Protein 7WBT (pdb70)

Radius of gyration: 41.97 Å; Cα contacts (8 Å, |Δi|>4): 3303; chains: 2; bounding box: 108×128×95 Å

InterPro domains:
  IPR001611 Leucine-rich repeat [PF13516] (802-825)
  IPR001611 Leucine-rich repeat [PF13516] (859-882)
  IPR004020 DAPIN domain [PF02758] (10-85)
  IPR004020 DAPIN domain [PS50824] (1-94)
  IPR004020 DAPIN domain [SM01289] (7-90)
  IPR007111 NACHT nucleoside triphosphatase [PF05729] (151-317)
  IPR007111 NACHT nucleoside triphosphatase [PS50837] (150-348)
  IPR011029 Death-like domain superfamily [G3DSA:1.10.533.10] (1-87)
  IPR011029 Death-like domain superfamily [SSF47986] (4-94)
  IPR027417 P-loop containing nucleoside triphosphate hydrolase [G3DSA:3.40.50.300] (88-294)
  IPR027417 P-loop containing nucleoside triphosphate hydrolase [SSF52540] (149-331)
  IPR032675 Leucine-rich repeat domain superfamily [G3DSA:3.80.10.10] (577-981)
  IPR041075 NOD1/2, winged helix domain [PF17779] (396-444)
  IPR041267 NACHT, LRR and PYD domains-containing protein, helical domain HD2 [PF17776] (449-564)
  IPR050637 NLRP family, innate immunity and inflammation regulators [PTHR45690] (2-981)

B-factor: mean 116.14, std 38.88, range [43.71, 283.41]

Structure (mmCIF, N/CA/C/O backbone):
data_7WBT
#
_entry.id   7WBT
#
_cell.length_a   102.260
_cell.length_b   169.120
_cell.length_c   177.840
_cell.angle_alpha   90.000
_cell.angle_beta   90.000
_cell.angle_gamma   90.000
#
_symmetry.space_group_name_H-M   'P 21 21 21'
#
loop_
_entity.id
_entity.type
_entity.pdbx_description
1 polymer 'NACHT, LRR and PYD domains-containing protein 9'
2 non-polymer "ADENOSINE-5'-DIPHOSPHATE"
#
loop_
_atom_site.group_PDB
_atom_site.id
_atom_site.type_symbol
_atom_site.label_atom_id
_atom_site.label_alt_id
_atom_site.label_comp_id
_atom_site.label_asym_id
_atom_site.label_entity_id
_atom_site.label_seq_id
_atom_site.pdbx_PDB_ins_code
_atom_site.Cartn_x
_atom_site.Cartn_y
_atom_site.Cartn_z
_atom_site.occupancy
_atom_site.B_iso_or_equiv
_atom_site.auth_seq_id
_atom_site.auth_comp_id
_atom_site.auth_asym_id
_atom_site.auth_atom_id
_atom_site.pdbx_PDB_model_num
ATOM 1 N N . GLN A 1 10 ? -40.631 -30.399 -18.174 1.00 141.17 94 GLN A N 1
ATOM 2 C CA . GLN A 1 10 ? -40.200 -29.006 -18.238 1.00 154.67 94 GLN A CA 1
ATOM 3 C C . GLN A 1 10 ? -41.132 -28.081 -17.441 1.00 165.64 94 GLN A C 1
ATOM 4 O O . GLN A 1 10 ? -42.358 -28.181 -17.530 1.00 163.13 94 GLN A O 1
ATOM 10 N N . LYS A 1 11 ? -40.523 -27.196 -16.649 1.00 193.48 95 LYS A N 1
ATOM 11 C CA . LYS A 1 11 ? -41.268 -26.279 -15.792 1.00 179.00 95 LYS A CA 1
ATOM 12 C C . LYS A 1 11 ? -42.199 -25.388 -16.607 1.00 179.14 95 LYS A C 1
ATOM 13 O O . LYS A 1 11 ? -41.841 -24.904 -17.685 1.00 189.39 95 LYS A O 1
ATOM 19 N N . ILE A 1 12 ? -43.407 -25.174 -16.083 1.00 137.51 96 ILE A N 1
ATOM 20 C CA . ILE A 1 12 ? -44.394 -24.362 -16.784 1.00 142.97 96 ILE A CA 1
ATOM 21 C C . ILE A 1 12 ? -43.948 -22.907 -16.784 1.00 145.64 96 ILE A C 1
ATOM 22 O O . ILE A 1 12 ? -43.650 -22.330 -15.729 1.00 143.74 96 ILE A O 1
ATOM 27 N N . ASN A 1 13 ? -43.916 -22.299 -17.973 1.00 130.27 97 ASN A N 1
ATOM 28 C CA . ASN A 1 13 ? -43.459 -20.925 -18.129 1.00 128.80 97 ASN A CA 1
ATOM 29 C C . ASN A 1 13 ? -44.166 -20.290 -19.324 1.00 130.34 97 ASN A C 1
ATOM 30 O O . ASN A 1 13 ? -43.967 -20.720 -20.468 1.00 131.53 97 ASN A O 1
ATOM 35 N N . PRO A 1 14 ? -44.982 -19.261 -19.109 1.00 127.09 98 PRO A N 1
ATOM 36 C CA . PRO A 1 14 ? -45.656 -18.611 -20.242 1.00 124.62 98 PRO A CA 1
ATOM 37 C C . PRO A 1 14 ? -44.746 -17.669 -21.015 1.00 125.52 98 PRO A C 1
ATOM 38 O O . PRO A 1 14 ? -44.846 -17.569 -22.244 1.00 126.93 98 PRO A O 1
ATOM 42 N N . TYR A 1 15 ? -43.865 -16.959 -20.308 1.00 118.24 99 TYR A N 1
ATOM 43 C CA . TYR A 1 15 ? -42.897 -16.105 -20.988 1.00 105.56 99 TYR A CA 1
ATOM 44 C C . TYR A 1 15 ? -41.975 -16.924 -21.880 1.00 115.54 99 TYR A C 1
ATOM 45 O O . TYR A 1 15 ? -41.642 -16.507 -22.997 1.00 113.81 99 TYR A O 1
ATOM 54 N N . ARG A 1 16 ? -41.540 -18.091 -21.394 1.00 117.84 100 ARG A N 1
ATOM 55 C CA . ARG A 1 16 ? -40.669 -18.946 -22.194 1.00 117.67 100 ARG A CA 1
ATOM 56 C C . ARG A 1 16 ? -41.353 -19.373 -23.486 1.00 115.03 100 ARG A C 1
ATOM 57 O O . ARG A 1 16 ? -40.743 -19.331 -24.559 1.00 112.05 100 ARG A O 1
ATOM 65 N N . SER A 1 17 ? -42.629 -19.765 -23.411 1.00 120.31 101 SER A N 1
ATOM 66 C CA . SER A 1 17 ? -43.345 -20.171 -24.618 1.00 120.03 101 SER A CA 1
ATOM 67 C C . SER A 1 17 ? -43.576 -18.991 -25.560 1.00 118.41 101 SER A C 1
ATOM 68 O O . SER A 1 17 ? -43.483 -19.144 -26.788 1.00 121.82 101 SER A O 1
ATOM 71 N N . HIS A 1 18 ? -43.888 -17.810 -25.012 1.00 113.27 102 HIS A N 1
ATOM 72 C CA . HIS A 1 18 ? -44.075 -16.642 -25.870 1.00 117.65 102 HIS A CA 1
ATOM 73 C C . HIS A 1 18 ? -42.791 -16.305 -26.619 1.00 116.03 102 HIS A C 1
ATOM 74 O O . HIS A 1 18 ? -42.821 -16.004 -27.822 1.00 114.62 102 HIS A O 1
ATOM 81 N N . MET A 1 19 ? -41.650 -16.349 -25.926 1.00 113.62 103 MET A N 1
ATOM 82 C CA . MET A 1 19 ? -40.378 -16.123 -26.604 1.00 105.94 103 MET A CA 1
ATOM 83 C C . MET A 1 19 ? -40.057 -17.238 -27.591 1.00 106.23 103 MET A C 1
ATOM 84 O O . MET A 1 19 ? -39.462 -16.972 -28.641 1.00 102.66 103 MET A O 1
ATOM 89 N N . LYS A 1 20 ? -40.457 -18.478 -27.287 1.00 104.41 104 LYS A N 1
ATOM 90 C CA . LYS A 1 20 ? -40.282 -19.568 -28.243 1.00 103.43 104 LYS A CA 1
ATOM 91 C C . LYS A 1 20 ? -40.995 -19.260 -29.550 1.00 106.17 104 LYS A C 1
ATOM 92 O O . LYS A 1 20 ? -40.401 -19.351 -30.628 1.00 110.53 104 LYS A O 1
ATOM 98 N N . GLN A 1 21 ? -42.267 -18.868 -29.471 1.00 113.54 105 GLN A N 1
ATOM 99 C CA . GLN A 1 21 ? -43.011 -18.547 -30.687 1.00 112.46 105 GLN A CA 1
ATOM 100 C C . GLN A 1 21 ? -42.405 -17.342 -31.403 1.00 110.35 105 GLN A C 1
ATOM 101 O O . GLN A 1 21 ? -42.226 -17.355 -32.631 1.00 112.49 105 GLN A O 1
ATOM 107 N N . LYS A 1 22 ? -42.064 -16.294 -30.645 1.00 107.93 106 LYS A N 1
ATOM 108 C CA . LYS A 1 22 ? -41.572 -15.066 -31.262 1.00 98.15 106 LYS A CA 1
ATOM 109 C C . LYS A 1 22 ? -40.261 -15.303 -32.003 1.00 100.29 106 LYS A C 1
ATOM 110 O O . LYS A 1 22 ? -40.118 -14.929 -33.175 1.00 112.88 106 LYS A O 1
ATOM 116 N N . PHE A 1 23 ? -39.298 -15.961 -31.357 1.00 96.02 107 PHE A N 1
ATOM 117 C CA . PHE A 1 23 ? -38.015 -16.179 -32.009 1.00 95.38 107 PHE A CA 1
ATOM 118 C C . PHE A 1 23 ? -38.041 -17.336 -33.002 1.00 100.98 107 PHE A C 1
ATOM 119 O O . PHE A 1 23 ? -37.225 -17.339 -33.928 1.00 104.10 107 PHE A O 1
ATOM 127 N N . GLN A 1 24 ? -38.990 -18.276 -32.888 1.00 92.84 108 GLN A N 1
ATOM 128 C CA . GLN A 1 24 ? -39.182 -19.235 -33.968 1.00 101.93 108 GLN A CA 1
ATOM 129 C C . GLN A 1 24 ? -39.632 -18.528 -35.238 1.00 109.61 108 GLN A C 1
ATOM 130 O O . GLN A 1 24 ? -39.134 -18.824 -36.332 1.00 101.22 108 GLN A O 1
ATOM 136 N N . VAL A 1 25 ? -40.560 -17.573 -35.112 1.00 112.08 109 VAL A N 1
ATOM 137 C CA . VAL A 1 25 ? -40.970 -16.787 -36.275 1.00 104.36 109 VAL A CA 1
ATOM 138 C C . VAL A 1 25 ? -39.812 -15.930 -36.786 1.00 102.81 109 VAL A C 1
ATOM 139 O O . VAL A 1 25 ? -39.609 -15.800 -38.000 1.00 106.53 109 VAL A O 1
ATOM 143 N N . LEU A 1 26 ? -39.029 -15.342 -35.874 1.00 104.63 110 LEU A N 1
ATOM 144 C CA . LEU A 1 26 ? -37.907 -14.500 -36.292 1.00 100.40 110 LEU A CA 1
ATOM 145 C C . LEU A 1 26 ? -36.845 -15.305 -37.035 1.00 92.64 110 LEU A C 1
ATOM 146 O O . LEU A 1 26 ? -36.197 -14.794 -37.954 1.00 94.92 110 LEU A O 1
ATOM 151 N N . TRP A 1 27 ? -36.641 -16.562 -36.637 1.00 101.37 111 TRP A N 1
ATOM 152 C CA . TRP A 1 27 ? -35.571 -17.388 -37.187 1.00 98.42 111 TRP A CA 1
ATOM 153 C C . TRP A 1 27 ? -35.807 -17.779 -38.645 1.00 101.87 111 TRP A C 1
ATOM 154 O O . TRP A 1 27 ? -34.846 -18.125 -39.343 1.00 95.61 111 TRP A O 1
ATOM 165 N N . GLU A 1 28 ? -37.053 -17.721 -39.127 1.00 101.44 112 GLU A N 1
ATOM 166 C CA . GLU A 1 28 ? -37.404 -18.273 -40.429 1.00 97.72 112 GLU A CA 1
ATOM 167 C C . GLU A 1 28 ? -37.561 -17.229 -41.530 1.00 104.71 112 GLU A C 1
ATOM 168 O O . GLU A 1 28 ? -37.586 -17.605 -42.707 1.00 109.09 112 GLU A O 1
ATOM 174 N N . LYS A 1 29 ? -37.671 -15.942 -41.198 1.00 99.36 113 LYS A N 1
ATOM 175 C CA . LYS A 1 29 ? -37.904 -14.928 -42.221 1.00 108.20 113 LYS A CA 1
ATOM 176 C C . LYS A 1 29 ? -36.928 -13.763 -42.194 1.00 111.55 113 LYS A C 1
ATOM 177 O O . LYS A 1 29 ? -36.791 -13.084 -43.219 1.00 126.44 113 LYS A O 1
ATOM 183 N N . GLU A 1 30 ? -36.256 -13.502 -41.070 1.00 126.54 114 GLU A N 1
ATOM 184 C CA . GLU A 1 30 ? -35.308 -12.388 -41.015 1.00 124.33 114 GLU A CA 1
ATOM 185 C C . GLU A 1 30 ? -34.073 -12.598 -41.893 1.00 129.45 114 GLU A C 1
ATOM 186 O O . GLU A 1 30 ? -33.679 -11.649 -42.594 1.00 130.88 114 GLU A O 1
ATOM 192 N N . PRO A 1 31 ? -33.400 -13.755 -41.892 1.00 101.65 115 PRO A N 1
ATOM 193 C CA . PRO A 1 31 ? -32.066 -13.831 -42.514 1.00 105.90 115 PRO A CA 1
ATOM 194 C C . PRO A 1 31 ? -32.114 -13.688 -44.031 1.00 102.08 115 PRO A C 1
ATOM 195 O O . PRO A 1 31 ? -33.165 -13.765 -44.672 1.00 101.78 115 PRO A O 1
ATOM 199 N N . CYS A 1 32 ? -30.925 -13.457 -44.599 1.00 80.70 116 CYS A N 1
ATOM 200 C CA . CYS A 1 32 ? -30.794 -13.345 -46.049 1.00 97.73 116 CYS A CA 1
ATOM 201 C C . CYS A 1 32 ? -31.189 -14.638 -46.750 1.00 107.23 116 CYS A C 1
ATOM 202 O O . CYS A 1 32 ? -31.883 -14.612 -47.774 1.00 110.53 116 CYS A O 1
ATOM 205 N N . LEU A 1 33 ? -30.738 -15.776 -46.227 1.00 99.71 117 LEU A N 1
ATOM 206 C CA . LEU A 1 33 ? -31.082 -17.073 -46.791 1.00 102.83 117 LEU A CA 1
ATOM 207 C C . LEU A 1 33 ? -31.137 -18.100 -45.675 1.00 95.53 117 LEU A C 1
ATOM 208 O O . LEU A 1 33 ? -30.170 -18.245 -44.921 1.00 92.49 117 LEU A O 1
ATOM 213 N N . LEU A 1 34 ? -32.259 -18.809 -45.582 1.00 95.83 118 LEU A N 1
ATOM 214 C CA . LEU A 1 34 ? -32.419 -19.863 -44.589 1.00 105.09 118 LEU A CA 1
ATOM 215 C C . LEU A 1 34 ? -31.714 -21.120 -45.085 1.00 106.66 118 LEU A C 1
ATOM 216 O O . LEU A 1 34 ? -32.051 -21.648 -46.151 1.00 108.25 118 LEU A O 1
ATOM 221 N N . VAL A 1 35 ? -30.726 -21.585 -44.327 1.00 103.23 119 VAL A N 1
ATOM 222 C CA . VAL A 1 35 ? -30.001 -22.816 -44.642 1.00 102.61 119 VAL A CA 1
ATOM 223 C C . VAL A 1 35 ? -30.572 -23.935 -43.780 1.00 105.34 119 VAL A C 1
ATOM 224 O O . VAL A 1 35 ? -31.266 -23.653 -42.796 1.00 115.54 119 VAL A O 1
ATOM 228 N N . PRO A 1 36 ? -30.365 -25.203 -44.131 1.00 102.75 120 PRO A N 1
ATOM 229 C CA . PRO A 1 36 ? -30.806 -26.289 -43.246 1.00 115.93 120 PRO A CA 1
ATOM 230 C C . PRO A 1 36 ? -30.156 -26.178 -41.874 1.00 112.62 120 PRO A C 1
ATOM 231 O O . PRO A 1 36 ? -28.984 -25.818 -41.749 1.00 109.91 120 PRO A O 1
ATOM 235 N N . GLU A 1 37 ? -30.935 -26.487 -40.837 1.00 103.64 121 GLU A N 1
ATOM 236 C CA . GLU A 1 37 ? -30.451 -26.283 -39.474 1.00 107.43 121 GLU A CA 1
ATOM 237 C C . GLU A 1 37 ? -29.222 -27.135 -39.172 1.00 107.40 121 GLU A C 1
ATOM 238 O O . GLU A 1 37 ? -28.369 -26.733 -38.374 1.00 106.49 121 GLU A O 1
ATOM 244 N N . ASP A 1 38 ? -29.144 -28.340 -39.748 1.00 113.50 122 ASP A N 1
ATOM 245 C CA . ASP A 1 38 ? -27.962 -29.167 -39.535 1.00 111.02 122 ASP A CA 1
ATOM 246 C C . ASP A 1 38 ? -26.703 -28.452 -40.014 1.00 106.70 122 ASP A C 1
ATOM 247 O O . ASP A 1 38 ? -25.656 -28.514 -39.355 1.00 101.23 122 ASP A O 1
ATOM 252 N N . PHE A 1 39 ? -26.782 -27.768 -41.156 1.00 105.32 123 PHE A N 1
ATOM 253 C CA . PHE A 1 39 ? -25.638 -26.998 -41.632 1.00 100.08 123 PHE A CA 1
ATOM 254 C C . PHE A 1 39 ? -25.264 -25.893 -40.649 1.00 100.47 123 PHE A C 1
ATOM 255 O O . PHE A 1 39 ? -24.085 -25.720 -40.311 1.00 97.30 123 PHE A O 1
ATOM 263 N N . TYR A 1 40 ? -26.258 -25.144 -40.163 1.00 96.52 124 TYR A N 1
ATOM 264 C CA . TYR A 1 40 ? -25.964 -24.066 -39.225 1.00 90.00 124 TYR A CA 1
ATOM 265 C C . TYR A 1 40 ? -25.320 -24.608 -37.958 1.00 93.06 124 TYR A C 1
ATOM 266 O O . TYR A 1 40 ? -24.318 -24.068 -37.475 1.00 86.86 124 TYR A O 1
ATOM 275 N N . GLU A 1 41 ? -25.863 -25.702 -37.427 1.00 95.79 125 GLU A N 1
ATOM 276 C CA . GLU A 1 41 ? -25.311 -26.297 -36.220 1.00 90.15 125 GLU A CA 1
ATOM 277 C C . GLU A 1 41 ? -23.892 -26.802 -36.451 1.00 95.73 125 GLU A C 1
ATOM 278 O O . GLU A 1 41 ? -23.053 -26.734 -35.546 1.00 98.05 125 GLU A O 1
ATOM 284 N N . GLU A 1 42 ? -23.595 -27.285 -37.663 1.00 109.75 126 GLU A N 1
ATOM 285 C CA . GLU A 1 42 ? -22.217 -27.634 -38.005 1.00 102.69 126 GLU A CA 1
ATOM 286 C C . GLU A 1 42 ? -21.319 -26.400 -37.991 1.00 96.36 126 GLU A C 1
ATOM 287 O O . GLU A 1 42 ? -20.198 -26.443 -37.469 1.00 84.73 126 GLU A O 1
ATOM 293 N N . THR A 1 43 ? -21.812 -25.282 -38.535 1.00 95.94 127 THR A N 1
ATOM 294 C CA . THR A 1 43 ? -20.977 -24.098 -38.726 1.00 90.06 127 THR A CA 1
ATOM 295 C C . THR A 1 43 ? -20.667 -23.357 -37.433 1.00 91.69 127 THR A C 1
ATOM 296 O O . THR A 1 43 ? -19.720 -22.562 -37.413 1.00 87.01 127 THR A O 1
ATOM 300 N N . THR A 1 44 ? -21.457 -23.561 -36.369 1.00 91.70 128 THR A N 1
ATOM 301 C CA . THR A 1 44 ? -21.263 -22.842 -35.112 1.00 85.76 128 THR A CA 1
ATOM 302 C C . THR A 1 44 ? -21.257 -23.798 -33.924 1.00 90.68 128 THR A C 1
ATOM 303 O O . THR A 1 44 ? -21.633 -23.418 -32.811 1.00 88.57 128 THR A O 1
ATOM 307 N N . LYS A 1 45 ? -20.819 -25.038 -34.142 1.00 96.12 129 LYS A N 1
ATOM 308 C CA . LYS A 1 45 ? -20.853 -26.040 -33.079 1.00 100.57 129 LYS A CA 1
ATOM 309 C C . LYS A 1 45 ? -19.940 -25.647 -31.921 1.00 93.96 129 LYS A C 1
ATOM 310 O O . LYS A 1 45 ? -20.336 -25.713 -30.745 1.00 99.81 129 LYS A O 1
ATOM 316 N N . ILE A 1 46 ? -18.719 -25.212 -32.241 1.00 78.77 130 ILE A N 1
ATOM 317 C CA . ILE A 1 46 ? -17.733 -24.912 -31.205 1.00 89.43 130 ILE A CA 1
ATOM 318 C C . ILE A 1 46 ? -18.230 -23.782 -30.306 1.00 91.76 130 ILE A C 1
ATOM 319 O O . ILE A 1 46 ? -18.165 -23.871 -29.073 1.00 93.65 130 ILE A O 1
ATOM 324 N N . GLU A 1 47 ? -18.736 -22.703 -30.910 1.00 84.72 131 GLU A N 1
ATOM 325 C CA . GLU A 1 47 ? -19.190 -21.556 -30.123 1.00 84.10 131 GLU A CA 1
ATOM 326 C C . GLU A 1 47 ? -20.386 -21.916 -29.246 1.00 86.35 131 GLU A C 1
ATOM 327 O O . GLU A 1 47 ? -20.455 -21.508 -28.078 1.00 86.27 131 GLU A O 1
ATOM 333 N N . TYR A 1 48 ? -21.342 -22.671 -29.792 1.00 86.40 132 TYR A N 1
ATOM 334 C CA . TYR A 1 48 ? -22.508 -23.072 -29.012 1.00 83.03 132 TYR A CA 1
ATOM 335 C C . TYR A 1 48 ? -22.093 -23.895 -27.796 1.00 87.21 132 TYR A C 1
ATOM 336 O O . TYR A 1 48 ? -22.562 -23.654 -26.672 1.00 89.18 132 TYR A O 1
ATOM 345 N N . GLU A 1 49 ? -21.199 -24.867 -27.998 1.00 87.02 133 GLU A N 1
ATOM 346 C CA . GLU A 1 49 ? -20.736 -25.663 -26.865 1.00 88.84 133 GLU A CA 1
ATOM 347 C C . GLU A 1 49 ? -20.002 -24.795 -25.848 1.00 85.12 133 GLU A C 1
ATOM 348 O O . GLU A 1 49 ? -20.201 -24.942 -24.632 1.00 97.24 133 GLU A O 1
ATOM 354 N N . LEU A 1 50 ? -19.165 -23.873 -26.330 1.00 87.78 134 LEU A N 1
ATOM 355 C CA . LEU A 1 50 ? -18.421 -22.998 -25.434 1.00 82.22 134 LEU A CA 1
ATOM 356 C C . LEU A 1 50 ? -19.363 -22.180 -24.562 1.00 83.56 134 LEU A C 1
ATOM 357 O O . LEU A 1 50 ? -19.154 -22.056 -23.353 1.00 97.41 134 LEU A O 1
ATOM 362 N N . LEU A 1 51 ? -20.406 -21.608 -25.164 1.00 86.92 135 LEU A N 1
ATOM 363 C CA . LEU A 1 51 ? -21.362 -20.810 -24.400 1.00 82.80 135 LEU A CA 1
ATOM 364 C C . LEU A 1 51 ? -22.092 -21.662 -23.370 1.00 90.59 135 LEU A C 1
ATOM 365 O O . LEU A 1 51 ? -22.192 -21.291 -22.186 1.00 99.37 135 LEU A O 1
ATOM 370 N N . SER A 1 52 ? -22.605 -22.818 -23.806 1.00 90.05 136 SER A N 1
ATOM 371 C CA . SER A 1 52 ? -23.409 -23.645 -22.913 1.00 89.85 136 SER A CA 1
ATOM 372 C C . SER A 1 52 ? -22.608 -24.076 -21.690 1.00 98.97 136 SER A C 1
ATOM 373 O O . SER A 1 52 ? -23.124 -24.058 -20.564 1.00 98.41 136 SER A O 1
ATOM 376 N N . THR A 1 53 ? -21.338 -24.452 -21.881 1.00 97.27 137 THR A N 1
ATOM 377 C CA . THR A 1 53 ? -20.549 -24.854 -20.719 1.00 96.62 137 THR A CA 1
ATOM 378 C C . THR A 1 53 ? -19.993 -23.659 -19.943 1.00 105.70 137 THR A C 1
ATOM 379 O O . THR A 1 53 ? -19.762 -23.780 -18.735 1.00 118.20 137 THR A O 1
ATOM 383 N N . VAL A 1 54 ? -19.760 -22.508 -20.591 1.00 100.38 138 VAL A N 1
ATOM 384 C CA . VAL A 1 54 ? -19.180 -21.375 -19.868 1.00 108.15 138 VAL A CA 1
ATOM 385 C C . VAL A 1 54 ? -20.193 -20.757 -18.927 1.00 104.10 138 VAL A C 1
ATOM 386 O O . VAL A 1 54 ? -19.813 -20.087 -17.957 1.00 98.46 138 VAL A O 1
ATOM 390 N N . TYR A 1 55 ? -21.488 -20.890 -19.221 1.00 104.98 139 TYR A N 1
ATOM 391 C CA . TYR A 1 55 ? -22.459 -20.304 -18.303 1.00 106.13 139 TYR A CA 1
ATOM 392 C C . TYR A 1 55 ? -22.890 -21.231 -17.171 1.00 129.58 139 TYR A C 1
ATOM 393 O O . TYR A 1 55 ? -23.422 -20.744 -16.165 1.00 122.13 139 TYR A O 1
ATOM 402 N N . LEU A 1 56 ? -22.637 -22.535 -17.272 1.00 135.40 140 LEU A N 1
ATOM 403 C CA . LEU A 1 56 ? -23.007 -23.429 -16.181 1.00 127.25 140 LEU A CA 1
ATOM 404 C C . LEU A 1 56 ? -22.058 -23.217 -15.009 1.00 142.94 140 LEU A C 1
ATOM 405 O O . LEU A 1 56 ? -21.019 -23.877 -14.904 1.00 153.51 140 LEU A O 1
ATOM 410 N N . ASP A 1 57 ? -22.423 -22.281 -14.125 1.00 151.12 141 ASP A N 1
ATOM 411 C CA . ASP A 1 57 ? -21.602 -21.904 -12.983 1.00 150.01 141 ASP A CA 1
ATOM 412 C C . ASP A 1 57 ? -22.350 -21.837 -11.654 1.00 121.72 141 ASP A C 1
ATOM 413 O O . ASP A 1 57 ? -21.693 -21.714 -10.615 1.00 131.32 141 ASP A O 1
ATOM 418 N N . ALA A 1 58 ? -23.683 -21.872 -11.646 1.00 108.93 142 ALA A N 1
ATOM 419 C CA . ALA A 1 58 ? -24.447 -21.748 -10.400 1.00 103.65 142 ALA A CA 1
ATOM 420 C C . ALA A 1 58 ? -24.119 -22.886 -9.424 1.00 113.60 142 ALA A C 1
ATOM 421 O O . ALA A 1 58 ? -24.817 -23.096 -8.427 1.00 103.38 142 ALA A O 1
ATOM 423 N N . GLU A 1 63 ? -16.244 -17.484 -8.537 1.00 156.93 147 GLU A N 1
ATOM 424 C CA . GLU A 1 63 ? -17.423 -17.289 -7.698 1.00 167.94 147 GLU A CA 1
ATOM 425 C C . GLU A 1 63 ? -18.558 -16.556 -8.410 1.00 164.61 147 GLU A C 1
ATOM 426 O O . GLU A 1 63 ? -19.721 -16.933 -8.275 1.00 171.34 147 GLU A O 1
ATOM 432 N N . SER A 1 64 ? -18.226 -15.515 -9.167 1.00 149.28 148 SER A N 1
ATOM 433 C CA . SER A 1 64 ? -19.228 -14.707 -9.844 1.00 158.41 148 SER A CA 1
ATOM 434 C C . SER A 1 64 ? -19.415 -15.148 -11.294 1.00 151.52 148 SER A C 1
ATOM 435 O O . SER A 1 64 ? -18.670 -15.972 -11.832 1.00 147.49 148 SER A O 1
ATOM 438 N N . SER A 1 65 ? -20.442 -14.570 -11.934 1.00 136.13 149 SER A N 1
ATOM 439 C CA . SER A 1 65 ? -20.757 -14.880 -13.321 1.00 131.01 149 SER A CA 1
ATOM 440 C C . SER A 1 65 ? -20.254 -13.763 -14.217 1.00 123.51 149 SER A C 1
ATOM 441 O O . SER A 1 65 ? -20.540 -12.587 -13.949 1.00 112.29 149 SER A O 1
ATOM 444 N N . PRO A 1 66 ? -19.541 -14.086 -15.290 1.00 117.36 150 PRO A N 1
ATOM 445 C CA . PRO A 1 66 ? -18.912 -13.057 -16.114 1.00 113.64 150 PRO A CA 1
ATOM 446 C C . PRO A 1 66 ? -19.816 -12.614 -17.256 1.00 104.12 150 PRO A C 1
ATOM 447 O O . PRO A 1 66 ? -20.822 -13.252 -17.578 1.00 96.02 150 PRO A O 1
ATOM 451 N N . THR A 1 67 ? -19.436 -11.493 -17.859 1.00 98.57 151 THR A N 1
ATOM 452 C CA . THR A 1 67 ? -20.105 -10.998 -19.050 1.00 91.70 151 THR A CA 1
ATOM 453 C C . THR A 1 67 ? -19.310 -11.508 -20.247 1.00 88.47 151 THR A C 1
ATOM 454 O O . THR A 1 67 ? -18.116 -11.213 -20.384 1.00 87.92 151 THR A O 1
ATOM 458 N N . VAL A 1 68 ? -19.955 -12.325 -21.071 1.00 80.75 152 VAL A N 1
ATOM 459 C CA . VAL A 1 68 ? -19.324 -12.945 -22.226 1.00 79.61 152 VAL A CA 1
ATOM 460 C C . VAL A 1 68 ? -19.659 -12.117 -23.456 1.00 73.88 152 VAL A C 1
ATOM 461 O O . VAL A 1 68 ? -20.825 -11.770 -23.686 1.00 71.48 152 VAL A O 1
ATOM 465 N N . VAL A 1 69 ? -18.630 -11.774 -24.227 1.00 80.29 153 VAL A N 1
ATOM 466 C CA . VAL A 1 69 ? -18.764 -10.969 -25.433 1.00 76.22 153 VAL A CA 1
ATOM 467 C C . VAL A 1 69 ? -18.603 -11.890 -26.627 1.00 77.92 153 VAL A C 1
ATOM 468 O O . VAL A 1 69 ? -17.615 -12.629 -26.724 1.00 78.29 153 VAL A O 1
ATOM 472 N N . LEU A 1 70 ? -19.577 -11.843 -27.529 1.00 76.16 154 LEU A N 1
ATOM 473 C CA . LEU A 1 70 ? -19.509 -12.535 -28.808 1.00 67.10 154 LEU A CA 1
ATOM 474 C C . LEU A 1 70 ? -18.775 -11.619 -29.778 1.00 65.10 154 LEU A C 1
ATOM 475 O O . LEU A 1 70 ? -19.328 -10.608 -30.224 1.00 75.35 154 LEU A O 1
ATOM 480 N N . HIS A 1 71 ? -17.541 -11.977 -30.117 1.00 64.32 155 HIS A N 1
ATOM 481 C CA . HIS A 1 71 ? -16.627 -11.105 -30.844 1.00 78.27 155 HIS A CA 1
ATOM 482 C C . HIS A 1 71 ? -16.495 -11.563 -32.293 1.00 79.30 155 HIS A C 1
ATOM 483 O O . HIS A 1 71 ? -16.314 -12.758 -32.556 1.00 77.21 155 HIS A O 1
ATOM 490 N N . GLY A 1 72 ? -16.584 -10.617 -33.230 1.00 77.43 156 GLY A N 1
ATOM 491 C CA . GLY A 1 72 ? -16.391 -10.916 -34.632 1.00 71.74 156 GLY A CA 1
ATOM 492 C C . GLY A 1 72 ? -16.636 -9.734 -35.551 1.00 73.46 156 GLY A C 1
ATOM 493 O O . GLY A 1 72 ? -17.252 -8.733 -35.170 1.00 74.20 156 GLY A O 1
ATOM 494 N N . PRO A 1 73 ? -16.173 -9.843 -36.796 1.00 81.40 157 PRO A N 1
ATOM 495 C CA . PRO A 1 73 ? -16.383 -8.763 -37.769 1.00 69.79 157 PRO A CA 1
ATOM 496 C C . PRO A 1 73 ? -17.833 -8.675 -38.215 1.00 65.86 157 PRO A C 1
ATOM 497 O O . PRO A 1 73 ? -18.619 -9.611 -38.064 1.00 71.17 157 PRO A O 1
ATOM 501 N N . GLU A 1 74 ? -18.174 -7.523 -38.791 1.00 72.62 158 GLU A N 1
ATOM 502 C CA . GLU A 1 74 ? -19.526 -7.313 -39.298 1.00 74.56 158 GLU A CA 1
ATOM 503 C C . GLU A 1 74 ? -19.857 -8.336 -40.376 1.00 65.94 158 GLU A C 1
ATOM 504 O O . GLU A 1 74 ? -19.041 -8.633 -41.252 1.00 80.30 158 GLU A O 1
ATOM 510 N N . GLY A 1 75 ? -21.068 -8.875 -40.310 1.00 61.50 159 GLY A N 1
ATOM 511 C CA . GLY A 1 75 ? -21.499 -9.884 -41.248 1.00 66.17 159 GLY A CA 1
ATOM 512 C C . GLY A 1 75 ? -21.058 -11.293 -40.922 1.00 67.34 159 GLY A C 1
ATOM 513 O O . GLY A 1 75 ? -21.326 -12.204 -41.716 1.00 69.82 159 GLY A O 1
ATOM 514 N N . ILE A 1 76 ? -20.394 -11.511 -39.786 1.00 71.68 160 ILE A N 1
ATOM 515 C CA . ILE A 1 76 ? -19.946 -12.859 -39.450 1.00 61.23 160 ILE A CA 1
ATOM 516 C C . ILE A 1 76 ? -21.080 -13.725 -38.925 1.00 62.59 160 ILE A C 1
ATOM 517 O O . ILE A 1 76 ? -20.978 -14.955 -38.973 1.00 61.55 160 ILE A O 1
ATOM 522 N N . GLY A 1 77 ? -22.161 -13.123 -38.429 1.00 71.41 161 GLY A N 1
ATOM 523 C CA . GLY A 1 77 ? -23.316 -13.884 -37.987 1.00 72.71 161 GLY A CA 1
ATOM 524 C C . GLY A 1 77 ? -23.603 -13.807 -36.501 1.00 70.08 161 GLY A C 1
ATOM 525 O O . GLY A 1 77 ? -24.205 -14.729 -35.939 1.00 70.51 161 GLY A O 1
ATOM 526 N N . LYS A 1 78 ? -23.194 -12.708 -35.858 1.00 77.03 162 LYS A N 1
ATOM 527 C CA . LYS A 1 78 ? -23.407 -12.550 -34.420 1.00 59.57 162 LYS A CA 1
ATOM 528 C C . LYS A 1 78 ? -24.893 -12.530 -34.080 1.00 60.98 162 LYS A C 1
ATOM 529 O O . LYS A 1 78 ? -25.347 -13.263 -33.191 1.00 65.07 162 LYS A O 1
ATOM 535 N N . THR A 1 79 ? -25.671 -11.701 -34.783 1.00 59.53 163 THR A N 1
ATOM 536 C CA . THR A 1 79 ? -27.093 -11.599 -34.472 1.00 65.97 163 THR A CA 1
ATOM 537 C C . THR A 1 79 ? -27.796 -12.934 -34.698 1.00 71.57 163 THR A C 1
ATOM 538 O O . THR A 1 79 ? -28.650 -13.345 -33.893 1.00 77.09 163 THR A O 1
ATOM 542 N N . THR A 1 80 ? -27.439 -13.632 -35.782 1.00 61.71 164 THR A N 1
ATOM 543 C CA . THR A 1 80 ? -27.998 -14.956 -36.035 1.00 67.07 164 THR A CA 1
ATOM 544 C C . THR A 1 80 ? -27.695 -15.908 -34.886 1.00 72.23 164 THR A C 1
ATOM 545 O O . THR A 1 80 ? -28.570 -16.670 -34.449 1.00 75.53 164 THR A O 1
ATOM 549 N N . PHE A 1 81 ? -26.461 -15.873 -34.376 1.00 72.35 165 PHE A N 1
ATOM 550 C CA . PHE A 1 81 ? -26.084 -16.761 -33.281 1.00 68.07 165 PHE A CA 1
ATOM 551 C C . PHE A 1 81 ? -26.875 -16.443 -32.016 1.00 74.61 165 PHE A C 1
ATOM 552 O O . PHE A 1 81 ? -27.346 -17.357 -31.329 1.00 77.73 165 PHE A O 1
ATOM 560 N N . LEU A 1 82 ? -27.045 -15.153 -31.703 1.00 67.21 166 LEU A N 1
ATOM 561 C CA . LEU A 1 82 ? -27.812 -14.779 -30.519 1.00 58.75 166 LEU A CA 1
ATOM 562 C C . LEU A 1 82 ? -29.261 -15.236 -30.633 1.00 69.21 166 LEU A C 1
ATOM 563 O O . LEU A 1 82 ? -29.850 -15.723 -29.659 1.00 77.87 166 LEU A O 1
ATOM 568 N N . ARG A 1 83 ? -29.857 -15.088 -31.816 1.00 67.89 167 ARG A N 1
ATOM 569 C CA . ARG A 1 83 ? -31.234 -15.541 -32.003 1.00 67.51 167 ARG A CA 1
ATOM 570 C C . ARG A 1 83 ? -31.356 -17.054 -31.884 1.00 71.51 167 ARG A C 1
ATOM 571 O O . ARG A 1 83 ? -32.312 -17.558 -31.285 1.00 78.11 167 ARG A O 1
ATOM 579 N N . LYS A 1 84 ? -30.417 -17.798 -32.462 1.00 72.23 168 LYS A N 1
ATOM 580 C CA . LYS A 1 84 ? -30.448 -19.246 -32.287 1.00 70.08 168 LYS A CA 1
ATOM 581 C C . LYS A 1 84 ? -30.314 -19.627 -30.821 1.00 79.35 168 LYS A C 1
ATOM 582 O O . LYS A 1 84 ? -31.006 -20.535 -30.345 1.00 85.50 168 LYS A O 1
ATOM 588 N N . VAL A 1 85 ? -29.419 -18.954 -30.092 1.00 81.38 169 VAL A N 1
ATOM 589 C CA . VAL A 1 85 ? -29.222 -19.248 -28.672 1.00 72.51 169 VAL A CA 1
ATOM 590 C C . VAL A 1 85 ? -30.510 -19.009 -27.889 1.00 76.16 169 VAL A C 1
ATOM 591 O O . VAL A 1 85 ? -30.938 -19.847 -27.081 1.00 82.12 169 VAL A O 1
ATOM 595 N N . MET A 1 86 ? -31.160 -17.872 -28.130 1.00 67.88 170 MET A N 1
ATOM 596 C CA . MET A 1 86 ? -32.401 -17.595 -27.418 1.00 68.73 170 MET A CA 1
ATOM 597 C C . MET A 1 86 ? -33.499 -18.578 -27.805 1.00 81.75 170 MET A C 1
ATOM 598 O O . MET A 1 86 ? -34.283 -19.004 -26.950 1.00 94.10 170 MET A O 1
ATOM 603 N N . LEU A 1 87 ? -33.568 -18.958 -29.083 1.00 82.15 171 LEU A N 1
ATOM 604 C CA . LEU A 1 87 ? -34.577 -19.918 -29.523 1.00 81.82 171 LEU A CA 1
ATOM 605 C C . LEU A 1 87 ? -34.366 -21.280 -28.864 1.00 90.06 171 LEU A C 1
ATOM 606 O O . LEU A 1 87 ? -35.329 -21.933 -28.435 1.00 94.61 171 LEU A O 1
ATOM 611 N N . GLU A 1 88 ? -33.109 -21.716 -28.760 1.00 86.30 172 GLU A N 1
ATOM 612 C CA . GLU A 1 88 ? -32.815 -22.988 -28.107 1.00 83.50 172 GLU A CA 1
ATOM 613 C C . GLU A 1 88 ? -33.105 -22.927 -26.612 1.00 96.01 172 GLU A C 1
ATOM 614 O O . GLU A 1 88 ? -33.558 -23.918 -26.023 1.00 102.38 172 GLU A O 1
ATOM 620 N N . TRP A 1 89 ? -32.834 -21.786 -25.968 1.00 98.47 173 TRP A N 1
ATOM 621 C CA . TRP A 1 89 ? -33.225 -21.649 -24.568 1.00 80.24 173 TRP A CA 1
ATOM 622 C C . TRP A 1 89 ? -34.739 -21.733 -24.417 1.00 79.49 173 TRP A C 1
ATOM 623 O O . TRP A 1 89 ? -35.249 -22.485 -23.580 1.00 99.07 173 TRP A O 1
ATOM 634 N N . ALA A 1 90 ? -35.479 -21.006 -25.262 1.00 87.60 174 ALA A N 1
ATOM 635 C CA . ALA A 1 90 ? -36.931 -20.945 -25.110 1.00 95.51 174 ALA A CA 1
ATOM 636 C C . ALA A 1 90 ? -37.592 -22.283 -25.412 1.00 99.93 174 ALA A C 1
ATOM 637 O O . ALA A 1 90 ? -38.643 -22.595 -24.841 1.00 101.88 174 ALA A O 1
ATOM 639 N N . LYS A 1 91 ? -36.985 -23.097 -26.274 1.00 101.10 175 LYS A N 1
ATOM 640 C CA . LYS A 1 91 ? -37.509 -24.437 -26.495 1.00 104.41 175 LYS A CA 1
ATOM 641 C C . LYS A 1 91 ? -37.152 -25.398 -25.368 1.00 96.88 175 LYS A C 1
ATOM 642 O O . LYS A 1 91 ? -37.617 -26.544 -25.382 1.00 99.65 175 LYS A O 1
ATOM 648 N N . GLY A 1 92 ? -36.345 -24.959 -24.401 1.00 103.46 176 GLY A N 1
ATOM 649 C CA . GLY A 1 92 ? -35.903 -25.798 -23.304 1.00 96.90 176 GLY A CA 1
ATOM 650 C C . GLY A 1 92 ? -34.639 -26.582 -23.568 1.00 100.63 176 GLY A C 1
ATOM 651 O O . GLY A 1 92 ? -34.259 -27.410 -22.731 1.00 95.52 176 GLY A O 1
ATOM 652 N N . ASN A 1 93 ? -33.965 -26.332 -24.691 1.00 94.74 177 ASN A N 1
ATOM 653 C CA . ASN A 1 93 ? -32.782 -27.080 -25.096 1.00 92.27 177 ASN A CA 1
ATOM 654 C C . ASN A 1 93 ? -31.475 -26.452 -24.628 1.00 89.84 177 ASN A C 1
ATOM 655 O O . ASN A 1 93 ? -30.404 -26.964 -24.972 1.00 95.55 177 ASN A O 1
ATOM 660 N N . LEU A 1 94 ? -31.526 -25.379 -23.841 1.00 96.44 178 LEU A N 1
ATOM 661 C CA . LEU A 1 94 ? -30.309 -24.681 -23.448 1.00 90.77 178 LEU A CA 1
ATOM 662 C C . LEU A 1 94 ? -30.528 -23.983 -22.111 1.00 96.91 178 LEU A C 1
ATOM 663 O O . LEU A 1 94 ? -31.576 -23.368 -21.887 1.00 99.97 178 LEU A O 1
ATOM 668 N N . TRP A 1 95 ? -29.543 -24.109 -21.216 1.00 85.40 179 TRP A N 1
ATOM 669 C CA . TRP A 1 95 ? -29.584 -23.455 -19.908 1.00 92.07 179 TRP A CA 1
ATOM 670 C C . TRP A 1 95 ? -30.848 -23.823 -19.142 1.00 103.27 179 TRP A C 1
ATOM 671 O O . TRP A 1 95 ? -31.423 -22.998 -18.427 1.00 102.49 179 TRP A O 1
ATOM 682 N N . ARG A 1 96 ? -31.269 -25.082 -19.266 1.00 110.54 180 ARG A N 1
ATOM 683 C CA . ARG A 1 96 ? -32.532 -25.485 -18.661 1.00 110.75 180 ARG A CA 1
ATOM 684 C C . ARG A 1 96 ? -32.498 -25.340 -17.150 1.00 106.71 180 ARG A C 1
ATOM 685 O O . ARG A 1 96 ? -33.522 -25.025 -16.535 1.00 120.21 180 ARG A O 1
ATOM 693 N N . ASP A 1 97 ? -31.331 -25.533 -16.537 1.00 113.00 181 ASP A N 1
ATOM 694 C CA . ASP A 1 97 ? -31.186 -25.445 -15.089 1.00 94.82 181 ASP A CA 1
ATOM 695 C C . ASP A 1 97 ? -30.182 -24.367 -14.692 1.00 100.77 181 ASP A C 1
ATOM 696 O O . ASP A 1 97 ? -29.519 -24.479 -13.660 1.00 104.75 181 ASP A O 1
ATOM 701 N N . ARG A 1 98 ? -30.032 -23.336 -15.521 1.00 109.55 182 ARG A N 1
ATOM 702 C CA . ARG A 1 98 ? -29.159 -22.209 -15.208 1.00 94.29 182 ARG A CA 1
ATOM 703 C C . ARG A 1 98 ? -29.882 -20.876 -15.255 1.00 91.76 182 ARG A C 1
ATOM 704 O O . ARG A 1 98 ? -29.645 -20.021 -14.394 1.00 88.62 182 ARG A O 1
ATOM 712 N N . PHE A 1 99 ? -30.776 -20.681 -16.221 1.00 86.29 183 PHE A N 1
ATOM 713 C CA . PHE A 1 99 ? -31.517 -19.438 -16.351 1.00 85.86 183 PHE A CA 1
ATOM 714 C C . PHE A 1 99 ? -32.997 -19.760 -16.462 1.00 87.65 183 PHE A C 1
ATOM 715 O O . PHE A 1 99 ? -33.395 -20.593 -17.281 1.00 90.37 183 PHE A O 1
ATOM 723 N N . SER A 1 100 ? -33.801 -19.112 -15.627 1.00 94.79 184 SER A N 1
ATOM 724 C CA . SER A 1 100 ? -35.249 -19.246 -15.681 1.00 96.90 184 SER A CA 1
ATOM 725 C C . SER A 1 100 ? -35.882 -18.259 -16.650 1.00 101.52 184 SER A C 1
ATOM 726 O O . SER A 1 100 ? -36.929 -18.561 -17.236 1.00 112.06 184 SER A O 1
ATOM 729 N N . PHE A 1 101 ? -35.305 -17.064 -16.782 1.00 91.11 185 PHE A N 1
ATOM 730 C CA . PHE A 1 101 ? -35.791 -16.042 -17.698 1.00 87.13 185 PHE A CA 1
ATOM 731 C C . PHE A 1 101 ? -34.603 -15.427 -18.417 1.00 93.72 185 PHE A C 1
ATOM 732 O O . PHE A 1 101 ? -33.602 -15.086 -17.779 1.00 91.99 185 PHE A O 1
ATOM 740 N N . VAL A 1 102 ? -34.705 -15.315 -19.744 1.00 86.86 186 VAL A N 1
ATOM 741 C CA . VAL A 1 102 ? -33.709 -14.649 -20.577 1.00 84.42 186 VAL A CA 1
ATOM 742 C C . VAL A 1 102 ? -34.406 -13.543 -21.361 1.00 84.23 186 VAL A C 1
ATOM 743 O O . VAL A 1 102 ? -35.466 -13.770 -21.955 1.00 81.73 186 VAL A O 1
ATOM 747 N N . PHE A 1 103 ? -33.834 -12.342 -21.329 1.00 76.35 187 PHE A N 1
ATOM 748 C CA . PHE A 1 103 ? -34.389 -11.182 -22.011 1.00 75.42 187 PHE A CA 1
ATOM 749 C C . PHE A 1 103 ? -33.467 -10.794 -23.158 1.00 81.40 187 PHE A C 1
ATOM 750 O O . PHE A 1 103 ? -32.246 -10.706 -22.976 1.00 76.21 187 PHE A O 1
ATOM 758 N N . PHE A 1 104 ? -34.051 -10.574 -24.336 1.00 76.71 188 PHE A N 1
ATOM 759 C CA . PHE A 1 104 ? -33.318 -10.237 -25.548 1.00 68.15 188 PHE A CA 1
ATOM 760 C C . PHE A 1 104 ? -33.556 -8.765 -25.860 1.00 72.08 188 PHE A C 1
ATOM 761 O O . PHE A 1 104 ? -34.640 -8.392 -26.321 1.00 75.88 188 PHE A O 1
ATOM 769 N N . LEU A 1 105 ? -32.541 -7.938 -25.636 1.00 74.13 189 LEU A N 1
ATOM 770 C CA . LEU A 1 105 ? -32.615 -6.502 -25.883 1.00 84.48 189 LEU A CA 1
ATOM 771 C C . LEU A 1 105 ? -31.814 -6.156 -27.134 1.00 84.01 189 LEU A C 1
ATOM 772 O O . LEU A 1 105 ? -30.664 -6.590 -27.278 1.00 78.56 189 LEU A O 1
ATOM 777 N N . THR A 1 106 ? -32.424 -5.393 -28.045 1.00 92.14 190 THR A N 1
ATOM 778 C CA . THR A 1 106 ? -31.775 -4.954 -29.279 1.00 86.54 190 THR A CA 1
ATOM 779 C C . THR A 1 106 ? -31.692 -3.432 -29.306 1.00 85.20 190 THR A C 1
ATOM 780 O O . THR A 1 106 ? -32.631 -2.740 -28.895 1.00 88.69 190 THR A O 1
ATOM 784 N N . GLY A 1 107 ? -30.562 -2.916 -29.799 1.00 82.32 191 GLY A N 1
ATOM 785 C CA . GLY A 1 107 ? -30.299 -1.486 -29.703 1.00 81.39 191 GLY A CA 1
ATOM 786 C C . GLY A 1 107 ? -31.284 -0.624 -30.476 1.00 92.50 191 GLY A C 1
ATOM 787 O O . GLY A 1 107 ? -31.736 0.411 -29.978 1.00 99.87 191 GLY A O 1
ATOM 788 N N . ARG A 1 108 ? -31.625 -1.027 -31.704 1.00 88.94 192 ARG A N 1
ATOM 789 C CA . ARG A 1 108 ? -32.509 -0.200 -32.522 1.00 76.45 192 ARG A CA 1
ATOM 790 C C . ARG A 1 108 ? -33.912 -0.125 -31.932 1.00 88.25 192 ARG A C 1
ATOM 791 O O . ARG A 1 108 ? -34.539 0.940 -31.949 1.00 97.07 192 ARG A O 1
ATOM 799 N N . GLU A 1 109 ? -34.428 -1.241 -31.414 1.00 97.14 193 GLU A N 1
ATOM 800 C CA . GLU A 1 109 ? -35.728 -1.206 -30.752 1.00 87.25 193 GLU A CA 1
ATOM 801 C C . GLU A 1 109 ? -35.680 -0.360 -29.486 1.00 93.66 193 GLU A C 1
ATOM 802 O O . GLU A 1 109 ? -36.667 0.300 -29.145 1.00 110.18 193 GLU A O 1
ATOM 808 N N . MET A 1 110 ? -34.549 -0.374 -28.776 1.00 93.50 194 MET A N 1
ATOM 809 C CA . MET A 1 110 ? -34.412 0.431 -27.564 1.00 105.91 194 MET A CA 1
ATOM 810 C C . MET A 1 110 ? -34.312 1.921 -27.867 1.00 109.80 194 MET A C 1
ATOM 811 O O . MET A 1 110 ? -34.726 2.742 -27.040 1.00 119.52 194 MET A O 1
ATOM 816 N N . ASN A 1 111 ? -33.736 2.295 -29.014 1.00 115.08 195 ASN A N 1
ATOM 817 C CA . ASN A 1 111 ? -33.567 3.714 -29.322 1.00 116.60 195 ASN A CA 1
ATOM 818 C C . ASN A 1 111 ? -34.900 4.454 -29.348 1.00 124.85 195 ASN A C 1
ATOM 819 O O . ASN A 1 111 ? -34.952 5.649 -29.031 1.00 122.09 195 ASN A O 1
ATOM 824 N N . GLY A 1 112 ? -35.986 3.759 -29.698 1.00 135.91 196 GLY A N 1
ATOM 825 C CA . GLY A 1 112 ? -37.300 4.377 -29.660 1.00 140.39 196 GLY A CA 1
ATOM 826 C C . GLY A 1 112 ? -37.718 4.790 -28.264 1.00 152.31 196 GLY A C 1
ATOM 827 O O . GLY A 1 112 ? -38.417 5.793 -28.092 1.00 159.64 196 GLY A O 1
ATOM 828 N N . VAL A 1 113 ? -37.290 4.033 -27.253 1.00 155.02 197 VAL A N 1
ATOM 829 C CA . VAL A 1 113 ? -37.598 4.366 -25.868 1.00 159.75 197 VAL A CA 1
ATOM 830 C C . VAL A 1 113 ? -36.873 5.649 -25.485 1.00 172.71 197 VAL A C 1
ATOM 831 O O . VAL A 1 113 ? -35.656 5.777 -25.670 1.00 162.55 197 VAL A O 1
ATOM 835 N N . THR A 1 114 ? -37.622 6.609 -24.943 1.00 206.92 198 THR A N 1
ATOM 836 C CA . THR A 1 114 ? -37.060 7.878 -24.496 1.00 204.22 198 THR A CA 1
ATOM 837 C C . THR A 1 114 ? -36.735 7.851 -23.006 1.00 196.75 198 THR A C 1
ATOM 838 O O . THR A 1 114 ? -35.581 8.047 -22.613 1.00 197.43 198 THR A O 1
ATOM 842 N N . ASP A 1 115 ? -37.739 7.603 -22.167 1.00 173.65 199 ASP A N 1
ATOM 843 C CA . ASP A 1 115 ? -37.552 7.601 -20.717 1.00 169.63 199 ASP A CA 1
ATOM 844 C C . ASP A 1 115 ? -38.342 6.434 -20.128 1.00 166.66 199 ASP A C 1
ATOM 845 O O . ASP A 1 115 ? -39.565 6.522 -19.980 1.00 165.69 199 ASP A O 1
ATOM 850 N N . MET A 1 116 ? -37.642 5.356 -19.772 1.00 158.72 200 MET A N 1
ATOM 851 C CA . MET A 1 116 ? -38.280 4.169 -19.215 1.00 146.51 200 MET A CA 1
ATOM 852 C C . MET A 1 116 ? -37.333 3.456 -18.265 1.00 147.81 200 MET A C 1
ATOM 853 O O . MET A 1 116 ? -36.110 3.548 -18.394 1.00 145.33 200 MET A O 1
ATOM 858 N N . SER A 1 117 ? -37.918 2.724 -17.323 1.00 146.59 201 SER A N 1
ATOM 859 C CA . SER A 1 117 ? -37.171 1.895 -16.393 1.00 140.19 201 SER A CA 1
ATOM 860 C C . SER A 1 117 ? -36.950 0.509 -16.989 1.00 131.66 201 SER A C 1
ATOM 861 O O . SER A 1 117 ? -37.591 0.112 -17.966 1.00 128.16 201 SER A O 1
ATOM 864 N N . LEU A 1 118 ? -36.032 -0.242 -16.376 1.00 129.44 202 LEU A N 1
ATOM 865 C CA . LEU A 1 118 ? -35.774 -1.600 -16.842 1.00 115.86 202 LEU A CA 1
ATOM 866 C C . LEU A 1 118 ? -37.039 -2.440 -16.770 1.00 110.36 202 LEU A C 1
ATOM 867 O O . LEU A 1 118 ? -37.301 -3.271 -17.651 1.00 112.28 202 LEU A O 1
ATOM 872 N N . VAL A 1 119 ? -37.848 -2.212 -15.735 1.00 109.18 203 VAL A N 1
ATOM 873 C CA . VAL A 1 119 ? -39.071 -2.983 -15.554 1.00 119.86 203 VAL A CA 1
ATOM 874 C C . VAL A 1 119 ? -40.041 -2.732 -16.701 1.00 121.13 203 VAL A C 1
ATOM 875 O O . VAL A 1 119 ? -40.642 -3.668 -17.232 1.00 124.48 203 VAL A O 1
ATOM 879 N N . GLU A 1 120 ? -40.208 -1.472 -17.105 1.00 113.99 204 GLU A N 1
ATOM 880 C CA . GLU A 1 120 ? -41.146 -1.171 -18.183 1.00 115.63 204 GLU A CA 1
ATOM 881 C C . GLU A 1 120 ? -40.667 -1.734 -19.521 1.00 113.54 204 GLU A C 1
ATOM 882 O O . GLU A 1 120 ? -41.461 -2.298 -20.293 1.00 121.12 204 GLU A O 1
ATOM 888 N N . LEU A 1 121 ? -39.366 -1.618 -19.801 1.00 109.31 205 LEU A N 1
ATOM 889 C CA . LEU A 1 121 ? -38.836 -2.161 -21.047 1.00 102.03 205 LEU A CA 1
ATOM 890 C C . LEU A 1 121 ? -39.004 -3.670 -21.101 1.00 110.14 205 LEU A C 1
ATOM 891 O O . LEU A 1 121 ? -39.356 -4.225 -22.147 1.00 117.38 205 LEU A O 1
ATOM 896 N N . LEU A 1 122 ? -38.768 -4.353 -19.980 1.00 107.36 206 LEU A N 1
ATOM 897 C CA . LEU A 1 122 ? -39.008 -5.790 -19.953 1.00 98.39 206 LEU A CA 1
ATOM 898 C C . LEU A 1 122 ? -40.498 -6.102 -20.060 1.00 107.39 206 LEU A C 1
ATOM 899 O O . LEU A 1 122 ? -40.887 -7.085 -20.700 1.00 113.00 206 LEU A O 1
ATOM 904 N N . SER A 1 123 ? -41.347 -5.267 -19.450 1.00 110.88 207 SER A N 1
ATOM 905 C CA . SER A 1 123 ? -42.788 -5.496 -19.478 1.00 112.20 207 SER A CA 1
ATOM 906 C C . SER A 1 123 ? -43.336 -5.427 -20.890 1.00 117.52 207 SER A C 1
ATOM 907 O O . SER A 1 123 ? -44.375 -6.032 -21.181 1.00 121.56 207 SER A O 1
ATOM 910 N N . ARG A 1 124 ? -42.680 -4.650 -21.756 1.00 123.59 208 ARG A N 1
ATOM 911 C CA . ARG A 1 124 ? -43.071 -4.566 -23.165 1.00 130.61 208 ARG A CA 1
ATOM 912 C C . ARG A 1 124 ? -43.389 -5.936 -23.773 1.00 130.68 208 ARG A C 1
ATOM 913 O O . ARG A 1 124 ? -44.463 -6.136 -24.352 1.00 139.14 208 ARG A O 1
ATOM 921 N N . ASP A 1 125 ? -42.477 -6.902 -23.632 1.00 133.06 209 ASP A N 1
ATOM 922 C CA . ASP A 1 125 ? -42.670 -8.252 -24.152 1.00 130.29 209 ASP A CA 1
ATOM 923 C C . ASP A 1 125 ? -43.033 -9.252 -23.053 1.00 126.40 209 ASP A C 1
ATOM 924 O O . ASP A 1 125 ? -42.672 -10.430 -23.144 1.00 126.59 209 ASP A O 1
ATOM 929 N N . TRP A 1 126 ? -43.754 -8.815 -22.027 1.00 122.04 210 TRP A N 1
ATOM 930 C CA . TRP A 1 126 ? -44.081 -9.670 -20.884 1.00 118.71 210 TRP A CA 1
ATOM 931 C C . TRP A 1 126 ? -45.586 -9.858 -20.791 1.00 115.32 210 TRP A C 1
ATOM 932 O O . TRP A 1 126 ? -46.309 -8.884 -20.508 1.00 117.39 210 TRP A O 1
ATOM 943 N N . PRO A 1 127 ? -46.106 -11.069 -21.000 1.00 112.87 211 PRO A N 1
ATOM 944 C CA . PRO A 1 127 ? -47.557 -11.273 -20.900 1.00 127.87 211 PRO A CA 1
ATOM 945 C C . PRO A 1 127 ? -48.049 -11.073 -19.473 1.00 146.68 211 PRO A C 1
ATOM 946 O O . PRO A 1 127 ? -47.439 -11.550 -18.512 1.00 147.74 211 PRO A O 1
ATOM 950 N N . GLU A 1 128 ? -49.173 -10.362 -19.343 1.00 159.38 212 GLU A N 1
ATOM 951 C CA . GLU A 1 128 ? -49.735 -10.119 -18.019 1.00 166.31 212 GLU A CA 1
ATOM 952 C C . GLU A 1 128 ? -50.149 -11.425 -17.356 1.00 167.46 212 GLU A C 1
ATOM 953 O O . GLU A 1 128 ? -50.066 -11.564 -16.131 1.00 166.94 212 GLU A O 1
ATOM 959 N N . SER A 1 129 ? -50.613 -12.389 -18.152 1.00 156.36 213 SER A N 1
ATOM 960 C CA . SER A 1 129 ? -51.123 -13.660 -17.638 1.00 160.48 213 SER A CA 1
ATOM 961 C C . SER A 1 129 ? -49.960 -14.568 -17.234 1.00 152.13 213 SER A C 1
ATOM 962 O O . SER A 1 129 ? -49.733 -15.648 -17.789 1.00 150.84 213 SER A O 1
ATOM 965 N N . SER A 1 130 ? -49.252 -14.136 -16.200 1.00 148.08 214 SER A N 1
ATOM 966 C CA . SER A 1 130 ? -48.049 -14.825 -15.745 1.00 136.40 214 SER A CA 1
ATOM 967 C C . SER A 1 130 ? -47.636 -14.245 -14.393 1.00 142.47 214 SER A C 1
ATOM 968 O O . SER A 1 130 ? -48.379 -13.478 -13.766 1.00 142.17 214 SER A O 1
ATOM 971 N N . GLU A 1 131 ? -46.442 -14.633 -13.944 1.00 147.02 215 GLU A N 1
ATOM 972 C CA . GLU A 1 131 ? -45.862 -14.115 -12.714 1.00 144.66 215 GLU A CA 1
ATOM 973 C C . GLU A 1 131 ? -45.558 -12.625 -12.872 1.00 138.61 215 GLU A C 1
ATOM 974 O O . GLU A 1 131 ? -45.474 -12.114 -13.992 1.00 144.71 215 GLU A O 1
ATOM 980 N N . PRO A 1 132 ? -45.421 -11.896 -11.768 1.00 135.72 216 PRO A N 1
ATOM 981 C CA . PRO A 1 132 ? -44.979 -10.502 -11.855 1.00 133.13 216 PRO A CA 1
ATOM 982 C C . PRO A 1 132 ? -43.460 -10.353 -11.918 1.00 135.09 216 PRO A C 1
ATOM 983 O O . PRO A 1 132 ? -42.683 -11.205 -11.463 1.00 140.70 216 PRO A O 1
ATOM 987 N N . ILE A 1 133 ? -43.048 -9.216 -12.487 1.00 127.19 217 ILE A N 1
ATOM 988 C CA . ILE A 1 133 ? -41.637 -8.997 -12.793 1.00 131.44 217 ILE A CA 1
ATOM 989 C C . ILE A 1 133 ? -40.820 -8.843 -11.516 1.00 138.52 217 ILE A C 1
ATOM 990 O O . ILE A 1 133 ? -39.665 -9.278 -11.445 1.00 154.56 217 ILE A O 1
ATOM 995 N N . GLU A 1 134 ? -41.389 -8.211 -10.492 1.00 127.17 218 GLU A N 1
ATOM 996 C CA . GLU A 1 134 ? -40.675 -8.109 -9.225 1.00 127.27 218 GLU A CA 1
ATOM 997 C C . GLU A 1 134 ? -40.456 -9.493 -8.616 1.00 128.54 218 GLU A C 1
ATOM 998 O O . GLU A 1 134 ? -39.388 -9.780 -8.049 1.00 131.15 218 GLU A O 1
ATOM 1004 N N . ASP A 1 135 ? -41.444 -10.381 -8.766 1.00 127.31 219 ASP A N 1
ATOM 1005 C CA . ASP A 1 135 ? -41.293 -11.752 -8.289 1.00 136.22 219 ASP A CA 1
ATOM 1006 C C . ASP A 1 135 ? -40.186 -12.483 -9.040 1.00 133.67 219 ASP A C 1
ATOM 1007 O O . ASP A 1 135 ? -39.457 -13.287 -8.447 1.00 134.19 219 ASP A O 1
ATOM 1012 N N . ILE A 1 136 ? -40.050 -12.238 -10.349 1.00 136.11 220 ILE A N 1
ATOM 1013 C CA . ILE A 1 136 ? -38.947 -12.903 -11.049 1.00 128.96 220 ILE A CA 1
ATOM 1014 C C . ILE A 1 136 ? -37.608 -12.250 -10.704 1.00 119.39 220 ILE A C 1
ATOM 1015 O O . ILE A 1 136 ? -36.563 -12.908 -10.786 1.00 104.22 220 ILE A O 1
ATOM 1020 N N . PHE A 1 137 ? -37.619 -10.977 -10.289 1.00 125.18 221 PHE A N 1
ATOM 1021 C CA . PHE A 1 137 ? -36.423 -10.285 -9.815 1.00 117.40 221 PHE A CA 1
ATOM 1022 C C . PHE A 1 137 ? -36.027 -10.675 -8.394 1.00 120.99 221 PHE A C 1
ATOM 1023 O O . PHE A 1 137 ? -34.961 -10.256 -7.929 1.00 110.58 221 PHE A O 1
ATOM 1031 N N . SER A 1 138 ? -36.879 -11.423 -7.685 1.00 119.72 222 SER A N 1
ATOM 1032 C CA . SER A 1 138 ? -36.518 -11.914 -6.354 1.00 117.62 222 SER A CA 1
ATOM 1033 C C . SER A 1 138 ? -35.218 -12.722 -6.376 1.00 118.61 222 SER A C 1
ATOM 1034 O O . SER A 1 138 ? -34.426 -12.659 -5.427 1.00 117.25 222 SER A O 1
ATOM 1037 N N . GLN A 1 139 ? -35.007 -13.525 -7.425 1.00 118.75 223 GLN A N 1
ATOM 1038 C CA . GLN A 1 139 ? -33.786 -14.306 -7.636 1.00 109.12 223 GLN A CA 1
ATOM 1039 C C . GLN A 1 139 ? -33.045 -13.800 -8.872 1.00 126.65 223 GLN A C 1
ATOM 1040 O O . GLN A 1 139 ? -33.268 -14.289 -9.994 1.00 101.47 223 GLN A O 1
ATOM 1046 N N . PRO A 1 140 ? -32.153 -12.821 -8.723 1.00 121.00 224 PRO A N 1
ATOM 1047 C CA . PRO A 1 140 ? -31.510 -12.231 -9.908 1.00 99.63 224 PRO A CA 1
ATOM 1048 C C . PRO A 1 140 ? -30.543 -13.144 -10.644 1.00 96.46 224 PRO A C 1
ATOM 1049 O O . PRO A 1 140 ? -30.334 -12.927 -11.846 1.00 129.24 224 PRO A O 1
ATOM 1053 N N . GLU A 1 141 ? -29.933 -14.151 -10.018 1.00 123.37 225 GLU A N 1
ATOM 1054 C CA . GLU A 1 141 ? -29.011 -14.970 -10.818 1.00 120.45 225 GLU A CA 1
ATOM 1055 C C . GLU A 1 141 ? -29.721 -15.809 -11.869 1.00 122.27 225 GLU A C 1
ATOM 1056 O O . GLU A 1 141 ? -29.069 -16.318 -12.784 1.00 115.66 225 GLU A O 1
ATOM 1062 N N . ARG A 1 142 ? -31.040 -15.951 -11.782 1.00 105.14 226 ARG A N 1
ATOM 1063 C CA . ARG A 1 142 ? -31.730 -16.802 -12.733 1.00 107.17 226 ARG A CA 1
ATOM 1064 C C . ARG A 1 142 ? -32.108 -16.040 -13.997 1.00 105.32 226 ARG A C 1
ATOM 1065 O O . ARG A 1 142 ? -32.932 -16.524 -14.780 1.00 109.10 226 ARG A O 1
ATOM 1073 N N . ILE A 1 143 ? -31.476 -14.890 -14.235 1.00 93.14 227 ILE A N 1
ATOM 1074 C CA . ILE A 1 143 ? -31.812 -14.000 -15.338 1.00 92.55 227 ILE A CA 1
ATOM 1075 C C . ILE A 1 143 ? -30.585 -13.811 -16.216 1.00 82.47 227 ILE A C 1
ATOM 1076 O O . ILE A 1 143 ? -29.500 -13.489 -15.719 1.00 82.49 227 ILE A O 1
ATOM 1081 N N . LEU A 1 144 ? -30.762 -13.979 -17.521 1.00 83.76 228 LEU A N 1
ATOM 1082 C CA . LEU A 1 144 ? -29.732 -13.653 -18.496 1.00 76.72 228 LEU A CA 1
ATOM 1083 C C . LEU A 1 144 ? -30.234 -12.519 -19.373 1.00 75.55 228 LEU A C 1
ATOM 1084 O O . LEU A 1 144 ? -31.400 -12.508 -19.782 1.00 84.34 228 LEU A O 1
ATOM 1089 N N . PHE A 1 145 ? -29.362 -11.555 -19.638 1.00 77.59 229 PHE A N 1
ATOM 1090 C CA . PHE A 1 145 ? -29.655 -10.459 -20.551 1.00 74.52 229 PHE A CA 1
ATOM 1091 C C . PHE A 1 145 ? -28.789 -10.650 -21.790 1.00 79.57 229 PHE A C 1
ATOM 1092 O O . PHE A 1 145 ? -27.567 -10.802 -21.675 1.00 71.77 229 PHE A O 1
ATOM 1100 N N . ILE A 1 146 ? -29.425 -10.694 -22.961 1.00 80.75 230 ILE A N 1
ATOM 1101 C CA . ILE A 1 146 ? -28.735 -10.714 -24.249 1.00 75.79 230 ILE A CA 1
ATOM 1102 C C . ILE A 1 146 ? -28.879 -9.331 -24.871 1.00 70.37 230 ILE A C 1
ATOM 1103 O O . ILE A 1 146 ? -29.999 -8.843 -25.068 1.00 64.42 230 ILE A O 1
ATOM 1108 N N . LEU A 1 147 ? -27.748 -8.697 -25.168 1.00 71.99 231 LEU A N 1
ATOM 1109 C CA . LEU A 1 147 ? -27.709 -7.348 -25.727 1.00 73.02 231 LEU A CA 1
ATOM 1110 C C . LEU A 1 147 ? -27.139 -7.446 -27.139 1.00 76.88 231 LEU A C 1
ATOM 1111 O O . LEU A 1 147 ? -25.939 -7.684 -27.319 1.00 81.80 231 LEU A O 1
ATOM 1116 N N . ASP A 1 148 ? -27.999 -7.268 -28.135 1.00 81.24 232 ASP A N 1
ATOM 1117 C CA . ASP A 1 148 ? -27.624 -7.392 -29.536 1.00 79.86 232 ASP A CA 1
ATOM 1118 C C . ASP A 1 148 ? -27.676 -6.026 -30.202 1.00 75.51 232 ASP A C 1
ATOM 1119 O O . ASP A 1 148 ? -28.557 -5.213 -29.904 1.00 77.66 232 ASP A O 1
ATOM 1124 N N . GLY A 1 149 ? -26.736 -5.778 -31.104 1.00 80.63 233 GLY A N 1
ATOM 1125 C CA . GLY A 1 149 ? -26.715 -4.512 -31.814 1.00 87.43 233 GLY A CA 1
ATOM 1126 C C . GLY A 1 149 ? -26.442 -3.324 -30.920 1.00 83.31 233 GLY A C 1
ATOM 1127 O O . GLY A 1 149 ? -27.121 -2.296 -31.032 1.00 83.17 233 GLY A O 1
ATOM 1128 N N . MET A 1 150 ? -25.466 -3.444 -30.022 1.00 94.13 234 MET A N 1
ATOM 1129 C CA . MET A 1 150 ? -25.116 -2.322 -29.160 1.00 94.98 234 MET A CA 1
ATOM 1130 C C . MET A 1 150 ? -24.512 -1.179 -29.965 1.00 93.18 234 MET A C 1
ATOM 1131 O O . MET A 1 150 ? -24.700 -0.011 -29.611 1.00 97.23 234 MET A O 1
ATOM 1136 N N . GLU A 1 151 ? -23.817 -1.492 -31.065 1.00 102.84 235 GLU A N 1
ATOM 1137 C CA . GLU A 1 151 ? -23.184 -0.468 -31.890 1.00 95.02 235 GLU A CA 1
ATOM 1138 C C . GLU A 1 151 ? -24.194 0.411 -32.612 1.00 92.79 235 GLU A C 1
ATOM 1139 O O . GLU A 1 151 ? -23.804 1.452 -33.149 1.00 109.82 235 GLU A O 1
ATOM 1145 N N . GLU A 1 152 ? -25.469 0.026 -32.638 1.00 89.03 236 GLU A N 1
ATOM 1146 C CA . GLU A 1 152 ? -26.514 0.799 -33.295 1.00 83.50 236 GLU A CA 1
ATOM 1147 C C . GLU A 1 152 ? -27.316 1.652 -32.313 1.00 90.12 236 GLU A C 1
ATOM 1148 O O . GLU A 1 152 ? -28.515 1.873 -32.519 1.00 84.93 236 GLU A O 1
ATOM 1154 N N . LEU A 1 153 ? -26.679 2.125 -31.240 1.00 88.38 237 LEU A N 1
ATOM 1155 C CA . LEU A 1 153 ? -27.332 2.973 -30.252 1.00 89.63 237 LEU A CA 1
ATOM 1156 C C . LEU A 1 153 ? -27.082 4.446 -30.555 1.00 97.54 237 LEU A C 1
ATOM 1157 O O . LEU A 1 153 ? -26.022 4.824 -31.061 1.00 101.69 237 LEU A O 1
ATOM 1162 N N . LYS A 1 154 ? -28.061 5.285 -30.201 1.00 97.42 238 LYS A N 1
ATOM 1163 C CA . LYS A 1 154 ? -27.957 6.719 -30.455 1.00 97.25 238 LYS A CA 1
ATOM 1164 C C . LYS A 1 154 ? -27.039 7.434 -29.473 1.00 109.55 238 LYS A C 1
ATOM 1165 O O . LYS A 1 154 ? -26.696 8.598 -29.711 1.00 106.08 238 LYS A O 1
ATOM 1171 N N . PHE A 1 155 ? -26.651 6.778 -28.380 1.00 114.99 239 PHE A N 1
ATOM 1172 C CA . PHE A 1 155 ? -25.764 7.345 -27.375 1.00 116.54 239 PHE A CA 1
ATOM 1173 C C . PHE A 1 155 ? -24.585 6.411 -27.138 1.00 120.04 239 PHE A C 1
ATOM 1174 O O . PHE A 1 155 ? -24.629 5.223 -27.467 1.00 120.64 239 PHE A O 1
ATOM 1182 N N . ASP A 1 156 ? -23.517 6.973 -26.582 1.00 131.55 240 ASP A N 1
ATOM 1183 C CA . ASP A 1 156 ? -22.343 6.208 -26.190 1.00 138.68 240 ASP A CA 1
ATOM 1184 C C . ASP A 1 156 ? -22.513 5.674 -24.771 1.00 149.59 240 ASP A C 1
ATOM 1185 O O . ASP A 1 156 ? -23.379 6.119 -24.014 1.00 150.97 240 ASP A O 1
ATOM 1190 N N . LEU A 1 157 ? -21.672 4.704 -24.414 1.00 148.93 241 LEU A N 1
ATOM 1191 C CA . LEU A 1 157 ? -21.685 4.100 -23.086 1.00 140.67 241 LEU A CA 1
ATOM 1192 C C . LEU A 1 157 ? -20.376 4.437 -22.381 1.00 147.09 241 LEU A C 1
ATOM 1193 O O . LEU A 1 157 ? -19.295 4.108 -22.880 1.00 152.13 241 LEU A O 1
ATOM 1198 N N . ASP A 1 158 ? -20.481 5.075 -21.219 1.00 169.31 242 ASP A N 1
ATOM 1199 C CA . ASP A 1 158 ? -19.324 5.526 -20.458 1.00 190.00 242 ASP A CA 1
ATOM 1200 C C . ASP A 1 158 ? -19.648 5.433 -18.973 1.00 202.82 242 ASP A C 1
ATOM 1201 O O . ASP A 1 158 ? -20.750 5.045 -18.577 1.00 201.18 242 ASP A O 1
ATOM 1206 N N . CYS A 1 159 ? -18.667 5.789 -18.148 1.00 210.80 243 CYS A N 1
ATOM 1207 C CA . CYS A 1 159 ? -18.878 5.963 -16.720 1.00 216.59 243 CYS A CA 1
ATOM 1208 C C . CYS A 1 159 ? -19.089 7.427 -16.358 1.00 232.64 243 CYS A C 1
ATOM 1209 O O . CYS A 1 159 ? -19.127 7.764 -15.170 1.00 236.61 243 CYS A O 1
ATOM 1212 N N . ASN A 1 160 ? -19.218 8.303 -17.362 1.00 242.54 244 ASN A N 1
ATOM 1213 C CA . ASN A 1 160 ? -19.403 9.728 -17.104 1.00 248.32 244 ASN A CA 1
ATOM 1214 C C . ASN A 1 160 ? -20.701 9.981 -16.344 1.00 248.60 244 ASN A C 1
ATOM 1215 O O . ASN A 1 160 ? -20.709 10.659 -15.310 1.00 250.47 244 ASN A O 1
ATOM 1220 N N . ALA A 1 161 ? -21.812 9.447 -16.848 1.00 236.72 245 ALA A N 1
ATOM 1221 C CA . ALA A 1 161 ? -23.095 9.604 -16.178 1.00 233.84 245 ALA A CA 1
ATOM 1222 C C . ALA A 1 161 ? -23.167 8.705 -14.948 1.00 237.73 245 ALA A C 1
ATOM 1223 O O . ALA A 1 161 ? -22.704 7.561 -14.971 1.00 225.25 245 ALA A O 1
ATOM 1225 N N . ASP A 1 162 ? -23.752 9.226 -13.869 1.00 265.31 246 ASP A N 1
ATOM 1226 C CA . ASP A 1 162 ? -23.897 8.437 -12.654 1.00 257.10 246 ASP A CA 1
ATOM 1227 C C . ASP A 1 162 ? -24.867 7.278 -12.883 1.00 249.99 246 ASP A C 1
ATOM 1228 O O . ASP A 1 162 ? -25.698 7.295 -13.796 1.00 255.64 246 ASP A O 1
ATOM 1233 N N . LEU A 1 163 ? -24.747 6.256 -12.037 1.00 208.90 247 LEU A N 1
ATOM 1234 C CA . LEU A 1 163 ? -25.409 4.972 -12.256 1.00 189.17 247 LEU A CA 1
ATOM 1235 C C . LEU A 1 163 ? -26.229 4.601 -11.028 1.00 184.24 247 LEU A C 1
ATOM 1236 O O . LEU A 1 163 ? -25.666 4.272 -9.979 1.00 189.24 247 LEU A O 1
ATOM 1241 N N . CYS A 1 164 ? -27.552 4.663 -11.152 1.00 195.08 248 CYS A N 1
ATOM 1242 C CA . CYS A 1 164 ? -28.427 4.262 -10.063 1.00 199.11 248 CYS A CA 1
ATOM 1243 C C . CYS A 1 164 ? -28.586 2.742 -10.040 1.00 203.70 248 CYS A C 1
ATOM 1244 O O . CYS A 1 164 ? -28.309 2.046 -11.022 1.00 193.34 248 CYS A O 1
ATOM 1247 N N . GLU A 1 165 ? -29.042 2.229 -8.894 1.00 180.54 249 GLU A N 1
ATOM 1248 C CA . GLU A 1 165 ? -29.134 0.792 -8.660 1.00 165.50 249 GLU A CA 1
ATOM 1249 C C . GLU A 1 165 ? -30.567 0.293 -8.499 1.00 167.70 249 GLU A C 1
ATOM 1250 O O . GLU A 1 165 ? -30.765 -0.863 -8.109 1.00 169.84 249 GLU A O 1
ATOM 1256 N N . ASP A 1 166 ? -31.568 1.115 -8.806 1.00 167.41 250 ASP A N 1
ATOM 1257 C CA . ASP A 1 166 ? -32.969 0.762 -8.597 1.00 172.56 250 ASP A CA 1
ATOM 1258 C C . ASP A 1 166 ? -33.634 0.549 -9.950 1.00 173.79 250 ASP A C 1
ATOM 1259 O O . ASP A 1 166 ? -33.711 1.480 -10.759 1.00 178.42 250 ASP A O 1
ATOM 1264 N N . TRP A 1 167 ? -34.131 -0.671 -10.183 1.00 184.91 251 TRP A N 1
ATOM 1265 C CA . TRP A 1 167 ? -34.771 -0.979 -11.459 1.00 183.69 251 TRP A CA 1
ATOM 1266 C C . TRP A 1 167 ? -36.153 -0.347 -11.577 1.00 188.83 251 TRP A C 1
ATOM 1267 O O . TRP A 1 167 ? -36.576 0.002 -12.686 1.00 174.46 251 TRP A O 1
ATOM 1278 N N . GLU A 1 168 ? -36.870 -0.198 -10.460 1.00 189.59 252 GLU A N 1
ATOM 1279 C CA . GLU A 1 168 ? -38.213 0.372 -10.511 1.00 188.53 252 GLU A CA 1
ATOM 1280 C C . GLU A 1 168 ? -38.182 1.837 -10.932 1.00 186.59 252 GLU A C 1
ATOM 1281 O O . GLU A 1 168 ? -39.045 2.289 -11.693 1.00 179.45 252 GLU A O 1
ATOM 1287 N N . GLN A 1 169 ? -37.199 2.585 -10.450 1.00 192.57 253 GLN A N 1
ATOM 1288 C CA . GLN A 1 169 ? -37.162 4.028 -10.656 1.00 191.16 253 GLN A CA 1
ATOM 1289 C C . GLN A 1 169 ? -36.903 4.349 -12.123 1.00 183.71 253 GLN A C 1
ATOM 1290 O O . GLN A 1 169 ? -35.926 3.853 -12.697 1.00 179.07 253 GLN A O 1
ATOM 1296 N N . PRO A 1 170 ? -37.749 5.160 -12.761 1.00 186.56 254 PRO A N 1
ATOM 1297 C CA . PRO A 1 170 ? -37.535 5.493 -14.179 1.00 174.19 254 PRO A CA 1
ATOM 1298 C C . PRO A 1 170 ? -36.260 6.304 -14.365 1.00 172.36 254 PRO A C 1
ATOM 1299 O O . PRO A 1 170 ? -35.992 7.247 -13.617 1.00 189.19 254 PRO A O 1
ATOM 1303 N N . GLN A 1 171 ? -35.474 5.924 -15.371 1.00 167.99 255 GLN A N 1
ATOM 1304 C CA . GLN A 1 171 ? -34.238 6.609 -15.727 1.00 167.89 255 GLN A CA 1
ATOM 1305 C C . GLN A 1 171 ? -34.101 6.595 -17.244 1.00 164.53 255 GLN A C 1
ATOM 1306 O O . GLN A 1 171 ? -34.813 5.869 -17.942 1.00 166.31 255 GLN A O 1
ATOM 1312 N N . SER A 1 172 ? -33.191 7.418 -17.766 1.00 154.72 256 SER A N 1
ATOM 1313 C CA . SER A 1 172 ? -32.918 7.372 -19.196 1.00 146.21 256 SER A CA 1
ATOM 1314 C C . SER A 1 172 ? -32.262 6.042 -19.553 1.00 136.81 256 SER A C 1
ATOM 1315 O O . SER A 1 172 ? -31.566 5.424 -18.740 1.00 126.53 256 SER A O 1
ATOM 1318 N N . MET A 1 173 ? -32.519 5.588 -20.781 1.00 130.46 257 MET A N 1
ATOM 1319 C CA . MET A 1 173 ? -32.097 4.251 -21.183 1.00 120.96 257 MET A CA 1
ATOM 1320 C C . MET A 1 173 ? -30.577 4.109 -21.154 1.00 112.22 257 MET A C 1
ATOM 1321 O O . MET A 1 173 ? -30.057 3.012 -20.901 1.00 115.92 257 MET A O 1
ATOM 1326 N N . GLN A 1 174 ? -29.854 5.200 -21.426 1.00 111.15 258 GLN A N 1
ATOM 1327 C CA . GLN A 1 174 ? -28.396 5.185 -21.335 1.00 115.16 258 GLN A CA 1
ATOM 1328 C C . GLN A 1 174 ? -27.932 4.813 -19.929 1.00 120.45 258 GLN A C 1
ATOM 1329 O O . GLN A 1 174 ? -27.023 3.990 -19.758 1.00 114.01 258 GLN A O 1
ATOM 1335 N N . VAL A 1 175 ? -28.535 5.427 -18.906 1.00 119.03 259 VAL A N 1
ATOM 1336 C CA . VAL A 1 175 ? -28.149 5.128 -17.529 1.00 125.89 259 VAL A CA 1
ATOM 1337 C C . VAL A 1 175 ? -28.456 3.674 -17.193 1.00 112.80 259 VAL A C 1
ATOM 1338 O O . VAL A 1 175 ? -27.667 2.998 -16.519 1.00 117.28 259 VAL A O 1
ATOM 1342 N N . VAL A 1 176 ? -29.610 3.173 -17.646 1.00 103.12 260 VAL A N 1
ATOM 1343 C CA . VAL A 1 176 ? -29.971 1.779 -17.390 1.00 107.91 260 VAL A CA 1
ATOM 1344 C C . VAL A 1 176 ? -28.925 0.842 -17.984 1.00 104.56 260 VAL A C 1
ATOM 1345 O O . VAL A 1 176 ? -28.452 -0.095 -17.326 1.00 97.80 260 VAL A O 1
ATOM 1349 N N . LEU A 1 177 ? -28.540 1.091 -19.237 1.00 107.42 261 LEU A N 1
ATOM 1350 C CA . LEU A 1 177 ? -27.569 0.220 -19.891 1.00 100.15 261 LEU A CA 1
ATOM 1351 C C . LEU A 1 177 ? -26.196 0.307 -19.229 1.00 98.36 261 LEU A C 1
ATOM 1352 O O . LEU A 1 177 ? -25.528 -0.716 -19.045 1.00 98.90 261 LEU A O 1
ATOM 1357 N N . GLN A 1 178 ? -25.749 1.515 -18.873 1.00 99.49 262 GLN A N 1
ATOM 1358 C CA . GLN A 1 178 ? -24.424 1.648 -18.274 1.00 99.96 262 GLN A CA 1
ATOM 1359 C C . GLN A 1 178 ? -24.378 1.016 -16.888 1.00 108.27 262 GLN A C 1
ATOM 1360 O O . GLN A 1 178 ? -23.371 0.401 -16.513 1.00 104.55 262 GLN A O 1
ATOM 1366 N N . SER A 1 179 ? -25.463 1.145 -16.118 1.00 109.13 263 SER A N 1
ATOM 1367 C CA . SER A 1 179 ? -25.540 0.475 -14.825 1.00 107.03 263 SER A CA 1
ATOM 1368 C C . SER A 1 179 ? -25.512 -1.037 -14.994 1.00 103.28 263 SER A C 1
ATOM 1369 O O . SER A 1 179 ? -24.757 -1.739 -14.308 1.00 98.53 263 SER A O 1
ATOM 1372 N N . LEU A 1 180 ? -26.298 -1.552 -15.943 1.00 105.15 264 LEU A N 1
ATOM 1373 C CA . LEU A 1 180 ? -26.304 -2.988 -16.187 1.00 81.69 264 LEU A CA 1
ATOM 1374 C C . LEU A 1 180 ? -24.915 -3.483 -16.567 1.00 87.37 264 LEU A C 1
ATOM 1375 O O . LEU A 1 180 ? -24.451 -4.508 -16.054 1.00 88.87 264 LEU A O 1
ATOM 1380 N N . LEU A 1 181 ? -24.212 -2.729 -17.415 1.00 93.32 265 LEU A N 1
ATOM 1381 C CA . LEU A 1 181 ? -22.916 -3.176 -17.915 1.00 87.51 265 LEU A CA 1
ATOM 1382 C C . LEU A 1 181 ? -21.839 -3.110 -16.837 1.00 99.23 265 LEU A C 1
ATOM 1383 O O . LEU A 1 181 ? -21.017 -4.028 -16.719 1.00 90.50 265 LEU A O 1
ATOM 1388 N N . GLN A 1 182 ? -21.817 -2.039 -16.043 1.00 103.23 266 GLN A N 1
ATOM 1389 C CA . GLN A 1 182 ? -20.836 -1.944 -14.969 1.00 102.17 266 GLN A CA 1
ATOM 1390 C C . GLN A 1 182 ? -21.236 -2.741 -13.737 1.00 111.23 266 GLN A C 1
ATOM 1391 O O . GLN A 1 182 ? -20.494 -2.726 -12.746 1.00 116.53 266 GLN A O 1
ATOM 1397 N N . LYS A 1 183 ? -22.388 -3.419 -13.771 1.00 111.56 267 LYS A N 1
ATOM 1398 C CA . LYS A 1 183 ? -22.829 -4.322 -12.702 1.00 106.17 267 LYS A CA 1
ATOM 1399 C C . LYS A 1 183 ? -23.167 -3.570 -11.418 1.00 111.66 267 LYS A C 1
ATOM 1400 O O . LYS A 1 183 ? -22.971 -4.079 -10.310 1.00 109.28 267 LYS A O 1
ATOM 1406 N N . GLN A 1 184 ? -23.688 -2.355 -11.570 1.00 115.95 268 GLN A N 1
ATOM 1407 C CA . GLN A 1 184 ? -24.286 -1.602 -10.481 1.00 118.49 268 GLN A CA 1
ATOM 1408 C C . GLN A 1 184 ? -25.810 -1.679 -10.524 1.00 116.12 268 GLN A C 1
ATOM 1409 O O . GLN A 1 184 ? -26.491 -0.862 -9.894 1.00 120.79 268 GLN A O 1
ATOM 1415 N N . MET A 1 185 ? -26.347 -2.660 -11.250 1.00 112.87 269 MET A N 1
ATOM 1416 C CA . MET A 1 185 ? -27.784 -2.906 -11.346 1.00 109.42 269 MET A CA 1
ATOM 1417 C C . MET A 1 185 ? -27.976 -4.387 -11.630 1.00 97.18 269 MET A C 1
ATOM 1418 O O . MET A 1 185 ? -27.498 -4.878 -12.655 1.00 110.67 269 MET A O 1
ATOM 1423 N N . LEU A 1 186 ? -28.654 -5.095 -10.726 1.00 102.68 270 LEU A N 1
ATOM 1424 C CA . LEU A 1 186 ? -28.776 -6.549 -10.773 1.00 96.19 270 LEU A CA 1
ATOM 1425 C C . LEU A 1 186 ? -27.395 -7.173 -10.943 1.00 98.40 270 LEU A C 1
ATOM 1426 O O . LEU A 1 186 ? -27.125 -7.806 -11.970 1.00 98.34 270 LEU A O 1
ATOM 1431 N N . PRO A 1 187 ? -26.503 -7.039 -9.957 1.00 109.17 271 PRO A N 1
ATOM 1432 C CA . PRO A 1 187 ? -25.134 -7.556 -10.137 1.00 104.49 271 PRO A CA 1
ATOM 1433 C C . PRO A 1 187 ? -25.067 -9.062 -10.291 1.00 103.95 271 PRO A C 1
ATOM 1434 O O . PRO A 1 187 ? -24.049 -9.576 -10.767 1.00 106.74 271 PRO A O 1
ATOM 1438 N N . GLU A 1 188 ? -26.107 -9.788 -9.887 1.00 110.53 272 GLU A N 1
ATOM 1439 C CA . GLU A 1 188 ? -26.101 -11.239 -10.005 1.00 112.01 272 GLU A CA 1
ATOM 1440 C C . GLU A 1 188 ? -26.408 -11.725 -11.421 1.00 101.01 272 GLU A C 1
ATOM 1441 O O . GLU A 1 188 ? -26.060 -12.862 -11.762 1.00 105.58 272 GLU A O 1
ATOM 1447 N N . CYS A 1 189 ? -27.018 -10.890 -12.257 1.00 89.30 273 CYS A N 1
ATOM 1448 C CA . CYS A 1 189 ? -27.422 -11.334 -13.583 1.00 98.24 273 CYS A CA 1
ATOM 1449 C C . CYS A 1 189 ? -26.206 -11.542 -14.486 1.00 82.94 273 CYS A C 1
ATOM 1450 O O . CYS A 1 189 ? -25.108 -11.048 -14.221 1.00 83.14 273 CYS A O 1
ATOM 1453 N N . SER A 1 190 ? -26.413 -12.293 -15.564 1.00 80.45 274 SER A N 1
ATOM 1454 C CA . SER A 1 190 ? -25.372 -12.511 -16.558 1.00 88.67 274 SER A CA 1
ATOM 1455 C C . SER A 1 190 ? -25.644 -11.686 -17.811 1.00 77.66 274 SER A C 1
ATOM 1456 O O . SER A 1 190 ? -26.794 -11.404 -18.160 1.00 82.76 274 SER A O 1
ATOM 1459 N N . LEU A 1 191 ? -24.571 -11.313 -18.499 1.00 81.26 275 LEU A N 1
ATOM 1460 C CA . LEU A 1 191 ? -24.668 -10.468 -19.682 1.00 70.35 275 LEU A CA 1
ATOM 1461 C C . LEU A 1 191 ? -24.047 -11.185 -20.868 1.00 70.55 275 LEU A C 1
ATOM 1462 O O . LEU A 1 191 ? -22.984 -11.804 -20.754 1.00 68.04 275 LEU A O 1
ATOM 1467 N N . LEU A 1 192 ? -24.722 -11.102 -22.005 1.00 82.39 276 LEU A N 1
ATOM 1468 C CA . LEU A 1 192 ? -24.235 -11.650 -23.265 1.00 72.30 276 LEU A CA 1
ATOM 1469 C C . LEU A 1 192 ? -24.213 -10.513 -24.275 1.00 74.31 276 LEU A C 1
ATOM 1470 O O . LEU A 1 192 ? -25.271 -10.015 -24.676 1.00 75.94 276 LEU A O 1
ATOM 1475 N N . LEU A 1 193 ? -23.014 -10.075 -24.645 1.00 81.86 277 LEU A N 1
ATOM 1476 C CA . LEU A 1 193 ? -22.823 -8.966 -25.566 1.00 74.28 277 LEU A CA 1
ATOM 1477 C C . LEU A 1 193 ? -22.364 -9.482 -26.916 1.00 69.64 277 LEU A C 1
ATOM 1478 O O . LEU A 1 193 ? -21.651 -10.487 -27.005 1.00 75.86 277 LEU A O 1
ATOM 1483 N N . ALA A 1 194 ? -22.778 -8.778 -27.965 1.00 87.63 278 ALA A N 1
ATOM 1484 C CA . ALA A 1 194 ? -22.259 -8.974 -29.311 1.00 65.18 278 ALA A CA 1
ATOM 1485 C C . ALA A 1 194 ? -21.552 -7.693 -29.722 1.00 64.28 278 ALA A C 1
ATOM 1486 O O . ALA A 1 194 ? -22.173 -6.621 -29.757 1.00 62.82 278 ALA A O 1
ATOM 1488 N N . LEU A 1 195 ? -20.255 -7.801 -30.007 1.00 71.27 279 LEU A N 1
ATOM 1489 C CA . LEU A 1 195 ? -19.421 -6.655 -30.338 1.00 85.32 279 LEU A CA 1
ATOM 1490 C C . LEU A 1 195 ? -18.496 -6.989 -31.502 1.00 81.93 279 LEU A C 1
ATOM 1491 O O . LEU A 1 195 ? -18.037 -8.126 -31.646 1.00 81.56 279 LEU A O 1
ATOM 1496 N N . SER A 1 196 ? -18.203 -5.978 -32.317 1.00 84.12 280 SER A N 1
ATOM 1497 C CA . SER A 1 196 ? -17.194 -6.111 -33.356 1.00 93.24 280 SER A CA 1
ATOM 1498 C C . SER A 1 196 ? -15.835 -5.694 -32.800 1.00 95.95 280 SER A C 1
ATOM 1499 O O . SER A 1 196 ? -15.709 -5.310 -31.636 1.00 104.71 280 SER A O 1
ATOM 1502 N N . LYS A 1 197 ? -14.797 -5.776 -33.638 1.00 99.75 281 LYS A N 1
ATOM 1503 C CA . LYS A 1 197 ? -13.477 -5.315 -33.217 1.00 98.75 281 LYS A CA 1
ATOM 1504 C C . LYS A 1 197 ? -13.506 -3.829 -32.889 1.00 108.43 281 LYS A C 1
ATOM 1505 O O . LYS A 1 197 ? -12.900 -3.390 -31.903 1.00 109.30 281 LYS A O 1
ATOM 1511 N N . MET A 1 198 ? -14.191 -3.037 -33.719 1.00 107.16 282 MET A N 1
ATOM 1512 C CA . MET A 1 198 ? -14.304 -1.607 -33.457 1.00 112.48 282 MET A CA 1
ATOM 1513 C C . MET A 1 198 ? -15.052 -1.351 -32.152 1.00 102.90 282 MET A C 1
ATOM 1514 O O . MET A 1 198 ? -14.615 -0.550 -31.316 1.00 112.12 282 MET A O 1
ATOM 1519 N N . GLY A 1 199 ? -16.174 -2.047 -31.947 1.00 100.99 283 GLY A N 1
ATOM 1520 C CA . GLY A 1 199 ? -16.910 -1.905 -30.699 1.00 105.11 283 GLY A CA 1
ATOM 1521 C C . GLY A 1 199 ? -16.136 -2.422 -29.498 1.00 103.20 283 GLY A C 1
ATOM 1522 O O . GLY A 1 199 ? -16.225 -1.861 -28.402 1.00 110.13 283 GLY A O 1
ATOM 1523 N N . MET A 1 200 ? -15.381 -3.507 -29.687 1.00 105.29 284 MET A N 1
ATOM 1524 C CA . MET A 1 200 ? -14.525 -4.028 -28.627 1.00 103.20 284 MET A CA 1
ATOM 1525 C C . MET A 1 200 ? -13.511 -2.979 -28.189 1.00 113.98 284 MET A C 1
ATOM 1526 O O . MET A 1 200 ? -13.350 -2.715 -26.991 1.00 120.66 284 MET A O 1
ATOM 1531 N N . ARG A 1 201 ? -12.825 -2.356 -29.154 1.00 120.87 285 ARG A N 1
ATOM 1532 C CA . ARG A 1 201 ? -11.860 -1.313 -28.813 1.00 120.55 285 ARG A CA 1
ATOM 1533 C C . ARG A 1 201 ? -12.551 -0.127 -28.151 1.00 116.88 285 ARG A C 1
ATOM 1534 O O . ARG A 1 201 ? -12.008 0.481 -27.219 1.00 112.11 285 ARG A O 1
ATOM 1542 N N . LYS A 1 202 ? -13.763 0.197 -28.609 1.00 118.27 286 LYS A N 1
ATOM 1543 C CA . LYS A 1 202 ? -14.493 1.333 -28.056 1.00 116.40 286 LYS A CA 1
ATOM 1544 C C . LYS A 1 202 ? -14.870 1.113 -26.594 1.00 118.05 286 LYS A C 1
ATOM 1545 O O . LYS A 1 202 ? -14.698 2.014 -25.766 1.00 122.70 286 LYS A O 1
ATOM 1551 N N . ASN A 1 203 ? -15.360 -0.078 -26.251 1.00 120.35 287 ASN A N 1
ATOM 1552 C CA . ASN A 1 203 ? -15.947 -0.322 -24.936 1.00 129.31 287 ASN A CA 1
ATOM 1553 C C . ASN A 1 203 ? -15.100 -1.228 -24.047 1.00 138.82 287 ASN A C 1
ATOM 1554 O O . ASN A 1 203 ? -15.610 -1.732 -23.040 1.00 130.27 287 ASN A O 1
ATOM 1559 N N . TYR A 1 204 ? -13.830 -1.466 -24.397 1.00 159.15 288 TYR A N 1
ATOM 1560 C CA . TYR A 1 204 ? -12.968 -2.275 -23.536 1.00 164.06 288 TYR A CA 1
ATOM 1561 C C . TYR A 1 204 ? -12.855 -1.686 -22.135 1.00 161.89 288 TYR A C 1
ATOM 1562 O O . TYR A 1 204 ? -12.818 -2.427 -21.146 1.00 156.59 288 TYR A O 1
ATOM 1571 N N . SER A 1 205 ? -12.787 -0.356 -22.029 1.00 169.75 289 SER A N 1
ATOM 1572 C CA . SER A 1 205 ? -12.678 0.279 -20.719 1.00 169.54 289 SER A CA 1
ATOM 1573 C C . SER A 1 205 ? -13.897 -0.021 -19.854 1.00 159.68 289 SER A C 1
ATOM 1574 O O . SER A 1 205 ? -13.766 -0.287 -18.653 1.00 166.03 289 SER A O 1
ATOM 1577 N N . LEU A 1 206 ? -15.092 0.022 -20.447 1.00 145.04 290 LEU A N 1
ATOM 1578 C CA . LEU A 1 206 ? -16.322 -0.152 -19.678 1.00 132.61 290 LEU A CA 1
ATOM 1579 C C . LEU A 1 206 ? -16.448 -1.567 -19.122 1.00 124.93 290 LEU A C 1
ATOM 1580 O O . LEU A 1 206 ? -16.963 -1.756 -18.014 1.00 132.18 290 LEU A O 1
ATOM 1585 N N . LEU A 1 207 ? -16.005 -2.572 -19.872 1.00 121.41 291 LEU A N 1
ATOM 1586 C CA . LEU A 1 207 ? -16.264 -3.962 -19.517 1.00 110.67 291 LEU A CA 1
ATOM 1587 C C . LEU A 1 207 ? -15.204 -4.488 -18.555 1.00 125.94 291 LEU A C 1
ATOM 1588 O O . LEU A 1 207 ? -14.013 -4.193 -18.698 1.00 135.48 291 LEU A O 1
ATOM 1593 N N . LYS A 1 208 ? -15.649 -5.287 -17.585 1.00 119.65 292 LYS A N 1
ATOM 1594 C CA . LYS A 1 208 ? -14.778 -5.917 -16.602 1.00 135.94 292 LYS A CA 1
ATOM 1595 C C . LYS A 1 208 ? -15.176 -7.380 -16.445 1.00 153.91 292 LYS A C 1
ATOM 1596 O O . LYS A 1 208 ? -16.333 -7.750 -16.667 1.00 139.11 292 LYS A O 1
ATOM 1602 N N . HIS A 1 209 ? -14.203 -8.210 -16.053 1.00 199.91 293 HIS A N 1
ATOM 1603 C CA . HIS A 1 209 ? -14.384 -9.662 -15.958 1.00 195.95 293 HIS A CA 1
ATOM 1604 C C . HIS A 1 209 ? -14.831 -10.231 -17.299 1.00 190.69 293 HIS A C 1
ATOM 1605 O O . HIS A 1 209 ? -15.743 -11.055 -17.377 1.00 187.46 293 HIS A O 1
ATOM 1612 N N . MET A 1 210 ? -14.188 -9.767 -18.364 1.00 139.77 294 MET A N 1
ATOM 1613 C CA . MET A 1 210 ? -14.610 -10.116 -19.711 1.00 114.55 294 MET A CA 1
ATOM 1614 C C . MET A 1 210 ? -14.243 -11.554 -20.061 1.00 113.05 294 MET A C 1
ATOM 1615 O O . MET A 1 210 ? -13.194 -12.069 -19.663 1.00 117.86 294 MET A O 1
ATOM 1620 N N . LYS A 1 211 ? -15.124 -12.193 -20.825 1.00 104.75 295 LYS A N 1
ATOM 1621 C CA . LYS A 1 211 ? -14.920 -13.514 -21.399 1.00 94.70 295 LYS A CA 1
ATOM 1622 C C . LYS A 1 211 ? -15.299 -13.418 -22.865 1.00 85.91 295 LYS A C 1
ATOM 1623 O O . LYS A 1 211 ? -16.301 -12.783 -23.202 1.00 89.64 295 LYS A O 1
ATOM 1629 N N . CYS A 1 212 ? -14.501 -14.018 -23.743 1.00 103.96 296 CYS A N 1
ATOM 1630 C CA . CYS A 1 212 ? -14.666 -13.803 -25.175 1.00 88.58 296 CYS A CA 1
ATOM 1631 C C . CYS A 1 212 ? -14.912 -15.116 -25.892 1.00 75.81 296 CYS A C 1
ATOM 1632 O O . CYS A 1 212 ? -14.283 -16.135 -25.583 1.00 74.40 296 CYS A O 1
ATOM 1635 N N . ILE A 1 213 ? -15.856 -15.077 -26.829 1.00 74.55 297 ILE A N 1
ATOM 1636 C CA . ILE A 1 213 ? -16.117 -16.168 -27.755 1.00 80.36 297 ILE A CA 1
ATOM 1637 C C . ILE A 1 213 ? -16.068 -15.589 -29.158 1.00 80.58 297 ILE A C 1
ATOM 1638 O O . ILE A 1 213 ? -16.900 -14.742 -29.511 1.00 80.12 297 ILE A O 1
ATOM 1643 N N . PHE A 1 214 ? -15.119 -16.053 -29.961 1.00 82.33 298 PHE A N 1
ATOM 1644 C CA . PHE A 1 214 ? -14.975 -15.563 -31.322 1.00 64.68 298 PHE A CA 1
ATOM 1645 C C . PHE A 1 214 ? -15.833 -16.418 -32.241 1.00 62.74 298 PHE A C 1
ATOM 1646 O O . PHE A 1 214 ? -15.835 -17.648 -32.128 1.00 72.77 298 PHE A O 1
ATOM 1654 N N . LEU A 1 215 ? -16.584 -15.769 -33.121 1.00 69.10 299 LEU A N 1
ATOM 1655 C CA . LEU A 1 215 ? -17.199 -16.471 -34.235 1.00 70.96 299 LEU A CA 1
ATOM 1656 C C . LEU A 1 215 ? -16.168 -16.655 -35.339 1.00 76.52 299 LEU A C 1
ATOM 1657 O O . LEU A 1 215 ? -15.381 -15.747 -35.632 1.00 71.40 299 LEU A O 1
ATOM 1662 N N . LEU A 1 216 ? -16.169 -17.837 -35.953 1.00 73.88 300 LEU A N 1
ATOM 1663 C CA . LEU A 1 216 ? -15.163 -18.167 -36.951 1.00 80.67 300 LEU A CA 1
ATOM 1664 C C . LEU A 1 216 ? -15.691 -18.195 -38.377 1.00 79.86 300 LEU A C 1
ATOM 1665 O O . LEU A 1 216 ? -14.886 -18.193 -39.313 1.00 78.28 300 LEU A O 1
ATOM 1670 N N . GLY A 1 217 ? -17.000 -18.228 -38.571 1.00 83.62 301 GLY A N 1
ATOM 1671 C CA . GLY A 1 217 ? -17.507 -18.301 -39.921 1.00 80.36 301 GLY A CA 1
ATOM 1672 C C . GLY A 1 217 ? -17.270 -19.668 -40.546 1.00 78.01 301 GLY A C 1
ATOM 1673 O O . GLY A 1 217 ? -17.097 -20.683 -39.867 1.00 88.51 301 GLY A O 1
ATOM 1674 N N . PHE A 1 218 ? -17.247 -19.672 -41.877 1.00 98.37 302 PHE A N 1
ATOM 1675 C CA . PHE A 1 218 ? -17.164 -20.909 -42.640 1.00 95.70 302 PHE A CA 1
ATOM 1676 C C . PHE A 1 218 ? -15.722 -21.383 -42.784 1.00 96.42 302 PHE A C 1
ATOM 1677 O O . PHE A 1 218 ? -14.783 -20.585 -42.857 1.00 95.45 302 PHE A O 1
ATOM 1685 N N . SER A 1 219 ? -15.559 -22.698 -42.863 1.00 97.30 303 SER A N 1
ATOM 1686 C CA . SER A 1 219 ? -14.327 -23.287 -43.351 1.00 101.30 303 SER A CA 1
ATOM 1687 C C . SER A 1 219 ? -14.489 -23.573 -44.840 1.00 106.46 303 SER A C 1
ATOM 1688 O O . SER A 1 219 ? -15.555 -23.371 -45.424 1.00 104.62 303 SER A O 1
ATOM 1691 N N . GLU A 1 220 ? -13.416 -24.058 -45.463 1.00 101.54 304 GLU A N 1
ATOM 1692 C CA . GLU A 1 220 ? -13.438 -24.254 -46.907 1.00 99.70 304 GLU A CA 1
ATOM 1693 C C . GLU A 1 220 ? -14.536 -25.235 -47.307 1.00 101.13 304 GLU A C 1
ATOM 1694 O O . GLU A 1 220 ? -15.319 -24.972 -48.232 1.00 114.69 304 GLU A O 1
ATOM 1700 N N . HIS A 1 221 ? -14.630 -26.361 -46.595 1.00 90.95 305 HIS A N 1
ATOM 1701 C CA . HIS A 1 221 ? -15.699 -27.313 -46.871 1.00 105.28 305 HIS A CA 1
ATOM 1702 C C . HIS A 1 221 ? -17.063 -26.680 -46.618 1.00 108.34 305 HIS A C 1
ATOM 1703 O O . HIS A 1 221 ? -18.025 -26.928 -47.359 1.00 109.10 305 HIS A O 1
ATOM 1710 N N . GLN A 1 222 ? -17.158 -25.838 -45.585 1.00 104.58 306 GLN A N 1
ATOM 1711 C CA . GLN A 1 222 ? -18.413 -25.148 -45.314 1.00 101.69 306 GLN A CA 1
ATOM 1712 C C . GLN A 1 222 ? -18.745 -24.136 -46.405 1.00 97.31 306 GLN A C 1
ATOM 1713 O O . GLN A 1 222 ? -19.923 -23.920 -46.702 1.00 97.01 306 GLN A O 1
ATOM 1719 N N . ARG A 1 223 ? -17.732 -23.516 -47.022 1.00 99.65 307 ARG A N 1
ATOM 1720 C CA . ARG A 1 223 ? -17.983 -22.650 -48.175 1.00 96.86 307 ARG A CA 1
ATOM 1721 C C . ARG A 1 223 ? -18.520 -23.441 -49.365 1.00 104.17 307 ARG A C 1
ATOM 1722 O O . ARG A 1 223 ? -19.471 -23.004 -50.030 1.00 107.79 307 ARG A O 1
ATOM 1730 N N . LYS A 1 224 ? -17.926 -24.608 -49.649 1.00 106.27 308 LYS A N 1
ATOM 1731 C CA . LYS A 1 224 ? -18.474 -25.481 -50.688 1.00 100.86 308 LYS A CA 1
ATOM 1732 C C . LYS A 1 224 ? -19.936 -25.804 -50.411 1.00 112.33 308 LYS A C 1
ATOM 1733 O O . LYS A 1 224 ? -20.787 -25.735 -51.309 1.00 115.44 308 LYS A O 1
ATOM 1739 N N . LEU A 1 225 ? -20.239 -26.187 -49.167 1.00 111.38 309 LEU A N 1
ATOM 1740 C CA . LEU A 1 225 ? -21.606 -26.562 -48.825 1.00 106.62 309 LEU A CA 1
ATOM 1741 C C . LEU A 1 225 ? -22.552 -25.368 -48.920 1.00 109.76 309 LEU A C 1
ATOM 1742 O O . LEU A 1 225 ? -23.707 -25.520 -49.333 1.00 113.55 309 LEU A O 1
ATOM 1747 N N . TYR A 1 226 ? -22.089 -24.170 -48.547 1.00 105.09 310 TYR A N 1
ATOM 1748 C CA . TYR A 1 226 ? -22.948 -22.998 -48.678 1.00 107.98 310 TYR A CA 1
ATOM 1749 C C . TYR A 1 226 ? -23.268 -22.723 -50.137 1.00 113.56 310 TYR A C 1
ATOM 1750 O O . TYR A 1 226 ? -24.411 -22.387 -50.478 1.00 118.34 310 TYR A O 1
ATOM 1759 N N . PHE A 1 227 ? -22.269 -22.852 -51.015 1.00 118.13 311 PHE A N 1
ATOM 1760 C CA . PHE A 1 227 ? -22.532 -22.687 -52.442 1.00 102.42 311 PHE A CA 1
ATOM 1761 C C . PHE A 1 227 ? -23.530 -23.728 -52.938 1.00 114.48 311 PHE A C 1
ATOM 1762 O O . PHE A 1 227 ? -24.465 -23.402 -53.682 1.00 117.76 311 PHE A O 1
ATOM 1770 N N . SER A 1 228 ? -23.353 -24.988 -52.527 1.00 115.71 312 SER A N 1
ATOM 1771 C CA . SER A 1 228 ? -24.278 -26.040 -52.938 1.00 116.83 312 SER A CA 1
ATOM 1772 C C . SER A 1 228 ? -25.692 -25.771 -52.435 1.00 118.26 312 SER A C 1
ATOM 1773 O O . SER A 1 228 ? -26.667 -26.123 -53.108 1.00 121.67 312 SER A O 1
ATOM 1776 N N . HIS A 1 229 ? -25.826 -25.136 -51.270 1.00 122.53 313 HIS A N 1
ATOM 1777 C CA . HIS A 1 229 ? -27.151 -24.848 -50.728 1.00 119.77 313 HIS A CA 1
ATOM 1778 C C . HIS A 1 229 ? -27.814 -23.665 -51.429 1.00 122.12 313 HIS A C 1
ATOM 1779 O O . HIS A 1 229 ? -29.031 -23.679 -51.650 1.00 120.67 313 HIS A O 1
ATOM 1786 N N . TYR A 1 230 ? -27.039 -22.627 -51.762 1.00 119.01 314 TYR A N 1
ATOM 1787 C CA . TYR A 1 230 ? -27.600 -21.481 -52.479 1.00 110.69 314 TYR A CA 1
ATOM 1788 C C . TYR A 1 230 ? -28.001 -21.862 -53.898 1.00 119.77 314 TYR A C 1
ATOM 1789 O O . TYR A 1 230 ? -29.117 -21.562 -54.340 1.00 128.43 314 TYR A O 1
ATOM 1798 N N . PHE A 1 231 ? -27.106 -22.522 -54.632 1.00 128.03 315 PHE A N 1
ATOM 1799 C CA . PHE A 1 231 ? -27.401 -22.982 -55.991 1.00 126.14 315 PHE A CA 1
ATOM 1800 C C . PHE A 1 231 ? -28.090 -24.338 -55.883 1.00 139.85 315 PHE A C 1
ATOM 1801 O O . PHE A 1 231 ? -27.446 -25.351 -55.596 1.00 141.92 315 PHE A O 1
ATOM 1809 N N . GLN A 1 232 ? -29.407 -24.366 -56.106 1.00 138.36 316 GLN A N 1
ATOM 1810 C CA . GLN A 1 232 ? -30.141 -25.617 -55.942 1.00 148.47 316 GLN A CA 1
ATOM 1811 C C . GLN A 1 232 ? -29.805 -26.646 -57.015 1.00 155.41 316 GLN A C 1
ATOM 1812 O O . GLN A 1 232 ? -30.190 -27.811 -56.871 1.00 169.83 316 GLN A O 1
ATOM 1818 N N . GLU A 1 233 ? -29.106 -26.246 -58.071 1.00 149.69 317 GLU A N 1
ATOM 1819 C CA . GLU A 1 233 ? -28.544 -27.153 -59.058 1.00 158.51 317 GLU A CA 1
ATOM 1820 C C . GLU A 1 233 ? -27.128 -27.552 -58.632 1.00 163.20 317 GLU A C 1
ATOM 1821 O O . GLU A 1 233 ? -26.690 -27.239 -57.524 1.00 160.63 317 GLU A O 1
ATOM 1827 N N . LYS A 1 234 ? -26.394 -28.251 -59.499 1.00 160.68 318 LYS A N 1
ATOM 1828 C CA . LYS A 1 234 ? -25.052 -28.710 -59.149 1.00 154.57 318 LYS A CA 1
ATOM 1829 C C . LYS A 1 234 ? -23.943 -28.171 -60.045 1.00 159.40 318 LYS A C 1
ATOM 1830 O O . LYS A 1 234 ? -22.897 -27.757 -59.532 1.00 157.35 318 LYS A O 1
ATOM 1836 N N . ASP A 1 235 ? -24.134 -28.162 -61.370 1.00 156.28 319 ASP A N 1
ATOM 1837 C CA . ASP A 1 235 ? -23.027 -27.828 -62.267 1.00 151.93 319 ASP A CA 1
ATOM 1838 C C . ASP A 1 235 ? -22.663 -26.347 -62.207 1.00 154.64 319 ASP A C 1
ATOM 1839 O O . ASP A 1 235 ? -21.476 -25.997 -62.171 1.00 157.43 319 ASP A O 1
ATOM 1844 N N . ALA A 1 236 ? -23.657 -25.456 -62.194 1.00 171.73 320 ALA A N 1
ATOM 1845 C CA . ALA A 1 236 ? -23.340 -24.037 -62.056 1.00 162.24 320 ALA A CA 1
ATOM 1846 C C . ALA A 1 236 ? -22.792 -23.727 -60.668 1.00 157.19 320 ALA A C 1
ATOM 1847 O O . ALA A 1 236 ? -21.973 -22.814 -60.516 1.00 143.54 320 ALA A O 1
ATOM 1849 N N . SER A 1 237 ? -23.216 -24.484 -59.653 1.00 150.55 321 SER A N 1
ATOM 1850 C CA . SER A 1 237 ? -22.606 -24.372 -58.332 1.00 134.45 321 SER A CA 1
ATOM 1851 C C . SER A 1 237 ? -21.122 -24.717 -58.384 1.00 133.73 321 SER A C 1
ATOM 1852 O O . SER A 1 237 ? -20.288 -24.009 -57.802 1.00 126.49 321 SER A O 1
ATOM 1855 N N . SER A 1 238 ? -20.776 -25.805 -59.082 1.00 138.23 322 SER A N 1
ATOM 1856 C CA . SER A 1 238 ? -19.373 -26.180 -59.239 1.00 128.22 322 SER A CA 1
ATOM 1857 C C . SER A 1 238 ? -18.599 -25.105 -59.991 1.00 125.33 322 SER A C 1
ATOM 1858 O O . SER A 1 238 ? -17.468 -24.771 -59.620 1.00 125.90 322 SER A O 1
ATOM 1861 N N . ARG A 1 239 ? -19.200 -24.549 -61.047 1.00 129.44 323 ARG A N 1
ATOM 1862 C CA . ARG A 1 239 ? -18.560 -23.469 -61.795 1.00 123.84 323 ARG A CA 1
ATOM 1863 C C . ARG A 1 239 ? -18.282 -22.266 -60.903 1.00 126.45 323 ARG A C 1
ATOM 1864 O O . ARG A 1 239 ? -17.176 -21.706 -60.911 1.00 132.30 323 ARG A O 1
ATOM 1872 N N . ALA A 1 240 ? -19.283 -21.853 -60.124 1.00 134.47 324 ALA A N 1
ATOM 1873 C CA . ALA A 1 240 ? -19.119 -20.690 -59.261 1.00 120.83 324 ALA A CA 1
ATOM 1874 C C . ALA A 1 240 ? -18.046 -20.934 -58.209 1.00 114.47 324 ALA A C 1
ATOM 1875 O O . ALA A 1 240 ? -17.201 -20.061 -57.959 1.00 110.86 324 ALA A O 1
ATOM 1877 N N . PHE A 1 241 ? -18.053 -22.120 -57.588 1.00 111.70 325 PHE A N 1
ATOM 1878 C CA . PHE A 1 241 ? -17.037 -22.402 -56.580 1.00 112.15 325 PHE A CA 1
ATOM 1879 C C . PHE A 1 241 ? -15.643 -22.460 -57.191 1.00 118.47 325 PHE A C 1
ATOM 1880 O O . PHE A 1 241 ? -14.680 -21.995 -56.575 1.00 107.84 325 PHE A O 1
ATOM 1888 N N . SER A 1 242 ? -15.508 -23.029 -58.394 1.00 123.45 326 SER A N 1
ATOM 1889 C CA . SER A 1 242 ? -14.203 -23.043 -59.050 1.00 109.10 326 SER A CA 1
ATOM 1890 C C . SER A 1 242 ? -13.716 -21.628 -59.325 1.00 114.03 326 SER A C 1
ATOM 1891 O O . SER A 1 242 ? -12.544 -21.308 -59.080 1.00 114.36 326 SER A O 1
ATOM 1894 N N . PHE A 1 243 ? -14.606 -20.765 -59.831 1.00 117.86 327 PHE A N 1
ATOM 1895 C CA . PHE A 1 243 ? -14.221 -19.386 -60.122 1.00 119.51 327 PHE A CA 1
ATOM 1896 C C . PHE A 1 243 ? -13.773 -18.661 -58.859 1.00 119.89 327 PHE A C 1
ATOM 1897 O O . PHE A 1 243 ? -12.762 -17.947 -58.870 1.00 114.58 327 PHE A O 1
ATOM 1905 N N . VAL A 1 244 ? -14.518 -18.825 -57.760 1.00 115.04 328 VAL A N 1
ATOM 1906 C CA . VAL A 1 244 ? -14.147 -18.136 -56.526 1.00 105.13 328 VAL A CA 1
ATOM 1907 C C . VAL A 1 244 ? -12.881 -18.741 -55.918 1.00 112.46 328 VAL A C 1
ATOM 1908 O O . VAL A 1 244 ? -12.099 -18.035 -55.268 1.00 115.28 328 VAL A O 1
ATOM 1912 N N . ARG A 1 245 ? -12.644 -20.042 -56.124 1.00 101.85 329 ARG A N 1
ATOM 1913 C CA . ARG A 1 245 ? -11.457 -20.687 -55.571 1.00 100.80 329 ARG A CA 1
ATOM 1914 C C . ARG A 1 245 ? -10.193 -20.274 -56.315 1.00 133.22 329 ARG A C 1
ATOM 1915 O O . ARG A 1 245 ? -9.132 -20.119 -55.698 1.00 139.51 329 ARG A O 1
ATOM 1923 N N . GLU A 1 246 ? -10.281 -20.080 -57.636 1.00 132.95 330 GLU A N 1
ATOM 1924 C CA . GLU A 1 246 ? -9.097 -19.685 -58.394 1.00 131.81 330 GLU A CA 1
ATOM 1925 C C . GLU A 1 246 ? -8.550 -18.326 -57.970 1.00 133.16 330 GLU A C 1
ATOM 1926 O O . GLU A 1 246 ? -7.378 -18.039 -58.237 1.00 150.52 330 GLU A O 1
ATOM 1932 N N . LYS A 1 247 ? -9.356 -17.488 -57.319 1.00 127.03 331 LYS A N 1
ATOM 1933 C CA . LYS A 1 247 ? -8.902 -16.195 -56.821 1.00 132.09 331 LYS A CA 1
ATOM 1934 C C . LYS A 1 247 ? -8.726 -16.263 -55.310 1.00 129.60 331 LYS A C 1
ATOM 1935 O O . LYS A 1 247 ? -9.651 -16.650 -54.589 1.00 127.54 331 LYS A O 1
ATOM 1941 N N . SER A 1 248 ? -7.537 -15.877 -54.840 1.00 142.83 332 SER A N 1
ATOM 1942 C CA . SER A 1 248 ? -7.209 -16.007 -53.423 1.00 130.64 332 SER A CA 1
ATOM 1943 C C . SER A 1 248 ? -8.033 -15.053 -52.564 1.00 115.48 332 SER A C 1
ATOM 1944 O O . SER A 1 248 ? -8.617 -15.461 -51.550 1.00 125.80 332 SER A O 1
ATOM 1947 N N . SER A 1 249 ? -8.087 -13.776 -52.947 1.00 103.96 333 SER A N 1
ATOM 1948 C CA . SER A 1 249 ? -8.755 -12.784 -52.110 1.00 103.52 333 SER A CA 1
ATOM 1949 C C . SER A 1 249 ? -10.244 -13.077 -51.983 1.00 105.00 333 SER A C 1
ATOM 1950 O O . SER A 1 249 ? -10.832 -12.892 -50.910 1.00 106.48 333 SER A O 1
ATOM 1953 N N . LEU A 1 250 ? -10.873 -13.530 -53.069 1.00 105.10 334 LEU A N 1
ATOM 1954 C CA . LEU A 1 250 ? -12.291 -13.868 -53.006 1.00 106.57 334 LEU A CA 1
ATOM 1955 C C . LEU A 1 250 ? -12.549 -15.028 -52.048 1.00 98.44 334 LEU A C 1
ATOM 1956 O O . LEU A 1 250 ? -13.497 -14.986 -51.255 1.00 101.78 334 LEU A O 1
ATOM 1961 N N . PHE A 1 251 ? -11.719 -16.075 -52.106 1.00 99.84 335 PHE A N 1
ATOM 1962 C CA . PHE A 1 251 ? -11.879 -17.195 -51.180 1.00 101.51 335 PHE A CA 1
ATOM 1963 C C . PHE A 1 251 ? -11.687 -16.746 -49.737 1.00 96.75 335 PHE A C 1
ATOM 1964 O O . PHE A 1 251 ? -12.457 -17.138 -48.851 1.00 86.63 335 PHE A O 1
ATOM 1972 N N . VAL A 1 252 ? -10.685 -15.898 -49.490 1.00 92.77 336 VAL A N 1
ATOM 1973 C CA . VAL A 1 252 ? -10.454 -15.393 -48.137 1.00 92.35 336 VAL A CA 1
ATOM 1974 C C . VAL A 1 252 ? -11.674 -14.626 -47.640 1.00 88.97 336 VAL A C 1
ATOM 1975 O O . VAL A 1 252 ? -12.129 -14.817 -46.505 1.00 104.66 336 VAL A O 1
ATOM 1979 N N . LEU A 1 253 ? -12.234 -13.756 -48.483 1.00 91.53 337 LEU A N 1
ATOM 1980 C CA . LEU A 1 253 ? -13.415 -13.008 -48.067 1.00 83.66 337 LEU A CA 1
ATOM 1981 C C . LEU A 1 253 ? -14.629 -13.916 -47.894 1.00 82.24 337 LEU A C 1
ATOM 1982 O O . LEU A 1 253 ? -15.535 -13.592 -47.120 1.00 79.36 337 LEU A O 1
ATOM 1987 N N . CYS A 1 254 ? -14.662 -15.059 -48.581 1.00 80.83 338 CYS A N 1
ATOM 1988 C CA . CYS A 1 254 ? -15.824 -15.937 -48.463 1.00 85.53 338 CYS A CA 1
ATOM 1989 C C . CYS A 1 254 ? -15.924 -16.636 -47.113 1.00 92.31 338 CYS A C 1
ATOM 1990 O O . CYS A 1 254 ? -16.903 -17.362 -46.897 1.00 89.90 338 CYS A O 1
ATOM 1993 N N . GLN A 1 255 ? -14.938 -16.464 -46.224 1.00 91.56 339 GLN A N 1
ATOM 1994 C CA . GLN A 1 255 ? -15.044 -16.998 -44.869 1.00 81.82 339 GLN A CA 1
ATOM 1995 C C . GLN A 1 255 ? -16.231 -16.399 -44.122 1.00 84.10 339 GLN A C 1
ATOM 1996 O O . GLN A 1 255 ? -16.861 -17.082 -43.305 1.00 82.91 339 GLN A O 1
ATOM 2002 N N . SER A 1 256 ? -16.544 -15.134 -44.386 1.00 80.87 340 SER A N 1
ATOM 2003 C CA . SER A 1 256 ? -17.681 -14.477 -43.754 1.00 65.70 340 SER A CA 1
ATOM 2004 C C . SER A 1 256 ? -18.970 -14.864 -44.466 1.00 64.83 340 SER A C 1
ATOM 2005 O O . SER A 1 256 ? -19.093 -14.627 -45.670 1.00 80.32 340 SER A O 1
ATOM 2008 N N . PRO A 1 257 ? -19.956 -15.423 -43.766 1.00 80.13 341 PRO A N 1
ATOM 2009 C CA . PRO A 1 257 ? -21.181 -15.860 -44.456 1.00 76.79 341 PRO A CA 1
ATOM 2010 C C . PRO A 1 257 ? -21.874 -14.763 -45.238 1.00 66.65 341 PRO A C 1
ATOM 2011 O O . PRO A 1 257 ? -22.419 -15.032 -46.313 1.00 72.60 341 PRO A O 1
ATOM 2015 N N . PHE A 1 258 ? -21.887 -13.534 -44.730 1.00 77.82 342 PHE A N 1
ATOM 2016 C CA . PHE A 1 258 ? -22.566 -12.470 -45.460 1.00 64.78 342 PHE A CA 1
ATOM 2017 C C . PHE A 1 258 ? -21.832 -12.130 -46.743 1.00 71.75 342 PHE A C 1
ATOM 2018 O O . PHE A 1 258 ? -22.459 -11.980 -47.796 1.00 80.81 342 PHE A O 1
ATOM 2026 N N . LEU A 1 259 ? -20.505 -11.998 -46.676 1.00 70.96 343 LEU A N 1
ATOM 2027 C CA . LEU A 1 259 ? -19.729 -11.779 -47.895 1.00 68.84 343 LEU A CA 1
ATOM 2028 C C . LEU A 1 259 ? -19.901 -12.944 -48.862 1.00 69.54 343 LEU A C 1
ATOM 2029 O O . LEU A 1 259 ? -19.957 -12.755 -50.085 1.00 88.17 343 LEU A O 1
ATOM 2034 N N . CYS A 1 260 ? -20.017 -14.154 -48.328 1.00 69.83 344 CYS A N 1
ATOM 2035 C CA . CYS A 1 260 ? -20.285 -15.315 -49.164 1.00 67.18 344 CYS A CA 1
ATOM 2036 C C . CYS A 1 260 ? -21.618 -15.167 -49.881 1.00 70.44 344 CYS A C 1
ATOM 2037 O O . CYS A 1 260 ? -21.730 -15.496 -51.064 1.00 94.03 344 CYS A O 1
ATOM 2040 N N . TRP A 1 261 ? -22.643 -14.680 -49.178 1.00 74.67 345 TRP A N 1
ATOM 2041 C CA . TRP A 1 261 ? -23.952 -14.491 -49.801 1.00 76.67 345 TRP A CA 1
ATOM 2042 C C . TRP A 1 261 ? -23.907 -13.381 -50.838 1.00 81.41 345 TRP A C 1
ATOM 2043 O O . TRP A 1 261 ? -24.580 -13.456 -51.872 1.00 83.76 345 TRP A O 1
ATOM 2054 N N . LEU A 1 262 ? -23.133 -12.334 -50.563 1.00 80.36 346 LEU A N 1
ATOM 2055 C CA . LEU A 1 262 ? -22.930 -11.272 -51.543 1.00 80.58 346 LEU A CA 1
ATOM 2056 C C . LEU A 1 262 ? -22.352 -11.850 -52.829 1.00 83.14 346 LEU A C 1
ATOM 2057 O O . LEU A 1 262 ? -22.864 -11.603 -53.930 1.00 88.32 346 LEU A O 1
ATOM 2062 N N . VAL A 1 263 ? -21.294 -12.653 -52.695 1.00 78.50 347 VAL A N 1
ATOM 2063 C CA . VAL A 1 263 ? -20.656 -13.269 -53.855 1.00 85.14 347 VAL A CA 1
ATOM 2064 C C . VAL A 1 263 ? -21.622 -14.211 -54.563 1.00 85.43 347 VAL A C 1
ATOM 2065 O O . VAL A 1 263 ? -21.690 -14.239 -55.797 1.00 87.57 347 VAL A O 1
ATOM 2069 N N . CYS A 1 264 ? -22.383 -14.994 -53.798 1.00 84.61 348 CYS A N 1
ATOM 2070 C CA . CYS A 1 264 ? -23.374 -15.879 -54.398 1.00 86.20 348 CYS A CA 1
ATOM 2071 C C . CYS A 1 264 ? -24.375 -15.104 -55.240 1.00 93.04 348 CYS A C 1
ATOM 2072 O O . CYS A 1 264 ? -24.654 -15.478 -56.380 1.00 100.99 348 CYS A O 1
ATOM 2075 N N . THR A 1 265 ? -24.938 -14.028 -54.694 1.00 91.37 349 THR A N 1
ATOM 2076 C CA . THR A 1 265 ? -25.949 -13.291 -55.443 1.00 91.11 349 THR A CA 1
ATOM 2077 C C . THR A 1 265 ? -25.344 -12.632 -56.678 1.00 88.82 349 THR A C 1
ATOM 2078 O O . THR A 1 265 ? -25.968 -12.614 -57.746 1.00 94.08 349 THR A O 1
ATOM 2082 N N . SER A 1 266 ? -24.123 -12.108 -56.561 1.00 87.65 350 SER A N 1
ATOM 2083 C CA . SER A 1 266 ? -23.469 -11.505 -57.718 1.00 83.77 350 SER A CA 1
ATOM 2084 C C . SER A 1 266 ? -23.247 -12.536 -58.822 1.00 100.90 350 SER A C 1
ATOM 2085 O O . SER A 1 266 ? -23.585 -12.304 -59.993 1.00 103.70 350 SER A O 1
ATOM 2088 N N . LEU A 1 267 ? -22.709 -13.701 -58.459 1.00 104.25 351 LEU A N 1
ATOM 2089 C CA . LEU A 1 267 ? -22.461 -14.740 -59.452 1.00 99.00 351 LEU A CA 1
ATOM 2090 C C . LEU A 1 267 ? -23.766 -15.295 -60.011 1.00 100.88 351 LEU A C 1
ATOM 2091 O O . LEU A 1 267 ? -23.850 -15.618 -61.199 1.00 107.67 351 LEU A O 1
ATOM 2096 N N . LYS A 1 268 ? -24.796 -15.411 -59.172 1.00 101.59 352 LYS A N 1
ATOM 2097 C CA . LYS A 1 268 ? -26.088 -15.908 -59.628 1.00 104.37 352 LYS A CA 1
ATOM 2098 C C . LYS A 1 268 ? -26.706 -14.965 -60.647 1.00 109.88 352 LYS A C 1
ATOM 2099 O O . LYS A 1 268 ? -27.280 -15.414 -61.646 1.00 118.91 352 LYS A O 1
ATOM 2105 N N . CYS A 1 269 ? -26.611 -13.653 -60.407 1.00 108.46 353 CYS A N 1
ATOM 2106 C CA . CYS A 1 269 ? -27.062 -12.694 -61.411 1.00 116.84 353 CYS A CA 1
ATOM 2107 C C . CYS A 1 269 ? -26.252 -12.816 -62.693 1.00 118.58 353 CYS A C 1
ATOM 2108 O O . CYS A 1 269 ? -26.819 -12.814 -63.794 1.00 115.92 353 CYS A O 1
ATOM 2111 N N . GLN A 1 270 ? -24.925 -12.939 -62.571 1.00 118.49 354 GLN A N 1
ATOM 2112 C CA . GLN A 1 270 ? -24.085 -13.066 -63.760 1.00 116.04 354 GLN A CA 1
ATOM 2113 C C . GLN A 1 270 ? -24.431 -14.313 -64.565 1.00 127.84 354 GLN A C 1
ATOM 2114 O O . GLN A 1 270 ? -24.325 -14.307 -65.797 1.00 128.19 354 GLN A O 1
ATOM 2120 N N . LEU A 1 271 ? -24.841 -15.386 -63.887 1.00 136.21 355 LEU A N 1
ATOM 2121 C CA . LEU A 1 271 ? -25.126 -16.650 -64.558 1.00 134.21 355 LEU A CA 1
ATOM 2122 C C . LEU A 1 271 ? -26.513 -16.649 -65.193 1.00 139.14 355 LEU A C 1
ATOM 2123 O O . LEU A 1 271 ? -26.676 -17.074 -66.343 1.00 154.34 355 LEU A O 1
ATOM 2128 N N . GLU A 1 272 ? -27.527 -16.179 -64.459 1.00 133.66 356 GLU A N 1
ATOM 2129 C CA . GLU A 1 272 ? -28.869 -16.099 -65.027 1.00 134.18 356 GLU A CA 1
ATOM 2130 C C . GLU A 1 272 ? -28.933 -15.081 -66.161 1.00 136.54 356 GLU A C 1
ATOM 2131 O O . GLU A 1 272 ? -29.746 -15.228 -67.081 1.00 134.12 356 GLU A O 1
ATOM 2137 N N . LYS A 1 273 ? -28.083 -14.049 -66.120 1.00 140.62 357 LYS A N 1
ATOM 2138 C CA . LYS A 1 273 ? -27.968 -13.136 -67.252 1.00 140.03 357 LYS A CA 1
ATOM 2139 C C . LYS A 1 273 ? -27.308 -13.815 -68.448 1.00 144.81 357 LYS A C 1
ATOM 2140 O O . LYS A 1 273 ? -27.648 -13.511 -69.597 1.00 143.93 357 LYS A O 1
ATOM 2146 N N . GLY A 1 274 ? -26.375 -14.738 -68.199 1.00 142.79 358 GLY A N 1
ATOM 2147 C CA . GLY A 1 274 ? -25.651 -15.425 -69.248 1.00 142.55 358 GLY A CA 1
ATOM 2148 C C . GLY A 1 274 ? -24.236 -14.930 -69.475 1.00 140.20 358 GLY A C 1
ATOM 2149 O O . GLY A 1 274 ? -23.496 -15.554 -70.246 1.00 135.55 358 GLY A O 1
ATOM 2150 N N . GLU A 1 275 ? -23.837 -13.840 -68.822 1.00 139.95 359 GLU A N 1
ATOM 2151 C CA . GLU A 1 275 ? -22.504 -13.284 -68.993 1.00 142.69 359 GLU A CA 1
ATOM 2152 C C . GLU A 1 275 ? -21.442 -14.228 -68.432 1.00 146.22 359 GLU A C 1
ATOM 2153 O O . GLU A 1 275 ? -21.733 -15.199 -67.727 1.00 144.56 359 GLU A O 1
ATOM 2159 N N . ASP A 1 276 ? -20.191 -13.949 -68.789 1.00 164.95 360 ASP A N 1
ATOM 2160 C CA . ASP A 1 276 ? -19.063 -14.660 -68.209 1.00 172.57 360 ASP A CA 1
ATOM 2161 C C . ASP A 1 276 ? -18.873 -14.248 -66.748 1.00 170.88 360 ASP A C 1
ATOM 2162 O O . ASP A 1 276 ? -19.352 -13.200 -66.304 1.00 176.31 360 ASP A O 1
ATOM 2167 N N . LEU A 1 277 ? -18.150 -15.082 -65.998 1.00 142.94 361 LEU A N 1
ATOM 2168 C CA . LEU A 1 277 ? -17.986 -14.885 -64.554 1.00 139.74 361 LEU A CA 1
ATOM 2169 C C . LEU A 1 277 ? -16.841 -13.912 -64.286 1.00 137.27 361 LEU A C 1
ATOM 2170 O O . LEU A 1 277 ? -15.664 -14.273 -64.366 1.00 141.70 361 LEU A O 1
ATOM 2175 N N . GLU A 1 278 ? -17.193 -12.667 -63.973 1.00 125.28 362 GLU A N 1
ATOM 2176 C CA . GLU A 1 278 ? -16.246 -11.625 -63.606 1.00 121.74 362 GLU A CA 1
ATOM 2177 C C . GLU A 1 278 ? -16.578 -11.147 -62.202 1.00 121.58 362 GLU A C 1
ATOM 2178 O O . GLU A 1 278 ? -17.751 -11.098 -61.820 1.00 121.23 362 GLU A O 1
ATOM 2184 N N . LEU A 1 279 ? -15.554 -10.811 -61.424 1.00 120.36 363 LEU A N 1
ATOM 2185 C CA . LEU A 1 279 ? -15.819 -10.308 -60.084 1.00 118.29 363 LEU A CA 1
ATOM 2186 C C . LEU A 1 279 ? -14.609 -9.519 -59.603 1.00 131.70 363 LEU A C 1
ATOM 2187 O O . LEU A 1 279 ? -13.467 -9.876 -59.904 1.00 131.94 363 LEU A O 1
ATOM 2192 N N . ASP A 1 280 ? -14.875 -8.452 -58.853 1.00 152.70 364 ASP A N 1
ATOM 2193 C CA . ASP A 1 280 ? -13.843 -7.576 -58.315 1.00 149.35 364 ASP A CA 1
ATOM 2194 C C . ASP A 1 280 ? -13.668 -7.876 -56.834 1.00 144.75 364 ASP A C 1
ATOM 2195 O O . ASP A 1 280 ? -14.629 -7.790 -56.062 1.00 143.69 364 ASP A O 1
ATOM 2200 N N . SER A 1 281 ? -12.440 -8.220 -56.440 1.00 152.15 365 SER A N 1
ATOM 2201 C CA . SER A 1 281 ? -12.130 -8.508 -55.044 1.00 153.29 365 SER A CA 1
ATOM 2202 C C . SER A 1 281 ? -10.876 -7.774 -54.585 1.00 154.05 365 SER A C 1
ATOM 2203 O O . SER A 1 281 ? -10.223 -8.210 -53.629 1.00 137.03 365 SER A O 1
ATOM 2206 N N . GLU A 1 282 ? -10.524 -6.670 -55.248 1.00 159.62 366 GLU A N 1
ATOM 2207 C CA . GLU A 1 282 ? -9.373 -5.884 -54.816 1.00 166.31 366 GLU A CA 1
ATOM 2208 C C . GLU A 1 282 ? -9.569 -5.387 -53.388 1.00 146.32 366 GLU A C 1
ATOM 2209 O O . GLU A 1 282 ? -8.645 -5.434 -52.566 1.00 139.91 366 GLU A O 1
ATOM 2215 N N . THR A 1 283 ? -10.779 -4.927 -53.075 1.00 111.35 367 THR A N 1
ATOM 2216 C CA . THR A 1 283 ? -11.155 -4.449 -51.758 1.00 92.17 367 THR A CA 1
ATOM 2217 C C . THR A 1 283 ? -12.522 -5.024 -51.413 1.00 84.35 367 THR A C 1
ATOM 2218 O O . THR A 1 283 ? -13.215 -5.583 -52.267 1.00 87.41 367 THR A O 1
ATOM 2222 N N . ILE A 1 284 ? -12.913 -4.881 -50.145 1.00 72.14 368 ILE A N 1
ATOM 2223 C CA . ILE A 1 284 ? -14.283 -5.211 -49.759 1.00 64.94 368 ILE A CA 1
ATOM 2224 C C . ILE A 1 284 ? -15.268 -4.321 -50.511 1.00 69.14 368 ILE A C 1
ATOM 2225 O O . ILE A 1 284 ? -16.331 -4.777 -50.963 1.00 68.61 368 ILE A O 1
ATOM 2230 N N . THR A 1 285 ? -14.922 -3.039 -50.672 1.00 68.24 369 THR A N 1
ATOM 2231 C CA . THR A 1 285 ? -15.780 -2.127 -51.415 1.00 56.98 369 THR A CA 1
ATOM 2232 C C . THR A 1 285 ? -15.993 -2.599 -52.845 1.00 69.07 369 THR A C 1
ATOM 2233 O O . THR A 1 285 ? -17.076 -2.401 -53.405 1.00 63.40 369 THR A O 1
ATOM 2237 N N . GLY A 1 286 ? -14.984 -3.236 -53.448 1.00 68.87 370 GLY A N 1
ATOM 2238 C CA . GLY A 1 286 ? -15.175 -3.810 -54.771 1.00 70.63 370 GLY A CA 1
ATOM 2239 C C . GLY A 1 286 ? -16.244 -4.887 -54.793 1.00 73.76 370 GLY A C 1
ATOM 2240 O O . GLY A 1 286 ? -17.085 -4.919 -55.694 1.00 82.55 370 GLY A O 1
ATOM 2241 N N . LEU A 1 287 ? -16.237 -5.777 -53.795 1.00 72.18 371 LEU A N 1
ATOM 2242 C CA . LEU A 1 287 ? -17.274 -6.803 -53.729 1.00 73.51 371 LEU A CA 1
ATOM 2243 C C . LEU A 1 287 ? -18.650 -6.183 -53.519 1.00 75.66 371 LEU A C 1
ATOM 2244 O O . LEU A 1 287 ? -19.634 -6.606 -54.144 1.00 68.98 371 LEU A O 1
ATOM 2249 N N . TYR A 1 288 ? -18.742 -5.179 -52.638 1.00 67.17 372 TYR A N 1
ATOM 2250 C CA . TYR A 1 288 ? -20.027 -4.513 -52.444 1.00 62.96 372 TYR A CA 1
ATOM 2251 C C . TYR A 1 288 ? -20.512 -3.875 -53.741 1.00 76.46 372 TYR A C 1
ATOM 2252 O O . TYR A 1 288 ? -21.692 -3.993 -54.099 1.00 73.99 372 TYR A O 1
ATOM 2261 N N . VAL A 1 289 ? -19.606 -3.219 -54.472 1.00 77.11 373 VAL A N 1
ATOM 2262 C CA . VAL A 1 289 ? -19.978 -2.574 -55.726 1.00 73.52 373 VAL A CA 1
ATOM 2263 C C . VAL A 1 289 ? -20.444 -3.608 -56.745 1.00 74.11 373 VAL A C 1
ATOM 2264 O O . VAL A 1 289 ? -21.461 -3.416 -57.417 1.00 73.80 373 VAL A O 1
ATOM 2268 N N . SER A 1 290 ? -19.717 -4.722 -56.871 1.00 70.84 374 SER A N 1
ATOM 2269 C CA . SER A 1 290 ? -20.123 -5.760 -57.819 1.00 71.39 374 SER A CA 1
ATOM 2270 C C . SER A 1 290 ? -21.500 -6.313 -57.476 1.00 73.74 374 SER A C 1
ATOM 2271 O O . SER A 1 290 ? -22.365 -6.435 -58.349 1.00 85.31 374 SER A O 1
ATOM 2274 N N . PHE A 1 291 ? -21.729 -6.639 -56.204 1.00 71.32 375 PHE A N 1
ATOM 2275 C CA . PHE A 1 291 ? -23.039 -7.137 -55.793 1.00 70.59 375 PHE A CA 1
ATOM 2276 C C . PHE A 1 291 ? -24.140 -6.135 -56.120 1.00 68.15 375 PHE A C 1
ATOM 2277 O O . PHE A 1 291 ? -25.139 -6.483 -56.761 1.00 72.51 375 PHE A O 1
ATOM 2285 N N . PHE A 1 292 ? -23.965 -4.878 -55.698 1.00 69.11 376 PHE A N 1
ATOM 2286 C CA . PHE A 1 292 ? -25.030 -3.895 -55.861 1.00 67.93 376 PHE A CA 1
ATOM 2287 C C . PHE A 1 292 ? -25.286 -3.624 -57.332 1.00 81.16 376 PHE A C 1
ATOM 2288 O O . PHE A 1 292 ? -26.441 -3.590 -57.778 1.00 78.09 376 PHE A O 1
ATOM 2296 N N . THR A 1 293 ? -24.206 -3.474 -58.098 1.00 86.44 377 THR A N 1
ATOM 2297 C CA . THR A 1 293 ? -24.279 -3.248 -59.532 1.00 62.79 377 THR A CA 1
ATOM 2298 C C . THR A 1 293 ? -25.046 -4.358 -60.230 1.00 81.22 377 THR A C 1
ATOM 2299 O O . THR A 1 293 ? -25.995 -4.096 -60.979 1.00 91.86 377 THR A O 1
ATOM 2303 N N . LYS A 1 294 ? -24.669 -5.613 -59.977 1.00 85.07 378 LYS A N 1
ATOM 2304 C CA . LYS A 1 294 ? -25.266 -6.694 -60.746 1.00 80.71 378 LYS A CA 1
ATOM 2305 C C . LYS A 1 294 ? -26.687 -6.979 -60.299 1.00 84.03 378 LYS A C 1
ATOM 2306 O O . LYS A 1 294 ? -27.526 -7.320 -61.136 1.00 99.44 378 LYS A O 1
ATOM 2312 N N . VAL A 1 295 ? -26.992 -6.804 -59.009 1.00 86.28 379 VAL A N 1
ATOM 2313 C CA . VAL A 1 295 ? -28.377 -6.931 -58.564 1.00 83.30 379 VAL A CA 1
ATOM 2314 C C . VAL A 1 295 ? -29.239 -5.840 -59.190 1.00 96.11 379 VAL A C 1
ATOM 2315 O O . VAL A 1 295 ? -30.379 -6.089 -59.603 1.00 105.21 379 VAL A O 1
ATOM 2319 N N . PHE A 1 296 ? -28.709 -4.616 -59.283 1.00 97.82 380 PHE A N 1
ATOM 2320 C CA . PHE A 1 296 ? -29.465 -3.529 -59.897 1.00 93.81 380 PHE A CA 1
ATOM 2321 C C . PHE A 1 296 ? -29.714 -3.790 -61.379 1.00 103.43 380 PHE A C 1
ATOM 2322 O O . PHE A 1 296 ? -30.823 -3.561 -61.878 1.00 111.81 380 PHE A O 1
ATOM 2330 N N . ARG A 1 297 ? -28.693 -4.267 -62.099 1.00 107.81 381 ARG A N 1
ATOM 2331 C CA . ARG A 1 297 ? -28.854 -4.558 -63.524 1.00 99.81 381 ARG A CA 1
ATOM 2332 C C . ARG A 1 297 ? -29.820 -5.717 -63.754 1.00 103.38 381 ARG A C 1
ATOM 2333 O O . ARG A 1 297 ? -30.699 -5.633 -64.618 1.00 123.69 381 ARG A O 1
ATOM 2341 N N . SER A 1 298 ? -29.704 -6.788 -62.966 1.00 111.22 382 SER A N 1
ATOM 2342 C CA . SER A 1 298 ? -30.542 -7.969 -63.138 1.00 119.40 382 SER A CA 1
ATOM 2343 C C . SER A 1 298 ? -31.929 -7.810 -62.526 1.00 127.93 382 SER A C 1
ATOM 2344 O O . SER A 1 298 ? -32.786 -8.675 -62.741 1.00 147.75 382 SER A O 1
ATOM 2347 N N . GLY A 1 299 ? -32.179 -6.722 -61.804 1.00 123.41 383 GLY A N 1
ATOM 2348 C CA . GLY A 1 299 ? -33.458 -6.523 -61.153 1.00 130.49 383 GLY A CA 1
ATOM 2349 C C . GLY A 1 299 ? -34.250 -5.344 -61.681 1.00 137.39 383 GLY A C 1
ATOM 2350 O O . GLY A 1 299 ? -35.388 -5.122 -61.258 1.00 144.92 383 GLY A O 1
ATOM 2351 N N . SER A 1 300 ? -33.664 -4.582 -62.609 1.00 136.52 384 SER A N 1
ATOM 2352 C CA . SER A 1 300 ? -34.323 -3.410 -63.194 1.00 148.27 384 SER A CA 1
ATOM 2353 C C . SER A 1 300 ? -33.959 -3.371 -64.676 1.00 158.82 384 SER A C 1
ATOM 2354 O O . SER A 1 300 ? -32.933 -2.803 -65.063 1.00 157.07 384 SER A O 1
ATOM 2357 N N . GLU A 1 301 ? -34.816 -3.963 -65.504 1.00 166.83 385 GLU A N 1
ATOM 2358 C CA . GLU A 1 301 ? -34.558 -4.005 -66.936 1.00 181.52 385 GLU A CA 1
ATOM 2359 C C . GLU A 1 301 ? -35.746 -3.485 -67.737 1.00 191.61 385 GLU A C 1
ATOM 2360 O O . GLU A 1 301 ? -35.569 -2.951 -68.837 1.00 185.61 385 GLU A O 1
ATOM 2366 N N . THR A 1 302 ? -36.958 -3.635 -67.201 1.00 205.60 386 THR A N 1
ATOM 2367 C CA . THR A 1 302 ? -38.144 -3.075 -67.833 1.00 210.70 386 THR A CA 1
ATOM 2368 C C . THR A 1 302 ? -38.364 -1.605 -67.480 1.00 209.55 386 THR A C 1
ATOM 2369 O O . THR A 1 302 ? -39.462 -1.083 -67.712 1.00 209.66 386 THR A O 1
ATOM 2373 N N . CYS A 1 303 ? -37.348 -0.926 -66.939 1.00 180.19 387 CYS A N 1
ATOM 2374 C CA . CYS A 1 303 ? -37.470 0.440 -66.457 1.00 162.33 387 CYS A CA 1
ATOM 2375 C C . CYS A 1 303 ? -36.569 1.385 -67.248 1.00 150.65 387 CYS A C 1
ATOM 2376 O O . CYS A 1 303 ? -35.438 1.018 -67.586 1.00 145.72 387 CYS A O 1
ATOM 2379 N N . PRO A 1 304 ? -37.029 2.601 -67.547 1.00 147.35 388 PRO A N 1
ATOM 2380 C CA . PRO A 1 304 ? -36.173 3.578 -68.231 1.00 130.83 388 PRO A CA 1
ATOM 2381 C C . PRO A 1 304 ? -35.159 4.213 -67.285 1.00 128.00 388 PRO A C 1
ATOM 2382 O O . PRO A 1 304 ? -35.335 4.245 -66.066 1.00 123.49 388 PRO A O 1
ATOM 2386 N N . LEU A 1 305 ? -34.098 4.764 -67.889 1.00 126.00 389 LEU A N 1
ATOM 2387 C CA . LEU A 1 305 ? -32.946 5.237 -67.121 1.00 115.97 389 LEU A CA 1
ATOM 2388 C C . LEU A 1 305 ? -33.316 6.353 -66.152 1.00 112.09 389 LEU A C 1
ATOM 2389 O O . LEU A 1 305 ? -32.820 6.386 -65.019 1.00 117.36 389 LEU A O 1
ATOM 2394 N N . LYS A 1 306 ? -34.145 7.301 -66.587 1.00 109.58 390 LYS A N 1
ATOM 2395 C CA . LYS A 1 306 ? -34.479 8.433 -65.728 1.00 111.30 390 LYS A CA 1
ATOM 2396 C C . LYS A 1 306 ? -35.112 7.962 -64.428 1.00 114.96 390 LYS A C 1
ATOM 2397 O O . LYS A 1 306 ? -34.724 8.398 -63.335 1.00 116.33 390 LYS A O 1
ATOM 2403 N N . GLN A 1 307 ? -36.074 7.047 -64.524 1.00 109.73 391 GLN A N 1
ATOM 2404 C CA . GLN A 1 307 ? -36.742 6.616 -63.311 1.00 112.48 391 GLN A CA 1
ATOM 2405 C C . GLN A 1 307 ? -35.863 5.676 -62.504 1.00 115.17 391 GLN A C 1
ATOM 2406 O O . GLN A 1 307 ? -35.964 5.650 -61.278 1.00 122.63 391 GLN A O 1
ATOM 2412 N N . ARG A 1 308 ? -34.972 4.939 -63.172 1.00 113.88 392 ARG A N 1
ATOM 2413 C CA . ARG A 1 308 ? -33.983 4.126 -62.468 1.00 109.89 392 ARG A CA 1
ATOM 2414 C C . ARG A 1 308 ? -33.126 5.008 -61.568 1.00 107.06 392 ARG A C 1
ATOM 2415 O O . ARG A 1 308 ? -32.971 4.740 -60.363 1.00 100.65 392 ARG A O 1
ATOM 2423 N N . ARG A 1 309 ? -32.604 6.101 -62.131 1.00 98.38 393 ARG A N 1
ATOM 2424 C CA . ARG A 1 309 ? -31.784 7.017 -61.345 1.00 91.09 393 ARG A CA 1
ATOM 2425 C C . ARG A 1 309 ? -32.591 7.645 -60.220 1.00 92.56 393 ARG A C 1
ATOM 2426 O O . ARG A 1 309 ? -32.123 7.706 -59.079 1.00 89.84 393 ARG A O 1
ATOM 2434 N N . ALA A 1 310 ? -33.827 8.070 -60.506 1.00 97.56 394 ALA A N 1
ATOM 2435 C CA . ALA A 1 310 ? -34.629 8.688 -59.453 1.00 90.30 394 ALA A CA 1
ATOM 2436 C C . ALA A 1 310 ? -34.885 7.711 -58.308 1.00 92.21 394 ALA A C 1
ATOM 2437 O O . ALA A 1 310 ? -34.798 8.085 -57.130 1.00 96.64 394 ALA A O 1
ATOM 2439 N N . ARG A 1 311 ? -35.185 6.450 -58.630 1.00 91.05 395 ARG A N 1
ATOM 2440 C CA . ARG A 1 311 ? -35.450 5.465 -57.587 1.00 87.76 395 ARG A CA 1
ATOM 2441 C C . ARG A 1 311 ? -34.207 5.197 -56.747 1.00 85.12 395 ARG A C 1
ATOM 2442 O O . ARG A 1 311 ? -34.270 5.190 -55.507 1.00 83.30 395 ARG A O 1
ATOM 2450 N N . LEU A 1 312 ? -33.062 4.979 -57.401 1.00 80.38 396 LEU A N 1
ATOM 2451 C CA . LEU A 1 312 ? -31.845 4.734 -56.636 1.00 72.84 396 LEU A CA 1
ATOM 2452 C C . LEU A 1 312 ? -31.516 5.921 -55.739 1.00 79.11 396 LEU A C 1
ATOM 2453 O O . LEU A 1 312 ? -31.109 5.738 -54.584 1.00 82.61 396 LEU A O 1
ATOM 2458 N N . LYS A 1 313 ? -31.701 7.146 -56.245 1.00 75.95 397 LYS A N 1
ATOM 2459 C CA . LYS A 1 313 ? -31.405 8.335 -55.447 1.00 79.97 397 LYS A CA 1
ATOM 2460 C C . LYS A 1 313 ? -32.340 8.445 -54.247 1.00 79.71 397 LYS A C 1
ATOM 2461 O O . LYS A 1 313 ? -31.906 8.825 -53.152 1.00 83.48 397 LYS A O 1
ATOM 2467 N N . SER A 1 314 ? -33.625 8.123 -54.425 1.00 73.14 398 SER A N 1
ATOM 2468 C CA . SER A 1 314 ? -34.541 8.169 -53.287 1.00 84.32 398 SER A CA 1
ATOM 2469 C C . SER A 1 314 ? -34.158 7.147 -52.223 1.00 84.93 398 SER A C 1
ATOM 2470 O O . SER A 1 314 ? -34.162 7.454 -51.022 1.00 88.78 398 SER A O 1
ATOM 2473 N N . LEU A 1 315 ? -33.810 5.928 -52.641 1.00 79.20 399 LEU A N 1
ATOM 2474 C CA . LEU A 1 315 ? -33.366 4.937 -51.664 1.00 75.46 399 LEU A CA 1
ATOM 2475 C C . LEU A 1 315 ? -32.117 5.405 -50.934 1.00 76.18 399 LEU A C 1
ATOM 2476 O O . LEU A 1 315 ? -32.002 5.247 -49.710 1.00 84.40 399 LEU A O 1
ATOM 2481 N N . CYS A 1 316 ? -31.162 5.972 -51.668 1.00 71.03 400 CYS A N 1
ATOM 2482 C CA . CYS A 1 316 ? -29.934 6.430 -51.028 1.00 76.59 400 CYS A CA 1
ATOM 2483 C C . CYS A 1 316 ? -30.213 7.564 -50.046 1.00 78.87 400 CYS A C 1
ATOM 2484 O O . CYS A 1 316 ? -29.590 7.637 -48.980 1.00 76.53 400 CYS A O 1
ATOM 2487 N N . THR A 1 317 ? -31.156 8.449 -50.377 1.00 80.81 401 THR A N 1
ATOM 2488 C CA . THR A 1 317 ? -31.545 9.486 -49.425 1.00 84.14 401 THR A CA 1
ATOM 2489 C C . THR A 1 317 ? -32.170 8.874 -48.178 1.00 85.02 401 THR A C 1
ATOM 2490 O O . THR A 1 317 ? -31.937 9.344 -47.057 1.00 85.66 401 THR A O 1
ATOM 2494 N N . LEU A 1 318 ? -32.983 7.832 -48.358 1.00 80.01 402 LEU A N 1
ATOM 2495 C CA . LEU A 1 318 ? -33.543 7.118 -47.214 1.00 83.83 402 LEU A CA 1
ATOM 2496 C C . LEU A 1 318 ? -32.440 6.608 -46.290 1.00 80.24 402 LEU A C 1
ATOM 2497 O O . LEU A 1 318 ? -32.478 6.820 -45.070 1.00 78.20 402 LEU A O 1
ATOM 2502 N N . ALA A 1 319 ? -31.436 5.945 -46.865 1.00 78.51 403 ALA A N 1
ATOM 2503 C CA . ALA A 1 319 ? -30.340 5.419 -46.055 1.00 65.21 403 ALA A CA 1
ATOM 2504 C C . ALA A 1 319 ? -29.564 6.535 -45.369 1.00 71.73 403 ALA A C 1
ATOM 2505 O O . ALA A 1 319 ? -29.166 6.400 -44.208 1.00 82.07 403 ALA A O 1
ATOM 2507 N N . ALA A 1 320 ? -29.311 7.634 -46.077 1.00 79.37 404 ALA A N 1
ATOM 2508 C CA . ALA A 1 320 ? -28.519 8.710 -45.492 1.00 70.16 404 ALA A CA 1
ATOM 2509 C C . ALA A 1 320 ? -29.259 9.370 -44.336 1.00 71.33 404 ALA A C 1
ATOM 2510 O O . ALA A 1 320 ? -28.655 9.685 -43.302 1.00 74.80 404 ALA A O 1
ATOM 2512 N N . GLU A 1 321 ? -30.566 9.586 -44.493 1.00 68.21 405 GLU A N 1
ATOM 2513 C CA . GLU A 1 321 ? -31.354 10.136 -43.397 1.00 74.16 405 GLU A CA 1
ATOM 2514 C C . GLU A 1 321 ? -31.356 9.186 -42.210 1.00 78.50 405 GLU A C 1
ATOM 2515 O O . GLU A 1 321 ? -31.185 9.614 -41.059 1.00 80.89 405 GLU A O 1
ATOM 2521 N N . GLY A 1 322 ? -31.509 7.884 -42.471 1.00 81.30 406 GLY A N 1
ATOM 2522 C CA . GLY A 1 322 ? -31.462 6.925 -41.382 1.00 70.22 406 GLY A CA 1
ATOM 2523 C C . GLY A 1 322 ? -30.143 6.967 -40.637 1.00 72.80 406 GLY A C 1
ATOM 2524 O O . GLY A 1 322 ? -30.116 7.017 -39.406 1.00 87.07 406 GLY A O 1
ATOM 2525 N N . MET A 1 323 ? -29.033 7.012 -41.373 1.00 71.96 407 MET A N 1
ATOM 2526 C CA . MET A 1 323 ? -27.725 7.013 -40.730 1.00 72.39 407 MET A CA 1
ATOM 2527 C C . MET A 1 323 ? -27.473 8.304 -39.965 1.00 74.66 407 MET A C 1
ATOM 2528 O O . MET A 1 323 ? -26.824 8.280 -38.915 1.00 83.73 407 MET A O 1
ATOM 2533 N N . TRP A 1 324 ? -27.964 9.435 -40.459 1.00 73.17 408 TRP A N 1
ATOM 2534 C CA . TRP A 1 324 ? -27.745 10.675 -39.728 1.00 67.68 408 TRP A CA 1
ATOM 2535 C C . TRP A 1 324 ? -28.697 10.839 -38.556 1.00 75.74 408 TRP A C 1
ATOM 2536 O O . TRP A 1 324 ? -28.464 11.709 -37.709 1.00 77.55 408 TRP A O 1
ATOM 2547 N N . THR A 1 325 ? -29.759 10.037 -38.485 1.00 79.23 409 THR A N 1
ATOM 2548 C CA . THR A 1 325 ? -30.655 10.043 -37.335 1.00 73.34 409 THR A CA 1
ATOM 2549 C C . THR A 1 325 ? -30.571 8.751 -36.529 1.00 81.38 409 THR A C 1
ATOM 2550 O O . THR A 1 325 ? -31.440 8.504 -35.688 1.00 89.49 409 THR A O 1
ATOM 2554 N N . CYS A 1 326 ? -29.553 7.921 -36.779 1.00 79.54 410 CYS A N 1
ATOM 2555 C CA . CYS A 1 326 ? -29.374 6.636 -36.099 1.00 77.59 410 CYS A CA 1
ATOM 2556 C C . CYS A 1 326 ? -30.673 5.834 -36.098 1.00 83.50 410 CYS A C 1
ATOM 2557 O O . CYS A 1 326 ? -31.116 5.307 -35.074 1.00 96.36 410 CYS A O 1
ATOM 2560 N N . THR A 1 327 ? -31.283 5.749 -37.276 1.00 78.67 411 THR A N 1
ATOM 2561 C CA . THR A 1 327 ? -32.512 5.006 -37.505 1.00 73.43 411 THR A CA 1
ATOM 2562 C C . THR A 1 327 ? -32.272 3.937 -38.557 1.00 76.84 411 THR A C 1
ATOM 2563 O O . THR A 1 327 ? -31.597 4.177 -39.561 1.00 88.71 411 THR A O 1
ATOM 2567 N N . PHE A 1 328 ? -32.807 2.744 -38.307 1.00 80.90 412 PHE A N 1
ATOM 2568 C CA . PHE A 1 328 ? -32.621 1.616 -39.201 1.00 70.72 412 PHE A CA 1
ATOM 2569 C C . PHE A 1 328 ? -33.917 0.881 -39.491 1.00 80.78 412 PHE A C 1
ATOM 2570 O O . PHE A 1 328 ? -33.887 -0.143 -40.183 1.00 84.40 412 PHE A O 1
ATOM 2578 N N . LEU A 1 329 ? -35.040 1.352 -38.955 1.00 96.32 413 LEU A N 1
ATOM 2579 C CA . LEU A 1 329 ? -36.369 0.856 -39.281 1.00 97.53 413 LEU A CA 1
ATOM 2580 C C . LEU A 1 329 ? -37.142 1.964 -39.981 1.00 102.48 413 LEU A C 1
ATOM 2581 O O . LEU A 1 329 ? -37.137 3.112 -39.523 1.00 101.42 413 LEU A O 1
ATOM 2586 N N . PHE A 1 330 ? -37.797 1.627 -41.088 1.00 100.48 414 PHE A N 1
ATOM 2587 C CA . PHE A 1 330 ? -38.422 2.621 -41.957 1.00 102.72 414 PHE A CA 1
ATOM 2588 C C . PHE A 1 330 ? -39.906 2.307 -42.116 1.00 121.25 414 PHE A C 1
ATOM 2589 O O . PHE A 1 330 ? -40.285 1.388 -42.851 1.00 119.38 414 PHE A O 1
ATOM 2597 N N . CYS A 1 331 ? -40.736 3.085 -41.423 1.00 141.63 415 CYS A N 1
ATOM 2598 C CA . CYS A 1 331 ? -42.175 2.990 -41.564 1.00 142.11 415 CYS A CA 1
ATOM 2599 C C . CYS A 1 331 ? -42.582 3.495 -42.947 1.00 146.88 415 CYS A C 1
ATOM 2600 O O . CYS A 1 331 ? -41.833 4.238 -43.587 1.00 145.19 415 CYS A O 1
ATOM 2603 N N . PRO A 1 332 ? -43.756 3.083 -43.443 1.00 156.07 416 PRO A N 1
ATOM 2604 C CA . PRO A 1 332 ? -44.176 3.524 -44.788 1.00 148.48 416 PRO A CA 1
ATOM 2605 C C . PRO A 1 332 ? -44.163 5.032 -44.946 1.00 144.85 416 PRO A C 1
ATOM 2606 O O . PRO A 1 332 ? -43.846 5.549 -46.030 1.00 148.05 416 PRO A O 1
ATOM 2610 N N . GLU A 1 333 ? -44.521 5.751 -43.880 1.00 141.17 417 GLU A N 1
ATOM 2611 C CA . GLU A 1 333 ? -44.480 7.209 -43.901 1.00 137.10 417 GLU A CA 1
ATOM 2612 C C . GLU A 1 333 ? -43.076 7.721 -44.208 1.00 132.32 417 GLU A C 1
ATOM 2613 O O . GLU A 1 333 ? -42.917 8.727 -44.912 1.00 128.92 417 GLU A O 1
ATOM 2619 N N . ASP A 1 334 ? -42.044 7.034 -43.703 1.00 131.97 418 ASP A N 1
ATOM 2620 C CA . ASP A 1 334 ? -40.668 7.438 -43.989 1.00 123.58 418 ASP A CA 1
ATOM 2621 C C . ASP A 1 334 ? -40.325 7.253 -45.464 1.00 116.48 418 ASP A C 1
ATOM 2622 O O . ASP A 1 334 ? -39.706 8.133 -46.080 1.00 117.67 418 ASP A O 1
ATOM 2627 N N . LEU A 1 335 ? -40.701 6.108 -46.042 1.00 121.56 419 LEU A N 1
ATOM 2628 C CA . LEU A 1 335 ? -40.456 5.887 -47.465 1.00 115.65 419 LEU A CA 1
ATOM 2629 C C . LEU A 1 335 ? -41.172 6.931 -48.312 1.00 115.49 419 LEU A C 1
ATOM 2630 O O . LEU A 1 335 ? -40.617 7.432 -49.299 1.00 112.11 419 LEU A O 1
ATOM 2635 N N . ARG A 1 336 ? -42.406 7.276 -47.937 1.00 123.70 420 ARG A N 1
ATOM 2636 C CA . ARG A 1 336 ? -43.135 8.303 -48.672 1.00 125.64 420 ARG A CA 1
ATOM 2637 C C . ARG A 1 336 ? -42.437 9.653 -48.560 1.00 116.13 420 ARG A C 1
ATOM 2638 O O . ARG A 1 336 ? -42.365 10.404 -49.541 1.00 118.96 420 ARG A O 1
ATOM 2646 N N . ARG A 1 337 ? -41.918 9.982 -47.371 1.00 114.33 421 ARG A N 1
ATOM 2647 C CA . ARG A 1 337 ? -41.209 11.248 -47.205 1.00 108.15 421 ARG A CA 1
ATOM 2648 C C . ARG A 1 337 ? -39.962 11.305 -48.079 1.00 108.61 421 ARG A C 1
ATOM 2649 O O . ARG A 1 337 ? -39.674 12.335 -48.701 1.00 113.06 421 ARG A O 1
ATOM 2657 N N . ASN A 1 338 ? -39.219 10.205 -48.153 1.00 109.19 422 ASN A N 1
ATOM 2658 C CA . ASN A 1 338 ? -38.014 10.173 -48.976 1.00 101.85 422 ASN A CA 1
ATOM 2659 C C . ASN A 1 338 ? -38.290 9.858 -50.446 1.00 98.02 422 ASN A C 1
ATOM 2660 O O . ASN A 1 338 ? -37.342 9.760 -51.232 1.00 95.07 422 ASN A O 1
ATOM 2665 N N . GLY A 1 339 ? -39.549 9.680 -50.838 1.00 98.96 423 GLY A N 1
ATOM 2666 C CA . GLY A 1 339 ? -39.871 9.481 -52.236 1.00 100.43 423 GLY A CA 1
ATOM 2667 C C . GLY A 1 339 ? -39.801 8.049 -52.710 1.00 109.76 423 GLY A C 1
ATOM 2668 O O . GLY A 1 339 ? -39.473 7.808 -53.879 1.00 107.81 423 GLY A O 1
ATOM 2669 N N . VAL A 1 340 ? -40.108 7.090 -51.841 1.00 113.87 424 VAL A N 1
ATOM 2670 C CA . VAL A 1 340 ? -40.097 5.670 -52.167 1.00 104.39 424 VAL A CA 1
ATOM 2671 C C . VAL A 1 340 ? -41.544 5.203 -52.222 1.00 114.39 424 VAL A C 1
ATOM 2672 O O . VAL A 1 340 ? -42.254 5.231 -51.209 1.00 116.17 424 VAL A O 1
ATOM 2676 N N . SER A 1 341 ? -41.982 4.770 -53.399 1.00 126.95 425 SER A N 1
ATOM 2677 C CA . SER A 1 341 ? -43.368 4.397 -53.618 1.00 133.05 425 SER A CA 1
ATOM 2678 C C . SER A 1 341 ? -43.548 2.890 -53.441 1.00 137.54 425 SER A C 1
ATOM 2679 O O . SER A 1 341 ? -42.602 2.145 -53.172 1.00 134.15 425 SER A O 1
ATOM 2682 N N . GLU A 1 342 ? -44.800 2.447 -53.577 1.00 140.39 426 GLU A N 1
ATOM 2683 C CA . GLU A 1 342 ? -45.114 1.030 -53.429 1.00 137.62 426 GLU A CA 1
ATOM 2684 C C . GLU A 1 342 ? -44.402 0.194 -54.486 1.00 132.74 426 GLU A C 1
ATOM 2685 O O . GLU A 1 342 ? -43.868 -0.881 -54.183 1.00 128.06 426 GLU A O 1
ATOM 2691 N N . SER A 1 343 ? -44.377 0.677 -55.732 1.00 140.43 427 SER A N 1
ATOM 2692 C CA . SER A 1 343 ? -43.659 -0.028 -56.790 1.00 139.93 427 SER A CA 1
ATOM 2693 C C . SER A 1 343 ? -42.174 -0.139 -56.468 1.00 135.58 427 SER A C 1
ATOM 2694 O O . SER A 1 343 ? -41.572 -1.210 -56.633 1.00 133.42 427 SER A O 1
ATOM 2697 N N . ASP A 1 344 ? -41.570 0.955 -55.995 1.00 137.56 428 ASP A N 1
ATOM 2698 C CA . ASP A 1 344 ? -40.163 0.919 -55.612 1.00 124.19 428 ASP A CA 1
ATOM 2699 C C . ASP A 1 344 ? -39.938 -0.064 -54.472 1.00 116.22 428 ASP A C 1
ATOM 2700 O O . ASP A 1 344 ? -38.958 -0.822 -54.474 1.00 122.51 428 ASP 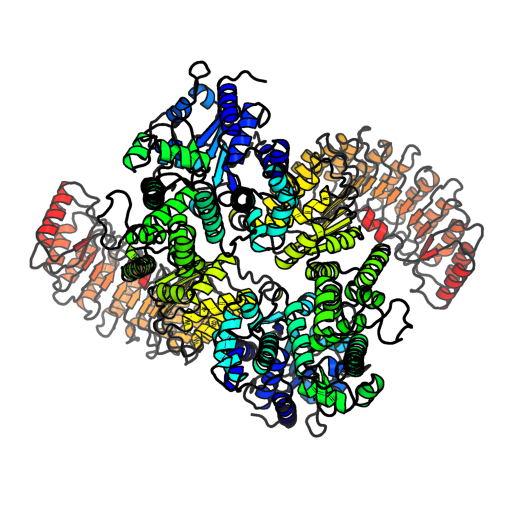A O 1
ATOM 2705 N N . THR A 1 345 ? -40.830 -0.050 -53.479 1.00 116.87 429 THR A N 1
ATOM 2706 C CA . THR A 1 345 ? -40.698 -0.953 -52.343 1.00 117.66 429 THR A CA 1
ATOM 2707 C C . THR A 1 345 ? -40.739 -2.405 -52.797 1.00 113.83 429 THR A C 1
ATOM 2708 O O . THR A 1 345 ? -39.926 -3.229 -52.361 1.00 112.97 429 THR A O 1
ATOM 2712 N N . SER A 1 346 ? -41.681 -2.732 -53.682 1.00 115.60 430 SER A N 1
ATOM 2713 C CA . SER A 1 346 ? -41.763 -4.091 -54.203 1.00 122.29 430 SER A CA 1
ATOM 2714 C C . SER A 1 346 ? -40.502 -4.460 -54.972 1.00 114.96 430 SER A C 1
ATOM 2715 O O . SER A 1 346 ? -39.987 -5.578 -54.836 1.00 110.31 430 SER A O 1
ATOM 2718 N N . MET A 1 347 ? -39.986 -3.531 -55.784 1.00 118.97 431 MET A N 1
ATOM 2719 C CA . MET A 1 347 ? -38.794 -3.837 -56.567 1.00 117.98 431 MET A CA 1
ATOM 2720 C C . MET A 1 347 ? -37.604 -4.134 -55.664 1.00 112.15 431 MET A C 1
ATOM 2721 O O . MET A 1 347 ? -36.884 -5.117 -55.875 1.00 111.40 431 MET A O 1
ATOM 2726 N N . TRP A 1 348 ? -37.396 -3.310 -54.635 1.00 105.03 432 TRP A N 1
ATOM 2727 C CA . TRP A 1 348 ? -36.232 -3.512 -53.778 1.00 101.20 432 TRP A CA 1
ATOM 2728 C C . TRP A 1 348 ? -36.397 -4.749 -52.904 1.00 104.88 432 TRP A C 1
ATOM 2729 O O . TRP A 1 348 ? -35.422 -5.470 -52.650 1.00 105.13 432 TRP A O 1
ATOM 2740 N N . LEU A 1 349 ? -37.624 -5.036 -52.462 1.00 110.63 433 LEU A N 1
ATOM 2741 C CA . LEU A 1 349 ? -37.858 -6.269 -51.721 1.00 97.00 433 LEU A CA 1
ATOM 2742 C C . LEU A 1 349 ? -37.561 -7.491 -52.579 1.00 104.54 433 LEU A C 1
ATOM 2743 O O . LEU A 1 349 ? -36.943 -8.453 -52.109 1.00 110.44 433 LEU A O 1
ATOM 2748 N N . ASP A 1 350 ? -37.982 -7.468 -53.847 1.00 111.64 434 ASP A N 1
ATOM 2749 C CA . ASP A 1 350 ? -37.716 -8.602 -54.727 1.00 118.35 434 ASP A CA 1
ATOM 2750 C C . ASP A 1 350 ? -36.225 -8.755 -55.018 1.00 117.39 434 ASP A C 1
ATOM 2751 O O . ASP A 1 350 ? -35.694 -9.870 -54.973 1.00 129.32 434 ASP A O 1
ATOM 2756 N N . MET A 1 351 ? -35.526 -7.655 -55.307 1.00 112.46 435 MET A N 1
ATOM 2757 C CA . MET A 1 351 ? -34.089 -7.763 -55.543 1.00 107.00 435 MET A CA 1
ATOM 2758 C C . MET A 1 351 ? -33.287 -7.900 -54.253 1.00 103.44 435 MET A C 1
ATOM 2759 O O . MET A 1 351 ? -32.054 -7.939 -54.312 1.00 102.63 435 MET A O 1
ATOM 2764 N N . LYS A 1 352 ? -33.959 -7.973 -53.102 1.00 106.55 436 LYS A N 1
ATOM 2765 C CA . LYS A 1 352 ? -33.345 -8.358 -51.825 1.00 95.04 436 LYS A CA 1
ATOM 2766 C C . LYS A 1 352 ? -32.277 -7.369 -51.357 1.00 90.29 436 LYS A C 1
ATOM 2767 O O . LYS A 1 352 ? -31.206 -7.763 -50.891 1.00 91.73 436 LYS A O 1
ATOM 2773 N N . LEU A 1 353 ? -32.567 -6.073 -51.479 1.00 89.81 437 LEU A N 1
ATOM 2774 C CA . LEU A 1 353 ? -31.862 -5.055 -50.709 1.00 84.75 437 LEU A CA 1
ATOM 2775 C C . LEU A 1 353 ? -32.656 -4.589 -49.498 1.00 85.96 437 LEU A C 1
ATOM 2776 O O . LEU A 1 353 ? -32.097 -3.887 -48.648 1.00 86.82 437 LEU A O 1
ATOM 2781 N N . LEU A 1 354 ? -33.940 -4.930 -49.412 1.00 82.76 438 LEU A N 1
ATOM 2782 C CA . LEU A 1 354 ? -34.750 -4.617 -48.246 1.00 86.21 438 LEU A CA 1
ATOM 2783 C C . LEU A 1 354 ? -35.499 -5.867 -47.797 1.00 97.12 438 LEU A C 1
ATOM 2784 O O . LEU A 1 354 ? -35.758 -6.776 -48.592 1.00 100.69 438 LEU A O 1
ATOM 2789 N N . HIS A 1 355 ? -35.853 -5.904 -46.509 1.00 93.14 439 HIS A N 1
ATOM 2790 C CA . HIS A 1 355 ? -36.715 -6.956 -45.982 1.00 91.49 439 HIS A CA 1
ATOM 2791 C C . HIS A 1 355 ? -37.527 -6.388 -44.827 1.00 100.18 439 HIS A C 1
ATOM 2792 O O . HIS A 1 355 ? -37.180 -5.353 -44.253 1.00 102.10 439 HIS A O 1
ATOM 2799 N N . ARG A 1 356 ? -38.634 -7.059 -44.512 1.00 106.75 440 ARG A N 1
ATOM 2800 C CA . ARG A 1 356 ? -39.512 -6.606 -43.440 1.00 112.81 440 ARG A CA 1
ATOM 2801 C C . ARG A 1 356 ? -38.936 -6.983 -42.078 1.00 110.43 440 ARG A C 1
ATOM 2802 O O . ARG A 1 356 ? -38.300 -8.031 -41.926 1.00 106.09 440 ARG A O 1
ATOM 2810 N N . SER A 1 357 ? -39.135 -6.105 -41.095 1.00 113.80 441 SER A N 1
ATOM 2811 C CA . SER A 1 357 ? -38.754 -6.343 -39.703 1.00 116.04 441 SER A CA 1
ATOM 2812 C C . SER A 1 357 ? -39.929 -6.024 -38.789 1.00 122.94 441 SER A C 1
ATOM 2813 O O . SER A 1 357 ? -39.812 -5.312 -37.788 1.00 129.91 441 SER A O 1
ATOM 2816 N N . GLY A 1 358 ? -41.095 -6.567 -39.145 1.00 117.46 442 GLY A N 1
ATOM 2817 C CA . GLY A 1 358 ? -42.344 -6.249 -38.486 1.00 114.38 442 GLY A CA 1
ATOM 2818 C C . GLY A 1 358 ? -43.300 -5.570 -39.452 1.00 129.63 442 GLY A C 1
ATOM 2819 O O . GLY A 1 358 ? -43.414 -5.969 -40.616 1.00 135.74 442 GLY A O 1
ATOM 2820 N N . ASP A 1 359 ? -43.984 -4.542 -38.959 1.00 145.42 443 ASP A N 1
ATOM 2821 C CA . ASP A 1 359 ? -44.805 -3.702 -39.818 1.00 162.99 443 ASP A CA 1
ATOM 2822 C C . ASP A 1 359 ? -43.970 -2.727 -40.639 1.00 164.19 443 ASP A C 1
ATOM 2823 O O . ASP A 1 359 ? -44.517 -2.044 -41.514 1.00 162.65 443 ASP A O 1
ATOM 2828 N N . CYS A 1 360 ? -42.669 -2.656 -40.381 1.00 147.10 444 CYS A N 1
ATOM 2829 C CA . CYS A 1 360 ? -41.764 -1.722 -41.029 1.00 133.00 444 CYS A CA 1
ATOM 2830 C C . CYS A 1 360 ? -40.744 -2.475 -41.871 1.00 134.10 444 CYS A C 1
ATOM 2831 O O . CYS A 1 360 ? -40.619 -3.703 -41.802 1.00 128.43 444 CYS A O 1
ATOM 2834 N N . LEU A 1 361 ? -39.998 -1.706 -42.660 1.00 120.54 445 LEU A N 1
ATOM 2835 C CA . LEU A 1 361 ? -38.958 -2.220 -43.534 1.00 102.23 445 LEU A CA 1
ATOM 2836 C C . LEU A 1 361 ? -37.583 -1.858 -42.988 1.00 98.96 445 LEU A C 1
ATOM 2837 O O . LEU A 1 361 ? -37.413 -0.848 -42.299 1.00 99.38 445 LEU A O 1
ATOM 2842 N N . ALA A 1 362 ? -36.597 -2.689 -43.317 1.00 90.01 446 ALA A N 1
ATOM 2843 C CA . ALA A 1 362 ? -35.217 -2.437 -42.945 1.00 86.74 446 ALA A CA 1
ATOM 2844 C C . ALA A 1 362 ? -34.312 -2.880 -44.081 1.00 88.68 446 ALA A C 1
ATOM 2845 O O . ALA A 1 362 ? -34.677 -3.733 -44.900 1.00 88.02 446 ALA A O 1
ATOM 2847 N N . PHE A 1 363 ? -33.130 -2.276 -44.136 1.00 81.46 447 PHE A N 1
ATOM 2848 C CA . PHE A 1 363 ? -32.140 -2.706 -45.106 1.00 69.30 447 PHE A CA 1
ATOM 2849 C C . PHE A 1 363 ? -31.676 -4.109 -44.752 1.00 77.45 447 PHE A C 1
ATOM 2850 O O . PHE A 1 363 ? -31.666 -4.507 -43.583 1.00 89.13 447 PHE A O 1
ATOM 2858 N N . ILE A 1 364 ? -31.310 -4.871 -45.782 1.00 78.11 448 ILE A N 1
ATOM 2859 C CA . ILE A 1 364 ? -30.971 -6.276 -45.579 1.00 79.22 448 ILE A CA 1
ATOM 2860 C C . ILE A 1 364 ? -29.804 -6.418 -44.610 1.00 77.71 448 ILE A C 1
ATOM 2861 O O . ILE A 1 364 ? -29.686 -7.429 -43.908 1.00 86.89 448 ILE A O 1
ATOM 2866 N N . HIS A 1 365 ? -28.928 -5.421 -44.552 1.00 73.24 449 HIS A N 1
ATOM 2867 C CA . HIS A 1 365 ? -27.876 -5.401 -43.553 1.00 64.60 449 HIS A CA 1
ATOM 2868 C C . HIS A 1 365 ? -27.413 -3.963 -43.366 1.00 73.33 449 HIS A C 1
ATOM 2869 O O . HIS A 1 365 ? -27.451 -3.153 -44.303 1.00 78.57 449 HIS A O 1
ATOM 2876 N N . THR A 1 366 ? -26.972 -3.659 -42.142 1.00 73.11 450 THR A N 1
ATOM 2877 C CA . THR A 1 366 ? -26.520 -2.308 -41.834 1.00 67.88 450 THR A CA 1
ATOM 2878 C C . THR A 1 366 ? -25.394 -1.876 -42.764 1.00 73.12 450 THR A C 1
ATOM 2879 O O . THR A 1 366 ? -25.284 -0.690 -43.094 1.00 76.41 450 THR A O 1
ATOM 2883 N N . CYS A 1 367 ? -24.565 -2.818 -43.219 1.00 72.84 451 CYS A N 1
ATOM 2884 C CA . CYS A 1 367 ? -23.497 -2.460 -44.147 1.00 69.58 451 CYS A CA 1
ATOM 2885 C C . CYS A 1 367 ? -24.049 -2.016 -45.500 1.00 75.80 451 CYS A C 1
ATOM 2886 O O . CYS A 1 367 ? -23.518 -1.080 -46.111 1.00 74.39 451 CYS A O 1
ATOM 2889 N N . ILE A 1 368 ? -25.107 -2.669 -45.990 1.00 79.40 452 ILE A N 1
ATOM 2890 C CA . ILE A 1 368 ? -25.743 -2.217 -47.229 1.00 65.93 452 ILE A CA 1
ATOM 2891 C C . ILE A 1 368 ? -26.372 -0.844 -47.032 1.00 63.99 452 ILE A C 1
ATOM 2892 O O . ILE A 1 368 ? -26.320 0.016 -47.926 1.00 75.59 452 ILE A O 1
ATOM 2897 N N . GLN A 1 369 ? -26.964 -0.606 -45.858 1.00 70.08 453 GLN A N 1
ATOM 2898 C CA . GLN A 1 369 ? -27.497 0.728 -45.583 1.00 66.88 453 GLN A CA 1
ATOM 2899 C C . GLN A 1 369 ? -26.391 1.777 -45.619 1.00 64.01 453 GLN A C 1
ATOM 2900 O O . GLN A 1 369 ? -26.564 2.853 -46.206 1.00 65.50 453 GLN A O 1
ATOM 2906 N N . GLU A 1 370 ? -25.234 1.468 -45.031 1.00 65.30 454 GLU A N 1
ATOM 2907 C CA . GLU A 1 370 ? -24.114 2.406 -45.074 1.00 66.75 454 GLU A CA 1
ATOM 2908 C C . GLU A 1 370 ? -23.612 2.605 -46.503 1.00 68.58 454 GLU A C 1
ATOM 2909 O O . GLU A 1 370 ? -23.210 3.716 -46.875 1.00 70.95 454 GLU A O 1
ATOM 2915 N N . PHE A 1 371 ? -23.621 1.536 -47.310 1.00 75.88 455 PHE A N 1
ATOM 2916 C CA . PHE A 1 371 ? -23.270 1.637 -48.727 1.00 60.14 455 PHE A CA 1
ATOM 2917 C C . PHE A 1 371 ? -24.151 2.653 -49.445 1.00 62.87 455 PHE A C 1
ATOM 2918 O O . PHE A 1 371 ? -23.655 3.594 -50.079 1.00 59.04 455 PHE A O 1
ATOM 2926 N N . CYS A 1 372 ? -25.468 2.495 -49.332 1.00 59.16 456 CYS A N 1
ATOM 2927 C CA . CYS A 1 372 ? -26.366 3.439 -49.987 1.00 62.72 456 CYS A CA 1
ATOM 2928 C C . CYS A 1 372 ? -26.206 4.847 -49.419 1.00 64.91 456 CYS A C 1
ATOM 2929 O O . CYS A 1 372 ? -26.337 5.835 -50.150 1.00 71.12 456 CYS A O 1
ATOM 2932 N N . ALA A 1 373 ? -25.942 4.965 -48.116 1.00 74.16 457 ALA A N 1
ATOM 2933 C CA . ALA A 1 373 ? -25.777 6.288 -47.522 1.00 68.29 457 ALA A CA 1
ATOM 2934 C C . ALA A 1 373 ? -24.569 7.002 -48.106 1.00 60.59 457 ALA A C 1
ATOM 2935 O O . ALA A 1 373 ? -24.606 8.218 -48.322 1.00 74.46 457 ALA A O 1
ATOM 2937 N N . ALA A 1 374 ? -23.474 6.273 -48.331 1.00 58.54 458 ALA A N 1
ATOM 2938 C CA . ALA A 1 374 ? -22.332 6.879 -49.013 1.00 58.62 458 ALA A CA 1
ATOM 2939 C C . ALA A 1 374 ? -22.680 7.195 -50.458 1.00 69.33 458 ALA A C 1
ATOM 2940 O O . ALA A 1 374 ? -22.339 8.269 -50.969 1.00 70.11 458 ALA A O 1
ATOM 2942 N N . MET A 1 375 ? -23.392 6.277 -51.113 1.00 70.82 459 MET A N 1
ATOM 2943 C CA . MET A 1 375 ? -23.835 6.479 -52.487 1.00 63.01 459 MET A CA 1
ATOM 2944 C C . MET A 1 375 ? -24.637 7.766 -52.634 1.00 68.17 459 MET A C 1
ATOM 2945 O O . MET A 1 375 ? -24.624 8.382 -53.708 1.00 74.38 459 MET A O 1
ATOM 2950 N N . PHE A 1 376 ? -25.356 8.172 -51.581 1.00 68.53 460 PHE A N 1
ATOM 2951 C CA . PHE A 1 376 ? -26.205 9.361 -51.669 1.00 67.25 460 PHE A CA 1
ATOM 2952 C C . PHE A 1 376 ? -25.401 10.587 -52.071 1.00 67.57 460 PHE A C 1
ATOM 2953 O O . PHE A 1 376 ? -25.885 11.435 -52.831 1.00 68.95 460 PHE A O 1
ATOM 2961 N N . TYR A 1 377 ? -24.179 10.714 -51.553 1.00 62.09 461 TYR A N 1
ATOM 2962 C CA . TYR A 1 377 ? -23.382 11.891 -51.866 1.00 67.56 461 TYR A CA 1
ATOM 2963 C C . TYR A 1 377 ? -22.962 11.934 -53.329 1.00 68.64 461 TYR A C 1
ATOM 2964 O O . TYR A 1 377 ? -22.660 13.016 -53.841 1.00 62.01 461 TYR A O 1
ATOM 2973 N N . MET A 1 378 ? -22.971 10.790 -54.013 1.00 74.81 462 MET A N 1
ATOM 2974 C CA . MET A 1 378 ? -22.648 10.709 -55.431 1.00 64.48 462 MET A CA 1
ATOM 2975 C C . MET A 1 378 ? -23.688 11.356 -56.333 1.00 61.59 462 MET A C 1
ATOM 2976 O O . MET A 1 378 ? -23.412 11.533 -57.521 1.00 72.04 462 MET A O 1
ATOM 2981 N N . PHE A 1 379 ? -24.867 11.693 -55.818 1.00 66.12 463 PHE A N 1
ATOM 2982 C CA . PHE A 1 379 ? -25.895 12.395 -56.575 1.00 62.09 463 PHE A CA 1
ATOM 2983 C C . PHE A 1 379 ? -25.888 13.892 -56.314 1.00 70.33 463 PHE A C 1
ATOM 2984 O O . PHE A 1 379 ? -26.745 14.608 -56.843 1.00 74.85 463 PHE A O 1
ATOM 2992 N N . THR A 1 380 ? -24.945 14.380 -55.520 1.00 81.60 464 THR A N 1
ATOM 2993 C CA . THR A 1 380 ? -24.984 15.742 -55.016 1.00 83.11 464 THR A CA 1
ATOM 2994 C C . THR A 1 380 ? -24.050 16.646 -55.808 1.00 81.06 464 THR A C 1
ATOM 2995 O O . THR A 1 380 ? -23.106 16.193 -56.463 1.00 71.63 464 THR A O 1
ATOM 2999 N N . ARG A 1 381 ? -24.305 17.945 -55.688 1.00 83.87 465 ARG A N 1
ATOM 3000 C CA . ARG A 1 381 ? -23.538 19.031 -56.254 1.00 90.47 465 ARG A CA 1
ATOM 3001 C C . ARG A 1 381 ? -22.917 19.835 -55.123 1.00 97.09 465 ARG A C 1
ATOM 3002 O O . ARG A 1 381 ? -23.483 19.893 -54.025 1.00 103.95 465 ARG A O 1
ATOM 3010 N N . PRO A 1 382 ? -21.742 20.440 -55.343 1.00 109.06 466 PRO A N 1
ATOM 3011 C CA . PRO A 1 382 ? -21.167 21.306 -54.296 1.00 115.62 466 PRO A CA 1
ATOM 3012 C C . PRO A 1 382 ? -22.092 22.445 -53.870 1.00 109.45 466 PRO A C 1
ATOM 3013 O O . PRO A 1 382 ? -22.186 22.728 -52.667 1.00 111.04 466 PRO A O 1
ATOM 3017 N N . LYS A 1 383 ? -22.776 23.107 -54.801 1.00 110.51 467 LYS A N 1
ATOM 3018 C CA . LYS A 1 383 ? -23.706 24.182 -54.445 1.00 112.04 467 LYS A CA 1
ATOM 3019 C C . LYS A 1 383 ? -25.138 23.650 -54.338 1.00 116.96 467 LYS A C 1
ATOM 3020 O O . LYS A 1 383 ? -26.055 24.085 -55.032 1.00 107.52 467 LYS A O 1
ATOM 3026 N N . ASP A 1 384 ? -25.314 22.697 -53.428 1.00 118.88 468 ASP A N 1
ATOM 3027 C CA . ASP A 1 384 ? -26.623 22.121 -53.172 1.00 117.01 468 ASP A CA 1
ATOM 3028 C C . ASP A 1 384 ? -27.184 22.678 -51.870 1.00 114.57 468 ASP A C 1
ATOM 3029 O O . ASP A 1 384 ? -26.431 22.894 -50.912 1.00 113.34 468 ASP A O 1
ATOM 3034 N N . PRO A 1 385 ? -28.496 22.916 -51.799 1.00 112.60 469 PRO A N 1
ATOM 3035 C CA . PRO A 1 385 ? -29.072 23.426 -50.557 1.00 110.62 469 PRO A CA 1
ATOM 3036 C C . PRO A 1 385 ? -28.945 22.398 -49.453 1.00 115.89 469 PRO A C 1
ATOM 3037 O O . PRO A 1 385 ? -28.991 21.179 -49.707 1.00 112.04 469 PRO A O 1
ATOM 3041 N N . PRO A 1 386 ? -28.753 22.834 -48.209 1.00 113.94 470 PRO A N 1
ATOM 3042 C CA . PRO A 1 386 ? -28.633 21.883 -47.099 1.00 108.24 470 PRO A CA 1
ATOM 3043 C C . PRO A 1 386 ? -29.916 21.087 -46.913 1.00 114.24 470 PRO A C 1
ATOM 3044 O O . PRO A 1 386 ? -31.024 21.613 -47.047 1.00 106.39 470 PRO A O 1
ATOM 3048 N N . HIS A 1 387 ? -29.753 19.794 -46.621 1.00 113.68 471 HIS A N 1
ATOM 3049 C CA . HIS A 1 387 ? -30.896 18.911 -46.431 1.00 113.31 471 HIS A CA 1
ATOM 3050 C C . HIS A 1 387 ? -31.568 19.090 -45.076 1.00 113.41 471 HIS A C 1
ATOM 3051 O O . HIS A 1 387 ? -32.686 18.593 -44.893 1.00 122.18 471 HIS A O 1
ATOM 3058 N N . SER A 1 388 ? -30.906 19.759 -44.128 1.00 105.57 472 SER A N 1
ATOM 3059 C CA . SER A 1 388 ? -31.442 20.070 -42.802 1.00 119.62 472 SER A CA 1
ATOM 3060 C C . SER A 1 388 ? -31.563 18.837 -41.912 1.00 108.72 472 SER A C 1
ATOM 3061 O O . SER A 1 388 ? -31.887 18.954 -40.727 1.00 115.70 472 SER A O 1
ATOM 3064 N N . VAL A 1 389 ? -31.304 17.655 -42.466 1.00 109.28 473 VAL A N 1
ATOM 3065 C CA . VAL A 1 389 ? -31.193 16.436 -41.674 1.00 94.07 473 VAL A CA 1
ATOM 3066 C C . VAL A 1 389 ? -29.866 15.777 -42.014 1.00 86.55 473 VAL A C 1
ATOM 3067 O O . VAL A 1 389 ? -29.040 15.522 -41.130 1.00 76.75 473 VAL A O 1
ATOM 3071 N N . ILE A 1 390 ? -29.655 15.519 -43.304 1.00 89.49 474 ILE A N 1
ATOM 3072 C CA . ILE A 1 390 ? -28.434 14.883 -43.793 1.00 81.19 474 ILE A CA 1
ATOM 3073 C C . ILE A 1 390 ? -27.340 15.933 -43.925 1.00 74.52 474 ILE A C 1
ATOM 3074 O O . ILE A 1 390 ? -27.480 16.899 -44.681 1.00 94.61 474 ILE A O 1
ATOM 3079 N N . GLY A 1 391 ? -26.252 15.752 -43.187 1.00 73.86 475 GLY A N 1
ATOM 3080 C CA . GLY A 1 391 ? -25.140 16.670 -43.294 1.00 77.21 475 GLY A CA 1
ATOM 3081 C C . GLY A 1 391 ? -24.390 16.506 -44.599 1.00 76.46 475 GLY A C 1
ATOM 3082 O O . GLY A 1 391 ? -24.398 15.445 -45.229 1.00 74.84 475 GLY A O 1
ATOM 3083 N N . ASN A 1 392 ? -23.717 17.577 -45.005 1.00 77.88 476 ASN A N 1
ATOM 3084 C CA . ASN A 1 392 ? -23.003 17.579 -46.274 1.00 82.63 476 ASN A CA 1
ATOM 3085 C C . ASN A 1 392 ? -21.691 16.812 -46.123 1.00 75.78 476 ASN A C 1
ATOM 3086 O O . ASN A 1 392 ? -21.399 16.226 -45.078 1.00 78.40 476 ASN A O 1
ATOM 3091 N N . VAL A 1 393 ? -20.879 16.820 -47.181 1.00 81.62 477 VAL A N 1
ATOM 3092 C CA . VAL A 1 393 ? -19.644 16.040 -47.192 1.00 77.12 477 VAL A CA 1
ATOM 3093 C C . VAL A 1 393 ? -18.713 16.489 -46.070 1.00 78.84 477 VAL A C 1
ATOM 3094 O O . VAL A 1 393 ? -18.100 15.658 -45.383 1.00 77.33 477 VAL A O 1
ATOM 3098 N N . THR A 1 394 ? -18.597 17.805 -45.859 1.00 82.86 478 THR A N 1
ATOM 3099 C CA . THR A 1 394 ? -17.713 18.313 -44.813 1.00 79.08 478 THR A CA 1
ATOM 3100 C C . THR A 1 394 ? -18.146 17.812 -43.441 1.00 82.54 478 THR A C 1
ATOM 3101 O O . THR A 1 394 ? -17.310 17.383 -42.632 1.00 72.71 478 THR A O 1
ATOM 3105 N N . GLN A 1 395 ? -19.454 17.841 -43.170 1.00 78.70 479 GLN A N 1
ATOM 3106 C CA . GLN A 1 395 ? -19.959 17.368 -41.887 1.00 79.03 479 GLN A CA 1
ATOM 3107 C C . GLN A 1 395 ? -19.704 15.874 -41.702 1.00 77.44 479 GLN A C 1
ATOM 3108 O O . GLN A 1 395 ? -19.327 15.432 -40.610 1.00 79.91 479 GLN A O 1
ATOM 3114 N N . LEU A 1 396 ? -19.904 15.080 -42.757 1.00 73.42 480 LEU A N 1
ATOM 3115 C CA . LEU A 1 396 ? -19.680 13.641 -42.650 1.00 70.64 480 LEU A CA 1
ATOM 3116 C C . LEU A 1 396 ? -18.215 13.332 -42.370 1.00 72.66 480 LEU A C 1
ATOM 3117 O O . LEU A 1 396 ? -17.892 12.557 -41.459 1.00 74.82 480 LEU A O 1
ATOM 3122 N N . ILE A 1 397 ? -17.312 13.944 -43.140 1.00 69.29 481 ILE A N 1
ATOM 3123 C CA . ILE A 1 397 ? -15.885 13.720 -42.926 1.00 67.26 481 ILE A CA 1
ATOM 3124 C C . ILE A 1 397 ? -15.498 14.133 -41.512 1.00 76.47 481 ILE A C 1
ATOM 3125 O O . ILE A 1 397 ? -14.797 13.394 -40.800 1.00 71.22 481 ILE A O 1
ATOM 3130 N N . THR A 1 398 ? -15.981 15.303 -41.070 1.00 78.72 482 THR A N 1
ATOM 3131 C CA . THR A 1 398 ? -15.653 15.801 -39.739 1.00 72.48 482 THR A CA 1
ATOM 3132 C C . THR A 1 398 ? -16.123 14.840 -38.651 1.00 75.36 482 THR A C 1
ATOM 3133 O O . THR A 1 398 ? -15.340 14.453 -37.775 1.00 79.68 482 THR A O 1
ATOM 3137 N N . ARG A 1 399 ? -17.391 14.413 -38.704 1.00 72.88 483 ARG A N 1
ATOM 3138 C CA . ARG A 1 399 ? -17.878 13.474 -37.696 1.00 72.37 483 ARG A CA 1
ATOM 3139 C C . ARG A 1 399 ? -17.172 12.127 -37.767 1.00 75.56 483 ARG A C 1
ATOM 3140 O O . ARG A 1 399 ? -17.142 11.407 -36.764 1.00 87.61 483 ARG A O 1
ATOM 3148 N N . ALA A 1 400 ? -16.599 11.766 -38.916 1.00 77.09 484 ALA A N 1
ATOM 3149 C CA . ALA A 1 400 ? -15.992 10.445 -39.027 1.00 71.52 484 ALA A CA 1
ATOM 3150 C C . ALA A 1 400 ? -14.539 10.403 -38.577 1.00 74.99 484 ALA A C 1
ATOM 3151 O O . ALA A 1 400 ? -14.082 9.362 -38.093 1.00 76.85 484 ALA A O 1
ATOM 3153 N N . VAL A 1 401 ? -13.789 11.496 -38.735 1.00 77.97 485 VAL A N 1
ATOM 3154 C CA . VAL A 1 401 ? -12.385 11.490 -38.335 1.00 73.82 485 VAL A CA 1
ATOM 3155 C C . VAL A 1 401 ? -12.132 12.242 -37.033 1.00 77.50 485 VAL A C 1
ATOM 3156 O O . VAL A 1 401 ? -10.970 12.390 -36.635 1.00 76.35 485 VAL A O 1
ATOM 3160 N N . SER A 1 402 ? -13.175 12.724 -36.361 1.00 85.07 486 SER A N 1
ATOM 3161 C CA . SER A 1 402 ? -13.048 13.281 -35.019 1.00 96.39 486 SER A CA 1
ATOM 3162 C C . SER A 1 402 ? -13.494 12.226 -34.014 1.00 127.01 486 SER A C 1
ATOM 3163 O O . SER A 1 402 ? -14.596 11.677 -34.128 1.00 129.62 486 SER A O 1
ATOM 3166 N N . GLY A 1 403 ? -12.641 11.967 -33.020 1.00 172.59 487 GLY A N 1
ATOM 3167 C CA . GLY A 1 403 ? -12.768 10.786 -32.182 1.00 173.48 487 GLY A CA 1
ATOM 3168 C C . GLY A 1 403 ? -14.021 10.722 -31.332 1.00 186.12 487 GLY A C 1
ATOM 3169 O O . GLY A 1 403 ? -14.431 9.622 -30.945 1.00 190.60 487 GLY A O 1
ATOM 3170 N N . HIS A 1 404 ? -14.637 11.868 -31.024 1.00 170.76 488 HIS A N 1
ATOM 3171 C CA . HIS A 1 404 ? -15.732 11.877 -30.057 1.00 175.28 488 HIS A CA 1
ATOM 3172 C C . HIS A 1 404 ? -16.905 11.010 -30.506 1.00 187.58 488 HIS A C 1
ATOM 3173 O O . HIS A 1 404 ? -17.465 10.258 -29.701 1.00 188.13 488 HIS A O 1
ATOM 3180 N N . TYR A 1 405 ? -17.294 11.090 -31.780 1.00 205.49 489 TYR A N 1
ATOM 3181 C CA . TYR A 1 405 ? -18.444 10.329 -32.264 1.00 200.93 489 TYR A CA 1
ATOM 3182 C C . TYR A 1 405 ? -18.043 9.008 -32.917 1.00 187.32 489 TYR A C 1
ATOM 3183 O O . TYR A 1 405 ? -18.399 7.939 -32.411 1.00 183.51 489 TYR A O 1
ATOM 3192 N N . SER A 1 406 ? -17.275 9.065 -34.011 1.00 163.21 490 SER A N 1
ATOM 3193 C CA . SER A 1 406 ? -16.849 7.872 -34.752 1.00 147.73 490 SER A CA 1
ATOM 3194 C C . SER A 1 406 ? -18.015 6.916 -35.018 1.00 139.42 490 SER A C 1
ATOM 3195 O O . SER A 1 406 ? -17.902 5.698 -34.854 1.00 143.42 490 SER A O 1
ATOM 3198 N N . ARG A 1 407 ? -19.151 7.476 -35.437 1.00 129.25 491 ARG A N 1
ATOM 3199 C CA . ARG A 1 407 ? -20.378 6.721 -35.684 1.00 121.90 491 ARG A CA 1
ATOM 3200 C C . ARG A 1 407 ? -20.590 6.396 -37.155 1.00 117.45 491 ARG A C 1
ATOM 3201 O O . ARG A 1 407 ? -21.069 5.304 -37.483 1.00 118.15 491 ARG A O 1
ATOM 3209 N N . LEU A 1 408 ? -20.254 7.332 -38.042 1.00 112.99 492 LEU A N 1
ATOM 3210 C CA . LEU A 1 408 ? -20.447 7.210 -39.488 1.00 91.82 492 LEU A CA 1
ATOM 3211 C C . LEU A 1 408 ? -19.174 6.736 -40.177 1.00 86.82 492 LEU A C 1
ATOM 3212 O O . LEU A 1 408 ? -18.835 7.194 -41.274 1.00 81.45 492 LEU A O 1
ATOM 3217 N N . SER A 1 409 ? -18.428 5.843 -39.523 1.00 93.42 493 SER A N 1
ATOM 3218 C CA . SER A 1 409 ? -17.109 5.465 -40.017 1.00 91.08 493 SER A CA 1
ATOM 3219 C C . SER A 1 409 ? -17.198 4.740 -41.355 1.00 71.12 493 SER A C 1
ATOM 3220 O O . SER A 1 409 ? -16.627 5.189 -42.357 1.00 64.43 493 SER A O 1
ATOM 3223 N N . TRP A 1 410 ? -17.925 3.618 -41.393 1.00 70.00 494 TRP A N 1
ATOM 3224 C CA . TRP A 1 410 ? -17.925 2.800 -42.601 1.00 74.06 494 TRP A CA 1
ATOM 3225 C C . TRP A 1 410 ? -18.455 3.583 -43.795 1.00 66.92 494 TRP A C 1
ATOM 3226 O O . TRP A 1 410 ? -17.844 3.569 -44.874 1.00 70.16 494 TRP A O 1
ATOM 3237 N N . THR A 1 411 ? -19.553 4.319 -43.604 1.00 56.17 495 THR A N 1
ATOM 3238 C CA . THR A 1 411 ? -20.026 5.237 -44.633 1.00 62.85 495 THR A CA 1
ATOM 3239 C C . THR A 1 411 ? -18.879 6.066 -45.209 1.00 63.95 495 THR A C 1
ATOM 3240 O O . THR A 1 411 ? -18.597 6.007 -46.412 1.00 67.46 495 THR A O 1
ATOM 3244 N N . ALA A 1 412 ? -18.163 6.795 -44.349 1.00 56.45 496 ALA A N 1
ATOM 3245 C CA . ALA A 1 412 ? -17.063 7.622 -44.834 1.00 55.67 496 ALA A CA 1
ATOM 3246 C C . ALA A 1 412 ? -16.057 6.795 -45.630 1.00 56.73 496 ALA A C 1
ATOM 3247 O O . ALA A 1 412 ? -15.634 7.201 -46.721 1.00 62.69 496 ALA A O 1
ATOM 3249 N N . VAL A 1 413 ? -15.724 5.598 -45.137 1.00 59.02 497 VAL A N 1
ATOM 3250 C CA . VAL A 1 413 ? -14.781 4.738 -45.850 1.00 63.04 497 VAL A CA 1
ATOM 3251 C C . VAL A 1 413 ? -15.273 4.491 -47.269 1.00 62.77 497 VAL A C 1
ATOM 3252 O O . VAL A 1 413 ? -14.550 4.733 -48.247 1.00 59.03 497 VAL A O 1
ATOM 3256 N N . PHE A 1 414 ? -16.536 4.069 -47.401 1.00 52.28 498 PHE A N 1
ATOM 3257 C CA . PHE A 1 414 ? -17.103 3.856 -48.728 1.00 60.31 498 PHE A CA 1
ATOM 3258 C C . PHE A 1 414 ? -16.939 5.107 -49.592 1.00 61.81 498 PHE A C 1
ATOM 3259 O O . PHE A 1 414 ? -16.421 5.046 -50.717 1.00 60.61 498 PHE A O 1
ATOM 3267 N N . LEU A 1 415 ? -17.308 6.266 -49.039 1.00 67.59 499 LEU A N 1
ATOM 3268 C CA . LEU A 1 415 ? -17.231 7.491 -49.813 1.00 46.69 499 LEU A CA 1
ATOM 3269 C C . LEU A 1 415 ? -15.800 7.745 -50.256 1.00 47.34 499 LEU A C 1
ATOM 3270 O O . LEU A 1 415 ? -15.560 8.070 -51.423 1.00 68.56 499 LEU A O 1
ATOM 3275 N N . PHE A 1 416 ? -14.827 7.525 -49.365 1.00 54.82 500 PHE A N 1
ATOM 3276 C CA . PHE A 1 416 ? -13.437 7.713 -49.768 1.00 56.66 500 PHE A CA 1
ATOM 3277 C C . PHE A 1 416 ? -13.132 6.851 -50.983 1.00 57.36 500 PHE A C 1
ATOM 3278 O O . PHE A 1 416 ? -12.660 7.347 -52.012 1.00 65.75 500 PHE A O 1
ATOM 3286 N N . VAL A 1 417 ? -13.477 5.563 -50.908 1.00 53.93 501 VAL A N 1
ATOM 3287 C CA . VAL A 1 417 ? -13.185 4.670 -52.021 1.00 59.32 501 VAL A CA 1
ATOM 3288 C C . VAL A 1 417 ? -13.944 5.113 -53.264 1.00 60.67 501 VAL A C 1
ATOM 3289 O O . VAL A 1 417 ? -13.400 5.101 -54.375 1.00 57.66 501 VAL A O 1
ATOM 3293 N N . PHE A 1 418 ? -15.188 5.575 -53.090 1.00 61.36 502 PHE A N 1
ATOM 3294 C CA . PHE A 1 418 ? -15.961 6.030 -54.239 1.00 54.57 502 PHE A CA 1
ATOM 3295 C C . PHE A 1 418 ? -15.307 7.235 -54.905 1.00 61.78 502 PHE A C 1
ATOM 3296 O O . PHE A 1 418 ? -15.427 7.412 -56.122 1.00 67.10 502 PHE A O 1
ATOM 3304 N N . SER A 1 419 ? -14.590 8.057 -54.136 1.00 50.87 503 SER A N 1
ATOM 3305 C CA . SER A 1 419 ? -14.070 9.293 -54.703 1.00 51.97 503 SER A CA 1
ATOM 3306 C C . SER A 1 419 ? -12.911 9.066 -55.667 1.00 62.45 503 SER A C 1
ATOM 3307 O O . SER A 1 419 ? -12.487 10.027 -56.317 1.00 69.32 503 SER A O 1
ATOM 3310 N N . THR A 1 420 ? -12.358 7.856 -55.746 1.00 55.04 504 THR A N 1
ATOM 3311 C CA . THR A 1 420 ? -11.264 7.619 -56.677 1.00 54.67 504 THR A CA 1
ATOM 3312 C C . THR A 1 420 ? -11.780 7.616 -58.112 1.00 74.49 504 THR A C 1
ATOM 3313 O O . THR A 1 420 ? -12.941 7.282 -58.376 1.00 77.11 504 THR A O 1
ATOM 3317 N N . GLU A 1 421 ? -10.896 7.973 -59.053 1.00 68.08 505 GLU A N 1
ATOM 3318 C CA . GLU A 1 421 ? -11.299 8.003 -60.458 1.00 68.66 505 GLU A CA 1
ATOM 3319 C C . GLU A 1 421 ? -11.687 6.618 -60.951 1.00 74.09 505 GLU A C 1
ATOM 3320 O O . GLU A 1 421 ? -12.665 6.470 -61.695 1.00 65.88 505 GLU A O 1
ATOM 3326 N N . ARG A 1 422 ? -10.924 5.592 -60.556 1.00 83.13 506 ARG A N 1
ATOM 3327 C CA . ARG A 1 422 ? -11.226 4.234 -61.000 1.00 72.97 506 ARG A CA 1
ATOM 3328 C C . ARG A 1 422 ? -12.614 3.806 -60.537 1.00 72.38 506 ARG A C 1
ATOM 3329 O O . ARG A 1 422 ? -13.414 3.293 -61.329 1.00 82.80 506 ARG A O 1
ATOM 3337 N N . MET A 1 423 ? -12.935 4.036 -59.260 1.00 69.16 507 MET A N 1
ATOM 3338 C CA . MET A 1 423 ? -14.220 3.558 -58.759 1.00 81.57 507 MET A CA 1
ATOM 3339 C C . MET A 1 423 ? -15.384 4.451 -59.183 1.00 73.48 507 MET A C 1
ATOM 3340 O O . MET A 1 423 ? -16.491 3.946 -59.392 1.00 70.93 507 MET A O 1
ATOM 3345 N N . THR A 1 424 ? -15.176 5.764 -59.312 1.00 69.11 508 THR A N 1
ATOM 3346 C CA . THR A 1 424 ? -16.222 6.595 -59.906 1.00 63.48 508 THR A CA 1
ATOM 3347 C C . THR A 1 424 ? -16.511 6.154 -61.336 1.00 74.82 508 THR A C 1
ATOM 3348 O O . THR A 1 424 ? -17.675 6.067 -61.747 1.00 72.19 508 THR A O 1
ATOM 3352 N N . HIS A 1 425 ? -15.457 5.846 -62.102 1.00 74.92 509 HIS A N 1
ATOM 3353 C CA . HIS A 1 425 ? -15.635 5.317 -63.449 1.00 61.56 509 HIS A CA 1
ATOM 3354 C C . HIS A 1 425 ? -16.401 4.000 -63.422 1.00 74.94 509 HIS A C 1
ATOM 3355 O O . HIS A 1 425 ? -17.310 3.782 -64.234 1.00 79.96 509 HIS A O 1
ATOM 3362 N N . ARG A 1 426 ? -16.040 3.107 -62.495 1.00 74.94 510 ARG A N 1
ATOM 3363 C CA . ARG A 1 426 ? -16.710 1.813 -62.402 1.00 73.83 510 ARG A CA 1
ATOM 3364 C C . ARG A 1 426 ? -18.188 1.994 -62.096 1.00 77.68 510 ARG A C 1
ATOM 3365 O O . ARG A 1 426 ? -19.055 1.383 -62.739 1.00 74.44 510 ARG A O 1
ATOM 3373 N N . LEU A 1 427 ? -18.486 2.871 -61.136 1.00 74.88 511 LEU A N 1
ATOM 3374 C CA . LEU A 1 427 ? -19.861 3.120 -60.730 1.00 72.84 511 LEU A CA 1
ATOM 3375 C C . LEU A 1 427 ? -20.674 3.706 -61.874 1.00 79.34 511 LEU A C 1
ATOM 3376 O O . LEU A 1 427 ? -21.785 3.243 -62.164 1.00 80.23 511 LEU A O 1
ATOM 3381 N N . GLU A 1 428 ? -20.125 4.716 -62.555 1.00 80.53 512 GLU A N 1
ATOM 3382 C CA . GLU A 1 428 ? -20.846 5.339 -63.660 1.00 73.64 512 GLU A CA 1
ATOM 3383 C C . GLU A 1 428 ? -21.102 4.343 -64.782 1.00 68.75 512 GLU A C 1
ATOM 3384 O O . GLU A 1 428 ? -22.237 4.202 -65.255 1.00 68.24 512 GLU A O 1
ATOM 3390 N N . THR A 1 429 ? -20.069 3.596 -65.182 1.00 66.45 513 THR A N 1
ATOM 3391 C CA . THR A 1 429 ? -20.239 2.628 -66.261 1.00 65.72 513 THR A CA 1
ATOM 3392 C C . THR A 1 429 ? -21.282 1.578 -65.902 1.00 73.24 513 THR A C 1
ATOM 3393 O O . THR A 1 429 ? -22.136 1.238 -66.728 1.00 84.63 513 THR A O 1
ATOM 3397 N N . SER A 1 430 ? -21.247 1.073 -64.665 1.00 79.46 514 SER A N 1
ATOM 3398 C CA . SER A 1 430 ? -22.140 -0.017 -64.285 1.00 76.43 514 SER A CA 1
ATOM 3399 C C . SER A 1 430 ? -23.577 0.464 -64.124 1.00 80.21 514 SER A C 1
ATOM 3400 O O . SER A 1 430 ? -24.516 -0.235 -64.520 1.00 89.94 514 SER A O 1
ATOM 3403 N N . PHE A 1 431 ? -23.772 1.646 -63.531 1.00 84.46 515 PHE A N 1
ATOM 3404 C CA . PHE A 1 431 ? -25.125 2.173 -63.354 1.00 83.78 515 PHE A CA 1
ATOM 3405 C C . PHE A 1 431 ? -25.714 2.663 -64.673 1.00 82.98 515 PHE A C 1
ATOM 3406 O O . PHE A 1 431 ? -26.885 2.401 -64.968 1.00 89.63 515 PHE A O 1
ATOM 3414 N N . GLY A 1 432 ? -24.924 3.378 -65.479 1.00 79.87 516 GLY A N 1
ATOM 3415 C CA . GLY A 1 432 ? -25.394 3.902 -66.744 1.00 72.83 516 GLY A CA 1
ATOM 3416 C C . GLY A 1 432 ? -25.710 5.387 -66.764 1.00 79.51 516 GLY A C 1
ATOM 3417 O O . GLY A 1 432 ? -25.927 5.934 -67.852 1.00 88.33 516 GLY A O 1
ATOM 3418 N N . PHE A 1 433 ? -25.804 6.038 -65.605 1.00 81.70 517 PHE A N 1
ATOM 3419 C CA . PHE A 1 433 ? -26.019 7.475 -65.492 1.00 65.22 517 PHE A CA 1
ATOM 3420 C C . PHE A 1 433 ? -24.813 8.142 -64.842 1.00 70.92 517 PHE A C 1
ATOM 3421 O O . PHE A 1 433 ? -24.021 7.478 -64.167 1.00 71.60 517 PHE A O 1
ATOM 3429 N N . PRO A 1 434 ? -24.610 9.444 -65.065 1.00 81.87 518 PRO A N 1
ATOM 3430 C CA . PRO A 1 434 ? -23.444 10.124 -64.478 1.00 73.02 518 PRO A CA 1
ATOM 3431 C C . PRO A 1 434 ? -23.569 10.322 -62.970 1.00 74.79 518 PRO A C 1
ATOM 3432 O O . PRO A 1 434 ? -24.665 10.378 -62.403 1.00 69.26 518 PRO A O 1
ATOM 3436 N N . LEU A 1 435 ? -22.406 10.435 -62.321 1.00 72.50 519 LEU A N 1
ATOM 3437 C CA . LEU A 1 435 ? -22.303 10.645 -60.881 1.00 66.09 519 LEU A CA 1
ATOM 3438 C C . LEU A 1 435 ? -21.271 11.729 -60.607 1.00 70.25 519 LEU A C 1
ATOM 3439 O O . LEU A 1 435 ? -20.426 12.033 -61.451 1.00 84.32 519 LEU A O 1
ATOM 3444 N N . SER A 1 436 ? -21.342 12.314 -59.415 1.00 67.29 520 SER A N 1
ATOM 3445 C CA . SER A 1 436 ? -20.521 13.482 -59.129 1.00 67.47 520 SER A CA 1
ATOM 3446 C C . SER A 1 436 ? -19.043 13.127 -59.087 1.00 62.36 520 SER A C 1
ATOM 3447 O O . SER A 1 436 ? -18.652 12.076 -58.577 1.00 74.07 520 SER A O 1
ATOM 3450 N N . LYS A 1 437 ? -18.219 14.013 -59.651 1.00 62.35 521 LYS A N 1
ATOM 3451 C CA . LYS A 1 437 ? -16.770 13.876 -59.595 1.00 65.73 521 LYS A CA 1
ATOM 3452 C C . LYS A 1 437 ? -16.128 15.027 -58.832 1.00 67.79 521 LYS A C 1
ATOM 3453 O O . LYS A 1 437 ? -14.913 15.230 -58.925 1.00 64.29 521 LYS A O 1
ATOM 3459 N N . GLU A 1 438 ? -16.913 15.771 -58.055 1.00 66.50 522 GLU A N 1
ATOM 3460 C CA . GLU A 1 438 ? -16.383 16.830 -57.210 1.00 76.93 522 GLU A CA 1
ATOM 3461 C C . GLU A 1 438 ? -16.098 16.331 -55.799 1.00 74.27 522 GLU A C 1
ATOM 3462 O O . GLU A 1 438 ? -15.710 17.124 -54.934 1.00 78.86 522 GLU A O 1
ATOM 3468 N N . ILE A 1 439 ? -16.260 15.030 -55.556 1.00 68.22 523 ILE A N 1
ATOM 3469 C CA . ILE A 1 439 ? -16.292 14.513 -54.194 1.00 61.52 523 ILE A CA 1
ATOM 3470 C C . ILE A 1 439 ? -14.894 14.319 -53.617 1.00 65.19 523 ILE A C 1
ATOM 3471 O O . ILE A 1 439 ? -14.668 14.575 -52.429 1.00 71.09 523 ILE A O 1
ATOM 3476 N N . LYS A 1 440 ? -13.928 13.893 -54.432 1.00 65.79 524 LYS A N 1
ATOM 3477 C CA . LYS A 1 440 ? -12.540 13.891 -53.972 1.00 58.81 524 LYS A CA 1
ATOM 3478 C C . LYS A 1 440 ? -12.096 15.290 -53.563 1.00 61.85 524 LYS A C 1
ATOM 3479 O O . LYS A 1 440 ? -11.416 15.461 -52.546 1.00 71.69 524 LYS A O 1
ATOM 3485 N N . GLN A 1 441 ? -12.444 16.301 -54.359 1.00 74.03 525 GLN A N 1
ATOM 3486 C CA . GLN A 1 441 ? -12.085 17.670 -54.002 1.00 73.09 525 GLN A CA 1
ATOM 3487 C C . GLN A 1 441 ? -12.794 18.105 -52.727 1.00 66.79 525 GLN A C 1
ATOM 3488 O O . GLN A 1 441 ? -12.198 18.788 -51.886 1.00 78.11 525 GLN A O 1
ATOM 3494 N N . GLU A 1 442 ? -14.071 17.735 -52.575 1.00 61.56 526 GLU A N 1
ATOM 3495 C CA . GLU A 1 442 ? -14.781 18.048 -51.339 1.00 69.59 526 GLU A CA 1
ATOM 3496 C C . GLU A 1 442 ? -14.060 17.458 -50.135 1.00 75.77 526 GLU A C 1
ATOM 3497 O O . GLU A 1 442 ? -13.810 18.151 -49.142 1.00 78.64 526 GLU A O 1
ATOM 3503 N N . ILE A 1 443 ? -13.696 16.181 -50.219 1.00 65.74 527 ILE A N 1
ATOM 3504 C CA . ILE A 1 443 ? -13.029 15.526 -49.102 1.00 58.08 527 ILE A CA 1
ATOM 3505 C C . ILE A 1 443 ? -11.686 16.186 -48.824 1.00 68.84 527 ILE A C 1
ATOM 3506 O O . ILE A 1 443 ? -11.328 16.435 -47.665 1.00 76.38 527 ILE A O 1
ATOM 3511 N N . THR A 1 444 ? -10.929 16.499 -49.879 1.00 68.48 528 THR A N 1
ATOM 3512 C CA . THR A 1 444 ? -9.608 17.091 -49.698 1.00 67.88 528 THR A CA 1
ATOM 3513 C C . THR A 1 444 ? -9.705 18.444 -49.007 1.00 71.74 528 THR A C 1
ATOM 3514 O O . THR A 1 444 ? -8.974 18.720 -48.044 1.00 77.46 528 THR A O 1
ATOM 3518 N N . GLN A 1 445 ? -10.621 19.296 -49.469 1.00 71.17 529 GLN A N 1
ATOM 3519 C CA . GLN A 1 445 ? -10.763 20.609 -48.851 1.00 82.44 529 GLN A CA 1
ATOM 3520 C C . GLN A 1 445 ? -11.282 20.493 -47.424 1.00 84.19 529 GLN A C 1
ATOM 3521 O O . GLN A 1 445 ? -10.880 21.270 -46.548 1.00 90.18 529 GLN A O 1
ATOM 3527 N N . SER A 1 446 ? -12.172 19.529 -47.168 1.00 73.37 530 SER A N 1
ATOM 3528 C CA . SER A 1 446 ? -12.687 19.358 -45.815 1.00 73.55 530 SER A CA 1
ATOM 3529 C C . SER A 1 446 ? -11.571 18.965 -44.857 1.00 78.33 530 SER A C 1
ATOM 3530 O O . SER A 1 446 ? -11.472 19.499 -43.740 1.00 78.00 530 SER A O 1
ATOM 3533 N N . LEU A 1 447 ? -10.697 18.055 -45.293 1.00 81.35 531 LEU A N 1
ATOM 3534 C CA . LEU A 1 447 ? -9.592 17.640 -44.437 1.00 72.17 531 LEU A CA 1
ATOM 3535 C C . LEU A 1 447 ? -8.605 18.783 -44.237 1.00 79.26 531 LEU A C 1
ATOM 3536 O O . LEU A 1 447 ? -8.069 18.958 -43.137 1.00 81.26 531 LEU A O 1
ATOM 3541 N N . ASP A 1 448 ? -8.371 19.591 -45.276 1.00 79.22 532 ASP A N 1
ATOM 3542 C CA . ASP A 1 448 ? -7.514 20.761 -45.102 1.00 74.68 532 ASP A CA 1
ATOM 3543 C C . ASP A 1 448 ? -8.096 21.710 -44.060 1.00 86.68 532 ASP A C 1
ATOM 3544 O O . ASP A 1 448 ? -7.375 22.188 -43.169 1.00 83.44 532 ASP A O 1
ATOM 3549 N N . THR A 1 449 ? -9.409 21.967 -44.138 1.00 81.94 533 THR A N 1
ATOM 3550 C CA . THR A 1 449 ? -10.060 22.847 -43.169 1.00 68.30 533 THR A CA 1
ATOM 3551 C C . THR A 1 449 ? -9.899 22.316 -41.753 1.00 78.80 533 THR A C 1
ATOM 3552 O O . THR A 1 449 ? -9.585 23.075 -40.830 1.00 95.18 533 THR A O 1
ATOM 3556 N N . LEU A 1 450 ? -10.077 21.008 -41.563 1.00 83.63 534 LEU A N 1
ATOM 3557 C CA . LEU A 1 450 ? -9.821 20.441 -40.241 1.00 78.60 534 LEU A CA 1
ATOM 3558 C C . LEU A 1 450 ? -8.372 20.645 -39.826 1.00 79.53 534 LEU A C 1
ATOM 3559 O O . LEU A 1 450 ? -8.091 20.956 -38.665 1.00 89.10 534 LEU A O 1
ATOM 3564 N N . SER A 1 451 ? -7.436 20.464 -40.759 1.00 79.28 535 SER A N 1
ATOM 3565 C CA . SER A 1 451 ? -6.022 20.569 -40.413 1.00 81.71 535 SER A CA 1
ATOM 3566 C C . SER A 1 451 ? -5.666 21.973 -39.953 1.00 90.27 535 SER A C 1
ATOM 3567 O O . SER A 1 451 ? -4.863 22.146 -39.029 1.00 84.14 535 SER A O 1
ATOM 3570 N N . GLN A 1 452 ? -6.240 22.989 -40.595 1.00 90.87 536 GLN A N 1
ATOM 3571 C CA . GLN A 1 452 ? -5.943 24.366 -40.222 1.00 84.73 536 GLN A CA 1
ATOM 3572 C C . GLN A 1 452 ? -6.603 24.783 -38.916 1.00 96.16 536 GLN A C 1
ATOM 3573 O O . GLN A 1 452 ? -6.262 25.844 -38.383 1.00 107.66 536 GLN A O 1
ATOM 3579 N N . CYS A 1 453 ? -7.537 23.992 -38.396 1.00 101.67 537 CYS A N 1
ATOM 3580 C CA . CYS A 1 453 ? -8.129 24.287 -37.100 1.00 105.26 537 CYS A CA 1
ATOM 3581 C C . CYS A 1 453 ? -7.122 24.025 -35.984 1.00 117.60 537 CYS A C 1
ATOM 3582 O O . CYS A 1 453 ? -6.108 23.346 -36.168 1.00 119.51 537 CYS A O 1
ATOM 3585 N N . ASP A 1 454 ? -7.414 24.577 -34.813 1.00 146.81 538 ASP A N 1
ATOM 3586 C CA . ASP A 1 454 ? -6.552 24.399 -33.652 1.00 141.25 538 ASP A CA 1
ATOM 3587 C C . ASP A 1 454 ? -6.541 22.929 -33.249 1.00 140.44 538 ASP A C 1
ATOM 3588 O O . ASP A 1 454 ? -7.613 22.359 -32.998 1.00 146.56 538 ASP A O 1
ATOM 3593 N N . PRO A 1 455 ? -5.372 22.287 -33.161 1.00 141.57 539 PRO A N 1
ATOM 3594 C CA . PRO A 1 455 ? -5.347 20.843 -32.866 1.00 137.74 539 PRO A CA 1
ATOM 3595 C C . PRO A 1 455 ? -5.926 20.478 -31.508 1.00 136.64 539 PRO A C 1
ATOM 3596 O O . PRO A 1 455 ? -6.353 19.331 -31.326 1.00 139.54 539 PRO A O 1
ATOM 3600 N N . ASN A 1 456 ? -5.948 21.402 -30.548 1.00 135.77 540 ASN A N 1
ATOM 3601 C CA . ASN A 1 456 ? -6.493 21.081 -29.232 1.00 146.05 540 ASN A CA 1
ATOM 3602 C C . ASN A 1 456 ? -8.019 21.059 -29.235 1.00 147.24 540 ASN A C 1
ATOM 3603 O O . ASN A 1 456 ? -8.630 20.252 -28.524 1.00 151.09 540 ASN A O 1
ATOM 3608 N N . ASN A 1 457 ? -8.652 21.935 -30.020 1.00 144.83 541 ASN A N 1
ATOM 3609 C CA . ASN A 1 457 ? -10.108 22.033 -30.052 1.00 141.79 541 ASN A CA 1
ATOM 3610 C C . ASN A 1 457 ? -10.782 20.984 -30.934 1.00 144.07 541 ASN A C 1
ATOM 3611 O O . ASN A 1 457 ? -12.004 20.829 -30.848 1.00 143.55 541 ASN A O 1
ATOM 3616 N N . VAL A 1 458 ? -10.036 20.279 -31.776 1.00 133.52 542 VAL A N 1
ATOM 3617 C CA . VAL A 1 458 ? -10.608 19.347 -32.745 1.00 120.40 542 VAL A CA 1
ATOM 3618 C C . VAL A 1 458 ? -10.569 17.910 -32.242 1.00 120.45 542 VAL A C 1
ATOM 3619 O O . VAL A 1 458 ? -11.567 17.192 -32.322 1.00 118.67 542 VAL A O 1
ATOM 3623 N N . MET A 1 459 ? -9.422 17.481 -31.712 1.00 117.45 543 MET A N 1
ATOM 3624 C CA . MET A 1 459 ? -9.189 16.092 -31.319 1.00 112.06 543 MET A CA 1
ATOM 3625 C C . MET A 1 459 ? -9.420 15.148 -32.502 1.00 106.00 543 MET A C 1
ATOM 3626 O O . MET A 1 459 ? -10.421 14.432 -32.594 1.00 100.19 543 MET A O 1
ATOM 3631 N N . MET A 1 460 ? -8.471 15.202 -33.428 1.00 96.50 544 MET A N 1
ATOM 3632 C CA . MET A 1 460 ? -8.483 14.296 -34.565 1.00 78.31 544 MET A CA 1
ATOM 3633 C C . MET A 1 460 ? -8.271 12.869 -34.090 1.00 79.82 544 MET A C 1
ATOM 3634 O O . MET A 1 460 ? -7.616 12.622 -33.077 1.00 94.23 544 MET A O 1
ATOM 3639 N N . SER A 1 461 ? -8.846 11.929 -34.829 1.00 79.15 545 SER A N 1
ATOM 3640 C CA . SER A 1 461 ? -8.637 10.505 -34.608 1.00 69.05 545 SER A CA 1
ATOM 3641 C C . SER A 1 461 ? -7.827 9.988 -35.792 1.00 66.06 545 SER A C 1
ATOM 3642 O O . SER A 1 461 ? -8.379 9.558 -36.802 1.00 71.28 545 SER A O 1
ATOM 3645 N N . PHE A 1 462 ? -6.504 10.030 -35.660 1.00 67.99 546 PHE A N 1
ATOM 3646 C CA . PHE A 1 462 ? -5.646 9.702 -36.789 1.00 55.64 546 PHE A CA 1
ATOM 3647 C C . PHE A 1 462 ? -5.729 8.230 -37.174 1.00 64.72 546 PHE A C 1
ATOM 3648 O O . PHE A 1 462 ? -5.373 7.881 -38.302 1.00 66.81 546 PHE A O 1
ATOM 3656 N N . GLN A 1 463 ? -6.190 7.358 -36.276 1.00 68.99 547 GLN A N 1
ATOM 3657 C CA . GLN A 1 463 ? -6.454 5.979 -36.673 1.00 62.12 547 GLN A CA 1
ATOM 3658 C C . GLN A 1 463 ? -7.581 5.919 -37.697 1.00 64.16 547 GLN A C 1
ATOM 3659 O O . GLN A 1 463 ? -7.468 5.236 -38.724 1.00 69.58 547 GLN A O 1
ATOM 3665 N N . ALA A 1 464 ? -8.667 6.659 -37.450 1.00 61.67 548 ALA A N 1
ATOM 3666 C CA . ALA A 1 464 ? -9.777 6.692 -38.400 1.00 66.00 548 ALA A CA 1
ATOM 3667 C C . ALA A 1 464 ? -9.352 7.303 -39.734 1.00 68.61 548 ALA A C 1
ATOM 3668 O O . ALA A 1 464 ? -9.669 6.768 -40.810 1.00 72.90 548 ALA A O 1
ATOM 3670 N N . LEU A 1 465 ? -8.653 8.443 -39.690 1.00 61.37 549 LEU A N 1
ATOM 3671 C CA . LEU A 1 465 ? -8.220 9.070 -40.936 1.00 64.60 549 LEU A CA 1
ATOM 3672 C C . LEU A 1 465 ? -7.286 8.155 -41.710 1.00 61.99 549 LEU A C 1
ATOM 3673 O O . LEU A 1 465 ? -7.414 8.017 -42.931 1.00 68.08 549 LEU A O 1
ATOM 3678 N N . PHE A 1 466 ? -6.351 7.506 -41.017 1.00 60.63 550 PHE A N 1
ATOM 3679 C CA . PHE A 1 466 ? -5.420 6.615 -41.698 1.00 58.59 550 PHE A CA 1
ATOM 3680 C C . PHE A 1 466 ? -6.143 5.430 -42.327 1.00 57.27 550 PHE A C 1
ATOM 3681 O O . PHE A 1 466 ? -5.798 5.011 -43.432 1.00 68.82 550 PHE A O 1
ATOM 3689 N N . ASN A 1 467 ? -7.139 4.867 -41.643 1.00 57.38 551 ASN A N 1
ATOM 3690 C CA . ASN A 1 467 ? -7.902 3.773 -42.242 1.00 60.18 551 ASN A CA 1
ATOM 3691 C C . ASN A 1 467 ? -8.606 4.235 -43.519 1.00 69.97 551 ASN A C 1
ATOM 3692 O O . ASN A 1 467 ? -8.549 3.563 -44.567 1.00 66.54 551 ASN A O 1
ATOM 3697 N N . CYS A 1 468 ? -9.259 5.400 -43.454 1.00 67.24 552 CYS A N 1
ATOM 3698 C CA . CYS A 1 468 ? -9.952 5.907 -44.634 1.00 59.16 552 CYS A CA 1
ATOM 3699 C C . CYS A 1 468 ? -8.983 6.115 -45.787 1.00 61.14 552 CYS A C 1
ATOM 3700 O O . CYS A 1 468 ? -9.237 5.675 -46.914 1.00 65.73 552 CYS A O 1
ATOM 3703 N N . LEU A 1 469 ? -7.851 6.770 -45.520 1.00 59.76 553 LEU A N 1
ATOM 3704 C CA . LEU A 1 469 ? -6.887 7.019 -46.587 1.00 52.59 553 LEU A CA 1
ATOM 3705 C C . LEU A 1 469 ? -6.355 5.709 -47.149 1.00 57.25 553 LEU A C 1
ATOM 3706 O O . LEU A 1 469 ? -6.267 5.538 -48.369 1.00 65.53 553 LEU A O 1
ATOM 3711 N N . PHE A 1 470 ? -6.062 4.749 -46.272 1.00 59.82 554 PHE A N 1
ATOM 3712 C CA . PHE A 1 470 ? -5.500 3.474 -46.696 1.00 60.28 554 PHE A CA 1
ATOM 3713 C C . PHE A 1 470 ? -6.415 2.769 -47.681 1.00 61.88 554 PHE A C 1
ATOM 3714 O O . PHE A 1 470 ? -5.942 2.159 -48.646 1.00 59.45 554 PHE A O 1
ATOM 3722 N N . GLU A 1 471 ? -7.729 2.819 -47.446 1.00 68.95 555 GLU A N 1
ATOM 3723 C CA . GLU A 1 471 ? -8.635 2.097 -48.342 1.00 60.92 555 GLU A CA 1
ATOM 3724 C C . GLU A 1 471 ? -8.678 2.664 -49.763 1.00 63.93 555 GLU A C 1
ATOM 3725 O O . GLU A 1 471 ? -9.119 1.958 -50.673 1.00 84.49 555 GLU A O 1
ATOM 3731 N N . THR A 1 472 ? -8.253 3.909 -49.989 1.00 60.87 556 THR A N 1
ATOM 3732 C CA . THR A 1 472 ? -8.317 4.446 -51.348 1.00 59.62 556 THR A CA 1
ATOM 3733 C C . THR A 1 472 ? -7.241 3.885 -52.269 1.00 68.36 556 THR A C 1
ATOM 3734 O O . THR A 1 472 ? -7.405 3.952 -53.491 1.00 87.34 556 THR A O 1
ATOM 3738 N N . GLN A 1 473 ? -6.159 3.337 -51.719 1.00 64.61 557 GLN A N 1
ATOM 3739 C CA . GLN A 1 473 ? -5.033 2.840 -52.512 1.00 69.14 557 GLN A CA 1
ATOM 3740 C C . GLN A 1 473 ? -4.494 3.903 -53.468 1.00 75.35 557 GLN A C 1
ATOM 3741 O O . GLN A 1 473 ? -4.048 3.596 -54.573 1.00 94.48 557 GLN A O 1
ATOM 3747 N N . ASP A 1 474 ? -4.507 5.164 -53.036 1.00 65.08 558 ASP A N 1
ATOM 3748 C CA . ASP A 1 474 ? -4.080 6.284 -53.874 1.00 60.21 558 ASP A CA 1
ATOM 3749 C C . ASP A 1 474 ? -2.906 6.967 -53.186 1.00 72.40 558 ASP A C 1
ATOM 3750 O O . ASP A 1 474 ? -3.093 7.938 -52.435 1.00 75.57 558 ASP A O 1
ATOM 3755 N N . PRO A 1 475 ? -1.676 6.519 -53.447 1.00 69.07 559 PRO A N 1
ATOM 3756 C CA . PRO A 1 475 ? -0.524 7.082 -52.724 1.00 65.36 559 PRO A CA 1
ATOM 3757 C C . PRO A 1 475 ? -0.416 8.593 -52.824 1.00 69.68 559 PRO A C 1
ATOM 3758 O O . PRO A 1 475 ? -0.075 9.240 -51.825 1.00 86.53 559 PRO A O 1
ATOM 3762 N N . GLU A 1 476 ? -0.718 9.182 -53.983 1.00 73.52 560 GLU A N 1
ATOM 3763 C CA . GLU A 1 476 ? -0.625 10.634 -54.094 1.00 73.60 560 GLU A CA 1
ATOM 3764 C C . GLU A 1 476 ? -1.665 11.312 -53.219 1.00 71.64 560 GLU A C 1
ATOM 3765 O O . GLU A 1 476 ? -1.361 12.291 -52.527 1.00 76.86 560 GLU A O 1
ATOM 3771 N N . PHE A 1 477 ? -2.895 10.796 -53.232 1.00 71.05 561 PHE A N 1
ATOM 3772 C CA . PHE A 1 477 ? -3.946 11.344 -52.379 1.00 69.61 561 PHE A CA 1
ATOM 3773 C C . PHE A 1 477 ? -3.585 11.206 -50.906 1.00 74.02 561 PHE A C 1
ATOM 3774 O O . PHE A 1 477 ? -3.765 12.146 -50.121 1.00 75.24 561 PHE A O 1
ATOM 3782 N N . VAL A 1 478 ? -3.053 10.042 -50.523 1.00 73.11 562 VAL A N 1
ATOM 3783 C CA . VAL A 1 478 ? -2.626 9.816 -49.148 1.00 62.22 562 VAL A CA 1
ATOM 3784 C C . VAL A 1 478 ? -1.574 10.839 -48.741 1.00 68.65 562 VAL A C 1
ATOM 3785 O O . VAL A 1 478 ? -1.677 11.469 -47.682 1.00 71.68 562 VAL A O 1
ATOM 3789 N N . ALA A 1 479 ? -0.558 11.038 -49.587 1.00 62.59 563 ALA A N 1
ATOM 3790 C CA . ALA A 1 479 ? 0.499 11.998 -49.273 1.00 69.62 563 ALA A CA 1
ATOM 3791 C C . ALA A 1 479 ? -0.053 13.414 -49.146 1.00 69.00 563 ALA A C 1
ATOM 3792 O O . ALA A 1 479 ? 0.287 14.150 -48.208 1.00 80.05 563 ALA A O 1
ATOM 3794 N N . GLN A 1 480 ? -0.920 13.807 -50.078 1.00 65.47 564 GLN A N 1
ATOM 3795 C CA . GLN A 1 480 ? -1.479 15.153 -50.043 1.00 70.55 564 GLN A CA 1
ATOM 3796 C C . GLN A 1 480 ? -2.248 15.389 -48.750 1.00 74.35 564 GLN A C 1
ATOM 3797 O O . GLN A 1 480 ? -2.068 16.419 -48.086 1.00 72.18 564 GLN A O 1
ATOM 3803 N N . VAL A 1 481 ? -3.091 14.428 -48.360 1.00 68.90 565 VAL A N 1
ATOM 3804 C CA . VAL A 1 481 ? -3.926 14.620 -47.177 1.00 62.86 565 VAL A CA 1
ATOM 3805 C C . VAL A 1 481 ? -3.077 14.602 -45.914 1.00 70.63 565 VAL A C 1
ATOM 3806 O O . VAL A 1 481 ? -3.222 15.465 -45.038 1.00 78.74 565 VAL A O 1
ATOM 3810 N N . VAL A 1 482 ? -2.161 13.639 -45.805 1.00 65.80 566 VAL A N 1
ATOM 3811 C CA . VAL A 1 482 ? -1.398 13.527 -44.568 1.00 64.46 566 VAL A CA 1
ATOM 3812 C C . VAL A 1 482 ? -0.487 14.734 -44.377 1.00 66.84 566 VAL A C 1
ATOM 3813 O O . VAL A 1 482 ? -0.234 15.144 -43.238 1.00 81.68 566 VAL A O 1
ATOM 3817 N N . ASN A 1 483 ? 0.027 15.325 -45.463 1.00 69.16 567 ASN A N 1
ATOM 3818 C CA . ASN A 1 483 ? 0.886 16.499 -45.323 1.00 65.85 567 ASN A CA 1
ATOM 3819 C C . ASN A 1 483 ? 0.130 17.755 -44.901 1.00 71.64 567 ASN A C 1
ATOM 3820 O O . ASN A 1 483 ? 0.766 18.782 -44.636 1.00 59.64 567 ASN A O 1
ATOM 3825 N N . PHE A 1 484 ? -1.203 17.716 -44.861 1.00 77.92 568 PHE A N 1
ATOM 3826 C CA . PHE A 1 484 ? -1.942 18.861 -44.343 1.00 70.37 568 PHE A CA 1
ATOM 3827 C C . PHE A 1 484 ? -1.788 19.013 -42.840 1.00 67.67 568 PHE A C 1
ATOM 3828 O O . PHE A 1 484 ? -2.008 20.112 -42.322 1.00 75.55 568 PHE A O 1
ATOM 3836 N N . PHE A 1 485 ? -1.430 17.940 -42.135 1.00 77.70 569 PHE A N 1
ATOM 3837 C CA . PHE A 1 485 ? -1.432 17.895 -40.680 1.00 71.04 569 PHE A CA 1
ATOM 3838 C C . PHE A 1 485 ? -0.010 17.993 -40.141 1.00 82.61 569 PHE A C 1
ATOM 3839 O O . PHE A 1 485 ? 0.916 17.386 -40.690 1.00 81.49 569 PHE A O 1
ATOM 3847 N N . LYS A 1 486 ? 0.155 18.750 -39.054 1.00 80.87 570 LYS A N 1
ATOM 3848 C CA . LYS A 1 486 ? 1.465 18.975 -38.457 1.00 82.72 570 LYS A CA 1
ATOM 3849 C C . LYS A 1 486 ? 1.642 18.335 -37.090 1.00 82.37 570 LYS A C 1
ATOM 3850 O O . LYS A 1 486 ? 2.777 18.043 -36.703 1.00 74.84 570 LYS A O 1
ATOM 3856 N N . ASP A 1 487 ? 0.557 18.118 -36.349 1.00 76.31 571 ASP A N 1
ATOM 3857 C CA . ASP A 1 487 ? 0.609 17.537 -35.011 1.00 77.05 571 ASP A CA 1
ATOM 3858 C C . ASP A 1 487 ? -0.158 16.217 -35.051 1.00 82.28 571 ASP A C 1
ATOM 3859 O O . ASP A 1 487 ? -1.385 16.213 -35.200 1.00 85.59 571 ASP A O 1
ATOM 3864 N N . ILE A 1 488 ? 0.561 15.098 -34.920 1.00 74.68 572 ILE A N 1
ATOM 3865 C CA . ILE A 1 488 ? -0.007 13.768 -35.124 1.00 71.38 572 ILE A CA 1
ATOM 3866 C C . ILE A 1 488 ? 0.275 12.899 -33.904 1.00 74.78 572 ILE A C 1
ATOM 3867 O O . ILE A 1 488 ? 1.381 12.922 -33.354 1.00 74.83 572 ILE A O 1
ATOM 3872 N N . ASP A 1 489 ? -0.742 12.157 -33.461 1.00 68.68 573 ASP A N 1
ATOM 3873 C CA . ASP A 1 489 ? -0.609 11.184 -32.384 1.00 70.25 573 ASP A CA 1
ATOM 3874 C C . ASP A 1 489 ? -1.203 9.853 -32.823 1.00 68.38 573 ASP A C 1
ATOM 3875 O O . ASP A 1 489 ? -2.278 9.816 -33.433 1.00 68.14 573 ASP A O 1
ATOM 3880 N N . ILE A 1 490 ? -0.518 8.759 -32.493 1.00 57.33 574 ILE A N 1
ATOM 3881 C CA . ILE A 1 490 ? -0.901 7.462 -33.036 1.00 57.88 574 ILE A CA 1
ATOM 3882 C C . ILE A 1 490 ? -0.513 6.347 -32.061 1.00 59.27 574 ILE A C 1
ATOM 3883 O O . ILE A 1 490 ? 0.521 6.405 -31.375 1.00 64.01 574 ILE A O 1
ATOM 3888 N N . TYR A 1 491 ? -1.366 5.325 -32.013 1.00 62.48 575 TYR A N 1
ATOM 3889 C CA . TYR A 1 491 ? -1.127 4.111 -31.245 1.00 64.21 575 TYR A CA 1
ATOM 3890 C C . TYR A 1 491 ? -0.943 2.947 -32.207 1.00 64.47 575 TYR A C 1
ATOM 3891 O O . TYR A 1 491 ? -1.739 2.768 -33.136 1.00 66.80 575 TYR A O 1
ATOM 3900 N N . ILE A 1 492 ? 0.109 2.168 -31.985 1.00 63.50 576 ILE A N 1
ATOM 3901 C CA . ILE A 1 492 ? 0.429 0.999 -32.791 1.00 67.19 576 ILE A CA 1
ATOM 3902 C C . ILE A 1 492 ? 0.560 -0.183 -31.836 1.00 81.26 576 ILE A C 1
ATOM 3903 O O . ILE A 1 492 ? 1.474 -0.215 -31.000 1.00 79.87 576 ILE A O 1
ATOM 3908 N N . GLY A 1 493 ? -0.347 -1.150 -31.955 1.00 78.66 577 GLY A N 1
ATOM 3909 C CA . GLY A 1 493 ? -0.322 -2.320 -31.098 1.00 81.97 577 GLY A CA 1
ATOM 3910 C C . GLY A 1 493 ? -0.522 -3.628 -31.838 1.00 85.95 577 GLY A C 1
ATOM 3911 O O . GLY A 1 493 ? -0.555 -4.694 -31.218 1.00 98.73 577 GLY A O 1
ATOM 3912 N N . THR A 1 494 ? -0.684 -3.554 -33.161 1.00 80.40 578 THR A N 1
ATOM 3913 C CA . THR A 1 494 ? -0.825 -4.720 -34.025 1.00 68.78 578 THR A CA 1
ATOM 3914 C C . THR A 1 494 ? -0.006 -4.502 -35.288 1.00 74.85 578 THR A C 1
ATOM 3915 O O . THR A 1 494 ? 0.458 -3.395 -35.571 1.00 79.48 578 THR A O 1
ATOM 3919 N N . LYS A 1 495 ? 0.163 -5.577 -36.061 1.00 77.27 579 LYS A N 1
ATOM 3920 C CA . LYS A 1 495 ? 0.809 -5.435 -37.361 1.00 69.73 579 LYS A CA 1
ATOM 3921 C C . LYS A 1 495 ? -0.080 -4.706 -38.355 1.00 72.30 579 LYS A C 1
ATOM 3922 O O . LYS A 1 495 ? 0.425 -3.983 -39.218 1.00 74.11 579 LYS A O 1
ATOM 3928 N N . GLU A 1 496 ? -1.397 -4.867 -38.238 1.00 69.98 580 GLU A N 1
ATOM 3929 C CA . GLU A 1 496 ? -2.316 -4.165 -39.127 1.00 67.76 580 GLU A CA 1
ATOM 3930 C C . GLU A 1 496 ? -2.129 -2.653 -39.006 1.00 78.55 580 GLU A C 1
ATOM 3931 O O . GLU A 1 496 ? -1.951 -1.942 -40.015 1.00 72.41 580 GLU A O 1
ATOM 3937 N N . GLU A 1 497 ? -2.062 -2.156 -37.767 1.00 82.28 581 GLU A N 1
ATOM 3938 C CA . GLU A 1 497 ? -1.895 -0.723 -37.559 1.00 64.52 581 GLU A CA 1
ATOM 3939 C C . GLU A 1 497 ? -0.507 -0.254 -37.977 1.00 62.26 581 GLU A C 1
ATOM 3940 O O . GLU A 1 497 ? -0.363 0.863 -38.486 1.00 61.99 581 GLU A O 1
ATOM 3946 N N . LEU A 1 498 ? 0.515 -1.110 -37.828 1.00 60.36 582 LEU A N 1
ATOM 3947 C CA . LEU A 1 498 ? 1.843 -0.742 -38.318 1.00 58.88 582 LEU A CA 1
ATOM 3948 C C . LEU A 1 498 ? 1.841 -0.578 -39.830 1.00 65.25 582 LEU A C 1
ATOM 3949 O O . LEU A 1 498 ? 2.422 0.380 -40.355 1.00 68.53 582 LEU A O 1
ATOM 3954 N N . ILE A 1 499 ? 1.185 -1.499 -40.547 1.00 61.43 583 ILE A N 1
ATOM 3955 C CA . ILE A 1 499 ? 1.129 -1.393 -42.005 1.00 63.99 583 ILE A CA 1
ATOM 3956 C C . ILE A 1 499 ? 0.423 -0.107 -42.412 1.00 60.78 583 ILE A C 1
ATOM 3957 O O . ILE A 1 499 ? 0.881 0.626 -43.303 1.00 60.35 583 ILE A O 1
ATOM 3962 N N . ILE A 1 500 ? -0.706 0.183 -41.764 1.00 60.51 584 ILE A N 1
ATOM 3963 C CA . ILE A 1 500 ? -1.464 1.377 -42.130 1.00 57.83 584 ILE A CA 1
ATOM 3964 C C . ILE A 1 500 ? -0.657 2.645 -41.860 1.00 59.24 584 ILE A C 1
ATOM 3965 O O . ILE A 1 500 ? -0.636 3.575 -42.681 1.00 58.59 584 ILE A O 1
ATOM 3970 N N . CYS A 1 501 ? 0.016 2.709 -40.705 1.00 63.76 585 CYS A N 1
ATOM 3971 C CA . CYS A 1 501 ? 0.782 3.908 -40.368 1.00 63.05 585 CYS A CA 1
ATOM 3972 C C . CYS A 1 501 ? 1.974 4.092 -41.291 1.00 56.73 585 CYS A C 1
ATOM 3973 O O . CYS A 1 501 ? 2.304 5.225 -41.666 1.00 57.58 585 CYS A O 1
ATOM 3976 N N . ALA A 1 502 ? 2.654 3.002 -41.647 1.00 56.63 586 ALA A N 1
ATOM 3977 C CA . ALA A 1 502 ? 3.717 3.127 -42.632 1.00 56.81 586 ALA A CA 1
ATOM 3978 C C . ALA A 1 502 ? 3.166 3.653 -43.957 1.00 66.54 586 ALA A C 1
ATOM 3979 O O . ALA A 1 502 ? 3.749 4.562 -44.562 1.00 60.56 586 ALA A O 1
ATOM 3981 N N . ALA A 1 503 ? 2.020 3.127 -44.410 1.00 59.42 587 ALA A N 1
ATOM 3982 C CA . ALA A 1 503 ? 1.469 3.605 -45.679 1.00 56.43 587 ALA A CA 1
ATOM 3983 C C . ALA A 1 503 ? 1.143 5.094 -45.620 1.00 61.40 587 ALA A C 1
ATOM 3984 O O . ALA A 1 503 ? 1.434 5.838 -46.562 1.00 74.43 587 ALA A O 1
ATOM 3986 N N . CYS A 1 504 ? 0.554 5.554 -44.518 1.00 68.47 588 CYS A N 1
ATOM 3987 C CA . CYS A 1 504 ? 0.145 6.953 -44.455 1.00 54.30 588 CYS A CA 1
ATOM 3988 C C . CYS A 1 504 ? 1.299 7.911 -44.195 1.00 61.27 588 CYS A C 1
ATOM 3989 O O . CYS A 1 504 ? 1.205 9.083 -44.575 1.00 66.79 588 CYS A O 1
ATOM 3992 N N . LEU A 1 505 ? 2.357 7.479 -43.509 1.00 58.45 589 LEU A N 1
ATOM 3993 C CA . LEU A 1 505 ? 3.464 8.377 -43.202 1.00 59.48 589 LEU A CA 1
ATOM 3994 C C . LEU A 1 505 ? 4.676 8.188 -44.114 1.00 67.88 589 LEU A C 1
ATOM 3995 O O . LEU A 1 505 ? 5.674 8.895 -43.934 1.00 65.38 589 LEU A O 1
ATOM 4000 N N . ARG A 1 506 ? 4.618 7.270 -45.089 1.00 72.57 590 ARG A N 1
ATOM 4001 C CA . ARG A 1 506 ? 5.776 7.025 -45.948 1.00 69.07 590 ARG A CA 1
ATOM 4002 C C . ARG A 1 506 ? 6.253 8.304 -46.626 1.00 75.92 590 ARG A C 1
ATOM 4003 O O . ARG A 1 506 ? 7.458 8.585 -46.664 1.00 75.62 590 ARG A O 1
ATOM 4011 N N . HIS A 1 507 ? 5.322 9.091 -47.171 1.00 76.57 591 HIS A N 1
ATOM 4012 C CA . HIS A 1 507 ? 5.643 10.305 -47.916 1.00 75.70 591 HIS A CA 1
ATOM 4013 C C . HIS A 1 507 ? 5.198 11.562 -47.166 1.00 78.27 591 HIS A C 1
ATOM 4014 O O . HIS A 1 507 ? 4.775 12.555 -47.764 1.00 81.01 591 HIS A O 1
ATOM 4021 N N . CYS A 1 508 ? 5.295 11.532 -45.839 1.00 80.79 592 CYS A N 1
ATOM 4022 C CA . CYS A 1 508 ? 4.938 12.672 -45.004 1.00 73.56 592 CYS A CA 1
ATOM 4023 C C . CYS A 1 508 ? 6.176 13.508 -44.730 1.00 73.30 592 CYS A C 1
ATOM 4024 O O . CYS A 1 508 ? 7.202 12.972 -44.304 1.00 81.99 592 CYS A O 1
ATOM 4027 N N . HIS A 1 509 ? 6.085 14.819 -44.987 1.00 74.69 593 HIS A N 1
ATOM 4028 C CA . HIS A 1 509 ? 7.207 15.720 -44.728 1.00 80.53 593 HIS A CA 1
ATOM 4029 C C . HIS A 1 509 ? 6.751 16.999 -44.029 1.00 79.41 593 HIS A C 1
ATOM 4030 O O . HIS A 1 509 ? 7.393 18.046 -44.162 1.00 82.09 593 HIS A O 1
ATOM 4037 N N . SER A 1 510 ? 5.685 16.917 -43.232 1.00 78.19 594 SER A N 1
ATOM 4038 C CA . SER A 1 510 ? 5.063 18.090 -42.628 1.00 79.35 594 SER A CA 1
ATOM 4039 C C . SER A 1 510 ? 4.964 18.000 -41.108 1.00 82.50 594 SER A C 1
ATOM 4040 O O . SER A 1 510 ? 4.170 18.731 -40.502 1.00 74.99 594 SER A O 1
ATOM 4043 N N . LEU A 1 511 ? 5.739 17.118 -40.482 1.00 82.39 595 LEU A N 1
ATOM 4044 C CA . LEU A 1 511 ? 5.586 16.872 -39.055 1.00 77.72 595 LEU A CA 1
ATOM 4045 C C . LEU A 1 511 ? 6.143 18.021 -38.224 1.00 82.92 595 LEU A C 1
ATOM 4046 O O . LEU A 1 511 ? 7.228 18.545 -38.497 1.00 87.73 595 LEU A O 1
ATOM 4051 N N . GLN A 1 512 ? 5.399 18.398 -37.187 1.00 77.69 596 GLN A N 1
ATOM 4052 C CA . GLN A 1 512 ? 5.895 19.298 -36.156 1.00 91.10 596 GLN A CA 1
ATOM 4053 C C . GLN A 1 512 ? 5.988 18.588 -34.811 1.00 95.55 596 GLN A C 1
ATOM 4054 O O . GLN A 1 512 ? 7.059 18.545 -34.200 1.00 92.40 596 GLN A O 1
ATOM 4060 N N . LYS A 1 513 ? 4.879 18.017 -34.341 1.00 101.28 597 LYS A N 1
ATOM 4061 C CA . LYS A 1 513 ? 4.816 17.272 -33.092 1.00 88.27 597 LYS A CA 1
ATOM 4062 C C . LYS A 1 513 ? 4.312 15.867 -33.390 1.00 87.13 597 LYS A C 1
ATOM 4063 O O . LYS A 1 513 ? 3.302 15.700 -34.086 1.00 91.00 597 LYS A O 1
ATOM 4069 N N . PHE A 1 514 ? 5.012 14.858 -32.875 1.00 86.50 598 PHE A N 1
ATOM 4070 C CA . PHE A 1 514 ? 4.609 13.467 -33.061 1.00 75.56 598 PHE A CA 1
ATOM 4071 C C . PHE A 1 514 ? 4.530 12.772 -31.707 1.00 77.87 598 PHE A C 1
ATOM 4072 O O . PHE A 1 514 ? 5.524 12.714 -30.973 1.00 71.67 598 PHE A O 1
ATOM 4080 N N . HIS A 1 515 ? 3.354 12.229 -31.393 1.00 70.29 599 HIS A N 1
ATOM 4081 C CA . HIS A 1 515 ? 3.117 11.471 -30.170 1.00 73.24 599 HIS A CA 1
ATOM 4082 C C . HIS A 1 515 ? 2.876 10.013 -30.546 1.00 72.51 599 HIS A C 1
ATOM 4083 O O . HIS A 1 515 ? 1.957 9.714 -31.315 1.00 71.83 599 HIS A O 1
ATOM 4090 N N . LEU A 1 516 ? 3.687 9.108 -30.004 1.00 70.32 600 LEU A N 1
ATOM 4091 C CA . LEU A 1 516 ? 3.632 7.705 -30.397 1.00 66.66 600 LEU A CA 1
ATOM 4092 C C . LEU A 1 516 ? 3.527 6.816 -29.168 1.00 74.78 600 LEU A C 1
ATOM 4093 O O . LEU A 1 516 ? 4.304 6.980 -28.215 1.00 78.09 600 LEU A O 1
ATOM 4098 N N . CYS A 1 517 ? 2.595 5.857 -29.203 1.00 67.87 601 CYS A N 1
ATOM 4099 C CA . CYS A 1 517 ? 2.586 4.757 -28.235 1.00 71.82 601 CYS A CA 1
ATOM 4100 C C . CYS A 1 517 ? 2.571 3.428 -28.975 1.00 69.76 601 CYS A C 1
ATOM 4101 O O . CYS A 1 517 ? 1.603 3.123 -29.678 1.00 80.07 601 CYS A O 1
ATOM 4104 N N . MET A 1 518 ? 3.612 2.620 -28.782 1.00 74.29 602 MET A N 1
ATOM 4105 C CA . MET A 1 518 ? 3.754 1.358 -29.501 1.00 77.28 602 MET A CA 1
ATOM 4106 C C . MET A 1 518 ? 3.941 0.203 -28.527 1.00 85.81 602 MET A C 1
ATOM 4107 O O . MET A 1 518 ? 4.803 0.261 -27.644 1.00 87.42 602 MET A O 1
ATOM 4112 N N . GLU A 1 519 ? 3.149 -0.853 -28.715 1.00 85.37 603 GLU A N 1
ATOM 4113 C CA . GLU A 1 519 ? 3.195 -2.056 -27.890 1.00 82.75 603 GLU A CA 1
ATOM 4114 C C . GLU A 1 519 ? 2.997 -3.276 -28.774 1.00 89.90 603 GLU A C 1
ATOM 4115 O O . GLU A 1 519 ? 2.544 -3.176 -29.918 1.00 91.47 603 GLU A O 1
ATOM 4121 N N . HIS A 1 520 ? 3.324 -4.442 -28.224 1.00 89.13 604 HIS A N 1
ATOM 4122 C CA . HIS A 1 520 ? 2.913 -5.736 -28.765 1.00 87.49 604 HIS A CA 1
ATOM 4123 C C . HIS A 1 520 ? 3.500 -6.039 -30.138 1.00 92.73 604 HIS A C 1
ATOM 4124 O O . HIS A 1 520 ? 3.058 -6.993 -30.791 1.00 112.93 604 HIS A O 1
ATOM 4131 N N . VAL A 1 521 ? 4.481 -5.268 -30.607 1.00 97.18 605 VAL A N 1
ATOM 4132 C CA . VAL A 1 521 ? 5.047 -5.459 -31.934 1.00 91.11 605 VAL A CA 1
ATOM 4133 C C . VAL A 1 521 ? 6.511 -5.871 -31.874 1.00 89.33 605 VAL A C 1
ATOM 4134 O O . VAL A 1 521 ? 6.931 -6.785 -32.592 1.00 99.24 605 VAL A O 1
ATOM 4138 N N . PHE A 1 522 ? 7.303 -5.237 -31.012 1.00 90.81 606 PHE A N 1
ATOM 4139 C CA . PHE A 1 522 ? 8.717 -5.574 -30.858 1.00 99.98 606 PHE A CA 1
ATOM 4140 C C . PHE A 1 522 ? 8.929 -6.063 -29.432 1.00 104.61 606 PHE A C 1
ATOM 4141 O O . PHE A 1 522 ? 9.163 -5.260 -28.515 1.00 113.23 606 PHE A O 1
ATOM 4149 N N . PRO A 1 523 ? 8.869 -7.372 -29.200 1.00 111.34 607 PRO A N 1
ATOM 4150 C CA . PRO A 1 523 ? 8.882 -7.882 -27.822 1.00 121.47 607 PRO A CA 1
ATOM 4151 C C . PRO A 1 523 ? 10.269 -7.906 -27.198 1.00 134.82 607 PRO A C 1
ATOM 4152 O O . PRO A 1 523 ? 10.406 -7.816 -25.973 1.00 149.49 607 PRO A O 1
ATOM 4156 N N . ASP A 1 524 ? 11.299 -8.026 -28.039 1.00 139.76 608 ASP A N 1
ATOM 4157 C CA . ASP A 1 524 ? 12.682 -8.222 -27.594 1.00 151.21 608 ASP A CA 1
ATOM 4158 C C . ASP A 1 524 ? 12.806 -9.448 -26.696 1.00 179.03 608 ASP A C 1
ATOM 4159 O O . ASP A 1 524 ? 13.597 -9.472 -25.751 1.00 183.36 608 ASP A O 1
ATOM 4164 N N . GLU A 1 525 ? 12.021 -10.482 -26.997 1.00 205.15 609 GLU A N 1
ATOM 4165 C CA . GLU A 1 525 ? 12.229 -11.798 -26.399 1.00 222.30 609 GLU A CA 1
ATOM 4166 C C . GLU A 1 525 ? 13.200 -12.528 -27.317 1.00 231.34 609 GLU A C 1
ATOM 4167 O O . GLU A 1 525 ? 12.829 -13.372 -28.136 1.00 226.50 609 GLU A O 1
ATOM 4173 N N . SER A 1 526 ? 14.478 -12.168 -27.167 1.00 245.85 610 SER A N 1
ATOM 4174 C CA . SER A 1 526 ? 15.536 -12.524 -28.109 1.00 242.24 610 SER A CA 1
ATOM 4175 C C . SER A 1 526 ? 15.182 -12.014 -29.510 1.00 241.15 610 SER A C 1
ATOM 4176 O O . SER A 1 526 ? 14.956 -12.775 -30.452 1.00 241.00 610 SER A O 1
ATOM 4179 N N . GLY A 1 527 ? 15.137 -10.681 -29.610 1.00 191.02 611 GLY A N 1
ATOM 4180 C CA . GLY A 1 527 ? 14.682 -9.968 -30.795 1.00 153.92 611 GLY A CA 1
ATOM 4181 C C . GLY A 1 527 ? 15.223 -10.464 -32.121 1.00 145.03 611 GLY A C 1
ATOM 4182 O O . GLY A 1 527 ? 14.643 -10.192 -33.176 1.00 132.80 611 GLY A O 1
ATOM 4183 N N . CYS A 1 528 ? 16.346 -11.182 -32.079 1.00 159.10 612 CYS A N 1
ATOM 4184 C CA . CYS A 1 528 ? 16.908 -11.780 -33.286 1.00 143.27 612 CYS A CA 1
ATOM 4185 C C . CYS A 1 528 ? 15.944 -12.776 -33.924 1.00 144.79 612 CYS A C 1
ATOM 4186 O O . CYS A 1 528 ? 15.745 -12.770 -35.144 1.00 146.87 612 CYS A O 1
ATOM 4189 N N . ILE A 1 529 ? 15.351 -13.658 -33.119 1.00 146.73 613 ILE A N 1
ATOM 4190 C CA . ILE A 1 529 ? 14.473 -14.674 -33.692 1.00 147.82 613 ILE A CA 1
ATOM 4191 C C . ILE A 1 529 ? 13.096 -14.099 -34.020 1.00 137.40 613 ILE A C 1
ATOM 4192 O O . ILE A 1 529 ? 12.440 -14.554 -34.964 1.00 132.38 613 ILE A O 1
ATOM 4197 N N . SER A 1 530 ? 12.638 -13.097 -33.269 1.00 134.18 614 SER A N 1
ATOM 4198 C CA . SER A 1 530 ? 11.263 -12.622 -33.374 1.00 129.37 614 SER A CA 1
ATOM 4199 C C . SER A 1 530 ? 11.078 -11.572 -34.469 1.00 133.43 614 SER A C 1
ATOM 4200 O O . SER A 1 530 ? 10.192 -11.711 -35.319 1.00 131.87 614 SER A O 1
ATOM 4203 N N . ASN A 1 531 ? 11.889 -10.517 -34.455 1.00 127.81 615 ASN A N 1
ATOM 4204 C CA . ASN A 1 531 ? 11.710 -9.411 -35.388 1.00 107.77 615 ASN A CA 1
ATOM 4205 C C . ASN A 1 531 ? 11.995 -9.857 -36.823 1.00 109.10 615 ASN A C 1
ATOM 4206 O O . ASN A 1 531 ? 12.867 -10.693 -37.078 1.00 110.43 615 ASN A O 1
ATOM 4211 N N . THR A 1 532 ? 11.242 -9.290 -37.765 1.00 104.39 616 THR A N 1
ATOM 4212 C CA . THR A 1 532 ? 11.359 -9.611 -39.181 1.00 87.50 616 THR A CA 1
ATOM 4213 C C . THR A 1 532 ? 11.730 -8.383 -40.009 1.00 90.02 616 THR A C 1
ATOM 4214 O O . THR A 1 532 ? 11.558 -7.228 -39.588 1.00 99.40 616 THR A O 1
ATOM 4218 N N . ILE A 1 533 ? 12.248 -8.660 -41.210 1.00 88.07 617 ILE A N 1
ATOM 4219 C CA . ILE A 1 533 ? 12.645 -7.595 -42.125 1.00 88.68 617 ILE A CA 1
ATOM 4220 C C . ILE A 1 533 ? 11.441 -6.766 -42.553 1.00 83.98 617 ILE A C 1
ATOM 4221 O O . ILE A 1 533 ? 11.557 -5.549 -42.753 1.00 78.40 617 ILE A O 1
ATOM 4226 N N . GLU A 1 534 ? 10.269 -7.388 -42.686 1.00 82.28 618 GLU A N 1
ATOM 4227 C CA . GLU A 1 534 ? 9.079 -6.614 -43.031 1.00 87.43 618 GLU A CA 1
ATOM 4228 C C . GLU A 1 534 ? 8.748 -5.606 -41.934 1.00 86.17 618 GLU A C 1
ATOM 4229 O O . GLU A 1 534 ? 8.476 -4.430 -42.215 1.00 86.67 618 GLU A O 1
ATOM 4235 N N . LYS A 1 535 ? 8.752 -6.057 -40.673 1.00 81.11 619 LYS A N 1
ATOM 4236 C CA . LYS A 1 535 ? 8.444 -5.153 -39.567 1.00 78.20 619 LYS A CA 1
ATOM 4237 C C . LYS A 1 535 ? 9.460 -4.019 -39.471 1.00 72.61 619 LYS A C 1
ATOM 4238 O O . LYS A 1 535 ? 9.078 -2.852 -39.310 1.00 72.49 619 LYS A O 1
ATOM 4244 N N . LEU A 1 536 ? 10.756 -4.331 -39.584 1.00 73.55 620 LEU A N 1
ATOM 4245 C CA . LEU A 1 536 ? 11.746 -3.257 -39.563 1.00 58.62 620 LEU A CA 1
ATOM 4246 C C . LEU A 1 536 ? 11.555 -2.286 -40.727 1.00 71.90 620 LEU A C 1
ATOM 4247 O O . LEU A 1 536 ? 11.719 -1.077 -40.556 1.00 68.15 620 LEU A O 1
ATOM 4252 N N . THR A 1 537 ? 11.226 -2.787 -41.921 1.00 82.72 621 THR A N 1
ATOM 4253 C CA . THR A 1 537 ? 11.044 -1.886 -43.056 1.00 77.18 621 THR A CA 1
ATOM 4254 C C . THR A 1 537 ? 9.866 -0.950 -42.835 1.00 69.84 621 THR A C 1
ATOM 4255 O O . THR A 1 537 ? 9.952 0.251 -43.131 1.00 73.84 621 THR A O 1
ATOM 4259 N N . LEU A 1 538 ? 8.758 -1.479 -42.309 1.00 69.87 622 LEU A N 1
ATOM 4260 C CA . LEU A 1 538 ? 7.616 -0.626 -41.993 1.00 70.78 622 LEU A CA 1
ATOM 4261 C C . LEU A 1 538 ? 7.979 0.412 -40.940 1.00 72.41 622 LEU A C 1
ATOM 4262 O O . LEU A 1 538 ? 7.620 1.593 -41.060 1.00 70.69 622 LEU A O 1
ATOM 4267 N N . TRP A 1 539 ? 8.693 -0.008 -39.897 1.00 74.86 623 TRP A N 1
ATOM 4268 C CA . TRP A 1 539 ? 9.088 0.940 -38.864 1.00 63.03 623 TRP A CA 1
ATOM 4269 C C . TRP A 1 539 ? 10.014 2.010 -39.428 1.00 64.76 623 TRP A C 1
ATOM 4270 O O . TRP A 1 539 ? 9.861 3.195 -39.116 1.00 68.47 623 TRP A O 1
ATOM 4281 N N . ARG A 1 540 ? 10.954 1.619 -40.292 1.00 65.30 624 ARG A N 1
ATOM 4282 C CA . ARG A 1 540 ? 11.860 2.591 -40.899 1.00 69.34 624 ARG A CA 1
ATOM 4283 C C . ARG A 1 540 ? 11.084 3.583 -41.752 1.00 73.81 624 ARG A C 1
ATOM 4284 O O . ARG A 1 540 ? 11.396 4.781 -41.774 1.00 76.43 624 ARG A O 1
ATOM 4292 N N . ASP A 1 541 ? 10.060 3.105 -42.455 1.00 71.28 625 ASP A N 1
ATOM 4293 C CA . ASP A 1 541 ? 9.223 4.018 -43.222 1.00 73.83 625 ASP A CA 1
ATOM 4294 C C . ASP A 1 541 ? 8.506 5.006 -42.307 1.00 66.29 625 ASP A C 1
ATOM 4295 O O . ASP A 1 541 ? 8.370 6.187 -42.649 1.00 67.53 625 ASP A O 1
ATOM 4300 N N . VAL A 1 542 ? 8.013 4.541 -41.152 1.00 67.89 626 VAL A N 1
ATOM 4301 C CA . VAL A 1 542 ? 7.377 5.470 -40.211 1.00 65.23 626 VAL A CA 1
ATOM 4302 C C . VAL A 1 542 ? 8.388 6.495 -39.715 1.00 69.61 626 VAL A C 1
ATOM 4303 O O . VAL A 1 542 ? 8.084 7.687 -39.589 1.00 66.06 626 VAL A O 1
ATOM 4307 N N . CYS A 1 543 ? 9.598 6.042 -39.402 1.00 64.99 627 CYS A N 1
ATOM 4308 C CA . CYS A 1 543 ? 10.624 6.947 -38.905 1.00 70.19 627 CYS A CA 1
ATOM 4309 C C . CYS A 1 543 ? 11.070 7.943 -39.963 1.00 74.54 627 CYS A C 1
ATOM 4310 O O . CYS A 1 543 ? 11.556 9.024 -39.614 1.00 83.57 627 CYS A O 1
ATOM 4313 N N . SER A 1 544 ? 10.922 7.598 -41.242 1.00 74.81 628 SER A N 1
ATOM 4314 C CA . SER A 1 544 ? 11.382 8.489 -42.301 1.00 79.86 628 SER A CA 1
ATOM 4315 C C . SER A 1 544 ? 10.723 9.862 -42.213 1.00 83.96 628 SER A C 1
ATOM 4316 O O . SER A 1 544 ? 11.310 10.859 -42.652 1.00 86.11 628 SER A O 1
ATOM 4319 N N . ALA A 1 545 ? 9.508 9.935 -41.658 1.00 74.56 629 ALA A N 1
ATOM 4320 C CA . ALA A 1 545 ? 8.858 11.229 -41.481 1.00 74.27 629 ALA A CA 1
ATOM 4321 C C . ALA A 1 545 ? 9.618 12.103 -40.498 1.00 79.16 629 ALA A C 1
ATOM 4322 O O . ALA A 1 545 ? 9.599 13.331 -40.620 1.00 86.33 629 ALA A O 1
ATOM 4324 N N . PHE A 1 546 ? 10.267 11.491 -39.507 1.00 81.33 630 PHE A N 1
ATOM 4325 C CA . PHE A 1 546 ? 11.008 12.271 -38.525 1.00 70.68 630 PHE A CA 1
ATOM 4326 C C . PHE A 1 546 ? 12.168 13.013 -39.179 1.00 82.72 630 PHE A C 1
ATOM 4327 O O . PHE A 1 546 ? 12.415 14.188 -38.877 1.00 93.19 630 PHE A O 1
ATOM 4335 N N . ALA A 1 547 ? 12.889 12.347 -40.081 1.00 79.49 631 ALA A N 1
ATOM 4336 C CA . ALA A 1 547 ? 14.078 12.928 -40.690 1.00 82.63 631 ALA A CA 1
ATOM 4337 C C . ALA A 1 547 ? 13.801 13.618 -42.017 1.00 94.01 631 ALA A C 1
ATOM 4338 O O . ALA A 1 547 ? 14.682 14.317 -42.529 1.00 100.74 631 ALA A O 1
ATOM 4340 N N . ALA A 1 548 ? 12.612 13.440 -42.587 1.00 93.28 632 ALA A N 1
ATOM 4341 C CA . ALA A 1 548 ? 12.261 14.075 -43.846 1.00 82.02 632 ALA A CA 1
ATOM 4342 C C . ALA A 1 548 ? 11.440 15.343 -43.669 1.00 89.25 632 ALA A C 1
ATOM 4343 O O . ALA A 1 548 ? 11.189 16.042 -44.655 1.00 98.33 632 ALA A O 1
ATOM 4345 N N . SER A 1 549 ? 11.016 15.656 -42.450 1.00 93.55 633 SER A N 1
ATOM 4346 C CA . SER A 1 549 ? 10.175 16.815 -42.177 1.00 95.63 633 SER A CA 1
ATOM 4347 C C . SER A 1 549 ? 11.029 17.872 -41.483 1.00 99.93 633 SER A C 1
ATOM 4348 O O . SER A 1 549 ? 11.245 17.810 -40.268 1.00 109.58 633 SER A O 1
ATOM 4351 N N . GLU A 1 550 ? 11.484 18.865 -42.245 1.00 106.64 634 GLU A N 1
ATOM 4352 C CA . GLU A 1 550 ? 12.362 19.879 -41.672 1.00 105.34 634 GLU A CA 1
ATOM 4353 C C . GLU A 1 550 ? 11.563 20.965 -40.962 1.00 107.32 634 GLU A C 1
ATOM 4354 O O . GLU A 1 550 ? 11.831 22.158 -41.130 1.00 111.31 634 GLU A O 1
ATOM 4360 N N . ASP A 1 551 ? 10.613 20.542 -40.124 1.00 104.73 635 ASP A N 1
ATOM 4361 C CA . ASP A 1 551 ? 9.882 21.421 -39.219 1.00 107.69 635 ASP A CA 1
ATOM 4362 C C . ASP A 1 551 ? 9.668 20.736 -37.875 1.00 107.05 635 ASP A C 1
ATOM 4363 O O . ASP A 1 551 ? 8.841 21.197 -37.076 1.00 109.92 635 ASP A O 1
ATOM 4368 N N . PHE A 1 552 ? 10.406 19.657 -37.615 1.00 104.93 636 PHE A N 1
ATOM 4369 C CA . PHE A 1 552 ? 10.102 18.702 -36.555 1.00 95.96 636 PHE A CA 1
ATOM 4370 C C . PHE A 1 552 ? 10.586 19.240 -35.210 1.00 98.58 636 PHE A C 1
ATOM 4371 O O . PHE A 1 552 ? 11.793 19.299 -34.955 1.00 92.11 636 PHE A O 1
ATOM 4379 N N . GLU A 1 553 ? 9.648 19.609 -34.337 1.00 102.02 637 GLU A N 1
ATOM 4380 C CA . GLU A 1 553 ? 10.001 20.156 -33.029 1.00 103.16 637 GLU A CA 1
ATOM 4381 C C . GLU A 1 553 ? 10.017 19.080 -31.944 1.00 92.88 637 GLU A C 1
ATOM 4382 O O . GLU A 1 553 ? 11.049 18.855 -31.305 1.00 93.36 637 GLU A O 1
ATOM 4388 N N . ILE A 1 554 ? 8.884 18.409 -31.727 1.00 91.10 638 ILE A N 1
ATOM 4389 C CA . ILE A 1 554 ? 8.669 17.573 -30.551 1.00 90.85 638 ILE A CA 1
ATOM 4390 C C . ILE A 1 554 ? 8.436 16.126 -30.967 1.00 80.71 638 ILE A C 1
ATOM 4391 O O . ILE A 1 554 ? 7.565 15.842 -31.800 1.00 86.89 638 ILE A O 1
ATOM 4396 N N . LEU A 1 555 ? 9.175 15.211 -30.339 1.00 75.52 639 LEU A N 1
ATOM 4397 C CA . LEU A 1 555 ? 8.945 13.772 -30.442 1.00 71.21 639 LEU A CA 1
ATOM 4398 C C . LEU A 1 555 ? 8.652 13.249 -29.040 1.00 76.07 639 LEU A C 1
ATOM 4399 O O . LEU A 1 555 ? 9.538 13.263 -28.178 1.00 75.88 639 LEU A O 1
ATOM 4404 N N . ASN A 1 556 ? 7.416 12.792 -28.806 1.00 71.22 640 ASN A N 1
ATOM 4405 C CA . ASN A 1 556 ? 6.984 12.274 -27.508 1.00 66.03 640 ASN A CA 1
ATOM 4406 C C . ASN A 1 556 ? 6.698 10.780 -27.656 1.00 74.33 640 ASN A C 1
ATOM 4407 O O . ASN A 1 556 ? 5.710 10.391 -28.294 1.00 74.15 640 ASN A O 1
ATOM 4412 N N . LEU A 1 557 ? 7.555 9.950 -27.046 1.00 70.57 641 LEU A N 1
ATOM 4413 C CA . LEU A 1 557 ? 7.386 8.498 -26.993 1.00 67.97 641 LEU A CA 1
ATOM 4414 C C . LEU A 1 557 ? 6.812 8.126 -25.628 1.00 81.54 641 LEU A C 1
ATOM 4415 O O . LEU A 1 557 ? 7.519 8.177 -24.607 1.00 95.79 641 LEU A O 1
ATOM 4420 N N . ASP A 1 558 ? 5.522 7.774 -25.610 1.00 85.37 642 ASP A N 1
ATOM 4421 C CA . ASP A 1 558 ? 4.787 7.508 -24.374 1.00 85.98 642 ASP A CA 1
ATOM 4422 C C . ASP A 1 558 ? 4.691 6.001 -24.151 1.00 87.96 642 ASP A C 1
ATOM 4423 O O . ASP A 1 558 ? 3.882 5.320 -24.785 1.00 88.69 642 ASP A O 1
ATOM 4428 N N . ASN A 1 559 ? 5.508 5.487 -23.231 1.00 95.09 643 ASN A N 1
ATOM 4429 C CA . ASN A 1 559 ? 5.447 4.085 -22.815 1.00 90.59 643 ASN A CA 1
ATOM 4430 C C . ASN A 1 559 ? 5.609 3.145 -24.007 1.00 95.22 643 ASN A C 1
ATOM 4431 O O . ASN A 1 559 ? 4.870 2.171 -24.165 1.00 94.63 643 ASN A O 1
ATOM 4436 N N . CYS A 1 560 ? 6.582 3.449 -24.859 1.00 95.50 644 CYS A N 1
ATOM 4437 C CA . CYS A 1 560 ? 6.848 2.608 -26.014 1.00 86.03 644 CYS A CA 1
ATOM 4438 C C . CYS A 1 560 ? 7.732 1.429 -25.637 1.00 95.53 644 CYS A C 1
ATOM 4439 O O . CYS A 1 560 ? 8.539 1.501 -24.703 1.00 102.38 644 CYS A O 1
ATOM 4442 N N . ARG A 1 561 ? 7.567 0.332 -26.378 1.00 90.02 645 ARG A N 1
ATOM 4443 C CA . ARG A 1 561 ? 8.299 -0.913 -26.151 1.00 101.21 645 ARG A CA 1
ATOM 4444 C C . ARG A 1 561 ? 9.049 -1.291 -27.420 1.00 86.11 645 ARG A C 1
ATOM 4445 O O . ARG A 1 561 ? 8.432 -1.636 -28.432 1.00 89.19 645 ARG A O 1
ATOM 4453 N N . PHE A 1 562 ? 10.372 -1.229 -27.358 1.00 85.85 646 PHE A N 1
ATOM 4454 C CA . PHE A 1 562 ? 11.247 -1.490 -28.485 1.00 88.90 646 PHE A CA 1
ATOM 4455 C C . PHE A 1 562 ? 12.047 -2.763 -28.241 1.00 104.42 646 PHE A C 1
ATOM 4456 O O . PHE A 1 562 ? 12.041 -3.335 -27.147 1.00 111.70 646 PHE A O 1
ATOM 4464 N N . ASP A 1 563 ? 12.765 -3.182 -29.278 1.00 100.21 647 ASP A N 1
ATOM 4465 C CA . ASP A 1 563 ? 13.904 -4.085 -29.164 1.00 95.95 647 ASP A CA 1
ATOM 4466 C C . ASP A 1 563 ? 15.130 -3.353 -29.688 1.00 91.39 647 ASP A C 1
ATOM 4467 O O . ASP A 1 563 ? 15.040 -2.206 -30.134 1.00 97.70 647 ASP A O 1
ATOM 4472 N N . GLU A 1 564 ? 16.283 -4.015 -29.646 1.00 94.13 648 GLU A N 1
ATOM 4473 C CA . GLU A 1 564 ? 17.499 -3.350 -30.112 1.00 101.81 648 GLU A CA 1
ATOM 4474 C C . GLU A 1 564 ? 17.410 -2.893 -31.567 1.00 98.86 648 GLU A C 1
ATOM 4475 O O . GLU A 1 564 ? 17.756 -1.732 -31.840 1.00 87.72 648 GLU A O 1
ATOM 4481 N N . PRO A 1 565 ? 16.979 -3.715 -32.536 1.00 99.41 649 PRO A N 1
ATOM 4482 C CA . PRO A 1 565 ? 16.988 -3.230 -33.930 1.00 90.88 649 PRO A CA 1
ATOM 4483 C C . PRO A 1 565 ? 16.004 -2.097 -34.204 1.00 88.57 649 PRO A C 1
ATOM 4484 O O . PRO A 1 565 ? 16.363 -1.133 -34.892 1.00 81.43 649 PRO A O 1
ATOM 4488 N N . SER A 1 566 ? 14.774 -2.169 -33.687 1.00 85.08 650 SER A N 1
ATOM 4489 C CA . SER A 1 566 ? 13.812 -1.098 -33.948 1.00 83.13 650 SER A CA 1
ATOM 4490 C C . SER A 1 566 ? 14.263 0.205 -33.303 1.00 84.47 650 SER A C 1
ATOM 4491 O O . SER A 1 566 ? 14.226 1.275 -33.929 1.00 83.31 650 SER A O 1
ATOM 4494 N N . LEU A 1 567 ? 14.700 0.125 -32.048 1.00 92.22 651 LEU A N 1
ATOM 4495 C CA . LEU A 1 567 ? 15.230 1.296 -31.366 1.00 84.42 651 LEU A CA 1
ATOM 4496 C C . LEU A 1 567 ? 16.448 1.856 -32.091 1.00 87.21 651 LEU A C 1
ATOM 4497 O O . LEU A 1 567 ? 16.596 3.077 -32.214 1.00 88.93 651 LEU A O 1
ATOM 4502 N N . ALA A 1 568 ? 17.340 0.980 -32.564 1.00 79.32 652 ALA A N 1
ATOM 4503 C CA . ALA A 1 568 ? 18.518 1.437 -33.293 1.00 76.11 652 ALA A CA 1
ATOM 4504 C C . ALA A 1 568 ? 18.124 2.144 -34.582 1.00 91.32 652 ALA A C 1
ATOM 4505 O O . ALA A 1 568 ? 18.740 3.144 -34.961 1.00 94.30 652 ALA A O 1
ATOM 4507 N N . VAL A 1 569 ? 17.108 1.628 -35.278 1.00 83.49 653 VAL A N 1
ATOM 4508 C CA . VAL A 1 569 ? 16.605 2.300 -36.475 1.00 82.62 653 VAL A CA 1
ATOM 4509 C C . VAL A 1 569 ? 16.110 3.702 -36.132 1.00 83.43 653 VAL A C 1
ATOM 4510 O O . VAL A 1 569 ? 16.447 4.684 -36.809 1.00 85.87 653 VAL A O 1
ATOM 4514 N N . LEU A 1 570 ? 15.313 3.819 -35.061 1.00 88.61 654 LEU A N 1
ATOM 4515 C CA . LEU A 1 570 ? 14.800 5.130 -34.656 1.00 81.73 654 LEU A CA 1
ATOM 4516 C C . LEU A 1 570 ? 15.935 6.080 -34.283 1.00 76.94 654 LEU A C 1
ATOM 4517 O O . LEU A 1 570 ? 15.932 7.258 -34.670 1.00 74.09 654 LEU A O 1
ATOM 4522 N N . CYS A 1 571 ? 16.917 5.584 -33.534 1.00 70.03 655 CYS A N 1
ATOM 4523 C CA . CYS A 1 571 ? 18.007 6.441 -33.086 1.00 81.34 655 CYS A CA 1
ATOM 4524 C C . CYS A 1 571 ? 18.891 6.875 -34.245 1.00 88.41 655 CYS A C 1
ATOM 4525 O O . CYS A 1 571 ? 19.321 8.032 -34.298 1.00 90.50 655 CYS A O 1
ATOM 4528 N N . ARG A 1 572 ? 19.170 5.975 -35.189 1.00 90.49 656 ARG A N 1
ATOM 4529 C CA . ARG A 1 572 ? 19.960 6.371 -36.347 1.00 86.08 656 ARG A CA 1
ATOM 4530 C C . ARG A 1 572 ? 19.197 7.334 -37.236 1.00 89.97 656 ARG A C 1
ATOM 4531 O O . ARG A 1 572 ? 19.805 8.219 -37.845 1.00 102.58 656 ARG A O 1
ATOM 4539 N N . THR A 1 573 ? 17.873 7.195 -37.314 1.00 83.58 657 THR A N 1
ATOM 4540 C CA . THR A 1 573 ? 17.087 8.191 -38.032 1.00 85.75 657 THR A CA 1
ATOM 4541 C C . THR A 1 573 ? 17.228 9.556 -37.377 1.00 88.24 657 THR A C 1
ATOM 4542 O O . THR A 1 573 ? 17.465 10.562 -38.054 1.00 92.88 657 THR A O 1
ATOM 4546 N N . LEU A 1 574 ? 17.098 9.607 -36.048 1.00 93.48 658 LEU A N 1
ATOM 4547 C CA . LEU A 1 574 ? 17.184 10.888 -35.354 1.00 88.23 658 LEU A CA 1
ATOM 4548 C C . LEU A 1 574 ? 18.606 11.437 -35.316 1.00 96.57 658 LEU A C 1
ATOM 4549 O O . LEU A 1 574 ? 18.790 12.636 -35.085 1.00 102.95 658 LEU A O 1
ATOM 4554 N N . SER A 1 575 ? 19.611 10.594 -35.549 1.00 100.95 659 SER A N 1
ATOM 4555 C CA . SER A 1 575 ? 21.002 11.031 -35.538 1.00 107.29 659 SER A CA 1
ATOM 4556 C C . SER A 1 575 ? 21.406 11.789 -36.796 1.00 117.32 659 SER A C 1
ATOM 4557 O O . SER A 1 575 ? 22.384 12.542 -36.757 1.00 135.26 659 SER A O 1
ATOM 4560 N N . GLN A 1 576 ? 20.690 11.600 -37.899 1.00 121.52 660 GLN A N 1
ATOM 4561 C CA . GLN A 1 576 ? 21.113 12.171 -39.170 1.00 127.43 660 GLN A CA 1
ATOM 4562 C C . GLN A 1 576 ? 21.155 13.694 -39.074 1.00 126.94 660 GLN A C 1
ATOM 4563 O O . GLN A 1 576 ? 20.262 14.304 -38.474 1.00 126.63 660 GLN A O 1
ATOM 4569 N N . PRO A 1 577 ? 22.175 14.336 -39.647 1.00 126.77 661 PRO A N 1
ATOM 4570 C CA . PRO A 1 577 ? 22.267 15.803 -39.552 1.00 128.14 661 PRO A CA 1
ATOM 4571 C C . PRO A 1 577 ? 21.094 16.532 -40.181 1.00 119.31 661 PRO A C 1
ATOM 4572 O O . PRO A 1 577 ? 20.809 17.670 -39.786 1.00 125.35 661 PRO A O 1
ATOM 4576 N N . VAL A 1 578 ? 20.403 15.917 -41.143 1.00 112.92 662 VAL A N 1
ATOM 4577 C CA . VAL A 1 578 ? 19.227 16.545 -41.733 1.00 119.57 662 VAL A CA 1
ATOM 4578 C C . VAL A 1 578 ? 18.080 16.652 -40.732 1.00 114.71 662 VAL A C 1
ATOM 4579 O O . VAL A 1 578 ? 17.185 17.488 -40.908 1.00 113.55 662 VAL A O 1
ATOM 4583 N N . CYS A 1 579 ? 18.081 15.829 -39.685 1.00 112.00 663 CYS A N 1
ATOM 4584 C CA . CYS A 1 579 ? 17.004 15.864 -38.702 1.00 107.90 663 CYS A CA 1
ATOM 4585 C C . CYS A 1 579 ? 17.077 17.129 -37.853 1.00 109.83 663 CYS A C 1
ATOM 4586 O O . CYS A 1 579 ? 18.153 17.543 -37.411 1.00 108.14 663 CYS A O 1
ATOM 4589 N N . LYS A 1 580 ? 15.912 17.735 -37.615 1.00 104.81 664 LYS A N 1
ATOM 4590 C CA . LYS A 1 580 ? 15.811 19.013 -36.923 1.00 103.52 664 LYS A CA 1
ATOM 4591 C C . LYS A 1 580 ? 15.085 18.897 -35.582 1.00 103.89 664 LYS A C 1
ATOM 4592 O O . LYS A 1 580 ? 14.443 19.853 -35.144 1.00 106.42 664 LYS A O 1
ATOM 4598 N N . LEU A 1 581 ? 15.162 17.737 -34.928 1.00 106.09 665 LEU A N 1
ATOM 4599 C CA . LEU A 1 581 ? 14.449 17.534 -33.672 1.00 92.32 665 LEU A CA 1
ATOM 4600 C C . LEU A 1 581 ? 14.935 18.510 -32.612 1.00 91.58 665 LEU A C 1
ATOM 4601 O O . LEU A 1 581 ? 16.132 18.781 -32.498 1.00 104.57 665 LEU A O 1
ATOM 4606 N N . ARG A 1 582 ? 13.997 19.046 -31.837 1.00 95.34 666 ARG A N 1
ATOM 4607 C CA . ARG A 1 582 ? 14.322 19.991 -30.771 1.00 101.90 666 ARG A CA 1
ATOM 4608 C C . ARG A 1 582 ? 13.935 19.515 -29.382 1.00 86.29 666 ARG A C 1
ATOM 4609 O O . ARG A 1 582 ? 14.670 19.759 -28.430 1.00 88.31 666 ARG A O 1
ATOM 4617 N N . LYS A 1 583 ? 12.794 18.852 -29.239 1.00 84.11 667 LYS A N 1
ATOM 4618 C CA . LYS A 1 583 ? 12.325 18.344 -27.959 1.00 83.23 667 LYS A CA 1
ATOM 4619 C C . LYS A 1 583 ? 12.181 16.830 -28.048 1.00 86.58 667 LYS A C 1
ATOM 4620 O O . LYS A 1 583 ? 11.485 16.319 -28.936 1.00 87.13 667 LYS A O 1
ATOM 4626 N N . PHE A 1 584 ? 12.818 16.113 -27.119 1.00 88.45 668 PHE A N 1
ATOM 4627 C CA . PHE A 1 584 ? 12.705 14.654 -27.040 1.00 71.76 668 PHE A CA 1
ATOM 4628 C C . PHE A 1 584 ? 12.122 14.288 -25.684 1.00 72.69 668 PHE A C 1
ATOM 4629 O O . PHE A 1 584 ? 12.772 14.475 -24.655 1.00 82.26 668 PHE A O 1
ATOM 4637 N N . VAL A 1 585 ? 10.918 13.733 -25.683 1.00 70.36 669 VAL A N 1
ATOM 4638 C CA . VAL A 1 585 ? 10.181 13.423 -24.461 1.00 77.05 669 VAL A CA 1
ATOM 4639 C C . VAL A 1 585 ? 9.986 11.914 -24.435 1.00 81.62 669 VAL A C 1
ATOM 4640 O O . VAL A 1 585 ? 9.056 11.387 -25.056 1.00 89.20 669 VAL A O 1
ATOM 4644 N N . CYS A 1 586 ? 10.852 11.216 -23.715 1.00 84.56 670 CYS A N 1
ATOM 4645 C CA . CYS A 1 586 ? 10.829 9.752 -23.649 1.00 86.04 670 CYS A CA 1
ATOM 4646 C C . CYS A 1 586 ? 10.345 9.302 -22.266 1.00 95.82 670 CYS A C 1
ATOM 4647 O O . CYS A 1 586 ? 11.142 9.172 -21.334 1.00 86.72 670 CYS A O 1
ATOM 4650 N N . ASN A 1 587 ? 9.038 9.041 -22.137 1.00 116.55 671 ASN A N 1
ATOM 4651 C CA . ASN A 1 587 ? 8.452 8.700 -20.841 1.00 110.64 671 ASN A CA 1
ATOM 4652 C C . ASN A 1 587 ? 8.576 7.207 -20.556 1.00 98.93 671 ASN A C 1
ATOM 4653 O O . ASN A 1 587 ? 8.043 6.381 -21.310 1.00 127.23 671 ASN A O 1
ATOM 4658 N N . PHE A 1 588 ? 9.267 6.864 -19.461 1.00 111.69 672 PHE A N 1
ATOM 4659 C CA . PHE A 1 588 ? 9.340 5.481 -18.955 1.00 142.04 672 PHE A CA 1
ATOM 4660 C C . PHE A 1 588 ? 10.044 4.537 -19.955 1.00 145.71 672 PHE A C 1
ATOM 4661 O O . PHE A 1 588 ? 9.474 3.550 -20.431 1.00 152.73 672 PHE A O 1
ATOM 4669 N N . ALA A 1 589 ? 11.308 4.858 -20.274 1.00 122.25 673 ALA A N 1
ATOM 4670 C CA . ALA A 1 589 ? 12.120 3.969 -21.115 1.00 126.30 673 ALA A CA 1
ATOM 4671 C C . ALA A 1 589 ? 13.608 4.194 -20.848 1.00 135.08 673 ALA A C 1
ATOM 4672 O O . ALA A 1 589 ? 14.130 5.276 -21.138 1.00 105.75 673 ALA A O 1
ATOM 4674 N N . SER A 1 590 ? 14.274 3.187 -20.266 1.00 165.71 674 SER A N 1
ATOM 4675 C CA . SER A 1 590 ? 15.727 3.208 -20.069 1.00 171.73 674 SER A CA 1
ATOM 4676 C C . SER A 1 590 ? 16.238 1.827 -19.691 1.00 188.64 674 SER A C 1
ATOM 4677 O O . SER A 1 590 ? 15.856 1.297 -18.650 1.00 175.30 674 SER A O 1
ATOM 4680 N N . ASN A 1 591 ? 17.118 1.263 -20.508 1.00 244.72 675 ASN A N 1
ATOM 4681 C CA . ASN A 1 591 ? 17.848 0.021 -20.210 1.00 251.28 675 ASN A CA 1
ATOM 4682 C C . ASN A 1 591 ? 19.294 0.246 -20.660 1.00 249.44 675 ASN A C 1
ATOM 4683 O O . ASN A 1 591 ? 19.712 1.384 -20.872 1.00 250.18 675 ASN A O 1
ATOM 4688 N N . LEU A 1 592 ? 20.070 -0.836 -20.847 1.00 210.93 676 LEU A N 1
ATOM 4689 C CA . LEU A 1 592 ? 21.469 -0.698 -21.295 1.00 201.84 676 LEU A CA 1
ATOM 4690 C C . LEU A 1 592 ? 21.597 -0.340 -22.781 1.00 191.74 676 LEU A C 1
ATOM 4691 O O . LEU A 1 592 ? 22.268 0.644 -23.140 1.00 185.97 676 LEU A O 1
ATOM 4696 N N . ALA A 1 593 ? 20.954 -1.112 -23.663 1.00 192.28 677 ALA A N 1
ATOM 4697 C CA . ALA A 1 593 ? 21.002 -0.772 -25.084 1.00 182.67 677 ALA A CA 1
ATOM 4698 C C . ALA A 1 593 ? 20.220 0.495 -25.393 1.00 172.72 677 ALA A C 1
ATOM 4699 O O . ALA A 1 593 ? 20.614 1.258 -26.273 1.00 165.55 677 ALA A O 1
ATOM 4701 N N . ASN A 1 594 ? 19.103 0.711 -24.700 1.00 179.20 678 ASN A N 1
ATOM 4702 C CA . ASN A 1 594 ? 18.402 1.992 -24.742 1.00 177.28 678 ASN A CA 1
ATOM 4703 C C . ASN A 1 594 ? 19.354 3.128 -24.380 1.00 168.65 678 ASN A C 1
ATOM 4704 O O . ASN A 1 594 ? 19.402 4.170 -25.056 1.00 170.52 678 ASN A O 1
ATOM 4709 N N . SER A 1 595 ? 20.190 2.910 -23.367 1.00 168.07 679 SER A N 1
ATOM 4710 C CA . SER A 1 595 ? 21.154 3.942 -23.020 1.00 164.33 679 SER A CA 1
ATOM 4711 C C . SER A 1 595 ? 22.071 4.201 -24.193 1.00 154.49 679 SER A C 1
ATOM 4712 O O . SER A 1 595 ? 22.185 5.338 -24.650 1.00 146.58 679 SER A O 1
ATOM 4715 N N . LEU A 1 596 ? 22.664 3.136 -24.742 1.00 159.00 680 LEU A N 1
ATOM 4716 C CA . LEU A 1 596 ? 23.620 3.292 -25.836 1.00 153.32 680 LEU A CA 1
ATOM 4717 C C . LEU A 1 596 ? 23.005 4.047 -27.013 1.00 158.55 680 LEU A C 1
ATOM 4718 O O . LEU A 1 596 ? 23.573 5.035 -27.511 1.00 170.37 680 LEU A O 1
ATOM 4723 N N . GLU A 1 597 ? 21.825 3.613 -27.455 1.00 148.26 681 GLU A N 1
ATOM 4724 C CA . GLU A 1 597 ? 21.227 4.194 -28.654 1.00 137.67 681 GLU A CA 1
ATOM 4725 C C . GLU A 1 597 ? 20.760 5.634 -28.413 1.00 141.16 681 GLU A C 1
ATOM 4726 O O . GLU A 1 597 ? 21.007 6.527 -29.241 1.00 134.22 681 GLU A O 1
ATOM 4732 N N . LEU A 1 598 ? 20.089 5.895 -27.283 1.00 139.68 682 LEU A N 1
ATOM 4733 C CA . LEU A 1 598 ? 19.700 7.269 -26.988 1.00 130.26 682 LEU A CA 1
ATOM 4734 C C . LEU A 1 598 ? 20.915 8.177 -26.852 1.00 133.96 682 LEU A C 1
ATOM 4735 O O . LEU A 1 598 ? 20.829 9.375 -27.150 1.00 136.02 682 LEU A O 1
ATOM 4740 N N . PHE A 1 599 ? 22.065 7.635 -26.448 1.00 131.30 683 PHE A N 1
ATOM 4741 C CA . PHE A 1 599 ? 23.249 8.485 -26.384 1.00 131.69 683 PHE A CA 1
ATOM 4742 C C . PHE A 1 599 ? 23.787 8.785 -27.771 1.00 121.44 683 PHE A C 1
ATOM 4743 O O . PHE A 1 599 ? 24.320 9.875 -28.006 1.00 122.59 683 PHE A O 1
ATOM 4751 N N . LYS A 1 600 ? 23.631 7.851 -28.709 1.00 129.08 684 LYS A N 1
ATOM 4752 C CA . LYS A 1 600 ? 23.899 8.201 -30.103 1.00 133.07 684 LYS A CA 1
ATOM 4753 C C . LYS A 1 600 ? 23.003 9.356 -30.551 1.00 134.38 684 LYS A C 1
ATOM 4754 O O . LYS A 1 600 ? 23.459 10.284 -31.238 1.00 139.12 684 LYS A O 1
ATOM 4760 N N . VAL A 1 601 ? 21.725 9.316 -30.156 1.00 128.04 685 VAL A N 1
ATOM 4761 C CA . VAL A 1 601 ? 20.797 10.406 -30.480 1.00 108.84 685 VAL A CA 1
ATOM 4762 C C . VAL A 1 601 ? 21.304 11.735 -29.925 1.00 129.69 685 VAL A C 1
ATOM 4763 O O . VAL A 1 601 ? 21.370 12.744 -30.638 1.00 126.98 685 VAL A O 1
ATOM 4767 N N . ILE A 1 602 ? 21.654 11.753 -28.636 1.00 136.75 686 ILE A N 1
ATOM 4768 C CA . ILE A 1 602 ? 22.065 12.997 -27.982 1.00 129.01 686 ILE A CA 1
ATOM 4769 C C . ILE A 1 602 ? 23.334 13.542 -28.623 1.00 136.27 686 ILE A C 1
ATOM 4770 O O . ILE A 1 602 ? 23.446 14.741 -28.903 1.00 133.49 686 ILE A O 1
ATOM 4775 N N . LEU A 1 603 ? 24.315 12.666 -28.853 1.00 159.01 687 LEU A N 1
ATOM 4776 C CA . LEU A 1 603 ? 25.596 13.102 -29.397 1.00 164.20 687 LEU A CA 1
ATOM 4777 C C . LEU A 1 603 ? 25.444 13.654 -30.808 1.00 167.49 687 LEU A C 1
ATOM 4778 O O . LEU A 1 603 ? 25.937 14.745 -31.116 1.00 169.08 687 LEU A O 1
ATOM 4783 N N . HIS A 1 604 ? 24.751 12.921 -31.682 1.00 226.34 688 HIS A N 1
ATOM 4784 C CA . HIS A 1 604 ? 24.860 13.230 -33.103 1.00 227.19 688 HIS A CA 1
ATOM 4785 C C . HIS A 1 604 ? 24.187 14.550 -33.467 1.00 225.88 688 HIS A C 1
ATOM 4786 O O . HIS A 1 604 ? 24.613 15.211 -34.421 1.00 227.02 688 HIS A O 1
ATOM 4793 N N . ASN A 1 605 ? 23.160 14.964 -32.723 1.00 164.91 689 ASN A N 1
ATOM 4794 C CA . ASN A 1 605 ? 22.297 16.038 -33.193 1.00 144.22 689 ASN A CA 1
ATOM 4795 C C . ASN A 1 605 ? 22.604 17.347 -32.486 1.00 133.12 689 ASN A C 1
ATOM 4796 O O . ASN A 1 605 ? 22.339 17.465 -31.281 1.00 136.04 689 ASN A O 1
ATOM 4801 N N . PRO A 1 606 ? 23.125 18.361 -33.183 1.00 132.05 690 PRO A N 1
ATOM 4802 C CA . PRO A 1 606 ? 23.271 19.683 -32.556 1.00 127.51 690 PRO A CA 1
ATOM 4803 C C . PRO A 1 606 ? 21.973 20.463 -32.471 1.00 111.76 690 PRO A C 1
ATOM 4804 O O . PRO A 1 606 ? 21.913 21.448 -31.723 1.00 119.93 690 PRO A O 1
ATOM 4808 N N . HIS A 1 607 ? 20.944 20.073 -33.224 1.00 108.23 691 HIS A N 1
ATOM 4809 C CA . HIS A 1 607 ? 19.659 20.757 -33.169 1.00 107.52 691 HIS A CA 1
ATOM 4810 C C . HIS A 1 607 ? 18.846 20.395 -31.934 1.00 96.03 691 HIS A C 1
ATOM 4811 O O . HIS A 1 607 ? 17.917 21.132 -31.589 1.00 93.83 691 HIS A O 1
ATOM 4818 N N . LEU A 1 608 ? 19.162 19.283 -31.275 1.00 95.07 692 LEU A N 1
ATOM 4819 C CA . LEU A 1 608 ? 18.383 18.813 -30.136 1.00 93.13 692 LEU A CA 1
ATOM 4820 C C . LEU A 1 608 ? 18.777 19.605 -28.900 1.00 98.44 692 LEU A C 1
ATOM 4821 O O . LEU A 1 608 ? 19.960 19.658 -28.547 1.00 101.08 692 LEU A O 1
ATOM 4826 N N . LYS A 1 609 ? 17.794 20.215 -28.237 1.00 97.92 693 LYS A N 1
ATOM 4827 C CA . LYS A 1 609 ? 18.069 21.135 -27.136 1.00 99.31 693 LYS A CA 1
ATOM 4828 C C . LYS A 1 609 ? 17.265 20.874 -25.866 1.00 90.95 693 LYS A C 1
ATOM 4829 O O . LYS A 1 609 ? 17.674 21.352 -24.800 1.00 96.47 693 LYS A O 1
ATOM 4835 N N . HIS A 1 610 ? 16.151 20.148 -25.929 1.00 82.87 694 HIS A N 1
ATOM 4836 C CA . HIS A 1 610 ? 15.326 19.865 -24.761 1.00 83.35 694 HIS A CA 1
ATOM 4837 C C . HIS A 1 610 ? 15.158 18.362 -24.627 1.00 89.99 694 HIS A C 1
ATOM 4838 O O . HIS A 1 610 ? 14.802 17.682 -25.599 1.00 91.21 694 HIS A O 1
ATOM 4845 N N . LEU A 1 611 ? 15.385 17.852 -23.420 1.00 84.29 695 LEU A N 1
ATOM 4846 C CA . LEU A 1 611 ? 15.377 16.415 -23.184 1.00 83.97 695 LEU A CA 1
ATOM 4847 C C . LEU A 1 611 ? 14.611 16.133 -21.904 1.00 84.75 695 LEU A C 1
ATOM 4848 O O . LEU A 1 611 ? 15.010 16.597 -20.831 1.00 100.79 695 LEU A O 1
ATOM 4853 N N . ASN A 1 612 ? 13.524 15.372 -22.004 1.00 83.70 696 ASN A N 1
ATOM 4854 C CA . ASN A 1 612 ? 12.673 15.088 -20.855 1.00 84.39 696 ASN A CA 1
ATOM 4855 C C . ASN A 1 612 ? 12.524 13.579 -20.706 1.00 84.13 696 ASN A C 1
ATOM 4856 O O . ASN A 1 612 ? 11.852 12.929 -21.516 1.00 93.37 696 ASN A O 1
ATOM 4861 N N . PHE A 1 613 ? 13.072 13.039 -19.620 1.00 85.77 697 PHE A N 1
ATOM 4862 C CA . PHE A 1 613 ? 13.027 11.611 -19.337 1.00 89.03 697 PHE A CA 1
ATOM 4863 C C . PHE A 1 613 ? 12.072 11.311 -18.194 1.00 86.47 697 PHE A C 1
ATOM 4864 O O . PHE A 1 613 ? 12.240 10.313 -17.485 1.00 87.33 697 PHE A O 1
ATOM 4872 N N . TYR A 1 614 ? 11.051 12.154 -18.017 1.00 87.80 698 TYR A N 1
ATOM 4873 C CA . TYR A 1 614 ? 10.182 12.010 -16.852 1.00 87.14 698 TYR A CA 1
ATOM 4874 C C . TYR A 1 614 ? 9.587 10.613 -16.748 1.00 90.95 698 TYR A C 1
ATOM 4875 O O . TYR A 1 614 ? 8.985 10.103 -17.700 1.00 105.13 698 TYR A O 1
ATOM 4884 N N . GLY A 1 615 ? 9.784 10.008 -15.581 1.00 96.67 699 GLY A N 1
ATOM 4885 C CA . GLY A 1 615 ? 9.209 8.751 -15.197 1.00 103.41 699 GLY A CA 1
ATOM 4886 C C . GLY A 1 615 ? 10.102 7.535 -15.339 1.00 100.06 699 GLY A C 1
ATOM 4887 O O . GLY A 1 615 ? 10.013 6.616 -14.486 1.00 120.41 699 GLY A O 1
ATOM 4888 N N . SER A 1 616 ? 11.087 7.586 -16.237 1.00 90.85 700 SER A N 1
ATOM 4889 C CA . SER A 1 616 ? 11.911 6.424 -16.568 1.00 93.05 700 SER A CA 1
ATOM 4890 C C . SER A 1 616 ? 12.855 6.154 -15.406 1.00 108.84 700 SER A C 1
ATOM 4891 O O . SER A 1 616 ? 13.755 6.952 -15.104 1.00 119.08 700 SER A O 1
ATOM 4894 N N . SER A 1 617 ? 12.593 5.053 -14.725 1.00 106.41 701 SER A N 1
ATOM 4895 C CA . SER A 1 617 ? 13.321 4.670 -13.536 1.00 112.29 701 SER A CA 1
ATOM 4896 C C . SER A 1 617 ? 14.742 4.338 -13.935 1.00 103.47 701 SER A C 1
ATOM 4897 O O . SER A 1 617 ? 14.975 3.393 -14.694 1.00 105.18 701 SER A O 1
ATOM 4900 N N . LEU A 1 618 ? 15.677 5.156 -13.476 1.00 108.54 702 LEU A N 1
ATOM 4901 C CA . LEU A 1 618 ? 17.090 4.978 -13.749 1.00 117.33 702 LEU A CA 1
ATOM 4902 C C . LEU A 1 618 ? 17.790 4.299 -12.575 1.00 125.99 702 LEU A C 1
ATOM 4903 O O . LEU A 1 618 ? 17.290 4.264 -11.444 1.00 119.42 702 LEU A O 1
ATOM 4908 N N . SER A 1 619 ? 18.988 3.801 -12.851 1.00 124.32 703 SER A N 1
ATOM 4909 C CA . SER A 1 619 ? 19.855 3.215 -11.842 1.00 117.64 703 SER A CA 1
ATOM 4910 C C . SER A 1 619 ? 21.139 4.031 -11.762 1.00 126.63 703 SER A C 1
ATOM 4911 O O . SER A 1 619 ? 21.348 4.973 -12.530 1.00 134.90 703 SER A O 1
ATOM 4914 N N . HIS A 1 620 ? 22.000 3.655 -10.815 1.00 122.19 704 HIS A N 1
ATOM 4915 C CA . HIS A 1 620 ? 23.270 4.351 -10.637 1.00 117.68 704 HIS A CA 1
ATOM 4916 C C . HIS A 1 620 ? 24.094 4.324 -11.916 1.00 132.09 704 HIS A C 1
ATOM 4917 O O . HIS A 1 620 ? 24.592 5.363 -12.370 1.00 134.01 704 HIS A O 1
ATOM 4924 N N . MET A 1 621 ? 24.261 3.138 -12.507 1.00 137.78 705 MET A N 1
ATOM 4925 C CA . MET A 1 621 ? 25.025 3.044 -13.744 1.00 146.83 705 MET A CA 1
ATOM 4926 C C . MET A 1 621 ? 24.315 3.742 -14.900 1.00 138.42 705 MET A C 1
ATOM 4927 O O . MET A 1 621 ? 24.978 4.326 -15.767 1.00 133.37 705 MET A O 1
ATOM 4932 N N . ASP A 1 622 ? 22.979 3.693 -14.933 1.00 130.27 706 ASP A N 1
ATOM 4933 C CA . ASP A 1 622 ? 22.237 4.373 -15.992 1.00 131.78 706 ASP A CA 1
ATOM 4934 C C . ASP A 1 622 ? 22.458 5.879 -15.944 1.00 128.22 706 ASP A C 1
ATOM 4935 O O . ASP A 1 622 ? 22.702 6.514 -16.978 1.00 120.75 706 ASP A O 1
ATOM 4940 N N . ALA A 1 623 ? 22.383 6.466 -14.747 1.00 125.10 707 ALA A N 1
ATOM 4941 C CA . ALA A 1 623 ? 22.648 7.894 -14.604 1.00 118.58 707 ALA A CA 1
ATOM 4942 C C . ALA A 1 623 ? 24.103 8.215 -14.917 1.00 128.09 707 ALA A C 1
ATOM 4943 O O . ALA A 1 623 ? 24.403 9.267 -15.499 1.00 122.09 707 ALA A O 1
ATOM 4945 N N . ARG A 1 624 ? 25.020 7.320 -14.539 1.00 137.59 708 ARG A N 1
ATOM 4946 C CA . ARG A 1 624 ? 26.429 7.509 -14.873 1.00 139.73 708 ARG A CA 1
ATOM 4947 C C . ARG A 1 624 ? 26.618 7.604 -16.384 1.00 131.23 708 ARG A C 1
ATOM 4948 O O . ARG A 1 624 ? 27.253 8.540 -16.889 1.00 133.96 708 ARG A O 1
ATOM 4956 N N . GLN A 1 625 ? 26.033 6.658 -17.123 1.00 133.59 709 GLN A N 1
ATOM 4957 C CA . GLN A 1 625 ? 26.156 6.650 -18.579 1.00 141.56 709 GLN A CA 1
ATOM 4958 C C . GLN A 1 625 ? 25.472 7.862 -19.205 1.00 132.90 709 GLN A C 1
ATOM 4959 O O . GLN A 1 625 ? 25.991 8.448 -20.166 1.00 129.86 709 GLN A O 1
ATOM 4965 N N . LEU A 1 626 ? 24.308 8.253 -18.677 1.00 130.75 710 LEU A N 1
ATOM 4966 C CA . LEU A 1 626 ? 23.623 9.440 -19.185 1.00 122.55 710 LEU A CA 1
ATOM 4967 C C . LEU A 1 626 ? 24.494 10.682 -19.044 1.00 124.94 710 LEU A C 1
ATOM 4968 O O . LEU A 1 626 ? 24.651 11.458 -19.995 1.00 119.52 710 LEU A O 1
ATOM 4973 N N . CYS A 1 627 ? 25.059 10.893 -17.855 1.00 125.09 711 CYS A N 1
ATOM 4974 C CA . CYS A 1 627 ? 25.901 12.064 -17.643 1.00 120.45 711 CYS A CA 1
ATOM 4975 C C . CYS A 1 627 ? 27.151 12.013 -18.515 1.00 131.84 711 CYS A C 1
ATOM 4976 O O . CYS A 1 627 ? 27.613 13.051 -19.012 1.00 132.02 711 CYS A O 1
ATOM 4979 N N . GLU A 1 628 ? 27.714 10.817 -18.715 1.00 139.02 712 GLU A N 1
ATOM 4980 C CA . GLU A 1 628 ? 28.885 10.704 -19.579 1.00 137.35 712 GLU A CA 1
ATOM 4981 C C . GLU A 1 628 ? 28.544 11.083 -21.012 1.00 135.64 712 GLU A C 1
ATOM 4982 O O . GLU A 1 628 ? 29.345 11.726 -21.700 1.00 143.32 712 GLU A O 1
ATOM 4988 N N . ALA A 1 629 ? 27.356 10.696 -21.480 1.00 139.06 713 ALA A N 1
ATOM 4989 C CA . ALA A 1 629 ? 26.929 11.109 -22.814 1.00 134.43 713 ALA A CA 1
ATOM 4990 C C . ALA A 1 629 ? 26.698 12.614 -22.880 1.00 130.54 713 ALA A C 1
ATOM 4991 O O . ALA A 1 629 ? 27.021 13.254 -23.888 1.00 133.81 713 ALA A O 1
ATOM 4993 N N . LEU A 1 630 ? 26.133 13.195 -21.818 1.00 128.45 714 LEU A N 1
ATOM 4994 C CA . LEU A 1 630 ? 25.880 14.633 -21.809 1.00 127.87 714 LEU A CA 1
ATOM 4995 C C . LEU A 1 630 ? 27.172 15.443 -21.790 1.00 138.37 714 LEU A C 1
ATOM 4996 O O . LEU A 1 630 ? 27.203 16.564 -22.315 1.00 139.92 714 LEU A O 1
ATOM 5001 N N . LYS A 1 631 ? 28.247 14.896 -21.212 1.00 139.64 715 LYS A N 1
ATOM 5002 C CA . LYS A 1 631 ? 29.506 15.633 -21.133 1.00 138.47 715 LYS A CA 1
ATOM 5003 C C . LYS A 1 631 ? 30.206 15.773 -22.484 1.00 147.72 715 LYS A C 1
ATOM 5004 O O . LYS A 1 631 ? 31.178 16.529 -22.579 1.00 151.39 715 LYS A O 1
ATOM 5010 N N . HIS A 1 632 ? 29.748 15.066 -23.515 1.00 159.59 716 HIS A N 1
ATOM 5011 C CA . HIS A 1 632 ? 30.315 15.211 -24.851 1.00 167.64 716 HIS A CA 1
ATOM 5012 C C . HIS A 1 632 ? 30.098 16.639 -25.355 1.00 179.14 716 HIS A C 1
ATOM 5013 O O . HIS A 1 632 ? 29.040 17.229 -25.107 1.00 183.80 716 HIS A O 1
ATOM 5020 N N . PRO A 1 633 ? 31.076 17.233 -26.046 1.00 172.58 717 PRO A N 1
ATOM 5021 C CA . PRO A 1 633 ? 30.941 18.633 -26.477 1.00 171.99 717 PRO A CA 1
ATOM 5022 C C . PRO A 1 633 ? 30.086 18.843 -27.720 1.00 166.65 717 PRO A C 1
ATOM 5023 O O . PRO A 1 633 ? 29.892 19.996 -28.123 1.00 161.82 717 PRO A O 1
ATOM 5027 N N . MET A 1 634 ? 29.575 17.784 -28.345 1.00 157.63 718 MET A N 1
ATOM 5028 C CA . MET A 1 634 ? 28.594 17.941 -29.413 1.00 154.13 718 MET A CA 1
ATOM 5029 C C . MET A 1 634 ? 27.177 18.119 -28.884 1.00 146.44 718 MET A C 1
ATOM 5030 O O . MET A 1 634 ? 26.239 18.212 -29.685 1.00 148.48 718 MET A O 1
ATOM 5035 N N . CYS A 1 635 ? 27.001 18.182 -27.571 1.00 137.76 719 CYS A N 1
ATOM 5036 C CA . CYS A 1 635 ? 25.684 18.167 -26.952 1.00 131.95 719 CYS A CA 1
ATOM 5037 C C . CYS A 1 635 ? 25.248 19.599 -26.667 1.00 132.53 719 CYS A C 1
ATOM 5038 O O . CYS A 1 635 ? 25.906 20.315 -25.905 1.00 137.66 719 CYS A O 1
ATOM 5041 N N . ASN A 1 636 ? 24.139 20.012 -27.279 1.00 126.90 720 ASN A N 1
ATOM 5042 C CA . ASN A 1 636 ? 23.624 21.364 -27.134 1.00 115.52 720 ASN A CA 1
ATOM 5043 C C . ASN A 1 636 ? 22.408 21.426 -26.219 1.00 113.67 720 ASN A C 1
ATOM 5044 O O . ASN A 1 636 ? 21.618 22.371 -26.326 1.00 118.40 720 ASN A O 1
ATOM 5049 N N . ILE A 1 637 ? 22.231 20.434 -25.340 1.00 107.98 721 ILE A N 1
ATOM 5050 C CA . ILE A 1 637 ? 21.037 20.390 -24.497 1.00 106.60 721 ILE A CA 1
ATOM 5051 C C . ILE A 1 637 ? 20.977 21.652 -23.652 1.00 97.16 721 ILE A C 1
ATOM 5052 O O . ILE A 1 637 ? 21.917 21.968 -22.916 1.00 106.08 721 ILE A O 1
ATOM 5057 N N . GLU A 1 638 ? 19.870 22.388 -23.765 1.00 97.41 722 GLU A N 1
ATOM 5058 C CA . GLU A 1 638 ? 19.641 23.562 -22.940 1.00 92.42 722 GLU A CA 1
ATOM 5059 C C . GLU A 1 638 ? 18.618 23.336 -21.837 1.00 98.06 722 GLU A C 1
ATOM 5060 O O . GLU A 1 638 ? 18.584 24.119 -20.885 1.00 114.16 722 GLU A O 1
ATOM 5066 N N . GLU A 1 639 ? 17.814 22.278 -21.916 1.00 93.79 723 GLU A N 1
ATOM 5067 C CA . GLU A 1 639 ? 16.819 21.984 -20.893 1.00 89.46 723 GLU A CA 1
ATOM 5068 C C . GLU A 1 639 ? 16.833 20.488 -20.626 1.00 96.86 723 GLU A C 1
ATOM 5069 O O . GLU A 1 639 ? 16.761 19.689 -21.568 1.00 103.00 723 GLU A O 1
ATOM 5075 N N . LEU A 1 640 ? 16.936 20.113 -19.350 1.00 90.59 724 LEU A N 1
ATOM 5076 C CA . LEU A 1 640 ? 17.079 18.715 -18.952 1.00 90.69 724 LEU A CA 1
ATOM 5077 C C . LEU A 1 640 ? 16.106 18.431 -17.817 1.00 91.23 724 LEU A C 1
ATOM 5078 O O . LEU A 1 640 ? 16.284 18.932 -16.700 1.00 96.51 724 LEU A O 1
ATOM 5083 N N . MET A 1 641 ? 15.101 17.604 -18.087 1.00 89.95 725 MET A N 1
ATOM 5084 C CA . MET A 1 641 ? 14.073 17.264 -17.112 1.00 90.35 725 MET A CA 1
ATOM 5085 C C . MET A 1 641 ? 14.233 15.795 -16.756 1.00 90.50 725 MET A C 1
ATOM 5086 O O . MET A 1 641 ? 14.118 14.930 -17.634 1.00 91.47 725 MET A O 1
ATOM 5091 N N . LEU A 1 642 ? 14.489 15.508 -15.479 1.00 92.21 726 LEU A N 1
ATOM 5092 C CA . LEU A 1 642 ? 14.686 14.144 -15.009 1.00 92.64 726 LEU A CA 1
ATOM 5093 C C . LEU A 1 642 ? 13.768 13.847 -13.839 1.00 93.51 726 LEU A C 1
ATOM 5094 O O . LEU A 1 642 ? 14.138 13.142 -12.899 1.00 94.87 726 LEU A O 1
ATOM 5099 N N . GLY A 1 643 ? 12.536 14.339 -13.906 1.00 92.76 727 GLY A N 1
ATOM 5100 C CA . GLY A 1 643 ? 11.613 14.171 -12.799 1.00 93.68 727 GLY A CA 1
ATOM 5101 C C . GLY A 1 643 ? 11.153 12.733 -12.646 1.00 93.35 727 GLY A C 1
ATOM 5102 O O . GLY A 1 643 ? 10.910 12.028 -13.626 1.00 97.75 727 GLY A O 1
ATOM 5103 N N . LYS A 1 644 ? 11.018 12.305 -11.387 1.00 95.79 728 LYS A N 1
ATOM 5104 C CA . LYS A 1 644 ? 10.537 10.963 -11.053 1.00 94.96 728 LYS A CA 1
ATOM 5105 C C . LYS A 1 644 ? 11.357 9.888 -11.762 1.00 94.30 728 LYS A C 1
ATOM 5106 O O . LYS A 1 644 ? 10.826 8.907 -12.293 1.00 97.96 728 LYS A O 1
ATOM 5112 N N . CYS A 1 645 ? 12.677 10.067 -11.753 1.00 98.85 729 CYS A N 1
ATOM 5113 C CA . CYS A 1 645 ? 13.609 9.117 -12.346 1.00 101.15 729 CYS A CA 1
ATOM 5114 C C . CYS A 1 645 ? 14.285 8.223 -11.314 1.00 110.95 729 CYS A C 1
ATOM 5115 O O . CYS A 1 645 ? 15.237 7.518 -11.662 1.00 116.21 729 CYS A O 1
ATOM 5118 N N . ASP A 1 646 ? 13.828 8.245 -10.057 1.00 113.98 730 ASP A N 1
ATOM 5119 C CA . ASP A 1 646 ? 14.445 7.463 -8.984 1.00 106.90 730 ASP A CA 1
ATOM 5120 C C . ASP A 1 646 ? 15.918 7.829 -8.821 1.00 113.40 730 ASP A C 1
ATOM 5121 O O . ASP A 1 646 ? 16.767 6.975 -8.550 1.00 129.33 730 ASP A O 1
ATOM 5126 N N . ILE A 1 647 ? 16.215 9.110 -8.988 1.00 105.70 731 ILE A N 1
ATOM 5127 C CA . ILE A 1 647 ? 17.569 9.615 -8.814 1.00 113.67 731 ILE A CA 1
ATOM 5128 C C . ILE A 1 647 ? 17.807 9.819 -7.328 1.00 124.16 731 ILE A C 1
ATOM 5129 O O . ILE A 1 647 ? 16.893 10.180 -6.577 1.00 126.10 731 ILE A O 1
ATOM 5134 N N . THR A 1 648 ? 19.029 9.532 -6.893 1.00 129.78 732 THR A N 1
ATOM 5135 C CA . THR A 1 648 ? 19.410 9.629 -5.492 1.00 124.73 732 THR A CA 1
ATOM 5136 C C . THR A 1 648 ? 20.733 10.360 -5.341 1.00 133.88 732 THR A C 1
ATOM 5137 O O . THR A 1 648 ? 21.254 10.907 -6.317 1.00 131.79 732 THR A O 1
ATOM 5141 N N . GLY A 1 649 ? 21.282 10.370 -4.124 1.00 139.33 733 GLY A N 1
ATOM 5142 C CA . GLY A 1 649 ? 22.454 11.183 -3.857 1.00 136.31 733 GLY A CA 1
ATOM 5143 C C . GLY A 1 649 ? 23.670 10.746 -4.643 1.00 139.79 733 GLY A C 1
ATOM 5144 O O . GLY A 1 649 ? 24.407 11.582 -5.168 1.00 141.02 733 GLY A O 1
ATOM 5145 N N . GLU A 1 650 ? 23.886 9.434 -4.753 1.00 141.83 734 GLU A N 1
ATOM 5146 C CA . GLU A 1 650 ? 25.091 8.959 -5.423 1.00 148.66 734 GLU A CA 1
ATOM 5147 C C . GLU A 1 650 ? 25.111 9.401 -6.883 1.00 146.49 734 GLU A C 1
ATOM 5148 O O . GLU A 1 650 ? 26.116 9.951 -7.359 1.00 152.79 734 GLU A O 1
ATOM 5154 N N . ALA A 1 651 ? 23.971 9.303 -7.568 1.00 140.25 735 ALA A N 1
ATOM 5155 C CA . ALA A 1 651 ? 23.919 9.756 -8.955 1.00 130.96 735 ALA A CA 1
ATOM 5156 C C . ALA A 1 651 ? 24.192 11.254 -9.073 1.00 133.13 735 ALA A C 1
ATOM 5157 O O . ALA A 1 651 ? 24.709 11.710 -10.100 1.00 126.19 735 ALA A O 1
ATOM 5159 N N . CYS A 1 652 ? 23.899 12.026 -8.015 1.00 131.48 736 CYS A N 1
ATOM 5160 C CA . CYS A 1 652 ? 24.212 13.455 -8.038 1.00 129.93 736 CYS A CA 1
ATOM 5161 C C . CYS A 1 652 ? 25.688 13.702 -8.312 1.00 126.52 736 CYS A C 1
ATOM 5162 O O . CYS A 1 652 ? 26.032 14.655 -9.022 1.00 122.82 736 CYS A O 1
ATOM 5165 N N . GLU A 1 653 ? 26.564 12.830 -7.799 1.00 142.58 737 GLU A N 1
ATOM 5166 C CA . GLU A 1 653 ? 27.994 12.967 -8.058 1.00 143.19 737 GLU A CA 1
ATOM 5167 C C . GLU A 1 653 ? 28.273 13.120 -9.549 1.00 138.10 737 GLU A C 1
ATOM 5168 O O . GLU A 1 653 ? 29.093 13.952 -9.955 1.00 141.37 737 GLU A O 1
ATOM 5174 N N . ASP A 1 654 ? 27.574 12.350 -10.384 1.00 134.15 738 ASP A N 1
ATOM 5175 C CA . ASP A 1 654 ? 27.760 12.479 -11.824 1.00 123.98 738 ASP A CA 1
ATOM 5176 C C . ASP A 1 654 ? 27.066 13.715 -12.394 1.00 129.38 738 ASP A C 1
ATOM 5177 O O . ASP A 1 654 ? 27.636 14.406 -13.249 1.00 132.26 738 ASP A O 1
ATOM 5182 N N . ILE A 1 655 ? 25.848 14.022 -11.929 1.00 122.92 739 ILE A N 1
ATOM 5183 C CA . ILE A 1 655 ? 25.108 15.158 -12.483 1.00 117.86 739 ILE A CA 1
ATOM 5184 C C . ILE A 1 655 ? 25.893 16.450 -12.296 1.00 124.08 739 ILE A C 1
ATOM 5185 O O . ILE A 1 655 ? 25.995 17.275 -13.216 1.00 109.96 739 ILE A O 1
ATOM 5190 N N . ALA A 1 656 ? 26.478 16.630 -11.107 1.00 131.18 740 ALA A N 1
ATOM 5191 C CA . ALA A 1 656 ? 27.331 17.782 -10.840 1.00 121.56 740 ALA A CA 1
ATOM 5192 C C . ALA A 1 656 ? 28.404 17.941 -11.912 1.00 129.37 740 ALA A C 1
ATOM 5193 O O . ALA A 1 656 ? 28.648 19.056 -12.393 1.00 128.53 740 ALA A O 1
ATOM 5195 N N . SER A 1 657 ? 29.028 16.829 -12.325 1.00 129.80 741 SER A N 1
ATOM 5196 C CA . SER A 1 657 ? 30.057 16.894 -13.362 1.00 130.38 741 SER A CA 1
ATOM 5197 C C . SER A 1 657 ? 29.538 17.595 -14.605 1.00 140.46 741 SER A C 1
ATOM 5198 O O . SER A 1 657 ? 30.209 18.475 -15.158 1.00 150.03 741 SER A O 1
ATOM 5201 N N . VAL A 1 658 ? 28.322 17.245 -15.032 1.00 136.61 742 VAL A N 1
ATOM 5202 C CA . VAL A 1 658 ? 27.747 17.857 -16.225 1.00 134.64 742 VAL A CA 1
ATOM 5203 C C . VAL A 1 658 ? 27.662 19.367 -16.057 1.00 134.75 742 VAL A C 1
ATOM 5204 O O . VAL A 1 658 ? 28.020 20.128 -16.966 1.00 135.56 742 VAL A O 1
ATOM 5208 N N . LEU A 1 659 ? 27.228 19.824 -14.875 1.00 123.95 743 LEU A N 1
ATOM 5209 C CA . LEU A 1 659 ? 27.091 21.259 -14.649 1.00 128.37 743 LEU A CA 1
ATOM 5210 C C . LEU A 1 659 ? 28.412 21.982 -14.874 1.00 140.14 743 LEU A C 1
ATOM 5211 O O . LEU A 1 659 ? 28.421 23.149 -15.283 1.00 142.35 743 LEU A O 1
ATOM 5216 N N . VAL A 1 660 ? 29.533 21.297 -14.638 1.00 137.06 744 VAL A N 1
ATOM 5217 C CA . VAL A 1 660 ? 30.835 21.924 -14.829 1.00 139.56 744 VAL A CA 1
ATOM 5218 C C . VAL A 1 660 ? 31.146 22.097 -16.312 1.00 145.48 744 VAL A C 1
ATOM 5219 O O . VAL A 1 660 ? 31.691 23.127 -16.726 1.00 150.94 744 VAL A O 1
ATOM 5223 N N . HIS A 1 661 ? 30.797 21.109 -17.139 1.00 153.19 745 HIS A N 1
ATOM 5224 C CA . HIS A 1 661 ? 31.326 21.092 -18.500 1.00 152.06 745 HIS A CA 1
ATOM 5225 C C . HIS A 1 661 ? 30.463 21.849 -19.507 1.00 164.35 745 HIS A C 1
ATOM 5226 O O . HIS A 1 661 ? 30.968 22.702 -20.243 1.00 174.46 745 HIS A O 1
ATOM 5233 N N . ASN A 1 662 ? 29.171 21.544 -19.566 1.00 154.80 746 ASN A N 1
ATOM 5234 C CA . ASN A 1 662 ? 28.312 22.051 -20.633 1.00 132.12 746 ASN A CA 1
ATOM 5235 C C . ASN A 1 662 ? 27.854 23.456 -20.274 1.00 137.52 746 ASN A C 1
ATOM 5236 O O . ASN A 1 662 ? 26.893 23.638 -19.523 1.00 142.31 746 ASN A O 1
ATOM 5241 N N . LYS A 1 663 ? 28.533 24.462 -20.828 1.00 131.79 747 LYS A N 1
ATOM 5242 C CA . LYS A 1 663 ? 28.144 25.844 -20.581 1.00 133.61 747 LYS A CA 1
ATOM 5243 C C . LYS A 1 663 ? 26.878 26.232 -21.332 1.00 126.22 747 LYS A C 1
ATOM 5244 O O . LYS A 1 663 ? 26.362 27.335 -21.112 1.00 116.04 747 LYS A O 1
ATOM 5250 N N . LYS A 1 664 ? 26.375 25.359 -22.209 1.00 125.02 748 LYS A N 1
ATOM 5251 C CA . LYS A 1 664 ? 25.145 25.633 -22.941 1.00 114.32 748 LYS A CA 1
ATOM 5252 C C . LYS A 1 664 ? 23.894 25.271 -22.150 1.00 113.10 748 LYS A C 1
ATOM 5253 O O . LYS A 1 664 ? 22.826 25.825 -22.430 1.00 117.15 748 LYS A O 1
ATOM 5259 N N . LEU A 1 665 ? 23.998 24.357 -21.186 1.00 103.97 749 LEU A N 1
ATOM 5260 C CA . LEU A 1 665 ? 22.847 23.972 -20.379 1.00 103.26 749 LEU A CA 1
ATOM 5261 C C . LEU A 1 665 ? 22.450 25.112 -19.448 1.00 107.73 749 LEU A C 1
ATOM 5262 O O . LEU A 1 665 ? 23.306 25.716 -18.798 1.00 116.79 749 LEU A O 1
ATOM 5267 N N . ASN A 1 666 ? 21.151 25.424 -19.390 1.00 108.02 750 ASN A N 1
ATOM 5268 C CA . ASN A 1 666 ? 20.703 26.450 -18.457 1.00 109.34 750 ASN A CA 1
ATOM 5269 C C . ASN A 1 666 ? 19.410 26.142 -17.706 1.00 114.20 750 ASN A C 1
ATOM 5270 O O . ASN A 1 666 ? 18.997 26.970 -16.889 1.00 121.78 750 ASN A O 1
ATOM 5275 N N . LEU A 1 667 ? 18.770 24.991 -17.916 1.00 106.26 751 LEU A N 1
ATOM 5276 C CA . LEU A 1 667 ? 17.588 24.643 -17.129 1.00 103.66 751 LEU A CA 1
ATOM 5277 C C . LEU A 1 667 ? 17.655 23.178 -16.732 1.00 97.72 751 LEU A C 1
ATOM 5278 O O . LEU A 1 667 ? 17.775 22.305 -17.598 1.00 102.37 751 LEU A O 1
ATOM 5283 N N . LEU A 1 668 ? 17.581 22.913 -15.425 1.00 107.74 752 LEU A N 1
ATOM 5284 C CA . LEU A 1 668 ? 17.640 21.555 -14.893 1.00 98.33 752 LEU A CA 1
ATOM 5285 C C . LEU A 1 668 ? 16.506 21.321 -13.901 1.00 97.47 752 LEU A C 1
ATOM 5286 O O . LEU A 1 668 ? 16.362 22.069 -12.922 1.00 98.97 752 LEU A O 1
ATOM 5291 N N . SER A 1 669 ? 15.734 20.259 -14.128 1.00 96.24 753 SER A N 1
ATOM 5292 C CA . SER A 1 669 ? 14.657 19.870 -13.224 1.00 96.58 753 SER A CA 1
ATOM 5293 C C . SER A 1 669 ? 14.912 18.467 -12.701 1.00 96.97 753 SER A C 1
ATOM 5294 O O . SER A 1 669 ? 15.053 17.529 -13.487 1.00 96.37 753 SER A O 1
ATOM 5297 N N . LEU A 1 670 ? 14.969 18.322 -11.379 1.00 98.75 754 LEU A N 1
ATOM 5298 C CA . LEU A 1 670 ? 15.127 17.023 -10.738 1.00 102.05 754 LEU A CA 1
ATOM 5299 C C . LEU A 1 670 ? 14.003 16.766 -9.743 1.00 99.98 754 LEU A C 1
ATOM 5300 O O . LEU A 1 670 ? 14.208 16.140 -8.705 1.00 101.43 754 LEU A O 1
ATOM 5305 N N . CYS A 1 671 ? 12.793 17.217 -10.071 1.00 98.93 755 CYS A N 1
ATOM 5306 C CA . CYS A 1 671 ? 11.665 17.065 -9.165 1.00 99.56 755 CYS A CA 1
ATOM 5307 C C . CYS A 1 671 ? 11.368 15.591 -8.930 1.00 100.93 755 CYS A C 1
ATOM 5308 O O . CYS A 1 671 ? 11.829 14.714 -9.662 1.00 117.55 755 CYS A O 1
ATOM 5311 N N . GLU A 1 672 ? 10.602 15.321 -7.873 1.00 100.44 756 GLU A N 1
ATOM 5312 C CA . GLU A 1 672 ? 10.102 13.978 -7.578 1.00 100.33 756 GLU A CA 1
ATOM 5313 C C . GLU A 1 672 ? 11.229 12.954 -7.436 1.00 100.90 756 GLU A C 1
ATOM 5314 O O . GLU A 1 672 ? 11.030 11.765 -7.681 1.00 100.24 756 GLU A O 1
ATOM 5320 N N . ASN A 1 673 ? 12.421 13.400 -7.068 1.00 102.18 757 ASN A N 1
ATOM 5321 C CA . ASN A 1 673 ? 13.538 12.525 -6.742 1.00 113.20 757 ASN A CA 1
ATOM 5322 C C . ASN A 1 673 ? 13.799 12.563 -5.231 1.00 120.33 757 ASN A C 1
ATOM 5323 O O . ASN A 1 673 ? 13.047 13.176 -4.463 1.00 117.56 757 ASN A O 1
ATOM 5328 N N . ALA A 1 674 ? 14.880 11.898 -4.795 1.00 118.66 758 ALA A N 1
ATOM 5329 C CA . ALA A 1 674 ? 15.246 11.820 -3.377 1.00 109.28 758 ALA A CA 1
ATOM 5330 C C . ALA A 1 674 ? 16.727 12.173 -3.250 1.00 125.49 758 ALA A C 1
ATOM 5331 O O . ALA A 1 674 ? 17.584 11.292 -3.184 1.00 117.26 758 ALA A O 1
ATOM 5333 N N . LEU A 1 675 ? 17.026 13.477 -3.281 1.00 122.82 759 LEU A N 1
ATOM 5334 C CA . LEU A 1 675 ? 18.403 13.951 -3.159 1.00 135.64 759 LEU A CA 1
ATOM 5335 C C . LEU A 1 675 ? 18.903 13.877 -1.713 1.00 147.48 759 LEU A C 1
ATOM 5336 O O . LEU A 1 675 ? 20.078 13.575 -1.479 1.00 150.51 759 LEU A O 1
ATOM 5341 N N . LYS A 1 676 ? 18.042 14.189 -0.740 1.00 138.18 760 LYS A N 1
ATOM 5342 C CA . LYS A 1 676 ? 18.275 13.893 0.677 1.00 160.83 760 LYS A CA 1
ATOM 5343 C C . LYS A 1 676 ? 19.492 14.636 1.247 1.00 176.55 760 LYS A C 1
ATOM 5344 O O . LYS A 1 676 ? 20.199 14.122 2.125 1.00 180.40 760 LYS A O 1
ATOM 5350 N N . ASP A 1 677 ? 19.718 15.855 0.754 1.00 155.72 761 ASP A N 1
ATOM 5351 C CA . ASP A 1 677 ? 20.663 16.865 1.242 1.00 155.48 761 ASP A CA 1
ATOM 5352 C C . ASP A 1 677 ? 22.136 16.591 0.937 1.00 143.25 761 ASP A C 1
ATOM 5353 O O . ASP A 1 677 ? 22.923 17.543 0.832 1.00 141.14 761 ASP A O 1
ATOM 5358 N N . ASP A 1 678 ? 22.514 15.347 0.658 1.00 146.70 762 ASP A N 1
ATOM 5359 C CA . ASP A 1 678 ? 23.903 15.121 0.267 1.00 140.23 762 ASP A CA 1
ATOM 5360 C C . ASP A 1 678 ? 24.066 15.311 -1.233 1.00 142.87 762 ASP A C 1
ATOM 5361 O O . ASP A 1 678 ? 25.068 15.875 -1.698 1.00 139.11 762 ASP A O 1
ATOM 5366 N N . GLY A 1 679 ? 23.071 14.874 -1.998 1.00 130.49 763 GLY A N 1
ATOM 5367 C CA . GLY A 1 679 ? 23.034 15.242 -3.392 1.00 121.61 763 GLY A CA 1
ATOM 5368 C C . GLY A 1 679 ? 22.946 16.742 -3.575 1.00 120.06 763 GLY A C 1
ATOM 5369 O O . GLY A 1 679 ? 23.636 17.312 -4.422 1.00 138.45 763 GLY A O 1
ATOM 5370 N N . VAL A 1 680 ? 22.104 17.405 -2.779 1.00 116.28 764 VAL A N 1
ATOM 5371 C CA . VAL A 1 680 ? 22.023 18.859 -2.873 1.00 118.49 764 VAL A CA 1
ATOM 5372 C C . VAL A 1 680 ? 23.364 19.482 -2.515 1.00 126.08 764 VAL A C 1
ATOM 5373 O O . VAL A 1 680 ? 23.770 20.486 -3.109 1.00 126.14 764 VAL A O 1
ATOM 5377 N N . LEU A 1 681 ? 24.085 18.889 -1.555 1.00 125.70 765 LEU A N 1
ATOM 5378 C CA . LEU A 1 681 ? 25.429 19.368 -1.233 1.00 125.58 765 LEU A CA 1
ATOM 5379 C C . LEU A 1 681 ? 26.363 19.283 -2.442 1.00 125.48 765 LEU A C 1
ATOM 5380 O O . LEU A 1 681 ? 27.062 20.251 -2.770 1.00 130.09 765 LEU A O 1
ATOM 5385 N N . VAL A 1 682 ? 26.391 18.128 -3.117 1.00 128.81 766 VAL A N 1
ATOM 5386 C CA . VAL A 1 682 ? 27.271 17.964 -4.282 1.00 122.90 766 VAL A CA 1
ATOM 5387 C C . VAL A 1 682 ? 26.876 18.925 -5.401 1.00 117.04 766 VAL A C 1
ATOM 5388 O O . VAL A 1 682 ? 27.735 19.499 -6.091 1.00 117.07 766 VAL A O 1
ATOM 5392 N N . LEU A 1 683 ? 25.570 19.094 -5.619 1.00 120.40 767 LEU A N 1
ATOM 5393 C CA . LEU A 1 683 ? 25.102 20.001 -6.663 1.00 115.85 767 LEU A CA 1
ATOM 5394 C C . LEU A 1 683 ? 25.455 21.449 -6.343 1.00 115.15 767 LEU A C 1
ATOM 5395 O O . LEU A 1 683 ? 25.806 22.217 -7.243 1.00 114.73 767 LEU A O 1
ATOM 5400 N N . CYS A 1 684 ? 25.360 21.846 -5.074 1.00 117.05 768 CYS A N 1
ATOM 5401 C CA . CYS A 1 684 ? 25.792 23.185 -4.701 1.00 118.53 768 CYS A CA 1
ATOM 5402 C C . CYS A 1 684 ? 27.298 23.343 -4.858 1.00 119.79 768 CYS A C 1
ATOM 5403 O O . CYS A 1 684 ? 27.772 24.440 -5.170 1.00 120.26 768 CYS A O 1
ATOM 5406 N N . GLU A 1 685 ? 28.062 22.271 -4.638 1.00 120.44 769 GLU A N 1
ATOM 5407 C CA . GLU A 1 685 ? 29.499 22.334 -4.897 1.00 121.55 769 GLU A CA 1
ATOM 5408 C C . GLU A 1 685 ? 29.783 22.570 -6.377 1.00 119.82 769 GLU A C 1
ATOM 5409 O O . GLU A 1 685 ? 30.714 23.305 -6.729 1.00 120.60 769 GLU A O 1
ATOM 5415 N N . ALA A 1 686 ? 28.999 21.945 -7.259 1.00 121.65 770 ALA A N 1
ATOM 5416 C CA . ALA A 1 686 ? 29.160 22.198 -8.695 1.00 128.24 770 ALA A CA 1
ATOM 5417 C C . ALA A 1 686 ? 28.693 23.602 -9.076 1.00 115.69 770 ALA A C 1
ATOM 5418 O O . ALA A 1 686 ? 29.293 24.254 -9.939 1.00 115.10 770 ALA A O 1
ATOM 5420 N N . LEU A 1 687 ? 27.616 24.074 -8.449 1.00 116.57 771 LEU A N 1
ATOM 5421 C CA . LEU A 1 687 ? 27.035 25.365 -8.795 1.00 114.84 771 LEU A CA 1
ATOM 5422 C C . LEU A 1 687 ? 27.883 26.532 -8.297 1.00 136.59 771 LEU A C 1
ATOM 5423 O O . LEU A 1 687 ? 27.953 27.564 -8.971 1.00 138.51 771 LEU A O 1
ATOM 5428 N N . LYS A 1 688 ? 28.544 26.386 -7.137 1.00 133.24 772 LYS A N 1
ATOM 5429 C CA . LYS A 1 688 ? 29.292 27.497 -6.551 1.00 121.27 772 LYS A CA 1
ATOM 5430 C C . LYS A 1 688 ? 30.330 28.055 -7.518 1.00 122.17 772 LYS A C 1
ATOM 5431 O O . LYS A 1 688 ? 30.543 29.272 -7.571 1.00 127.05 772 LYS A O 1
ATOM 5437 N N . ASN A 1 689 ? 30.969 27.188 -8.299 1.00 128.79 773 ASN A N 1
ATOM 5438 C CA . ASN A 1 689 ? 31.988 27.612 -9.254 1.00 141.88 773 ASN A CA 1
ATOM 5439 C C . ASN A 1 689 ? 31.400 28.651 -10.205 1.00 160.61 773 ASN A C 1
ATOM 5440 O O . ASN A 1 689 ? 30.407 28.355 -10.891 1.00 154.09 773 ASN A O 1
ATOM 5445 N N . PRO A 1 690 ? 31.982 29.863 -10.303 1.00 175.74 774 PRO A N 1
ATOM 5446 C CA . PRO A 1 690 ? 31.406 30.878 -11.199 1.00 175.54 774 PRO A CA 1
ATOM 5447 C C . PRO A 1 690 ? 31.759 30.630 -12.655 1.00 179.49 774 PRO A C 1
ATOM 5448 O O . PRO A 1 690 ? 32.111 31.551 -13.400 1.00 183.91 774 PRO A O 1
ATOM 5452 N N . ASP A 1 691 ? 31.658 29.366 -13.056 1.00 189.18 775 ASP A N 1
ATOM 5453 C CA . ASP A 1 691 ? 31.680 28.932 -14.443 1.00 196.20 775 ASP A CA 1
ATOM 5454 C C . ASP A 1 691 ? 30.399 28.228 -14.846 1.00 189.87 775 ASP A C 1
ATOM 5455 O O . ASP A 1 691 ? 30.012 28.297 -16.015 1.00 189.84 775 ASP A O 1
ATOM 5460 N N . CYS A 1 692 ? 29.750 27.539 -13.912 1.00 161.94 776 CYS A N 1
ATOM 5461 C CA . CYS A 1 692 ? 28.461 26.920 -14.171 1.00 152.32 776 CYS A CA 1
ATOM 5462 C C . CYS A 1 692 ? 27.467 27.973 -14.635 1.00 154.45 776 CYS A C 1
ATOM 5463 O O . CYS A 1 692 ? 27.171 28.924 -13.902 1.00 150.75 776 CYS A O 1
ATOM 5466 N N . ALA A 1 693 ? 26.959 27.801 -15.855 1.00 139.82 777 ALA A N 1
ATOM 5467 C CA . ALA A 1 693 ? 26.077 28.769 -16.490 1.00 124.80 777 ALA A CA 1
ATOM 5468 C C . ALA A 1 693 ? 24.599 28.454 -16.292 1.00 119.98 777 ALA A C 1
ATOM 5469 O O . ALA A 1 693 ? 23.758 29.052 -16.972 1.00 124.73 777 ALA A O 1
ATOM 5471 N N . LEU A 1 694 ? 24.264 27.533 -15.387 1.00 108.88 778 LEU A N 1
ATOM 5472 C CA . LEU A 1 694 ? 22.872 27.145 -15.187 1.00 117.31 778 LEU A CA 1
ATOM 5473 C C . LEU A 1 694 ? 22.027 28.347 -14.775 1.00 104.00 778 LEU A C 1
ATOM 5474 O O . LEU A 1 694 ? 22.451 29.164 -13.958 1.00 109.45 778 LEU A O 1
ATOM 5479 N N . GLU A 1 695 ? 20.845 28.478 -15.385 1.00 111.92 779 GLU A N 1
ATOM 5480 C CA . GLU A 1 695 ? 19.966 29.621 -15.172 1.00 102.59 779 GLU A CA 1
ATOM 5481 C C . GLU A 1 695 ? 18.678 29.284 -14.430 1.00 108.75 779 GLU A C 1
ATOM 5482 O O . GLU A 1 695 ? 17.996 30.206 -13.969 1.00 115.30 779 GLU A O 1
ATOM 5488 N N . ALA A 1 696 ? 18.310 28.007 -14.317 1.00 104.15 780 ALA A N 1
ATOM 5489 C CA . ALA A 1 696 ? 17.042 27.638 -13.699 1.00 103.86 780 ALA A CA 1
ATOM 5490 C C . ALA A 1 696 ? 17.158 26.264 -13.055 1.00 114.50 780 ALA A C 1
ATOM 5491 O O . ALA A 1 696 ? 17.637 25.320 -13.695 1.00 120.43 780 ALA A O 1
ATOM 5493 N N . LEU A 1 697 ? 16.711 26.150 -11.800 1.00 112.78 781 LEU A N 1
ATOM 5494 C CA . LEU A 1 697 ? 16.820 24.902 -11.056 1.00 103.09 781 LEU A CA 1
ATOM 5495 C C . LEU A 1 697 ? 15.501 24.579 -10.371 1.00 103.02 781 LEU A C 1
ATOM 5496 O O . LEU A 1 697 ? 14.939 25.419 -9.654 1.00 104.11 781 LEU A O 1
ATOM 5501 N N . LEU A 1 698 ? 15.016 23.359 -10.580 1.00 101.85 782 LEU A N 1
ATOM 5502 C CA . LEU A 1 698 ? 13.767 22.906 -9.976 1.00 101.74 782 LEU A CA 1
ATOM 5503 C C . LEU A 1 698 ? 14.048 21.667 -9.139 1.00 102.57 782 LEU A C 1
ATOM 5504 O O . LEU A 1 698 ? 14.228 20.575 -9.689 1.00 105.92 782 LEU A O 1
ATOM 5509 N N . LEU A 1 699 ? 14.051 21.821 -7.814 1.00 108.80 783 LEU A N 1
ATOM 5510 C CA . LEU A 1 699 ? 14.233 20.712 -6.884 1.00 105.60 783 LEU A CA 1
ATOM 5511 C C . LEU A 1 699 ? 12.966 20.471 -6.071 1.00 106.02 783 LEU A C 1
ATOM 5512 O O . LEU A 1 699 ? 13.028 20.204 -4.874 1.00 107.79 783 LEU A O 1
ATOM 5517 N N . SER A 1 700 ? 11.804 20.561 -6.705 1.00 104.48 784 SER A N 1
ATOM 5518 C CA . SER A 1 700 ? 10.557 20.377 -5.978 1.00 104.91 784 SER A CA 1
ATOM 5519 C C . SER A 1 700 ? 10.391 18.928 -5.539 1.00 110.06 784 SER A C 1
ATOM 5520 O O . SER A 1 700 ? 10.660 17.998 -6.301 1.00 103.62 784 SER A O 1
ATOM 5523 N N . HIS A 1 701 ? 9.957 18.742 -4.290 1.00 110.07 785 HIS A N 1
ATOM 5524 C CA . HIS A 1 701 ? 9.668 17.417 -3.741 1.00 106.98 785 HIS A CA 1
ATOM 5525 C C . HIS A 1 701 ? 10.886 16.494 -3.823 1.00 107.14 785 HIS A C 1
ATOM 5526 O O . HIS A 1 701 ? 10.806 15.359 -4.290 1.00 106.05 785 HIS A O 1
ATOM 5533 N N . CYS A 1 702 ? 12.030 16.998 -3.359 1.00 110.88 786 CYS A N 1
ATOM 5534 C CA . CYS A 1 702 ? 13.282 16.246 -3.359 1.00 121.18 786 CYS A CA 1
ATOM 5535 C C . CYS A 1 702 ? 13.694 15.757 -1.968 1.00 120.62 786 CYS A C 1
ATOM 5536 O O . CYS A 1 702 ? 14.843 15.338 -1.789 1.00 114.97 786 CYS A O 1
ATOM 5539 N N . CYS A 1 703 ? 12.801 15.832 -0.976 1.00 115.51 787 CYS A N 1
ATOM 5540 C CA . CYS A 1 703 ? 13.002 15.199 0.336 1.00 146.56 787 CYS A CA 1
ATOM 5541 C C . CYS A 1 703 ? 14.279 15.685 1.026 1.00 141.91 787 CYS A C 1
ATOM 5542 O O . CYS A 1 703 ? 15.069 14.897 1.554 1.00 138.59 787 CYS A O 1
ATOM 5545 N N . PHE A 1 704 ? 14.470 17.000 1.041 1.00 117.11 788 PHE A N 1
ATOM 5546 C CA . PHE A 1 704 ? 15.590 17.601 1.742 1.00 119.11 788 PHE A CA 1
ATOM 5547 C C . PHE A 1 704 ? 15.067 18.743 2.598 1.00 122.28 788 PHE A C 1
ATOM 5548 O O . PHE A 1 704 ? 13.895 19.120 2.513 1.00 119.98 788 PHE A O 1
ATOM 5556 N N . SER A 1 705 ? 15.956 19.288 3.439 1.00 132.48 789 SER A N 1
ATOM 5557 C CA . SER A 1 705 ? 15.562 20.151 4.550 1.00 124.81 789 SER A CA 1
ATOM 5558 C C . SER A 1 705 ? 16.427 21.401 4.667 1.00 125.99 789 SER A C 1
ATOM 5559 O O . SER A 1 705 ? 17.176 21.742 3.746 1.00 124.95 789 SER A O 1
ATOM 5562 N N . SER A 1 706 ? 16.319 22.092 5.805 1.00 145.16 790 SER A N 1
ATOM 5563 C CA . SER A 1 706 ? 17.023 23.356 6.007 1.00 138.05 790 SER A CA 1
ATOM 5564 C C . SER A 1 706 ? 18.537 23.211 5.923 1.00 130.25 790 SER A C 1
ATOM 5565 O O . SER A 1 706 ? 19.227 24.195 5.628 1.00 130.61 790 SER A O 1
ATOM 5568 N N . ALA A 1 707 ? 19.066 22.010 6.173 1.00 130.53 791 ALA A N 1
ATOM 5569 C CA . ALA A 1 707 ? 20.510 21.808 6.114 1.00 133.62 791 ALA A CA 1
ATOM 5570 C C . ALA A 1 707 ? 21.068 22.186 4.751 1.00 131.45 791 ALA A C 1
ATOM 5571 O O . ALA A 1 707 ? 22.158 22.764 4.655 1.00 130.34 791 ALA A O 1
ATOM 5573 N N . ALA A 1 708 ? 20.318 21.899 3.685 1.00 126.97 792 ALA A N 1
ATOM 5574 C CA . ALA A 1 708 ? 20.766 22.260 2.347 1.00 125.16 792 ALA A CA 1
ATOM 5575 C C . ALA A 1 708 ? 20.631 23.755 2.088 1.00 125.26 792 ALA A C 1
ATOM 5576 O O . ALA A 1 708 ? 21.415 24.322 1.318 1.00 124.80 792 ALA A O 1
ATOM 5578 N N . CYS A 1 709 ? 19.660 24.412 2.724 1.00 127.09 793 CYS A N 1
ATOM 5579 C CA . CYS A 1 709 ? 19.466 25.839 2.500 1.00 126.14 793 CYS A CA 1
ATOM 5580 C C . CYS A 1 709 ? 20.701 26.649 2.864 1.00 131.34 793 CYS A C 1
ATOM 5581 O O . CYS A 1 709 ? 20.863 27.768 2.367 1.00 142.45 793 CYS A O 1
ATOM 5584 N N . ASP A 1 710 ? 21.555 26.125 3.743 1.00 131.04 794 ASP A N 1
ATOM 5585 C CA . ASP A 1 710 ? 22.865 26.726 3.962 1.00 131.52 794 ASP A CA 1
ATOM 5586 C C . ASP A 1 710 ? 23.664 26.760 2.663 1.00 134.05 794 ASP A C 1
ATOM 5587 O O . ASP A 1 710 ? 24.023 27.834 2.161 1.00 140.16 794 ASP A O 1
ATOM 5592 N N . HIS A 1 711 ? 23.912 25.580 2.082 1.00 135.19 795 HIS A N 1
ATOM 5593 C CA . HIS A 1 711 ? 24.728 25.486 0.873 1.00 130.58 795 HIS A CA 1
ATOM 5594 C C . HIS A 1 711 ? 24.090 26.223 -0.297 1.00 138.38 795 HIS A C 1
ATOM 5595 O O . HIS A 1 711 ? 24.779 26.933 -1.041 1.00 141.32 795 HIS A O 1
ATOM 5602 N N . LEU A 1 712 ? 22.774 26.062 -0.481 1.00 141.22 796 LEU A N 1
ATOM 5603 C CA . LEU A 1 712 ? 22.075 26.816 -1.519 1.00 126.26 796 LEU A CA 1
ATOM 5604 C C . LEU A 1 712 ? 22.304 28.314 -1.349 1.00 127.07 796 LEU A C 1
ATOM 5605 O O . LEU A 1 712 ? 22.435 29.045 -2.336 1.00 130.47 796 LEU A O 1
ATOM 5610 N N . SER A 1 713 ? 22.387 28.788 -0.103 1.00 125.54 797 SER A N 1
ATOM 5611 C CA . SER A 1 713 ? 22.673 30.200 0.124 1.00 131.53 797 SER A CA 1
ATOM 5612 C C . SER A 1 713 ? 24.016 30.587 -0.487 1.00 133.43 797 SER A C 1
ATOM 5613 O O . SER A 1 713 ? 24.131 31.617 -1.165 1.00 126.96 797 SER A O 1
ATOM 5616 N N . GLN A 1 714 ? 25.045 29.760 -0.269 1.00 137.04 798 GLN A N 1
ATOM 5617 C CA . GLN A 1 714 ? 26.343 30.023 -0.884 1.00 141.29 798 GLN A CA 1
ATOM 5618 C C . GLN A 1 714 ? 26.264 29.982 -2.404 1.00 139.06 798 GLN A C 1
ATOM 5619 O O . GLN A 1 714 ? 27.092 30.601 -3.082 1.00 144.41 798 GLN A O 1
ATOM 5625 N N . VAL A 1 715 ? 25.290 29.254 -2.955 1.00 142.18 799 VAL A N 1
ATOM 5626 C CA . VAL A 1 715 ? 25.049 29.300 -4.395 1.00 140.55 799 VAL A CA 1
ATOM 5627 C C . VAL A 1 715 ? 24.570 30.690 -4.800 1.00 132.58 799 VAL A C 1
ATOM 5628 O O . VAL A 1 715 ? 25.095 31.299 -5.742 1.00 130.59 799 VAL A O 1
ATOM 5632 N N . LEU A 1 716 ? 23.600 31.234 -4.053 1.00 135.55 800 LEU A N 1
ATOM 5633 C CA . LEU A 1 716 ? 22.953 32.478 -4.459 1.00 131.50 800 LEU A CA 1
ATOM 5634 C C . LEU A 1 716 ? 23.935 33.640 -4.493 1.00 133.67 800 LEU A C 1
ATOM 5635 O O . LEU A 1 716 ? 23.751 34.586 -5.268 1.00 149.65 800 LEU A O 1
ATOM 5640 N N . LEU A 1 717 ? 24.981 33.586 -3.670 1.00 129.52 801 LEU A N 1
ATOM 5641 C CA . LEU A 1 717 ? 25.995 34.633 -3.672 1.00 135.68 801 LEU A CA 1
ATOM 5642 C C . LEU A 1 717 ? 26.970 34.501 -4.835 1.00 136.89 801 LEU A C 1
ATOM 5643 O O . LEU A 1 717 ? 27.474 35.518 -5.325 1.00 148.49 801 LEU A O 1
ATOM 5648 N N . TYR A 1 718 ? 27.267 33.278 -5.283 1.00 128.69 802 TYR A N 1
ATOM 5649 C CA . TYR A 1 718 ? 28.387 33.067 -6.194 1.00 142.48 802 TYR A CA 1
ATOM 5650 C C . TYR A 1 718 ? 27.978 32.804 -7.640 1.00 153.81 802 TYR A C 1
ATOM 5651 O O . TYR A 1 718 ? 28.842 32.856 -8.523 1.00 151.34 802 TYR A O 1
ATOM 5660 N N . ASN A 1 719 ? 26.707 32.515 -7.910 1.00 151.27 803 ASN A N 1
ATOM 5661 C CA . ASN A 1 719 ? 26.230 32.314 -9.272 1.00 139.15 803 ASN A CA 1
ATOM 5662 C C . ASN A 1 719 ? 25.652 33.617 -9.798 1.00 133.53 803 ASN A C 1
ATOM 5663 O O . ASN A 1 719 ? 24.650 34.115 -9.274 1.00 127.46 803 ASN A O 1
ATOM 5668 N N . ARG A 1 720 ? 26.282 34.160 -10.835 1.00 141.92 804 ARG A N 1
ATOM 5669 C CA . ARG A 1 720 ? 25.761 35.319 -11.540 1.00 144.35 804 ARG A CA 1
ATOM 5670 C C . ARG A 1 720 ? 24.874 34.924 -12.713 1.00 127.69 804 ARG A C 1
ATOM 5671 O O . ARG A 1 720 ? 24.463 35.792 -13.488 1.00 144.58 804 ARG A O 1
ATOM 5679 N N . SER A 1 721 ? 24.575 33.634 -12.863 1.00 119.02 805 SER A N 1
ATOM 5680 C CA . SER A 1 721 ? 23.699 33.160 -13.924 1.00 120.22 805 SER A CA 1
ATOM 5681 C C . SER A 1 721 ? 22.367 32.623 -13.424 1.00 118.05 805 SER A C 1
ATOM 5682 O O . SER A 1 721 ? 21.386 32.668 -14.168 1.00 123.89 805 SER A O 1
ATOM 5685 N N . LEU A 1 722 ? 22.300 32.143 -12.184 1.00 109.92 806 LEU A N 1
ATOM 5686 C CA . LEU A 1 722 ? 21.101 31.480 -11.686 1.00 109.16 806 LEU A CA 1
ATOM 5687 C C . LEU A 1 722 ? 20.002 32.503 -11.431 1.00 109.36 806 LEU A C 1
ATOM 5688 O O . LEU A 1 722 ? 20.185 33.430 -10.637 1.00 115.66 806 LEU A O 1
ATOM 5693 N N . THR A 1 723 ? 18.848 32.323 -12.086 1.00 107.52 807 THR A N 1
ATOM 5694 C CA . THR A 1 723 ? 17.752 33.283 -11.999 1.00 107.55 807 THR A CA 1
ATOM 5695 C C . THR A 1 723 ? 16.411 32.701 -11.554 1.00 109.84 807 THR A C 1
ATOM 5696 O O . THR A 1 723 ? 15.497 33.482 -11.265 1.00 107.26 807 THR A O 1
ATOM 5700 N N . PHE A 1 724 ? 16.270 31.378 -11.452 1.00 111.53 808 PHE A N 1
ATOM 5701 C CA . PHE A 1 724 ? 15.000 30.738 -11.114 1.00 109.69 808 PHE A CA 1
ATOM 5702 C C . PHE A 1 724 ? 15.231 29.598 -10.131 1.00 119.19 808 PHE A C 1
ATOM 5703 O O . PHE A 1 724 ? 16.032 28.697 -10.409 1.00 126.05 808 PHE A O 1
ATOM 5711 N N . LEU A 1 725 ? 14.520 29.621 -8.996 1.00 107.22 809 LEU A N 1
ATOM 5712 C CA . LEU A 1 725 ? 14.640 28.553 -8.012 1.00 108.05 809 LEU A CA 1
ATOM 5713 C C . LEU A 1 725 ? 13.271 28.029 -7.584 1.00 107.61 809 LEU A C 1
ATOM 5714 O O . LEU A 1 725 ? 12.405 28.800 -7.143 1.00 108.30 809 LEU A O 1
ATOM 5719 N N . ASP A 1 726 ? 13.092 26.713 -7.686 1.00 106.61 810 ASP A N 1
ATOM 5720 C CA . ASP A 1 726 ? 11.882 26.044 -7.211 1.00 113.46 810 ASP A CA 1
ATOM 5721 C C . ASP A 1 726 ? 12.269 25.082 -6.086 1.00 119.12 810 ASP A C 1
ATOM 5722 O O . ASP A 1 726 ? 12.957 24.085 -6.336 1.00 115.18 810 ASP A O 1
ATOM 5727 N N . LEU A 1 727 ? 11.827 25.360 -4.848 1.00 120.15 811 LEU A N 1
ATOM 5728 C CA . LEU A 1 727 ? 12.106 24.477 -3.716 1.00 115.01 811 LEU A CA 1
ATOM 5729 C C . LEU A 1 727 ? 10.818 24.001 -3.052 1.00 111.24 811 LEU A C 1
ATOM 5730 O O . LEU A 1 727 ? 10.823 23.621 -1.883 1.00 112.95 811 LEU A O 1
ATOM 5735 N N . GLY A 1 728 ? 9.716 23.979 -3.799 1.00 109.56 812 GLY A N 1
ATOM 5736 C CA . GLY A 1 728 ? 8.435 23.666 -3.206 1.00 109.86 812 GLY A CA 1
ATOM 5737 C C . GLY A 1 728 ? 8.358 22.237 -2.709 1.00 116.08 812 GLY A C 1
ATOM 5738 O O . GLY A 1 728 ? 9.074 21.340 -3.162 1.00 119.39 812 GLY A O 1
ATOM 5739 N N . SER A 1 729 ? 7.459 22.033 -1.749 1.00 119.53 813 SER A N 1
ATOM 5740 C CA . SER A 1 729 ? 7.228 20.721 -1.148 1.00 111.50 813 SER A CA 1
ATOM 5741 C C . SER A 1 729 ? 8.493 20.195 -0.465 1.00 112.88 813 SER A C 1
ATOM 5742 O O . SER A 1 729 ? 8.908 19.051 -0.656 1.00 112.61 813 SER A O 1
ATOM 5745 N N . ASN A 1 730 ? 9.109 21.051 0.347 1.00 120.18 814 ASN A N 1
ATOM 5746 C CA . ASN A 1 730 ? 10.254 20.666 1.162 1.00 129.38 814 ASN A CA 1
ATOM 5747 C C . ASN A 1 730 ? 10.114 21.277 2.551 1.00 130.11 814 ASN A C 1
ATOM 5748 O O . ASN A 1 730 ? 9.649 22.409 2.707 1.00 135.99 814 ASN A O 1
ATOM 5753 N N . VAL A 1 731 ? 10.570 20.534 3.557 1.00 135.16 815 VAL A N 1
ATOM 5754 C CA . VAL A 1 731 ? 10.460 20.927 4.966 1.00 133.88 815 VAL A CA 1
ATOM 5755 C C . VAL A 1 731 ? 11.583 21.918 5.267 1.00 138.18 815 VAL A C 1
ATOM 5756 O O . VAL A 1 731 ? 12.727 21.522 5.504 1.00 139.11 815 VAL A O 1
ATOM 5760 N N . LEU A 1 732 ? 11.266 23.219 5.230 1.00 131.66 816 LEU A N 1
ATOM 5761 C CA . LEU A 1 732 ? 12.255 24.258 5.499 1.00 129.05 816 LEU A CA 1
ATOM 5762 C C . LEU A 1 732 ? 12.153 24.867 6.901 1.00 141.03 816 LEU A C 1
ATOM 5763 O O . LEU A 1 732 ? 13.160 25.368 7.412 1.00 145.26 816 LEU A O 1
ATOM 5768 N N . LYS A 1 733 ? 10.959 24.890 7.507 1.00 132.62 817 LYS A N 1
ATOM 5769 C CA . LYS A 1 733 ? 10.760 25.189 8.938 1.00 164.34 817 LYS A CA 1
ATOM 5770 C C . LYS A 1 733 ? 11.284 26.565 9.380 1.00 174.96 817 LYS A C 1
ATOM 5771 O O . LYS A 1 733 ? 11.584 26.766 10.562 1.00 160.16 817 LYS A O 1
ATOM 5777 N N . ASP A 1 734 ? 11.345 27.523 8.454 1.00 158.94 818 ASP A N 1
ATOM 5778 C CA . ASP A 1 734 ? 11.749 28.918 8.662 1.00 151.37 818 ASP A CA 1
ATOM 5779 C C . ASP A 1 734 ? 13.252 29.140 8.837 1.00 135.96 818 ASP A C 1
ATOM 5780 O O . ASP A 1 734 ? 13.738 30.235 8.531 1.00 136.29 818 ASP A O 1
ATOM 5785 N N . GLU A 1 735 ? 14.025 28.125 9.233 1.00 136.43 819 GLU A N 1
ATOM 5786 C CA . GLU A 1 735 ? 15.467 28.355 9.314 1.00 137.89 819 GLU A CA 1
ATOM 5787 C C . GLU A 1 735 ? 16.075 28.406 7.926 1.00 135.15 819 GLU A C 1
ATOM 5788 O O . GLU A 1 735 ? 16.932 29.250 7.647 1.00 135.60 819 GLU A O 1
ATOM 5794 N N . GLY A 1 736 ? 15.656 27.492 7.050 1.00 132.79 820 GLY A N 1
ATOM 5795 C CA . GLY A 1 736 ? 16.145 27.516 5.683 1.00 140.35 820 GLY A CA 1
ATOM 5796 C C . GLY A 1 736 ? 15.727 28.774 4.952 1.00 130.26 820 GLY A C 1
ATOM 5797 O O . GLY A 1 736 ? 16.534 29.404 4.260 1.00 129.38 820 GLY A O 1
ATOM 5798 N N . VAL A 1 737 ? 14.465 29.175 5.122 1.00 132.28 821 VAL A N 1
ATOM 5799 C CA . VAL A 1 737 ? 13.990 30.382 4.467 1.00 129.07 821 VAL A CA 1
ATOM 5800 C C . VAL A 1 737 ? 14.730 31.590 4.997 1.00 131.18 821 VAL A C 1
ATOM 5801 O O . VAL A 1 737 ? 15.064 32.489 4.226 1.00 130.60 821 VAL A O 1
ATOM 5805 N N . THR A 1 738 ? 15.051 31.609 6.302 1.00 133.70 822 THR A N 1
ATOM 5806 C CA . THR A 1 738 ? 15.794 32.733 6.871 1.00 135.89 822 THR A CA 1
ATOM 5807 C C . THR A 1 738 ? 17.240 32.767 6.381 1.00 135.78 822 THR A C 1
ATOM 5808 O O . THR A 1 738 ? 17.772 33.845 6.088 1.00 136.33 822 THR A O 1
ATOM 5812 N N . THR A 1 739 ? 17.890 31.604 6.270 1.00 135.15 823 THR A N 1
ATOM 5813 C CA . THR A 1 739 ? 19.245 31.571 5.721 1.00 134.96 823 THR A CA 1
ATOM 5814 C C . THR A 1 739 ? 19.254 32.076 4.287 1.00 143.64 823 THR A C 1
ATOM 5815 O O . THR A 1 739 ? 20.085 32.917 3.908 1.00 157.16 823 THR A O 1
ATOM 5819 N N . LEU A 1 740 ? 18.307 31.588 3.479 1.00 130.47 824 LEU A N 1
ATOM 5820 C CA . LEU A 1 740 ? 18.217 32.040 2.098 1.00 128.36 824 LEU A CA 1
ATOM 5821 C C . LEU A 1 740 ? 17.913 33.534 2.024 1.00 129.11 824 LEU A C 1
ATOM 5822 O O . LEU A 1 740 ? 18.519 34.251 1.227 1.00 128.66 824 LEU A O 1
ATOM 5827 N N . CYS A 1 741 ? 17.005 34.026 2.867 1.00 130.38 825 CYS A N 1
ATOM 5828 C CA . CYS A 1 741 ? 16.667 35.442 2.847 1.00 131.25 825 CYS A CA 1
ATOM 5829 C C . CYS A 1 741 ? 17.870 36.295 3.221 1.00 137.20 825 CYS A C 1
ATOM 5830 O O . CYS A 1 741 ? 18.077 37.373 2.654 1.00 141.99 825 CYS A O 1
ATOM 5833 N N . GLU A 1 742 ? 18.674 35.829 4.179 1.00 149.88 826 GLU A N 1
ATOM 5834 C CA . GLU A 1 742 ? 19.918 36.525 4.489 1.00 153.21 826 GLU A CA 1
ATOM 5835 C C . GLU A 1 742 ? 20.832 36.569 3.272 1.00 138.73 826 GLU A C 1
ATOM 5836 O O . GLU A 1 742 ? 21.481 37.588 3.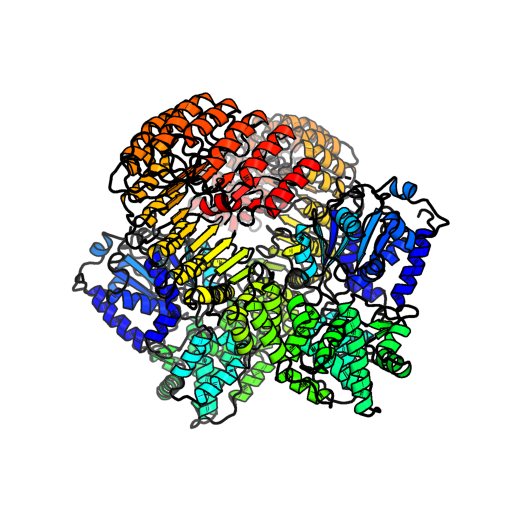010 1.00 146.81 826 GLU A O 1
ATOM 5842 N N . SER A 1 743 ? 20.905 35.470 2.523 1.00 133.31 827 SER A N 1
ATOM 5843 C CA . SER A 1 743 ? 21.739 35.471 1.324 1.00 131.89 827 SER A CA 1
ATOM 5844 C C . SER A 1 743 ? 21.192 36.427 0.260 1.00 150.85 827 SER A C 1
ATOM 5845 O O . SER A 1 743 ? 21.964 37.081 -0.454 1.00 149.90 827 SER A O 1
ATOM 5848 N N . LEU A 1 744 ? 19.864 36.496 0.119 1.00 152.50 828 LEU A N 1
ATOM 5849 C CA . LEU A 1 744 ? 19.197 37.276 -0.923 1.00 127.95 828 LEU A CA 1
ATOM 5850 C C . LEU A 1 744 ? 19.004 38.744 -0.558 1.00 132.51 828 LEU A C 1
ATOM 5851 O O . LEU A 1 744 ? 18.563 39.517 -1.412 1.00 138.93 828 LEU A O 1
ATOM 5856 N N . LYS A 1 745 ? 19.281 39.134 0.692 1.00 143.31 829 LYS A N 1
ATOM 5857 C CA . LYS A 1 745 ? 19.211 40.545 1.075 1.00 134.08 829 LYS A CA 1
ATOM 5858 C C . LYS A 1 745 ? 20.073 41.410 0.168 1.00 135.86 829 LYS A C 1
ATOM 5859 O O . LYS A 1 745 ? 19.730 42.564 -0.113 1.00 134.79 829 LYS A O 1
ATOM 5865 N N . HIS A 1 746 ? 21.221 40.889 -0.252 1.00 136.15 830 HIS A N 1
ATOM 5866 C CA . HIS A 1 746 ? 22.199 41.683 -0.985 1.00 140.38 830 HIS A CA 1
ATOM 5867 C C . HIS A 1 746 ? 21.752 41.859 -2.432 1.00 142.47 830 HIS A C 1
ATOM 5868 O O . HIS A 1 746 ? 21.529 40.860 -3.124 1.00 140.75 830 HIS A O 1
ATOM 5875 N N . PRO A 1 747 ? 21.616 43.093 -2.928 1.00 138.35 831 PRO A N 1
ATOM 5876 C CA . PRO A 1 747 ? 21.111 43.287 -4.299 1.00 137.39 831 PRO A CA 1
ATOM 5877 C C . PRO A 1 747 ? 21.969 42.646 -5.382 1.00 140.83 831 PRO A C 1
ATOM 5878 O O . PRO A 1 747 ? 21.492 42.515 -6.519 1.00 139.89 831 PRO A O 1
ATOM 5882 N N . SER A 1 748 ? 23.199 42.229 -5.071 1.00 134.87 832 SER A N 1
ATOM 5883 C CA . SER A 1 748 ? 24.059 41.623 -6.083 1.00 141.43 832 SER A CA 1
ATOM 5884 C C . SER A 1 748 ? 23.563 40.247 -6.531 1.00 152.21 832 SER A C 1
ATOM 5885 O O . SER A 1 748 ? 23.959 39.778 -7.606 1.00 135.20 832 SER A O 1
ATOM 5888 N N . CYS A 1 749 ? 22.710 39.593 -5.741 1.00 158.76 833 CYS A N 1
ATOM 5889 C CA . CYS A 1 749 ? 22.144 38.309 -6.139 1.00 156.24 833 CYS A CA 1
ATOM 5890 C C . CYS A 1 749 ? 21.204 38.489 -7.330 1.00 126.74 833 CYS A C 1
ATOM 5891 O O . CYS A 1 749 ? 20.445 39.458 -7.405 1.00 132.52 833 CYS A O 1
ATOM 5894 N N . ASN A 1 750 ? 21.250 37.542 -8.263 1.00 132.67 834 ASN A N 1
ATOM 5895 C CA . ASN A 1 750 ? 20.495 37.650 -9.504 1.00 134.16 834 ASN A CA 1
ATOM 5896 C C . ASN A 1 750 ? 19.203 36.837 -9.514 1.00 115.44 834 ASN A C 1
ATOM 5897 O O . ASN A 1 750 ? 18.603 36.676 -10.580 1.00 127.57 834 ASN A O 1
ATOM 5902 N N . LEU A 1 751 ? 18.758 36.321 -8.372 1.00 132.90 835 LEU A N 1
ATOM 5903 C CA . LEU A 1 751 ? 17.540 35.518 -8.360 1.00 125.22 835 LEU A CA 1
ATOM 5904 C C . LEU A 1 751 ? 16.326 36.384 -8.678 1.00 121.67 835 LEU A C 1
ATOM 5905 O O . LEU A 1 751 ? 16.108 37.426 -8.050 1.00 125.32 835 LEU A O 1
ATOM 5910 N N . GLN A 1 752 ? 15.547 35.953 -9.673 1.00 123.85 836 GLN A N 1
ATOM 5911 C CA . GLN A 1 752 ? 14.343 36.640 -10.122 1.00 112.21 836 GLN A CA 1
ATOM 5912 C C . GLN A 1 752 ? 13.048 35.982 -9.652 1.00 114.01 836 GLN A C 1
ATOM 5913 O O . GLN A 1 752 ? 12.082 36.689 -9.341 1.00 110.68 836 GLN A O 1
ATOM 5919 N N . GLU A 1 753 ? 13.009 34.648 -9.567 1.00 109.15 837 GLU A N 1
ATOM 5920 C CA . GLU A 1 753 ? 11.781 33.907 -9.296 1.00 108.36 837 GLU A CA 1
ATOM 5921 C C . GLU A 1 753 ? 12.016 32.886 -8.196 1.00 113.68 837 GLU A C 1
ATOM 5922 O O . GLU A 1 753 ? 12.983 32.112 -8.258 1.00 115.60 837 GLU A O 1
ATOM 5928 N N . LEU A 1 754 ? 11.110 32.857 -7.212 1.00 110.34 838 LEU A N 1
ATOM 5929 C CA . LEU A 1 754 ? 11.245 31.952 -6.079 1.00 111.46 838 LEU A CA 1
ATOM 5930 C C . LEU A 1 754 ? 9.925 31.248 -5.784 1.00 110.86 838 LEU A C 1
ATOM 5931 O O . LEU A 1 754 ? 8.871 31.892 -5.649 1.00 111.12 838 LEU A O 1
ATOM 5936 N N . TRP A 1 755 ? 9.987 29.922 -5.692 1.00 110.13 839 TRP A N 1
ATOM 5937 C CA . TRP A 1 755 ? 8.820 29.110 -5.367 1.00 111.26 839 TRP A CA 1
ATOM 5938 C C . TRP A 1 755 ? 9.079 28.373 -4.058 1.00 118.15 839 TRP A C 1
ATOM 5939 O O . TRP A 1 755 ? 9.886 27.435 -4.026 1.00 120.88 839 TRP A O 1
ATOM 5950 N N . LEU A 1 756 ? 8.402 28.792 -2.977 1.00 122.15 840 LEU A N 1
ATOM 5951 C CA . LEU A 1 756 ? 8.458 28.110 -1.684 1.00 127.24 840 LEU A CA 1
ATOM 5952 C C . LEU A 1 756 ? 7.066 27.686 -1.223 1.00 116.27 840 LEU A C 1
ATOM 5953 O O . LEU A 1 756 ? 6.706 27.860 -0.057 1.00 117.83 840 LEU A O 1
ATOM 5958 N N . MET A 1 757 ? 6.260 27.130 -2.121 1.00 112.81 841 MET A N 1
ATOM 5959 C CA . MET A 1 757 ? 4.926 26.714 -1.724 1.00 112.88 841 MET A CA 1
ATOM 5960 C C . MET A 1 757 ? 4.979 25.371 -1.012 1.00 113.33 841 MET A C 1
ATOM 5961 O O . MET A 1 757 ? 5.854 24.540 -1.273 1.00 125.46 841 MET A O 1
ATOM 5966 N N . ASN A 1 758 ? 4.028 25.166 -0.103 1.00 114.56 842 ASN A N 1
ATOM 5967 C CA . ASN A 1 758 ? 3.901 23.900 0.612 1.00 123.28 842 ASN A CA 1
ATOM 5968 C C . ASN A 1 758 ? 5.228 23.493 1.259 1.00 119.13 842 ASN A C 1
ATOM 5969 O O . ASN A 1 758 ? 5.648 22.338 1.191 1.00 126.76 842 ASN A O 1
ATOM 5974 N N . CYS A 1 759 ? 5.906 24.462 1.878 1.00 118.06 843 CYS A N 1
ATOM 5975 C CA . CYS A 1 759 ? 7.217 24.244 2.482 1.00 124.59 843 CYS A CA 1
ATOM 5976 C C . CYS A 1 759 ? 7.175 24.185 4.004 1.00 128.83 843 CYS A C 1
ATOM 5977 O O . CYS A 1 759 ? 8.234 24.225 4.644 1.00 123.55 843 CYS A O 1
ATOM 5980 N N . TYR A 1 760 ? 5.981 24.114 4.593 1.00 122.78 844 TYR A N 1
ATOM 5981 C CA . TYR A 1 760 ? 5.789 23.833 6.013 1.00 125.55 844 TYR A CA 1
ATOM 5982 C C . TYR A 1 760 ? 6.383 24.909 6.927 1.00 139.54 844 TYR A C 1
ATOM 5983 O O . TYR A 1 760 ? 6.718 24.630 8.088 1.00 131.08 844 TYR A O 1
ATOM 5992 N N . PHE A 1 761 ? 6.523 26.136 6.431 1.00 127.40 845 PHE A N 1
ATOM 5993 C CA . PHE A 1 761 ? 6.893 27.274 7.255 1.00 129.70 845 PHE A CA 1
ATOM 5994 C C . PHE A 1 761 ? 5.630 28.063 7.598 1.00 130.55 845 PHE A C 1
ATOM 5995 O O . PHE A 1 761 ? 4.515 27.708 7.206 1.00 129.38 845 PHE A O 1
ATOM 6003 N N . THR A 1 762 ? 5.814 29.134 8.361 1.00 132.73 846 THR A N 1
ATOM 6004 C CA . THR A 1 762 ? 4.708 29.859 8.973 1.00 134.20 846 THR A CA 1
ATOM 6005 C C . THR A 1 762 ? 5.101 31.329 9.076 1.00 145.29 846 THR A C 1
ATOM 6006 O O . THR A 1 762 ? 6.044 31.782 8.420 1.00 147.49 846 THR A O 1
ATOM 6010 N N . SER A 1 763 ? 4.382 32.074 9.915 1.00 158.87 847 SER A N 1
ATOM 6011 C CA . SER A 1 763 ? 4.549 33.519 9.987 1.00 159.22 847 SER A CA 1
ATOM 6012 C C . SER A 1 763 ? 5.935 33.942 10.459 1.00 164.33 847 SER A C 1
ATOM 6013 O O . SER A 1 763 ? 6.372 35.052 10.133 1.00 177.28 847 SER A O 1
ATOM 6016 N N . VAL A 1 764 ? 6.642 33.083 11.196 1.00 154.53 848 VAL A N 1
ATOM 6017 C CA . VAL A 1 764 ? 7.862 33.514 11.877 1.00 152.50 848 VAL A CA 1
ATOM 6018 C C . VAL A 1 764 ? 8.908 34.008 10.881 1.00 146.40 848 VAL A C 1
ATOM 6019 O O . VAL A 1 764 ? 9.528 35.058 11.088 1.00 148.08 848 VAL A O 1
ATOM 6023 N N . CYS A 1 765 ? 9.116 33.280 9.782 1.00 151.40 849 CYS A N 1
ATOM 6024 C CA . CYS A 1 765 ? 10.121 33.724 8.819 1.00 159.18 849 CYS A CA 1
ATOM 6025 C C . CYS A 1 765 ? 9.636 34.862 7.923 1.00 159.87 849 CYS A C 1
ATOM 6026 O O . CYS A 1 765 ? 10.456 35.452 7.207 1.00 138.25 849 CYS A O 1
ATOM 6029 N N . CYS A 1 766 ? 8.347 35.215 7.972 1.00 162.10 850 CYS A N 1
ATOM 6030 C CA . CYS A 1 766 ? 7.831 36.252 7.084 1.00 136.06 850 CYS A CA 1
ATOM 6031 C C . CYS A 1 766 ? 8.521 37.590 7.282 1.00 137.75 850 CYS A C 1
ATOM 6032 O O . CYS A 1 766 ? 8.512 38.413 6.362 1.00 155.41 850 CYS A O 1
ATOM 6035 N N . VAL A 1 767 ? 9.112 37.834 8.454 1.00 156.41 851 VAL A N 1
ATOM 6036 C CA . VAL A 1 767 ? 9.877 39.065 8.660 1.00 152.28 851 VAL A CA 1
ATOM 6037 C C . VAL A 1 767 ? 11.096 39.091 7.742 1.00 145.28 851 VAL A C 1
ATOM 6038 O O . VAL A 1 767 ? 11.371 40.095 7.074 1.00 140.48 851 VAL A O 1
ATOM 6042 N N . ASP A 1 768 ? 11.826 37.968 7.674 1.00 151.30 852 ASP A N 1
ATOM 6043 C CA . ASP A 1 768 ? 13.036 37.905 6.860 1.00 153.29 852 ASP A CA 1
ATOM 6044 C C . A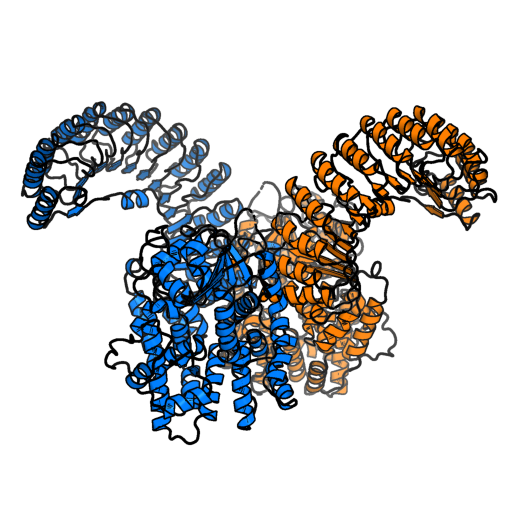SP A 1 768 ? 12.713 38.069 5.379 1.00 160.81 852 ASP A C 1
ATOM 6045 O O . ASP A 1 768 ? 13.406 38.803 4.661 1.00 164.56 852 ASP A O 1
ATOM 6050 N N . ILE A 1 769 ? 11.655 37.404 4.909 1.00 151.24 853 ILE A N 1
ATOM 6051 C CA . ILE A 1 769 ? 11.165 37.635 3.553 1.00 136.40 853 ILE A CA 1
ATOM 6052 C C . ILE A 1 769 ? 10.864 39.112 3.353 1.00 133.98 853 ILE A C 1
ATOM 6053 O O . ILE A 1 769 ? 11.274 39.718 2.355 1.00 131.62 853 ILE A O 1
ATOM 6058 N N . ALA A 1 770 ? 10.178 39.722 4.329 1.00 141.09 854 ALA A N 1
ATOM 6059 C CA . ALA A 1 770 ? 9.844 41.137 4.226 1.00 135.79 854 ALA A CA 1
ATOM 6060 C C . ALA A 1 770 ? 11.098 41.992 4.149 1.00 136.89 854 ALA A C 1
ATOM 6061 O O . ALA A 1 770 ? 11.057 43.099 3.608 1.00 137.03 854 ALA A O 1
ATOM 6063 N N . THR A 1 771 ? 12.221 41.497 4.673 1.00 137.74 855 THR A N 1
ATOM 6064 C CA . THR A 1 771 ? 13.465 42.248 4.551 1.00 145.93 855 THR A CA 1
ATOM 6065 C C . THR A 1 771 ? 13.945 42.246 3.106 1.00 136.40 855 THR A C 1
ATOM 6066 O O . THR A 1 771 ? 14.302 43.297 2.560 1.00 136.67 855 THR A O 1
ATOM 6070 N N . VAL A 1 772 ? 13.917 41.076 2.457 1.00 140.13 856 VAL A N 1
ATOM 6071 C CA . VAL A 1 772 ? 14.410 40.977 1.084 1.00 148.18 856 VAL A CA 1
ATOM 6072 C C . VAL A 1 772 ? 13.540 41.818 0.156 1.00 133.31 856 VAL A C 1
ATOM 6073 O O . VAL A 1 772 ? 14.044 42.525 -0.727 1.00 130.24 856 VAL A O 1
ATOM 6077 N N . LEU A 1 773 ? 12.223 41.792 0.383 1.00 130.58 857 LEU A N 1
ATOM 6078 C CA . LEU A 1 773 ? 11.299 42.614 -0.388 1.00 133.09 857 LEU A CA 1
ATOM 6079 C C . LEU A 1 773 ? 11.671 44.091 -0.333 1.00 148.96 8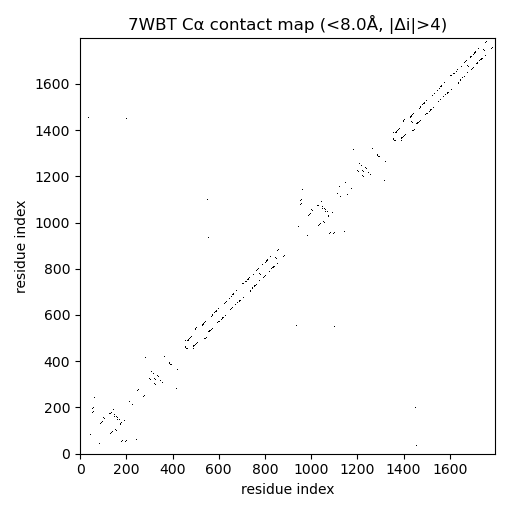57 LEU A C 1
ATOM 6080 O O . LEU A 1 773 ? 11.396 44.832 -1.283 1.00 159.71 857 LEU A O 1
ATOM 6085 N N . ILE A 1 774 ? 12.303 44.535 0.754 1.00 157.22 858 ILE A N 1
ATOM 6086 C CA . ILE A 1 774 ? 12.708 45.932 0.868 1.00 150.68 858 ILE A CA 1
ATOM 6087 C C . ILE A 1 774 ? 14.092 46.177 0.265 1.00 153.33 858 ILE A C 1
ATOM 6088 O O . ILE A 1 774 ? 14.389 47.295 -0.172 1.00 151.37 858 ILE A O 1
ATOM 6093 N N . HIS A 1 775 ? 14.948 45.153 0.225 1.00 154.69 859 HIS A N 1
ATOM 6094 C CA . HIS A 1 775 ? 16.324 45.322 -0.222 1.00 141.31 859 HIS A CA 1
ATOM 6095 C C . HIS A 1 775 ? 16.579 44.788 -1.622 1.00 132.35 859 HIS A C 1
ATOM 6096 O O . HIS A 1 775 ? 17.560 45.196 -2.250 1.00 141.13 859 HIS A O 1
ATOM 6103 N N . SER A 1 776 ? 15.755 43.865 -2.108 1.00 130.18 860 SER A N 1
ATOM 6104 C CA . SER A 1 776 ? 15.960 43.314 -3.442 1.00 142.09 860 SER A CA 1
ATOM 6105 C C . SER A 1 776 ? 15.393 44.236 -4.514 1.00 126.60 860 SER A C 1
ATOM 6106 O O . SER A 1 776 ? 14.282 44.762 -4.390 1.00 126.80 860 SER A O 1
ATOM 6109 N N . GLU A 1 777 ? 16.170 44.420 -5.576 1.00 137.61 861 GLU A N 1
ATOM 6110 C CA . GLU A 1 777 ? 15.727 45.111 -6.777 1.00 141.20 861 GLU A CA 1
ATOM 6111 C C . GLU A 1 777 ? 15.511 44.140 -7.929 1.00 132.63 861 GLU A C 1
ATOM 6112 O O . GLU A 1 777 ? 15.270 44.572 -9.058 1.00 144.38 861 GLU A O 1
ATOM 6118 N N . LYS A 1 778 ? 15.591 42.832 -7.664 1.00 137.59 862 LYS A N 1
ATOM 6119 C CA . LYS A 1 778 ? 15.581 41.824 -8.713 1.00 131.96 862 LYS A CA 1
ATOM 6120 C C . LYS A 1 778 ? 14.577 40.693 -8.520 1.00 123.31 862 LYS A C 1
ATOM 6121 O O . LYS A 1 778 ? 14.369 39.922 -9.466 1.00 131.57 862 LYS A O 1
ATOM 6127 N N . LEU A 1 779 ? 13.957 40.555 -7.352 1.00 117.94 863 LEU A N 1
ATOM 6128 C CA . LEU A 1 779 ? 13.014 39.466 -7.107 1.00 116.83 863 LEU A CA 1
ATOM 6129 C C . LEU A 1 779 ? 11.615 39.921 -7.513 1.00 126.88 863 LEU A C 1
ATOM 6130 O O . LEU A 1 779 ? 11.031 40.799 -6.867 1.00 117.57 863 LEU A O 1
ATOM 6135 N N . LYS A 1 780 ? 11.070 39.296 -8.565 1.00 124.71 864 LYS A N 1
ATOM 6136 C CA . LYS A 1 780 ? 9.821 39.718 -9.189 1.00 115.34 864 LYS A CA 1
ATOM 6137 C C . LYS A 1 780 ? 8.635 38.791 -8.949 1.00 111.68 864 LYS A C 1
ATOM 6138 O O . LYS A 1 780 ? 7.495 39.254 -9.004 1.00 111.65 864 LYS A O 1
ATOM 6144 N N . THR A 1 781 ? 8.855 37.501 -8.700 1.00 110.97 865 THR A N 1
ATOM 6145 C CA . THR A 1 781 ? 7.758 36.557 -8.513 1.00 110.05 865 THR A CA 1
ATOM 6146 C C . THR A 1 781 ? 8.016 35.701 -7.283 1.00 111.27 865 THR A C 1
ATOM 6147 O O . THR A 1 781 ? 9.086 35.086 -7.157 1.00 111.33 865 THR A O 1
ATOM 6151 N N . LEU A 1 782 ? 7.031 35.665 -6.382 1.00 112.30 866 LEU A N 1
ATOM 6152 C CA . LEU A 1 782 ? 7.110 34.880 -5.156 1.00 113.60 866 LEU A CA 1
ATOM 6153 C C . LEU A 1 782 ? 5.844 34.056 -4.997 1.00 112.84 866 LEU A C 1
ATOM 6154 O O . LEU A 1 782 ? 4.737 34.610 -4.958 1.00 113.08 866 LEU A O 1
ATOM 6159 N N . LYS A 1 783 ? 6.004 32.737 -4.905 1.00 113.53 867 LYS A N 1
ATOM 6160 C CA . LYS A 1 783 ? 4.876 31.855 -4.606 1.00 111.54 867 LYS A CA 1
ATOM 6161 C C . LYS A 1 783 ? 5.066 31.268 -3.214 1.00 124.21 867 LYS A C 1
ATOM 6162 O O . LYS A 1 783 ? 5.914 30.387 -3.022 1.00 124.82 867 LYS A O 1
ATOM 6168 N N . LEU A 1 784 ? 4.292 31.770 -2.239 1.00 130.53 868 LEU A N 1
ATOM 6169 C CA . LEU A 1 784 ? 4.317 31.266 -0.870 1.00 128.25 868 LEU A CA 1
ATOM 6170 C C . LEU A 1 784 ? 3.029 30.530 -0.503 1.00 119.86 868 LEU A C 1
ATOM 6171 O O . LEU A 1 784 ? 2.713 30.396 0.682 1.00 123.82 868 LEU A O 1
ATOM 6176 N N . GLY A 1 785 ? 2.299 30.021 -1.491 1.00 114.89 869 GLY A N 1
ATOM 6177 C CA . GLY A 1 785 ? 0.995 29.441 -1.250 1.00 114.75 869 GLY A CA 1
ATOM 6178 C C . GLY A 1 785 ? 1.051 28.106 -0.529 1.00 127.03 869 GLY A C 1
ATOM 6179 O O . GLY A 1 785 ? 2.105 27.496 -0.341 1.00 134.67 869 GLY A O 1
ATOM 6180 N N . ASN A 1 786 ? -0.138 27.653 -0.113 1.00 127.99 870 ASN A N 1
ATOM 6181 C CA . ASN A 1 786 ? -0.314 26.399 0.629 1.00 132.44 870 ASN A CA 1
ATOM 6182 C C . ASN A 1 786 ? 0.506 26.385 1.921 1.00 136.89 870 ASN A C 1
ATOM 6183 O O . ASN A 1 786 ? 1.040 25.351 2.328 1.00 134.00 870 ASN A O 1
ATOM 6188 N N . ASN A 1 787 ? 0.601 27.540 2.581 1.00 135.45 871 ASN A N 1
ATOM 6189 C CA . ASN A 1 787 ? 1.246 27.639 3.884 1.00 138.34 871 ASN A CA 1
ATOM 6190 C C . ASN A 1 787 ? 0.348 28.405 4.847 1.00 141.66 871 ASN A C 1
ATOM 6191 O O . ASN A 1 787 ? -0.287 29.398 4.473 1.00 147.18 871 ASN A O 1
ATOM 6196 N N . LYS A 1 788 ? 0.340 27.960 6.103 1.00 148.29 872 LYS A N 1
ATOM 6197 C CA . LYS A 1 788 ? -0.542 28.485 7.147 1.00 139.32 872 LYS A CA 1
ATOM 6198 C C . LYS A 1 788 ? 0.054 29.786 7.692 1.00 143.57 872 LYS A C 1
ATOM 6199 O O . LYS A 1 788 ? 0.716 29.829 8.733 1.00 134.93 872 LYS A O 1
ATOM 6205 N N . ILE A 1 789 ? -0.161 30.866 6.929 1.00 138.01 873 ILE A N 1
ATOM 6206 C CA . ILE A 1 789 ? 0.254 32.210 7.333 1.00 132.32 873 ILE A CA 1
ATOM 6207 C C . ILE A 1 789 ? -0.712 32.888 8.302 1.00 134.73 873 ILE A C 1
ATOM 6208 O O . ILE A 1 789 ? -0.353 33.922 8.879 1.00 137.86 873 ILE A O 1
ATOM 6213 N N . TYR A 1 790 ? -1.934 32.368 8.439 1.00 135.18 874 TYR A N 1
ATOM 6214 C CA . TYR A 1 790 ? -2.945 32.794 9.424 1.00 137.01 874 TYR A CA 1
ATOM 6215 C C . TYR A 1 790 ? -2.977 34.302 9.689 1.00 159.40 874 TYR A C 1
ATOM 6216 O O . TYR A 1 790 ? -2.974 34.753 10.839 1.00 171.94 874 TYR A O 1
ATOM 6225 N N . ASP A 1 791 ? -2.980 35.087 8.611 1.00 137.28 875 ASP A N 1
ATOM 6226 C CA . ASP A 1 791 ? -3.173 36.540 8.649 1.00 146.38 875 ASP A CA 1
ATOM 6227 C C . ASP A 1 791 ? -2.023 37.335 9.266 1.00 140.47 875 ASP A C 1
ATOM 6228 O O . ASP A 1 791 ? -1.840 38.505 8.920 1.00 148.96 875 ASP A O 1
ATOM 6233 N N . ALA A 1 792 ? -1.182 36.712 10.093 1.00 141.50 876 ALA A N 1
ATOM 6234 C CA . ALA A 1 792 ? -0.014 37.423 10.610 1.00 143.12 876 ALA A CA 1
ATOM 6235 C C . ALA A 1 792 ? 1.026 37.618 9.515 1.00 149.15 876 ALA A C 1
ATOM 6236 O O . ALA A 1 792 ? 1.527 38.734 9.301 1.00 154.79 876 ALA A O 1
ATOM 6238 N N . GLY A 1 793 ? 1.354 36.534 8.802 1.00 143.45 877 GLY A N 1
ATOM 6239 C CA . GLY A 1 793 ? 2.248 36.648 7.666 1.00 136.67 877 GLY A CA 1
ATOM 6240 C C . GLY A 1 793 ? 1.666 37.526 6.578 1.00 146.98 877 GLY A C 1
ATOM 6241 O O . GLY A 1 793 ? 2.380 38.308 5.950 1.00 145.57 877 GLY A O 1
ATOM 6242 N N . ALA A 1 794 ? 0.355 37.415 6.348 1.00 151.99 878 ALA A N 1
ATOM 6243 C CA . ALA A 1 794 ? -0.286 38.263 5.351 1.00 133.66 878 ALA A CA 1
ATOM 6244 C C . ALA A 1 794 ? -0.142 39.734 5.709 1.00 135.73 878 ALA A C 1
ATOM 6245 O O . ALA A 1 794 ? 0.189 40.555 4.845 1.00 134.91 878 ALA A O 1
ATOM 6247 N N . LYS A 1 795 ? -0.357 40.083 6.985 1.00 143.17 879 LYS A N 1
ATOM 6248 C CA . LYS A 1 795 ? -0.241 41.479 7.401 1.00 143.70 879 LYS A CA 1
ATOM 6249 C C . LYS A 1 795 ? 1.192 41.987 7.265 1.00 146.06 879 LYS A C 1
ATOM 6250 O O . LYS A 1 795 ? 1.420 43.106 6.777 1.00 156.54 879 LYS A O 1
ATOM 6256 N N . GLN A 1 796 ? 2.176 41.173 7.666 1.00 148.41 880 GLN A N 1
ATOM 6257 C CA . GLN A 1 796 ? 3.564 41.614 7.543 1.00 147.73 880 GLN A CA 1
ATOM 6258 C C . GLN A 1 796 ? 3.986 41.753 6.082 1.00 157.32 880 GLN A C 1
ATOM 6259 O O . GLN A 1 796 ? 4.661 42.725 5.712 1.00 164.93 880 GLN A O 1
ATOM 6265 N N . LEU A 1 797 ? 3.606 40.796 5.234 1.00 141.75 881 LEU A N 1
ATOM 6266 C CA . LEU A 1 797 ? 3.965 40.884 3.824 1.00 153.52 881 LEU A CA 1
ATOM 6267 C C . LEU A 1 797 ? 3.285 42.071 3.142 1.00 142.71 881 LEU A C 1
ATOM 6268 O O . LEU A 1 797 ? 3.907 42.752 2.322 1.00 135.95 881 LEU A O 1
ATOM 6273 N N . CYS A 1 798 ? 2.019 42.344 3.467 1.00 134.24 882 CYS A N 1
ATOM 6274 C CA . CYS A 1 798 ? 1.351 43.493 2.867 1.00 134.33 882 CYS A CA 1
ATOM 6275 C C . CYS A 1 798 ? 2.017 44.800 3.291 1.00 151.89 882 CYS A C 1
ATOM 6276 O O . CYS A 1 798 ? 2.192 45.716 2.471 1.00 156.71 882 CYS A O 1
ATOM 6279 N N . LYS A 1 799 ? 2.402 44.912 4.569 1.00 157.61 883 LYS A N 1
ATOM 6280 C CA . LYS A 1 799 ? 3.132 46.104 4.995 1.00 154.48 883 LYS A CA 1
ATOM 6281 C C . LYS A 1 799 ? 4.473 46.225 4.273 1.00 147.76 883 LYS A C 1
ATOM 6282 O O . LYS A 1 799 ? 4.910 47.334 3.944 1.00 146.67 883 LYS A O 1
ATOM 6288 N N . ALA A 1 800 ? 5.139 45.095 4.016 1.00 141.23 884 ALA A N 1
ATOM 6289 C CA . ALA A 1 800 ? 6.380 45.127 3.244 1.00 137.33 884 ALA A CA 1
ATOM 6290 C C . ALA A 1 800 ? 6.137 45.619 1.820 1.00 155.77 884 ALA A C 1
ATOM 6291 O O . ALA A 1 800 ? 6.939 46.385 1.272 1.00 162.85 884 ALA A O 1
ATOM 6293 N N . LEU A 1 801 ? 5.054 45.150 1.191 1.00 161.38 885 LEU A N 1
ATOM 6294 C CA . LEU A 1 801 ? 4.733 45.557 -0.175 1.00 131.54 885 LEU A CA 1
ATOM 6295 C C . LEU A 1 801 ? 4.364 47.031 -0.252 1.00 140.11 885 LEU A C 1
ATOM 6296 O O . LEU A 1 801 ? 4.518 47.649 -1.312 1.00 137.01 885 LEU A O 1
ATOM 6301 N N . LYS A 1 802 ? 3.846 47.596 0.846 1.00 161.14 886 LYS A N 1
ATOM 6302 C CA . LYS A 1 802 ? 3.530 49.025 0.902 1.00 138.36 886 LYS A CA 1
ATOM 6303 C C . LYS A 1 802 ? 4.770 49.917 0.899 1.00 138.53 886 LYS A C 1
ATOM 6304 O O . LYS A 1 802 ? 4.631 51.137 0.760 1.00 139.80 886 LYS A O 1
ATOM 6310 N N . HIS A 1 803 ? 5.960 49.348 1.054 1.00 138.28 887 HIS A N 1
ATOM 6311 C CA . HIS A 1 803 ? 7.186 50.133 1.039 1.00 139.44 887 HIS A CA 1
ATOM 6312 C C . HIS A 1 803 ? 7.441 50.678 -0.363 1.00 140.84 887 HIS A C 1
ATOM 6313 O O . HIS A 1 803 ? 7.208 49.975 -1.353 1.00 158.11 887 HIS A O 1
ATOM 6320 N N . PRO A 1 804 ? 7.915 51.923 -0.493 1.00 148.72 888 PRO A N 1
ATOM 6321 C CA . PRO A 1 804 ? 8.121 52.472 -1.843 1.00 147.06 888 PRO A CA 1
ATOM 6322 C C . PRO A 1 804 ? 9.460 52.079 -2.456 1.00 142.62 888 PRO A C 1
ATOM 6323 O O . PRO A 1 804 ? 10.110 52.895 -3.120 1.00 149.64 888 PRO A O 1
ATOM 6327 N N . LYS A 1 805 ? 9.868 50.823 -2.261 1.00 135.44 889 LYS A N 1
ATOM 6328 C CA . LYS A 1 805 ? 11.041 50.266 -2.921 1.00 134.06 889 LYS A CA 1
ATOM 6329 C C . LYS A 1 805 ? 10.845 48.809 -3.315 1.00 131.61 889 LYS A C 1
ATOM 6330 O O . LYS A 1 805 ? 11.786 48.200 -3.837 1.00 130.41 889 LYS A O 1
ATOM 6336 N N . CYS A 1 806 ? 9.663 48.237 -3.084 1.00 130.91 890 CYS A N 1
ATOM 6337 C CA . CYS A 1 806 ? 9.407 46.819 -3.326 1.00 142.44 890 CYS A CA 1
ATOM 6338 C C . CYS A 1 806 ? 8.961 46.623 -4.773 1.00 141.73 890 CYS A C 1
ATOM 6339 O O . CYS A 1 806 ? 7.831 46.967 -5.139 1.00 125.64 890 CYS A O 1
ATOM 6342 N N . LYS A 1 807 ? 9.848 46.078 -5.595 1.00 142.03 891 LYS A N 1
ATOM 6343 C CA . LYS A 1 807 ? 9.556 45.834 -7.005 1.00 140.51 891 LYS A CA 1
ATOM 6344 C C . LYS A 1 807 ? 9.095 44.393 -7.233 1.00 128.38 891 LYS A C 1
ATOM 6345 O O . LYS A 1 807 ? 9.664 43.663 -8.040 1.00 130.14 891 LYS A O 1
ATOM 6351 N N . LEU A 1 808 ? 8.025 43.992 -6.542 1.00 127.12 892 LEU A N 1
ATOM 6352 C CA . LEU A 1 808 ? 7.463 42.650 -6.682 1.00 125.14 892 LEU A CA 1
ATOM 6353 C C . LEU A 1 808 ? 6.266 42.703 -7.623 1.00 128.61 892 LEU A C 1
ATOM 6354 O O . LEU A 1 808 ? 5.397 43.572 -7.473 1.00 124.63 892 LEU A O 1
ATOM 6359 N N . GLU A 1 809 ? 6.216 41.760 -8.577 1.00 116.60 893 GLU A N 1
ATOM 6360 C CA . GLU A 1 809 ? 5.227 41.764 -9.652 1.00 112.51 893 GLU A CA 1
ATOM 6361 C C . GLU A 1 809 ? 4.165 40.674 -9.556 1.00 114.24 893 GLU A C 1
ATOM 6362 O O . GLU A 1 809 ? 3.035 40.906 -9.992 1.00 110.69 893 GLU A O 1
ATOM 6368 N N . ASN A 1 810 ? 4.490 39.491 -9.025 1.00 111.04 894 ASN A N 1
ATOM 6369 C CA . ASN A 1 810 ? 3.535 38.390 -8.929 1.00 109.96 894 ASN A CA 1
ATOM 6370 C C . ASN A 1 810 ? 3.630 37.752 -7.555 1.00 111.48 894 ASN A C 1
ATOM 6371 O O . ASN A 1 810 ? 4.726 37.371 -7.120 1.00 112.03 894 ASN A O 1
ATOM 6376 N N . LEU A 1 811 ? 2.485 37.621 -6.880 1.00 114.47 895 LEU A N 1
ATOM 6377 C CA . LEU A 1 811 ? 2.455 37.069 -5.531 1.00 113.84 895 LEU A CA 1
ATOM 6378 C C . LEU A 1 811 ? 1.385 35.987 -5.416 1.00 112.94 895 LEU A C 1
ATOM 6379 O O . LEU A 1 811 ? 0.240 36.179 -5.852 1.00 112.30 895 LEU A O 1
ATOM 6384 N N . GLY A 1 812 ? 1.776 34.834 -4.875 1.00 112.88 896 GLY A N 1
ATOM 6385 C CA . GLY A 1 812 ? 0.809 33.785 -4.595 1.00 112.37 896 GLY A CA 1
ATOM 6386 C C . GLY A 1 812 ? 0.640 33.422 -3.129 1.00 121.18 896 GLY A C 1
ATOM 6387 O O . GLY A 1 812 ? 1.549 32.818 -2.543 1.00 119.29 896 GLY A O 1
ATOM 6388 N N . LEU A 1 813 ? -0.503 33.787 -2.524 1.00 129.76 897 LEU A N 1
ATOM 6389 C CA . LEU A 1 813 ? -0.897 33.378 -1.174 1.00 125.02 897 LEU A CA 1
ATOM 6390 C C . LEU A 1 813 ? -2.144 32.502 -1.213 1.00 116.90 897 LEU A C 1
ATOM 6391 O O . LEU A 1 813 ? -3.046 32.645 -0.384 1.00 118.48 897 LEU A O 1
ATOM 6396 N N . GLU A 1 814 ? -2.246 31.637 -2.215 1.00 114.51 898 GLU A N 1
ATOM 6397 C CA . GLU A 1 814 ? -3.454 30.845 -2.383 1.00 123.50 898 GLU A CA 1
ATOM 6398 C C . GLU A 1 814 ? -3.512 29.729 -1.343 1.00 122.52 898 GLU A C 1
ATOM 6399 O O . GLU A 1 814 ? -2.488 29.142 -0.976 1.00 124.68 898 GLU A O 1
ATOM 6405 N N . ALA A 1 815 ? -4.724 29.450 -0.859 1.00 115.36 899 ALA A N 1
ATOM 6406 C CA . ALA A 1 815 ? -4.972 28.398 0.124 1.00 116.40 899 ALA A CA 1
ATOM 6407 C C . ALA A 1 815 ? -4.026 28.535 1.318 1.00 139.01 899 ALA A C 1
ATOM 6408 O O . ALA A 1 815 ? -3.207 27.663 1.605 1.00 147.39 899 ALA A O 1
ATOM 6410 N N . CYS A 1 816 ? -4.136 29.677 2.002 1.00 127.82 900 CYS A N 1
ATOM 6411 C CA . CYS A 1 816 ? -3.249 30.024 3.108 1.00 133.11 900 CYS A CA 1
ATOM 6412 C C . CYS A 1 816 ? -3.995 30.217 4.424 1.00 142.47 900 CYS A C 1
ATOM 6413 O O . CYS A 1 816 ? -3.506 30.937 5.304 1.00 141.57 900 CYS A O 1
ATOM 6416 N N . GLU A 1 817 ? -5.163 29.589 4.577 1.00 133.91 901 GLU A N 1
ATOM 6417 C CA . GLU A 1 817 ? -6.013 29.766 5.757 1.00 134.79 901 GLU A CA 1
ATOM 6418 C C . GLU A 1 817 ? -6.312 31.250 5.993 1.00 143.67 901 GLU A C 1
ATOM 6419 O O . GLU A 1 817 ? -6.131 31.785 7.091 1.00 162.27 901 GLU A O 1
ATOM 6425 N N . LEU A 1 818 ? -6.767 31.921 4.937 1.00 130.68 902 LEU A N 1
ATOM 6426 C CA . LEU A 1 818 ? -7.099 33.335 5.001 1.00 129.41 902 LEU A CA 1
ATOM 6427 C C . LEU A 1 818 ? -8.559 33.524 5.386 1.00 136.02 902 LEU A C 1
ATOM 6428 O O . LEU A 1 818 ? -9.426 32.718 5.038 1.00 131.05 902 LEU A O 1
ATOM 6433 N N . SER A 1 819 ? -8.825 34.629 6.070 1.00 138.17 903 SER A N 1
ATOM 6434 C CA . SER A 1 819 ? -10.109 34.930 6.685 1.00 134.81 903 SER A CA 1
ATOM 6435 C C . SER A 1 819 ? -10.574 36.308 6.252 1.00 144.76 903 SER A C 1
ATOM 6436 O O . SER A 1 819 ? -9.815 37.071 5.646 1.00 134.62 903 SER A O 1
ATOM 6439 N N . PRO A 1 820 ? -11.843 36.648 6.509 1.00 147.23 904 PRO A N 1
ATOM 6440 C CA . PRO A 1 820 ? -12.323 38.001 6.181 1.00 137.43 904 PRO A CA 1
ATOM 6441 C C . PRO A 1 820 ? -11.602 39.124 6.917 1.00 139.72 904 PRO A C 1
ATOM 6442 O O . PRO A 1 820 ? -11.861 40.293 6.607 1.00 145.31 904 PRO A O 1
ATOM 6446 N N . ALA A 1 821 ? -10.740 38.826 7.891 1.00 141.05 905 ALA A N 1
ATOM 6447 C CA . ALA A 1 821 ? -9.998 39.887 8.564 1.00 143.21 905 ALA A CA 1
ATOM 6448 C C . ALA A 1 821 ? -8.842 40.412 7.719 1.00 141.68 905 ALA A C 1
ATOM 6449 O O . ALA A 1 821 ? -8.454 41.578 7.865 1.00 143.07 905 ALA A O 1
ATOM 6451 N N . SER A 1 822 ? -8.290 39.580 6.831 1.00 138.92 906 SER A N 1
ATOM 6452 C CA . SER A 1 822 ? -7.191 40.007 5.963 1.00 155.95 906 SER A CA 1
ATOM 6453 C C . SER A 1 822 ? -7.652 40.929 4.836 1.00 140.73 906 SER A C 1
ATOM 6454 O O . SER A 1 822 ? -6.840 41.714 4.324 1.00 135.91 906 SER A O 1
ATOM 6457 N N . CYS A 1 823 ? -8.930 40.849 4.450 1.00 135.78 907 CYS A N 1
ATOM 6458 C CA . CYS A 1 823 ? -9.462 41.587 3.312 1.00 134.54 907 CYS A CA 1
ATOM 6459 C C . CYS A 1 823 ? -9.002 43.036 3.302 1.00 135.96 907 CYS A C 1
ATOM 6460 O O . CYS A 1 823 ? -8.298 43.466 2.382 1.00 160.94 907 CYS A O 1
ATOM 6463 N N . GLU A 1 824 ? -9.340 43.786 4.352 1.00 139.73 908 GLU A N 1
ATOM 6464 C CA . GLU A 1 824 ? -8.961 45.194 4.410 1.00 155.05 908 GLU A CA 1
ATOM 6465 C C . GLU A 1 824 ? -7.466 45.367 4.175 1.00 152.67 908 GLU A C 1
ATOM 6466 O O . GLU A 1 824 ? -7.047 46.145 3.309 1.00 155.19 908 GLU A O 1
ATOM 6472 N N . ASP A 1 825 ? -6.644 44.608 4.904 1.00 161.04 909 ASP A N 1
ATOM 6473 C CA . ASP A 1 825 ? -5.201 44.754 4.753 1.00 162.39 909 ASP A CA 1
ATOM 6474 C C . ASP A 1 825 ? -4.722 44.286 3.387 1.00 166.44 909 ASP A C 1
ATOM 6475 O O . ASP A 1 825 ? -3.741 44.824 2.862 1.00 184.07 909 ASP A O 1
ATOM 6480 N N . LEU A 1 826 ? -5.387 43.288 2.797 1.00 153.89 910 LEU A N 1
ATOM 6481 C CA . LEU A 1 826 ? -5.111 42.965 1.398 1.00 140.49 910 LEU A CA 1
ATOM 6482 C C . LEU A 1 826 ? -5.581 44.097 0.490 1.00 137.61 910 LEU A C 1
ATOM 6483 O O . LEU A 1 826 ? -4.861 44.505 -0.432 1.00 129.88 910 LEU A O 1
ATOM 6488 N N . ALA A 1 827 ? -6.777 44.635 0.766 1.00 146.06 911 ALA A N 1
ATOM 6489 C CA . ALA A 1 827 ? -7.355 45.683 -0.069 1.00 132.34 911 ALA A CA 1
ATOM 6490 C C . ALA A 1 827 ? -6.461 46.912 -0.119 1.00 133.51 911 ALA A C 1
ATOM 6491 O O . ALA A 1 827 ? -6.477 47.655 -1.107 1.00 144.72 911 ALA A O 1
ATOM 6493 N N . SER A 1 828 ? -5.693 47.154 0.939 1.00 135.55 912 SER A N 1
ATOM 6494 C CA . SER A 1 828 ? -4.790 48.293 0.970 1.00 136.83 912 SER A CA 1
ATOM 6495 C C . SER A 1 828 ? -3.464 48.021 0.264 1.00 135.05 912 SER A C 1
ATOM 6496 O O . SER A 1 828 ? -2.794 48.975 -0.141 1.00 135.43 912 SER A O 1
ATOM 6499 N N . ALA A 1 829 ? -3.053 46.755 0.132 1.00 133.25 913 ALA A N 1
ATOM 6500 C CA . ALA A 1 829 ? -1.841 46.456 -0.632 1.00 133.48 913 ALA A CA 1
ATOM 6501 C C . ALA A 1 829 ? -2.089 46.565 -2.136 1.00 143.42 913 ALA A C 1
ATOM 6502 O O . ALA A 1 829 ? -1.282 47.153 -2.872 1.00 128.43 913 ALA A O 1
ATOM 6504 N N . LEU A 1 830 ? -3.216 46.020 -2.602 1.00 130.09 914 LEU A N 1
ATOM 6505 C CA . LEU A 1 830 ? -3.560 46.074 -4.015 1.00 125.38 914 LEU A CA 1
ATOM 6506 C C . LEU A 1 830 ? -3.618 47.505 -4.531 1.00 135.23 914 LEU A C 1
ATOM 6507 O O . LEU A 1 830 ? -3.325 47.757 -5.708 1.00 135.98 914 LEU A O 1
ATOM 6512 N N . THR A 1 831 ? -4.014 48.449 -3.684 1.00 129.36 915 THR A N 1
ATOM 6513 C CA . THR A 1 831 ? -4.116 49.833 -4.114 1.00 130.69 915 THR A CA 1
ATOM 6514 C C . THR A 1 831 ? -2.846 50.637 -3.861 1.00 131.17 915 THR A C 1
ATOM 6515 O O . THR A 1 831 ? -2.823 51.829 -4.179 1.00 132.20 915 THR A O 1
ATOM 6519 N N . THR A 1 832 ? -1.780 50.027 -3.342 1.00 131.19 916 THR A N 1
ATOM 6520 C CA . THR A 1 832 ? -0.566 50.802 -3.092 1.00 132.55 916 THR A CA 1
ATOM 6521 C C . THR A 1 832 ? 0.655 50.271 -3.824 1.00 130.67 916 THR A C 1
ATOM 6522 O O . THR A 1 832 ? 1.502 51.062 -4.246 1.00 131.02 916 THR A O 1
ATOM 6526 N N . CYS A 1 833 ? 0.783 48.958 -3.976 1.00 128.79 917 CYS A N 1
ATOM 6527 C CA . CYS A 1 833 ? 1.924 48.382 -4.683 1.00 127.00 917 CYS A CA 1
ATOM 6528 C C . CYS A 1 833 ? 1.674 48.525 -6.185 1.00 126.47 917 CYS A C 1
ATOM 6529 O O . CYS A 1 833 ? 0.901 47.771 -6.781 1.00 122.85 917 CYS A O 1
ATOM 6532 N N . LYS A 1 834 ? 2.321 49.520 -6.799 1.00 126.88 918 LYS A N 1
ATOM 6533 C CA . LYS A 1 834 ? 2.075 49.839 -8.200 1.00 123.28 918 LYS A CA 1
ATOM 6534 C C . LYS A 1 834 ? 2.602 48.778 -9.157 1.00 123.78 918 LYS A C 1
ATOM 6535 O O . LYS A 1 834 ? 2.100 48.679 -10.282 1.00 118.72 918 LYS A O 1
ATOM 6541 N N . SER A 1 835 ? 3.597 47.992 -8.749 1.00 123.48 919 SER A N 1
ATOM 6542 C CA . SER A 1 835 ? 4.173 46.966 -9.609 1.00 117.99 919 SER A CA 1
ATOM 6543 C C . SER A 1 835 ? 3.505 45.601 -9.450 1.00 119.32 919 SER A C 1
ATOM 6544 O O . SER A 1 835 ? 3.914 44.646 -10.122 1.00 114.57 919 SER A O 1
ATOM 6547 N N . LEU A 1 836 ? 2.523 45.467 -8.559 1.00 117.59 920 LEU A N 1
ATOM 6548 C CA . LEU A 1 836 ? 1.913 44.170 -8.274 1.00 122.66 920 LEU A CA 1
ATOM 6549 C C . LEU A 1 836 ? 0.745 43.946 -9.234 1.00 119.07 920 LEU A C 1
ATOM 6550 O O . LEU A 1 836 ? -0.332 44.521 -9.047 1.00 124.79 920 LEU A O 1
ATOM 6555 N N . THR A 1 837 ? 0.941 43.077 -10.235 1.00 112.28 921 THR A N 1
ATOM 6556 C CA . THR A 1 837 ? -0.058 42.859 -11.279 1.00 114.77 921 THR A CA 1
ATOM 6557 C C . THR A 1 837 ? -0.774 41.515 -11.189 1.00 113.70 921 THR A C 1
ATOM 6558 O O . THR A 1 837 ? -1.754 41.310 -11.915 1.00 107.78 921 THR A O 1
ATOM 6562 N N . CYS A 1 838 ? -0.315 40.589 -10.351 1.00 109.43 922 CYS A N 1
ATOM 6563 C CA . CYS A 1 838 ? -0.993 39.305 -10.214 1.00 108.33 922 CYS A CA 1
ATOM 6564 C C . CYS A 1 838 ? -0.965 38.835 -8.769 1.00 118.69 922 CYS A C 1
ATOM 6565 O O . CYS A 1 838 ? 0.098 38.818 -8.131 1.00 111.11 922 CYS A O 1
ATOM 6568 N N . VAL A 1 839 ? -2.135 38.427 -8.272 1.00 127.02 923 VAL A N 1
ATOM 6569 C CA . VAL A 1 839 ? -2.280 37.968 -6.893 1.00 112.15 923 VAL A CA 1
ATOM 6570 C C . VAL A 1 839 ? -3.176 36.737 -6.876 1.00 111.06 923 VAL A C 1
ATOM 6571 O O . VAL A 1 839 ? -4.314 36.780 -7.358 1.00 110.37 923 VAL A O 1
ATOM 6575 N N . ASN A 1 840 ? -2.679 35.647 -6.303 1.00 111.00 924 ASN A N 1
ATOM 6576 C CA . ASN A 1 840 ? -3.454 34.414 -6.186 1.00 110.15 924 ASN A CA 1
ATOM 6577 C C . ASN A 1 840 ? -3.930 34.272 -4.742 1.00 121.44 924 ASN A C 1
ATOM 6578 O O . ASN A 1 840 ? -3.109 34.080 -3.838 1.00 113.72 924 ASN A O 1
ATOM 6583 N N . LEU A 1 841 ? -5.259 34.357 -4.523 1.00 119.41 925 LEU A N 1
ATOM 6584 C CA . LEU A 1 841 ? -5.881 34.277 -3.203 1.00 122.34 925 LEU A CA 1
ATOM 6585 C C . LEU A 1 841 ? -6.965 33.199 -3.148 1.00 124.13 925 LEU A C 1
ATOM 6586 O O . LEU A 1 841 ? -7.959 33.352 -2.432 1.00 134.18 925 LEU A O 1
ATOM 6591 N N . GLU A 1 842 ? -6.795 32.110 -3.892 1.00 115.69 926 GLU A N 1
ATOM 6592 C CA . GLU A 1 842 ? -7.826 31.082 -3.957 1.00 122.97 926 GLU A CA 1
ATOM 6593 C C . GLU A 1 842 ? -8.045 30.439 -2.592 1.00 120.00 926 GLU A C 1
ATOM 6594 O O . GLU A 1 842 ? -7.139 30.380 -1.757 1.00 129.78 926 GLU A O 1
ATOM 6600 N N . TRP A 1 843 ? -9.283 29.984 -2.363 1.00 115.30 927 TRP A N 1
ATOM 6601 C CA . TRP A 1 843 ? -9.743 29.274 -1.163 1.00 130.04 927 TRP A CA 1
ATOM 6602 C C . TRP A 1 843 ? -9.921 30.176 0.057 1.00 125.13 927 TRP A C 1
ATOM 6603 O O . TRP A 1 843 ? -10.158 29.668 1.156 1.00 120.07 927 TRP A O 1
ATOM 6614 N N . ILE A 1 844 ? -9.835 31.500 -0.105 1.00 134.02 928 ILE A N 1
ATOM 6615 C CA . ILE A 1 844 ? -10.128 32.401 1.002 1.00 131.96 928 ILE A CA 1
ATOM 6616 C C . ILE A 1 844 ? -11.611 32.322 1.348 1.00 139.34 928 ILE A C 1
ATOM 6617 O O . ILE A 1 844 ? -12.473 32.223 0.462 1.00 130.36 928 ILE A O 1
ATOM 6622 N N . THR A 1 845 ? -11.919 32.372 2.646 1.00 147.87 929 THR A N 1
ATOM 6623 C CA . THR A 1 845 ? -13.299 32.360 3.121 1.00 138.34 929 THR A CA 1
ATOM 6624 C C . THR A 1 845 ? -13.777 33.795 3.284 1.00 137.74 929 THR A C 1
ATOM 6625 O O . THR A 1 845 ? -13.108 34.605 3.934 1.00 139.72 929 THR A O 1
ATOM 6629 N N . LEU A 1 846 ? -14.945 34.100 2.720 1.00 135.40 930 LEU A N 1
ATOM 6630 C CA . LEU A 1 846 ? -15.418 35.473 2.628 1.00 142.92 930 LEU A CA 1
ATOM 6631 C C . LEU A 1 846 ? -16.820 35.609 3.204 1.00 144.72 930 LEU A C 1
ATOM 6632 O O . LEU A 1 846 ? -17.630 34.678 3.150 1.00 139.90 930 LEU A O 1
ATOM 6637 N N . ASP A 1 847 ? -17.092 36.788 3.757 1.00 167.84 931 ASP A N 1
ATOM 6638 C CA . ASP A 1 847 ? -18.427 37.245 4.124 1.00 162.26 931 ASP A CA 1
ATOM 6639 C C . ASP A 1 847 ? -18.687 38.564 3.394 1.00 151.44 931 ASP A C 1
ATOM 6640 O O . ASP A 1 847 ? -17.890 38.998 2.561 1.00 162.20 931 ASP A O 1
ATOM 6645 N N . TYR A 1 848 ? -19.817 39.199 3.706 1.00 148.86 932 TYR A N 1
ATOM 6646 C CA . TYR A 1 848 ? -20.175 40.450 3.042 1.00 137.78 932 TYR A CA 1
ATOM 6647 C C . TYR A 1 848 ? -19.212 41.576 3.414 1.00 140.61 932 TYR A C 1
ATOM 6648 O O . TYR A 1 848 ? -18.758 42.332 2.545 1.00 151.96 932 TYR A O 1
ATOM 6657 N N . ASP A 1 849 ? -18.879 41.701 4.700 1.00 173.17 933 ASP A N 1
ATOM 6658 C CA . ASP A 1 849 ? -18.112 42.852 5.164 1.00 172.18 933 ASP A CA 1
ATOM 6659 C C . ASP A 1 849 ? -16.677 42.858 4.653 1.00 160.18 933 ASP A C 1
ATOM 6660 O O . ASP A 1 849 ? -16.026 43.907 4.704 1.00 170.05 933 ASP A O 1
ATOM 6665 N N . GLY A 1 850 ? -16.177 41.736 4.143 1.00 149.85 934 GLY A N 1
ATOM 6666 C CA . GLY A 1 850 ? -14.836 41.689 3.594 1.00 154.38 934 GLY A CA 1
ATOM 6667 C C . GLY A 1 850 ? -14.826 41.640 2.080 1.00 159.96 934 GLY A C 1
ATOM 6668 O O . GLY A 1 850 ? -13.940 42.213 1.434 1.00 158.06 934 GLY A O 1
ATOM 6669 N N . ALA A 1 851 ? -15.816 40.949 1.505 1.00 155.08 935 ALA A N 1
ATOM 6670 C CA . ALA A 1 851 ? -15.974 40.944 0.054 1.00 130.33 935 ALA A CA 1
ATOM 6671 C C . ALA A 1 851 ? -16.264 42.343 -0.475 1.00 139.81 935 ALA A C 1
ATOM 6672 O O . ALA A 1 851 ? -15.778 42.716 -1.549 1.00 151.84 935 ALA A O 1
ATOM 6674 N N . ALA A 1 852 ? -17.043 43.140 0.264 1.00 146.65 936 ALA A N 1
ATOM 6675 C CA . ALA A 1 852 ? -17.309 44.506 -0.176 1.00 134.57 936 ALA A CA 1
ATOM 6676 C C . ALA A 1 852 ? -16.027 45.333 -0.220 1.00 134.80 936 ALA A C 1
ATOM 6677 O O . ALA A 1 852 ? -15.779 46.061 -1.188 1.00 139.12 936 ALA A O 1
ATOM 6679 N N . VAL A 1 853 ? -15.197 45.236 0.822 1.00 136.21 937 VAL A N 1
ATOM 6680 C CA . VAL A 1 853 ? -13.949 45.997 0.849 1.00 138.23 937 VAL A CA 1
ATOM 6681 C C . VAL A 1 853 ? -13.018 45.534 -0.261 1.00 133.61 937 VAL A C 1
ATOM 6682 O O . VAL A 1 853 ? -12.371 46.350 -0.936 1.00 150.53 937 VAL A O 1
ATOM 6686 N N . LEU A 1 854 ? -12.927 44.217 -0.466 1.00 140.32 938 LEU A N 1
ATOM 6687 C CA . LEU A 1 854 ? -12.059 43.693 -1.518 1.00 148.24 938 LEU A CA 1
ATOM 6688 C C . LEU A 1 854 ? -12.520 44.158 -2.898 1.00 127.12 938 LEU A C 1
ATOM 6689 O O . LEU A 1 854 ? -11.698 44.575 -3.717 1.00 125.89 938 LEU A O 1
ATOM 6694 N N . CYS A 1 855 ? -13.834 44.138 -3.153 1.00 127.16 939 CYS A N 1
ATOM 6695 C CA . CYS A 1 855 ? -14.358 44.594 -4.438 1.00 125.67 939 CYS A CA 1
ATOM 6696 C C . CYS A 1 855 ? -14.127 46.089 -4.632 1.00 131.74 939 CYS A C 1
ATOM 6697 O O . CYS A 1 855 ? -13.827 46.544 -5.748 1.00 127.66 939 CYS A O 1
ATOM 6700 N N . GLU A 1 856 ? -14.280 46.874 -3.561 1.00 145.79 940 GLU A N 1
ATOM 6701 C CA . GLU A 1 856 ? -13.950 48.293 -3.639 1.00 139.12 940 GLU A CA 1
ATOM 6702 C C . GLU A 1 856 ? -12.490 48.493 -4.025 1.00 130.66 940 GLU A C 1
ATOM 6703 O O . GLU A 1 856 ? -12.164 49.402 -4.795 1.00 148.84 940 GLU A O 1
ATOM 6709 N N . ALA A 1 857 ? -11.595 47.648 -3.505 1.00 129.89 941 ALA A N 1
ATOM 6710 C CA . ALA A 1 857 ? -10.200 47.712 -3.939 1.00 128.77 941 ALA A CA 1
ATOM 6711 C C . ALA A 1 857 ? -10.068 47.354 -5.417 1.00 145.86 941 ALA A C 1
ATOM 6712 O O . ALA A 1 857 ? -9.361 48.033 -6.174 1.00 138.76 941 ALA A O 1
ATOM 6714 N N . LEU A 1 858 ? -10.750 46.287 -5.841 1.00 144.81 942 LEU A N 1
ATOM 6715 C CA . LEU A 1 858 ? -10.563 45.742 -7.182 1.00 121.61 942 LEU A CA 1
ATOM 6716 C C . LEU A 1 858 ? -11.038 46.706 -8.261 1.00 132.65 942 LEU A C 1
ATOM 6717 O O . LEU A 1 858 ? -10.510 46.689 -9.377 1.00 137.54 942 LEU A O 1
ATOM 6722 N N . VAL A 1 859 ? -12.031 47.540 -7.960 1.00 131.00 943 VAL A N 1
ATOM 6723 C CA . VAL A 1 859 ? -12.605 48.406 -8.987 1.00 122.09 943 VAL A CA 1
ATOM 6724 C C . VAL A 1 859 ? -11.924 49.778 -8.975 1.00 123.63 943 VAL A C 1
ATOM 6725 O O . VAL A 1 859 ? -12.420 50.741 -9.570 1.00 124.13 943 VAL A O 1
ATOM 6729 N N . SER A 1 860 ? -10.753 49.878 -8.352 1.00 124.39 944 SER A N 1
ATOM 6730 C CA . SER A 1 860 ? -10.113 51.178 -8.186 1.00 127.03 944 SER A CA 1
ATOM 6731 C C . SER A 1 860 ? -8.999 51.402 -9.204 1.00 124.56 944 SER A C 1
ATOM 6732 O O . SER A 1 860 ? -8.312 50.467 -9.615 1.00 141.44 944 SER A O 1
ATOM 6735 N N . LEU A 1 861 ? -8.805 52.673 -9.578 1.00 125.65 945 LEU A N 1
ATOM 6736 C CA . LEU A 1 861 ? -7.744 53.036 -10.518 1.00 124.46 945 LEU A CA 1
ATOM 6737 C C . LEU A 1 861 ? -6.360 52.779 -9.934 1.00 124.74 945 LEU A C 1
ATOM 6738 O O . LEU A 1 861 ? -5.427 52.427 -10.666 1.00 148.96 945 LEU A O 1
ATOM 6743 N N . GLU A 1 862 ? -6.194 52.988 -8.628 1.00 127.54 946 GLU A N 1
ATOM 6744 C CA . GLU A 1 862 ? -4.915 52.711 -7.983 1.00 128.92 946 GLU A CA 1
ATOM 6745 C C . GLU A 1 862 ? -4.569 51.226 -8.031 1.00 125.37 946 GLU A C 1
ATOM 6746 O O . GLU A 1 862 ? -3.389 50.860 -7.960 1.00 124.89 946 GLU A O 1
ATOM 6752 N N . CYS A 1 863 ? -5.576 50.358 -8.112 1.00 124.24 947 CYS A N 1
ATOM 6753 C CA . CYS A 1 863 ? -5.340 48.922 -8.230 1.00 126.65 947 CYS A CA 1
ATOM 6754 C C . CYS A 1 863 ? -4.788 48.613 -9.619 1.00 127.16 947 CYS A C 1
ATOM 6755 O O . CYS A 1 863 ? -5.484 48.784 -10.624 1.00 149.29 947 CYS A O 1
ATOM 6758 N N . SER A 1 864 ? -3.533 48.174 -9.686 1.00 118.85 948 SER A N 1
ATOM 6759 C CA . SER A 1 864 ? -2.887 47.859 -10.952 1.00 116.53 948 SER A CA 1
ATOM 6760 C C . SER A 1 864 ? -2.840 46.358 -11.217 1.00 114.34 948 SER A C 1
ATOM 6761 O O . SER A 1 864 ? -1.888 45.859 -11.826 1.00 112.86 948 SER A O 1
ATOM 6764 N N . LEU A 1 865 ? -3.862 45.631 -10.783 1.00 122.56 949 LEU A N 1
ATOM 6765 C CA . LEU A 1 865 ? -3.870 44.176 -10.847 1.00 112.44 949 LEU A CA 1
ATOM 6766 C C . LEU A 1 865 ? -4.480 43.724 -12.160 1.00 110.02 949 LEU A C 1
ATOM 6767 O O . LEU A 1 865 ? -5.540 44.215 -12.560 1.00 120.97 949 LEU A O 1
ATOM 6772 N N . GLN A 1 866 ? -3.829 42.763 -12.807 1.00 120.35 950 GLN A N 1
ATOM 6773 C CA . GLN A 1 866 ? -4.323 42.208 -14.056 1.00 105.64 950 GLN A CA 1
ATOM 6774 C C . GLN A 1 866 ? -4.990 40.856 -13.866 1.00 104.53 950 GLN A C 1
ATOM 6775 O O . GLN A 1 866 ? -5.966 40.552 -14.557 1.00 103.30 950 GLN A O 1
ATOM 6781 N N . LEU A 1 867 ? -4.506 40.066 -12.907 1.00 109.01 951 LEU A N 1
ATOM 6782 C CA . LEU A 1 867 ? -4.932 38.687 -12.708 1.00 104.04 951 LEU A CA 1
ATOM 6783 C C . LEU A 1 867 ? -5.194 38.452 -11.227 1.00 112.42 951 LEU A C 1
ATOM 6784 O O . LEU A 1 867 ? -4.286 38.621 -10.395 1.00 118.70 951 LEU A O 1
ATOM 6789 N N . LEU A 1 868 ? -6.430 38.063 -10.900 1.00 111.84 952 LEU A N 1
ATOM 6790 C CA . LEU A 1 868 ? -6.811 37.709 -9.540 1.00 109.23 952 LEU A CA 1
ATOM 6791 C C . LEU A 1 868 ? -7.252 36.257 -9.511 1.00 112.78 952 LEU A C 1
ATOM 6792 O O . LEU A 1 868 ? -8.154 35.858 -10.262 1.00 105.40 952 LEU A O 1
ATOM 6797 N N . GLY A 1 869 ? -6.621 35.482 -8.636 1.00 116.47 953 GLY A N 1
ATOM 6798 C CA . GLY A 1 869 ? -6.977 34.093 -8.449 1.00 118.50 953 GLY A CA 1
ATOM 6799 C C . GLY A 1 869 ? -7.972 33.918 -7.325 1.00 114.50 953 GLY A C 1
ATOM 6800 O O . GLY A 1 869 ? -7.624 34.095 -6.157 1.00 112.64 953 GLY A O 1
ATOM 6801 N N . LEU A 1 870 ? -9.203 33.564 -7.686 1.00 107.65 954 LEU A N 1
ATOM 6802 C CA . LEU A 1 870 ? -10.325 33.409 -6.770 1.00 109.25 954 LEU A CA 1
ATOM 6803 C C . LEU A 1 870 ? -11.323 32.468 -7.427 1.00 107.69 954 LEU A C 1
ATOM 6804 O O . LEU A 1 870 ? -11.473 32.474 -8.651 1.00 116.85 954 LEU A O 1
ATOM 6809 N N . ASN A 1 871 ? -12.013 31.671 -6.613 1.00 114.96 955 ASN A N 1
ATOM 6810 C CA . ASN A 1 871 ? -12.995 30.704 -7.110 1.00 108.14 955 ASN A CA 1
ATOM 6811 C C . ASN A 1 871 ? -14.384 31.313 -6.938 1.00 120.62 955 ASN A C 1
ATOM 6812 O O . ASN A 1 871 ? -14.995 31.205 -5.872 1.00 122.25 955 ASN A O 1
ATOM 6817 N N . LYS A 1 872 ? -14.889 31.938 -8.007 1.00 125.09 956 LYS A N 1
ATOM 6818 C CA . LYS A 1 872 ? -16.167 32.645 -7.932 1.00 123.64 956 LYS A CA 1
ATOM 6819 C C . LYS A 1 872 ? -17.327 31.692 -7.663 1.00 120.07 956 LYS A C 1
ATOM 6820 O O . LYS A 1 872 ? -18.238 32.017 -6.893 1.00 133.44 956 LYS A O 1
ATOM 6826 N N . SER A 1 873 ? -17.308 30.512 -8.283 1.00 124.45 957 SER A N 1
ATOM 6827 C CA . SER A 1 873 ? -18.455 29.613 -8.203 1.00 130.77 957 SER A CA 1
ATOM 6828 C C . SER A 1 873 ? -18.715 29.133 -6.779 1.00 128.63 957 SER A C 1
ATOM 6829 O O . SER A 1 873 ? -19.858 28.813 -6.435 1.00 126.44 957 SER A O 1
ATOM 6832 N N . SER A 1 874 ? -17.681 29.062 -5.946 1.00 122.59 958 SER A N 1
ATOM 6833 C CA . SER A 1 874 ? -17.808 28.497 -4.602 1.00 111.68 958 SER A CA 1
ATOM 6834 C C . SER A 1 874 ? -18.155 29.559 -3.555 1.00 132.69 958 SER A C 1
ATOM 6835 O O . SER A 1 874 ? -17.482 29.694 -2.531 1.00 127.71 958 SER A O 1
ATOM 6838 N N . TYR A 1 875 ? -19.223 30.318 -3.803 1.00 137.02 959 TYR A N 1
ATOM 6839 C CA . TYR A 1 875 ? -19.712 31.318 -2.859 1.00 123.50 959 TYR A CA 1
ATOM 6840 C C . TYR A 1 875 ? -21.219 31.470 -3.032 1.00 130.69 959 TYR A C 1
ATOM 6841 O O . TYR A 1 875 ? -21.814 30.940 -3.974 1.00 128.83 959 TYR A O 1
ATOM 6850 N N . ASP A 1 876 ? -21.833 32.205 -2.104 1.00 121.22 960 ASP A N 1
ATOM 6851 C CA . ASP A 1 876 ? -23.272 32.421 -2.138 1.00 122.26 960 ASP A CA 1
ATOM 6852 C C . ASP A 1 876 ? -23.642 33.378 -3.273 1.00 128.29 960 ASP A C 1
ATOM 6853 O O . ASP A 1 876 ? -22.783 33.944 -3.955 1.00 140.34 960 ASP A O 1
ATOM 6858 N N . GLU A 1 877 ? -24.951 33.552 -3.474 1.00 133.49 961 GLU A N 1
ATOM 6859 C CA . GLU A 1 877 ? -25.433 34.319 -4.621 1.00 129.52 961 GLU A CA 1
ATOM 6860 C C . GLU A 1 877 ? -25.039 35.786 -4.523 1.00 136.96 961 GLU A C 1
ATOM 6861 O O . GLU A 1 877 ? -24.726 36.419 -5.537 1.00 153.54 961 GLU A O 1
ATOM 6867 N N . GLU A 1 878 ? -25.069 36.345 -3.315 1.00 124.96 962 GLU A N 1
ATOM 6868 C CA . GLU A 1 878 ? -24.778 37.761 -3.136 1.00 126.48 962 GLU A CA 1
ATOM 6869 C C . GLU A 1 878 ? -23.346 38.089 -3.536 1.00 135.81 962 GLU A C 1
ATOM 6870 O O . GLU A 1 878 ? -23.091 39.051 -4.277 1.00 142.08 962 GLU A O 1
ATOM 6876 N N . ILE A 1 879 ? -22.396 37.282 -3.063 1.00 132.66 963 ILE A N 1
ATOM 6877 C CA . ILE A 1 879 ? -20.997 37.503 -3.410 1.00 141.88 963 ILE A CA 1
ATOM 6878 C C . ILE A 1 879 ? -20.740 37.194 -4.884 1.00 136.98 963 ILE A C 1
ATOM 6879 O O . ILE A 1 879 ? -19.916 37.860 -5.525 1.00 136.73 963 ILE A O 1
ATOM 6884 N N . LYS A 1 880 ? -21.432 36.197 -5.450 1.00 151.96 964 LYS A N 1
ATOM 6885 C CA . LYS A 1 880 ? -21.345 35.959 -6.890 1.00 133.89 964 LYS A CA 1
ATOM 6886 C C . LYS A 1 880 ? -21.773 37.195 -7.667 1.00 139.13 964 LYS A C 1
ATOM 6887 O O . LYS A 1 880 ? -21.126 37.586 -8.648 1.00 146.70 964 LYS A O 1
ATOM 6893 N N . MET A 1 881 ? -22.883 37.811 -7.253 1.00 130.49 965 MET A N 1
ATOM 6894 C CA . MET A 1 881 ? -23.362 39.012 -7.924 1.00 130.98 965 MET A CA 1
ATOM 6895 C C . MET A 1 881 ? -22.358 40.148 -7.780 1.00 129.78 965 MET A C 1
ATOM 6896 O O . MET A 1 881 ? -22.120 40.905 -8.731 1.00 132.98 965 MET A O 1
ATOM 6901 N N . MET A 1 882 ? -21.740 40.264 -6.601 1.00 130.65 966 MET A N 1
ATOM 6902 C CA . MET A 1 882 ? -20.733 41.301 -6.389 1.00 135.64 966 MET A CA 1
ATOM 6903 C C . MET A 1 882 ? -19.524 41.101 -7.298 1.00 139.55 966 MET A C 1
ATOM 6904 O O . MET A 1 882 ? -19.024 42.058 -7.905 1.00 141.95 966 MET A O 1
ATOM 6909 N N . LEU A 1 883 ? -19.052 39.862 -7.422 1.00 128.07 967 LEU A N 1
ATOM 6910 C CA . LEU A 1 883 ? -17.899 39.606 -8.276 1.00 125.93 967 LEU A CA 1
ATOM 6911 C C . LEU A 1 883 ? -18.241 39.796 -9.751 1.00 127.45 967 LEU A C 1
ATOM 6912 O O . LEU A 1 883 ? -17.398 40.263 -10.526 1.00 126.14 967 LEU A O 1
ATOM 6917 N N . THR A 1 884 ? -19.470 39.458 -10.154 1.00 128.29 968 THR A N 1
ATOM 6918 C CA . THR A 1 884 ? -19.913 39.743 -11.517 1.00 123.56 968 THR A CA 1
ATOM 6919 C C . THR A 1 884 ? -19.939 41.246 -11.785 1.00 133.94 968 THR A C 1
ATOM 6920 O O . THR A 1 884 ? -19.535 41.705 -12.864 1.00 143.21 968 THR A O 1
ATOM 6924 N N . GLN A 1 885 ? -20.421 42.029 -10.816 1.00 129.21 969 GLN A N 1
ATOM 6925 C CA . GLN A 1 885 ? -20.372 43.481 -10.955 1.00 126.14 969 GLN A CA 1
ATOM 6926 C C . GLN A 1 885 ? -18.934 43.981 -11.055 1.00 124.74 969 GLN A C 1
ATOM 6927 O O . GLN A 1 885 ? -18.649 44.913 -11.815 1.00 132.71 969 GLN A O 1
ATOM 6933 N N . VAL A 1 886 ? -18.015 43.378 -10.294 1.00 126.14 970 VAL A N 1
ATOM 6934 C CA . VAL A 1 886 ? -16.600 43.730 -10.422 1.00 119.28 970 VAL A CA 1
ATOM 6935 C C . VAL A 1 886 ? -16.113 43.468 -11.840 1.00 128.75 970 VAL A C 1
ATOM 6936 O O . VAL A 1 886 ? -15.422 44.298 -12.446 1.00 128.97 970 VAL A O 1
ATOM 6940 N N . GLU A 1 887 ? -16.466 42.306 -12.392 1.00 137.98 971 GLU A N 1
ATOM 6941 C CA . GLU A 1 887 ? -16.054 41.983 -13.757 1.00 125.72 971 GLU A CA 1
ATOM 6942 C C . GLU A 1 887 ? -16.608 42.991 -14.759 1.00 128.07 971 GLU A C 1
ATOM 6943 O O . GLU A 1 887 ? -15.940 43.323 -15.746 1.00 140.20 971 GLU A O 1
ATOM 6949 N N . GLU A 1 888 ? -17.831 43.472 -14.536 1.00 128.60 972 GLU A N 1
ATOM 6950 C CA . GLU A 1 888 ? -18.411 44.459 -15.443 1.00 125.18 972 GLU A CA 1
ATOM 6951 C C . GLU A 1 888 ? -17.944 45.890 -15.180 1.00 123.13 972 GLU A C 1
ATOM 6952 O O . GLU A 1 888 ? -18.246 46.771 -15.992 1.00 121.56 972 GLU A O 1
ATOM 6958 N N . MET A 1 889 ? -17.253 46.163 -14.067 1.00 123.05 973 MET A N 1
ATOM 6959 C CA . MET A 1 889 ? -16.760 47.512 -13.805 1.00 115.16 973 MET A CA 1
ATOM 6960 C C . MET A 1 889 ? -15.253 47.689 -13.974 1.00 114.50 973 MET A C 1
ATOM 6961 O O . MET A 1 889 ? -14.796 48.834 -14.042 1.00 115.67 973 MET A O 1
ATOM 6966 N N . ASN A 1 890 ? -14.468 46.612 -14.049 1.00 118.88 974 ASN A N 1
ATOM 6967 C CA . ASN A 1 890 ? -13.029 46.704 -14.307 1.00 111.98 974 ASN A CA 1
ATOM 6968 C C . ASN A 1 890 ? -12.710 45.859 -15.528 1.00 119.64 974 ASN A C 1
ATOM 6969 O O . ASN A 1 890 ? -12.439 44.653 -15.402 1.00 114.58 974 ASN A O 1
ATOM 6974 N N . PRO A 1 891 ? -12.717 46.450 -16.729 1.00 125.78 975 PRO A N 1
ATOM 6975 C CA . PRO A 1 891 ? -12.532 45.658 -17.951 1.00 105.40 975 PRO A CA 1
ATOM 6976 C C . PRO A 1 891 ? -11.112 45.162 -18.178 1.00 104.14 975 PRO A C 1
ATOM 6977 O O . PRO A 1 891 ? -10.877 44.464 -19.170 1.00 130.39 975 PRO A O 1
ATOM 6981 N N . ASN A 1 892 ? -10.168 45.440 -17.288 1.00 105.47 976 ASN A N 1
ATOM 6982 C CA . ASN A 1 892 ? -8.799 44.982 -17.460 1.00 104.44 976 ASN A CA 1
ATOM 6983 C C . ASN A 1 892 ? -8.462 43.785 -16.597 1.00 104.20 976 ASN A C 1
ATOM 6984 O O . ASN A 1 892 ? -7.391 43.198 -16.778 1.00 103.15 976 ASN A O 1
ATOM 6989 N N . LEU A 1 893 ? -9.338 43.421 -15.669 1.00 105.24 977 LEU A N 1
ATOM 6990 C CA . LEU A 1 893 ? -9.054 42.408 -14.665 1.00 105.50 977 LEU A CA 1
ATOM 6991 C C . LEU A 1 893 ? -9.753 41.102 -15.013 1.00 103.74 977 LEU A C 1
ATOM 6992 O O . LEU A 1 893 ? -10.931 41.100 -15.388 1.00 103.46 977 LEU A O 1
ATOM 6997 N N . ILE A 1 894 ? -9.016 40.000 -14.905 1.00 104.33 978 ILE A N 1
ATOM 6998 C CA . ILE A 1 894 ? -9.562 38.656 -15.025 1.00 101.20 978 ILE A CA 1
ATOM 6999 C C . ILE A 1 894 ? -9.555 38.025 -13.639 1.00 102.59 978 ILE A C 1
ATOM 7000 O O . ILE A 1 894 ? -8.512 38.003 -12.969 1.00 105.14 978 ILE A O 1
ATOM 7005 N N . ILE A 1 895 ? -10.712 37.525 -13.208 1.00 102.98 979 ILE A N 1
ATOM 7006 C CA . ILE A 1 895 ? -10.830 36.756 -11.972 1.00 115.00 979 ILE A CA 1
ATOM 7007 C C . ILE A 1 895 ? -11.048 35.296 -12.351 1.00 113.28 979 ILE A C 1
ATOM 7008 O O . ILE A 1 895 ? -12.013 34.961 -13.050 1.00 106.57 979 ILE A O 1
ATOM 7013 N N . SER A 1 896 ? -10.164 34.425 -11.876 1.00 126.98 980 SER A N 1
ATOM 7014 C CA . SER A 1 896 ? -10.238 33.027 -12.272 1.00 116.40 980 SER A CA 1
ATOM 7015 C C . SER A 1 896 ? -9.535 32.176 -11.226 1.00 121.43 980 SER A C 1
ATOM 7016 O O . SER A 1 896 ? -8.789 32.687 -10.391 1.00 135.90 980 SER A O 1
ATOM 7019 N N . HIS A 1 897 ? -9.824 30.880 -11.246 1.00 109.23 981 HIS A N 1
ATOM 7020 C CA . HIS A 1 897 ? -9.177 29.934 -10.346 1.00 131.98 981 HIS A CA 1
ATOM 7021 C C . HIS A 1 897 ? -8.317 28.960 -11.142 1.00 127.45 981 HIS A C 1
ATOM 7022 O O . HIS A 1 897 ? -8.350 28.929 -12.374 1.00 112.04 981 HIS A O 1
ATOM 7029 N N . HIS A 1 898 ? -7.554 28.145 -10.412 1.00 130.59 982 HIS A N 1
ATOM 7030 C CA . HIS A 1 898 ? -6.568 27.241 -11.004 1.00 113.07 982 HIS A CA 1
ATOM 7031 C C . HIS A 1 898 ? -5.586 28.017 -11.878 1.00 96.58 982 HIS A C 1
ATOM 7032 O O . HIS A 1 898 ? -5.309 27.655 -13.020 1.00 126.21 982 HIS A O 1
ATOM 7039 N N . LEU A 1 899 ? -5.062 29.108 -11.317 1.00 108.49 983 LEU A N 1
ATOM 7040 C CA . LEU A 1 899 ? -4.276 30.058 -12.098 1.00 114.04 983 LEU A CA 1
ATOM 7041 C C . LEU A 1 899 ? -3.008 29.422 -12.649 1.00 106.54 983 LEU A C 1
ATOM 7042 O O . LEU A 1 899 ? -2.714 29.535 -13.844 1.00 108.56 983 LEU A O 1
ATOM 7047 N N . TRP A 1 900 ? -2.234 28.764 -11.787 1.00 97.27 984 TRP A N 1
ATOM 7048 C CA . TRP A 1 900 ? -0.871 28.376 -12.117 1.00 96.65 984 TRP A CA 1
ATOM 7049 C C . TRP A 1 900 ? -0.644 26.869 -12.113 1.00 105.41 984 TRP A C 1
ATOM 7050 O O . TRP A 1 900 ? 0.512 26.439 -12.213 1.00 116.98 984 TRP A O 1
ATOM 7061 N N . THR A 1 901 ? -1.695 26.053 -11.975 1.00 109.10 985 THR A N 1
ATOM 7062 C CA . THR A 1 901 ? -1.488 24.612 -11.816 1.00 109.84 985 THR A CA 1
ATOM 7063 C C . THR A 1 901 ? -0.822 24.014 -13.049 1.00 108.79 985 THR A C 1
ATOM 7064 O O . THR A 1 901 ? 0.224 23.354 -12.956 1.00 106.71 985 THR A O 1
ATOM 7068 N N . ASP A 1 902 ? -1.398 24.269 -14.222 1.00 114.88 986 ASP A N 1
ATOM 7069 C CA . ASP A 1 902 ? -0.857 23.692 -15.443 1.00 90.00 986 ASP A CA 1
ATOM 7070 C C . ASP A 1 902 ? 0.512 24.272 -15.771 1.00 93.95 986 ASP A C 1
ATOM 7071 O O . ASP A 1 902 ? 1.406 23.538 -16.205 1.00 95.85 986 ASP A O 1
ATOM 7076 N N . ASP A 1 903 ? 0.702 25.581 -15.558 1.00 97.78 987 ASP A N 1
ATOM 7077 C CA . ASP A 1 903 ? 2.009 26.183 -15.817 1.00 92.04 987 ASP A CA 1
ATOM 7078 C C . ASP A 1 903 ? 3.081 25.567 -14.924 1.00 97.56 987 ASP A C 1
ATOM 7079 O O . ASP A 1 903 ? 4.195 25.275 -15.380 1.00 91.26 987 ASP A O 1
ATOM 7084 N N . GLU A 1 904 ? 2.759 25.363 -13.646 1.00 106.10 988 GLU A N 1
ATOM 7085 C CA . GLU A 1 904 ? 3.691 24.722 -12.723 1.00 100.30 988 GLU A CA 1
ATOM 7086 C C . GLU A 1 904 ? 4.025 23.304 -13.183 1.00 99.44 988 GLU A C 1
ATOM 7087 O O . GLU A 1 904 ? 5.196 22.896 -13.195 1.00 96.08 988 GLU A O 1
ATOM 7093 N N . GLY A 1 905 ? 3.009 22.540 -13.584 1.00 91.96 989 GLY A N 1
ATOM 7094 C CA . GLY A 1 905 ? 3.279 21.197 -14.069 1.00 103.88 989 GLY A CA 1
ATOM 7095 C C . GLY A 1 905 ? 4.185 21.194 -15.288 1.00 98.67 989 GLY A C 1
ATOM 7096 O O . GLY A 1 905 ? 5.151 20.429 -15.361 1.00 89.25 989 GLY A O 1
ATOM 7097 N N . ARG A 1 906 ? 3.890 22.058 -16.261 1.00 88.70 990 ARG A N 1
ATOM 7098 C CA . ARG A 1 906 ? 4.689 22.099 -17.480 1.00 87.76 990 ARG A CA 1
ATOM 7099 C C . ARG A 1 906 ? 6.127 22.520 -17.198 1.00 88.13 990 ARG A C 1
ATOM 7100 O O . ARG A 1 906 ? 7.073 21.929 -17.731 1.00 96.98 990 ARG A O 1
ATOM 7108 N N . ARG A 1 907 ? 6.322 23.554 -16.379 1.00 89.76 991 ARG A N 1
ATOM 7109 C CA . ARG A 1 907 ? 7.693 24.003 -16.152 1.00 90.84 991 ARG A CA 1
ATOM 7110 C C . ARG A 1 907 ? 8.484 23.002 -15.330 1.00 91.76 991 ARG A C 1
ATOM 7111 O O . ARG A 1 907 ? 9.699 22.876 -15.517 1.00 92.02 991 ARG A O 1
ATOM 7119 N N . ARG A 1 908 ? 7.829 22.297 -14.409 1.00 92.37 992 ARG A N 1
ATOM 7120 C CA . ARG A 1 908 ? 8.515 21.229 -13.695 1.00 94.90 992 ARG A CA 1
ATOM 7121 C C . ARG A 1 908 ? 8.766 19.997 -14.559 1.00 104.88 992 ARG A C 1
ATOM 7122 O O . ARG A 1 908 ? 9.552 19.133 -14.153 1.00 97.29 992 ARG A O 1
ATOM 7130 N N . GLY A 1 909 ? 8.126 19.886 -15.722 1.00 91.42 993 GLY A N 1
ATOM 7131 C CA . GLY A 1 909 ? 8.273 18.693 -16.531 1.00 88.31 993 GLY A CA 1
ATOM 7132 C C . GLY A 1 909 ? 7.394 17.537 -16.112 1.00 97.59 993 GLY A C 1
ATOM 7133 O O . GLY A 1 909 ? 7.633 16.405 -16.542 1.00 102.75 993 GLY A O 1
ATOM 7134 N N . ILE A 1 910 ? 6.363 17.791 -15.306 1.00 102.08 994 ILE A N 1
ATOM 7135 C CA . ILE A 1 910 ? 5.570 16.711 -14.728 1.00 98.34 994 ILE A CA 1
ATOM 7136 C C . ILE A 1 910 ? 4.540 16.199 -15.723 1.00 99.85 994 ILE A C 1
ATOM 7137 O O . ILE A 1 910 ? 4.405 14.987 -15.923 1.00 129.84 994 ILE A O 1
ATOM 7142 N N . LEU A 1 911 ? 3.780 17.102 -16.344 1.00 110.43 995 LEU A N 1
ATOM 7143 C CA . LEU A 1 911 ? 2.728 16.684 -17.266 1.00 130.63 995 LEU A CA 1
ATOM 7144 C C . LEU A 1 911 ? 3.296 15.827 -18.390 1.00 142.17 995 LEU A C 1
ATOM 7145 O O . LEU A 1 911 ? 3.035 14.619 -18.455 1.00 126.59 995 LEU A O 1
ATOM 7150 N N . VAL A 1 912 ? 4.123 16.436 -19.239 1.00 151.09 996 VAL A N 1
ATOM 7151 C CA . VAL A 1 912 ? 4.712 15.743 -20.379 1.00 157.17 996 VAL A CA 1
ATOM 7152 C C . VAL A 1 912 ? 6.034 15.102 -19.964 1.00 127.33 996 VAL A C 1
ATOM 7153 O O . VAL A 1 912 ? 6.046 14.064 -19.296 1.00 105.05 996 VAL A O 1
ATOM 7157 N N . GLN B 1 10 ? 47.404 6.209 -38.272 1.00 232.80 94 GLN B N 1
ATOM 7158 C CA . GLN B 1 10 ? 47.137 4.775 -38.281 1.00 231.77 94 GLN B CA 1
ATOM 7159 C C . GLN B 1 10 ? 48.437 3.966 -38.283 1.00 239.38 94 GLN B C 1
ATOM 7160 O O . GLN B 1 10 ? 49.370 4.266 -39.030 1.00 240.69 94 GLN B O 1
ATOM 7166 N N . LYS B 1 11 ? 48.496 2.961 -37.410 1.00 244.99 95 LYS B N 1
ATOM 7167 C CA . LYS B 1 11 ? 49.685 2.128 -37.285 1.00 242.82 95 LYS B CA 1
ATOM 7168 C C . LYS B 1 11 ? 49.984 1.400 -38.594 1.00 244.02 95 LYS B C 1
ATOM 7169 O O . LYS B 1 11 ? 49.078 0.925 -39.284 1.00 241.72 95 LYS B O 1
ATOM 7175 N N . ILE B 1 12 ? 51.274 1.318 -38.928 1.00 246.39 96 ILE B N 1
ATOM 7176 C CA . ILE B 1 12 ? 51.715 0.701 -40.176 1.00 243.86 96 ILE B CA 1
ATOM 7177 C C . ILE B 1 12 ? 51.448 -0.799 -40.135 1.00 242.11 96 ILE B C 1
ATOM 7178 O O . ILE B 1 12 ? 51.758 -1.475 -39.145 1.00 239.40 96 ILE B O 1
ATOM 7183 N N . ASN B 1 13 ? 50.848 -1.327 -41.209 1.00 243.62 97 ASN B N 1
ATOM 7184 C CA . ASN B 1 13 ? 50.486 -2.740 -41.266 1.00 240.91 97 ASN B CA 1
ATOM 7185 C C . ASN B 1 13 ? 50.534 -3.278 -42.694 1.00 234.59 97 ASN B C 1
ATOM 7186 O O . ASN B 1 13 ? 49.814 -2.782 -43.571 1.00 236.48 97 ASN B O 1
ATOM 7191 N N . PRO B 1 14 ? 51.372 -4.288 -42.971 1.00 220.17 98 PRO B N 1
ATOM 7192 C CA . PRO B 1 14 ? 51.407 -4.875 -44.320 1.00 214.70 98 PRO B CA 1
ATOM 7193 C C . PRO B 1 14 ? 50.222 -5.796 -44.581 1.00 218.63 98 PRO B C 1
ATOM 7194 O O . PRO B 1 14 ? 49.720 -5.868 -45.709 1.00 215.69 98 PRO B O 1
ATOM 7198 N N . TYR B 1 15 ? 49.778 -6.515 -43.546 1.00 226.31 99 TYR B N 1
ATOM 7199 C CA . TYR B 1 15 ? 48.584 -7.350 -43.671 1.00 226.19 99 TYR B CA 1
ATOM 7200 C C . TYR B 1 15 ? 47.364 -6.512 -44.033 1.00 229.07 99 TYR B C 1
ATOM 7201 O O . TYR B 1 15 ? 46.518 -6.942 -44.830 1.00 218.13 99 TYR B O 1
ATOM 7210 N N . ARG B 1 16 ? 47.249 -5.318 -43.445 1.00 267.81 100 ARG B N 1
ATOM 7211 C CA . ARG B 1 16 ? 46.136 -4.434 -43.771 1.00 266.57 100 ARG B CA 1
ATOM 7212 C C . ARG B 1 16 ? 46.150 -4.056 -45.248 1.00 265.17 100 ARG B C 1
ATOM 7213 O O . ARG B 1 16 ? 45.104 -4.058 -45.903 1.00 264.02 100 ARG B O 1
ATOM 7221 N N . SER B 1 17 ? 47.326 -3.727 -45.792 1.00 225.98 101 SER B N 1
ATOM 7222 C CA . SER B 1 17 ? 47.411 -3.371 -47.207 1.00 203.47 101 SER B CA 1
ATOM 7223 C C . SER B 1 17 ? 47.129 -4.574 -48.104 1.00 192.52 101 SER B C 1
ATOM 7224 O O . SER B 1 17 ? 46.516 -4.428 -49.170 1.00 181.45 101 SER B O 1
ATOM 7227 N N . HIS B 1 18 ? 47.587 -5.765 -47.706 1.00 198.10 102 HIS B N 1
ATOM 7228 C CA . HIS B 1 18 ? 47.292 -6.966 -48.488 1.00 196.40 102 HIS B CA 1
ATOM 7229 C C . HIS B 1 18 ? 45.789 -7.225 -48.547 1.00 193.98 102 HIS B C 1
ATOM 7230 O O . HIS B 1 18 ? 45.237 -7.516 -49.618 1.00 188.41 102 HIS B O 1
ATOM 7237 N N . MET B 1 19 ? 45.107 -7.102 -47.402 1.00 194.46 103 MET B N 1
ATOM 7238 C CA . MET B 1 19 ? 43.655 -7.259 -47.390 1.00 181.73 103 MET B CA 1
ATOM 7239 C C . MET B 1 19 ? 42.962 -6.139 -48.162 1.00 175.52 103 MET B C 1
ATOM 7240 O O . MET B 1 19 ? 41.935 -6.377 -48.813 1.00 171.16 103 MET B O 1
ATOM 7245 N N . LYS B 1 20 ? 43.515 -4.925 -48.124 1.00 176.46 104 LYS B N 1
ATOM 7246 C CA . LYS B 1 20 ? 42.982 -3.829 -48.928 1.00 169.33 104 LYS B CA 1
ATOM 7247 C C . LYS B 1 20 ? 43.010 -4.176 -50.408 1.00 165.30 104 LYS B C 1
ATOM 7248 O O . LYS B 1 20 ? 42.003 -4.030 -51.105 1.00 162.94 104 LYS B O 1
ATOM 7254 N N . GLN B 1 21 ? 44.158 -4.650 -50.902 1.00 166.51 105 GLN B N 1
ATOM 7255 C CA . GLN B 1 21 ? 44.263 -5.002 -52.316 1.00 164.04 105 GLN B CA 1
ATOM 7256 C C . GLN B 1 21 ? 43.323 -6.149 -52.663 1.00 159.25 105 GLN B C 1
ATOM 7257 O O . GLN B 1 21 ? 42.600 -6.094 -53.668 1.00 157.84 105 GLN B O 1
ATOM 7263 N N . LYS B 1 22 ? 43.283 -7.171 -51.802 1.00 160.33 106 LYS B N 1
ATOM 7264 C CA . LYS B 1 22 ? 42.462 -8.355 -52.044 1.00 158.29 106 LYS B CA 1
ATOM 7265 C C . LYS B 1 22 ? 40.988 -7.990 -52.166 1.00 161.86 106 LYS B C 1
ATOM 7266 O O . LYS B 1 22 ? 40.324 -8.317 -53.161 1.00 159.27 106 LYS B O 1
ATOM 7272 N N . PHE B 1 23 ? 40.467 -7.256 -51.190 1.00 166.06 107 PHE B N 1
ATOM 7273 C CA . PHE B 1 23 ? 39.046 -6.955 -51.219 1.00 157.82 107 PHE B CA 1
ATOM 7274 C C . PHE B 1 23 ? 38.711 -5.811 -52.166 1.00 158.71 107 PHE B C 1
ATOM 7275 O O . PHE B 1 23 ? 37.583 -5.756 -52.666 1.00 156.92 107 PHE B O 1
ATOM 7283 N N . GLN B 1 24 ? 39.674 -4.940 -52.497 1.00 177.71 108 GLN B N 1
ATOM 7284 C CA . GLN B 1 24 ? 39.447 -3.970 -53.566 1.00 181.19 108 GLN B CA 1
ATOM 7285 C C . GLN B 1 24 ? 39.271 -4.673 -54.904 1.00 170.78 108 GLN B C 1
ATOM 7286 O O . GLN B 1 24 ? 38.394 -4.306 -55.694 1.00 168.98 108 GLN B O 1
ATOM 7292 N N . VAL B 1 25 ? 40.100 -5.686 -55.181 1.00 163.52 109 VAL B N 1
ATOM 7293 C CA . VAL B 1 25 ? 39.914 -6.457 -56.407 1.00 156.66 109 VAL B CA 1
ATOM 7294 C C . VAL B 1 25 ? 38.587 -7.202 -56.362 1.00 154.80 109 VAL B C 1
ATOM 7295 O O . VAL B 1 25 ? 37.874 -7.289 -57.370 1.00 161.70 109 VAL B O 1
ATOM 7299 N N . LEU B 1 26 ? 38.223 -7.737 -55.191 1.00 152.98 110 LEU B N 1
ATOM 7300 C CA . LEU B 1 26 ? 36.966 -8.476 -55.085 1.00 143.39 110 LEU B CA 1
ATOM 7301 C C . LEU B 1 26 ? 35.752 -7.581 -55.329 1.00 144.86 110 LEU B C 1
ATOM 7302 O O . LEU B 1 26 ? 34.760 -8.025 -55.919 1.00 146.43 110 LEU B O 1
ATOM 7307 N N . TRP B 1 27 ? 35.814 -6.320 -54.890 1.00 149.61 111 TRP B N 1
ATOM 7308 C CA . TRP B 1 27 ? 34.647 -5.439 -54.911 1.00 143.97 111 TRP B CA 1
ATOM 7309 C C . TRP B 1 27 ? 34.209 -5.012 -56.311 1.00 147.73 111 TRP B C 1
ATOM 7310 O O . TRP B 1 27 ? 33.055 -4.599 -56.480 1.00 151.46 111 TRP B O 1
ATOM 7321 N N . GLU B 1 28 ? 35.077 -5.101 -57.317 1.00 150.92 112 GLU B N 1
ATOM 7322 C CA . GLU B 1 28 ? 34.801 -4.475 -58.605 1.00 154.22 112 GLU B CA 1
ATOM 7323 C C . GLU B 1 28 ? 34.302 -5.440 -59.674 1.00 155.12 112 GLU B C 1
ATOM 7324 O O . GLU B 1 28 ? 33.825 -4.982 -60.718 1.00 161.02 112 GLU B O 1
ATOM 7330 N N . LYS B 1 29 ? 34.387 -6.749 -59.451 1.00 152.33 113 LYS B N 1
ATOM 7331 C CA . LYS B 1 29 ? 34.025 -7.722 -60.475 1.00 156.81 113 LYS B CA 1
ATOM 7332 C C . LYS B 1 29 ? 32.997 -8.755 -60.033 1.00 156.58 113 LYS B C 1
ATOM 7333 O O . LYS B 1 29 ? 32.378 -9.383 -60.902 1.00 156.18 113 LYS B O 1
ATOM 7339 N N . GLU B 1 30 ? 32.804 -8.971 -58.726 1.00 162.21 114 GLU B N 1
ATOM 7340 C CA . GLU B 1 30 ? 31.832 -9.968 -58.275 1.00 154.54 114 GLU B CA 1
ATOM 7341 C C . GLU B 1 30 ? 30.377 -9.617 -58.583 1.00 147.89 114 GLU B C 1
ATOM 7342 O O . GLU B 1 30 ? 29.658 -10.489 -59.104 1.00 148.46 114 GLU B O 1
ATOM 7348 N N . PRO B 1 31 ? 29.872 -8.414 -58.298 1.00 135.58 115 PRO B N 1
ATOM 7349 C CA . PRO B 1 31 ? 28.414 -8.222 -58.302 1.00 134.63 115 PRO B CA 1
ATOM 7350 C C . PRO B 1 31 ? 27.800 -8.312 -59.694 1.00 131.59 115 PRO B C 1
ATOM 7351 O O . PRO B 1 31 ? 28.479 -8.235 -60.719 1.00 129.74 115 PRO B O 1
ATOM 7355 N N . CYS B 1 32 ? 26.472 -8.494 -59.702 1.00 136.49 116 CYS B N 1
ATOM 7356 C CA . CYS B 1 32 ? 25.719 -8.554 -60.953 1.00 129.87 116 CYS B CA 1
ATOM 7357 C C . CYS B 1 32 ? 25.817 -7.243 -61.717 1.00 139.82 116 CYS B C 1
ATOM 7358 O O . CYS B 1 32 ? 25.947 -7.237 -62.948 1.00 142.86 116 CYS B O 1
ATOM 7361 N N . LEU B 1 33 ? 25.722 -6.123 -61.005 1.00 139.76 117 LEU B N 1
ATOM 7362 C CA . LEU B 1 33 ? 25.858 -4.803 -61.603 1.00 142.60 117 LEU B CA 1
ATOM 7363 C C . LEU B 1 33 ? 26.516 -3.893 -60.581 1.00 142.02 117 LEU B C 1
ATOM 7364 O O . LEU B 1 33 ? 26.028 -3.765 -59.454 1.00 141.16 117 LEU B O 1
ATOM 7369 N N . LEU B 1 34 ? 27.611 -3.257 -60.981 1.00 143.68 118 LEU B N 1
ATOM 7370 C CA . LEU B 1 34 ? 28.297 -2.320 -60.106 1.00 138.07 118 LEU B CA 1
ATOM 7371 C C . LEU B 1 34 ? 27.533 -1.004 -60.112 1.00 142.25 118 LEU B C 1
ATOM 7372 O O . LEU B 1 34 ? 27.350 -0.388 -61.168 1.00 148.53 118 LEU B O 1
ATOM 7377 N N . VAL B 1 35 ? 27.062 -0.594 -58.942 1.00 139.32 119 VAL B N 1
ATOM 7378 C CA . VAL B 1 35 ? 26.345 0.667 -58.793 1.00 131.69 119 VAL B CA 1
ATOM 7379 C C . VAL B 1 35 ? 27.309 1.714 -58.246 1.00 131.34 119 VAL B C 1
ATOM 7380 O O . VAL B 1 35 ? 28.365 1.354 -57.705 1.00 134.14 119 VAL B O 1
ATOM 7384 N N . PRO B 1 36 ? 27.017 3.006 -58.400 1.00 129.94 120 PRO B N 1
ATOM 7385 C CA . PRO B 1 36 ? 27.880 4.033 -57.804 1.00 132.78 120 PRO B CA 1
ATOM 7386 C C . PRO B 1 36 ? 27.995 3.862 -56.296 1.00 136.95 120 PRO B C 1
ATOM 7387 O O . PRO B 1 36 ? 27.029 3.507 -55.619 1.00 131.37 120 PRO B O 1
ATOM 7391 N N . GLU B 1 37 ? 29.199 4.127 -55.776 1.00 148.83 121 GLU B N 1
ATOM 7392 C CA . GLU B 1 37 ? 29.482 3.863 -54.368 1.00 144.99 121 GLU B CA 1
ATOM 7393 C C . GLU B 1 37 ? 28.603 4.705 -53.449 1.00 141.41 121 GLU B C 1
ATOM 7394 O O . GLU B 1 37 ? 28.216 4.252 -52.363 1.00 140.18 121 GLU B O 1
ATOM 7400 N N . ASP B 1 38 ? 28.311 5.949 -53.841 1.00 142.78 122 ASP B N 1
ATOM 7401 C CA . ASP B 1 38 ? 27.410 6.772 -53.037 1.00 151.18 122 ASP B CA 1
ATOM 7402 C C . ASP B 1 38 ? 26.035 6.119 -52.911 1.00 137.18 122 ASP B C 1
ATOM 7403 O O . ASP B 1 38 ? 25.429 6.130 -51.832 1.00 132.74 122 ASP B O 1
ATOM 7408 N N . PHE B 1 39 ? 25.537 5.529 -54.001 1.00 134.02 123 PHE B N 1
ATOM 7409 C CA . PHE B 1 39 ? 24.258 4.825 -53.949 1.00 125.87 123 PHE B CA 1
ATOM 7410 C C . PHE B 1 39 ? 24.311 3.656 -52.970 1.00 119.04 123 PHE B C 1
ATOM 7411 O O . PHE B 1 39 ? 23.391 3.460 -52.164 1.00 112.20 123 PHE B O 1
ATOM 7419 N N . TYR B 1 40 ? 25.385 2.863 -53.030 1.00 118.18 124 TYR B N 1
ATOM 7420 C CA . TYR B 1 40 ? 25.506 1.730 -52.119 1.00 114.87 124 TYR B CA 1
ATOM 7421 C C . TYR B 1 40 ? 25.545 2.187 -50.668 1.00 115.86 124 TYR B C 1
ATOM 7422 O O . TYR B 1 40 ? 24.878 1.599 -49.808 1.00 107.85 124 TYR B O 1
ATOM 7431 N N . GLU B 1 41 ? 26.325 3.232 -50.372 1.00 123.63 125 GLU B N 1
ATOM 7432 C CA . GLU B 1 41 ? 26.374 3.730 -49.002 1.00 114.38 125 GLU B CA 1
ATOM 7433 C C . GLU B 1 41 ? 25.022 4.275 -48.563 1.00 109.16 125 GLU B C 1
ATOM 7434 O O . GLU B 1 41 ? 24.653 4.144 -47.390 1.00 113.17 125 GLU B O 1
ATOM 7440 N N . GLU B 1 42 ? 24.258 4.859 -49.491 1.00 109.79 126 GLU B N 1
ATOM 7441 C CA . GLU B 1 42 ? 22.901 5.291 -49.166 1.00 113.91 126 GLU B CA 1
ATOM 7442 C C . GLU B 1 42 ? 22.028 4.104 -48.785 1.00 109.65 126 GLU B C 1
ATOM 7443 O O . GLU B 1 42 ? 21.242 4.179 -47.832 1.00 102.98 126 GLU B O 1
ATOM 7449 N N . THR B 1 43 ? 22.164 2.995 -49.515 1.00 115.83 127 THR B N 1
ATOM 7450 C CA . THR B 1 43 ? 21.288 1.846 -49.313 1.00 103.44 127 THR B CA 1
ATOM 7451 C C . THR B 1 43 ? 21.590 1.086 -48.026 1.00 100.46 127 THR B C 1
ATOM 7452 O O . THR B 1 43 ? 20.736 0.321 -47.564 1.00 101.63 127 THR B O 1
ATOM 7456 N N . THR B 1 44 ? 22.781 1.261 -47.445 1.00 101.65 128 THR B N 1
ATOM 7457 C CA . THR B 1 44 ? 23.177 0.517 -46.253 1.00 110.22 128 THR B CA 1
ATOM 7458 C C . THR B 1 44 ? 23.748 1.433 -45.170 1.00 107.15 128 THR B C 1
ATOM 7459 O O . THR B 1 44 ? 24.588 1.011 -44.369 1.00 103.67 128 THR B O 1
ATOM 7463 N N . LYS B 1 45 ? 23.281 2.682 -45.118 1.00 112.02 129 LYS B N 1
ATOM 7464 C CA . LYS B 1 45 ? 23.811 3.651 -44.160 1.00 114.40 129 LYS B CA 1
ATOM 7465 C C . LYS B 1 45 ? 23.546 3.224 -42.719 1.00 116.97 129 LYS B C 1
ATOM 7466 O O . LYS B 1 45 ? 24.453 3.242 -41.873 1.00 119.32 129 LYS B O 1
ATOM 7472 N N . ILE B 1 46 ? 22.305 2.829 -42.426 1.00 111.94 130 ILE B N 1
ATOM 7473 C CA . ILE B 1 46 ? 21.917 2.517 -41.052 1.00 103.56 130 ILE B CA 1
ATOM 7474 C C . ILE B 1 46 ? 22.720 1.336 -40.522 1.00 108.21 130 ILE B C 1
ATOM 7475 O O . ILE B 1 46 ? 23.239 1.370 -39.401 1.00 118.48 130 ILE B O 1
ATOM 7480 N N . GLU B 1 47 ? 22.828 0.271 -41.318 1.00 109.68 131 GLU B N 1
ATOM 7481 C CA . GLU B 1 47 ? 23.537 -0.923 -40.866 1.00 108.51 131 GLU B CA 1
ATOM 7482 C C . GLU B 1 47 ? 25.018 -0.640 -40.639 1.00 114.94 131 GLU B C 1
ATOM 7483 O O . GLU B 1 47 ? 25.602 -1.096 -39.647 1.00 107.88 131 GLU B O 1
ATOM 7489 N N . TYR B 1 48 ? 25.644 0.095 -41.564 1.00 120.40 132 TYR B N 1
ATOM 7490 C CA . TYR B 1 48 ? 27.061 0.422 -41.436 1.00 121.56 132 TYR B CA 1
ATOM 7491 C C . TYR B 1 48 ? 27.316 1.242 -40.178 1.00 127.46 132 TYR B C 1
ATOM 7492 O O . TYR B 1 48 ? 28.242 0.951 -39.406 1.00 129.83 132 TYR B O 1
ATOM 7501 N N . GLU B 1 49 ? 26.492 2.271 -39.948 1.00 141.65 133 GLU B N 1
ATOM 7502 C CA . GLU B 1 49 ? 26.654 3.080 -38.745 1.00 140.57 133 GLU B CA 1
ATOM 7503 C C . GLU B 1 49 ? 26.430 2.247 -37.489 1.00 141.01 133 GLU B C 1
ATOM 7504 O O . GLU B 1 49 ? 27.164 2.390 -36.501 1.00 144.43 133 GLU B O 1
ATOM 7510 N N . LEU B 1 50 ? 25.417 1.373 -37.509 1.00 128.94 134 LEU B N 1
ATOM 7511 C CA . LEU B 1 50 ? 25.119 0.535 -36.354 1.00 116.59 134 LEU B CA 1
ATOM 7512 C C . LEU B 1 50 ? 26.300 -0.364 -36.008 1.00 122.09 134 LEU B C 1
ATOM 7513 O O . LEU B 1 50 ? 26.675 -0.482 -34.839 1.00 136.19 134 LEU B O 1
ATOM 7518 N N . LEU B 1 51 ? 26.904 -1.003 -37.014 1.00 120.00 135 LEU B N 1
ATOM 7519 C CA . LEU B 1 51 ? 28.078 -1.840 -36.762 1.00 117.23 135 LEU B CA 1
ATOM 7520 C C . LEU B 1 51 ? 29.242 -1.021 -36.223 1.00 132.82 135 LEU B C 1
ATOM 7521 O O . LEU B 1 51 ? 29.865 -1.384 -35.209 1.00 137.69 135 LEU B O 1
ATOM 7526 N N . SER B 1 52 ? 29.544 0.097 -36.891 1.00 138.96 136 SER B N 1
ATOM 7527 C CA . SER B 1 52 ? 30.707 0.891 -36.520 1.00 138.41 136 SER B CA 1
ATOM 7528 C C . SER B 1 52 ? 30.596 1.390 -35.089 1.00 146.17 136 SER B C 1
ATOM 7529 O O . SER B 1 52 ? 31.575 1.357 -34.336 1.00 153.03 136 SER B O 1
ATOM 7532 N N . THR B 1 53 ? 29.409 1.847 -34.688 1.00 181.11 137 THR B N 1
ATOM 7533 C CA . THR B 1 53 ? 29.258 2.353 -33.330 1.00 182.97 137 THR B CA 1
ATOM 7534 C C . THR B 1 53 ? 29.076 1.238 -32.303 1.00 181.76 137 THR B C 1
ATOM 7535 O O . THR B 1 53 ? 29.470 1.413 -31.145 1.00 193.55 137 THR B O 1
ATOM 7539 N N . VAL B 1 54 ? 28.496 0.094 -32.686 1.00 156.81 138 VAL B N 1
ATOM 7540 C CA . VAL B 1 54 ? 28.286 -0.970 -31.709 1.00 156.23 138 VAL B CA 1
ATOM 7541 C C . VAL B 1 54 ? 29.597 -1.656 -31.356 1.00 157.86 138 VAL B C 1
ATOM 7542 O O . VAL B 1 54 ? 29.739 -2.193 -30.250 1.00 154.00 138 VAL B O 1
ATOM 7546 N N . TYR B 1 55 ? 30.575 -1.665 -32.269 1.00 158.27 139 TYR B N 1
ATOM 7547 C CA . TYR B 1 55 ? 31.825 -2.332 -31.924 1.00 156.65 139 TYR B CA 1
ATOM 7548 C C . TYR B 1 55 ? 32.816 -1.434 -31.190 1.00 169.83 139 TYR B C 1
ATOM 7549 O O . TYR B 1 55 ? 33.718 -1.955 -30.524 1.00 167.38 139 TYR B O 1
ATOM 7558 N N . LEU B 1 56 ? 32.661 -0.113 -31.261 1.00 173.37 140 LEU B N 1
ATOM 7559 C CA . LEU B 1 56 ? 33.531 0.801 -30.518 1.00 165.90 140 LEU B CA 1
ATOM 7560 C C . LEU B 1 56 ? 33.101 0.800 -29.053 1.00 171.13 140 LEU B C 1
ATOM 7561 O O . LEU B 1 56 ? 32.311 1.638 -28.614 1.00 169.98 140 LEU B O 1
ATOM 7566 N N . ASP B 1 57 ? 33.638 -0.150 -28.279 1.00 179.72 141 ASP B N 1
ATOM 7567 C CA . ASP B 1 57 ? 33.295 -0.279 -26.865 1.00 181.27 141 ASP B CA 1
ATOM 7568 C C . ASP B 1 57 ? 34.491 -0.474 -25.937 1.00 176.34 141 ASP B C 1
ATOM 7569 O O . ASP B 1 57 ? 34.322 -0.340 -24.718 1.00 164.09 141 ASP B O 1
ATOM 7574 N N . ALA B 1 58 ? 35.676 -0.785 -26.459 1.00 165.79 142 ALA B N 1
ATOM 7575 C CA . ALA B 1 58 ? 36.850 -1.054 -25.631 1.00 153.76 142 ALA B CA 1
ATOM 7576 C C . ALA B 1 58 ? 37.238 0.149 -24.776 1.00 151.07 142 ALA B C 1
ATOM 7577 O O . ALA B 1 58 ? 37.994 0.018 -23.811 1.00 149.78 142 ALA B O 1
ATOM 7579 N N . GLU B 1 63 ? 34.314 -6.574 -18.936 1.00 182.05 147 GLU B N 1
ATOM 7580 C CA . GLU B 1 63 ? 33.326 -6.646 -20.008 1.00 197.55 147 GLU B CA 1
ATOM 7581 C C . GLU B 1 63 ? 33.627 -7.806 -20.952 1.00 205.65 147 GLU B C 1
ATOM 7582 O O . GLU B 1 63 ? 34.791 -8.116 -21.209 1.00 210.52 147 GLU B O 1
ATOM 7588 N N . SER B 1 64 ? 32.579 -8.457 -21.448 1.00 207.34 148 SER B N 1
ATOM 7589 C CA . SER B 1 64 ? 32.713 -9.567 -22.381 1.00 201.71 148 SER B CA 1
ATOM 7590 C C . SER B 1 64 ? 32.515 -9.073 -23.812 1.00 203.65 148 SER B C 1
ATOM 7591 O O . SER B 1 64 ? 32.108 -7.935 -24.055 1.00 218.68 148 SER B O 1
ATOM 7594 N N . SER B 1 65 ? 32.808 -9.959 -24.777 1.00 187.12 149 SER B N 1
ATOM 7595 C CA . SER B 1 65 ? 32.666 -9.578 -26.179 1.00 176.75 149 SER B CA 1
ATOM 7596 C C . SER B 1 65 ?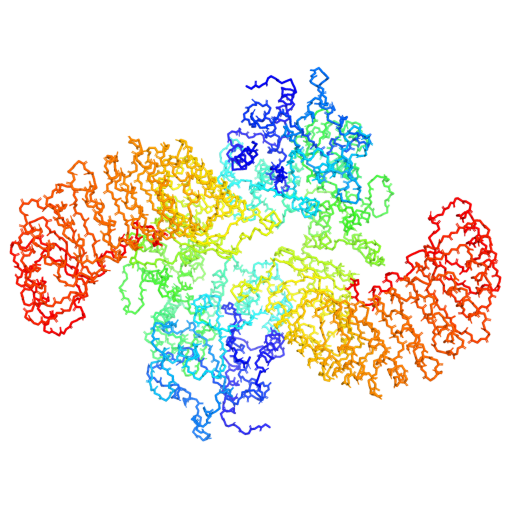 31.422 -10.210 -26.781 1.00 173.80 149 SER B C 1
ATOM 7597 O O . SER B 1 65 ? 31.196 -11.414 -26.592 1.00 173.14 149 SER B O 1
ATOM 7600 N N . PRO B 1 66 ? 30.594 -9.455 -27.500 1.00 175.31 150 PRO B N 1
ATOM 7601 C CA . PRO B 1 66 ? 29.356 -10.016 -28.046 1.00 167.62 150 PRO B CA 1
ATOM 7602 C C . PRO B 1 66 ? 29.535 -10.557 -29.459 1.00 148.28 150 PRO B C 1
ATOM 7603 O O . PRO B 1 66 ? 30.484 -10.227 -30.173 1.00 145.74 150 PRO B O 1
ATOM 7607 N N . THR B 1 67 ? 28.584 -11.402 -29.853 1.00 142.24 151 THR B N 1
ATOM 7608 C CA . THR B 1 67 ? 28.522 -11.958 -31.200 1.00 137.11 151 THR B CA 1
ATOM 7609 C C . THR B 1 67 ? 27.502 -11.179 -32.028 1.00 127.06 151 THR B C 1
ATOM 7610 O O . THR B 1 67 ? 26.304 -11.210 -31.726 1.00 126.57 151 THR B O 1
ATOM 7614 N N . VAL B 1 68 ? 27.971 -10.503 -33.079 1.00 125.50 152 VAL B N 1
ATOM 7615 C CA . VAL B 1 68 ? 27.121 -9.687 -33.944 1.00 119.34 152 VAL B CA 1
ATOM 7616 C C . VAL B 1 68 ? 26.775 -10.487 -35.194 1.00 114.40 152 VAL B C 1
ATOM 7617 O O . VAL B 1 68 ? 27.671 -10.984 -35.890 1.00 113.11 152 VAL B O 1
ATOM 7621 N N . VAL B 1 69 ? 25.481 -10.603 -35.488 1.00 113.22 153 VAL B N 1
ATOM 7622 C CA . VAL B 1 69 ? 24.984 -11.365 -36.630 1.00 111.11 153 VAL B CA 1
ATOM 7623 C C . VAL B 1 69 ? 24.421 -10.408 -37.674 1.00 101.59 153 VAL B C 1
ATOM 7624 O O . VAL B 1 69 ? 23.568 -9.566 -37.361 1.00 101.54 153 VAL B O 1
ATOM 7628 N N . LEU B 1 70 ? 24.883 -10.550 -38.915 1.00 95.54 154 LEU B N 1
ATOM 7629 C CA . LEU B 1 70 ? 24.298 -9.852 -40.057 1.00 100.78 154 LEU B CA 1
ATOM 7630 C C . LEU B 1 70 ? 23.144 -10.693 -40.594 1.00 97.44 154 LEU B C 1
ATOM 7631 O O . LEU B 1 70 ? 23.366 -11.733 -41.223 1.00 101.50 154 LEU B O 1
ATOM 7636 N N . HIS B 1 71 ? 21.917 -10.237 -40.362 1.00 93.63 155 HIS B N 1
ATOM 7637 C CA . HIS B 1 71 ? 20.712 -11.023 -40.598 1.00 91.80 155 HIS B CA 1
ATOM 7638 C C . HIS B 1 71 ? 19.960 -10.502 -41.823 1.00 89.23 155 HIS B C 1
ATOM 7639 O O . HIS B 1 71 ? 19.740 -9.292 -41.956 1.00 84.03 155 HIS B O 1
ATOM 7646 N N . GLY B 1 72 ? 19.549 -11.422 -42.701 1.00 90.02 156 GLY B N 1
ATOM 7647 C CA . GLY B 1 72 ? 18.751 -11.093 -43.862 1.00 84.80 156 GLY B CA 1
ATOM 7648 C C . GLY B 1 72 ? 18.476 -12.289 -44.760 1.00 79.91 156 GLY B C 1
ATOM 7649 O O . GLY B 1 72 ? 19.123 -13.335 -44.656 1.00 90.60 156 GLY B O 1
ATOM 7650 N N . PRO B 1 73 ? 17.491 -12.166 -45.647 1.00 77.71 157 PRO B N 1
ATOM 7651 C CA . PRO B 1 73 ? 17.206 -13.252 -46.594 1.00 75.42 157 PRO B CA 1
ATOM 7652 C C . PRO B 1 73 ? 18.271 -13.343 -47.677 1.00 82.47 157 PRO B C 1
ATOM 7653 O O . PRO B 1 73 ? 19.082 -12.435 -47.866 1.00 88.71 157 PRO B O 1
ATOM 7657 N N . GLU B 1 74 ? 18.278 -14.479 -48.376 1.00 79.69 158 GLU B N 1
ATOM 7658 C CA . GLU B 1 74 ? 19.226 -14.673 -49.468 1.00 79.51 158 GLU B CA 1
ATOM 7659 C C . GLU B 1 74 ? 19.016 -13.623 -50.554 1.00 84.95 158 GLU B C 1
ATOM 7660 O O . GLU B 1 74 ? 17.884 -13.301 -50.925 1.00 86.82 158 GLU B O 1
ATOM 7666 N N . GLY B 1 75 ? 20.120 -13.085 -51.065 1.00 86.84 159 GLY B N 1
ATOM 7667 C CA . GLY B 1 75 ? 20.067 -12.055 -52.081 1.00 88.82 159 GLY B CA 1
ATOM 7668 C C . GLY B 1 75 ? 19.855 -10.646 -51.566 1.00 85.69 159 GLY B C 1
ATOM 7669 O O . GLY B 1 75 ? 19.726 -9.723 -52.379 1.00 81.07 159 GLY B O 1
ATOM 7670 N N . ILE B 1 76 ? 19.801 -10.444 -50.248 1.00 88.50 160 ILE B N 1
ATOM 7671 C CA . ILE B 1 76 ? 19.624 -9.094 -49.722 1.00 81.80 160 ILE B CA 1
ATOM 7672 C C . ILE B 1 76 ? 20.922 -8.294 -49.733 1.00 85.26 160 ILE B C 1
ATOM 7673 O O . ILE B 1 76 ? 20.873 -7.059 -49.682 1.00 84.34 160 ILE B O 1
ATOM 7678 N N . GLY B 1 77 ? 22.082 -8.955 -49.788 1.00 90.54 161 GLY B N 1
ATOM 7679 C CA . GLY B 1 77 ? 23.353 -8.257 -49.878 1.00 87.49 161 GLY B CA 1
ATOM 7680 C C . GLY B 1 77 ? 24.283 -8.418 -48.687 1.00 87.84 161 GLY B C 1
ATOM 7681 O O . GLY B 1 77 ? 25.101 -7.534 -48.416 1.00 92.69 161 GLY B O 1
ATOM 7682 N N . LYS B 1 78 ? 24.173 -9.538 -47.969 1.00 87.86 162 LYS B N 1
ATOM 7683 C CA . LYS B 1 78 ? 25.020 -9.769 -46.800 1.00 83.09 162 LYS B CA 1
ATOM 7684 C C . LYS B 1 78 ? 26.497 -9.854 -47.180 1.00 94.26 162 LYS B C 1
ATOM 7685 O O . LYS B 1 78 ? 27.349 -9.213 -46.550 1.00 103.90 162 LYS B O 1
ATOM 7691 N N . THR B 1 79 ? 26.825 -10.671 -48.187 1.00 93.38 163 THR B N 1
ATOM 7692 C CA . THR B 1 79 ? 28.221 -10.830 -48.589 1.00 90.34 163 THR B CA 1
ATOM 7693 C C . THR B 1 79 ? 28.802 -9.516 -49.096 1.00 102.46 163 THR B C 1
ATOM 7694 O O . THR B 1 79 ? 29.938 -9.157 -48.760 1.00 109.16 163 THR B O 1
ATOM 7698 N N . THR B 1 80 ? 28.029 -8.780 -49.896 1.00 100.98 164 THR B N 1
ATOM 7699 C CA . THR B 1 80 ? 28.478 -7.477 -50.374 1.00 100.15 164 THR B CA 1
ATOM 7700 C C . THR B 1 80 ? 28.751 -6.525 -49.214 1.00 102.85 164 THR B C 1
ATOM 7701 O O . THR B 1 80 ? 29.774 -5.827 -49.203 1.00 113.74 164 THR B O 1
ATOM 7705 N N . PHE B 1 81 ? 27.863 -6.505 -48.214 1.00 102.04 165 PHE B N 1
ATOM 7706 C CA . PHE B 1 81 ? 28.062 -5.626 -47.064 1.00 109.62 165 PHE B CA 1
ATOM 7707 C C . PHE B 1 81 ? 29.307 -6.011 -46.277 1.00 114.36 165 PHE B C 1
ATOM 7708 O O . PHE B 1 81 ? 30.088 -5.136 -45.882 1.00 117.08 165 PHE B O 1
ATOM 7716 N N . LEU B 1 82 ? 29.519 -7.314 -46.054 1.00 107.26 166 LEU B N 1
ATOM 7717 C CA . LEU B 1 82 ? 30.713 -7.752 -45.333 1.00 111.50 166 LEU B CA 1
ATOM 7718 C C . LEU B 1 82 ? 31.983 -7.390 -46.094 1.00 123.02 166 LEU B C 1
ATOM 7719 O O . LEU B 1 82 ? 32.972 -6.944 -45.497 1.00 126.38 166 LEU B O 1
ATOM 7724 N N . ARG B 1 83 ? 31.970 -7.564 -47.417 1.00 118.60 167 ARG B N 1
ATOM 7725 C CA . ARG B 1 83 ? 33.146 -7.222 -48.208 1.00 120.12 167 ARG B CA 1
ATOM 7726 C C . ARG B 1 83 ? 33.430 -5.720 -48.163 1.00 125.44 167 ARG B C 1
ATOM 7727 O O . ARG B 1 83 ? 34.592 -5.309 -48.035 1.00 131.08 167 ARG B O 1
ATOM 7735 N N . LYS B 1 84 ? 32.393 -4.876 -48.265 1.00 126.90 168 LYS B N 1
ATOM 7736 C CA . LYS B 1 84 ? 32.624 -3.435 -48.159 1.00 123.13 168 LYS B CA 1
ATOM 7737 C C . LYS B 1 84 ? 33.141 -3.070 -46.772 1.00 122.70 168 LYS B C 1
ATOM 7738 O O . LYS B 1 84 ? 33.967 -2.155 -46.630 1.00 130.57 168 LYS B O 1
ATOM 7744 N N . VAL B 1 85 ? 32.614 -3.734 -45.733 1.00 117.70 169 VAL B N 1
ATOM 7745 C CA . VAL B 1 85 ? 33.077 -3.486 -44.368 1.00 122.46 169 VAL B CA 1
ATOM 7746 C C . VAL B 1 85 ? 34.567 -3.793 -44.245 1.00 130.47 169 VAL B C 1
ATOM 7747 O O . VAL B 1 85 ? 35.337 -3.021 -43.655 1.00 134.30 169 VAL B O 1
ATOM 7751 N N . MET B 1 86 ? 34.995 -4.928 -44.805 1.00 129.02 170 MET B N 1
ATOM 7752 C CA . MET B 1 86 ? 36.412 -5.294 -44.762 1.00 137.80 170 MET B CA 1
ATOM 7753 C C . MET B 1 86 ? 37.265 -4.323 -45.579 1.00 145.41 170 MET B C 1
ATOM 7754 O O . MET B 1 86 ? 38.374 -3.965 -45.166 1.00 149.03 170 MET B O 1
ATOM 7759 N N . LEU B 1 87 ? 36.753 -3.870 -46.730 1.00 140.36 171 LEU B N 1
ATOM 7760 C CA . LEU B 1 87 ? 37.493 -2.912 -47.551 1.00 139.93 171 LEU B CA 1
ATOM 7761 C C . LEU B 1 87 ? 37.677 -1.583 -46.828 1.00 143.02 171 LEU B C 1
ATOM 7762 O O . LEU B 1 87 ? 38.759 -0.987 -46.873 1.00 145.02 171 LEU B O 1
ATOM 7767 N N . GLU B 1 88 ? 36.626 -1.101 -46.159 1.00 150.10 172 GLU B N 1
ATOM 7768 C CA . GLU B 1 88 ? 36.713 0.155 -45.416 1.00 151.88 172 GLU B CA 1
ATOM 7769 C C . GLU B 1 88 ? 37.621 0.021 -44.200 1.00 155.12 172 GLU B C 1
ATOM 7770 O O . GLU B 1 88 ? 38.324 0.971 -43.836 1.00 156.49 172 GLU B O 1
ATOM 7776 N N . TRP B 1 89 ? 37.600 -1.142 -43.540 1.00 164.81 173 TRP B N 1
ATOM 7777 C CA . TRP B 1 89 ? 38.549 -1.391 -42.460 1.00 168.86 173 TRP B CA 1
ATOM 7778 C C . TRP B 1 89 ? 39.980 -1.348 -42.978 1.00 169.50 173 TRP B C 1
ATOM 7779 O O . TRP B 1 89 ? 40.856 -0.714 -42.377 1.00 171.48 173 TRP B O 1
ATOM 7790 N N . ALA B 1 90 ? 40.235 -2.023 -44.099 1.00 161.09 174 ALA B N 1
ATOM 7791 C CA . ALA B 1 90 ? 41.589 -2.084 -44.629 1.00 160.15 174 ALA B CA 1
ATOM 7792 C C . ALA B 1 90 ? 42.040 -0.737 -45.177 1.00 165.44 174 ALA B C 1
ATOM 7793 O O . ALA B 1 90 ? 43.240 -0.445 -45.184 1.00 178.74 174 ALA B O 1
ATOM 7795 N N . LYS B 1 91 ? 41.102 0.100 -45.623 1.00 156.70 175 LYS B N 1
ATOM 7796 C CA . LYS B 1 91 ? 41.437 1.441 -46.082 1.00 164.14 175 LYS B CA 1
ATOM 7797 C C . LYS B 1 91 ? 41.691 2.416 -44.940 1.00 169.18 175 LYS B C 1
ATOM 7798 O O . LYS B 1 91 ? 42.141 3.539 -45.196 1.00 165.14 175 LYS B O 1
ATOM 7804 N N . GLY B 1 92 ? 41.433 2.015 -43.698 1.00 173.40 176 GLY B N 1
ATOM 7805 C CA . GLY B 1 92 ? 41.611 2.881 -42.552 1.00 173.98 176 GLY B CA 1
ATOM 7806 C C . GLY B 1 92 ? 40.431 3.761 -42.208 1.00 173.60 176 GLY B C 1
ATOM 7807 O O . GLY B 1 92 ? 40.550 4.599 -41.306 1.00 180.25 176 GLY B O 1
ATOM 7808 N N . ASN B 1 93 ? 39.297 3.600 -42.887 1.00 164.55 177 ASN B N 1
ATOM 7809 C CA . ASN B 1 93 ? 38.119 4.428 -42.661 1.00 162.10 177 ASN B CA 1
ATOM 7810 C C . ASN B 1 93 ? 37.147 3.819 -41.662 1.00 157.18 177 ASN B C 1
ATOM 7811 O O . ASN B 1 93 ? 36.060 4.370 -41.460 1.00 165.56 177 ASN B O 1
ATOM 7816 N N . LEU B 1 94 ? 37.501 2.698 -41.042 1.00 154.46 178 LEU B N 1
ATOM 7817 C CA . LEU B 1 94 ? 36.588 2.006 -40.146 1.00 153.55 178 LEU B CA 1
ATOM 7818 C C . LEU B 1 94 ? 37.393 1.201 -39.140 1.00 160.54 178 LEU B C 1
ATOM 7819 O O . LEU B 1 94 ? 38.371 0.544 -39.507 1.00 167.00 178 LEU B O 1
ATOM 7824 N N . TRP B 1 95 ? 36.977 1.261 -37.873 1.00 158.74 179 TRP B N 1
ATOM 7825 C CA . TRP B 1 95 ? 37.634 0.521 -36.793 1.00 164.86 179 TRP B CA 1
ATOM 7826 C C . TRP B 1 95 ? 39.118 0.866 -36.714 1.00 178.03 179 TRP B C 1
ATOM 7827 O O . TRP B 1 95 ? 39.969 -0.001 -36.502 1.00 172.35 179 TRP B O 1
ATOM 7838 N N . ARG B 1 96 ? 39.428 2.148 -36.912 1.00 201.08 180 ARG B N 1
ATOM 7839 C CA . ARG B 1 96 ? 40.819 2.587 -36.926 1.00 199.54 180 ARG B CA 1
ATOM 7840 C C . ARG B 1 96 ? 41.485 2.376 -35.573 1.00 196.62 180 ARG B C 1
ATOM 7841 O O . ARG B 1 96 ? 42.688 2.093 -35.508 1.00 194.50 180 ARG B O 1
ATOM 7849 N N . ASP B 1 97 ? 40.724 2.501 -34.486 1.00 194.52 181 ASP B N 1
ATOM 7850 C CA . ASP B 1 97 ? 41.245 2.373 -33.130 1.00 187.28 181 ASP B CA 1
ATOM 7851 C C . ASP B 1 97 ? 40.532 1.270 -32.351 1.00 181.22 181 ASP B C 1
ATOM 7852 O O . ASP B 1 97 ? 40.479 1.313 -31.121 1.00 178.63 181 ASP B O 1
ATOM 7857 N N . ARG B 1 98 ? 39.985 0.273 -33.040 1.00 181.63 182 ARG B N 1
ATOM 7858 C CA . ARG B 1 98 ? 39.284 -0.778 -32.306 1.00 172.95 182 ARG B CA 1
ATOM 7859 C C . ARG B 1 98 ? 39.785 -2.186 -32.599 1.00 168.89 182 ARG B C 1
ATOM 7860 O O . ARG B 1 98 ? 39.884 -2.999 -31.674 1.00 168.45 182 ARG B O 1
ATOM 7868 N N . PHE B 1 99 ? 40.104 -2.500 -33.853 1.00 163.39 183 PHE B N 1
ATOM 7869 C CA . PHE B 1 99 ? 40.571 -3.827 -34.235 1.00 161.70 183 PHE B CA 1
ATOM 7870 C C . PHE B 1 99 ? 41.857 -3.703 -35.035 1.00 166.41 183 PHE B C 1
ATOM 7871 O O . PHE B 1 99 ? 41.932 -2.904 -35.974 1.00 167.80 183 PHE B O 1
ATOM 7879 N N . SER B 1 100 ? 42.871 -4.479 -34.651 1.00 172.10 184 SER B N 1
ATOM 7880 C CA . SER B 1 100 ? 44.127 -4.509 -35.391 1.00 182.76 184 SER B CA 1
ATOM 7881 C C . SER B 1 100 ? 44.118 -5.527 -36.529 1.00 180.81 184 SER B C 1
ATOM 7882 O O . SER B 1 100 ? 44.677 -5.261 -37.599 1.00 187.31 184 SER B O 1
ATOM 7885 N N . PHE B 1 101 ? 43.490 -6.685 -36.330 1.00 171.07 185 PHE B N 1
ATOM 7886 C CA . PHE B 1 101 ? 43.432 -7.706 -37.367 1.00 168.28 185 PHE B CA 1
ATOM 7887 C C . PHE B 1 101 ? 42.024 -8.271 -37.450 1.00 158.56 185 PHE B C 1
ATOM 7888 O O . PHE B 1 101 ? 41.451 -8.667 -36.431 1.00 148.06 185 PHE B O 1
ATOM 7896 N N . VAL B 1 102 ? 41.480 -8.320 -38.664 1.00 161.92 186 VAL B N 1
ATOM 7897 C CA . VAL B 1 102 ? 40.181 -8.923 -38.936 1.00 143.82 186 VAL B CA 1
ATOM 7898 C C . VAL B 1 102 ? 40.379 -10.003 -39.991 1.00 151.50 186 VAL B C 1
ATOM 7899 O O . VAL B 1 102 ? 41.004 -9.756 -41.030 1.00 155.16 186 VAL B O 1
ATOM 7903 N N . PHE B 1 103 ? 39.842 -11.190 -39.731 1.00 145.83 187 PHE B N 1
ATOM 7904 C CA . PHE B 1 103 ? 39.988 -12.327 -40.626 1.00 151.33 187 PHE B CA 1
ATOM 7905 C C . PHE B 1 103 ? 38.655 -12.606 -41.299 1.00 150.28 187 PHE B C 1
ATOM 7906 O O . PHE B 1 103 ? 37.616 -12.663 -40.632 1.00 141.34 187 PHE B O 1
ATOM 7914 N N . PHE B 1 104 ? 38.689 -12.780 -42.617 1.00 155.06 188 PHE B N 1
ATOM 7915 C CA . PHE B 1 104 ? 37.492 -13.019 -43.410 1.00 145.98 188 PHE B CA 1
ATOM 7916 C C . PHE B 1 104 ? 37.484 -14.483 -43.820 1.00 147.37 188 PHE B C 1
ATOM 7917 O O . PHE B 1 104 ? 38.256 -14.897 -44.692 1.00 149.15 188 PHE B O 1
ATOM 7925 N N . LEU B 1 105 ? 36.599 -15.257 -43.202 1.00 148.78 189 LEU B N 1
ATOM 7926 C CA . LEU B 1 105 ? 36.467 -16.680 -43.472 1.00 148.99 189 LEU B CA 1
ATOM 7927 C C . LEU B 1 105 ? 35.212 -16.905 -44.302 1.00 148.41 189 LEU B C 1
ATOM 7928 O O . LEU B 1 105 ? 34.129 -16.431 -43.939 1.00 141.06 189 LEU B O 1
ATOM 7933 N N . THR B 1 106 ? 35.361 -17.624 -45.411 1.00 147.73 190 THR B N 1
ATOM 7934 C CA . THR B 1 106 ? 34.252 -17.954 -46.292 1.00 139.41 190 THR B CA 1
ATOM 7935 C C . THR B 1 106 ? 34.104 -19.469 -46.339 1.00 142.13 190 THR B C 1
ATOM 7936 O O . THR B 1 106 ? 35.100 -20.197 -46.376 1.00 154.59 190 THR B O 1
ATOM 7940 N N . GLY B 1 107 ? 32.854 -19.937 -46.326 1.00 137.85 191 GLY B N 1
ATOM 7941 C CA . GLY B 1 107 ? 32.608 -21.365 -46.189 1.00 138.97 191 GLY B CA 1
ATOM 7942 C C . GLY B 1 107 ? 33.139 -22.185 -47.352 1.00 151.92 191 GLY B C 1
ATOM 7943 O O . GLY B 1 107 ? 33.721 -23.254 -47.152 1.00 156.51 191 GLY B O 1
ATOM 7944 N N . ARG B 1 108 ? 32.936 -21.705 -48.582 1.00 143.08 192 ARG B N 1
ATOM 7945 C CA . ARG B 1 108 ? 33.357 -22.477 -49.747 1.00 135.89 192 ARG B CA 1
ATOM 7946 C C . ARG B 1 108 ? 34.876 -22.596 -49.820 1.00 154.72 192 ARG B C 1
ATOM 7947 O O . ARG B 1 108 ? 35.404 -23.659 -50.168 1.00 161.09 192 ARG B O 1
ATOM 7955 N N . GLU B 1 109 ? 35.595 -21.516 -49.508 1.00 171.05 193 GLU B N 1
ATOM 7956 C CA . GLU B 1 109 ? 37.053 -21.585 -49.469 1.00 173.69 193 GLU B CA 1
ATOM 7957 C C . GLU B 1 109 ? 37.538 -22.485 -48.336 1.00 174.46 193 GLU B C 1
ATOM 7958 O O . GLU B 1 109 ? 38.547 -23.185 -48.481 1.00 179.54 193 GLU B O 1
ATOM 7964 N N . MET B 1 110 ? 36.835 -22.476 -47.198 1.00 165.86 194 MET B N 1
ATOM 7965 C CA . MET B 1 110 ? 37.227 -23.304 -46.059 1.00 164.98 194 MET B CA 1
ATOM 7966 C C . MET B 1 110 ? 36.978 -24.787 -46.304 1.00 184.52 194 MET B C 1
ATOM 7967 O O . MET B 1 110 ? 37.709 -25.629 -45.770 1.00 194.80 194 MET B O 1
ATOM 7972 N N . ASN B 1 111 ? 35.939 -25.126 -47.075 1.00 211.47 195 ASN B N 1
ATOM 7973 C CA . ASN B 1 111 ? 35.581 -26.529 -47.277 1.00 212.27 195 ASN B CA 1
ATOM 7974 C C . ASN B 1 111 ? 36.715 -27.334 -47.903 1.00 215.67 195 ASN B C 1
ATOM 7975 O O . ASN B 1 111 ? 36.785 -28.554 -47.710 1.00 224.83 195 ASN B O 1
ATOM 7980 N N . GLY B 1 112 ? 37.604 -26.682 -48.655 1.00 192.35 196 GLY B N 1
ATOM 7981 C CA . GLY B 1 112 ? 38.752 -27.387 -49.203 1.00 182.20 196 GLY B CA 1
ATOM 7982 C C . GLY B 1 112 ? 39.663 -27.954 -48.133 1.00 195.83 196 GLY B C 1
ATOM 7983 O O . GLY B 1 112 ? 40.283 -29.002 -48.332 1.00 192.62 196 GLY B O 1
ATOM 7984 N N . VAL B 1 113 ? 39.767 -27.271 -46.993 1.00 237.61 197 VAL B N 1
ATOM 7985 C CA . VAL B 1 113 ? 40.564 -27.770 -45.878 1.00 238.60 197 VAL B CA 1
ATOM 7986 C C . VAL B 1 113 ? 39.891 -28.996 -45.276 1.00 240.89 197 VAL B C 1
ATOM 7987 O O . VAL B 1 113 ? 38.701 -28.968 -44.934 1.00 238.01 197 VAL B O 1
ATOM 7991 N N . THR B 1 114 ? 40.651 -30.083 -45.139 1.00 237.05 198 THR B N 1
ATOM 7992 C CA . THR B 1 114 ? 40.152 -31.308 -44.520 1.00 234.58 198 THR B CA 1
ATOM 7993 C C . THR B 1 114 ? 40.515 -31.375 -43.040 1.00 236.89 198 THR B C 1
ATOM 7994 O O . THR B 1 114 ? 39.631 -31.453 -42.182 1.00 230.25 198 THR B O 1
ATOM 7998 N N . ASP B 1 115 ? 41.809 -31.332 -42.726 1.00 232.94 199 ASP B N 1
ATOM 7999 C CA . ASP B 1 115 ? 42.287 -31.418 -41.345 1.00 226.21 199 ASP B CA 1
ATOM 8000 C C . ASP B 1 115 ? 43.415 -30.404 -41.177 1.00 224.26 199 ASP B C 1
ATOM 8001 O O . ASP B 1 115 ? 44.554 -30.661 -41.579 1.00 217.56 199 ASP B O 1
ATOM 8006 N N . MET B 1 116 ? 43.099 -29.264 -40.564 1.00 222.94 200 MET B N 1
ATOM 8007 C CA . MET B 1 116 ? 44.074 -28.207 -40.338 1.00 216.56 200 MET B CA 1
ATOM 8008 C C . MET B 1 116 ? 43.687 -27.440 -39.085 1.00 208.07 200 MET B C 1
ATOM 8009 O O . MET B 1 116 ? 42.512 -27.378 -38.715 1.00 204.26 200 MET B O 1
ATOM 8014 N N . SER B 1 117 ? 44.685 -26.834 -38.455 1.00 203.83 201 SER B N 1
ATOM 8015 C CA . SER B 1 117 ? 44.477 -26.026 -37.266 1.00 204.49 201 SER B CA 1
ATOM 8016 C C . SER B 1 117 ? 44.134 -24.587 -37.644 1.00 202.37 201 SER B C 1
ATOM 8017 O O . SER B 1 117 ? 44.287 -24.161 -38.791 1.00 204.29 201 SER B O 1
ATOM 8020 N N . LEU B 1 118 ? 43.650 -23.837 -36.650 1.00 195.34 202 LEU B N 1
ATOM 8021 C CA . LEU B 1 118 ? 43.279 -22.444 -36.880 1.00 194.08 202 LEU B CA 1
ATOM 8022 C C . LEU B 1 118 ? 44.470 -21.616 -37.348 1.00 191.16 202 LEU B C 1
ATOM 8023 O O . LEU B 1 118 ? 44.322 -20.734 -38.205 1.00 189.45 202 LEU B O 1
ATOM 8028 N N . VAL B 1 119 ? 45.663 -21.893 -36.813 1.00 190.75 203 VAL B N 1
ATOM 8029 C CA . VAL B 1 119 ? 46.837 -21.110 -37.190 1.00 189.67 203 VAL B CA 1
ATOM 8030 C C . VAL B 1 119 ? 47.149 -21.284 -38.672 1.00 190.95 203 VAL B C 1
ATOM 8031 O O . VAL B 1 119 ? 47.460 -20.312 -39.368 1.00 188.47 203 VAL B O 1
ATOM 8035 N N . GLU B 1 120 ? 47.074 -22.518 -39.182 1.00 194.69 204 GLU B N 1
ATOM 8036 C CA . GLU B 1 120 ? 47.362 -22.747 -40.598 1.00 194.83 204 GLU B CA 1
ATOM 8037 C C . GLU B 1 120 ? 46.309 -22.105 -41.497 1.00 190.22 204 GLU B C 1
ATOM 8038 O O . GLU B 1 120 ? 46.643 -21.524 -42.540 1.00 190.94 204 GLU B O 1
ATOM 8044 N N . LEU B 1 121 ? 45.033 -22.195 -41.114 1.00 188.76 205 LEU B N 1
ATOM 8045 C CA . LEU B 1 121 ? 43.985 -21.577 -41.919 1.00 188.16 205 LEU B CA 1
ATOM 8046 C C . LEU B 1 121 ? 44.145 -20.062 -41.960 1.00 181.49 205 LEU B C 1
ATOM 8047 O O . LEU B 1 121 ? 43.921 -19.436 -43.002 1.00 181.38 205 LEU B O 1
ATOM 8052 N N . LEU B 1 122 ? 44.518 -19.452 -40.831 1.00 178.88 206 LEU B N 1
ATOM 8053 C CA . LEU B 1 122 ? 44.785 -18.016 -40.831 1.00 174.43 206 LEU B CA 1
ATOM 8054 C C . LEU B 1 122 ? 46.029 -17.684 -41.650 1.00 176.19 206 LEU B C 1
ATOM 8055 O O . LEU B 1 122 ? 46.064 -16.665 -42.350 1.00 179.35 206 LEU B O 1
ATOM 8060 N N . SER B 1 123 ? 47.059 -18.530 -41.573 1.00 179.39 207 SER B N 1
ATOM 8061 C CA . SER B 1 123 ? 48.285 -18.297 -42.329 1.00 180.77 207 SER B CA 1
ATOM 8062 C C . SER B 1 123 ? 48.047 -18.384 -43.830 1.00 179.91 207 SER B C 1
ATOM 8063 O O . SER B 1 123 ? 48.805 -17.794 -44.608 1.00 182.55 207 SER B O 1
ATOM 8066 N N . ARG B 1 124 ? 47.031 -19.149 -44.246 1.00 177.63 208 ARG B N 1
ATOM 8067 C CA . ARG B 1 124 ? 46.683 -19.264 -45.662 1.00 182.50 208 ARG B CA 1
ATOM 8068 C C . ARG B 1 124 ? 46.719 -17.917 -46.385 1.00 184.73 208 ARG B C 1
ATOM 8069 O O . ARG B 1 124 ? 47.360 -17.780 -47.433 1.00 188.07 208 ARG B O 1
ATOM 8077 N N . ASP B 1 125 ? 46.031 -16.909 -45.842 1.00 184.48 209 ASP B N 1
ATOM 8078 C CA . ASP B 1 125 ? 46.018 -15.565 -46.411 1.00 189.65 209 ASP B CA 1
ATOM 8079 C C . ASP B 1 125 ? 46.877 -14.581 -45.614 1.00 196.07 209 ASP B C 1
ATOM 8080 O O . ASP B 1 125 ? 46.556 -13.389 -45.554 1.00 206.60 209 ASP B O 1
ATOM 8085 N N . TRP B 1 126 ? 47.964 -15.055 -45.003 1.00 189.61 210 TRP B N 1
ATOM 8086 C CA . TRP B 1 126 ? 48.839 -14.231 -44.167 1.00 191.91 210 TRP B CA 1
ATOM 8087 C C . TRP B 1 126 ? 50.249 -14.209 -44.747 1.00 189.56 210 TRP B C 1
ATOM 8088 O O . TRP B 1 126 ? 50.902 -15.265 -44.807 1.00 192.38 210 TRP B O 1
ATOM 8099 N N . PRO B 1 127 ? 50.758 -13.058 -45.189 1.00 184.82 211 PRO B N 1
ATOM 8100 C CA . PRO B 1 127 ? 52.126 -13.013 -45.724 1.00 187.78 211 PRO B CA 1
ATOM 8101 C C . PRO B 1 127 ? 53.170 -13.318 -44.656 1.00 199.04 211 PRO B C 1
ATOM 8102 O O . PRO B 1 127 ? 53.079 -12.852 -43.519 1.00 202.16 211 PRO B O 1
ATOM 8106 N N . GLU B 1 128 ? 54.179 -14.106 -45.046 1.00 210.55 212 GLU B N 1
ATOM 8107 C CA . GLU B 1 128 ? 55.229 -14.506 -44.110 1.00 217.61 212 GLU B CA 1
ATOM 8108 C C . GLU B 1 128 ? 56.013 -13.303 -43.593 1.00 212.65 212 GLU B C 1
ATOM 8109 O O . GLU B 1 128 ? 56.398 -13.259 -42.418 1.00 213.69 212 GLU B O 1
ATOM 8115 N N . SER B 1 129 ? 56.266 -12.321 -44.459 1.00 206.64 213 SER B N 1
ATOM 8116 C CA . SER B 1 129 ? 57.071 -11.147 -44.116 1.00 203.97 213 SER B CA 1
ATOM 8117 C C . SER B 1 129 ? 56.226 -10.167 -43.300 1.00 210.68 213 SER B C 1
ATOM 8118 O O . SER B 1 129 ? 55.834 -9.093 -43.763 1.00 211.08 213 SER B O 1
ATOM 8121 N N . SER B 1 130 ? 55.952 -10.550 -42.059 1.00 234.08 214 SER B N 1
ATOM 8122 C CA . SER B 1 130 ? 55.065 -9.780 -41.186 1.00 233.83 214 SER B CA 1
ATOM 8123 C C . SER B 1 130 ? 55.226 -10.290 -39.756 1.00 238.32 214 SER B C 1
ATOM 8124 O O . SER B 1 130 ? 56.141 -11.066 -39.454 1.00 240.55 214 SER B O 1
ATOM 8127 N N . GLU B 1 131 ? 54.329 -9.842 -38.871 1.00 222.66 215 GLU B N 1
ATOM 8128 C CA . GLU B 1 131 ? 54.347 -10.232 -37.467 1.00 221.51 215 GLU B CA 1
ATOM 8129 C C . GLU B 1 131 ? 54.057 -11.726 -37.304 1.00 225.08 215 GLU B C 1
ATOM 8130 O O . GLU B 1 131 ? 53.469 -12.357 -38.186 1.00 221.33 215 GLU B O 1
ATOM 8136 N N . PRO B 1 132 ? 54.470 -12.313 -36.181 1.00 234.74 216 PRO B N 1
ATOM 8137 C CA . PRO B 1 132 ? 54.142 -13.717 -35.904 1.00 237.42 216 PRO B CA 1
ATOM 8138 C C . PRO B 1 132 ? 52.768 -13.907 -35.266 1.00 245.73 216 PRO B C 1
ATOM 8139 O O . PRO B 1 132 ? 52.175 -12.999 -34.672 1.00 245.91 216 PRO B O 1
ATOM 8143 N N . ILE B 1 133 ? 52.271 -15.142 -35.408 1.00 253.52 217 ILE B N 1
ATOM 8144 C CA . ILE B 1 133 ? 50.900 -15.466 -35.023 1.00 252.91 217 ILE B CA 1
ATOM 8145 C C . ILE B 1 133 ? 50.728 -15.420 -33.508 1.00 250.10 217 ILE B C 1
ATOM 8146 O O . ILE B 1 133 ? 49.710 -14.934 -33.001 1.00 244.32 217 ILE B O 1
ATOM 8151 N N . GLU B 1 134 ? 51.711 -15.920 -32.756 1.00 262.79 218 GLU B N 1
ATOM 8152 C CA . GLU B 1 134 ? 51.618 -15.844 -31.301 1.00 258.79 218 GLU B CA 1
ATOM 8153 C C . GLU B 1 134 ? 51.662 -14.398 -30.818 1.00 260.53 218 GLU B C 1
ATOM 8154 O O . GLU B 1 134 ? 50.950 -14.027 -29.875 1.00 254.98 218 GLU B O 1
ATOM 8160 N N . ASP B 1 135 ? 52.481 -13.564 -31.463 1.00 244.38 219 ASP B N 1
ATOM 8161 C CA . ASP B 1 135 ? 52.535 -12.152 -31.096 1.00 234.79 219 ASP B CA 1
ATOM 8162 C C . ASP B 1 135 ? 51.212 -11.447 -31.381 1.00 231.56 219 ASP B C 1
ATOM 8163 O O . ASP B 1 135 ? 50.782 -10.593 -30.597 1.00 226.13 219 ASP B O 1
ATOM 8168 N N . ILE B 1 136 ? 50.548 -11.782 -32.492 1.00 235.57 220 ILE B N 1
ATOM 8169 C CA . ILE B 1 136 ? 49.258 -11.140 -32.743 1.00 227.88 220 ILE B CA 1
ATOM 8170 C C . ILE B 1 136 ? 48.155 -11.726 -31.854 1.00 227.91 220 ILE B C 1
ATOM 8171 O O . ILE B 1 136 ? 47.154 -11.052 -31.581 1.00 218.09 220 ILE B O 1
ATOM 8176 N N . PHE B 1 137 ? 48.302 -12.975 -31.399 1.00 231.62 221 PHE B N 1
ATOM 8177 C CA . PHE B 1 137 ? 47.379 -13.551 -30.424 1.00 223.80 221 PHE B CA 1
ATOM 8178 C C . PHE B 1 137 ? 47.653 -13.109 -28.989 1.00 221.53 221 PHE B C 1
ATOM 8179 O O . PHE B 1 137 ? 46.852 -13.432 -28.105 1.00 212.05 221 PHE B O 1
ATOM 8187 N N . SER B 1 138 ? 48.769 -12.414 -28.736 1.00 225.90 222 SER B N 1
ATOM 8188 C CA . SER B 1 138 ? 49.068 -11.942 -27.382 1.00 215.99 222 SER B CA 1
ATOM 8189 C C . SER B 1 138 ? 47.935 -11.092 -26.807 1.00 212.05 222 SER B C 1
ATOM 8190 O O . SER B 1 138 ? 47.634 -11.184 -25.611 1.00 206.65 222 SER B O 1
ATOM 8193 N N . GLN B 1 139 ? 47.310 -10.245 -27.629 1.00 218.94 223 GLN B N 1
ATOM 8194 C CA . GLN B 1 139 ? 46.168 -9.436 -27.207 1.00 211.98 223 GLN B CA 1
ATOM 8195 C C . GLN B 1 139 ? 44.935 -9.869 -27.999 1.00 209.16 223 GLN B C 1
ATOM 8196 O O . GLN B 1 139 ? 44.644 -9.306 -29.066 1.00 200.42 223 GLN B O 1
ATOM 8202 N N . PRO B 1 140 ? 44.173 -10.858 -27.512 1.00 200.86 224 PRO B N 1
ATOM 8203 C CA . PRO B 1 140 ? 43.021 -11.365 -28.281 1.00 191.00 224 PRO B CA 1
ATOM 8204 C C . PRO B 1 140 ? 41.909 -10.348 -28.465 1.00 190.86 224 PRO B C 1
ATOM 8205 O O . PRO B 1 140 ? 41.064 -10.530 -29.352 1.00 180.82 224 PRO B O 1
ATOM 8209 N N . GLU B 1 141 ? 41.881 -9.294 -27.642 1.00 197.52 225 GLU B N 1
ATOM 8210 C CA . GLU B 1 141 ? 40.820 -8.296 -27.669 1.00 191.98 225 GLU B CA 1
ATOM 8211 C C . GLU B 1 141 ? 40.825 -7.496 -28.962 1.00 189.59 225 GLU B C 1
ATOM 8212 O O . GLU B 1 141 ? 39.800 -6.901 -29.318 1.00 179.52 225 GLU B O 1
ATOM 8218 N N . ARG B 1 142 ? 41.946 -7.510 -29.686 1.00 199.98 226 ARG B N 1
ATOM 8219 C CA . ARG B 1 142 ? 42.160 -6.771 -30.925 1.00 193.88 226 ARG B CA 1
ATOM 8220 C C . ARG B 1 142 ? 41.825 -7.589 -32.173 1.00 181.42 226 ARG B C 1
ATOM 8221 O O . ARG B 1 142 ? 42.277 -7.239 -33.270 1.00 181.78 226 ARG B O 1
ATOM 8229 N N . ILE B 1 143 ? 41.057 -8.669 -32.035 1.00 162.84 227 ILE B N 1
ATOM 8230 C CA . ILE B 1 143 ? 40.812 -9.603 -33.129 1.00 153.02 227 ILE B CA 1
ATOM 8231 C C . ILE B 1 143 ? 39.315 -9.693 -33.386 1.00 144.88 227 ILE B C 1
ATOM 8232 O O . ILE B 1 143 ? 38.533 -9.918 -32.456 1.00 145.76 227 ILE B O 1
ATOM 8237 N N . LEU B 1 144 ? 38.925 -9.525 -34.648 1.00 143.26 228 LEU B N 1
ATOM 8238 C CA . LEU B 1 144 ? 37.559 -9.739 -35.106 1.00 135.02 228 LEU B CA 1
ATOM 8239 C C . LEU B 1 144 ? 37.542 -10.850 -36.149 1.00 136.06 228 LEU B C 1
ATOM 8240 O O . LEU B 1 144 ? 38.429 -10.921 -37.006 1.00 135.62 228 LEU B O 1
ATOM 8245 N N . PHE B 1 145 ? 36.542 -11.725 -36.061 1.00 136.87 229 PHE B N 1
ATOM 8246 C CA . PHE B 1 145 ? 36.332 -12.802 -37.024 1.00 138.01 229 PHE B CA 1
ATOM 8247 C C . PHE B 1 145 ? 35.077 -12.506 -37.837 1.00 131.42 229 PHE B C 1
ATOM 8248 O O . PHE B 1 145 ? 33.990 -12.352 -37.269 1.00 127.56 229 PHE B O 1
ATOM 8256 N N . ILE B 1 146 ? 35.223 -12.447 -39.160 1.00 130.62 230 ILE B N 1
ATOM 8257 C CA . ILE B 1 146 ? 34.093 -12.312 -40.076 1.00 127.64 230 ILE B CA 1
ATOM 8258 C C . ILE B 1 146 ? 33.879 -13.661 -40.744 1.00 133.39 230 ILE B C 1
ATOM 8259 O O . ILE B 1 146 ? 34.779 -14.181 -41.413 1.00 143.13 230 ILE B O 1
ATOM 8264 N N . LEU B 1 147 ? 32.688 -14.224 -40.565 1.00 131.83 231 LEU B N 1
ATOM 8265 C CA . LEU B 1 147 ? 32.349 -15.550 -41.074 1.00 128.90 231 LEU B CA 1
ATOM 8266 C C . LEU B 1 147 ? 31.241 -15.408 -42.110 1.00 125.73 231 LEU B C 1
ATOM 8267 O O . LEU B 1 147 ? 30.095 -15.103 -41.760 1.00 129.97 231 LEU B O 1
ATOM 8272 N N . ASP B 1 148 ? 31.581 -15.627 -43.378 1.00 123.92 232 ASP B N 1
ATOM 8273 C CA . ASP B 1 148 ? 30.655 -15.476 -44.492 1.00 120.46 232 ASP B CA 1
ATOM 8274 C C . ASP B 1 148 ? 30.330 -16.840 -45.088 1.00 124.62 232 ASP B C 1
ATOM 8275 O O . ASP B 1 148 ? 31.203 -17.707 -45.190 1.00 128.32 232 ASP B O 1
ATOM 8280 N N . GLY B 1 149 ? 29.072 -17.027 -45.481 1.00 129.57 233 GLY B N 1
ATOM 8281 C CA . GLY B 1 149 ? 28.660 -18.265 -46.115 1.00 127.50 233 GLY B CA 1
ATOM 8282 C C . GLY B 1 149 ? 28.753 -19.488 -45.227 1.00 132.11 233 GLY B C 1
ATOM 8283 O O . GLY B 1 149 ? 29.273 -20.525 -45.647 1.00 142.85 233 GLY B O 1
ATOM 8284 N N . MET B 1 150 ? 28.260 -19.381 -43.992 1.00 140.36 234 MET B N 1
ATOM 8285 C CA . MET B 1 150 ? 28.302 -20.523 -43.085 1.00 150.98 234 MET B CA 1
ATOM 8286 C C . MET B 1 150 ? 27.412 -21.664 -43.565 1.00 155.93 234 MET B C 1
ATOM 8287 O O . MET B 1 150 ? 27.720 -22.834 -43.312 1.00 156.24 234 MET B O 1
ATOM 8292 N N . GLU B 1 151 ? 26.313 -21.350 -44.255 1.00 155.50 235 GLU B N 1
ATOM 8293 C CA . GLU B 1 151 ? 25.409 -22.381 -44.754 1.00 152.92 235 GLU B CA 1
ATOM 8294 C C . GLU B 1 151 ? 26.006 -23.204 -45.888 1.00 154.15 235 GLU B C 1
ATOM 8295 O O . GLU B 1 151 ? 25.418 -24.225 -46.257 1.00 172.75 235 GLU B O 1
ATOM 8301 N N . GLU B 1 152 ? 27.144 -22.793 -46.448 1.00 144.20 236 GLU B N 1
ATOM 8302 C CA . GLU B 1 152 ? 27.793 -23.520 -47.532 1.00 144.56 236 GLU B CA 1
ATOM 8303 C C . GLU B 1 152 ? 28.906 -24.436 -47.029 1.00 157.28 236 GLU B C 1
ATOM 8304 O O . GLU B 1 152 ? 29.891 -24.663 -47.741 1.00 160.51 236 GLU B O 1
ATOM 8310 N N . LEU B 1 153 ? 28.769 -24.971 -45.818 1.00 162.81 237 LEU B N 1
ATOM 8311 C CA . LEU B 1 153 ? 29.775 -25.849 -45.238 1.00 162.80 237 LEU B CA 1
ATOM 8312 C C . LEU B 1 153 ? 29.443 -27.316 -45.486 1.00 163.72 237 LEU B C 1
ATOM 8313 O O . LEU B 1 153 ? 28.274 -27.706 -45.559 1.00 168.21 237 LEU B O 1
ATOM 8318 N N . LYS B 1 154 ? 30.493 -28.134 -45.603 1.00 160.76 238 LYS B N 1
ATOM 8319 C CA . LYS B 1 154 ? 30.318 -29.565 -45.822 1.00 157.20 238 LYS B CA 1
ATOM 8320 C C . LYS B 1 154 ? 29.947 -30.316 -44.551 1.00 161.73 238 LYS B C 1
ATOM 8321 O O . LYS B 1 154 ? 29.517 -31.471 -44.637 1.00 152.08 238 LYS B O 1
ATOM 8327 N N . PHE B 1 155 ? 30.109 -29.697 -43.384 1.00 198.11 239 PHE B N 1
ATOM 8328 C CA . PHE B 1 155 ? 29.760 -30.305 -42.110 1.00 199.89 239 PHE B CA 1
ATOM 8329 C C . PHE B 1 155 ? 28.839 -29.365 -41.345 1.00 196.07 239 PHE B C 1
ATOM 8330 O O . PHE B 1 155 ? 28.804 -28.158 -41.596 1.00 200.71 239 PHE B O 1
ATOM 8338 N N . ASP B 1 156 ? 28.090 -29.932 -40.408 1.00 178.73 240 ASP B N 1
ATOM 8339 C CA . ASP B 1 156 ? 27.235 -29.132 -39.546 1.00 178.57 240 ASP B CA 1
ATOM 8340 C C . ASP B 1 156 ? 28.000 -28.670 -38.310 1.00 188.88 240 ASP B C 1
ATOM 8341 O O . ASP B 1 156 ? 29.058 -29.203 -37.966 1.00 195.58 240 ASP B O 1
ATOM 8346 N N . LEU B 1 157 ? 27.445 -27.664 -37.638 1.00 186.28 241 LEU B N 1
ATOM 8347 C CA . LEU B 1 157 ? 28.026 -27.109 -36.423 1.00 189.33 241 LEU B CA 1
ATOM 8348 C C . LEU B 1 157 ? 27.086 -27.368 -35.255 1.00 197.63 241 LEU B C 1
ATOM 8349 O O . LEU B 1 157 ? 25.905 -27.005 -35.312 1.00 194.82 241 LEU B O 1
ATOM 8354 N N . ASP B 1 158 ? 27.613 -27.988 -34.198 1.00 214.61 242 ASP B N 1
ATOM 8355 C CA . ASP B 1 158 ? 26.828 -28.374 -33.033 1.00 217.89 242 ASP B CA 1
ATOM 8356 C C . ASP B 1 158 ? 27.684 -28.190 -31.786 1.00 218.93 242 ASP B C 1
ATOM 8357 O O . ASP B 1 158 ? 28.858 -27.814 -31.863 1.00 216.39 242 ASP B O 1
ATOM 8362 N N . CYS B 1 159 ? 27.086 -28.454 -30.623 1.00 218.36 243 CYS B N 1
ATOM 8363 C CA . CYS B 1 159 ? 27.805 -28.486 -29.356 1.00 215.58 243 CYS B CA 1
ATOM 8364 C C . CYS B 1 159 ? 28.170 -29.904 -28.930 1.00 230.58 243 CYS B C 1
ATOM 8365 O O . CYS B 1 159 ? 28.658 -30.101 -27.812 1.00 219.36 243 CYS B O 1
ATOM 8368 N N . ASN B 1 160 ? 27.935 -30.891 -29.799 1.00 266.24 244 ASN B N 1
ATOM 8369 C CA . ASN B 1 160 ? 28.235 -32.283 -29.474 1.00 274.91 244 ASN B CA 1
ATOM 8370 C C . ASN B 1 160 ? 29.730 -32.494 -29.248 1.00 282.18 244 ASN B C 1
ATOM 8371 O O . ASN B 1 160 ? 30.139 -33.078 -28.238 1.00 283.41 244 ASN B O 1
ATOM 8376 N N . ALA B 1 161 ? 30.560 -32.023 -30.175 1.00 272.08 245 ALA B N 1
ATOM 8377 C CA . ALA B 1 161 ? 32.003 -32.172 -30.037 1.00 267.27 245 ALA B CA 1
ATOM 8378 C C . ALA B 1 161 ? 32.550 -31.229 -28.971 1.00 266.29 245 ALA B C 1
ATOM 8379 O O . ALA B 1 161 ? 32.107 -30.083 -28.844 1.00 260.65 245 ALA B O 1
ATOM 8381 N N . ASP B 1 162 ? 33.518 -31.721 -28.198 1.00 260.67 246 ASP B N 1
ATOM 8382 C CA . ASP B 1 162 ? 34.148 -30.915 -27.162 1.00 253.23 246 ASP B CA 1
ATOM 8383 C C . ASP B 1 162 ? 34.947 -29.769 -27.782 1.00 250.74 246 ASP B C 1
ATOM 8384 O O . ASP B 1 162 ? 35.323 -29.798 -28.958 1.00 249.52 246 ASP B O 1
ATOM 8389 N N . LEU B 1 163 ? 35.207 -28.746 -26.969 1.00 245.42 247 LEU B N 1
ATOM 8390 C CA . LEU B 1 163 ? 35.761 -27.478 -27.443 1.00 236.58 247 LEU B CA 1
ATOM 8391 C C . LEU B 1 163 ? 37.040 -27.191 -26.662 1.00 234.21 247 LEU B C 1
ATOM 8392 O O . LEU B 1 163 ? 36.987 -26.783 -25.497 1.00 228.06 247 LEU B O 1
ATOM 8397 N N . CYS B 1 164 ? 38.185 -27.390 -27.308 1.00 243.18 248 CYS B N 1
ATOM 8398 C CA . CYS B 1 164 ? 39.471 -27.097 -26.697 1.00 249.28 248 CYS B CA 1
ATOM 8399 C C . CYS B 1 164 ? 39.810 -25.616 -26.842 1.00 248.37 248 CYS B C 1
ATOM 8400 O O . CYS B 1 164 ? 39.227 -24.892 -27.654 1.00 232.12 248 CYS B O 1
ATOM 8403 N N . GLU B 1 165 ? 40.785 -25.174 -26.049 1.00 241.05 249 GLU B N 1
ATOM 8404 C CA . GLU B 1 165 ? 41.167 -23.769 -25.976 1.00 229.36 249 GLU B CA 1
ATOM 8405 C C . GLU B 1 165 ? 42.565 -23.503 -26.527 1.00 243.22 249 GLU B C 1
ATOM 8406 O O . GLU B 1 165 ? 43.100 -22.408 -26.328 1.00 239.93 249 GLU B O 1
ATOM 8412 N N . ASP B 1 166 ? 43.168 -24.473 -27.212 1.00 270.50 250 ASP B N 1
ATOM 8413 C CA . ASP B 1 166 ? 44.524 -24.349 -27.735 1.00 269.73 250 ASP B CA 1
ATOM 8414 C C . ASP B 1 166 ? 44.465 -24.290 -29.258 1.00 269.00 250 ASP B C 1
ATOM 8415 O O . ASP B 1 166 ? 43.993 -25.233 -29.902 1.00 266.86 250 ASP B O 1
ATOM 8420 N N . TRP B 1 167 ? 44.939 -23.176 -29.828 1.00 266.30 251 TRP B N 1
ATOM 8421 C CA . TRP B 1 167 ? 44.945 -23.004 -31.279 1.00 259.93 251 TRP B CA 1
ATOM 8422 C C . TRP B 1 167 ? 46.040 -23.818 -31.956 1.00 261.77 251 TRP B C 1
ATOM 8423 O O . TRP B 1 167 ? 45.865 -24.248 -33.103 1.00 249.70 251 TRP B O 1
ATOM 8434 N N . GLU B 1 168 ? 47.170 -24.026 -31.273 1.00 271.22 252 GLU B N 1
ATOM 8435 C CA . GLU B 1 168 ? 48.291 -24.752 -31.865 1.00 269.94 252 GLU B CA 1
ATOM 8436 C C . GLU B 1 168 ? 47.947 -26.213 -32.134 1.00 269.14 252 GLU B C 1
ATOM 8437 O O . GLU B 1 168 ? 48.379 -26.777 -33.148 1.00 265.80 252 GLU B O 1
ATOM 8443 N N . GLN B 1 169 ? 47.188 -26.847 -31.239 1.00 269.65 253 GLN B N 1
ATOM 8444 C CA . GLN B 1 169 ? 46.941 -28.281 -31.366 1.00 259.21 253 GLN B CA 1
ATOM 8445 C C . GLN B 1 169 ? 46.104 -28.557 -32.611 1.00 246.50 253 GLN B C 1
ATOM 8446 O O . GLN B 1 169 ? 45.035 -27.958 -32.779 1.00 242.47 253 GLN B O 1
ATOM 8452 N N . PRO B 1 170 ? 46.549 -29.442 -33.506 1.00 230.81 254 PRO B N 1
ATOM 8453 C CA . PRO B 1 170 ? 45.768 -29.714 -34.724 1.00 217.69 254 PRO B CA 1
ATOM 8454 C C . PRO B 1 170 ? 44.435 -30.376 -34.403 1.00 213.18 254 PRO B C 1
ATOM 8455 O O . PRO B 1 170 ? 44.369 -31.338 -33.635 1.00 210.98 254 PRO B O 1
ATOM 8459 N N . GLN B 1 171 ? 43.370 -29.855 -35.015 1.00 213.56 255 GLN B N 1
ATOM 8460 C CA . GLN B 1 171 ? 42.028 -30.408 -34.893 1.00 214.93 255 GLN B CA 1
ATOM 8461 C C . GLN B 1 171 ? 41.309 -30.248 -36.225 1.00 220.18 255 GLN B C 1
ATOM 8462 O O . GLN B 1 171 ? 41.746 -29.503 -37.106 1.00 228.24 255 GLN B O 1
ATOM 8468 N N . SER B 1 172 ? 40.194 -30.959 -36.372 1.00 205.83 256 SER B N 1
ATOM 8469 C CA . SER B 1 172 ? 39.356 -30.787 -37.550 1.00 194.29 256 SER B CA 1
ATOM 8470 C C . SER B 1 172 ? 38.725 -29.397 -37.550 1.00 189.04 256 SER B C 1
ATOM 8471 O O . SER B 1 172 ? 38.477 -28.801 -36.499 1.00 190.87 256 SER B O 1
ATOM 8474 N N . MET B 1 173 ? 38.484 -28.870 -38.755 1.00 182.45 257 MET B N 1
ATOM 8475 C CA . MET B 1 173 ? 38.026 -27.489 -38.894 1.00 170.69 257 MET B CA 1
ATOM 8476 C C . MET B 1 173 ? 36.680 -27.260 -38.218 1.00 171.08 257 MET B C 1
ATOM 8477 O O . MET B 1 173 ? 36.405 -26.153 -37.733 1.00 168.23 257 MET B O 1
ATOM 8482 N N . GLN B 1 174 ? 35.829 -28.286 -38.195 1.00 175.53 258 GLN B N 1
ATOM 8483 C CA . GLN B 1 174 ? 34.542 -28.180 -37.516 1.00 183.84 258 GLN B CA 1
ATOM 8484 C C . GLN B 1 174 ? 34.721 -27.845 -36.041 1.00 189.19 258 GLN B C 1
ATOM 8485 O O . GLN B 1 174 ? 34.034 -26.964 -35.506 1.00 190.28 258 GLN B O 1
ATOM 8491 N N . VAL B 1 175 ? 35.639 -28.545 -35.366 1.00 195.63 259 VAL B N 1
ATOM 8492 C CA . VAL B 1 175 ? 35.861 -28.316 -33.940 1.00 198.91 259 VAL B CA 1
ATOM 8493 C C . VAL B 1 175 ? 36.369 -26.900 -33.696 1.00 205.08 259 VAL B C 1
ATOM 8494 O O . VAL B 1 175 ? 35.925 -26.219 -32.764 1.00 207.69 259 VAL B O 1
ATOM 8498 N N . VAL B 1 176 ? 37.302 -26.433 -34.532 1.00 193.34 260 VAL B N 1
ATOM 8499 C CA . VAL B 1 176 ? 37.829 -25.077 -34.383 1.00 184.29 260 VAL B CA 1
ATOM 8500 C C . VAL B 1 176 ? 36.716 -24.048 -34.541 1.00 182.38 260 VAL B C 1
ATOM 8501 O O . VAL B 1 176 ? 36.599 -23.105 -33.747 1.00 179.57 260 VAL B O 1
ATOM 8505 N N . LEU B 1 177 ? 35.882 -24.210 -35.575 1.00 176.70 261 LEU B N 1
ATOM 8506 C CA . LEU B 1 177 ? 34.824 -23.232 -35.816 1.00 159.33 261 LEU B CA 1
ATOM 8507 C C . LEU B 1 177 ? 33.797 -23.225 -34.690 1.00 167.43 261 LEU B C 1
ATOM 8508 O O . LEU B 1 177 ? 33.388 -22.153 -34.225 1.00 168.73 261 LEU B O 1
ATOM 8513 N N . GLN B 1 178 ? 33.375 -24.404 -34.226 1.00 178.23 262 GLN B N 1
ATOM 8514 C CA . GLN B 1 178 ? 32.375 -24.429 -33.163 1.00 184.32 262 GLN B CA 1
ATOM 8515 C C . GLN B 1 178 ? 32.947 -23.921 -31.843 1.00 189.21 262 GLN B C 1
ATOM 8516 O O . GLN B 1 178 ? 32.227 -23.277 -31.072 1.00 191.68 262 GLN B O 1
ATOM 8522 N N . SER B 1 179 ? 34.228 -24.191 -31.560 1.00 203.75 263 SER B N 1
ATOM 8523 C CA . SER B 1 179 ? 34.862 -23.608 -30.380 1.00 202.57 263 SER B CA 1
ATOM 8524 C C . SER B 1 179 ? 34.915 -22.089 -30.482 1.00 200.56 263 SER B C 1
ATOM 8525 O O . SER B 1 179 ? 34.650 -21.383 -29.501 1.00 200.61 263 SER B O 1
ATOM 8528 N N . LEU B 1 180 ? 35.268 -21.567 -31.660 1.00 180.80 264 LEU B N 1
ATOM 8529 C CA . LEU B 1 180 ? 35.275 -20.122 -31.863 1.00 167.45 264 LEU B CA 1
ATOM 8530 C C . LEU B 1 180 ? 33.892 -19.528 -31.619 1.00 166.86 264 LEU B C 1
ATOM 8531 O O . LEU B 1 180 ? 33.767 -18.451 -31.025 1.00 160.67 264 LEU B O 1
ATOM 8536 N N . LEU B 1 181 ? 32.842 -20.221 -32.073 1.00 174.54 265 LEU B N 1
ATOM 8537 C CA . LEU B 1 181 ? 31.482 -19.706 -31.915 1.00 175.42 265 LEU B CA 1
ATOM 8538 C C . LEU B 1 181 ? 31.019 -19.769 -30.462 1.00 174.11 265 LEU B C 1
ATOM 8539 O O . LEU B 1 181 ? 30.366 -18.838 -29.976 1.00 170.89 265 LEU B O 1
ATOM 8544 N N . GLN B 1 182 ? 31.324 -20.863 -29.760 1.00 175.87 266 GLN B N 1
ATOM 8545 C CA . GLN B 1 182 ? 30.960 -20.997 -28.353 1.00 170.88 266 GLN B CA 1
ATOM 8546 C C . GLN B 1 182 ? 31.911 -20.258 -27.423 1.00 171.57 266 GLN B C 1
ATOM 8547 O O . GLN B 1 182 ? 31.715 -20.302 -26.202 1.00 169.71 266 GLN B O 1
ATOM 8553 N N . LYS B 1 183 ? 32.943 -19.608 -27.966 1.00 169.57 267 LYS B N 1
ATOM 8554 C CA . LYS B 1 183 ? 33.870 -18.782 -27.197 1.00 164.03 267 LYS B CA 1
ATOM 8555 C C . LYS B 1 183 ? 34.698 -19.613 -26.222 1.00 166.43 267 LYS B C 1
ATOM 8556 O O . LYS B 1 183 ? 35.072 -19.133 -25.150 1.00 172.73 267 LYS B O 1
ATOM 8562 N N . GLN B 1 184 ? 34.995 -20.860 -26.590 1.00 168.52 268 GLN B N 1
ATOM 8563 C CA . GLN B 1 184 ? 35.966 -21.689 -25.888 1.00 166.85 268 GLN B CA 1
ATOM 8564 C C . GLN B 1 184 ? 37.301 -21.745 -26.621 1.00 174.82 268 GLN B C 1
ATOM 8565 O O . GLN B 1 184 ? 38.096 -22.662 -26.391 1.00 184.55 268 GLN B O 1
ATOM 8571 N N . MET B 1 185 ? 37.553 -20.780 -27.501 1.00 174.89 269 MET B N 1
ATOM 8572 C CA . MET B 1 185 ? 38.820 -20.646 -28.212 1.00 169.73 269 MET B CA 1
ATOM 8573 C C . MET B 1 185 ? 38.999 -19.165 -28.492 1.00 167.31 269 MET B C 1
ATOM 8574 O O . MET B 1 185 ? 38.211 -18.590 -29.250 1.00 172.32 269 MET B O 1
ATOM 8579 N N . LEU B 1 186 ? 40.030 -18.560 -27.898 1.00 163.80 270 LEU B N 1
ATOM 8580 C CA . LEU B 1 186 ? 40.195 -17.110 -27.913 1.00 163.61 270 LEU B CA 1
ATOM 8581 C C . LEU B 1 186 ? 38.888 -16.447 -27.487 1.00 169.01 270 LEU B C 1
ATOM 8582 O O . LEU B 1 186 ? 38.243 -15.780 -28.303 1.00 169.92 270 LEU B O 1
ATOM 8587 N N . PRO B 1 187 ? 38.461 -16.609 -26.231 1.00 186.47 271 PRO B N 1
ATOM 8588 C CA . PRO B 1 187 ? 37.155 -16.056 -25.825 1.00 185.96 271 PRO B CA 1
ATOM 8589 C C . PRO B 1 187 ? 37.083 -14.538 -25.883 1.00 190.33 271 PRO B C 1
ATOM 8590 O O . PRO B 1 187 ? 35.975 -13.987 -25.876 1.00 189.42 271 PRO B O 1
ATOM 8594 N N . GLU B 1 188 ? 38.220 -13.844 -25.925 1.00 184.78 272 GLU B N 1
ATOM 8595 C CA . GLU B 1 188 ? 38.210 -12.387 -25.975 1.00 181.23 272 GLU B CA 1
ATOM 8596 C C . GLU B 1 188 ? 37.881 -11.847 -27.362 1.00 185.53 272 GLU B C 1
ATOM 8597 O O . GLU B 1 188 ? 37.550 -10.662 -27.485 1.00 186.51 272 GLU B O 1
ATOM 8603 N N . CYS B 1 189 ? 37.967 -12.676 -28.400 1.00 183.99 273 CYS B N 1
ATOM 8604 C CA . CYS B 1 189 ? 37.738 -12.211 -29.760 1.00 175.71 273 CYS B CA 1
ATOM 8605 C C . CYS B 1 189 ? 36.263 -11.884 -29.987 1.00 166.54 273 CYS B C 1
ATOM 8606 O O . CYS B 1 189 ? 35.377 -12.317 -29.246 1.00 164.74 273 CYS B O 1
ATOM 8609 N N . SER B 1 190 ? 36.011 -11.105 -31.034 1.00 158.96 274 SER B N 1
ATOM 8610 C CA . SER B 1 190 ? 34.667 -10.735 -31.451 1.00 152.83 274 SER B CA 1
ATOM 8611 C C . SER B 1 190 ? 34.278 -11.518 -32.698 1.00 143.69 274 SER B C 1
ATOM 8612 O O . SER B 1 190 ? 35.134 -11.926 -33.487 1.00 146.75 274 SER B O 1
ATOM 8615 N N . LEU B 1 191 ? 32.976 -11.734 -32.867 1.00 137.32 275 LEU B N 1
ATOM 8616 C CA . LEU B 1 191 ? 32.455 -12.517 -33.978 1.00 140.50 275 LEU B CA 1
ATOM 8617 C C . LEU B 1 191 ? 31.476 -11.692 -34.803 1.00 132.72 275 LEU B C 1
ATOM 8618 O O . LEU B 1 191 ? 30.629 -10.981 -34.251 1.00 127.47 275 LEU B O 1
ATOM 8623 N N . LEU B 1 192 ? 31.606 -11.789 -36.129 1.00 133.22 276 LEU B N 1
ATOM 8624 C CA . LEU B 1 192 ? 30.681 -11.171 -37.078 1.00 125.40 276 LEU B CA 1
ATOM 8625 C C . LEU B 1 192 ? 30.185 -12.268 -38.010 1.00 126.92 276 LEU B C 1
ATOM 8626 O O . LEU B 1 192 ? 30.935 -12.745 -38.869 1.00 128.48 276 LEU B O 1
ATOM 8631 N N . LEU B 1 193 ? 28.927 -12.662 -37.844 1.00 127.06 277 LEU B N 1
ATOM 8632 C CA . LEU B 1 193 ? 28.325 -13.748 -38.602 1.00 118.49 277 LEU B CA 1
ATOM 8633 C C . LEU B 1 193 ? 27.341 -13.204 -39.628 1.00 117.60 277 LEU B C 1
ATOM 8634 O O . LEU B 1 193 ? 26.674 -12.191 -39.396 1.00 119.35 277 LEU B O 1
ATOM 8639 N N . ALA B 1 194 ? 27.248 -13.899 -40.761 1.00 112.17 278 ALA B N 1
ATOM 8640 C CA . ALA B 1 194 ? 26.214 -13.661 -41.763 1.00 99.89 278 ALA B CA 1
ATOM 8641 C C . ALA B 1 194 ? 25.340 -14.904 -41.836 1.00 100.75 278 ALA B C 1
ATOM 8642 O O . ALA B 1 194 ? 25.830 -15.992 -42.157 1.00 105.55 278 ALA B O 1
ATOM 8644 N N . LEU B 1 195 ? 24.051 -14.742 -41.543 1.00 97.17 279 LEU B N 1
ATOM 8645 C CA . LEU B 1 195 ? 23.132 -15.866 -41.457 1.00 102.70 279 LEU B CA 1
ATOM 8646 C C . LEU B 1 195 ? 21.805 -15.514 -42.115 1.00 106.09 279 LEU B C 1
ATOM 8647 O O . LEU B 1 195 ? 21.391 -14.353 -42.132 1.00 102.82 279 LEU B O 1
ATOM 8652 N N . SER B 1 196 ? 21.153 -16.531 -42.676 1.00 126.35 280 SER B N 1
ATOM 8653 C CA . SER B 1 196 ? 19.795 -16.410 -43.183 1.00 126.35 280 SER B CA 1
ATOM 8654 C C . SER B 1 196 ? 18.806 -16.772 -42.076 1.00 138.53 280 SER B C 1
ATOM 8655 O O . SER B 1 196 ? 19.190 -17.093 -40.949 1.00 143.69 280 SER B O 1
ATOM 8658 N N . LYS B 1 197 ? 17.508 -16.707 -42.390 1.00 157.07 281 LYS B N 1
ATOM 8659 C CA . LYS B 1 197 ? 16.499 -17.120 -41.417 1.00 162.53 281 LYS B CA 1
ATOM 8660 C C . LYS B 1 197 ? 16.645 -18.599 -41.070 1.00 164.66 281 LYS B C 1
ATOM 8661 O O . LYS B 1 197 ? 16.586 -18.980 -39.891 1.00 173.84 281 LYS B O 1
ATOM 8667 N N . MET B 1 198 ? 16.855 -19.445 -42.084 1.00 152.88 282 MET B N 1
ATOM 8668 C CA . MET B 1 198 ? 17.049 -20.869 -41.835 1.00 157.83 282 MET B CA 1
ATOM 8669 C C . MET B 1 198 ? 18.300 -21.110 -40.996 1.00 155.90 282 MET B C 1
ATOM 8670 O O . MET B 1 198 ? 18.277 -21.887 -40.035 1.00 152.88 282 MET B O 1
ATOM 8675 N N . GLY B 1 199 ? 19.403 -20.439 -41.339 1.00 150.11 283 GLY B N 1
ATOM 8676 C CA . GLY B 1 199 ? 20.617 -20.581 -40.551 1.00 136.56 283 GLY B CA 1
ATOM 8677 C C . GLY B 1 199 ? 20.474 -20.039 -39.141 1.00 142.23 283 GLY B C 1
ATOM 8678 O O . GLY B 1 199 ? 21.024 -20.607 -38.193 1.00 144.69 283 GLY B O 1
ATOM 8679 N N . MET B 1 200 ? 19.740 -18.931 -38.983 1.00 151.06 284 MET B N 1
ATOM 8680 C CA . MET B 1 200 ? 19.488 -18.376 -37.654 1.00 147.54 284 MET B CA 1
ATOM 8681 C C . MET B 1 200 ? 18.737 -19.364 -36.768 1.00 150.33 284 MET B C 1
ATOM 8682 O O . MET B 1 200 ? 19.133 -19.610 -35.623 1.00 146.62 284 MET B O 1
ATOM 8687 N N . ARG B 1 201 ? 17.634 -19.929 -37.271 1.00 162.68 285 ARG B N 1
ATOM 8688 C CA . ARG B 1 201 ? 16.921 -20.932 -36.480 1.00 155.15 285 ARG B CA 1
ATOM 8689 C C . ARG B 1 201 ? 17.771 -22.180 -36.265 1.00 146.91 285 ARG B C 1
ATOM 8690 O O . ARG B 1 201 ? 17.658 -22.836 -35.223 1.00 149.50 285 ARG B O 1
ATOM 8698 N N . LYS B 1 202 ? 18.616 -22.528 -37.240 1.00 145.57 286 LYS B N 1
ATOM 8699 C CA . LYS B 1 202 ? 19.478 -23.696 -37.104 1.00 138.35 286 LYS B CA 1
ATOM 8700 C C . LYS B 1 202 ? 20.483 -23.521 -35.970 1.00 133.86 286 LYS B C 1
ATOM 8701 O O . LYS B 1 202 ? 20.727 -24.457 -35.200 1.00 128.48 286 LYS B O 1
ATOM 8707 N N . ASN B 1 203 ? 21.084 -22.335 -35.858 1.00 136.59 287 ASN B N 1
ATOM 8708 C CA . ASN B 1 203 ? 22.215 -22.115 -34.964 1.00 140.22 287 ASN B CA 1
ATOM 8709 C C . ASN B 1 203 ? 21.895 -21.217 -33.767 1.00 151.04 287 ASN B C 1
ATOM 8710 O O . ASN B 1 203 ? 22.824 -20.784 -33.074 1.00 150.44 287 ASN B O 1
ATOM 8715 N N . TYR B 1 204 ? 20.617 -20.915 -33.507 1.00 153.90 288 TYR B N 1
ATOM 8716 C CA . TYR B 1 204 ? 20.277 -20.125 -32.323 1.00 167.34 288 TYR B CA 1
ATOM 8717 C C . TYR B 1 204 ? 20.729 -20.810 -31.039 1.00 177.11 288 TYR B C 1
ATOM 8718 O O . TYR B 1 204 ? 21.153 -20.143 -30.088 1.00 176.32 288 TYR B O 1
ATOM 8727 N N . SER B 1 205 ? 20.623 -22.139 -30.986 1.00 186.61 289 SER B N 1
ATOM 8728 C CA . SER B 1 205 ? 21.022 -22.873 -29.790 1.00 188.55 289 SER B CA 1
ATOM 8729 C C . SER B 1 205 ? 22.504 -22.678 -29.484 1.00 185.17 289 SER B C 1
ATOM 8730 O O . SER B 1 205 ? 22.887 -22.498 -28.321 1.00 189.10 289 SER B O 1
ATOM 8733 N N . LEU B 1 206 ? 23.353 -22.713 -30.514 1.00 175.42 290 LEU B N 1
ATOM 8734 C CA . LEU B 1 206 ? 24.797 -22.634 -30.305 1.00 174.13 290 LEU B CA 1
ATOM 8735 C C . LEU B 1 206 ? 25.226 -21.264 -29.785 1.00 177.48 290 LEU B C 1
ATOM 8736 O O . LEU B 1 206 ? 26.130 -21.166 -28.946 1.00 169.57 290 LEU B O 1
ATOM 8741 N N . LEU B 1 207 ? 24.597 -20.198 -30.273 1.00 185.35 291 LEU B N 1
ATOM 8742 C CA . LEU B 1 207 ? 25.065 -18.838 -30.040 1.00 186.23 291 LEU B CA 1
ATOM 8743 C C . LEU B 1 207 ? 24.500 -18.241 -28.754 1.00 182.88 291 LEU B C 1
ATOM 8744 O O . LEU B 1 207 ? 23.342 -18.478 -28.396 1.00 181.48 291 LEU B O 1
ATOM 8749 N N . LYS B 1 208 ? 25.331 -17.460 -28.065 1.00 180.02 292 LYS B N 1
ATOM 8750 C CA . LYS B 1 208 ? 24.944 -16.753 -26.853 1.00 185.21 292 LYS B CA 1
ATOM 8751 C C . LYS B 1 208 ? 25.456 -15.319 -26.937 1.00 192.13 292 LYS B C 1
ATOM 8752 O O . LYS B 1 208 ? 26.428 -15.029 -27.639 1.00 184.68 292 LYS B O 1
ATOM 8758 N N . HIS B 1 209 ? 24.782 -14.420 -26.211 1.00 202.85 293 HIS B N 1
ATOM 8759 C CA . HIS B 1 209 ? 25.076 -12.985 -26.235 1.00 201.51 293 HIS B CA 1
ATOM 8760 C C . HIS B 1 209 ? 24.924 -12.419 -27.645 1.00 206.78 293 HIS B C 1
ATOM 8761 O O . HIS B 1 209 ? 25.779 -11.684 -28.140 1.00 210.13 293 HIS B O 1
ATOM 8768 N N . MET B 1 210 ? 23.830 -12.785 -28.304 1.00 187.41 294 MET B N 1
ATOM 8769 C CA . MET B 1 210 ? 23.653 -12.403 -29.697 1.00 172.09 294 MET B CA 1
ATOM 8770 C C . MET B 1 210 ? 23.335 -10.920 -29.846 1.00 163.68 294 MET B C 1
ATOM 8771 O O . MET B 1 210 ? 22.645 -10.319 -29.017 1.00 173.35 294 MET B O 1
ATOM 8776 N N . LYS B 1 211 ? 23.853 -10.338 -30.925 1.00 146.91 295 LYS B N 1
ATOM 8777 C CA . LYS B 1 211 ? 23.559 -8.978 -31.349 1.00 134.85 295 LYS B CA 1
ATOM 8778 C C . LYS B 1 211 ? 23.248 -9.044 -32.837 1.00 134.39 295 LYS B C 1
ATOM 8779 O O . LYS B 1 211 ? 23.966 -9.716 -33.585 1.00 128.08 295 LYS B O 1
ATOM 8785 N N . CYS B 1 212 ? 22.188 -8.366 -33.273 1.00 135.83 296 CYS B N 1
ATOM 8786 C CA . CYS B 1 212 ? 21.681 -8.533 -34.631 1.00 112.49 296 CYS B CA 1
ATOM 8787 C C . CYS B 1 212 ? 21.623 -7.209 -35.373 1.00 100.58 296 CYS B C 1
ATOM 8788 O O . CYS B 1 212 ? 21.223 -6.185 -34.808 1.00 108.90 296 CYS B O 1
ATOM 8791 N N . ILE B 1 213 ? 22.033 -7.240 -36.641 1.00 91.67 297 ILE B N 1
ATOM 8792 C CA . ILE B 1 213 ? 21.858 -6.126 -37.569 1.00 95.28 297 ILE B CA 1
ATOM 8793 C C . ILE B 1 213 ? 21.139 -6.663 -38.796 1.00 96.90 297 ILE B C 1
ATOM 8794 O O . ILE B 1 213 ? 21.675 -7.526 -39.503 1.00 100.48 297 ILE B O 1
ATOM 8799 N N . PHE B 1 214 ? 19.941 -6.146 -39.060 1.00 95.07 298 PHE B N 1
ATOM 8800 C CA . PHE B 1 214 ? 19.137 -6.590 -40.192 1.00 83.58 298 PHE B CA 1
ATOM 8801 C C . PHE B 1 214 ? 19.455 -5.749 -41.420 1.00 81.82 298 PHE B C 1
ATOM 8802 O O . PHE B 1 214 ? 19.502 -4.520 -41.341 1.00 83.38 298 PHE B O 1
ATOM 8810 N N . LEU B 1 215 ? 19.676 -6.408 -42.550 1.00 87.45 299 LEU B N 1
ATOM 8811 C CA . LEU B 1 215 ? 19.709 -5.700 -43.819 1.00 89.53 299 LEU B CA 1
ATOM 8812 C C . LEU B 1 215 ? 18.286 -5.495 -44.330 1.00 90.45 299 LEU B C 1
ATOM 8813 O O . LEU B 1 215 ? 17.445 -6.398 -44.252 1.00 86.71 299 LEU B O 1
ATOM 8818 N N . LEU B 1 216 ? 18.013 -4.297 -44.849 1.00 90.05 300 LEU B N 1
ATOM 8819 C CA . LEU B 1 216 ? 16.668 -3.950 -45.289 1.00 95.96 300 LEU B CA 1
ATOM 8820 C C . LEU B 1 216 ? 16.511 -3.875 -46.802 1.00 90.96 300 LEU B C 1
ATOM 8821 O O . LEU B 1 216 ? 15.377 -3.894 -47.292 1.00 84.24 300 LEU B O 1
ATOM 8826 N N . GLY B 1 217 ? 17.605 -3.817 -47.553 1.00 90.87 301 GLY B N 1
ATOM 8827 C CA . GLY B 1 217 ? 17.458 -3.695 -48.988 1.00 95.26 301 GLY B CA 1
ATOM 8828 C C . GLY B 1 217 ? 16.995 -2.306 -49.397 1.00 94.55 301 GLY B C 1
ATOM 8829 O O . GLY B 1 217 ? 17.188 -1.313 -48.686 1.00 98.11 301 GLY B O 1
ATOM 8830 N N . PHE B 1 218 ? 16.359 -2.243 -50.562 1.00 94.63 302 PHE B N 1
ATOM 8831 C CA . PHE B 1 218 ? 15.986 -0.975 -51.166 1.00 101.08 302 PHE B CA 1
ATOM 8832 C C . PHE B 1 218 ? 14.678 -0.447 -50.590 1.00 104.66 302 PHE B C 1
ATOM 8833 O O . PHE B 1 218 ? 13.803 -1.209 -50.170 1.00 104.52 302 PHE B O 1
ATOM 8841 N N . SER B 1 219 ? 14.549 0.878 -50.583 1.00 112.76 303 SER B N 1
ATOM 8842 C CA . SER B 1 219 ? 13.261 1.534 -50.429 1.00 117.47 303 SER B CA 1
ATOM 8843 C C . SER B 1 219 ? 12.710 1.863 -51.816 1.00 123.46 303 SER B C 1
ATOM 8844 O O . SER B 1 219 ? 13.359 1.623 -52.836 1.00 126.63 303 SER B O 1
ATOM 8847 N N . GLU B 1 220 ? 11.498 2.423 -51.852 1.00 117.19 304 GLU B N 1
ATOM 8848 C CA . GLU B 1 220 ? 10.833 2.674 -53.130 1.00 114.50 304 GLU B CA 1
ATOM 8849 C C . GLU B 1 220 ? 11.638 3.633 -54.005 1.00 110.80 304 GLU B C 1
ATOM 8850 O O . GLU B 1 220 ? 11.850 3.379 -55.201 1.00 122.70 304 GLU B O 1
ATOM 8856 N N . HIS B 1 221 ? 12.104 4.740 -53.426 1.00 108.66 305 HIS B N 1
ATOM 8857 C CA . HIS B 1 221 ? 12.938 5.664 -54.188 1.00 125.57 305 HIS B CA 1
ATOM 8858 C C . HIS B 1 221 ? 14.239 4.995 -54.616 1.00 120.20 305 HIS B C 1
ATOM 8859 O O . HIS B 1 221 ? 14.756 5.257 -55.711 1.00 127.47 305 HIS B O 1
ATOM 8866 N N . GLN B 1 222 ? 14.783 4.125 -53.763 1.00 116.56 306 GLN B N 1
ATOM 8867 C CA . GLN B 1 222 ? 15.984 3.386 -54.131 1.00 120.99 306 GLN B CA 1
ATOM 8868 C C . GLN B 1 222 ? 15.706 2.403 -55.263 1.00 112.66 306 GLN B C 1
ATOM 8869 O O . GLN B 1 222 ? 16.579 2.172 -56.104 1.00 111.77 306 GLN B O 1
ATOM 8875 N N . ARG B 1 223 ? 14.495 1.841 -55.319 1.00 114.64 307 ARG B N 1
ATOM 8876 C CA . ARG B 1 223 ? 14.113 1.003 -56.454 1.00 112.86 307 ARG B CA 1
ATOM 8877 C C . ARG B 1 223 ? 14.052 1.807 -57.750 1.00 121.44 307 ARG B C 1
ATOM 8878 O O . ARG B 1 223 ? 14.541 1.353 -58.795 1.00 125.78 307 ARG B O 1
ATOM 8886 N N . LYS B 1 224 ? 13.452 3.002 -57.703 1.00 118.23 308 LYS B N 1
ATOM 8887 C CA . LYS B 1 224 ? 13.466 3.882 -58.873 1.00 119.39 308 LYS B CA 1
ATOM 8888 C C . LYS B 1 224 ? 14.893 4.171 -59.327 1.00 127.01 308 LYS B C 1
ATOM 8889 O O . LYS B 1 224 ? 15.213 4.074 -60.522 1.00 130.70 308 LYS B O 1
ATOM 8895 N N . LEU B 1 225 ? 15.766 4.535 -58.382 1.00 122.47 309 LEU B N 1
ATOM 8896 C CA . LEU B 1 225 ? 17.139 4.874 -58.746 1.00 126.51 309 LEU B CA 1
ATOM 8897 C C . LEU B 1 225 ? 17.887 3.663 -59.297 1.00 132.22 309 LEU B C 1
ATOM 8898 O O . LEU B 1 225 ? 18.687 3.801 -60.229 1.00 140.36 309 LEU B O 1
ATOM 8903 N N . TYR B 1 226 ? 17.639 2.468 -58.747 1.00 130.76 310 TYR B N 1
ATOM 8904 C CA . TYR B 1 226 ? 18.278 1.269 -59.289 1.00 130.80 310 TYR B CA 1
ATOM 8905 C C . TYR B 1 226 ? 17.811 0.996 -60.713 1.00 130.80 310 TYR B C 1
ATOM 8906 O O . TYR B 1 226 ? 18.611 0.608 -61.573 1.00 131.38 310 TYR B O 1
ATOM 8915 N N . PHE B 1 227 ? 16.514 1.172 -60.979 1.00 128.21 311 PHE B N 1
ATOM 8916 C CA . PHE B 1 227 ? 16.026 0.996 -62.343 1.00 122.29 311 PHE B CA 1
ATOM 8917 C C . PHE B 1 227 ? 16.698 1.979 -63.292 1.00 134.13 311 PHE B C 1
ATOM 8918 O O . PHE B 1 227 ? 17.150 1.601 -64.381 1.00 142.97 311 PHE B O 1
ATOM 8926 N N . SER B 1 228 ? 16.789 3.249 -62.885 1.00 133.75 312 SER B N 1
ATOM 8927 C CA . SER B 1 228 ? 17.444 4.243 -63.732 1.00 132.66 312 SER B CA 1
ATOM 8928 C C . SER B 1 228 ? 18.925 3.933 -63.930 1.00 133.67 312 SER B C 1
ATOM 8929 O O . SER B 1 228 ? 19.496 4.289 -64.967 1.00 139.30 312 SER B O 1
ATOM 8932 N N . HIS B 1 229 ? 19.570 3.304 -62.943 1.00 139.94 313 HIS B N 1
ATOM 8933 C CA . HIS B 1 229 ? 20.987 2.971 -63.076 1.00 140.74 313 HIS B CA 1
ATOM 8934 C C . HIS B 1 229 ? 21.212 1.765 -63.981 1.00 143.47 313 HIS B C 1
ATOM 8935 O O . HIS B 1 229 ? 22.165 1.749 -64.767 1.00 149.74 313 HIS B O 1
ATOM 8942 N N . TYR B 1 230 ? 20.365 0.739 -63.875 1.00 138.01 314 TYR B N 1
ATOM 8943 C CA . TYR B 1 230 ? 20.524 -0.425 -64.741 1.00 135.65 314 TYR B CA 1
ATOM 8944 C C . TYR B 1 230 ? 20.178 -0.079 -66.185 1.00 140.81 314 TYR B C 1
ATOM 8945 O O . TYR B 1 230 ? 20.946 -0.382 -67.106 1.00 149.14 314 TYR B O 1
ATOM 8954 N N . PHE B 1 231 ? 19.032 0.567 -66.404 1.00 134.45 315 PHE B N 1
ATOM 8955 C CA . PHE B 1 231 ? 18.634 0.991 -67.743 1.00 144.42 315 PHE B CA 1
ATOM 8956 C C . PHE B 1 231 ? 19.264 2.352 -68.016 1.00 160.33 315 PHE B C 1
ATOM 8957 O O . PHE B 1 231 ? 18.821 3.371 -67.475 1.00 161.16 315 PHE B O 1
ATOM 8965 N N . GLN B 1 232 ? 20.288 2.376 -68.866 1.00 159.45 316 GLN B N 1
ATOM 8966 C CA . GLN B 1 232 ? 21.018 3.616 -69.098 1.00 163.64 316 GLN B CA 1
ATOM 8967 C C . GLN B 1 232 ? 20.219 4.677 -69.857 1.00 175.55 316 GLN B C 1
ATOM 8968 O O . GLN B 1 232 ? 20.653 5.825 -69.912 1.00 179.37 316 GLN B O 1
ATOM 8974 N N . GLU B 1 233 ? 19.087 4.358 -70.440 1.00 208.65 317 GLU B N 1
ATOM 8975 C CA . GLU B 1 233 ? 18.231 5.397 -70.992 1.00 209.13 317 GLU B CA 1
ATOM 8976 C C . GLU B 1 233 ? 17.249 5.850 -69.897 1.00 204.75 317 GLU B C 1
ATOM 8977 O O . GLU B 1 233 ? 17.378 5.491 -68.721 1.00 202.03 317 GLU B O 1
ATOM 8983 N N . LYS B 1 234 ? 16.205 6.599 -70.288 1.00 176.78 318 LYS B N 1
ATOM 8984 C CA . LYS B 1 234 ? 15.177 7.110 -69.375 1.00 173.06 318 LYS B CA 1
ATOM 8985 C C . LYS B 1 234 ? 13.766 6.588 -69.656 1.00 173.87 318 LYS B C 1
ATOM 8986 O O . LYS B 1 234 ? 13.012 6.333 -68.705 1.00 162.62 318 LYS B O 1
ATOM 8992 N N . ASP B 1 235 ? 13.363 6.443 -70.937 1.00 194.27 319 ASP B N 1
ATOM 8993 C CA . ASP B 1 235 ? 11.957 6.133 -71.242 1.00 189.38 319 ASP B CA 1
ATOM 8994 C C . ASP B 1 235 ? 11.573 4.702 -70.868 1.00 187.22 319 ASP B C 1
ATOM 8995 O O . ASP B 1 235 ? 10.512 4.470 -70.278 1.00 184.92 319 ASP B O 1
ATOM 9000 N N . ALA B 1 236 ? 12.421 3.736 -71.192 1.00 181.86 320 ALA B N 1
ATOM 9001 C CA . ALA B 1 236 ? 12.154 2.373 -70.775 1.00 170.78 320 ALA B CA 1
ATOM 9002 C C . ALA B 1 236 ? 12.335 2.205 -69.276 1.00 157.03 320 ALA B C 1
ATOM 9003 O O . ALA B 1 236 ? 11.755 1.288 -68.684 1.00 147.72 320 ALA B O 1
ATOM 9005 N N . SER B 1 237 ? 13.185 3.024 -68.659 1.00 161.75 321 SER B N 1
ATOM 9006 C CA . SER B 1 237 ? 13.264 3.031 -67.205 1.00 143.33 321 SER B CA 1
ATOM 9007 C C . SER B 1 237 ? 11.918 3.407 -66.622 1.00 139.07 321 SER B C 1
ATOM 9008 O O . SER B 1 237 ? 11.414 2.758 -65.695 1.00 140.88 321 SER B O 1
ATOM 9011 N N . SER B 1 238 ? 11.305 4.446 -67.190 1.00 139.94 322 SER B N 1
ATOM 9012 C CA . SER B 1 238 ? 9.976 4.843 -66.743 1.00 140.95 322 SER B CA 1
ATOM 9013 C C . SER B 1 238 ? 8.956 3.748 -67.020 1.00 138.52 322 SER B C 1
ATOM 9014 O O . SER B 1 238 ? 8.097 3.460 -66.182 1.00 135.72 322 SER B O 1
ATOM 9017 N N . ARG B 1 239 ? 9.033 3.136 -68.199 1.00 147.54 323 ARG B N 1
ATOM 9018 C CA . ARG B 1 239 ? 8.100 2.079 -68.574 1.00 144.52 323 ARG B CA 1
ATOM 9019 C C . ARG B 1 239 ? 8.227 0.879 -67.636 1.00 142.00 323 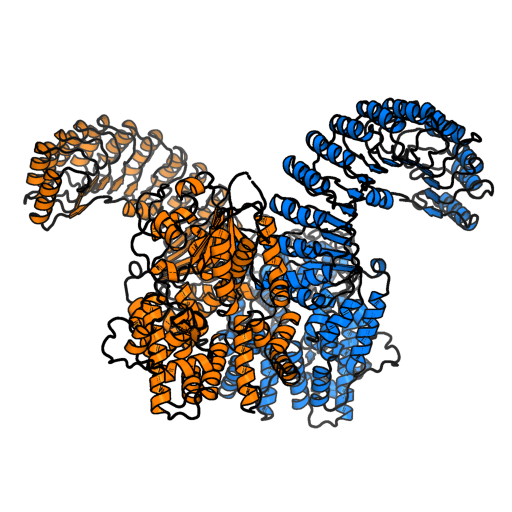ARG B C 1
ATOM 9020 O O . ARG B 1 239 ? 7.222 0.334 -67.161 1.00 147.29 323 ARG B O 1
ATOM 9028 N N . ALA B 1 240 ? 9.466 0.459 -67.352 1.00 137.64 324 ALA B N 1
ATOM 9029 C CA . ALA B 1 240 ? 9.713 -0.667 -66.459 1.00 130.46 324 ALA B CA 1
ATOM 9030 C C . ALA B 1 240 ? 9.232 -0.367 -65.048 1.00 137.79 324 ALA B C 1
ATOM 9031 O O . ALA B 1 240 ? 8.595 -1.216 -64.410 1.00 135.58 324 ALA B O 1
ATOM 9033 N N . PHE B 1 241 ? 9.526 0.834 -64.535 1.00 147.04 325 PHE B N 1
ATOM 9034 C CA . PHE B 1 241 ? 9.062 1.160 -63.193 1.00 152.34 325 PHE B CA 1
ATOM 9035 C C . PHE B 1 241 ? 7.542 1.242 -63.137 1.00 153.17 325 PHE B C 1
ATOM 9036 O O . PHE B 1 241 ? 6.934 0.813 -62.152 1.00 150.86 325 PHE B O 1
ATOM 9044 N N . SER B 1 242 ? 6.907 1.781 -64.180 1.00 133.20 326 SER B N 1
ATOM 9045 C CA . SER B 1 242 ? 5.449 1.833 -64.197 1.00 129.86 326 SER B CA 1
ATOM 9046 C C . SER B 1 242 ? 4.857 0.430 -64.166 1.00 133.88 326 SER B C 1
ATOM 9047 O O . SER B 1 242 ? 3.955 0.139 -63.367 1.00 130.65 326 SER B O 1
ATOM 9050 N N . PHE B 1 243 ? 5.384 -0.468 -65.009 1.00 133.74 327 PHE B N 1
ATOM 9051 C CA . PHE B 1 243 ? 4.874 -1.835 -65.050 1.00 129.49 327 PHE B CA 1
ATOM 9052 C C . PHE B 1 243 ? 5.063 -2.542 -63.714 1.00 131.27 327 PHE B C 1
ATOM 9053 O O . PHE B 1 243 ? 4.155 -3.233 -63.235 1.00 127.11 327 PHE B O 1
ATOM 9061 N N . VAL B 1 244 ? 6.241 -2.395 -63.102 1.00 137.43 328 VAL B N 1
ATOM 9062 C CA . VAL B 1 244 ? 6.489 -3.077 -61.835 1.00 138.30 328 VAL B CA 1
ATOM 9063 C C . VAL B 1 244 ? 5.664 -2.455 -60.711 1.00 139.94 328 VAL B C 1
ATOM 9064 O O . VAL B 1 244 ? 5.280 -3.146 -59.758 1.00 130.76 328 VAL B O 1
ATOM 9068 N N . ARG B 1 245 ? 5.363 -1.155 -60.802 1.00 135.22 329 ARG B N 1
ATOM 9069 C CA . ARG B 1 245 ? 4.595 -0.503 -59.752 1.00 131.31 329 ARG B CA 1
ATOM 9070 C C . ARG B 1 245 ? 3.129 -0.907 -59.819 1.00 147.12 329 ARG B C 1
ATOM 9071 O O . ARG B 1 245 ? 2.478 -1.071 -58.780 1.00 149.92 329 ARG B O 1
ATOM 9079 N N . GLU B 1 246 ? 2.593 -1.090 -61.033 1.00 167.89 330 GLU B N 1
ATOM 9080 C CA . GLU B 1 246 ? 1.195 -1.495 -61.165 1.00 176.25 330 GLU B CA 1
ATOM 9081 C C . GLU B 1 246 ? 0.915 -2.867 -60.559 1.00 169.78 330 GLU B C 1
ATOM 9082 O O . GLU B 1 246 ? -0.244 -3.166 -60.249 1.00 180.56 330 GLU B O 1
ATOM 9088 N N . LYS B 1 247 ? 1.935 -3.701 -60.375 1.00 159.38 331 LYS B N 1
ATOM 9089 C CA . LYS B 1 247 ? 1.779 -5.014 -59.762 1.00 157.41 331 LYS B CA 1
ATOM 9090 C C . LYS B 1 247 ? 2.326 -4.987 -58.341 1.00 143.70 331 LYS B C 1
ATOM 9091 O O . LYS B 1 247 ? 3.466 -4.566 -58.119 1.00 138.10 331 LYS B O 1
ATOM 9097 N N . SER B 1 248 ? 1.503 -5.425 -57.386 1.00 140.40 332 SER B N 1
ATOM 9098 C CA . SER B 1 248 ? 1.883 -5.356 -55.978 1.00 139.96 332 SER B CA 1
ATOM 9099 C C . SER B 1 248 ? 3.020 -6.319 -55.646 1.00 129.84 332 SER B C 1
ATOM 9100 O O . SER B 1 248 ? 4.020 -5.930 -55.027 1.00 136.85 332 SER B O 1
ATOM 9103 N N . SER B 1 249 ? 2.886 -7.583 -56.053 1.00 127.73 333 SER B N 1
ATOM 9104 C CA . SER B 1 249 ? 3.866 -8.592 -55.659 1.00 127.51 333 SER B CA 1
ATOM 9105 C C . SER B 1 249 ? 5.245 -8.282 -56.222 1.00 121.86 333 SER B C 1
ATOM 9106 O O . SER B 1 249 ? 6.260 -8.502 -55.550 1.00 118.89 333 SER B O 1
ATOM 9109 N N . LEU B 1 250 ? 5.304 -7.775 -57.457 1.00 132.99 334 LEU B N 1
ATOM 9110 C CA . LEU B 1 250 ? 6.591 -7.436 -58.053 1.00 136.27 334 LEU B CA 1
ATOM 9111 C C . LEU B 1 250 ? 7.282 -6.317 -57.276 1.00 131.57 334 LEU B C 1
ATOM 9112 O O . LEU B 1 250 ? 8.489 -6.388 -57.011 1.00 134.64 334 LEU B O 1
ATOM 9117 N N . PHE B 1 251 ? 6.534 -5.274 -56.903 1.00 121.51 335 PHE B N 1
ATOM 9118 C CA . PHE B 1 251 ? 7.120 -4.197 -56.108 1.00 116.78 335 PHE B CA 1
ATOM 9119 C C . PHE B 1 251 ? 7.604 -4.717 -54.761 1.00 113.41 335 PHE B C 1
ATOM 9120 O O . PHE B 1 251 ? 8.685 -4.339 -54.294 1.00 112.56 335 PHE B O 1
ATOM 9128 N N . VAL B 1 252 ? 6.822 -5.599 -54.132 1.00 114.57 336 VAL B N 1
ATOM 9129 C CA . VAL B 1 252 ? 7.225 -6.170 -52.849 1.00 106.14 336 VAL B CA 1
ATOM 9130 C C . VAL B 1 252 ? 8.538 -6.932 -52.996 1.00 107.00 336 VAL B C 1
ATOM 9131 O O . VAL B 1 252 ? 9.469 -6.759 -52.200 1.00 114.98 336 VAL B O 1
ATOM 9135 N N . LEU B 1 253 ? 8.641 -7.770 -54.031 1.00 98.91 337 LEU B N 1
ATOM 9136 C CA . LEU B 1 253 ? 9.863 -8.538 -54.237 1.00 98.35 337 LEU B CA 1
ATOM 9137 C C . LEU B 1 253 ? 11.044 -7.662 -54.631 1.00 97.22 337 LEU B C 1
ATOM 9138 O O . LEU B 1 253 ? 12.192 -8.059 -54.406 1.00 104.75 337 LEU B O 1
ATOM 9143 N N . CYS B 1 254 ? 10.798 -6.490 -55.212 1.00 93.14 338 CYS B N 1
ATOM 9144 C CA . CYS B 1 254 ? 11.917 -5.644 -55.616 1.00 97.16 338 CYS B CA 1
ATOM 9145 C C . CYS B 1 254 ? 12.651 -5.019 -54.440 1.00 102.39 338 CYS B C 1
ATOM 9146 O O . CYS B 1 254 ? 13.649 -4.321 -54.660 1.00 104.92 338 CYS B O 1
ATOM 9149 N N . GLN B 1 255 ? 12.173 -5.222 -53.211 1.00 102.17 339 GLN B N 1
ATOM 9150 C CA . GLN B 1 255 ? 12.921 -4.777 -52.040 1.00 88.58 339 GLN B CA 1
ATOM 9151 C C . GLN B 1 255 ? 14.280 -5.463 -51.959 1.00 87.03 339 GLN B C 1
ATOM 9152 O O . GLN B 1 255 ? 15.252 -4.865 -51.480 1.00 87.97 339 GLN B O 1
ATOM 9158 N N . SER B 1 256 ? 14.364 -6.712 -52.412 1.00 93.31 340 SER B N 1
ATOM 9159 C CA . SER B 1 256 ? 15.626 -7.443 -52.441 1.00 84.31 340 SER B CA 1
ATOM 9160 C C . SER B 1 256 ? 16.445 -7.025 -53.659 1.00 85.71 340 SER B C 1
ATOM 9161 O O . SER B 1 256 ? 15.951 -7.127 -54.788 1.00 89.36 340 SER B O 1
ATOM 9164 N N . PRO B 1 257 ? 17.678 -6.538 -53.480 1.00 88.90 341 PRO B N 1
ATOM 9165 C CA . PRO B 1 257 ? 18.473 -6.096 -54.644 1.00 82.05 341 PRO B CA 1
ATOM 9166 C C . PRO B 1 257 ? 18.704 -7.175 -55.692 1.00 85.20 341 PRO B C 1
ATOM 9167 O O . PRO B 1 257 ? 18.668 -6.879 -56.893 1.00 98.71 341 PRO B O 1
ATOM 9171 N N . PHE B 1 258 ? 18.935 -8.422 -55.280 1.00 86.09 342 PHE B N 1
ATOM 9172 C CA . PHE B 1 258 ? 19.157 -9.488 -56.253 1.00 86.21 342 PHE B CA 1
ATOM 9173 C C . PHE B 1 258 ? 17.889 -9.771 -57.046 1.00 87.63 342 PHE B C 1
ATOM 9174 O O . PHE B 1 258 ? 17.929 -9.916 -58.274 1.00 94.79 342 PHE B O 1
ATOM 9182 N N . LEU B 1 259 ? 16.750 -9.859 -56.356 1.00 88.11 343 LEU B N 1
ATOM 9183 C CA . LEU B 1 259 ? 15.476 -9.997 -57.048 1.00 82.57 343 LEU B CA 1
ATOM 9184 C C . LEU B 1 259 ? 15.219 -8.794 -57.944 1.00 87.74 343 LEU B C 1
ATOM 9185 O O . LEU B 1 259 ? 14.649 -8.927 -59.035 1.00 95.24 343 LEU B O 1
ATOM 9190 N N . CYS B 1 260 ? 15.638 -7.608 -57.499 1.00 83.69 344 CYS B N 1
ATOM 9191 C CA . CYS B 1 260 ? 15.488 -6.420 -58.329 1.00 88.19 344 CYS B CA 1
ATOM 9192 C C . CYS B 1 260 ? 16.283 -6.561 -59.620 1.00 100.21 344 CYS B C 1
ATOM 9193 O O . CYS B 1 260 ? 15.792 -6.217 -60.700 1.00 106.65 344 CYS B O 1
ATOM 9196 N N . TRP B 1 261 ? 17.509 -7.086 -59.532 1.00 97.74 345 TRP B N 1
ATOM 9197 C CA . TRP B 1 261 ? 18.312 -7.289 -60.736 1.00 99.71 345 TRP B CA 1
ATOM 9198 C C . TRP B 1 261 ? 17.696 -8.357 -61.634 1.00 92.40 345 TRP B C 1
ATOM 9199 O O . TRP B 1 261 ? 17.740 -8.245 -62.866 1.00 98.65 345 TRP B O 1
ATOM 9210 N N . LEU B 1 262 ? 17.119 -9.402 -61.034 1.00 88.19 346 LEU B N 1
ATOM 9211 C CA . LEU B 1 262 ? 16.397 -10.405 -61.814 1.00 92.71 346 LEU B CA 1
ATOM 9212 C C . LEU B 1 262 ? 15.273 -9.764 -62.619 1.00 94.07 346 LEU B C 1
ATOM 9213 O O . LEU B 1 262 ? 15.139 -9.998 -63.828 1.00 101.60 346 LEU B O 1
ATOM 9218 N N . VAL B 1 263 ? 14.453 -8.949 -61.955 1.00 91.64 347 VAL B N 1
ATOM 9219 C CA . VAL B 1 263 ? 13.345 -8.282 -62.634 1.00 100.77 347 VAL B CA 1
ATOM 9220 C C . VAL B 1 263 ? 13.872 -7.341 -63.711 1.00 110.20 347 VAL B C 1
ATOM 9221 O O . VAL B 1 263 ? 13.311 -7.253 -64.811 1.00 107.74 347 VAL B O 1
ATOM 9225 N N . CYS B 1 264 ? 14.959 -6.626 -63.411 1.00 116.16 348 CYS B N 1
ATOM 9226 C CA . CYS B 1 264 ? 15.569 -5.724 -64.383 1.00 121.05 348 CYS B CA 1
ATOM 9227 C C . CYS B 1 264 ? 15.958 -6.467 -65.651 1.00 120.05 348 CYS B C 1
ATOM 9228 O O . CYS B 1 264 ? 15.649 -6.026 -66.763 1.00 122.84 348 CYS B O 1
ATOM 9231 N N . THR B 1 265 ? 16.658 -7.591 -65.502 1.00 111.34 349 THR B N 1
ATOM 9232 C CA . THR B 1 265 ? 17.111 -8.336 -66.673 1.00 104.99 349 THR B CA 1
ATOM 9233 C C . THR B 1 265 ? 15.939 -8.960 -67.427 1.00 100.44 349 THR B C 1
ATOM 9234 O O . THR B 1 265 ? 15.934 -8.986 -68.666 1.00 110.96 349 THR B O 1
ATOM 9238 N N . SER B 1 266 ? 14.928 -9.451 -66.705 1.00 95.90 350 SER B N 1
ATOM 9239 C CA . SER B 1 266 ? 13.742 -9.996 -67.363 1.00 97.40 350 SER B CA 1
ATOM 9240 C C . SER B 1 266 ? 13.042 -8.935 -68.208 1.00 112.06 350 SER B C 1
ATOM 9241 O O . SER B 1 266 ? 12.707 -9.167 -69.379 1.00 118.92 350 SER B O 1
ATOM 9244 N N . LEU B 1 267 ? 12.828 -7.749 -67.633 1.00 111.21 351 LEU B N 1
ATOM 9245 C CA . LEU B 1 267 ? 12.171 -6.678 -68.375 1.00 113.66 351 LEU B CA 1
ATOM 9246 C C . LEU B 1 267 ? 13.042 -6.180 -69.524 1.00 117.26 351 LEU B C 1
ATOM 9247 O O . LEU B 1 267 ? 12.524 -5.811 -70.583 1.00 123.15 351 LEU B O 1
ATOM 9252 N N . LYS B 1 268 ? 14.363 -6.147 -69.331 1.00 114.58 352 LYS B N 1
ATOM 9253 C CA . LYS B 1 268 ? 15.256 -5.700 -70.394 1.00 118.56 352 LYS B CA 1
ATOM 9254 C C . LYS B 1 268 ? 15.192 -6.641 -71.589 1.00 128.04 352 LYS B C 1
ATOM 9255 O O . LYS B 1 268 ? 15.148 -6.192 -72.741 1.00 143.67 352 LYS B O 1
ATOM 9261 N N . CYS B 1 269 ? 15.169 -7.953 -71.335 1.00 127.25 353 CYS B N 1
ATOM 9262 C CA . CYS B 1 269 ? 14.977 -8.905 -72.426 1.00 138.85 353 CYS B CA 1
ATOM 9263 C C . CYS B 1 269 ? 13.618 -8.723 -73.095 1.00 149.18 353 CYS B C 1
ATOM 9264 O O . CYS B 1 269 ? 13.524 -8.709 -74.329 1.00 157.11 353 CYS B O 1
ATOM 9267 N N . GLN B 1 270 ? 12.554 -8.559 -72.297 1.00 151.13 354 GLN B N 1
ATOM 9268 C CA . GLN B 1 270 ? 11.219 -8.378 -72.867 1.00 145.73 354 GLN B CA 1
ATOM 9269 C C . GLN B 1 270 ? 11.121 -7.116 -73.719 1.00 156.55 354 GLN B C 1
ATOM 9270 O O . GLN B 1 270 ? 10.362 -7.086 -74.695 1.00 171.07 354 GLN B O 1
ATOM 9276 N N . LEU B 1 271 ? 11.847 -6.059 -73.354 1.00 163.27 355 LEU B N 1
ATOM 9277 C CA . LEU B 1 271 ? 11.762 -4.801 -74.091 1.00 170.24 355 LEU B CA 1
ATOM 9278 C C . LEU B 1 271 ? 12.629 -4.818 -75.343 1.00 160.97 355 LEU B C 1
ATOM 9279 O O . LEU B 1 271 ? 12.182 -4.398 -76.416 1.00 164.48 355 LEU B O 1
ATOM 9284 N N . GLU B 1 272 ? 13.874 -5.292 -75.229 1.00 150.06 356 GLU B N 1
ATOM 9285 C CA . GLU B 1 272 ? 14.718 -5.368 -76.416 1.00 157.43 356 GLU B CA 1
ATOM 9286 C C . GLU B 1 272 ? 14.178 -6.383 -77.418 1.00 166.96 356 GLU B C 1
ATOM 9287 O O . GLU B 1 272 ? 14.400 -6.238 -78.626 1.00 142.32 356 GLU B O 1
ATOM 9293 N N . LYS B 1 273 ? 13.453 -7.402 -76.943 1.00 192.89 357 LYS B N 1
ATOM 9294 C CA . LYS B 1 273 ? 12.765 -8.304 -77.861 1.00 198.44 357 LYS B CA 1
ATOM 9295 C C . LYS B 1 273 ? 11.624 -7.594 -78.579 1.00 191.79 357 LYS B C 1
ATOM 9296 O O . LYS B 1 273 ? 11.336 -7.903 -79.740 1.00 200.26 357 LYS B O 1
ATOM 9302 N N . GLY B 1 274 ? 10.973 -6.645 -77.908 1.00 169.45 358 GLY B N 1
ATOM 9303 C CA . GLY B 1 274 ? 9.868 -5.901 -78.470 1.00 157.44 358 GLY B CA 1
ATOM 9304 C C . GLY B 1 274 ? 8.495 -6.326 -77.990 1.00 163.52 358 GLY B C 1
ATOM 9305 O O . GLY B 1 274 ? 7.518 -5.628 -78.281 1.00 164.32 358 GLY B O 1
ATOM 9306 N N . GLU B 1 275 ? 8.390 -7.430 -77.256 1.00 185.60 359 GLU B N 1
ATOM 9307 C CA . GLU B 1 275 ? 7.093 -7.880 -76.772 1.00 186.29 359 GLU B CA 1
ATOM 9308 C C . GLU B 1 275 ? 6.550 -6.919 -75.712 1.00 185.87 359 GLU B C 1
ATOM 9309 O O . GLU B 1 275 ? 7.264 -6.067 -75.172 1.00 178.71 359 GLU B O 1
ATOM 9315 N N . ASP B 1 276 ? 5.260 -7.065 -75.418 1.00 180.77 360 ASP B N 1
ATOM 9316 C CA . ASP B 1 276 ? 4.647 -6.300 -74.344 1.00 171.54 360 ASP B CA 1
ATOM 9317 C C . ASP B 1 276 ? 5.181 -6.764 -72.993 1.00 159.95 360 ASP B C 1
ATOM 9318 O O . ASP B 1 276 ? 5.759 -7.848 -72.860 1.00 164.78 360 ASP B O 1
ATOM 9323 N N . LEU B 1 277 ? 4.984 -5.923 -71.979 1.00 154.21 361 LEU B N 1
ATOM 9324 C CA . LEU B 1 277 ? 5.546 -6.174 -70.654 1.00 135.61 361 LEU B CA 1
ATOM 9325 C C . LEU B 1 277 ? 4.620 -7.121 -69.903 1.00 129.40 361 LEU B C 1
ATOM 9326 O O . LEU B 1 277 ? 3.613 -6.702 -69.328 1.00 132.16 361 LEU B O 1
ATOM 9331 N N . GLU B 1 278 ? 4.969 -8.406 -69.902 1.00 127.02 362 GLU B N 1
ATOM 9332 C CA . GLU B 1 278 ? 4.244 -9.433 -69.168 1.00 136.09 362 GLU B CA 1
ATOM 9333 C C . GLU B 1 278 ? 5.184 -10.117 -68.186 1.00 133.56 362 GLU B C 1
ATOM 9334 O O . GLU B 1 278 ? 6.349 -10.378 -68.503 1.00 126.50 362 GLU B O 1
ATOM 9340 N N . LEU B 1 279 ? 4.672 -10.429 -67.000 1.00 132.80 363 LEU B N 1
ATOM 9341 C CA . LEU B 1 279 ? 5.495 -11.104 -66.011 1.00 132.33 363 LEU B CA 1
ATOM 9342 C C . LEU B 1 279 ? 4.589 -11.801 -65.012 1.00 138.05 363 LEU B C 1
ATOM 9343 O O . LEU B 1 279 ? 3.522 -11.288 -64.668 1.00 135.90 363 LEU B O 1
ATOM 9348 N N . ASP B 1 280 ? 5.026 -12.971 -64.561 1.00 170.01 364 ASP B N 1
ATOM 9349 C CA . ASP B 1 280 ? 4.301 -13.786 -63.599 1.00 174.12 364 ASP B CA 1
ATOM 9350 C C . ASP B 1 280 ? 4.994 -13.657 -62.251 1.00 160.57 364 ASP B C 1
ATOM 9351 O O . ASP B 1 280 ? 6.195 -13.922 -62.140 1.00 159.75 364 ASP B O 1
ATOM 9356 N N . SER B 1 281 ? 4.235 -13.263 -61.228 1.00 154.84 365 SER B N 1
ATOM 9357 C CA . SER B 1 281 ? 4.782 -13.027 -59.895 1.00 142.52 365 SER B CA 1
ATOM 9358 C C . SER B 1 281 ? 3.982 -13.757 -58.823 1.00 134.25 365 SER B C 1
ATOM 9359 O O . SER B 1 281 ? 3.953 -13.331 -57.666 1.00 124.55 365 SER B O 1
ATOM 9362 N N . GLU B 1 282 ? 3.328 -14.861 -59.194 1.00 164.92 366 GLU B N 1
ATOM 9363 C CA . GLU B 1 282 ? 2.565 -15.635 -58.220 1.00 171.64 366 GLU B CA 1
ATOM 9364 C C . GLU B 1 282 ? 3.450 -16.133 -57.081 1.00 156.54 366 GLU B C 1
ATOM 9365 O O . GLU B 1 282 ? 3.061 -16.064 -55.910 1.00 156.87 366 GLU B O 1
ATOM 9371 N N . THR B 1 283 ? 4.647 -16.627 -57.400 1.00 125.94 367 THR B N 1
ATOM 9372 C CA . THR B 1 283 ? 5.592 -17.092 -56.393 1.00 102.73 367 THR B CA 1
ATOM 9373 C C . THR B 1 283 ? 6.980 -16.569 -56.734 1.00 96.86 367 THR B C 1
ATOM 9374 O O . THR B 1 283 ? 7.220 -16.054 -57.829 1.00 105.15 367 THR B O 1
ATOM 9378 N N . ILE B 1 284 ? 7.900 -16.693 -55.773 1.00 89.05 368 ILE B N 1
ATOM 9379 C CA . ILE B 1 284 ? 9.303 -16.399 -56.057 1.00 89.86 368 ILE B CA 1
ATOM 9380 C C . ILE B 1 284 ? 9.837 -17.356 -57.122 1.00 86.66 368 ILE B C 1
ATOM 9381 O O . ILE B 1 284 ? 10.624 -16.965 -57.997 1.00 89.06 368 ILE B O 1
ATOM 9386 N N . THR B 1 285 ? 9.426 -18.628 -57.064 1.00 84.97 369 THR B N 1
ATOM 9387 C CA . THR B 1 285 ? 9.802 -19.572 -58.114 1.00 89.04 369 THR B CA 1
ATOM 9388 C C . THR B 1 285 ? 9.273 -19.132 -59.473 1.00 87.17 369 THR B C 1
ATOM 9389 O O . THR B 1 285 ? 9.921 -19.367 -60.498 1.00 87.62 369 THR B O 1
ATOM 9393 N N . GLY B 1 286 ? 8.102 -18.494 -59.505 1.00 90.47 370 GLY B N 1
ATOM 9394 C CA . GLY B 1 286 ? 7.615 -17.943 -60.759 1.00 90.22 370 GLY B CA 1
ATOM 9395 C C . GLY B 1 286 ? 8.536 -16.875 -61.320 1.00 82.78 370 GLY B C 1
ATOM 9396 O O . GLY B 1 286 ? 8.811 -16.849 -62.522 1.00 92.34 370 GLY B O 1
ATOM 9397 N N . LEU B 1 287 ? 9.028 -15.981 -60.456 1.00 84.78 371 LEU B N 1
ATOM 9398 C CA . LEU B 1 287 ? 9.960 -14.954 -60.908 1.00 84.90 371 LEU B CA 1
ATOM 9399 C C . LEU B 1 287 ? 11.259 -15.572 -61.404 1.00 84.81 371 LEU B C 1
ATOM 9400 O O . LEU B 1 287 ? 11.805 -15.149 -62.431 1.00 92.18 371 LEU B O 1
ATOM 9405 N N . TYR B 1 288 ? 11.775 -16.569 -60.687 1.00 79.02 372 TYR B N 1
ATOM 9406 C CA . TYR B 1 288 ? 12.979 -17.245 -61.155 1.00 78.11 372 TYR B CA 1
ATOM 9407 C C . TYR B 1 288 ? 12.748 -17.914 -62.509 1.00 84.90 372 TYR B C 1
ATOM 9408 O O . TYR B 1 288 ? 13.615 -17.861 -63.392 1.00 85.72 372 TYR B O 1
ATOM 9417 N N . VAL B 1 289 ? 11.590 -18.554 -62.691 1.00 86.24 373 VAL B N 1
ATOM 9418 C CA . VAL B 1 289 ? 11.295 -19.200 -63.968 1.00 87.09 373 VAL B CA 1
ATOM 9419 C C . VAL B 1 289 ? 11.227 -18.169 -65.087 1.00 82.66 373 VAL B C 1
ATOM 9420 O O . VAL B 1 289 ? 11.771 -18.383 -66.175 1.00 89.71 373 VAL B O 1
ATOM 9424 N N . SER B 1 290 ? 10.556 -17.040 -64.845 1.00 87.62 374 SER B N 1
ATOM 9425 C CA . SER B 1 290 ? 10.477 -15.999 -65.869 1.00 90.28 374 SER B CA 1
ATOM 9426 C C . SER B 1 290 ? 11.864 -15.486 -66.232 1.00 84.72 374 SER B C 1
ATOM 9427 O O . SER B 1 290 ? 12.212 -15.396 -67.416 1.00 94.86 374 SER B O 1
ATOM 9430 N N . PHE B 1 291 ? 12.684 -15.178 -65.222 1.00 77.69 375 PHE B N 1
ATOM 9431 C CA . PHE B 1 291 ? 14.042 -14.707 -65.484 1.00 73.80 375 PHE B CA 1
ATOM 9432 C C . PHE B 1 291 ? 14.823 -15.717 -66.310 1.00 87.57 375 PHE B C 1
ATOM 9433 O O . PHE B 1 291 ? 15.436 -15.363 -67.320 1.00 96.33 375 PHE B O 1
ATOM 9441 N N . PHE B 1 292 ? 14.826 -16.984 -65.887 1.00 84.73 376 PHE B N 1
ATOM 9442 C CA . PHE B 1 292 ? 15.641 -17.984 -66.574 1.00 91.33 376 PHE B CA 1
ATOM 9443 C C . PHE B 1 292 ? 15.139 -18.242 -67.991 1.00 102.00 376 PHE B C 1
ATOM 9444 O O . PHE B 1 292 ? 15.936 -18.324 -68.935 1.00 99.84 376 PHE B O 1
ATOM 9452 N N . THR B 1 293 ? 13.822 -18.381 -68.155 1.00 100.15 377 THR B N 1
ATOM 9453 C CA . THR B 1 293 ? 13.233 -18.599 -69.470 1.00 81.90 377 THR B CA 1
ATOM 9454 C C . THR B 1 293 ? 13.594 -17.473 -70.427 1.00 102.00 377 THR B C 1
ATOM 9455 O O . THR B 1 293 ? 14.026 -17.712 -71.564 1.00 104.39 377 THR B O 1
ATOM 9459 N N . LYS B 1 294 ? 13.414 -16.227 -69.984 1.00 105.18 378 LYS B N 1
ATOM 9460 C CA . LYS B 1 294 ? 13.630 -15.103 -70.880 1.00 103.01 378 LYS B CA 1
ATOM 9461 C C . LYS B 1 294 ? 15.112 -14.861 -71.146 1.00 99.02 378 LYS B C 1
ATOM 9462 O O . LYS B 1 294 ? 15.478 -14.496 -72.268 1.00 110.93 378 LYS B O 1
ATOM 9468 N N . VAL B 1 295 ? 15.983 -15.112 -70.164 1.00 96.43 379 VAL B N 1
ATOM 9469 C CA . VAL B 1 295 ? 17.418 -15.017 -70.420 1.00 92.38 379 VAL B CA 1
ATOM 9470 C C . VAL B 1 295 ? 17.854 -16.076 -71.425 1.00 98.18 379 VAL B C 1
ATOM 9471 O O . VAL B 1 295 ? 18.670 -15.802 -72.313 1.00 105.25 379 VAL B O 1
ATOM 9475 N N . PHE B 1 296 ? 17.323 -17.301 -71.307 1.00 104.40 380 PHE B N 1
ATOM 9476 C CA . PHE B 1 296 ? 17.672 -18.357 -72.259 1.00 104.93 380 PHE B CA 1
ATOM 9477 C C . PHE B 1 296 ? 17.169 -18.037 -73.660 1.00 97.65 380 PHE B C 1
ATOM 9478 O O . PHE B 1 296 ? 17.890 -18.241 -74.643 1.00 99.74 380 PHE B O 1
ATOM 9486 N N . ARG B 1 297 ? 15.931 -17.542 -73.772 1.00 105.26 381 ARG B N 1
ATOM 9487 C CA . ARG B 1 297 ? 15.379 -17.206 -75.083 1.00 103.87 381 ARG B CA 1
ATOM 9488 C C . ARG B 1 297 ? 16.150 -16.061 -75.725 1.00 116.64 381 ARG B C 1
ATOM 9489 O O . ARG B 1 297 ? 16.451 -16.102 -76.925 1.00 124.63 381 ARG B O 1
ATOM 9497 N N . SER B 1 298 ? 16.492 -15.037 -74.940 1.00 116.92 382 SER B N 1
ATOM 9498 C CA . SER B 1 298 ? 17.202 -13.877 -75.456 1.00 123.41 382 SER B CA 1
ATOM 9499 C C . SER B 1 298 ? 18.702 -14.104 -75.605 1.00 128.64 382 SER B C 1
ATOM 9500 O O . SER B 1 298 ? 19.388 -13.241 -76.163 1.00 149.55 382 SER B O 1
ATOM 9503 N N . GLY B 1 299 ? 19.233 -15.231 -75.129 1.00 126.59 383 GLY B N 1
ATOM 9504 C CA . GLY B 1 299 ? 20.660 -15.463 -75.235 1.00 116.72 383 GLY B CA 1
ATOM 9505 C C . GLY B 1 299 ? 21.052 -16.651 -76.086 1.00 114.10 383 GLY B C 1
ATOM 9506 O O . GLY B 1 299 ? 22.240 -16.858 -76.350 1.00 121.02 383 GLY B O 1
ATOM 9507 N N . SER B 1 300 ? 20.067 -17.448 -76.509 1.00 122.23 384 SER B N 1
ATOM 9508 C CA . SER B 1 300 ? 20.308 -18.583 -77.409 1.00 131.99 384 SER B CA 1
ATOM 9509 C C . SER B 1 300 ? 19.077 -18.719 -78.308 1.00 137.64 384 SER B C 1
ATOM 9510 O O . SER B 1 300 ? 18.114 -19.408 -77.962 1.00 144.60 384 SER B O 1
ATOM 9513 N N . GLU B 1 301 ? 19.130 -18.073 -79.470 1.00 137.81 385 GLU B N 1
ATOM 9514 C CA . GLU B 1 301 ? 18.017 -18.131 -80.409 1.00 145.07 385 GLU B CA 1
ATOM 9515 C C . GLU B 1 301 ? 18.517 -18.516 -81.794 1.00 146.34 385 GLU B C 1
ATOM 9516 O O . GLU B 1 301 ? 17.777 -19.103 -82.591 1.00 147.67 385 GLU B O 1
ATOM 9522 N N . THR B 1 302 ? 19.771 -18.180 -82.087 1.00 130.76 386 THR B N 1
ATOM 9523 C CA . THR B 1 302 ? 20.437 -18.573 -83.320 1.00 145.34 386 THR B CA 1
ATOM 9524 C C . THR B 1 302 ? 21.034 -19.980 -83.253 1.00 151.06 386 THR B C 1
ATOM 9525 O O . THR B 1 302 ? 21.884 -20.325 -84.082 1.00 151.48 386 THR B O 1
ATOM 9529 N N . CYS B 1 303 ? 20.604 -20.792 -82.295 1.00 148.82 387 CYS B N 1
ATOM 9530 C CA . CYS B 1 303 ? 21.136 -22.110 -81.990 1.00 148.04 387 CYS B CA 1
ATOM 9531 C C . CYS B 1 303 ? 20.094 -23.186 -82.276 1.00 146.15 387 CYS B C 1
ATOM 9532 O O . CYS B 1 303 ? 18.902 -22.968 -82.030 1.00 151.82 387 CYS B O 1
ATOM 9535 N N . PRO B 1 304 ? 20.496 -24.351 -82.781 1.00 141.78 388 PRO B N 1
ATOM 9536 C CA . PRO B 1 304 ? 19.521 -25.422 -83.010 1.00 141.01 388 PRO B CA 1
ATOM 9537 C C . PRO B 1 304 ? 19.099 -26.062 -81.698 1.00 135.68 388 PRO B C 1
ATOM 9538 O O . PRO B 1 304 ? 19.799 -25.993 -80.685 1.00 132.10 388 PRO B O 1
ATOM 9542 N N . LEU B 1 305 ? 17.927 -26.704 -81.736 1.00 144.71 389 LEU B N 1
ATOM 9543 C CA . LEU B 1 305 ? 17.311 -27.199 -80.507 1.00 126.82 389 LEU B CA 1
ATOM 9544 C C . LEU B 1 305 ? 18.174 -28.250 -79.823 1.00 123.66 389 LEU B C 1
ATOM 9545 O O . LEU B 1 305 ? 18.334 -28.222 -78.600 1.00 141.04 389 LEU B O 1
ATOM 9550 N N . LYS B 1 306 ? 18.747 -29.178 -80.593 1.00 114.85 390 LYS B N 1
ATOM 9551 C CA . LYS B 1 306 ? 19.478 -30.289 -79.990 1.00 126.12 390 LYS B CA 1
ATOM 9552 C C . LYS B 1 306 ? 20.629 -29.781 -79.127 1.00 139.95 390 LYS B C 1
ATOM 9553 O O . LYS B 1 306 ? 20.818 -30.220 -77.982 1.00 150.78 390 LYS B O 1
ATOM 9559 N N . GLN B 1 307 ? 21.405 -28.838 -79.653 1.00 153.04 391 GLN B N 1
ATOM 9560 C CA . GLN B 1 307 ? 22.558 -28.372 -78.892 1.00 155.62 391 GLN B CA 1
ATOM 9561 C C . GLN B 1 307 ? 22.179 -27.393 -77.781 1.00 144.46 391 GLN B C 1
ATOM 9562 O O . GLN B 1 307 ? 22.890 -27.309 -76.783 1.00 145.30 391 GLN B O 1
ATOM 9568 N N . ARG B 1 308 ? 21.087 -26.640 -77.955 1.00 124.82 392 ARG B N 1
ATOM 9569 C CA . ARG B 1 308 ? 20.539 -25.855 -76.853 1.00 113.98 392 ARG B CA 1
ATOM 9570 C C . ARG B 1 308 ? 20.189 -26.747 -75.672 1.00 111.00 392 ARG B C 1
ATOM 9571 O O . ARG B 1 308 ? 20.576 -26.470 -74.527 1.00 106.93 392 ARG B O 1
ATOM 9579 N N . ARG B 1 309 ? 19.454 -27.824 -75.937 1.00 103.62 393 ARG B N 1
ATOM 9580 C CA . ARG B 1 309 ? 19.073 -28.736 -74.871 1.00 97.31 393 ARG B CA 1
ATOM 9581 C C . ARG B 1 309 ? 20.294 -29.404 -74.250 1.00 98.01 393 ARG B C 1
ATOM 9582 O O . ARG B 1 309 ? 20.384 -29.521 -73.023 1.00 122.16 393 ARG B O 1
ATOM 9590 N N . ALA B 1 310 ? 21.247 -29.844 -75.074 1.00 101.36 394 ALA B N 1
ATOM 9591 C CA . ALA B 1 310 ? 22.448 -30.484 -74.541 1.00 103.29 394 ALA B CA 1
ATOM 9592 C C . ALA B 1 310 ? 23.257 -29.523 -73.684 1.00 101.43 394 ALA B C 1
ATOM 9593 O O . ALA B 1 310 ? 23.796 -29.915 -72.646 1.00 105.61 394 ALA B O 1
ATOM 9595 N N . ARG B 1 311 ? 23.378 -28.267 -74.117 1.00 103.85 395 ARG B N 1
ATOM 9596 C CA . ARG B 1 311 ? 24.131 -27.276 -73.355 1.00 116.33 395 ARG B CA 1
ATOM 9597 C C . ARG B 1 311 ? 23.463 -26.984 -72.023 1.00 98.90 395 ARG B C 1
ATOM 9598 O O . ARG B 1 311 ? 24.129 -26.967 -70.981 1.00 96.42 395 ARG B O 1
ATOM 9606 N N . LEU B 1 312 ? 22.142 -26.754 -72.039 1.00 117.48 396 LEU B N 1
ATOM 9607 C CA . LEU B 1 312 ? 21.422 -26.510 -70.790 1.00 99.99 396 LEU B CA 1
ATOM 9608 C C . LEU B 1 312 ? 21.549 -27.701 -69.852 1.00 90.60 396 LEU B C 1
ATOM 9609 O O . LEU B 1 312 ? 21.754 -27.528 -68.644 1.00 102.60 396 LEU B O 1
ATOM 9614 N N . LYS B 1 313 ? 21.454 -28.918 -70.394 1.00 92.10 397 LYS B N 1
ATOM 9615 C CA . LYS B 1 313 ? 21.593 -30.111 -69.567 1.00 91.75 397 LYS B CA 1
ATOM 9616 C C . LYS B 1 313 ? 22.992 -30.215 -68.971 1.00 98.12 397 LYS B C 1
ATOM 9617 O O . LYS B 1 313 ? 23.148 -30.636 -67.819 1.00 100.23 397 LYS B O 1
ATOM 9623 N N . SER B 1 314 ? 24.026 -29.861 -69.739 1.00 95.82 398 SER B N 1
ATOM 9624 C CA . SER B 1 314 ? 25.380 -29.899 -69.189 1.00 98.18 398 SER B CA 1
ATOM 9625 C C . SER B 1 314 ? 25.560 -28.877 -68.069 1.00 107.52 398 SER B C 1
ATOM 9626 O O . SER B 1 314 ? 26.181 -29.179 -67.042 1.00 112.96 398 SER B O 1
ATOM 9629 N N . LEU B 1 315 ? 25.041 -27.658 -68.250 1.00 100.74 399 LEU B N 1
ATOM 9630 C CA . LEU B 1 315 ? 25.132 -26.665 -67.182 1.00 92.18 399 LEU B CA 1
ATOM 9631 C C . LEU B 1 315 ? 24.404 -27.155 -65.938 1.00 104.36 399 LEU B C 1
ATOM 9632 O O . LEU B 1 315 ? 24.898 -27.015 -64.809 1.00 98.03 399 LEU B O 1
ATOM 9637 N N . CYS B 1 316 ? 23.228 -27.747 -66.133 1.00 96.34 400 CYS B N 1
ATOM 9638 C CA . CYS B 1 316 ? 22.473 -28.268 -65.008 1.00 85.38 400 CYS B CA 1
ATOM 9639 C C . CYS B 1 316 ? 23.231 -29.396 -64.324 1.00 95.61 400 CYS B C 1
ATOM 9640 O O . CYS B 1 316 ? 23.184 -29.532 -63.098 1.00 105.70 400 CYS B O 1
ATOM 9643 N N . THR B 1 317 ? 23.935 -30.218 -65.100 1.00 96.10 401 THR B N 1
ATOM 9644 C CA . THR B 1 317 ? 24.754 -31.274 -64.511 1.00 99.81 401 THR B CA 1
ATOM 9645 C C . THR B 1 317 ? 25.902 -30.702 -63.692 1.00 99.52 401 THR B C 1
ATOM 9646 O O . THR B 1 317 ? 26.233 -31.224 -62.621 1.00 99.03 401 THR B O 1
ATOM 9650 N N . LEU B 1 318 ? 26.540 -29.649 -64.201 1.00 100.34 402 LEU B N 1
ATOM 9651 C CA . LEU B 1 318 ? 27.577 -28.970 -63.433 1.00 103.78 402 LEU B CA 1
ATOM 9652 C C . LEU B 1 318 ? 27.020 -28.494 -62.099 1.00 106.26 402 LEU B C 1
ATOM 9653 O O . LEU B 1 318 ? 27.623 -28.714 -61.040 1.00 105.31 402 LEU B O 1
ATOM 9658 N N . ALA B 1 319 ? 25.848 -27.855 -62.138 1.00 108.28 403 ALA B N 1
ATOM 9659 C CA . ALA B 1 319 ? 25.219 -27.374 -60.912 1.00 85.35 403 ALA B CA 1
ATOM 9660 C C . ALA B 1 319 ? 24.895 -28.527 -59.973 1.00 99.71 403 ALA B C 1
ATOM 9661 O O . ALA B 1 319 ? 25.060 -28.413 -58.755 1.00 104.57 403 ALA B O 1
ATOM 9663 N N . ALA B 1 320 ? 24.415 -29.641 -60.523 1.00 99.30 404 ALA B N 1
ATOM 9664 C CA . ALA B 1 320 ? 24.027 -30.768 -59.686 1.00 95.28 404 ALA B CA 1
ATOM 9665 C C . ALA B 1 320 ? 25.237 -31.389 -58.998 1.00 101.86 404 ALA B C 1
ATOM 9666 O O . ALA B 1 320 ? 25.186 -31.696 -57.798 1.00 105.03 404 ALA B O 1
ATOM 9668 N N . GLU B 1 321 ? 26.340 -31.561 -59.735 1.00 102.60 405 GLU B N 1
ATOM 9669 C CA . GLU B 1 321 ? 27.560 -32.079 -59.122 1.00 108.27 405 GLU B CA 1
ATOM 9670 C C . GLU B 1 321 ? 28.084 -31.113 -58.070 1.00 105.08 405 GLU B C 1
ATOM 9671 O O . GLU B 1 321 ? 28.544 -31.534 -57.001 1.00 106.07 405 GLU B O 1
ATOM 9677 N N . GLY B 1 322 ? 28.035 -29.810 -58.362 1.00 105.70 406 GLY B N 1
ATOM 9678 C CA . GLY B 1 322 ? 28.452 -28.831 -57.373 1.00 108.57 406 GLY B CA 1
ATOM 9679 C C . GLY B 1 322 ? 27.626 -28.899 -56.104 1.00 105.70 406 GLY B C 1
ATOM 9680 O O . GLY B 1 322 ? 28.169 -28.866 -54.998 1.00 113.88 406 GLY B O 1
ATOM 9681 N N . MET B 1 323 ? 26.301 -29.019 -56.246 1.00 101.85 407 MET B N 1
ATOM 9682 C CA . MET B 1 323 ? 25.428 -29.052 -55.075 1.00 103.36 407 MET B CA 1
ATOM 9683 C C . MET B 1 323 ? 25.626 -30.327 -54.271 1.00 103.79 407 MET B C 1
ATOM 9684 O O . MET B 1 323 ? 25.552 -30.305 -53.038 1.00 120.82 407 MET B O 1
ATOM 9689 N N . TRP B 1 324 ? 25.864 -31.449 -54.944 1.00 102.74 408 TRP B N 1
ATOM 9690 C CA . TRP B 1 324 ? 26.056 -32.700 -54.225 1.00 102.84 408 TRP B CA 1
ATOM 9691 C C . TRP B 1 324 ? 27.469 -32.874 -53.682 1.00 114.31 408 TRP B C 1
ATOM 9692 O O . TRP B 1 324 ? 27.690 -33.775 -52.866 1.00 120.47 408 TRP B O 1
ATOM 9703 N N . THR B 1 325 ? 28.433 -32.068 -54.124 1.00 117.78 409 THR B N 1
ATOM 9704 C CA . THR B 1 325 ? 29.778 -32.108 -53.564 1.00 120.73 409 THR B CA 1
ATOM 9705 C C . THR B 1 325 ? 30.136 -30.834 -52.808 1.00 123.80 409 THR B C 1
ATOM 9706 O O . THR B 1 325 ? 31.305 -30.645 -52.452 1.00 130.97 409 THR B O 1
ATOM 9710 N N . CYS B 1 326 ? 29.156 -29.968 -52.548 1.00 118.35 410 CYS B N 1
ATOM 9711 C CA . CYS B 1 326 ? 29.360 -28.695 -51.852 1.00 128.26 410 CYS B CA 1
ATOM 9712 C C . CYS B 1 326 ? 30.525 -27.902 -52.451 1.00 129.58 410 CYS B C 1
ATOM 9713 O O . CYS B 1 326 ? 31.402 -27.401 -51.743 1.00 139.65 410 CYS B O 1
ATOM 9716 N N . THR B 1 327 ? 30.522 -27.785 -53.779 1.00 123.84 411 THR B N 1
ATOM 9717 C CA . THR B 1 327 ? 31.514 -27.008 -54.512 1.00 116.85 411 THR B CA 1
ATOM 9718 C C . THR B 1 327 ? 30.811 -25.935 -55.333 1.00 111.63 411 THR B C 1
ATOM 9719 O O . THR B 1 327 ? 29.762 -26.187 -55.935 1.00 111.15 411 THR B O 1
ATOM 9723 N N . PHE B 1 328 ? 31.382 -24.727 -55.334 1.00 108.28 412 PHE B N 1
ATOM 9724 C CA . PHE B 1 328 ? 30.798 -23.600 -56.046 1.00 111.07 412 PHE B CA 1
ATOM 9725 C C . PHE B 1 328 ? 31.800 -22.825 -56.893 1.00 119.19 412 PHE B C 1
ATOM 9726 O O . PHE B 1 328 ? 31.426 -21.801 -57.478 1.00 118.37 412 PHE B O 1
ATOM 9734 N N . LEU B 1 329 ? 33.058 -23.261 -56.952 1.00 120.77 413 LEU B N 1
ATOM 9735 C CA . LEU B 1 329 ? 34.051 -22.742 -57.886 1.00 127.85 413 LEU B CA 1
ATOM 9736 C C . LEU B 1 329 ? 34.397 -23.844 -58.875 1.00 131.40 413 LEU B C 1
ATOM 9737 O O . LEU B 1 329 ? 34.645 -24.988 -58.473 1.00 132.98 413 LEU B O 1
ATOM 9742 N N . PHE B 1 330 ? 34.424 -23.502 -60.160 1.00 131.22 414 PHE B N 1
ATOM 9743 C CA . PHE B 1 330 ? 34.523 -24.498 -61.225 1.00 140.37 414 PHE B CA 1
ATOM 9744 C C . PHE B 1 330 ? 35.757 -24.233 -62.084 1.00 146.70 414 PHE B C 1
ATOM 9745 O O . PHE B 1 330 ? 35.781 -23.298 -62.890 1.00 146.56 414 PHE B O 1
ATOM 9753 N N . CYS B 1 331 ? 36.785 -25.052 -61.889 1.00 149.23 415 CYS B N 1
ATOM 9754 C CA . CYS B 1 331 ? 37.963 -25.011 -62.729 1.00 164.05 415 CYS B CA 1
ATOM 9755 C C . CYS B 1 331 ? 37.649 -25.547 -64.129 1.00 161.41 415 CYS B C 1
ATOM 9756 O O . CYS B 1 331 ? 36.687 -26.302 -64.309 1.00 150.90 415 CYS B O 1
ATOM 9759 N N . PRO B 1 332 ? 38.448 -25.174 -65.140 1.00 168.91 416 PRO B N 1
ATOM 9760 C CA . PRO B 1 332 ? 38.131 -25.602 -66.516 1.00 162.79 416 PRO B CA 1
ATOM 9761 C C . PRO B 1 332 ? 37.985 -27.114 -66.708 1.00 160.71 416 PRO B C 1
ATOM 9762 O O . PRO B 1 332 ? 37.151 -27.544 -67.524 1.00 165.24 416 PRO B O 1
ATOM 9766 N N . GLU B 1 333 ? 38.782 -27.942 -66.024 1.00 150.37 417 GLU B N 1
ATOM 9767 C CA . GLU B 1 333 ? 38.569 -29.388 -66.132 1.00 151.17 417 GLU B CA 1
ATOM 9768 C C . GLU B 1 333 ? 37.173 -29.792 -65.658 1.00 153.11 417 GLU B C 1
ATOM 9769 O O . GLU B 1 333 ? 36.606 -30.759 -66.164 1.00 153.64 417 GLU B O 1
ATOM 9775 N N . ASP B 1 334 ? 36.625 -29.103 -64.647 1.00 150.17 418 ASP B N 1
ATOM 9776 C CA . ASP B 1 334 ? 35.289 -29.452 -64.177 1.00 139.52 418 ASP B CA 1
ATOM 9777 C C . ASP B 1 334 ? 34.251 -29.181 -65.261 1.00 133.46 418 ASP B C 1
ATOM 9778 O O . ASP B 1 334 ? 33.366 -30.018 -65.517 1.00 142.94 418 ASP B O 1
ATOM 9783 N N . LEU B 1 335 ? 34.356 -28.027 -65.922 1.00 127.11 419 LEU B N 1
ATOM 9784 C CA . LEU B 1 335 ? 33.480 -27.726 -67.047 1.00 126.02 419 LEU B CA 1
ATOM 9785 C C . LEU B 1 335 ? 33.631 -28.766 -68.155 1.00 137.14 419 LEU B C 1
ATOM 9786 O O . LEU B 1 335 ? 32.636 -29.199 -68.748 1.00 133.22 419 LEU B O 1
ATOM 9791 N N . ARG B 1 336 ? 34.871 -29.188 -68.441 1.00 145.00 420 ARG B N 1
ATOM 9792 C CA . ARG B 1 336 ? 35.102 -30.201 -69.473 1.00 139.49 420 ARG B CA 1
ATOM 9793 C C . ARG B 1 336 ? 34.513 -31.559 -69.092 1.00 138.31 420 ARG B C 1
ATOM 9794 O O . ARG B 1 336 ? 33.965 -32.265 -69.947 1.00 139.73 420 ARG B O 1
ATOM 9802 N N . ARG B 1 337 ? 34.648 -31.954 -67.823 1.00 143.94 421 ARG B N 1
ATOM 9803 C CA . ARG B 1 337 ? 34.098 -33.225 -67.352 1.00 143.90 421 ARG B CA 1
ATOM 9804 C C . ARG B 1 337 ? 32.582 -33.238 -67.464 1.00 133.41 421 ARG B C 1
ATOM 9805 O O . ARG B 1 337 ? 31.982 -34.262 -67.816 1.00 133.13 421 ARG B O 1
ATOM 9813 N N . ASN B 1 338 ? 31.942 -32.122 -67.131 1.00 129.68 422 ASN B N 1
ATOM 9814 C CA . ASN B 1 338 ? 30.495 -32.041 -67.276 1.00 129.44 422 ASN B CA 1
ATOM 9815 C C . ASN B 1 338 ? 30.057 -31.650 -68.689 1.00 124.81 422 ASN B C 1
ATOM 9816 O O . ASN B 1 338 ? 28.850 -31.571 -68.945 1.00 117.69 422 ASN B O 1
ATOM 9821 N N . GLY B 1 339 ? 30.993 -31.422 -69.609 1.00 121.63 423 GLY B N 1
ATOM 9822 C CA . GLY B 1 339 ? 30.635 -31.127 -70.982 1.00 112.62 423 GLY B CA 1
ATOM 9823 C C . GLY B 1 339 ? 30.360 -29.670 -71.289 1.00 124.24 423 GLY B C 1
ATOM 9824 O O . GLY B 1 339 ? 29.512 -29.379 -72.142 1.00 110.60 423 GLY B O 1
ATOM 9825 N N . VAL B 1 340 ? 31.046 -28.743 -70.621 1.00 115.72 424 VAL B N 1
ATOM 9826 C CA . VAL B 1 340 ? 30.878 -27.310 -70.837 1.00 110.14 424 VAL B CA 1
ATOM 9827 C C . VAL B 1 340 ? 32.116 -26.801 -71.558 1.00 127.82 424 VAL B C 1
ATOM 9828 O O . VAL B 1 340 ? 33.226 -26.849 -71.013 1.00 132.55 424 VAL B O 1
ATOM 9832 N N . SER B 1 341 ? 31.930 -26.323 -72.785 1.00 133.13 425 SER B N 1
ATOM 9833 C CA . SER B 1 341 ? 33.030 -25.897 -73.635 1.00 132.36 425 SER B CA 1
ATOM 9834 C C . SER B 1 341 ? 33.221 -24.381 -73.564 1.00 132.32 425 SER B C 1
ATOM 9835 O O . SER B 1 341 ? 32.463 -23.657 -72.913 1.00 125.42 425 SER B O 1
ATOM 9838 N N . GLU B 1 342 ? 34.254 -23.902 -74.265 1.00 133.98 426 GLU B N 1
ATOM 9839 C CA . GLU B 1 342 ? 34.547 -22.473 -74.298 1.00 124.19 426 GLU B CA 1
ATOM 9840 C C . GLU B 1 342 ? 33.397 -21.689 -74.916 1.00 122.34 426 GLU B C 1
ATOM 9841 O O . GLU B 1 342 ? 33.037 -20.610 -74.430 1.00 125.97 426 GLU B O 1
ATOM 9847 N N . SER B 1 343 ? 32.817 -22.210 -76.001 1.00 146.61 427 SER B N 1
ATOM 9848 C CA . SER B 1 343 ? 31.665 -21.556 -76.614 1.00 145.67 427 SER B CA 1
ATOM 9849 C C . SER B 1 343 ? 30.505 -21.473 -75.631 1.00 139.90 427 SER B C 1
ATOM 9850 O O . SER B 1 343 ? 29.859 -20.422 -75.501 1.00 138.40 427 SER B O 1
ATOM 9853 N N . ASP B 1 344 ? 30.244 -22.571 -74.913 1.00 138.67 428 ASP B N 1
ATOM 9854 C CA . ASP B 1 344 ? 29.190 -22.576 -73.904 1.00 120.44 428 ASP B CA 1
ATOM 9855 C C . ASP B 1 344 ? 29.486 -21.593 -72.777 1.00 120.72 428 ASP B C 1
ATOM 9856 O O . ASP B 1 344 ? 28.588 -20.867 -72.330 1.00 121.13 428 ASP B O 1
ATOM 9861 N N . THR B 1 345 ? 30.732 -21.569 -72.286 1.00 123.53 429 THR B N 1
ATOM 9862 C CA . THR B 1 345 ? 31.070 -20.644 -71.207 1.00 110.25 429 THR B CA 1
ATOM 9863 C C . THR B 1 345 ? 30.861 -19.203 -71.642 1.00 113.08 429 THR B C 1
ATOM 9864 O O . THR B 1 345 ? 30.323 -18.394 -70.879 1.00 129.57 429 THR B O 1
ATOM 9868 N N . SER B 1 346 ? 31.283 -18.859 -72.863 1.00 112.69 430 SER B N 1
ATOM 9869 C CA . SER B 1 346 ? 31.055 -17.503 -73.352 1.00 125.54 430 SER B CA 1
ATOM 9870 C C . SER B 1 346 ? 29.563 -17.199 -73.433 1.00 117.84 430 SER B C 1
ATOM 9871 O O . SER B 1 346 ? 29.126 -16.106 -73.051 1.00 115.51 430 SER B O 1
ATOM 9874 N N . MET B 1 347 ? 28.759 -18.157 -73.912 1.00 114.08 431 MET B N 1
ATOM 9875 C CA . MET B 1 347 ? 27.321 -17.914 -74.022 1.00 111.66 431 MET B CA 1
ATOM 9876 C C . MET B 1 347 ? 26.686 -17.669 -72.657 1.00 122.00 431 MET B C 1
ATOM 9877 O O . MET B 1 347 ? 25.886 -16.737 -72.490 1.00 122.58 431 MET B O 1
ATOM 9882 N N . TRP B 1 348 ? 27.036 -18.491 -71.665 1.00 120.95 432 TRP B N 1
ATOM 9883 C CA . TRP B 1 348 ? 26.418 -18.351 -70.351 1.00 120.76 432 TRP B CA 1
ATOM 9884 C C . TRP B 1 348 ? 26.921 -17.104 -69.632 1.00 117.21 432 TRP B C 1
ATOM 9885 O O . TRP B 1 348 ? 26.157 -16.460 -68.898 1.00 108.84 432 TRP B O 1
ATOM 9896 N N . LEU B 1 349 ? 28.190 -16.744 -69.836 1.00 109.37 433 LEU B N 1
ATOM 9897 C CA . LEU B 1 349 ? 28.694 -15.486 -69.303 1.00 108.55 433 LEU B CA 1
ATOM 9898 C C . LEU B 1 349 ? 27.960 -14.301 -69.918 1.00 113.41 433 LEU B C 1
ATOM 9899 O O . LEU B 1 349 ? 27.618 -13.342 -69.216 1.00 123.14 433 LEU B O 1
ATOM 9904 N N . ASP B 1 350 ? 27.696 -14.354 -71.228 1.00 114.42 434 ASP B N 1
ATOM 9905 C CA . ASP B 1 350 ? 26.976 -13.262 -71.875 1.00 121.66 434 ASP B CA 1
ATOM 9906 C C . ASP B 1 350 ? 25.545 -13.159 -71.364 1.00 122.94 434 ASP B C 1
ATOM 9907 O O . ASP B 1 350 ? 25.059 -12.055 -71.090 1.00 136.38 434 ASP B O 1
ATOM 9912 N N . MET B 1 351 ? 24.855 -14.288 -71.220 1.00 118.11 435 MET B N 1
ATOM 9913 C CA . MET B 1 351 ? 23.504 -14.237 -70.669 1.00 117.81 435 MET B CA 1
ATOM 9914 C C . MET B 1 351 ? 23.494 -14.077 -69.154 1.00 114.38 435 MET B C 1
ATOM 9915 O O . MET B 1 351 ? 22.411 -14.051 -68.555 1.00 106.96 435 MET B O 1
ATOM 9920 N N . LYS B 1 352 ? 24.671 -13.965 -68.530 1.00 115.67 436 LYS B N 1
ATOM 9921 C CA . LYS B 1 352 ? 24.800 -13.577 -67.122 1.00 108.28 436 LYS B CA 1
ATOM 9922 C C . LYS B 1 352 ? 24.144 -14.593 -66.187 1.00 101.04 436 LYS B C 1
ATOM 9923 O O . LYS B 1 352 ? 23.441 -14.232 -65.242 1.00 106.23 436 LYS B O 1
ATOM 9929 N N . LEU B 1 353 ? 24.385 -15.877 -66.449 1.00 104.91 437 LEU B N 1
ATOM 9930 C CA . LEU B 1 353 ? 24.104 -16.919 -65.474 1.00 100.62 437 LEU B CA 1
ATOM 9931 C C . LEU B 1 353 ? 25.354 -17.363 -64.724 1.00 109.08 437 LEU B C 1
ATOM 9932 O O . LEU B 1 353 ? 25.237 -18.034 -63.692 1.00 104.76 437 LEU B O 1
ATOM 9937 N N . LEU B 1 354 ? 26.538 -17.019 -65.236 1.00 107.85 438 LEU B N 1
ATOM 9938 C CA . LEU B 1 354 ? 27.819 -17.293 -64.600 1.00 102.06 438 LEU B CA 1
ATOM 9939 C C . LEU B 1 354 ? 28.680 -16.035 -64.618 1.00 109.05 438 LEU B C 1
ATOM 9940 O O . LEU B 1 354 ? 28.455 -15.112 -65.408 1.00 96.61 438 LEU B O 1
ATOM 9945 N N . HIS B 1 355 ? 29.673 -16.005 -63.730 1.00 112.26 439 HIS B N 1
ATOM 9946 C CA . HIS B 1 355 ? 30.653 -14.927 -63.729 1.00 117.09 439 HIS B CA 1
ATOM 9947 C C . HIS B 1 355 ? 31.999 -15.473 -63.275 1.00 120.93 439 HIS B C 1
ATOM 9948 O O . HIS B 1 355 ? 32.087 -16.536 -62.652 1.00 113.40 439 HIS B O 1
ATOM 9955 N N . ARG B 1 356 ? 33.055 -14.733 -63.608 1.00 125.03 440 ARG B N 1
ATOM 9956 C CA . ARG B 1 356 ? 34.408 -15.151 -63.271 1.00 136.98 440 ARG B CA 1
ATOM 9957 C C . ARG B 1 356 ? 34.702 -14.869 -61.803 1.00 145.80 440 ARG B C 1
ATOM 9958 O O . ARG B 1 356 ? 34.253 -13.862 -61.247 1.00 150.30 440 ARG B O 1
ATOM 9966 N N . SER B 1 357 ? 35.443 -15.779 -61.171 1.00 150.28 441 SER B N 1
ATOM 9967 C CA . SER B 1 357 ? 35.922 -15.620 -59.800 1.00 150.05 441 SER B CA 1
ATOM 9968 C C . SER B 1 357 ? 37.408 -15.950 -59.733 1.00 157.91 441 SER B C 1
ATOM 9969 O O . SER B 1 357 ? 37.873 -16.711 -58.885 1.00 158.50 441 SER B O 1
ATOM 9972 N N . GLY B 1 358 ? 38.177 -15.368 -60.655 1.00 161.02 442 GLY B N 1
ATOM 9973 C CA . GLY B 1 358 ? 39.578 -15.693 -60.832 1.00 170.44 442 GLY B CA 1
ATOM 9974 C C . GLY B 1 358 ? 39.809 -16.323 -62.199 1.00 180.67 442 GLY B C 1
ATOM 9975 O O . GLY B 1 358 ? 39.249 -15.878 -63.205 1.00 179.16 442 GLY B O 1
ATOM 9976 N N . ASP B 1 359 ? 40.641 -17.362 -62.220 1.00 188.44 443 ASP B N 1
ATOM 9977 C CA . ASP B 1 359 ? 40.789 -18.160 -63.431 1.00 194.63 443 ASP B CA 1
ATOM 9978 C C . ASP B 1 359 ? 39.619 -19.110 -63.646 1.00 194.01 443 ASP B C 1
ATOM 9979 O O . ASP B 1 359 ? 39.550 -19.754 -64.698 1.00 187.31 443 ASP B O 1
ATOM 9984 N N . CYS B 1 360 ? 38.701 -19.203 -62.684 1.00 188.88 444 CYS B N 1
ATOM 9985 C CA . CYS B 1 360 ? 37.583 -20.134 -62.720 1.00 179.22 444 CYS B CA 1
ATOM 9986 C C . CYS B 1 360 ? 36.258 -19.385 -62.810 1.00 167.09 444 CYS B C 1
ATOM 9987 O O . CYS B 1 360 ? 36.184 -18.162 -62.650 1.00 153.63 444 CYS B O 1
ATOM 9990 N N . LEU B 1 361 ? 35.200 -20.155 -63.067 1.00 148.13 445 LEU B N 1
ATOM 9991 C CA . LEU B 1 361 ? 33.843 -19.643 -63.174 1.00 141.60 445 LEU B CA 1
ATOM 9992 C C . LEU B 1 361 ? 33.008 -20.081 -61.976 1.00 127.21 445 LEU B C 1
ATOM 9993 O O . LEU B 1 361 ? 33.272 -21.115 -61.351 1.00 124.50 445 LEU B O 1
ATOM 9998 N N . ALA B 1 362 ? 31.995 -19.280 -61.661 1.00 111.95 446 ALA B N 1
ATOM 9999 C CA . ALA B 1 362 ? 31.053 -19.602 -60.602 1.00 117.38 446 ALA B CA 1
ATOM 10000 C C . ALA B 1 362 ? 29.666 -19.148 -61.031 1.00 110.83 446 ALA B C 1
ATOM 10001 O O . ALA B 1 362 ? 29.512 -18.288 -61.905 1.00 104.06 446 ALA B O 1
ATOM 10003 N N . PHE B 1 363 ? 28.649 -19.766 -60.438 1.00 101.65 447 PHE B N 1
ATOM 10004 C CA . PHE B 1 363 ? 27.293 -19.324 -60.710 1.00 94.73 447 PHE B CA 1
ATOM 10005 C C . PHE B 1 363 ? 27.078 -17.929 -60.139 1.00 101.70 447 PHE B C 1
ATOM 10006 O O . PHE B 1 363 ? 27.661 -17.553 -59.118 1.00 102.63 447 PHE B O 1
ATOM 10014 N N . ILE B 1 364 ? 26.242 -17.150 -60.830 1.00 101.26 448 ILE B N 1
ATOM 10015 C CA . ILE B 1 364 ? 26.063 -15.748 -60.461 1.00 100.02 448 ILE B CA 1
ATOM 10016 C C . ILE B 1 364 ? 25.513 -15.627 -59.048 1.00 96.78 448 ILE B C 1
ATOM 10017 O O . ILE B 1 364 ? 25.792 -14.648 -58.345 1.00 110.85 448 ILE B O 1
ATOM 10022 N N . HIS B 1 365 ? 24.751 -16.618 -58.600 1.00 94.88 449 HIS B N 1
ATOM 10023 C CA . HIS B 1 365 ? 24.348 -16.678 -57.207 1.00 87.43 449 HIS B CA 1
ATOM 10024 C C . HIS B 1 365 ? 24.031 -18.125 -56.860 1.00 89.50 449 HIS B C 1
ATOM 10025 O O . HIS B 1 365 ? 23.571 -18.903 -57.707 1.00 94.69 449 HIS B O 1
ATOM 10032 N N . THR B 1 366 ? 24.270 -18.468 -55.594 1.00 95.50 450 THR B N 1
ATOM 10033 C CA . THR B 1 366 ? 24.010 -19.826 -55.138 1.00 83.88 450 THR B CA 1
ATOM 10034 C C . THR B 1 366 ? 22.565 -20.225 -55.408 1.00 86.22 450 THR B C 1
ATOM 10035 O O . THR B 1 366 ? 22.286 -21.398 -55.673 1.00 92.68 450 THR B O 1
ATOM 10039 N N . CYS B 1 367 ? 21.638 -19.264 -55.379 1.00 86.06 451 CYS B N 1
ATOM 10040 C CA . CYS B 1 367 ? 20.244 -19.581 -55.673 1.00 86.02 451 CYS B CA 1
ATOM 10041 C C . CYS B 1 367 ? 20.065 -19.988 -57.133 1.00 83.32 451 CYS B C 1
ATOM 10042 O O . CYS B 1 367 ? 19.286 -20.898 -57.439 1.00 83.51 451 CYS B O 1
ATOM 10045 N N . ILE B 1 368 ? 20.785 -19.334 -58.047 1.00 86.08 452 ILE B N 1
ATOM 10046 C CA . ILE B 1 368 ? 20.760 -19.734 -59.451 1.00 82.80 452 ILE B CA 1
ATOM 10047 C C . ILE B 1 368 ? 21.351 -21.131 -59.615 1.00 88.23 452 ILE B C 1
ATOM 10048 O O . ILE B 1 368 ? 20.866 -21.944 -60.422 1.00 82.36 452 ILE B O 1
ATOM 10053 N N . GLN B 1 369 ? 22.412 -21.434 -58.856 1.00 88.96 453 GLN B N 1
ATOM 10054 C CA . GLN B 1 369 ? 22.974 -22.786 -58.892 1.00 85.69 453 GLN B CA 1
ATOM 10055 C C . GLN B 1 369 ? 21.972 -23.829 -58.394 1.00 94.91 453 GLN B C 1
ATOM 10056 O O . GLN B 1 369 ? 21.851 -24.911 -58.982 1.00 93.85 453 GLN B O 1
ATOM 10062 N N . GLU B 1 370 ? 21.251 -23.530 -57.306 1.00 92.85 454 GLU B N 1
ATOM 10063 C CA . GLU B 1 370 ? 20.245 -24.474 -56.809 1.00 86.34 454 GLU B CA 1
ATOM 10064 C C . GLU B 1 370 ? 19.096 -24.632 -57.799 1.00 83.62 454 GLU B C 1
ATOM 10065 O O . GLU B 1 370 ? 18.560 -25.738 -57.971 1.00 75.27 454 GLU B O 1
ATOM 10071 N N . PHE B 1 371 ? 18.710 -23.535 -58.458 1.00 81.82 455 PHE B N 1
ATOM 10072 C CA . PHE B 1 371 ? 17.717 -23.593 -59.526 1.00 70.88 455 PHE B CA 1
ATOM 10073 C C . PHE B 1 371 ? 18.142 -24.568 -60.614 1.00 87.49 455 PHE B C 1
ATOM 10074 O O . PHE B 1 371 ? 17.375 -25.458 -61.005 1.00 83.63 455 PHE B O 1
ATOM 10082 N N . CYS B 1 372 ? 19.364 -24.408 -61.126 1.00 80.25 456 CYS B N 1
ATOM 10083 C CA . CYS B 1 372 ? 19.832 -25.310 -62.175 1.00 84.87 456 CYS B CA 1
ATOM 10084 C C . CYS B 1 372 ? 19.947 -26.746 -61.668 1.00 82.78 456 CYS B C 1
ATOM 10085 O O . CYS B 1 372 ? 19.666 -27.699 -62.405 1.00 88.88 456 CYS B O 1
ATOM 10088 N N . ALA B 1 373 ? 20.362 -26.928 -60.415 1.00 83.98 457 ALA B N 1
ATOM 10089 C CA . ALA B 1 373 ? 20.483 -28.280 -59.879 1.00 85.99 457 ALA B CA 1
ATOM 10090 C C . ALA B 1 373 ? 19.126 -28.969 -59.836 1.00 78.41 457 ALA B C 1
ATOM 10091 O O . ALA B 1 373 ? 19.023 -30.174 -60.092 1.00 76.89 457 ALA B O 1
ATOM 10093 N N . ALA B 1 374 ? 18.077 -28.226 -59.477 1.00 82.08 458 ALA B N 1
ATOM 10094 C CA . ALA B 1 374 ? 16.732 -28.785 -59.550 1.00 74.66 458 ALA B CA 1
ATOM 10095 C C . ALA B 1 374 ? 16.322 -29.032 -60.996 1.00 74.83 458 ALA B C 1
ATOM 10096 O O . ALA B 1 374 ? 15.746 -30.078 -61.312 1.00 85.85 458 ALA B O 1
ATOM 10098 N N . MET B 1 375 ? 16.641 -28.097 -61.893 1.00 86.47 459 MET B N 1
ATOM 10099 C CA . MET B 1 375 ? 16.332 -28.276 -63.314 1.00 88.01 459 MET B CA 1
ATOM 10100 C C . MET B 1 375 ? 16.933 -29.562 -63.875 1.00 86.02 459 MET B C 1
ATOM 10101 O O . MET B 1 375 ? 16.342 -30.187 -64.766 1.00 78.34 459 MET B O 1
ATOM 10106 N N . PHE B 1 376 ? 18.100 -29.966 -63.365 1.00 85.69 460 PHE B N 1
ATOM 10107 C CA . PHE B 1 376 ? 18.788 -31.148 -63.889 1.00 80.94 460 PHE B CA 1
ATOM 10108 C C . PHE B 1 376 ? 17.920 -32.401 -63.816 1.00 80.90 460 PHE B C 1
ATOM 10109 O O . PHE B 1 376 ? 17.964 -33.238 -64.719 1.00 94.82 460 PHE B O 1
ATOM 10117 N N . TYR B 1 377 ? 17.141 -32.566 -62.745 1.00 90.08 461 TYR B N 1
ATOM 10118 C CA . TYR B 1 377 ? 16.335 -33.779 -62.620 1.00 86.92 461 TYR B CA 1
ATOM 10119 C C . TYR B 1 377 ? 15.242 -33.866 -63.678 1.00 87.30 461 TYR B C 1
ATOM 10120 O O . TYR B 1 377 ? 14.744 -34.965 -63.946 1.00 83.76 461 TYR B O 1
ATOM 10129 N N . MET B 1 378 ? 14.881 -32.742 -64.304 1.00 79.91 462 MET B N 1
ATOM 10130 C CA . MET B 1 378 ? 13.875 -32.737 -65.357 1.00 79.88 462 MET B CA 1
ATOM 10131 C C . MET B 1 378 ? 14.351 -33.414 -66.648 1.00 101.15 462 MET B C 1
ATOM 10132 O O . MET B 1 378 ? 13.529 -33.670 -67.538 1.00 82.42 462 MET B O 1
ATOM 10137 N N . PHE B 1 379 ? 15.650 -33.697 -66.776 1.00 96.72 463 PHE B N 1
ATOM 10138 C CA . PHE B 1 379 ? 16.230 -34.382 -67.926 1.00 86.13 463 PHE B CA 1
ATOM 10139 C C . PHE B 1 379 ? 16.465 -35.873 -67.692 1.00 95.41 463 PHE B C 1
ATOM 10140 O O . PHE B 1 379 ? 17.063 -36.536 -68.545 1.00 105.24 463 PHE B O 1
ATOM 10148 N N . THR B 1 380 ? 16.031 -36.410 -66.557 1.00 104.67 464 THR B N 1
ATOM 10149 C CA . THR B 1 380 ? 16.348 -37.772 -66.152 1.00 103.75 464 THR B CA 1
ATOM 10150 C C . THR B 1 380 ? 15.180 -38.714 -66.413 1.00 98.82 464 THR B C 1
ATOM 10151 O O . THR B 1 380 ? 14.034 -38.303 -66.608 1.00 99.12 464 THR B O 1
ATOM 10155 N N . ARG B 1 381 ? 15.494 -39.997 -66.409 1.00 107.05 465 ARG B N 1
ATOM 10156 C CA . ARG B 1 381 ? 14.492 -41.029 -66.546 1.00 113.94 465 ARG B CA 1
ATOM 10157 C C . ARG B 1 381 ? 14.485 -41.871 -65.279 1.00 122.39 465 ARG B C 1
ATOM 10158 O O . ARG B 1 381 ? 15.498 -41.944 -64.579 1.00 122.36 465 ARG B O 1
ATOM 10166 N N . PRO B 1 382 ? 13.345 -42.462 -64.919 1.00 129.05 466 PRO B N 1
ATOM 10167 C CA . PRO B 1 382 ? 13.339 -43.386 -63.767 1.00 134.09 466 PRO B CA 1
ATOM 10168 C C . PRO B 1 382 ? 14.319 -44.539 -63.905 1.00 139.20 466 PRO B C 1
ATOM 10169 O O . PRO B 1 382 ? 14.968 -44.928 -62.924 1.00 140.59 466 PRO B O 1
ATOM 10173 N N . LYS B 1 383 ? 14.438 -45.102 -65.106 1.00 133.87 467 LYS B N 1
ATOM 10174 C CA . LYS B 1 383 ? 15.336 -46.231 -65.354 1.00 137.85 467 LYS B CA 1
ATOM 10175 C C . LYS B 1 383 ? 16.693 -45.752 -65.875 1.00 132.94 467 LYS B C 1
ATOM 10176 O O . LYS B 1 383 ? 17.154 -46.147 -66.943 1.00 108.89 467 LYS B O 1
ATOM 10182 N N . ASP B 1 384 ? 17.348 -44.891 -65.079 1.00 137.99 468 ASP B N 1
ATOM 10183 C CA . ASP B 1 384 ? 18.654 -44.354 -65.444 1.00 134.27 468 ASP B CA 1
ATOM 10184 C C . ASP B 1 384 ? 19.750 -44.947 -64.566 1.00 139.16 468 ASP B C 1
ATOM 10185 O O . ASP B 1 384 ? 19.521 -45.179 -63.374 1.00 151.95 468 ASP B O 1
ATOM 10190 N N . PRO B 1 385 ? 20.943 -45.204 -65.116 1.00 136.03 469 PRO B N 1
ATOM 10191 C CA . PRO B 1 385 ? 22.027 -45.724 -64.280 1.00 140.34 469 PRO B CA 1
ATOM 10192 C C . PRO B 1 385 ? 22.474 -44.684 -63.264 1.00 139.41 469 PRO B C 1
ATOM 10193 O O . PRO B 1 385 ? 22.415 -43.474 -63.531 1.00 128.81 469 PRO B O 1
ATOM 10197 N N . PRO B 1 386 ? 22.919 -45.117 -62.081 1.00 138.91 470 PRO B N 1
ATOM 10198 C CA . PRO B 1 386 ? 23.350 -44.150 -61.060 1.00 144.23 470 PRO B CA 1
ATOM 10199 C C . PRO B 1 386 ? 24.543 -43.322 -61.521 1.00 147.13 470 PRO B C 1
ATOM 10200 O O . PRO B 1 386 ? 25.485 -43.836 -62.127 1.00 148.70 470 PRO B O 1
ATOM 10204 N N . HIS B 1 387 ? 24.500 -42.024 -61.204 1.00 138.67 471 HIS B N 1
ATOM 10205 C CA . HIS B 1 387 ? 25.575 -41.116 -61.581 1.00 132.35 471 HIS B CA 1
ATOM 10206 C C . HIS B 1 387 ? 26.800 -41.258 -60.689 1.00 133.54 471 HIS B C 1
ATOM 10207 O O . HIS B 1 387 ? 27.879 -40.781 -61.061 1.00 140.53 471 HIS B O 1
ATOM 10214 N N . SER B 1 388 ? 26.649 -41.889 -59.522 1.00 158.98 472 SER B N 1
ATOM 10215 C CA . SER B 1 388 ? 27.729 -42.162 -58.576 1.00 165.77 472 SER B CA 1
ATOM 10216 C C . SER B 1 388 ? 28.233 -40.883 -57.912 1.00 159.69 472 SER B C 1
ATOM 10217 O O . SER B 1 388 ? 29.044 -40.940 -56.981 1.00 167.43 472 SER B O 1
ATOM 10220 N N . VAL B 1 389 ? 27.746 -39.727 -58.363 1.00 144.38 473 VAL B N 1
ATOM 10221 C CA . VAL B 1 389 ? 28.012 -38.458 -57.695 1.00 124.22 473 VAL B CA 1
ATOM 10222 C C . VAL B 1 389 ? 26.677 -37.781 -57.429 1.00 112.41 473 VAL B C 1
ATOM 10223 O O . VAL B 1 389 ? 26.351 -37.459 -56.283 1.00 105.90 473 VAL B O 1
ATOM 10227 N N . ILE B 1 390 ? 25.889 -37.581 -58.481 1.00 115.39 474 ILE B N 1
ATOM 10228 C CA . ILE B 1 390 ? 24.584 -36.947 -58.342 1.00 107.08 474 ILE B CA 1
ATOM 10229 C C . ILE B 1 390 ? 23.573 -37.994 -57.895 1.00 108.96 474 ILE B C 1
ATOM 10230 O O . ILE B 1 390 ? 23.303 -38.962 -58.615 1.00 116.25 474 ILE B O 1
ATOM 10235 N N . GLY B 1 391 ? 23.006 -37.802 -56.708 1.00 98.35 475 GLY B N 1
ATOM 10236 C CA . GLY B 1 391 ? 21.975 -38.703 -56.247 1.00 99.51 475 GLY B CA 1
ATOM 10237 C C . GLY B 1 391 ? 20.675 -38.498 -56.998 1.00 99.21 475 GLY B C 1
ATOM 10238 O O . GLY B 1 391 ? 20.377 -37.414 -57.509 1.00 94.50 475 GLY B O 1
ATOM 10239 N N . ASN B 1 392 ? 19.875 -39.561 -57.042 1.00 91.19 476 ASN B N 1
ATOM 10240 C CA . ASN B 1 392 ? 18.625 -39.525 -57.782 1.00 93.90 476 ASN B CA 1
ATOM 10241 C C . ASN B 1 392 ? 17.562 -38.778 -56.976 1.00 94.31 476 ASN B C 1
ATOM 10242 O O . ASN B 1 392 ? 17.819 -38.259 -55.887 1.00 89.90 476 ASN B O 1
ATOM 10247 N N . VAL B 1 393 ? 16.339 -38.749 -57.513 1.00 100.87 477 VAL B N 1
ATOM 10248 C CA . VAL B 1 393 ? 15.258 -37.989 -56.888 1.00 87.34 477 VAL B CA 1
ATOM 10249 C C . VAL B 1 393 ? 14.975 -38.508 -55.485 1.00 88.97 477 VAL B C 1
ATOM 10250 O O . VAL B 1 393 ? 14.750 -37.728 -54.551 1.00 81.64 477 VAL B O 1
ATOM 10254 N N . THR B 1 394 ? 14.969 -39.830 -55.312 1.00 92.16 478 THR B N 1
ATOM 10255 C CA . THR B 1 394 ? 14.688 -40.392 -53.996 1.00 92.90 478 THR B CA 1
ATOM 10256 C C . THR B 1 394 ? 15.733 -39.954 -52.976 1.00 92.83 478 THR B C 1
ATOM 10257 O O . THR B 1 394 ? 15.395 -39.540 -51.858 1.00 95.31 478 THR B O 1
ATOM 10261 N N . GLN B 1 395 ? 17.013 -40.015 -53.356 1.00 92.27 479 GLN B N 1
ATOM 10262 C CA . GLN B 1 395 ? 18.077 -39.596 -52.447 1.00 88.57 479 GLN B CA 1
ATOM 10263 C C . GLN B 1 395 ? 17.984 -38.107 -52.133 1.00 89.03 479 GLN B C 1
ATOM 10264 O O . GLN B 1 395 ? 18.193 -37.692 -50.986 1.00 86.75 479 GLN B O 1
ATOM 10270 N N . LEU B 1 396 ? 17.678 -37.286 -53.140 1.00 90.80 480 LEU B N 1
ATOM 10271 C CA . LEU B 1 396 ? 17.570 -35.846 -52.922 1.00 87.59 480 LEU B CA 1
ATOM 10272 C C . LEU B 1 396 ? 16.433 -35.516 -51.964 1.00 80.27 480 LEU B C 1
ATOM 10273 O O . LEU B 1 396 ? 16.608 -34.748 -51.011 1.00 80.36 480 LEU B O 1
ATOM 10278 N N . ILE B 1 397 ? 15.253 -36.089 -52.205 1.00 81.75 481 ILE B N 1
ATOM 10279 C CA . ILE B 1 397 ? 14.107 -35.832 -51.337 1.00 76.53 481 ILE B CA 1
ATOM 10280 C C . ILE B 1 397 ? 14.413 -36.282 -49.915 1.00 86.65 481 ILE B C 1
ATOM 10281 O O . ILE B 1 397 ? 14.147 -35.558 -48.944 1.00 78.18 481 ILE B O 1
ATOM 10286 N N . THR B 1 398 ? 14.990 -37.481 -49.766 1.00 86.24 482 THR B N 1
ATOM 10287 C CA . THR B 1 398 ? 15.309 -37.975 -48.429 1.00 83.29 482 THR B CA 1
ATOM 10288 C C . THR B 1 398 ? 16.280 -37.042 -47.715 1.00 80.71 482 THR B C 1
ATOM 10289 O O . THR B 1 398 ? 16.041 -36.648 -46.572 1.00 101.07 482 THR B O 1
ATOM 10293 N N . ARG B 1 399 ? 17.372 -36.654 -48.380 1.00 91.08 483 ARG B N 1
ATOM 10294 C CA . ARG B 1 399 ? 18.320 -35.745 -47.743 1.00 93.99 483 ARG B CA 1
ATOM 10295 C C . ARG B 1 399 ? 17.705 -34.380 -47.468 1.00 90.32 483 ARG B C 1
ATOM 10296 O O . ARG B 1 399 ? 18.193 -33.655 -46.595 1.00 108.78 483 ARG B O 1
ATOM 10304 N N . ALA B 1 400 ? 16.645 -34.015 -48.183 1.00 81.42 484 ALA B N 1
ATOM 10305 C CA . ALA B 1 400 ? 16.074 -32.689 -48.006 1.00 89.22 484 ALA B CA 1
ATOM 10306 C C . ALA B 1 400 ? 15.037 -32.625 -46.894 1.00 85.76 484 ALA B C 1
ATOM 10307 O O . ALA B 1 400 ? 14.928 -31.593 -46.226 1.00 91.47 484 ALA B O 1
ATOM 10309 N N . VAL B 1 401 ? 14.278 -33.698 -46.671 1.00 88.48 485 VAL B N 1
ATOM 10310 C CA . VAL B 1 401 ? 13.257 -33.706 -45.626 1.00 76.72 485 VAL B CA 1
ATOM 10311 C C . VAL B 1 401 ? 13.688 -34.512 -44.407 1.00 84.47 485 VAL B C 1
ATOM 10312 O O . VAL B 1 401 ? 12.877 -34.733 -43.506 1.00 97.22 485 VAL B O 1
ATOM 10316 N N . SER B 1 402 ? 14.926 -34.988 -44.371 1.00 94.55 486 SER B N 1
ATOM 10317 C CA . SER B 1 402 ? 15.477 -35.598 -43.172 1.00 103.99 486 SER B CA 1
ATOM 10318 C C . SER B 1 402 ? 16.358 -34.571 -42.478 1.00 138.30 486 SER B C 1
ATOM 10319 O O . SER B 1 402 ? 17.245 -33.982 -43.108 1.00 145.29 486 SER B O 1
ATOM 10322 N N . GLY B 1 403 ? 16.107 -34.357 -41.185 1.00 190.36 487 GLY B N 1
ATOM 10323 C CA . GLY B 1 403 ? 16.696 -33.229 -40.489 1.00 191.87 487 GLY B CA 1
ATOM 10324 C C . GLY B 1 403 ? 18.204 -33.291 -40.396 1.00 199.94 487 GLY B C 1
ATOM 10325 O O . GLY B 1 403 ? 18.850 -32.249 -40.248 1.00 201.26 487 GLY B O 1
ATOM 10326 N N . HIS B 1 404 ? 18.779 -34.492 -40.477 1.00 182.93 488 HIS B N 1
ATOM 10327 C CA . HIS B 1 404 ? 20.213 -34.651 -40.262 1.00 188.84 488 HIS B CA 1
ATOM 10328 C C . HIS B 1 404 ? 21.022 -33.872 -41.293 1.00 191.30 488 HIS B C 1
ATOM 10329 O O . HIS B 1 404 ? 22.033 -33.247 -40.952 1.00 188.29 488 HIS B O 1
ATOM 10336 N N . TYR B 1 405 ? 20.598 -33.894 -42.557 1.00 195.42 489 TYR B N 1
ATOM 10337 C CA . TYR B 1 405 ? 21.359 -33.223 -43.607 1.00 204.40 489 TYR B CA 1
ATOM 10338 C C . TYR B 1 405 ? 20.847 -31.806 -43.864 1.00 206.87 489 TYR B C 1
ATOM 10339 O O . TYR B 1 405 ? 21.561 -30.831 -43.613 1.00 215.13 489 TYR B O 1
ATOM 10348 N N . SER B 1 406 ? 19.599 -31.683 -44.327 1.00 187.76 490 SER B N 1
ATOM 10349 C CA . SER B 1 406 ? 18.964 -30.403 -44.637 1.00 173.41 490 SER B CA 1
ATOM 10350 C C . SER B 1 406 ? 19.888 -29.450 -45.391 1.00 175.61 490 SER B C 1
ATOM 10351 O O . SER B 1 406 ? 19.927 -28.252 -45.090 1.00 181.05 490 SER B O 1
ATOM 10354 N N . ARG B 1 407 ? 20.634 -29.964 -46.368 1.00 174.51 491 ARG B N 1
ATOM 10355 C CA . ARG B 1 407 ? 21.582 -29.160 -47.133 1.00 179.30 491 ARG B CA 1
ATOM 10356 C C . ARG B 1 407 ? 21.050 -28.731 -48.491 1.00 167.39 491 ARG B C 1
ATOM 10357 O O . ARG B 1 407 ? 21.278 -27.593 -48.914 1.00 161.80 491 ARG B O 1
ATOM 10365 N N . LEU B 1 408 ? 20.345 -29.620 -49.184 1.00 135.41 492 LEU B N 1
ATOM 10366 C CA . LEU B 1 408 ? 19.8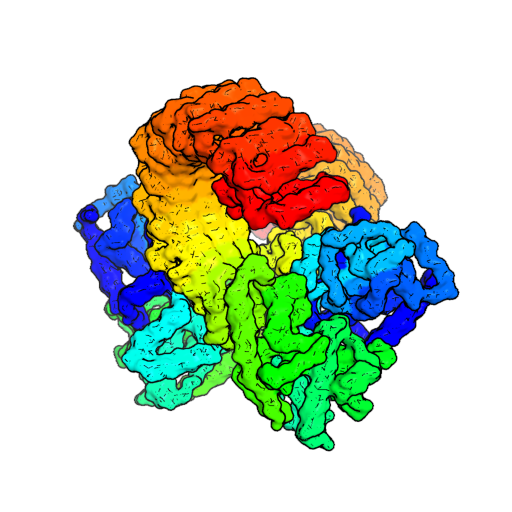29 -29.364 -50.526 1.00 113.87 492 LEU B CA 1
ATOM 10367 C C . LEU B 1 408 ? 18.368 -28.935 -50.492 1.00 97.40 492 LEU B C 1
ATOM 10368 O O . LEU B 1 408 ? 17.581 -29.308 -51.364 1.00 94.13 492 LEU B O 1
ATOM 10373 N N . SER B 1 409 ? 17.980 -28.158 -49.479 1.00 104.27 493 SER B N 1
ATOM 10374 C CA . SER B 1 409 ? 16.569 -27.840 -49.276 1.00 95.48 493 SER B CA 1
ATOM 10375 C C . SER B 1 409 ? 16.003 -27.039 -50.444 1.00 75.67 493 SER B C 1
ATOM 10376 O O . SER B 1 409 ? 15.020 -27.446 -51.075 1.00 81.99 493 SER B O 1
ATOM 10379 N N . TRP B 1 410 ? 16.623 -25.902 -50.764 1.00 74.38 494 TRP B N 1
ATOM 10380 C CA . TRP B 1 410 ? 16.051 -25.027 -51.784 1.00 97.76 494 TRP B CA 1
ATOM 10381 C C . TRP B 1 410 ? 15.914 -25.754 -53.121 1.00 91.71 494 TRP B C 1
ATOM 10382 O O . TRP B 1 410 ? 14.869 -25.662 -53.781 1.00 81.06 494 TRP B O 1
ATOM 10393 N N . THR B 1 411 ? 16.949 -26.497 -53.526 1.00 85.33 495 THR B N 1
ATOM 10394 C CA . THR B 1 411 ? 16.852 -27.372 -54.693 1.00 78.82 495 THR B CA 1
ATOM 10395 C C . THR B 1 411 ? 15.571 -28.201 -54.662 1.00 74.97 495 THR B C 1
ATOM 10396 O O . THR B 1 411 ? 14.745 -28.131 -55.582 1.00 77.64 495 THR B O 1
ATOM 10400 N N . ALA B 1 412 ? 15.373 -28.969 -53.587 1.00 66.40 496 ALA B N 1
ATOM 10401 C CA . ALA B 1 412 ? 14.162 -29.772 -53.492 1.00 65.60 496 ALA B CA 1
ATOM 10402 C C . ALA B 1 412 ? 12.929 -28.900 -53.642 1.00 66.30 496 ALA B C 1
ATOM 10403 O O . ALA B 1 412 ? 12.005 -29.240 -54.393 1.00 66.77 496 ALA B O 1
ATOM 10405 N N . VAL B 1 413 ? 12.930 -27.732 -52.994 1.00 67.97 497 VAL B N 1
ATOM 10406 C CA . VAL B 1 413 ? 11.779 -26.840 -53.092 1.00 74.14 497 VAL B CA 1
ATOM 10407 C C . VAL B 1 413 ? 11.487 -26.541 -54.553 1.00 71.75 497 VAL B C 1
ATOM 10408 O O . VAL B 1 413 ? 10.379 -26.795 -55.047 1.00 66.50 497 VAL B O 1
ATOM 10412 N N . PHE B 1 414 ? 12.518 -26.105 -55.287 1.00 78.78 498 PHE B N 1
ATOM 10413 C CA . PHE B 1 414 ? 12.374 -25.840 -56.717 1.00 74.49 498 PHE B CA 1
ATOM 10414 C C . PHE B 1 414 ? 11.822 -27.061 -57.453 1.00 70.92 498 PHE B C 1
ATOM 10415 O O . PHE B 1 414 ? 10.840 -26.960 -58.203 1.00 86.33 498 PHE B O 1
ATOM 10423 N N . LEU B 1 415 ? 12.402 -28.240 -57.197 1.00 67.87 499 LEU B N 1
ATOM 10424 C CA . LEU B 1 415 ? 11.951 -29.440 -57.892 1.00 67.84 499 LEU B CA 1
ATOM 10425 C C . LEU B 1 415 ? 10.475 -29.682 -57.622 1.00 73.16 499 LEU B C 1
ATOM 10426 O O . LEU B 1 415 ? 9.711 -30.007 -58.541 1.00 74.02 499 LEU B O 1
ATOM 10431 N N . PHE B 1 416 ? 10.048 -29.470 -56.371 1.00 76.56 500 PHE B N 1
ATOM 10432 C CA . PHE B 1 416 ? 8.636 -29.616 -56.041 1.00 66.77 500 PHE B CA 1
ATOM 10433 C C . PHE B 1 416 ? 7.785 -28.737 -56.941 1.00 71.65 500 PHE B C 1
ATOM 10434 O O . PHE B 1 416 ? 6.855 -29.221 -57.598 1.00 75.40 500 PHE B O 1
ATOM 10442 N N . VAL B 1 417 ? 8.142 -27.455 -57.046 1.00 73.76 501 VAL B N 1
ATOM 10443 C CA . VAL B 1 417 ? 7.360 -26.550 -57.877 1.00 65.59 501 VAL B CA 1
ATOM 10444 C C . VAL B 1 417 ? 7.433 -26.989 -59.330 1.00 77.34 501 VAL B C 1
ATOM 10445 O O . VAL B 1 417 ? 6.437 -26.915 -60.061 1.00 89.06 501 VAL B O 1
ATOM 10449 N N . PHE B 1 418 ? 8.604 -27.488 -59.769 1.00 81.67 502 PHE B N 1
ATOM 10450 C CA . PHE B 1 418 ? 8.731 -27.947 -61.155 1.00 73.85 502 PHE B CA 1
ATOM 10451 C C . PHE B 1 418 ? 7.812 -29.133 -61.425 1.00 72.56 502 PHE B C 1
ATOM 10452 O O . PHE B 1 418 ? 7.287 -29.274 -62.534 1.00 80.95 502 PHE B O 1
ATOM 10460 N N . SER B 1 419 ? 7.568 -29.967 -60.411 1.00 73.66 503 SER B N 1
ATOM 10461 C CA . SER B 1 419 ? 6.839 -31.206 -60.629 1.00 59.87 503 SER B CA 1
ATOM 10462 C C . SER B 1 419 ? 5.354 -30.988 -60.871 1.00 68.40 503 SER B C 1
ATOM 10463 O O . SER B 1 419 ? 4.666 -31.943 -61.244 1.00 84.68 503 SER B O 1
ATOM 10466 N N . THR B 1 420 ? 4.834 -29.785 -60.652 1.00 63.96 504 THR B N 1
ATOM 10467 C CA . THR B 1 420 ? 3.418 -29.567 -60.900 1.00 74.62 504 THR B CA 1
ATOM 10468 C C . THR B 1 420 ? 3.146 -29.579 -62.397 1.00 86.66 504 THR B C 1
ATOM 10469 O O . THR B 1 420 ? 4.039 -29.353 -63.218 1.00 88.71 504 THR B O 1
ATOM 10473 N N . GLU B 1 421 ? 1.901 -29.899 -62.752 1.00 89.65 505 GLU B N 1
ATOM 10474 C CA . GLU B 1 421 ? 1.541 -29.949 -64.166 1.00 95.02 505 GLU B CA 1
ATOM 10475 C C . GLU B 1 421 ? 1.624 -28.572 -64.817 1.00 100.41 505 GLU B C 1
ATOM 10476 O O . GLU B 1 421 ? 2.134 -28.440 -65.938 1.00 89.34 505 GLU B O 1
ATOM 10482 N N . ARG B 1 422 ? 1.141 -27.534 -64.123 1.00 102.56 506 ARG B N 1
ATOM 10483 C CA . ARG B 1 422 ? 1.143 -26.184 -64.686 1.00 103.00 506 ARG B CA 1
ATOM 10484 C C . ARG B 1 422 ? 2.558 -25.715 -65.002 1.00 94.55 506 ARG B C 1
ATOM 10485 O O . ARG B 1 422 ? 2.827 -25.201 -66.094 1.00 106.12 506 ARG B O 1
ATOM 10493 N N . MET B 1 423 ? 3.486 -25.903 -64.062 1.00 86.99 507 MET B N 1
ATOM 10494 C CA . MET B 1 423 ? 4.844 -25.415 -64.265 1.00 83.32 507 MET B CA 1
ATOM 10495 C C . MET B 1 423 ? 5.637 -26.294 -65.225 1.00 90.28 507 MET B C 1
ATOM 10496 O O . MET B 1 423 ? 6.492 -25.780 -65.954 1.00 88.99 507 MET B O 1
ATOM 10501 N N . THR B 1 424 ? 5.382 -27.607 -65.249 1.00 90.29 508 THR B N 1
ATOM 10502 C CA . THR B 1 424 ? 5.973 -28.437 -66.298 1.00 97.94 508 THR B CA 1
ATOM 10503 C C . THR B 1 424 ? 5.508 -27.981 -67.676 1.00 101.64 508 THR B C 1
ATOM 10504 O O . THR B 1 424 ? 6.310 -27.889 -68.617 1.00 88.23 508 THR B O 1
ATOM 10508 N N . HIS B 1 425 ? 4.215 -27.668 -67.805 1.00 100.01 509 HIS B N 1
ATOM 10509 C CA . HIS B 1 425 ? 3.699 -27.135 -69.059 1.00 98.17 509 HIS B CA 1
ATOM 10510 C C . HIS B 1 425 ? 4.380 -25.816 -69.409 1.00 102.54 509 HIS B C 1
ATOM 10511 O O . HIS B 1 425 ? 4.784 -25.606 -70.560 1.00 112.42 509 HIS B O 1
ATOM 10518 N N . ARG B 1 426 ? 4.530 -24.922 -68.423 1.00 89.98 510 ARG B N 1
ATOM 10519 C CA . ARG B 1 426 ? 5.158 -23.627 -68.679 1.00 96.58 510 ARG B CA 1
ATOM 10520 C C . ARG B 1 426 ? 6.606 -23.790 -69.128 1.00 96.75 510 ARG B C 1
ATOM 10521 O O . ARG B 1 426 ? 7.044 -23.151 -70.096 1.00 108.73 510 ARG B O 1
ATOM 10529 N N . LEU B 1 427 ? 7.363 -24.648 -68.436 1.00 85.70 511 LEU B N 1
ATOM 10530 C CA . LEU B 1 427 ? 8.759 -24.881 -68.796 1.00 95.25 511 LEU B CA 1
ATOM 10531 C C . LEU B 1 427 ? 8.880 -25.493 -70.188 1.00 111.26 511 LEU B C 1
ATOM 10532 O O . LEU B 1 427 ? 9.714 -25.064 -70.997 1.00 110.48 511 LEU B O 1
ATOM 10537 N N . GLU B 1 428 ? 8.058 -26.504 -70.487 1.00 101.05 512 GLU B N 1
ATOM 10538 C CA . GLU B 1 428 ? 8.120 -27.130 -71.804 1.00 108.21 512 GLU B CA 1
ATOM 10539 C C . GLU B 1 428 ? 7.787 -26.127 -72.903 1.00 94.56 512 GLU B C 1
ATOM 10540 O O . GLU B 1 428 ? 8.492 -26.045 -73.913 1.00 103.65 512 GLU B O 1
ATOM 10546 N N . THR B 1 429 ? 6.725 -25.340 -72.713 1.00 95.48 513 THR B N 1
ATOM 10547 C CA . THR B 1 429 ? 6.355 -24.347 -73.715 1.00 93.09 513 THR B CA 1
ATOM 10548 C C . THR B 1 429 ? 7.469 -23.328 -73.919 1.00 105.92 513 THR B C 1
ATOM 10549 O O . THR B 1 429 ? 7.803 -22.981 -75.056 1.00 96.15 513 THR B O 1
ATOM 10553 N N . SER B 1 430 ? 8.077 -22.856 -72.830 1.00 111.55 514 SER B N 1
ATOM 10554 C CA . SER B 1 430 ? 9.066 -21.791 -72.964 1.00 123.08 514 SER B CA 1
ATOM 10555 C C . SER B 1 430 ? 10.373 -22.305 -73.560 1.00 125.00 514 SER B C 1
ATOM 10556 O O . SER B 1 430 ? 10.983 -21.635 -74.399 1.00 132.72 514 SER B O 1
ATOM 10559 N N . PHE B 1 431 ? 10.824 -23.485 -73.133 1.00 109.89 515 PHE B N 1
ATOM 10560 C CA . PHE B 1 431 ? 12.093 -24.017 -73.620 1.00 108.78 515 PHE B CA 1
ATOM 10561 C C . PHE B 1 431 ? 11.986 -24.551 -75.044 1.00 105.58 515 PHE B C 1
ATOM 10562 O O . PHE B 1 431 ? 12.886 -24.330 -75.862 1.00 109.21 515 PHE B O 1
ATOM 10570 N N . GLY B 1 432 ? 10.919 -25.283 -75.347 1.00 105.24 516 GLY B N 1
ATOM 10571 C CA . GLY B 1 432 ? 10.703 -25.842 -76.658 1.00 100.81 516 GLY B CA 1
ATOM 10572 C C . GLY B 1 432 ? 11.022 -27.318 -76.787 1.00 101.84 516 GLY B C 1
ATOM 10573 O O . GLY B 1 432 ? 10.605 -27.936 -77.768 1.00 124.60 516 GLY B O 1
ATOM 10574 N N . PHE B 1 433 ? 11.742 -27.905 -75.825 1.00 109.77 517 PHE B N 1
ATOM 10575 C CA . PHE B 1 433 ? 12.038 -29.334 -75.875 1.00 108.65 517 PHE B CA 1
ATOM 10576 C C . PHE B 1 433 ? 11.333 -30.075 -74.740 1.00 111.30 517 PHE B C 1
ATOM 10577 O O . PHE B 1 433 ? 11.011 -29.471 -73.714 1.00 101.88 517 PHE B O 1
ATOM 10585 N N . PRO B 1 434 ? 11.068 -31.376 -74.893 1.00 120.24 518 PRO B N 1
ATOM 10586 C CA . PRO B 1 434 ? 10.297 -32.096 -73.868 1.00 105.74 518 PRO B CA 1
ATOM 10587 C C . PRO B 1 434 ? 11.073 -32.314 -72.576 1.00 107.88 518 PRO B C 1
ATOM 10588 O O . PRO B 1 434 ? 12.302 -32.425 -72.569 1.00 105.84 518 PRO B O 1
ATOM 10592 N N . LEU B 1 435 ? 10.318 -32.425 -71.479 1.00 98.52 519 LEU B N 1
ATOM 10593 C CA . LEU B 1 435 ? 10.872 -32.625 -70.146 1.00 85.11 519 LEU B CA 1
ATOM 10594 C C . LEU B 1 435 ? 10.080 -33.705 -69.419 1.00 92.39 519 LEU B C 1
ATOM 10595 O O . LEU B 1 435 ? 8.937 -34.006 -69.769 1.00 102.88 519 LEU B O 1
ATOM 10600 N N . SER B 1 436 ? 10.699 -34.276 -68.387 1.00 84.53 520 SER B N 1
ATOM 10601 C CA . SER B 1 436 ? 10.124 -35.438 -67.718 1.00 87.20 520 SER B CA 1
ATOM 10602 C C . SER B 1 436 ? 8.841 -35.076 -66.978 1.00 79.35 520 SER B C 1
ATOM 10603 O O . SER B 1 436 ? 8.745 -34.025 -66.343 1.00 101.51 520 SER B O 1
ATOM 10606 N N . LYS B 1 437 ? 7.844 -35.956 -67.069 1.00 81.35 521 LYS B N 1
ATOM 10607 C CA . LYS B 1 437 ? 6.586 -35.805 -66.346 1.00 79.48 521 LYS B CA 1
ATOM 10608 C C . LYS B 1 437 ? 6.358 -36.943 -65.363 1.00 84.74 521 LYS B C 1
ATOM 10609 O O . LYS B 1 437 ? 5.221 -37.168 -64.941 1.00 99.62 521 LYS B O 1
ATOM 10615 N N . GLU B 1 438 ? 7.404 -37.697 -65.027 1.00 79.73 522 GLU B N 1
ATOM 10616 C CA . GLU B 1 438 ? 7.328 -38.708 -63.982 1.00 94.19 522 GLU B CA 1
ATOM 10617 C C . GLU B 1 438 ? 7.857 -38.220 -62.639 1.00 93.75 522 GLU B C 1
ATOM 10618 O O . GLU B 1 438 ? 7.984 -39.024 -61.709 1.00 88.14 522 GLU B O 1
ATOM 10624 N N . ILE B 1 439 ? 8.172 -36.930 -62.513 1.00 88.91 523 ILE B N 1
ATOM 10625 C CA . ILE B 1 439 ? 8.876 -36.485 -61.317 1.00 87.74 523 ILE B CA 1
ATOM 10626 C C . ILE B 1 439 ? 7.924 -36.339 -60.129 1.00 84.27 523 ILE B C 1
ATOM 10627 O O . ILE B 1 439 ? 8.305 -36.632 -58.989 1.00 80.89 523 ILE B O 1
ATOM 10632 N N . LYS B 1 440 ? 6.675 -35.932 -60.369 1.00 90.86 524 LYS B N 1
ATOM 10633 C CA . LYS B 1 440 ? 5.675 -35.943 -59.305 1.00 65.32 524 LYS B CA 1
ATOM 10634 C C . LYS B 1 440 ? 5.529 -37.342 -58.726 1.00 72.55 524 LYS B C 1
ATOM 10635 O O . LYS B 1 440 ? 5.496 -37.523 -57.505 1.00 90.93 524 LYS B O 1
ATOM 10641 N N . GLN B 1 441 ? 5.454 -38.351 -59.593 1.00 84.26 525 GLN B N 1
ATOM 10642 C CA . GLN B 1 441 ? 5.341 -39.725 -59.111 1.00 86.43 525 GLN B CA 1
ATOM 10643 C C . GLN B 1 441 ? 6.598 -40.161 -58.373 1.00 77.29 525 GLN B C 1
ATOM 10644 O O . GLN B 1 441 ? 6.508 -40.856 -57.358 1.00 104.05 525 GLN B O 1
ATOM 10650 N N . GLU B 1 442 ? 7.778 -39.787 -58.876 1.00 79.83 526 GLU B N 1
ATOM 10651 C CA . GLU B 1 442 ? 9.015 -40.117 -58.170 1.00 82.59 526 GLU B CA 1
ATOM 10652 C C . GLU B 1 442 ? 8.997 -39.552 -56.754 1.00 87.58 526 GLU B C 1
ATOM 10653 O O . GLU B 1 442 ? 9.274 -40.265 -55.781 1.00 89.98 526 GLU B O 1
ATOM 10659 N N . ILE B 1 443 ? 8.651 -38.273 -56.618 1.00 86.18 527 ILE B N 1
ATOM 10660 C CA . ILE B 1 443 ? 8.645 -37.642 -55.302 1.00 74.18 527 ILE B CA 1
ATOM 10661 C C . ILE B 1 443 ? 7.590 -38.272 -54.405 1.00 78.24 527 ILE B C 1
ATOM 10662 O O . ILE B 1 443 ? 7.839 -38.529 -53.220 1.00 89.27 527 ILE B O 1
ATOM 10667 N N . THR B 1 444 ? 6.394 -38.521 -54.942 1.00 76.54 528 THR B N 1
ATOM 10668 C CA . THR B 1 444 ? 5.330 -39.100 -54.128 1.00 73.41 528 THR B CA 1
ATOM 10669 C C . THR B 1 444 ? 5.719 -40.483 -53.631 1.00 79.96 528 THR B C 1
ATOM 10670 O O . THR B 1 444 ? 5.527 -40.807 -52.454 1.00 79.55 528 THR B O 1
ATOM 10674 N N . GLN B 1 445 ? 6.270 -41.318 -54.511 1.00 84.77 529 GLN B N 1
ATOM 10675 C CA . GLN B 1 445 ? 6.675 -42.649 -54.076 1.00 84.36 529 GLN B CA 1
ATOM 10676 C C . GLN B 1 445 ? 7.824 -42.568 -53.083 1.00 92.65 529 GLN B C 1
ATOM 10677 O O . GLN B 1 445 ? 7.885 -43.354 -52.130 1.00 102.08 529 GLN B O 1
ATOM 10683 N N . SER B 1 446 ? 8.733 -41.611 -53.275 1.00 85.29 530 SER B N 1
ATOM 10684 C CA . SER B 1 446 ? 9.838 -41.461 -52.342 1.00 82.84 530 SER B CA 1
ATOM 10685 C C . SER B 1 446 ? 9.320 -41.110 -50.953 1.00 85.87 530 SER B C 1
ATOM 10686 O O . SER B 1 446 ? 9.771 -41.676 -49.947 1.00 90.85 530 SER B O 1
ATOM 10689 N N . LEU B 1 447 ? 8.343 -40.205 -50.885 1.00 83.79 531 LEU B N 1
ATOM 10690 C CA . LEU B 1 447 ? 7.775 -39.818 -49.597 1.00 71.48 531 LEU B CA 1
ATOM 10691 C C . LEU B 1 447 ? 6.963 -40.951 -48.977 1.00 83.16 531 LEU B C 1
ATOM 10692 O O . LEU B 1 447 ? 6.990 -41.142 -47.756 1.00 91.88 531 LEU B O 1
ATOM 10697 N N . ASP B 1 448 ? 6.247 -41.724 -49.794 1.00 83.92 532 ASP B N 1
ATOM 10698 C CA . ASP B 1 448 ? 5.538 -42.886 -49.265 1.00 79.71 532 ASP B CA 1
ATOM 10699 C C . ASP B 1 448 ? 6.515 -43.875 -48.641 1.00 87.04 532 ASP B C 1
ATOM 10700 O O . ASP B 1 448 ? 6.318 -44.341 -47.507 1.00 101.13 532 ASP B O 1
ATOM 10705 N N . THR B 1 449 ? 7.604 -44.174 -49.356 1.00 85.63 533 THR B N 1
ATOM 10706 C CA . THR B 1 449 ? 8.613 -45.091 -48.832 1.00 87.17 533 THR B CA 1
ATOM 10707 C C . THR B 1 449 ? 9.228 -44.556 -47.549 1.00 95.87 533 THR B C 1
ATOM 10708 O O . THR B 1 449 ? 9.471 -45.315 -46.603 1.00 103.45 533 THR B O 1
ATOM 10712 N N . LEU B 1 450 ? 9.493 -43.249 -47.501 1.00 92.82 534 LEU B N 1
ATOM 10713 C CA . LEU B 1 450 ? 9.992 -42.658 -46.267 1.00 86.33 534 LEU B CA 1
ATOM 10714 C C . LEU B 1 450 ? 8.999 -42.844 -45.131 1.00 91.80 534 LEU B C 1
ATOM 10715 O O . LEU B 1 450 ? 9.381 -43.232 -44.021 1.00 102.12 534 LEU B O 1
ATOM 10720 N N . SER B 1 451 ? 7.712 -42.616 -45.401 1.00 87.95 535 SER B N 1
ATOM 10721 C CA . SER B 1 451 ? 6.715 -42.696 -44.338 1.00 87.83 535 SER B CA 1
ATOM 10722 C C . SER B 1 451 ? 6.631 -44.107 -43.781 1.00 94.60 535 SER B C 1
ATOM 10723 O O . SER B 1 451 ? 6.426 -44.294 -42.576 1.00 100.96 535 SER B O 1
ATOM 10726 N N . GLN B 1 452 ? 6.780 -45.115 -44.645 1.00 101.25 536 GLN B N 1
ATOM 10727 C CA . GLN B 1 452 ? 6.721 -46.492 -44.160 1.00 107.15 536 GLN B CA 1
ATOM 10728 C C . GLN B 1 452 ? 7.960 -46.905 -43.364 1.00 119.22 536 GLN B C 1
ATOM 10729 O O . GLN B 1 452 ? 7.955 -47.988 -42.765 1.00 125.65 536 GLN B O 1
ATOM 10735 N N . CYS B 1 453 ? 9.015 -46.094 -43.357 1.00 114.63 537 CYS B N 1
ATOM 10736 C CA . CYS B 1 453 ? 10.170 -46.370 -42.514 1.00 120.11 537 CYS B CA 1
ATOM 10737 C C . CYS B 1 453 ? 9.831 -46.139 -41.039 1.00 136.47 537 CYS B C 1
ATOM 10738 O O . CYS B 1 453 ? 8.821 -45.520 -40.691 1.00 132.76 537 CYS B O 1
ATOM 10741 N N . ASP B 1 454 ? 10.687 -46.665 -40.168 1.00 147.17 538 ASP B N 1
ATOM 10742 C CA . ASP B 1 454 ? 10.510 -46.509 -38.729 1.00 147.79 538 ASP B CA 1
ATOM 10743 C C . ASP B 1 454 ? 10.638 -45.036 -38.346 1.00 154.34 538 ASP B C 1
ATOM 10744 O O . ASP B 1 454 ? 11.661 -44.411 -38.663 1.00 161.52 538 ASP B O 1
ATOM 10749 N N . PRO B 1 455 ? 9.640 -44.448 -37.677 1.00 144.55 539 PRO B N 1
ATOM 10750 C CA . PRO B 1 455 ? 9.704 -43.005 -37.366 1.00 144.57 539 PRO B CA 1
ATOM 10751 C C . PRO B 1 455 ? 10.845 -42.613 -36.441 1.00 146.74 539 PRO B C 1
ATOM 10752 O O . PRO B 1 455 ? 11.268 -41.449 -36.466 1.00 142.03 539 PRO B O 1
ATOM 10756 N N . ASN B 1 456 ? 11.354 -43.540 -35.626 1.00 147.55 540 ASN B N 1
ATOM 10757 C CA . ASN B 1 456 ? 12.432 -43.214 -34.698 1.00 148.91 540 ASN B CA 1
ATOM 10758 C C . ASN B 1 456 ? 13.782 -43.099 -35.400 1.00 160.21 540 ASN B C 1
ATOM 10759 O O . ASN B 1 456 ? 14.607 -42.267 -35.007 1.00 164.48 540 ASN B O 1
ATOM 10764 N N . ASN B 1 457 ? 14.024 -43.904 -36.438 1.00 158.52 541 ASN B N 1
ATOM 10765 C CA . ASN B 1 457 ? 15.320 -43.882 -37.111 1.00 161.14 541 ASN B CA 1
ATOM 10766 C C . ASN B 1 457 ? 15.429 -42.713 -38.085 1.00 167.10 541 ASN B C 1
ATOM 10767 O O . ASN B 1 457 ? 16.268 -41.821 -37.913 1.00 169.15 541 ASN B O 1
ATOM 10772 N N . VAL B 1 458 ? 14.583 -42.697 -39.114 1.00 161.90 542 VAL B N 1
ATOM 10773 C CA . VAL B 1 458 ? 14.674 -41.688 -40.168 1.00 143.98 542 VAL B CA 1
ATOM 10774 C C . VAL B 1 458 ? 14.067 -40.400 -39.622 1.00 138.82 542 VAL B C 1
ATOM 10775 O O . VAL B 1 458 ? 12.848 -40.223 -39.610 1.00 141.08 542 VAL B O 1
ATOM 10779 N N . MET B 1 459 ? 14.930 -39.486 -39.191 1.00 143.11 543 MET B N 1
ATOM 10780 C CA . MET B 1 459 ? 14.539 -38.261 -38.508 1.00 140.50 543 MET B CA 1
ATOM 10781 C C . MET B 1 459 ? 13.912 -37.268 -39.483 1.00 113.82 543 MET B C 1
ATOM 10782 O O . MET B 1 459 ? 14.606 -36.404 -40.032 1.00 125.59 543 MET B O 1
ATOM 10787 N N . MET B 1 460 ? 12.611 -37.406 -39.734 1.00 90.23 544 MET B N 1
ATOM 10788 C CA . MET B 1 460 ? 11.928 -36.468 -40.609 1.00 83.78 544 MET B CA 1
ATOM 10789 C C . MET B 1 460 ? 11.966 -35.066 -40.019 1.00 82.04 544 MET B C 1
ATOM 10790 O O . MET B 1 460 ? 11.934 -34.875 -38.802 1.00 97.21 544 MET B O 1
ATOM 10795 N N . SER B 1 461 ? 12.043 -34.077 -40.899 1.00 82.21 545 SER B N 1
ATOM 10796 C CA . SER B 1 461 ? 11.952 -32.672 -40.521 1.00 69.51 545 SER B CA 1
ATOM 10797 C C . SER B 1 461 ? 10.659 -32.138 -41.124 1.00 66.67 545 SER B C 1
ATOM 10798 O O . SER B 1 461 ? 10.642 -31.650 -42.253 1.00 74.83 545 SER B O 1
ATOM 10801 N N . PHE B 1 462 ? 9.571 -32.220 -40.363 1.00 67.50 546 PHE B N 1
ATOM 10802 C CA . PHE B 1 462 ? 8.286 -31.879 -40.950 1.00 63.01 546 PHE B CA 1
ATOM 10803 C C . PHE B 1 462 ? 8.169 -30.405 -41.312 1.00 61.48 546 PHE B C 1
ATOM 10804 O O . PHE B 1 462 ? 7.297 -30.056 -42.109 1.00 62.95 546 PHE B O 1
ATOM 10812 N N . GLN B 1 463 ? 9.011 -29.531 -40.758 1.00 62.24 547 GLN B N 1
ATOM 10813 C CA . GLN B 1 463 ? 9.005 -28.156 -41.241 1.00 64.47 547 GLN B CA 1
ATOM 10814 C C . GLN B 1 463 ? 9.465 -28.095 -42.690 1.00 71.22 547 GLN B C 1
ATOM 10815 O O . GLN B 1 463 ? 8.837 -27.428 -43.521 1.00 74.44 547 GLN B O 1
ATOM 10821 N N . ALA B 1 464 ? 10.539 -28.820 -43.020 1.00 62.96 548 ALA B N 1
ATOM 10822 C CA . ALA B 1 464 ? 11.027 -28.839 -44.396 1.00 62.92 548 ALA B CA 1
ATOM 10823 C C . ALA B 1 464 ? 9.999 -29.446 -45.343 1.00 62.25 548 ALA B C 1
ATOM 10824 O O . ALA B 1 464 ? 9.716 -28.890 -46.413 1.00 75.18 548 ALA B O 1
ATOM 10826 N N . LEU B 1 465 ? 9.437 -30.597 -44.972 1.00 58.61 549 LEU B N 1
ATOM 10827 C CA . LEU B 1 465 ? 8.440 -31.235 -45.825 1.00 64.09 549 LEU B CA 1
ATOM 10828 C C . LEU B 1 465 ? 7.219 -30.344 -46.012 1.00 65.32 549 LEU B C 1
ATOM 10829 O O . LEU B 1 465 ? 6.682 -30.245 -47.122 1.00 71.90 549 LEU B O 1
ATOM 10834 N N . PHE B 1 466 ? 6.756 -29.702 -44.936 1.00 58.15 550 PHE B N 1
ATOM 10835 C CA . PHE B 1 466 ? 5.597 -28.824 -45.049 1.00 60.58 550 PHE B CA 1
ATOM 10836 C C . PHE B 1 466 ? 5.895 -27.627 -45.939 1.00 60.84 550 PHE B C 1
ATOM 10837 O O . PHE B 1 466 ? 5.026 -27.182 -46.690 1.00 64.78 550 PHE B O 1
ATOM 10845 N N . ASN B 1 467 ? 7.101 -27.062 -45.842 1.00 59.81 551 ASN B N 1
ATOM 10846 C CA . ASN B 1 467 ? 7.461 -25.953 -46.723 1.00 61.90 551 ASN B CA 1
ATOM 10847 C C . ASN B 1 467 ? 7.454 -26.396 -48.188 1.00 73.03 551 ASN B C 1
ATOM 10848 O O . ASN B 1 467 ? 6.888 -25.719 -49.063 1.00 73.65 551 ASN B O 1
ATOM 10853 N N . CYS B 1 468 ? 8.057 -27.553 -48.471 1.00 65.32 552 CYS B N 1
ATOM 10854 C CA . CYS B 1 468 ? 8.050 -28.054 -49.840 1.00 60.81 552 CYS B CA 1
ATOM 10855 C C . CYS B 1 468 ? 6.623 -28.253 -50.334 1.00 71.66 552 CYS B C 1
ATOM 10856 O O . CYS B 1 468 ? 6.271 -27.820 -51.438 1.00 71.17 552 CYS B O 1
ATOM 10859 N N . LEU B 1 469 ? 5.781 -28.900 -49.519 1.00 61.96 553 LEU B N 1
ATOM 10860 C CA . LEU B 1 469 ? 4.405 -29.148 -49.934 1.00 57.80 553 LEU B CA 1
ATOM 10861 C C . LEU B 1 469 ? 3.653 -27.843 -50.138 1.00 65.15 553 LEU B C 1
ATOM 10862 O O . LEU B 1 469 ? 2.875 -27.705 -51.090 1.00 72.33 553 LEU B O 1
ATOM 10867 N N . PHE B 1 470 ? 3.869 -26.877 -49.247 1.00 65.40 554 PHE B N 1
ATOM 10868 C CA . PHE B 1 470 ? 3.171 -25.603 -49.329 1.00 68.78 554 PHE B CA 1
ATOM 10869 C C . PHE B 1 470 ? 3.495 -24.875 -50.621 1.00 66.30 554 PHE B C 1
ATOM 10870 O O . PHE B 1 470 ? 2.608 -24.274 -51.236 1.00 78.89 554 PHE B O 1
ATOM 10878 N N . GLU B 1 471 ? 4.762 -24.905 -51.045 1.00 69.82 555 GLU B N 1
ATOM 10879 C CA . GLU B 1 471 ? 5.126 -24.140 -52.239 1.00 71.25 555 GLU B CA 1
ATOM 10880 C C . GLU B 1 471 ? 4.475 -24.668 -53.521 1.00 71.00 555 GLU B C 1
ATOM 10881 O O . GLU B 1 471 ? 4.413 -23.932 -54.507 1.00 77.68 555 GLU B O 1
ATOM 10887 N N . THR B 1 472 ? 3.992 -25.912 -53.543 1.00 67.06 556 THR B N 1
ATOM 10888 C CA . THR B 1 472 ? 3.370 -26.430 -54.755 1.00 59.15 556 THR B CA 1
ATOM 10889 C C . THR B 1 472 ? 1.973 -25.867 -54.995 1.00 76.19 556 THR B C 1
ATOM 10890 O O . THR B 1 472 ? 1.469 -25.965 -56.119 1.00 82.61 556 THR B O 1
ATOM 10894 N N . GLN B 1 473 ? 1.331 -25.320 -53.960 1.00 75.24 557 GLN B N 1
ATOM 10895 C CA . GLN B 1 473 ? -0.032 -24.783 -54.048 1.00 71.93 557 GLN B CA 1
ATOM 10896 C C . GLN B 1 473 ? -1.023 -25.796 -54.623 1.00 79.82 557 GLN B C 1
ATOM 10897 O O . GLN B 1 473 ? -1.978 -25.434 -55.311 1.00 91.54 557 GLN B O 1
ATOM 10903 N N . ASP B 1 474 ? -0.832 -27.077 -54.295 1.00 72.23 558 ASP B N 1
ATOM 10904 C CA . ASP B 1 474 ? -1.655 -28.168 -54.821 1.00 76.08 558 ASP B CA 1
ATOM 10905 C C . ASP B 1 474 ? -2.345 -28.859 -53.654 1.00 80.49 558 ASP B C 1
ATOM 10906 O O . ASP B 1 474 ? -1.805 -29.822 -53.088 1.00 88.62 558 ASP B O 1
ATOM 10911 N N . PRO B 1 475 ? -3.551 -28.423 -53.281 1.00 73.44 559 PRO B N 1
ATOM 10912 C CA . PRO B 1 475 ? -4.196 -28.991 -52.083 1.00 77.44 559 PRO B CA 1
ATOM 10913 C C . PRO B 1 475 ? -4.311 -30.506 -52.112 1.00 90.18 559 PRO B C 1
ATOM 10914 O O . PRO B 1 475 ? -4.106 -31.155 -51.074 1.00 88.11 559 PRO B O 1
ATOM 10918 N N . GLU B 1 476 ? -4.598 -31.088 -53.283 1.00 82.18 560 GLU B N 1
ATOM 10919 C CA . GLU B 1 476 ? -4.725 -32.540 -53.381 1.00 86.31 560 GLU B CA 1
ATOM 10920 C C . GLU B 1 476 ? -3.389 -33.232 -53.139 1.00 84.35 560 GLU B C 1
ATOM 10921 O O . GLU B 1 476 ? -3.318 -34.227 -52.407 1.00 79.34 560 GLU B O 1
ATOM 10927 N N . PHE B 1 477 ? -2.319 -32.717 -53.751 1.00 83.93 561 PHE B N 1
ATOM 10928 C CA . PHE B 1 477 ? -0.994 -33.296 -53.550 1.00 80.49 561 PHE B CA 1
ATOM 10929 C C . PHE B 1 477 ? -0.576 -33.195 -52.094 1.00 77.37 561 PHE B C 1
ATOM 10930 O O . PHE B 1 477 ? -0.019 -34.146 -51.531 1.00 74.16 561 PHE B O 1
ATOM 10938 N N . VAL B 1 478 ? -0.837 -32.040 -51.475 1.00 74.23 562 VAL B N 1
ATOM 10939 C CA . VAL B 1 478 ? -0.526 -31.840 -50.064 1.00 67.51 562 VAL B CA 1
ATOM 10940 C C . VAL B 1 478 ? -1.264 -32.860 -49.203 1.00 69.69 562 VAL B C 1
ATOM 10941 O O . VAL B 1 478 ? -0.667 -33.508 -48.337 1.00 68.91 562 VAL B O 1
ATOM 10945 N N . ALA B 1 479 ? -2.569 -33.034 -49.439 1.00 70.97 563 ALA B N 1
ATOM 10946 C CA . ALA B 1 479 ? -3.333 -34.001 -48.653 1.00 72.27 563 ALA B CA 1
ATOM 10947 C C . ALA B 1 479 ? -2.789 -35.410 -48.843 1.00 72.26 563 ALA B C 1
ATOM 10948 O O . ALA B 1 479 ? -2.604 -36.157 -47.873 1.00 87.63 563 ALA B O 1
ATOM 10950 N N . GLN B 1 480 ? -2.506 -35.782 -50.090 1.00 80.00 564 GLN B N 1
ATOM 10951 C CA . GLN B 1 480 ? -2.010 -37.123 -50.377 1.00 81.42 564 GLN B CA 1
ATOM 10952 C C . GLN B 1 480 ? -0.688 -37.387 -49.669 1.00 75.49 564 GLN B C 1
ATOM 10953 O O . GLN B 1 480 ? -0.489 -38.467 -49.095 1.00 74.44 564 GLN B O 1
ATOM 10959 N N . VAL B 1 481 ? 0.238 -36.425 -49.711 1.00 67.22 565 VAL B N 1
ATOM 10960 C CA . VAL B 1 481 ? 1.542 -36.650 -49.095 1.00 71.32 565 VAL B CA 1
ATOM 10961 C C . VAL B 1 481 ? 1.421 -36.669 -47.575 1.00 75.98 565 VAL B C 1
ATOM 10962 O O . VAL B 1 481 ? 1.972 -37.554 -46.907 1.00 78.12 565 VAL B O 1
ATOM 10966 N N . VAL B 1 482 ? 0.687 -35.710 -47.002 1.00 67.21 566 VAL B N 1
ATOM 10967 C CA . VAL B 1 482 ? 0.634 -35.636 -45.544 1.00 74.99 566 VAL B CA 1
ATOM 10968 C C . VAL B 1 482 ? -0.078 -36.850 -44.959 1.00 70.14 566 VAL B C 1
ATOM 10969 O O . VAL B 1 482 ? 0.308 -37.338 -43.889 1.00 67.48 566 VAL B O 1
ATOM 10973 N N . ASN B 1 483 ? -1.085 -37.394 -45.654 1.00 70.21 567 ASN B N 1
ATOM 10974 C CA . ASN B 1 483 ? -1.781 -38.569 -45.141 1.00 65.05 567 ASN B CA 1
ATOM 10975 C C . ASN B 1 483 ? -0.920 -39.824 -45.179 1.00 64.95 567 ASN B C 1
ATOM 10976 O O . ASN B 1 483 ? -1.346 -40.864 -44.669 1.00 72.87 567 ASN B O 1
ATOM 10981 N N . PHE B 1 484 ? 0.257 -39.768 -45.803 1.00 70.08 568 PHE B N 1
ATOM 10982 C CA . PHE B 1 484 ? 1.172 -40.899 -45.747 1.00 71.42 568 PHE B CA 1
ATOM 10983 C C . PHE B 1 484 ? 1.795 -41.056 -44.367 1.00 69.93 568 PHE B C 1
ATOM 10984 O O . PHE B 1 484 ? 2.239 -42.156 -44.024 1.00 72.20 568 PHE B O 1
ATOM 10992 N N . PHE B 1 485 ? 1.819 -39.987 -43.569 1.00 71.60 569 PHE B N 1
ATOM 10993 C CA . PHE B 1 485 ? 2.516 -39.964 -42.292 1.00 72.93 569 PHE B CA 1
ATOM 10994 C C . PHE B 1 485 ? 1.525 -40.087 -41.145 1.00 82.90 569 PHE B C 1
ATOM 10995 O O . PHE B 1 485 ? 0.450 -39.477 -41.167 1.00 69.49 569 PHE B O 1
ATOM 11003 N N . LYS B 1 486 ? 1.902 -40.882 -40.140 1.00 82.90 570 LYS B N 1
ATOM 11004 C CA . LYS B 1 486 ? 1.059 -41.134 -38.981 1.00 80.47 570 LYS B CA 1
ATOM 11005 C C . LYS B 1 486 ? 1.604 -40.537 -37.689 1.00 83.47 570 LYS B C 1
ATOM 11006 O O . LYS B 1 486 ? 0.821 -40.266 -36.779 1.00 77.67 570 LYS B O 1
ATOM 11012 N N . ASP B 1 487 ? 2.918 -40.318 -37.588 1.00 90.55 571 ASP B N 1
ATOM 11013 C CA . ASP B 1 487 ? 3.561 -39.749 -36.401 1.00 86.20 571 ASP B CA 1
ATOM 11014 C C . ASP B 1 487 ? 4.228 -38.432 -36.799 1.00 92.29 571 ASP B C 1
ATOM 11015 O O . ASP B 1 487 ? 5.216 -38.435 -37.540 1.00 96.84 571 ASP B O 1
ATOM 11020 N N . ILE B 1 488 ? 3.703 -37.310 -36.301 1.00 81.38 572 ILE B N 1
ATOM 11021 C CA . ILE B 1 488 ? 4.131 -35.975 -36.719 1.00 75.80 572 ILE B CA 1
ATOM 11022 C C . ILE B 1 488 ? 4.508 -35.143 -35.495 1.00 72.40 572 ILE B C 1
ATOM 11023 O O . ILE B 1 488 ? 3.764 -35.104 -34.508 1.00 81.73 572 ILE B O 1
ATOM 11028 N N . ASP B 1 489 ? 5.650 -34.458 -35.566 1.00 69.25 573 ASP B N 1
ATOM 11029 C CA . ASP B 1 489 ? 6.061 -33.525 -34.526 1.00 70.20 573 ASP B CA 1
ATOM 11030 C C . ASP B 1 489 ? 6.427 -32.190 -35.164 1.00 69.24 573 ASP B C 1
ATOM 11031 O O . ASP B 1 489 ? 7.117 -32.153 -36.186 1.00 75.18 573 ASP B O 1
ATOM 11036 N N . ILE B 1 490 ? 5.987 -31.094 -34.547 1.00 65.74 574 ILE B N 1
ATOM 11037 C CA . ILE B 1 490 ? 6.061 -29.790 -35.191 1.00 64.69 574 ILE B CA 1
ATOM 11038 C C . ILE B 1 490 ? 6.179 -28.671 -34.157 1.00 66.54 574 ILE B C 1
ATOM 11039 O O . ILE B 1 490 ? 5.619 -28.734 -33.055 1.00 75.29 574 ILE B O 1
ATOM 11044 N N . TYR B 1 491 ? 6.926 -27.637 -34.533 1.00 78.38 575 TYR B N 1
ATOM 11045 C CA . TYR B 1 491 ? 7.078 -26.411 -33.761 1.00 73.02 575 TYR B CA 1
ATOM 11046 C C . TYR B 1 491 ? 6.442 -25.252 -34.521 1.00 74.71 575 TYR B C 1
ATOM 11047 O O . TYR B 1 491 ? 6.685 -25.072 -35.720 1.00 77.33 575 TYR B O 1
ATOM 11056 N N . ILE B 1 492 ? 5.628 -24.473 -33.820 1.00 69.31 576 ILE B N 1
ATOM 11057 C CA . ILE B 1 492 ? 4.961 -23.304 -34.376 1.00 70.82 576 ILE B CA 1
ATOM 11058 C C . ILE B 1 492 ? 5.307 -22.122 -33.484 1.00 79.91 576 ILE B C 1
ATOM 11059 O O . ILE B 1 492 ? 4.908 -22.090 -32.313 1.00 81.71 576 ILE B O 1
ATOM 11064 N N . GLY B 1 493 ? 6.031 -21.151 -34.030 1.00 75.74 577 GLY B N 1
ATOM 11065 C CA . GLY B 1 493 ? 6.416 -19.995 -33.248 1.00 81.66 577 GLY B CA 1
ATOM 11066 C C . GLY B 1 493 ? 6.196 -18.672 -33.951 1.00 85.42 577 GLY B C 1
ATOM 11067 O O . GLY B 1 493 ? 6.465 -17.611 -33.379 1.00 101.51 577 GLY B O 1
ATOM 11068 N N . THR B 1 494 ? 5.693 -18.720 -35.184 1.00 73.63 578 THR B N 1
ATOM 11069 C CA . THR B 1 494 ? 5.389 -17.533 -35.972 1.00 76.94 578 THR B CA 1
ATOM 11070 C C . THR B 1 494 ? 4.045 -17.718 -36.662 1.00 80.78 578 THR B C 1
ATOM 11071 O O . THR B 1 494 ? 3.480 -18.815 -36.693 1.00 80.85 578 THR B O 1
ATOM 11075 N N . LYS B 1 495 ? 3.535 -16.623 -37.231 1.00 80.59 579 LYS B N 1
ATOM 11076 C CA . LYS B 1 495 ? 2.310 -16.701 -38.020 1.00 69.10 579 LYS B CA 1
ATOM 11077 C C . LYS B 1 495 ? 2.540 -17.444 -39.329 1.00 71.92 579 LYS B C 1
ATOM 11078 O O . LYS B 1 495 ? 1.648 -18.157 -39.806 1.00 73.53 579 LYS B O 1
ATOM 11084 N N . GLU B 1 496 ? 3.729 -17.307 -39.914 1.00 72.98 580 GLU B N 1
ATOM 11085 C CA . GLU B 1 496 ? 4.027 -18.010 -41.158 1.00 72.39 580 GLU B CA 1
ATOM 11086 C C . GLU B 1 496 ? 3.966 -19.524 -40.959 1.00 79.01 580 GLU B C 1
ATOM 11087 O O . GLU B 1 496 ? 3.373 -20.250 -41.771 1.00 79.08 580 GLU B O 1
ATOM 11093 N N . GLU B 1 497 ? 4.571 -20.020 -39.871 1.00 78.37 581 GLU B N 1
ATOM 11094 C CA . GLU B 1 497 ? 4.561 -21.458 -39.617 1.00 64.77 581 GLU B CA 1
ATOM 11095 C C . GLU B 1 497 ? 3.164 -21.945 -39.263 1.00 61.77 581 GLU B C 1
ATOM 11096 O O . GLU B 1 497 ? 2.799 -23.074 -39.613 1.00 70.43 581 GLU B O 1
ATOM 11102 N N . LEU B 1 498 ? 2.366 -21.108 -38.594 1.00 67.25 582 LEU B N 1
ATOM 11103 C CA . LEU B 1 498 ? 0.980 -21.475 -38.330 1.00 64.57 582 LEU B CA 1
ATOM 11104 C C . LEU B 1 498 ? 0.211 -21.630 -39.631 1.00 66.55 582 LEU B C 1
ATOM 11105 O O . LEU B 1 498 ? -0.538 -22.600 -39.803 1.00 67.12 582 LEU B O 1
ATOM 11110 N N . ILE B 1 499 ? 0.410 -20.696 -40.569 1.00 68.66 583 ILE B N 1
ATOM 11111 C CA . ILE B 1 499 ? -0.275 -20.768 -41.858 1.00 60.93 583 ILE B CA 1
ATOM 11112 C C . ILE B 1 499 ? 0.126 -22.036 -42.596 1.00 58.21 583 ILE B C 1
ATOM 11113 O O . ILE B 1 499 ? -0.718 -22.744 -43.166 1.00 63.70 583 ILE B O 1
ATOM 11118 N N . ILE B 1 500 ? 1.427 -22.334 -42.603 1.00 57.00 584 ILE B N 1
ATOM 11119 C CA . ILE B 1 500 ? 1.911 -23.498 -43.338 1.00 60.42 584 ILE B CA 1
ATOM 11120 C C . ILE B 1 500 ? 1.339 -24.778 -42.746 1.00 60.77 584 ILE B C 1
ATOM 11121 O O . ILE B 1 500 ? 0.858 -25.658 -43.474 1.00 66.17 584 ILE B O 1
ATOM 11126 N N . CYS B 1 501 ? 1.356 -24.895 -41.416 1.00 66.51 585 CYS B N 1
ATOM 11127 C CA . CYS B 1 501 ? 0.842 -26.102 -40.781 1.00 61.43 585 CYS B CA 1
ATOM 11128 C C . CYS B 1 501 ? -0.657 -26.246 -41.001 1.00 65.75 585 CYS B C 1
ATOM 11129 O O . CYS B 1 501 ? -1.151 -27.358 -41.221 1.00 65.33 585 CYS B O 1
ATOM 11132 N N . ALA B 1 502 ? -1.401 -25.141 -40.942 1.00 59.15 586 ALA B N 1
ATOM 11133 C CA . ALA B 1 502 ? -2.827 -25.219 -41.235 1.00 54.09 586 ALA B CA 1
ATOM 11134 C C . ALA B 1 502 ? -3.062 -25.727 -42.651 1.00 66.59 586 ALA B C 1
ATOM 11135 O O . ALA B 1 502 ? -3.898 -26.612 -42.871 1.00 70.52 586 ALA B O 1
ATOM 11137 N N . ALA B 1 503 ? -2.310 -25.197 -43.625 1.00 64.74 587 ALA B N 1
ATOM 11138 C CA . ALA B 1 503 ? -2.483 -25.627 -45.013 1.00 61.35 587 ALA B CA 1
ATOM 11139 C C . ALA B 1 503 ? -2.174 -27.112 -45.182 1.00 66.72 587 ALA B C 1
ATOM 11140 O O . ALA B 1 503 ? -2.872 -27.822 -45.916 1.00 73.01 587 ALA B O 1
ATOM 11142 N N . CYS B 1 504 ? -1.119 -27.596 -44.529 1.00 60.82 588 CYS B N 1
ATOM 11143 C CA . CYS B 1 504 ? -0.737 -28.993 -44.696 1.00 56.07 588 CYS B CA 1
ATOM 11144 C C . CYS B 1 504 ? -1.621 -29.963 -43.915 1.00 69.68 588 CYS B C 1
ATOM 11145 O O . CYS B 1 504 ? -1.765 -31.120 -44.328 1.00 74.25 588 CYS B O 1
ATOM 11148 N N . LEU B 1 505 ? -2.190 -29.546 -42.785 1.00 61.68 589 LEU B N 1
ATOM 11149 C CA . LEU B 1 505 ? -2.983 -30.444 -41.955 1.00 64.04 589 LEU B CA 1
ATOM 11150 C C . LEU B 1 505 ? -4.490 -30.268 -42.118 1.00 60.90 589 LEU B C 1
ATOM 11151 O O . LEU B 1 505 ? -5.244 -31.008 -41.485 1.00 68.24 589 LEU B O 1
ATOM 11156 N N . ARG B 1 506 ? -4.946 -29.339 -42.965 1.00 68.11 590 ARG B N 1
ATOM 11157 C CA . ARG B 1 506 ? -6.382 -29.119 -43.144 1.00 67.66 590 ARG B CA 1
ATOM 11158 C C . ARG B 1 506 ? -7.107 -30.404 -43.517 1.00 69.25 590 ARG B C 1
ATOM 11159 O O . ARG B 1 506 ? -8.158 -30.726 -42.949 1.00 83.70 590 ARG B O 1
ATOM 11167 N N . HIS B 1 507 ? -6.561 -31.157 -44.466 1.00 69.41 591 HIS B N 1
ATOM 11168 C CA . HIS B 1 507 ? -7.186 -32.388 -44.925 1.00 73.40 591 HIS B CA 1
ATOM 11169 C C . HIS B 1 507 ? -6.393 -33.610 -44.493 1.00 69.81 591 HIS B C 1
ATOM 11170 O O . HIS B 1 507 ? -6.367 -34.621 -45.197 1.00 74.90 591 HIS B O 1
ATOM 11177 N N . CYS B 1 508 ? -5.758 -33.543 -43.331 1.00 65.06 592 CYS B N 1
ATOM 11178 C CA . CYS B 1 508 ? -5.040 -34.694 -42.808 1.00 73.58 592 CYS B CA 1
ATOM 11179 C C . CYS B 1 508 ? -5.973 -35.486 -41.903 1.00 80.40 592 CYS B C 1
ATOM 11180 O O . CYS B 1 508 ? -6.556 -34.930 -40.967 1.00 81.51 592 CYS B O 1
ATOM 11183 N N . HIS B 1 509 ? -6.111 -36.785 -42.188 1.00 84.29 593 HIS B N 1
ATOM 11184 C CA . HIS B 1 509 ? -6.969 -37.670 -41.407 1.00 84.08 593 HIS B CA 1
ATOM 11185 C C . HIS B 1 509 ? -6.279 -38.995 -41.113 1.00 78.77 593 HIS B C 1
ATOM 11186 O O . HIS B 1 509 ? -6.936 -40.034 -41.022 1.00 92.43 593 HIS B O 1
ATOM 11193 N N . SER B 1 510 ? -4.956 -38.976 -40.970 1.00 85.46 594 SER B N 1
ATOM 11194 C CA . SER B 1 510 ? -4.148 -40.181 -40.816 1.00 79.67 594 SER B CA 1
ATOM 11195 C C . SER B 1 510 ? -3.284 -40.122 -39.565 1.00 77.92 594 SER B C 1
ATOM 11196 O O . SER B 1 510 ? -2.304 -40.870 -39.457 1.00 76.16 594 SER B O 1
ATOM 11199 N N . LEU B 1 511 ? -3.618 -39.239 -38.631 1.00 88.35 595 LEU B N 1
ATOM 11200 C CA . LEU B 1 511 ? -2.756 -38.983 -37.489 1.00 82.29 595 LEU B CA 1
ATOM 11201 C C . LEU B 1 511 ? -2.819 -40.136 -36.487 1.00 93.19 595 LEU B C 1
ATOM 11202 O O . LEU B 1 511 ? -3.882 -40.721 -36.249 1.00 83.71 595 LEU B O 1
ATOM 11207 N N . GLN B 1 512 ? -1.653 -40.506 -35.950 1.00 90.75 596 GLN B N 1
ATOM 11208 C CA . GLN B 1 512 ? -1.568 -41.411 -34.806 1.00 90.68 596 GLN B CA 1
ATOM 11209 C C . GLN B 1 512 ? -0.969 -40.731 -33.580 1.00 89.76 596 GLN B C 1
ATOM 11210 O O . GLN B 1 512 ? -1.615 -40.690 -32.529 1.00 98.95 596 GLN B O 1
ATOM 11216 N N . LYS B 1 513 ? 0.242 -40.186 -33.686 1.00 92.46 597 LYS B N 1
ATOM 11217 C CA . LYS B 1 513 ? 0.924 -39.486 -32.602 1.00 90.64 597 LYS B CA 1
ATOM 11218 C C . LYS B 1 513 ? 1.261 -38.072 -33.062 1.00 89.45 597 LYS B C 1
ATOM 11219 O O . LYS B 1 513 ? 1.822 -37.891 -34.149 1.00 90.71 597 LYS B O 1
ATOM 11225 N N . PHE B 1 514 ? 0.922 -37.075 -32.243 1.00 87.12 598 PHE B N 1
ATOM 11226 C CA . PHE B 1 514 ? 1.196 -35.677 -32.570 1.00 64.77 598 PHE B CA 1
ATOM 11227 C C . PHE B 1 514 ? 1.939 -35.017 -31.415 1.00 70.96 598 PHE B C 1
ATOM 11228 O O . PHE B 1 514 ? 1.429 -34.967 -30.292 1.00 77.15 598 PHE B O 1
ATOM 11236 N N . HIS B 1 515 ? 3.125 -34.488 -31.703 1.00 68.60 599 HIS B N 1
ATOM 11237 C CA . HIS B 1 515 ? 3.938 -33.752 -30.742 1.00 61.51 599 HIS B CA 1
ATOM 11238 C C . HIS B 1 515 ? 3.983 -32.294 -31.182 1.00 72.40 599 HIS B C 1
ATOM 11239 O O . HIS B 1 515 ? 4.393 -32.001 -32.309 1.00 69.41 599 HIS B O 1
ATOM 11246 N N . LEU B 1 516 ? 3.566 -31.381 -30.308 1.00 70.35 600 LEU B N 1
ATOM 11247 C CA . LEU B 1 516 ? 3.462 -29.975 -30.681 1.00 64.62 600 LEU B CA 1
ATOM 11248 C C . LEU B 1 516 ? 4.182 -29.099 -29.674 1.00 69.96 600 LEU B C 1
ATOM 11249 O O . LEU B 1 516 ? 3.985 -29.251 -28.462 1.00 78.38 600 LEU B O 1
ATOM 11254 N N . CYS B 1 517 ? 4.982 -28.159 -30.175 1.00 68.99 601 CYS B N 1
ATOM 11255 C CA . CYS B 1 517 ? 5.467 -27.064 -29.341 1.00 78.88 601 CYS B CA 1
ATOM 11256 C C . CYS B 1 517 ? 5.107 -25.743 -30.007 1.00 72.95 601 CYS B C 1
ATOM 11257 O O . CYS B 1 517 ? 5.574 -25.458 -31.112 1.00 79.22 601 CYS B O 1
ATOM 11260 N N . MET B 1 518 ? 4.296 -24.930 -29.331 1.00 74.71 602 MET B N 1
ATOM 11261 C CA . MET B 1 518 ? 3.815 -23.672 -29.885 1.00 79.89 602 MET B CA 1
ATOM 11262 C C . MET B 1 518 ? 4.142 -22.520 -28.946 1.00 93.35 602 MET B C 1
ATOM 11263 O O . MET B 1 518 ? 3.856 -22.590 -27.746 1.00 95.79 602 MET B O 1
ATOM 11268 N N . GLU B 1 519 ? 4.724 -21.459 -29.504 1.00 90.83 603 GLU B N 1
ATOM 11269 C CA . GLU B 1 519 ? 5.104 -20.263 -28.765 1.00 86.01 603 GLU B CA 1
ATOM 11270 C C . GLU B 1 519 ? 4.836 -19.022 -29.607 1.00 100.78 603 GLU B C 1
ATOM 11271 O O . GLU B 1 519 ? 4.668 -19.097 -30.828 1.00 101.25 603 GLU B O 1
ATOM 11277 N N . HIS B 1 520 ? 4.818 -17.870 -28.936 1.00 92.44 604 HIS B N 1
ATOM 11278 C CA . HIS B 1 520 ? 4.931 -16.553 -29.560 1.00 94.65 604 HIS B CA 1
ATOM 11279 C C . HIS B 1 520 ? 3.778 -16.199 -30.500 1.00 104.25 604 HIS B C 1
ATOM 11280 O O . HIS B 1 520 ? 3.903 -15.251 -31.286 1.00 116.11 604 HIS B O 1
ATOM 11287 N N . VAL B 1 521 ? 2.669 -16.939 -30.481 1.00 98.54 605 VAL B N 1
ATOM 11288 C CA . VAL B 1 521 ? 1.537 -16.660 -31.355 1.00 88.20 605 VAL B CA 1
ATOM 11289 C C . VAL B 1 521 ? 0.291 -16.281 -30.566 1.00 92.60 605 VAL B C 1
ATOM 11290 O O . VAL B 1 521 ? -0.460 -15.391 -30.978 1.00 106.74 605 VAL B O 1
ATOM 11294 N N . PHE B 1 522 ? 0.048 -16.936 -29.433 1.00 96.54 606 PHE B N 1
ATOM 11295 C CA . PHE B 1 522 ? -1.103 -16.640 -28.584 1.00 106.50 606 PHE B CA 1
ATOM 11296 C C . PHE B 1 522 ? -0.614 -16.089 -27.252 1.00 111.13 606 PHE B C 1
ATOM 11297 O O . PHE B 1 522 ? -0.274 -16.865 -26.345 1.00 115.86 606 PHE B O 1
ATOM 11305 N N . PRO B 1 523 ? -0.569 -14.769 -27.078 1.00 117.26 607 PRO B N 1
ATOM 11306 C CA . PRO B 1 523 ? 0.092 -14.195 -25.897 1.00 129.46 607 PRO B CA 1
ATOM 11307 C C . PRO B 1 523 ? -0.730 -14.251 -24.616 1.00 140.01 607 PRO B C 1
ATOM 11308 O O . PRO B 1 523 ? -0.161 -14.291 -23.519 1.00 149.95 607 PRO B O 1
ATOM 11312 N N . ASP B 1 524 ? -2.059 -14.259 -24.742 1.00 140.45 608 ASP B N 1
ATOM 11313 C CA . ASP B 1 524 ? -2.972 -14.135 -23.598 1.00 150.84 608 ASP B CA 1
ATOM 11314 C C . ASP B 1 524 ? -2.702 -12.854 -22.812 1.00 171.39 608 ASP B C 1
ATOM 11315 O O . ASP B 1 524 ? -2.816 -12.816 -21.585 1.00 165.53 608 ASP B O 1
ATOM 11320 N N . GLU B 1 525 ? -2.339 -11.791 -23.530 1.00 203.17 609 GLU B N 1
ATOM 11321 C CA . GLU B 1 525 ? -2.302 -10.450 -22.953 1.00 226.51 609 GLU B CA 1
ATOM 11322 C C . GLU B 1 525 ? -3.672 -9.825 -23.194 1.00 238.66 609 GLU B C 1
ATOM 11323 O O . GLU B 1 525 ? -3.864 -8.988 -24.080 1.00 237.42 609 GLU B O 1
ATOM 11329 N N . SER B 1 526 ? -4.643 -10.258 -22.386 1.00 259.69 610 SER B N 1
ATOM 11330 C CA . SER B 1 526 ? -6.055 -9.957 -22.613 1.00 260.66 610 SER B CA 1
ATOM 11331 C C . SER B 1 526 ? -6.467 -10.405 -24.021 1.00 256.68 610 SER B C 1
ATOM 11332 O O . SER B 1 526 ? -6.786 -9.603 -24.899 1.00 257.91 610 SER B O 1
ATOM 11335 N N . GLY B 1 527 ? -6.436 -11.727 -24.205 1.00 189.64 611 GLY B N 1
ATOM 11336 C CA . GLY B 1 527 ? -6.624 -12.368 -25.497 1.00 142.63 611 GLY B CA 1
ATOM 11337 C C . GLY B 1 527 ? -7.770 -11.852 -26.344 1.00 143.53 611 GLY B C 1
ATOM 11338 O O . GLY B 1 527 ? -7.794 -12.071 -27.559 1.00 142.46 611 GLY B O 1
ATOM 11339 N N . CYS B 1 528 ? -8.732 -11.175 -25.712 1.00 156.49 612 CYS B N 1
ATOM 11340 C CA . CYS B 1 528 ? -9.836 -10.573 -26.452 1.00 145.36 612 CYS B CA 1
ATOM 11341 C C . CYS B 1 528 ? -9.334 -9.551 -27.468 1.00 152.35 612 CYS B C 1
ATOM 11342 O O . CYS B 1 528 ? -9.760 -9.552 -28.629 1.00 149.81 612 CYS B O 1
ATOM 11345 N N . ILE B 1 529 ? -8.438 -8.658 -27.047 1.00 160.72 613 ILE B N 1
ATOM 11346 C CA . ILE B 1 529 ? -7.972 -7.625 -27.967 1.00 158.76 613 ILE B CA 1
ATOM 11347 C C . ILE B 1 529 ? -6.904 -8.162 -28.916 1.00 147.13 613 ILE B C 1
ATOM 11348 O O . ILE B 1 529 ? -6.820 -7.723 -30.068 1.00 152.04 613 ILE B O 1
ATOM 11353 N N . SER B 1 530 ? -6.098 -9.127 -28.474 1.00 147.50 614 SER B N 1
ATOM 11354 C CA . SER B 1 530 ? -4.919 -9.545 -29.225 1.00 142.66 614 SER B CA 1
ATOM 11355 C C . SER B 1 530 ? -5.242 -10.591 -30.287 1.00 136.26 614 SER B C 1
ATOM 11356 O O . SER B 1 530 ? -4.875 -10.426 -31.454 1.00 135.93 614 SER B O 1
ATOM 11359 N N . ASN B 1 531 ? -5.913 -11.671 -29.900 1.00 135.39 615 ASN B N 1
ATOM 11360 C CA . ASN B 1 531 ? -6.171 -12.760 -30.831 1.00 121.20 615 ASN B CA 1
ATOM 11361 C C . ASN B 1 531 ? -7.111 -12.307 -31.942 1.00 117.51 615 ASN B C 1
ATOM 11362 O O . ASN B 1 531 ? -8.030 -11.513 -31.719 1.00 119.99 615 ASN B O 1
ATOM 11367 N N . THR B 1 532 ? -6.880 -12.821 -33.145 1.00 112.45 616 THR B N 1
ATOM 11368 C CA . THR B 1 532 ? -7.679 -12.474 -34.309 1.00 104.98 616 THR B CA 1
ATOM 11369 C C . THR B 1 532 ? -8.364 -13.714 -34.865 1.00 96.62 616 THR B C 1
ATOM 11370 O O . THR B 1 532 ? -7.946 -14.858 -34.628 1.00 98.64 616 THR B O 1
ATOM 11374 N N . ILE B 1 533 ? -9.424 -13.453 -35.630 1.00 86.59 617 ILE B N 1
ATOM 11375 C CA . ILE B 1 533 ? -10.195 -14.533 -36.226 1.00 83.23 617 ILE B CA 1
ATOM 11376 C C . ILE B 1 533 ? -9.344 -15.332 -37.198 1.00 92.24 617 ILE B C 1
ATOM 11377 O O . ILE B 1 533 ? -9.509 -16.551 -37.315 1.00 90.13 617 ILE B O 1
ATOM 11382 N N . GLU B 1 534 ? -8.401 -14.681 -37.884 1.00 96.44 618 GLU B N 1
ATOM 11383 C CA . GLU B 1 534 ? -7.533 -15.417 -38.801 1.00 98.14 618 GLU B CA 1
ATOM 11384 C C . GLU B 1 534 ? -6.689 -16.446 -38.056 1.00 86.28 618 GLU B C 1
ATOM 11385 O O . GLU B 1 534 ? -6.628 -17.623 -38.447 1.00 80.89 618 GLU B O 1
ATOM 11391 N N . LYS B 1 535 ? -6.028 -16.020 -36.976 1.00 80.67 619 LYS B N 1
ATOM 11392 C CA . LYS B 1 535 ? -5.200 -16.950 -36.217 1.00 81.65 619 LYS B CA 1
ATOM 11393 C C . LYS B 1 535 ? -6.035 -18.074 -35.617 1.00 79.70 619 LYS B C 1
ATOM 11394 O O . LYS B 1 535 ? -5.634 -19.243 -35.666 1.00 77.47 619 LYS B O 1
ATOM 11400 N N . LEU B 1 536 ? -7.204 -17.746 -35.051 1.00 80.83 620 LEU B N 1
ATOM 11401 C CA . LEU B 1 536 ? -8.050 -18.796 -34.489 1.00 71.94 620 LEU B CA 1
ATOM 11402 C C . LEU B 1 536 ? -8.496 -19.783 -35.561 1.00 73.19 620 LEU B C 1
ATOM 11403 O O . LEU B 1 536 ? -8.571 -20.988 -35.302 1.00 76.29 620 LEU B O 1
ATOM 11408 N N . THR B 1 537 ? -8.818 -19.294 -36.764 1.00 76.43 621 THR B N 1
ATOM 11409 C CA . THR B 1 537 ? -9.220 -20.188 -37.848 1.00 80.86 621 THR B CA 1
ATOM 11410 C C . THR B 1 537 ? -8.087 -21.121 -38.254 1.00 76.78 621 THR B C 1
ATOM 11411 O O . THR B 1 537 ? -8.305 -22.318 -38.483 1.00 75.80 621 THR B O 1
ATOM 11415 N N . LEU B 1 538 ? -6.868 -20.591 -38.357 1.00 70.78 622 LEU B N 1
ATOM 11416 C CA . LEU B 1 538 ? -5.738 -21.451 -38.689 1.00 67.65 622 LEU B CA 1
ATOM 11417 C C . LEU B 1 538 ? -5.529 -22.508 -37.616 1.00 73.37 622 LEU B C 1
ATOM 11418 O O . LEU B 1 538 ? -5.319 -23.692 -37.925 1.00 75.02 622 LEU B O 1
ATOM 11423 N N . TRP B 1 539 ? -5.606 -22.102 -36.345 1.00 78.41 623 TRP B N 1
ATOM 11424 C CA . TRP B 1 539 ? -5.425 -23.057 -35.258 1.00 68.57 623 TRP B CA 1
ATOM 11425 C C . TRP B 1 539 ? -6.512 -24.121 -35.290 1.00 63.89 623 TRP B C 1
ATOM 11426 O O . TRP B 1 539 ? -6.225 -25.311 -35.124 1.00 58.82 623 TRP B O 1
ATOM 11437 N N . ARG B 1 540 ? -7.757 -23.716 -35.556 1.00 65.25 624 ARG B N 1
ATOM 11438 C CA . ARG B 1 540 ? -8.848 -24.678 -35.662 1.00 63.76 624 ARG B CA 1
ATOM 11439 C C . ARG B 1 540 ? -8.604 -25.651 -36.803 1.00 65.45 624 ARG B C 1
ATOM 11440 O O . ARG B 1 540 ? -8.900 -26.844 -36.684 1.00 70.91 624 ARG B O 1
ATOM 11448 N N . ASP B 1 541 ? -8.067 -25.163 -37.922 1.00 80.61 625 ASP B N 1
ATOM 11449 C CA . ASP B 1 541 ? -7.746 -26.071 -39.018 1.00 75.77 625 ASP B CA 1
ATOM 11450 C C . ASP B 1 541 ? -6.691 -27.084 -38.596 1.00 61.90 625 ASP B C 1
ATOM 11451 O O . ASP B 1 541 ? -6.812 -28.273 -38.906 1.00 65.62 625 ASP B O 1
ATOM 11456 N N . VAL B 1 542 ? -5.670 -26.644 -37.859 1.00 59.70 626 VAL B N 1
ATOM 11457 C CA . VAL B 1 542 ? -4.671 -27.593 -37.359 1.00 55.38 626 VAL B CA 1
ATOM 11458 C C . VAL B 1 542 ? -5.324 -28.618 -36.431 1.00 72.94 626 VAL B C 1
ATOM 11459 O O . VAL B 1 542 ? -5.075 -29.826 -36.533 1.00 68.14 626 VAL B O 1
ATOM 11463 N N . CYS B 1 543 ? -6.186 -28.151 -35.523 1.00 71.01 627 CYS B N 1
ATOM 11464 C CA . CYS B 1 543 ? -6.808 -29.054 -34.555 1.00 62.41 627 CYS B CA 1
ATOM 11465 C C . CYS B 1 543 ? -7.762 -30.037 -35.222 1.00 71.37 627 CYS B C 1
ATOM 11466 O O . CYS B 1 543 ? -7.981 -31.137 -34.698 1.00 80.82 627 CYS B O 1
ATOM 11469 N N . SER B 1 544 ? -8.330 -29.666 -36.373 1.00 77.56 628 SER B N 1
ATOM 11470 C CA . SER B 1 544 ? -9.306 -30.524 -37.040 1.00 74.04 628 SER B CA 1
ATOM 11471 C C . SER B 1 544 ? -8.729 -31.896 -37.360 1.00 79.58 628 SER B C 1
ATOM 11472 O O . SER B 1 544 ? -9.479 -32.878 -37.455 1.00 81.82 628 SER B O 1
ATOM 11475 N N . ALA B 1 545 ? -7.406 -31.983 -37.536 1.00 75.06 629 ALA B N 1
ATOM 11476 C CA . ALA B 1 545 ? -6.776 -33.273 -37.782 1.00 74.98 629 ALA B CA 1
ATOM 11477 C C . ALA B 1 545 ? -6.909 -34.205 -36.585 1.00 85.25 629 ALA B C 1
ATOM 11478 O O . ALA B 1 545 ? -6.991 -35.428 -36.761 1.00 90.51 629 ALA B O 1
ATOM 11480 N N . PHE B 1 546 ? -6.922 -33.654 -35.365 1.00 87.04 630 PHE B N 1
ATOM 11481 C CA . PHE B 1 546 ? -7.034 -34.495 -34.173 1.00 73.72 630 PHE B CA 1
ATOM 11482 C C . PHE B 1 546 ? -8.368 -35.227 -34.142 1.00 80.63 630 PHE B C 1
ATOM 11483 O O . PHE B 1 546 ? -8.429 -36.408 -33.779 1.00 93.04 630 PHE B O 1
ATOM 11491 N N . ALA B 1 547 ? -9.453 -34.539 -34.498 1.00 79.22 631 ALA B N 1
ATOM 11492 C CA . ALA B 1 547 ? -10.783 -35.125 -34.412 1.00 80.82 631 ALA B CA 1
ATOM 11493 C C . ALA B 1 547 ? -11.244 -35.762 -35.710 1.00 92.03 631 ALA B C 1
ATOM 11494 O O . ALA B 1 547 ? -12.256 -36.474 -35.701 1.00 105.63 631 ALA B O 1
ATOM 11496 N N . ALA B 1 548 ? -10.531 -35.536 -36.813 1.00 100.93 632 ALA B N 1
ATOM 11497 C CA . ALA B 1 548 ? -10.894 -36.110 -38.100 1.00 91.82 632 ALA B CA 1
ATOM 11498 C C . ALA B 1 548 ? -10.126 -37.386 -38.421 1.00 97.56 632 ALA B C 1
ATOM 11499 O O . ALA B 1 548 ? -10.420 -38.028 -39.435 1.00 97.38 632 ALA B O 1
ATOM 11501 N N . SER B 1 549 ? -9.148 -37.751 -37.597 1.00 97.81 633 SER B N 1
ATOM 11502 C CA . SER B 1 549 ? -8.312 -38.929 -37.801 1.00 106.57 633 SER B CA 1
ATOM 11503 C C . SER B 1 549 ? -8.705 -39.984 -36.772 1.00 119.31 633 SER B C 1
ATOM 11504 O O . SER B 1 549 ? -8.310 -39.897 -35.605 1.00 134.87 633 SER B O 1
ATOM 11507 N N . GLU B 1 550 ? -9.462 -40.996 -37.200 1.00 122.02 634 GLU B N 1
ATOM 11508 C CA . GLU B 1 550 ? -9.919 -42.002 -36.246 1.00 123.59 634 GLU B CA 1
ATOM 11509 C C . GLU B 1 550 ? -8.840 -43.045 -35.986 1.00 110.38 634 GLU B C 1
ATOM 11510 O O . GLU B 1 550 ? -9.117 -44.247 -35.999 1.00 123.19 634 GLU B O 1
ATOM 11516 N N . ASP B 1 551 ? -7.612 -42.591 -35.725 1.00 102.55 635 ASP B N 1
ATOM 11517 C CA . ASP B 1 551 ? -6.527 -43.454 -35.271 1.00 112.07 635 ASP B CA 1
ATOM 11518 C C . ASP B 1 551 ? -5.657 -42.756 -34.229 1.00 109.11 635 ASP B C 1
ATOM 11519 O O . ASP B 1 551 ? -4.551 -43.232 -33.937 1.00 95.11 635 ASP B O 1
ATOM 11524 N N . PHE B 1 552 ? -6.143 -41.655 -33.651 1.00 104.78 636 PHE B N 1
ATOM 11525 C CA . PHE B 1 552 ? -5.317 -40.726 -32.886 1.00 94.83 636 PHE B CA 1
ATOM 11526 C C . PHE B 1 552 ? -5.062 -41.284 -31.484 1.00 106.85 636 PHE B C 1
ATOM 11527 O O . PHE B 1 552 ? -5.974 -41.359 -30.652 1.00 92.81 636 PHE B O 1
ATOM 11535 N N . GLU B 1 553 ? -3.812 -41.668 -31.220 1.00 113.33 637 GLU B N 1
ATOM 11536 C CA . GLU B 1 553 ? -3.436 -42.261 -29.941 1.00 104.33 637 GLU B CA 1
ATOM 11537 C C . GLU B 1 553 ? -2.897 -41.219 -28.963 1.00 99.55 637 GLU B C 1
ATOM 11538 O O . GLU B 1 553 ? -3.498 -40.979 -27.912 1.00 105.84 637 GLU B O 1
ATOM 11544 N N . ILE B 1 554 ? -1.792 -40.563 -29.313 1.00 96.52 638 ILE B N 1
ATOM 11545 C CA . ILE B 1 554 ? -1.021 -39.760 -28.367 1.00 89.19 638 ILE B CA 1
ATOM 11546 C C . ILE B 1 554 ? -1.013 -38.310 -28.822 1.00 83.52 638 ILE B C 1
ATOM 11547 O O . ILE B 1 554 ? -0.710 -38.016 -29.986 1.00 89.95 638 ILE B O 1
ATOM 11552 N N . LEU B 1 555 ? -1.338 -37.409 -27.900 1.00 76.17 639 LEU B N 1
ATOM 11553 C CA . LEU B 1 555 ? -1.195 -35.971 -28.105 1.00 62.84 639 LEU B CA 1
ATOM 11554 C C . LEU B 1 555 ? -0.266 -35.431 -27.026 1.00 73.87 639 LEU B C 1
ATOM 11555 O O . LEU B 1 555 ? -0.612 -35.452 -25.835 1.00 89.32 639 LEU B O 1
ATOM 11560 N N . ASN B 1 556 ? 0.905 -34.953 -27.438 1.00 63.69 640 ASN B N 1
ATOM 11561 C CA . ASN B 1 556 ? 1.913 -34.416 -26.534 1.00 61.59 640 ASN B CA 1
ATOM 11562 C C . ASN B 1 556 ? 2.082 -32.917 -26.772 1.00 66.69 640 ASN B C 1
ATOM 11563 O O . ASN B 1 556 ? 2.674 -32.512 -27.775 1.00 82.86 640 ASN B O 1
ATOM 11568 N N . LEU B 1 557 ? 1.639 -32.098 -25.811 1.00 71.69 641 LEU B N 1
ATOM 11569 C CA . LEU B 1 557 ? 1.865 -30.650 -25.841 1.00 62.12 641 LEU B CA 1
ATOM 11570 C C . LEU B 1 557 ? 3.063 -30.333 -24.958 1.00 80.34 641 LEU B C 1
ATOM 11571 O O . LEU B 1 557 ? 2.973 -30.400 -23.721 1.00 87.90 641 LEU B O 1
ATOM 11576 N N . ASP B 1 558 ? 4.185 -30.001 -25.601 1.00 75.11 642 ASP B N 1
ATOM 11577 C CA . ASP B 1 558 ? 5.455 -29.769 -24.919 1.00 89.37 642 ASP B CA 1
ATOM 11578 C C . ASP B 1 558 ? 5.631 -28.265 -24.728 1.00 87.08 642 ASP B C 1
ATOM 11579 O O . ASP B 1 558 ? 6.019 -27.551 -25.655 1.00 91.16 642 ASP B O 1
ATOM 11584 N N . ASN B 1 559 ? 5.347 -27.789 -23.516 1.00 97.50 643 ASN B N 1
ATOM 11585 C CA . ASN B 1 559 ? 5.586 -26.395 -23.133 1.00 98.19 643 ASN B CA 1
ATOM 11586 C C . ASN B 1 559 ? 4.902 -25.414 -24.083 1.00 87.68 643 ASN B C 1
ATOM 11587 O O . ASN B 1 559 ? 5.478 -24.405 -24.492 1.00 87.30 643 ASN B O 1
ATOM 11592 N N . CYS B 1 560 ? 3.647 -25.703 -24.407 1.00 86.46 644 CYS B N 1
ATOM 11593 C CA . CYS B 1 560 ? 2.865 -24.830 -25.268 1.00 83.43 644 CYS B CA 1
ATOM 11594 C C . CYS B 1 560 ? 2.273 -23.683 -24.460 1.00 92.85 644 CYS B C 1
ATOM 11595 O O . CYS B 1 560 ? 1.994 -23.816 -23.264 1.00 98.99 644 CYS B O 1
ATOM 11598 N N . ARG B 1 561 ? 2.068 -22.549 -25.134 1.00 97.83 645 ARG B N 1
ATOM 11599 C CA . ARG B 1 561 ? 1.565 -21.329 -24.505 1.00 94.94 645 ARG B CA 1
ATOM 11600 C C . ARG B 1 561 ? 0.301 -20.890 -25.241 1.00 86.30 645 ARG B C 1
ATOM 11601 O O . ARG B 1 561 ? 0.369 -20.459 -26.395 1.00 100.53 645 ARG B O 1
ATOM 11609 N N . PHE B 1 562 ? -0.847 -20.975 -24.573 1.00 95.26 646 PHE B N 1
ATOM 11610 C CA . PHE B 1 562 ? -2.147 -20.682 -25.168 1.00 95.13 646 PHE B CA 1
ATOM 11611 C C . PHE B 1 562 ? -2.737 -19.411 -24.568 1.00 99.69 646 PHE B C 1
ATOM 11612 O O . PHE B 1 562 ? -2.172 -18.798 -23.656 1.00 117.35 646 PHE B O 1
ATOM 11620 N N . ASP B 1 563 ? -3.884 -19.006 -25.110 1.00 97.65 647 ASP B N 1
ATOM 11621 C CA . ASP B 1 563 ? -4.841 -18.133 -24.430 1.00 98.72 647 ASP B CA 1
ATOM 11622 C C . ASP B 1 563 ? -6.161 -18.889 -24.301 1.00 91.86 647 ASP B C 1
ATOM 11623 O O . ASP B 1 563 ? -6.274 -20.041 -24.720 1.00 87.95 647 ASP B O 1
ATOM 11628 N N . GLU B 1 564 ? -7.164 -18.251 -23.697 1.00 102.40 648 GLU B N 1
ATOM 11629 C CA . GLU B 1 564 ? -8.436 -18.948 -23.505 1.00 102.33 648 GLU B CA 1
ATOM 11630 C C . GLU B 1 564 ? -9.062 -19.427 -24.812 1.00 95.89 648 GLU B C 1
ATOM 11631 O O . GLU B 1 564 ? -9.477 -20.597 -24.873 1.00 94.18 648 GLU B O 1
ATOM 11637 N N . PRO B 1 565 ? -9.176 -18.615 -25.871 1.00 88.02 649 PRO B N 1
ATOM 11638 C CA . PRO B 1 565 ? -9.878 -19.118 -27.063 1.00 85.23 649 PRO B CA 1
ATOM 11639 C C . PRO B 1 565 ? -9.173 -20.281 -27.754 1.00 81.89 649 PRO B C 1
ATOM 11640 O O . PRO B 1 565 ? -9.847 -21.237 -28.159 1.00 80.54 649 PRO B O 1
ATOM 11644 N N . SER B 1 566 ? -7.844 -20.246 -27.895 1.00 77.20 650 SER B N 1
ATOM 11645 C CA . SER B 1 566 ? -7.148 -21.342 -28.570 1.00 71.33 650 SER B CA 1
ATOM 11646 C C . SER B 1 566 ? -7.246 -22.636 -27.769 1.00 78.07 650 SER B C 1
ATOM 11647 O O . SER B 1 566 ? -7.501 -23.713 -28.328 1.00 80.67 650 SER B O 1
ATOM 11650 N N . LEU B 1 567 ? -7.034 -22.546 -26.454 1.00 87.36 651 LEU B N 1
ATOM 11651 C CA . LEU B 1 567 ? -7.194 -23.703 -25.578 1.00 76.04 651 LEU B CA 1
ATOM 11652 C C . LEU B 1 567 ? -8.615 -24.251 -25.643 1.00 78.77 651 LEU B C 1
ATOM 11653 O O . LEU B 1 567 ? -8.814 -25.472 -25.656 1.00 79.79 651 LEU B O 1
ATOM 11658 N N . ALA B 1 568 ? -9.619 -23.366 -25.664 1.00 68.41 652 ALA B N 1
ATOM 11659 C CA . ALA B 1 568 ? -11.002 -23.822 -25.767 1.00 80.64 652 ALA B CA 1
ATOM 11660 C C . ALA B 1 568 ? -11.254 -24.532 -27.092 1.00 83.81 652 ALA B C 1
ATOM 11661 O O . ALA B 1 568 ? -11.951 -25.552 -27.130 1.00 85.43 652 ALA B O 1
ATOM 11663 N N . VAL B 1 569 ? -10.696 -24.010 -28.189 1.00 75.28 653 VAL B N 1
ATOM 11664 C CA . VAL B 1 569 ? -10.831 -24.679 -29.482 1.00 79.59 653 VAL B CA 1
ATOM 11665 C C . VAL B 1 569 ? -10.243 -26.084 -29.409 1.00 75.38 653 VAL B C 1
ATOM 11666 O O . VAL B 1 569 ? -10.878 -27.067 -29.815 1.00 77.41 653 VAL B O 1
ATOM 11670 N N . LEU B 1 570 ? -9.035 -26.202 -28.846 1.00 76.23 654 LEU B N 1
ATOM 11671 C CA . LEU B 1 570 ? -8.395 -27.514 -28.724 1.00 77.83 654 LEU B CA 1
ATOM 11672 C C . LEU B 1 570 ? -9.215 -28.465 -27.852 1.00 81.24 654 LEU B C 1
ATOM 11673 O O . LEU B 1 570 ? -9.411 -29.639 -28.203 1.00 74.07 654 LEU B O 1
ATOM 11678 N N . CYS B 1 571 ? -9.708 -27.973 -26.713 1.00 68.24 655 CYS B N 1
ATOM 11679 C CA . CYS B 1 571 ? -10.440 -28.833 -25.791 1.00 80.80 655 CYS B CA 1
ATOM 11680 C C . CYS B 1 571 ? -11.779 -29.266 -26.374 1.00 84.76 655 CYS B C 1
ATOM 11681 O O . CYS B 1 571 ? -12.202 -30.414 -26.184 1.00 87.06 655 CYS B O 1
ATOM 11684 N N . ARG B 1 572 ? -12.468 -28.361 -27.074 1.00 81.32 656 ARG B N 1
ATOM 11685 C CA . ARG B 1 572 ? -13.725 -28.723 -27.718 1.00 84.41 656 ARG B CA 1
ATOM 11686 C C . ARG B 1 572 ? -13.503 -29.683 -28.875 1.00 77.31 656 ARG B C 1
ATOM 11687 O O . ARG B 1 572 ? -14.370 -30.515 -29.163 1.00 74.79 656 ARG B O 1
ATOM 11695 N N . THR B 1 573 ? -12.362 -29.574 -29.557 1.00 76.71 657 THR B N 1
ATOM 11696 C CA . THR B 1 573 ? -12.022 -30.570 -30.563 1.00 80.41 657 THR B CA 1
ATOM 11697 C C . THR B 1 573 ? -11.850 -31.947 -29.929 1.00 86.97 657 THR B C 1
ATOM 11698 O O . THR B 1 573 ? -12.431 -32.937 -30.391 1.00 86.72 657 THR B O 1
ATOM 11702 N N . LEU B 1 574 ? -11.078 -32.019 -28.838 1.00 87.02 658 LEU B N 1
ATOM 11703 C CA . LEU B 1 574 ? -10.813 -33.308 -28.202 1.00 77.24 658 LEU B CA 1
ATOM 11704 C C . LEU B 1 574 ? -12.032 -33.862 -27.483 1.00 81.00 658 LEU B C 1
ATOM 11705 O O . LEU B 1 574 ? -12.076 -35.061 -27.199 1.00 80.79 658 LEU B O 1
ATOM 11710 N N . SER B 1 575 ? -13.029 -33.023 -27.209 1.00 91.47 659 SER B N 1
ATOM 11711 C CA . SER B 1 575 ? -14.247 -33.456 -26.535 1.00 79.01 659 SER B CA 1
ATOM 11712 C C . SER B 1 575 ? -15.192 -34.244 -27.435 1.00 95.90 659 SER B C 1
ATOM 11713 O O . SER B 1 575 ? -16.031 -34.989 -26.922 1.00 107.44 659 SER B O 1
ATOM 11716 N N . GLN B 1 576 ? -15.084 -34.087 -28.751 1.00 100.57 660 GLN B N 1
ATOM 11717 C CA . GLN B 1 576 ? -16.049 -34.686 -29.663 1.00 99.46 660 GLN B CA 1
ATOM 11718 C C . GLN B 1 576 ? -16.021 -36.212 -29.561 1.00 104.64 660 GLN B C 1
ATOM 11719 O O . GLN B 1 576 ? -14.942 -36.812 -29.476 1.00 103.58 660 GLN B O 1
ATOM 11725 N N . PRO B 1 577 ? -17.183 -36.872 -29.579 1.00 109.29 661 PRO B N 1
ATOM 11726 C CA . PRO B 1 577 ? -17.197 -38.342 -29.498 1.00 112.36 661 PRO B CA 1
ATOM 11727 C C . PRO B 1 577 ? -16.484 -39.022 -30.651 1.00 108.40 661 PRO B C 1
ATOM 11728 O O . PRO B 1 577 ? -16.042 -40.167 -30.497 1.00 110.91 661 PRO B O 1
ATOM 11732 N N . VAL B 1 578 ? -16.369 -38.365 -31.808 1.00 110.88 662 VAL B N 1
ATOM 11733 C CA . VAL B 1 578 ? -15.612 -38.944 -32.908 1.00 109.28 662 VAL B CA 1
ATOM 11734 C C . VAL B 1 578 ? -14.133 -39.019 -32.563 1.00 107.56 662 VAL B C 1
ATOM 11735 O O . VAL B 1 578 ? -13.404 -39.836 -33.137 1.00 124.16 662 VAL B O 1
ATOM 11739 N N . CYS B 1 579 ? -13.672 -38.197 -31.625 1.00 103.52 663 CYS B N 1
ATOM 11740 C CA . CYS B 1 579 ? -12.265 -38.202 -31.256 1.00 99.82 663 CYS B CA 1
ATOM 11741 C C . CYS B 1 579 ? -11.928 -39.474 -30.489 1.00 106.65 663 CYS B C 1
ATOM 11742 O O . CYS B 1 579 ? -12.691 -39.922 -29.631 1.00 113.66 663 CYS B O 1
ATOM 11745 N N . LYS B 1 580 ? -10.784 -40.070 -30.821 1.00 114.79 664 LYS B N 1
ATOM 11746 C CA . LYS B 1 580 ? -10.368 -41.350 -30.262 1.00 115.92 664 LYS B CA 1
ATOM 11747 C C . LYS B 1 580 ? -9.101 -41.215 -29.424 1.00 107.53 664 LYS B C 1
ATOM 11748 O O . LYS B 1 580 ? -8.313 -42.159 -29.330 1.00 114.49 664 LYS B O 1
ATOM 11754 N N . LEU B 1 581 ? -8.899 -40.055 -28.801 1.00 97.89 665 LEU B N 1
ATOM 11755 C CA . LEU B 1 581 ? -7.673 -39.814 -28.052 1.00 87.10 665 LEU B CA 1
ATOM 11756 C C . LEU B 1 581 ? -7.518 -40.839 -26.937 1.00 97.07 665 LEU B C 1
ATOM 11757 O O . LEU B 1 581 ? -8.486 -41.191 -26.256 1.00 104.29 665 LEU B O 1
ATOM 11762 N N . ARG B 1 582 ? -6.290 -41.325 -26.759 1.00 95.84 666 ARG B N 1
ATOM 11763 C CA . ARG B 1 582 ? -5.989 -42.353 -25.766 1.00 90.18 666 ARG B CA 1
ATOM 11764 C C . ARG B 1 582 ? -4.971 -41.909 -24.731 1.00 80.20 666 ARG B C 1
ATOM 11765 O O . ARG B 1 582 ? -5.135 -42.210 -23.553 1.00 86.58 666 ARG B O 1
ATOM 11773 N N . LYS B 1 583 ? -3.924 -41.201 -25.144 1.00 81.51 667 LYS B N 1
ATOM 11774 C CA . LYS B 1 583 ? -2.875 -40.706 -24.265 1.00 78.46 667 LYS B CA 1
ATOM 11775 C C . LYS B 1 583 ? -2.776 -39.190 -24.405 1.00 74.20 667 LYS B C 1
ATOM 11776 O O . LYS B 1 583 ? -2.569 -38.684 -25.515 1.00 82.29 667 LYS B O 1
ATOM 11782 N N . PHE B 1 584 ? -2.883 -38.465 -23.289 1.00 75.45 668 PHE B N 1
ATOM 11783 C CA . PHE B 1 584 ? -2.749 -37.008 -23.292 1.00 71.00 668 PHE B CA 1
ATOM 11784 C C . PHE B 1 584 ? -1.599 -36.601 -22.382 1.00 72.01 668 PHE B C 1
ATOM 11785 O O . PHE B 1 584 ? -1.659 -36.815 -21.166 1.00 76.98 668 PHE B O 1
ATOM 11793 N N . VAL B 1 585 ? -0.562 -36.009 -22.965 1.00 74.00 669 VAL B N 1
ATOM 11794 C CA . VAL B 1 585 ? 0.654 -35.653 -22.243 1.00 71.36 669 VAL B CA 1
ATOM 11795 C C . VAL B 1 585 ? 0.782 -34.140 -22.319 1.00 76.73 669 VAL B C 1
ATOM 11796 O O . VAL B 1 585 ? 1.256 -33.591 -23.324 1.00 77.03 669 VAL B O 1
ATOM 11800 N N . CYS B 1 586 ? 0.358 -33.454 -21.268 1.00 78.28 670 CYS B N 1
ATOM 11801 C CA . CYS B 1 586 ? 0.399 -31.994 -21.250 1.00 90.87 670 CYS B CA 1
ATOM 11802 C C . CYS B 1 586 ? 1.520 -31.558 -20.314 1.00 95.95 670 CYS B C 1
ATOM 11803 O O . CYS B 1 586 ? 1.315 -31.368 -19.115 1.00 88.93 670 CYS B O 1
ATOM 11806 N N . ASN B 1 587 ? 2.710 -31.375 -20.875 1.00 136.23 671 ASN B N 1
ATOM 11807 C CA . ASN B 1 587 ? 3.878 -31.053 -20.068 1.00 138.68 671 ASN B CA 1
ATOM 11808 C C . ASN B 1 587 ? 3.953 -29.549 -19.848 1.00 130.76 671 ASN B C 1
ATOM 11809 O O . ASN B 1 587 ? 3.955 -28.776 -20.812 1.00 144.90 671 ASN B O 1
ATOM 11814 N N . PHE B 1 588 ? 4.000 -29.142 -18.583 1.00 123.88 672 PHE B N 1
ATOM 11815 C CA . PHE B 1 588 ? 4.235 -27.753 -18.202 1.00 144.92 672 PHE B CA 1
ATOM 11816 C C . PHE B 1 588 ? 3.088 -26.835 -18.640 1.00 150.84 672 PHE B C 1
ATOM 11817 O O . PHE B 1 588 ? 3.276 -25.883 -19.401 1.00 153.52 672 PHE B O 1
ATOM 11825 N N . ALA B 1 589 ? 1.882 -27.149 -18.161 1.00 132.56 673 ALA B N 1
ATOM 11826 C CA . ALA B 1 589 ? 0.739 -26.257 -18.367 1.00 138.69 673 ALA B CA 1
ATOM 11827 C C . ALA B 1 589 ? -0.323 -26.564 -17.320 1.00 137.28 673 ALA B C 1
ATOM 11828 O O . ALA B 1 589 ? -0.908 -27.652 -17.341 1.00 122.58 673 ALA B O 1
ATOM 11830 N N . SER B 1 590 ? -0.558 -25.629 -16.398 1.00 159.23 674 SER B N 1
ATOM 11831 C CA . SER B 1 590 ? -1.692 -25.762 -15.484 1.00 157.52 674 SER B CA 1
ATOM 11832 C C . SER B 1 590 ? -1.979 -24.437 -14.794 1.00 177.98 674 SER B C 1
ATOM 11833 O O . SER B 1 590 ? -1.147 -23.952 -14.020 1.00 172.12 674 SER B O 1
ATOM 11836 N N . ASN B 1 591 ? -3.168 -23.885 -15.036 1.00 217.18 675 ASN B N 1
ATOM 11837 C CA . ASN B 1 591 ? -3.679 -22.694 -14.355 1.00 222.58 675 ASN B CA 1
ATOM 11838 C C . ASN B 1 591 ? -5.148 -22.952 -14.025 1.00 216.67 675 ASN B C 1
ATOM 11839 O O . ASN B 1 591 ? -5.617 -24.093 -14.060 1.00 217.15 675 ASN B O 1
ATOM 11844 N N . LEU B 1 592 ? -5.877 -21.889 -13.672 1.00 202.48 676 LEU B N 1
ATOM 11845 C CA . LEU B 1 592 ? -7.304 -22.029 -13.387 1.00 195.15 676 LEU B CA 1
ATOM 11846 C C . LEU B 1 592 ? -8.115 -22.217 -14.669 1.00 187.89 676 LEU B C 1
ATOM 11847 O O . LEU B 1 592 ? -8.967 -23.112 -14.753 1.00 189.32 676 LEU B O 1
ATOM 11852 N N . ALA B 1 593 ? -7.886 -21.371 -15.674 1.00 167.69 677 ALA B N 1
ATOM 11853 C CA . ALA B 1 593 ? -8.594 -21.561 -16.936 1.00 170.05 677 ALA B CA 1
ATOM 11854 C C . ALA B 1 593 ? -8.109 -22.819 -17.650 1.00 158.54 677 ALA B C 1
ATOM 11855 O O . ALA B 1 593 ? -8.908 -23.541 -18.275 1.00 153.93 677 ALA B O 1
ATOM 11857 N N . ASN B 1 594 ? -6.806 -23.110 -17.554 1.00 158.70 678 ASN B N 1
ATOM 11858 C CA . ASN B 1 594 ? -6.324 -24.407 -18.009 1.00 147.75 678 ASN B CA 1
ATOM 11859 C C . ASN B 1 594 ? -7.086 -25.517 -17.308 1.00 142.18 678 ASN B C 1
ATOM 11860 O O . ASN B 1 594 ? -7.456 -26.518 -17.927 1.00 145.70 678 ASN B O 1
ATOM 11865 N N . SER B 1 595 ? -7.343 -25.348 -16.011 1.00 156.17 679 SER B N 1
ATOM 11866 C CA . SER B 1 595 ? -8.106 -26.347 -15.276 1.00 157.77 679 SER B CA 1
ATOM 11867 C C . SER B 1 595 ? -9.494 -26.532 -15.880 1.00 140.36 679 SER B C 1
ATOM 11868 O O . SER B 1 595 ? -9.877 -27.652 -16.225 1.00 137.14 679 SER B O 1
ATOM 11871 N N . LEU B 1 596 ? -10.249 -25.443 -16.059 1.00 131.55 680 LEU B N 1
ATOM 11872 C CA . LEU B 1 596 ? -11.615 -25.580 -16.568 1.00 120.19 680 LEU B CA 1
ATOM 11873 C C . LEU B 1 596 ? -11.639 -26.304 -17.912 1.00 143.70 680 LEU B C 1
ATOM 11874 O O . LEU B 1 596 ? -12.365 -27.297 -18.095 1.00 153.09 680 LEU B O 1
ATOM 11879 N N . GLU B 1 597 ? -10.817 -25.843 -18.859 1.00 128.35 681 GLU B N 1
ATOM 11880 C CA . GLU B 1 597 ? -10.883 -26.417 -20.201 1.00 110.65 681 GLU B CA 1
ATOM 11881 C C . GLU B 1 597 ? -10.350 -27.853 -20.230 1.00 118.97 681 GLU B C 1
ATOM 11882 O O . GLU B 1 597 ? -10.952 -28.740 -20.860 1.00 126.30 681 GLU B O 1
ATOM 11888 N N . LEU B 1 598 ? -9.223 -28.109 -19.557 1.00 117.38 682 LEU B N 1
ATOM 11889 C CA . LEU B 1 598 ? -8.687 -29.462 -19.497 1.00 120.91 682 LEU B CA 1
ATOM 11890 C C . LEU B 1 598 ? -9.668 -30.416 -18.824 1.00 126.95 682 LEU B C 1
ATOM 11891 O O . LEU B 1 598 ? -9.692 -31.613 -19.138 1.00 142.27 682 LEU B O 1
ATOM 11896 N N . PHE B 1 599 ? -10.508 -29.910 -17.922 1.00 116.15 683 PHE B N 1
ATOM 11897 C CA . PHE B 1 599 ? -11.514 -30.781 -17.330 1.00 139.06 683 PHE B CA 1
ATOM 11898 C C . PHE B 1 599 ? -12.633 -31.066 -18.317 1.00 123.11 683 PHE B C 1
ATOM 11899 O O . PHE B 1 599 ? -13.218 -32.151 -18.292 1.00 133.15 683 PHE B O 1
ATOM 11907 N N . LYS B 1 600 ? -12.928 -30.121 -19.209 1.00 134.20 684 LYS B N 1
ATOM 11908 C CA . LYS B 1 600 ? -13.818 -30.467 -20.319 1.00 138.26 684 LYS B CA 1
ATOM 11909 C C . LYS B 1 600 ? -13.241 -31.627 -21.135 1.00 133.53 684 LYS B C 1
ATOM 11910 O O . LYS B 1 600 ? -13.962 -32.574 -21.491 1.00 144.84 684 LYS B O 1
ATOM 11916 N N . VAL B 1 601 ? -11.929 -31.583 -21.399 1.00 126.51 685 VAL B N 1
ATOM 11917 C CA . VAL B 1 601 ? -11.258 -32.676 -22.120 1.00 103.65 685 VAL B CA 1
ATOM 11918 C C . VAL B 1 601 ? -11.429 -34.003 -21.384 1.00 129.07 685 VAL B C 1
ATOM 11919 O O . VAL B 1 601 ? -11.799 -35.023 -21.980 1.00 127.42 685 VAL B O 1
ATOM 11923 N N . ILE B 1 602 ? -11.127 -34.012 -20.082 1.00 140.71 686 ILE B N 1
ATOM 11924 C CA . ILE B 1 602 ? -11.171 -35.253 -19.303 1.00 132.74 686 ILE B CA 1
ATOM 11925 C C . ILE B 1 602 ? -12.590 -35.805 -19.246 1.00 142.04 686 ILE B C 1
ATOM 11926 O O . ILE B 1 602 ? -12.815 -37.011 -19.410 1.00 135.16 686 ILE B O 1
ATOM 11931 N N . LEU B 1 603 ? -13.562 -34.935 -18.972 1.00 180.38 687 LEU B N 1
ATOM 11932 C CA . LEU B 1 603 ? -14.936 -35.384 -18.797 1.00 188.96 687 LEU B CA 1
ATOM 11933 C C . LEU B 1 603 ? -15.499 -35.961 -20.087 1.00 188.81 687 LEU B C 1
ATOM 11934 O O . LEU B 1 603 ? -16.057 -37.064 -20.093 1.00 192.96 687 LEU B O 1
ATOM 11939 N N . HIS B 1 604 ? -15.344 -35.242 -21.202 1.00 208.93 688 HIS B N 1
ATOM 11940 C CA . HIS B 1 604 ? -16.151 -35.589 -22.368 1.00 210.55 688 HIS B CA 1
ATOM 11941 C C . HIS B 1 604 ? -15.738 -36.919 -22.994 1.00 201.68 688 HIS B C 1
ATOM 11942 O O . HIS B 1 604 ? -16.582 -37.608 -23.575 1.00 207.69 688 HIS B O 1
ATOM 11949 N N . ASN B 1 605 ? -14.470 -37.316 -22.873 1.00 145.71 689 ASN B N 1
ATOM 11950 C CA . ASN B 1 605 ? -13.977 -38.397 -23.713 1.00 127.95 689 ASN B CA 1
ATOM 11951 C C . ASN B 1 605 ? -13.866 -39.706 -22.952 1.00 122.19 689 ASN B C 1
ATOM 11952 O O . ASN B 1 605 ? -12.997 -39.829 -22.079 1.00 130.26 689 ASN B O 1
ATOM 11957 N N . PRO B 1 606 ? -14.678 -40.720 -23.271 1.00 116.72 690 PRO B N 1
ATOM 11958 C CA . PRO B 1 606 ? -14.460 -42.048 -22.677 1.00 114.90 690 PRO B CA 1
ATOM 11959 C C . PRO B 1 606 ? -13.313 -42.817 -23.305 1.00 100.07 690 PRO B C 1
ATOM 11960 O O . PRO B 1 606 ? -12.851 -43.800 -22.711 1.00 114.34 690 PRO B O 1
ATOM 11964 N N . HIS B 1 607 ? -12.840 -42.411 -24.480 1.00 102.78 691 HIS B N 1
ATOM 11965 C CA . HIS B 1 607 ? -11.710 -43.086 -25.104 1.00 102.22 691 HIS B CA 1
ATOM 11966 C C . HIS B 1 607 ? -10.386 -42.736 -24.443 1.00 96.80 691 HIS B C 1
ATOM 11967 O O . HIS B 1 607 ? -9.394 -43.437 -24.671 1.00 92.74 691 HIS B O 1
ATOM 11974 N N . LEU B 1 608 ? -10.339 -41.654 -23.666 1.00 100.03 692 LEU B N 1
ATOM 11975 C CA . LEU B 1 608 ? -9.092 -41.205 -23.060 1.00 95.96 692 LEU B CA 1
ATOM 11976 C C . LEU B 1 608 ? -8.794 -42.032 -21.817 1.00 85.43 692 LEU B C 1
ATOM 11977 O O . LEU B 1 608 ? -9.643 -42.163 -20.933 1.00 96.54 692 LEU B O 1
ATOM 11982 N N . LYS B 1 609 ? -7.595 -42.602 -21.757 1.00 78.67 693 LYS B N 1
ATOM 11983 C CA . LYS B 1 609 ? -7.266 -43.547 -20.701 1.00 85.21 693 LYS B CA 1
ATOM 11984 C C . LYS B 1 609 ? -5.954 -43.271 -19.975 1.00 83.28 693 LYS B C 1
ATOM 11985 O O . LYS B 1 609 ? -5.767 -43.804 -18.874 1.00 91.67 693 LYS B O 1
ATOM 11991 N N . HIS B 1 610 ? -5.040 -42.491 -20.546 1.00 75.70 694 HIS B N 1
ATOM 11992 C CA . HIS B 1 610 ? -3.750 -42.187 -19.940 1.00 74.62 694 HIS B CA 1
ATOM 11993 C C . HIS B 1 610 ? -3.580 -40.676 -19.893 1.00 79.92 694 HIS B C 1
ATOM 11994 O O . HIS B 1 610 ? -3.791 -39.993 -20.902 1.00 94.02 694 HIS B O 1
ATOM 12001 N N . LEU B 1 611 ? -3.187 -40.155 -18.733 1.00 84.93 695 LEU B N 1
ATOM 12002 C CA . LEU B 1 611 ? -3.096 -38.712 -18.531 1.00 78.30 695 LEU B CA 1
ATOM 12003 C C . LEU B 1 611 ? -1.797 -38.412 -17.805 1.00 77.69 695 LEU B C 1
ATOM 12004 O O . LEU B 1 611 ? -1.597 -38.897 -16.693 1.00 83.28 695 LEU B O 1
ATOM 12009 N N . ASN B 1 612 ? -0.919 -37.624 -18.420 1.00 76.71 696 ASN B N 1
ATOM 12010 C CA . ASN B 1 612 ? 0.394 -37.326 -17.857 1.00 76.16 696 ASN B CA 1
ATOM 12011 C C . ASN B 1 612 ? 0.599 -35.821 -17.780 1.00 77.67 696 ASN B C 1
ATOM 12012 O O . ASN B 1 612 ? 0.693 -35.148 -18.813 1.00 85.62 696 ASN B O 1
ATOM 12017 N N . PHE B 1 613 ? 0.718 -35.300 -16.559 1.00 82.08 697 PHE B N 1
ATOM 12018 C CA . PHE B 1 613 ? 0.909 -33.876 -16.326 1.00 81.41 697 PHE B CA 1
ATOM 12019 C C . PHE B 1 613 ? 2.313 -33.552 -15.831 1.00 81.06 697 PHE B C 1
ATOM 12020 O O . PHE B 1 613 ? 2.511 -32.528 -15.179 1.00 93.79 697 PHE B O 1
ATOM 12028 N N . TYR B 1 614 ? 3.297 -34.385 -16.156 1.00 78.74 698 TYR B N 1
ATOM 12029 C CA . TYR B 1 614 ? 4.634 -34.203 -15.601 1.00 78.61 698 TYR B CA 1
ATOM 12030 C C . TYR B 1 614 ? 5.157 -32.804 -15.894 1.00 79.64 698 TYR B C 1
ATOM 12031 O O . TYR B 1 614 ? 5.123 -32.340 -17.036 1.00 113.21 698 TYR B O 1
ATOM 12040 N N . GLY B 1 615 ? 5.624 -32.128 -14.850 1.00 86.44 699 GLY B N 1
ATOM 12041 C CA . GLY B 1 615 ? 6.271 -30.843 -14.966 1.00 99.35 699 GLY B CA 1
ATOM 12042 C C . GLY B 1 615 ? 5.378 -29.644 -14.730 1.00 94.94 699 GLY B C 1
ATOM 12043 O O . GLY B 1 615 ? 5.896 -28.548 -14.502 1.00 117.38 699 GLY B O 1
ATOM 12044 N N . SER B 1 616 ? 4.059 -29.815 -14.775 1.00 94.07 700 SER B N 1
ATOM 12045 C CA . SER B 1 616 ? 3.140 -28.685 -14.654 1.00 112.59 700 SER B CA 1
ATOM 12046 C C . SER B 1 616 ? 2.942 -28.360 -13.181 1.00 111.04 700 SER B C 1
ATOM 12047 O O . SER B 1 616 ? 2.312 -29.133 -12.453 1.00 126.28 700 SER B O 1
ATOM 12050 N N . SER B 1 617 ? 3.464 -27.213 -12.744 1.00 122.60 701 SER B N 1
ATOM 12051 C CA . SER B 1 617 ? 3.394 -26.809 -11.337 1.00 126.39 701 SER B CA 1
ATOM 12052 C C . SER B 1 617 ? 1.951 -26.529 -10.920 1.00 112.24 701 SER B C 1
ATOM 12053 O O . SER B 1 617 ? 1.345 -25.543 -11.353 1.00 128.53 701 SER B O 1
ATOM 12056 N N . LEU B 1 618 ? 1.416 -27.369 -10.045 1.00 111.39 702 LEU B N 1
ATOM 12057 C CA . LEU B 1 618 ? 0.053 -27.237 -9.556 1.00 124.15 702 LEU B CA 1
ATOM 12058 C C . LEU B 1 618 ? 0.029 -26.550 -8.194 1.00 141.63 702 LEU B C 1
ATOM 12059 O O . LEU B 1 618 ? 1.045 -26.422 -7.505 1.00 141.88 702 LEU B O 1
ATOM 12064 N N . SER B 1 619 ? -1.165 -26.122 -7.804 1.00 142.16 703 SER B N 1
ATOM 12065 C CA . SER B 1 619 ? -1.431 -25.539 -6.498 1.00 138.34 703 SER B CA 1
ATOM 12066 C C . SER B 1 619 ? -2.429 -26.423 -5.754 1.00 145.43 703 SER B C 1
ATOM 12067 O O . SER B 1 619 ? -2.912 -27.425 -6.283 1.00 150.80 703 SER B O 1
ATOM 12070 N N . HIS B 1 620 ? -2.729 -26.043 -4.507 1.00 146.07 704 HIS B N 1
ATOM 12071 C CA . HIS B 1 620 ? -3.664 -26.821 -3.694 1.00 146.17 704 HIS B CA 1
ATOM 12072 C C . HIS B 1 620 ? -5.030 -26.922 -4.376 1.00 144.50 704 HIS B C 1
ATOM 12073 O O . HIS B 1 620 ? -5.556 -28.023 -4.599 1.00 135.55 704 HIS B O 1
ATOM 12080 N N . MET B 1 621 ? -5.618 -25.767 -4.731 1.00 150.46 705 MET B N 1
ATOM 12081 C CA . MET B 1 621 ? -6.917 -25.756 -5.409 1.00 147.50 705 MET B CA 1
ATOM 12082 C C . MET B 1 621 ? -6.837 -26.340 -6.808 1.00 136.30 705 MET B C 1
ATOM 12083 O O . MET B 1 621 ? -7.832 -26.873 -7.293 1.00 137.39 705 MET B O 1
ATOM 12088 N N . ASP B 1 622 ? -5.705 -26.180 -7.499 1.00 143.63 706 ASP B N 1
ATOM 12089 C CA . ASP B 1 622 ? -5.592 -26.787 -8.820 1.00 140.69 706 ASP B CA 1
ATOM 12090 C C . ASP B 1 622 ? -5.697 -28.306 -8.719 1.00 127.17 706 ASP B C 1
ATOM 12091 O O . ASP B 1 622 ? -6.411 -28.942 -9.506 1.00 120.70 706 ASP B O 1
ATOM 12096 N N . ALA B 1 623 ? -5.002 -28.906 -7.748 1.00 124.09 707 ALA B N 1
ATOM 12097 C CA . ALA B 1 623 ? -5.106 -30.348 -7.530 1.00 124.08 707 ALA B CA 1
ATOM 12098 C C . ALA B 1 623 ? -6.505 -30.740 -7.062 1.00 121.93 707 ALA B C 1
ATOM 12099 O O . ALA B 1 623 ? -7.013 -31.812 -7.424 1.00 116.69 707 ALA B O 1
ATOM 12101 N N . ARG B 1 624 ? -7.135 -29.892 -6.245 1.00 124.19 708 ARG B N 1
ATOM 12102 C CA . ARG B 1 624 ? -8.514 -30.140 -5.832 1.00 123.60 708 ARG B CA 1
ATOM 12103 C C . ARG B 1 624 ? -9.448 -30.202 -7.036 1.00 125.47 708 ARG B C 1
ATOM 12104 O O . ARG B 1 624 ? -10.248 -31.135 -7.168 1.00 125.08 708 ARG B O 1
ATOM 12112 N N . GLN B 1 625 ? -9.345 -29.217 -7.932 1.00 125.83 709 GLN B N 1
ATOM 12113 C CA . GLN B 1 625 ? -10.190 -29.173 -9.124 1.00 124.90 709 GLN B CA 1
ATOM 12114 C C . GLN B 1 625 ? -9.897 -30.348 -10.047 1.00 122.44 709 GLN B C 1
ATOM 12115 O O . GLN B 1 625 ? -10.814 -30.918 -10.652 1.00 126.85 709 GLN B O 1
ATOM 12121 N N . LEU B 1 626 ? -8.621 -30.713 -10.181 1.00 108.39 710 LEU B N 1
ATOM 12122 C CA . LEU B 1 626 ? -8.270 -31.876 -10.988 1.00 111.25 710 LEU B CA 1
ATOM 12123 C C . LEU B 1 626 ? -8.946 -33.129 -10.450 1.00 119.19 710 LEU B C 1
ATOM 12124 O O . LEU B 1 626 ? -9.580 -33.874 -11.207 1.00 114.02 710 LEU B O 1
ATOM 12129 N N . CYS B 1 627 ? -8.829 -33.370 -9.137 1.00 115.68 711 CYS B N 1
ATOM 12130 C CA . CYS B 1 627 ? -9.437 -34.559 -8.543 1.00 117.77 711 CYS B CA 1
ATOM 12131 C C . CYS B 1 627 ? -10.956 -34.529 -8.652 1.00 118.24 711 CYS B C 1
ATOM 12132 O O . CYS B 1 627 ? -11.590 -35.567 -8.885 1.00 119.63 711 CYS B O 1
ATOM 12135 N N . GLU B 1 628 ? -11.561 -33.352 -8.487 1.00 113.54 712 GLU B N 1
ATOM 12136 C CA . GLU B 1 628 ? -13.010 -33.255 -8.625 1.00 122.84 712 GLU B CA 1
ATOM 12137 C C . GLU B 1 628 ? -13.443 -33.576 -10.050 1.00 128.08 712 GLU B C 1
ATOM 12138 O O . GLU B 1 628 ? -14.482 -34.211 -10.263 1.00 130.04 712 GLU B O 1
ATOM 12144 N N . ALA B 1 629 ? -12.656 -33.147 -11.042 1.00 136.38 713 ALA B N 1
ATOM 12145 C CA . ALA B 1 629 ? -12.951 -33.516 -12.423 1.00 122.81 713 ALA B CA 1
ATOM 12146 C C . ALA B 1 629 ? -12.765 -35.012 -12.649 1.00 114.87 713 ALA B C 1
ATOM 12147 O O . ALA B 1 629 ? -13.556 -35.641 -13.360 1.00 121.11 713 ALA B O 1
ATOM 12149 N N . LEU B 1 630 ? -11.733 -35.601 -12.042 1.00 116.72 714 LEU B N 1
ATOM 12150 C CA . LEU B 1 630 ? -11.486 -37.033 -12.203 1.00 120.97 714 LEU B CA 1
ATOM 12151 C C . LEU B 1 630 ? -12.580 -37.880 -11.561 1.00 132.01 714 LEU B C 1
ATOM 12152 O O . LEU B 1 630 ? -12.804 -39.019 -11.985 1.00 125.00 714 LEU B O 1
ATOM 12157 N N . LYS B 1 631 ? -13.243 -37.362 -10.521 1.00 137.45 715 LYS B N 1
ATOM 12158 C CA . LYS B 1 631 ? -14.314 -38.095 -9.845 1.00 137.78 715 LYS B CA 1
ATOM 12159 C C . LYS B 1 631 ? -15.597 -38.196 -10.673 1.00 141.59 715 LYS B C 1
ATOM 12160 O O . LYS B 1 631 ? -16.501 -38.945 -10.287 1.00 143.18 715 LYS B O 1
ATOM 12166 N N . HIS B 1 632 ? -15.702 -37.462 -11.779 1.00 152.84 716 HIS B N 1
ATOM 12167 C CA . HIS B 1 632 ? -16.866 -37.554 -12.655 1.00 151.66 716 HIS B CA 1
ATOM 12168 C C . HIS B 1 632 ? -16.983 -38.973 -13.217 1.00 156.63 716 HIS B C 1
ATOM 12169 O O . HIS B 1 632 ? -15.964 -39.600 -13.535 1.00 157.62 716 HIS B O 1
ATOM 12176 N N . PRO B 1 633 ? -18.197 -39.521 -13.339 1.00 157.54 717 PRO B N 1
ATOM 12177 C CA . PRO B 1 633 ? -18.342 -40.916 -13.779 1.00 149.90 717 PRO B CA 1
ATOM 12178 C C . PRO B 1 633 ? -18.200 -41.126 -15.276 1.00 149.36 717 PRO B C 1
ATOM 12179 O O . PRO B 1 633 ? -18.268 -42.275 -15.729 1.00 153.27 717 PRO B O 1
ATOM 12183 N N . MET B 1 634 ? -18.013 -40.068 -16.057 1.00 169.21 718 MET B N 1
ATOM 12184 C CA . MET B 1 634 ? -17.676 -40.217 -17.466 1.00 170.05 718 MET B CA 1
ATOM 12185 C C . MET B 1 634 ? -16.186 -40.442 -17.687 1.00 165.05 718 MET B C 1
ATOM 12186 O O . MET B 1 634 ? -15.750 -40.519 -18.841 1.00 162.16 718 MET B O 1
ATOM 12191 N N . CYS B 1 635 ? -15.404 -40.554 -16.617 1.00 139.94 719 CYS B N 1
ATOM 12192 C CA . CYS B 1 635 ? -13.951 -40.567 -16.698 1.00 122.10 719 CYS B CA 1
ATOM 12193 C C . CYS B 1 635 ? -13.453 -42.009 -16.677 1.00 125.16 719 CYS B C 1
ATOM 12194 O O . CYS B 1 635 ? -13.681 -42.734 -15.704 1.00 132.81 719 CYS B O 1
ATOM 12197 N N . ASN B 1 636 ? -12.776 -42.416 -17.755 1.00 121.23 720 ASN B N 1
ATOM 12198 C CA . ASN B 1 636 ? -12.264 -43.771 -17.930 1.00 113.56 720 ASN B CA 1
ATOM 12199 C C . ASN B 1 636 ? -10.752 -43.860 -17.743 1.00 98.53 720 ASN B C 1
ATOM 12200 O O . ASN B 1 636 ? -10.134 -44.831 -18.199 1.00 93.30 720 ASN B O 1
ATOM 12205 N N . ILE B 1 637 ? -10.147 -42.873 -17.077 1.00 101.09 721 ILE B N 1
ATOM 12206 C CA . ILE B 1 637 ? -8.693 -42.831 -16.941 1.00 90.76 721 ILE B CA 1
ATOM 12207 C C . ILE B 1 637 ? -8.227 -44.081 -16.214 1.00 87.31 721 ILE B C 1
ATOM 12208 O O . ILE B 1 637 ? -8.706 -44.394 -15.119 1.00 100.07 721 ILE B O 1
ATOM 12213 N N . GLU B 1 638 ? -7.308 -44.817 -16.834 1.00 94.87 722 GLU B N 1
ATOM 12214 C CA . GLU B 1 638 ? -6.693 -45.978 -16.210 1.00 80.77 722 GLU B CA 1
ATOM 12215 C C . GLU B 1 638 ? -5.268 -45.711 -15.749 1.00 79.34 722 GLU B C 1
ATOM 12216 O O . GLU B 1 638 ? -4.733 -46.498 -14.961 1.00 88.09 722 GLU B O 1
ATOM 12222 N N . GLU B 1 639 ? -4.642 -44.630 -16.217 1.00 86.30 723 GLU B N 1
ATOM 12223 C CA . GLU B 1 639 ? -3.268 -44.304 -15.855 1.00 76.97 723 GLU B CA 1
ATOM 12224 C C . GLU B 1 639 ? -3.142 -42.810 -15.602 1.00 80.46 723 GLU B C 1
ATOM 12225 O O . GLU B 1 639 ? -3.533 -41.999 -16.448 1.00 84.76 723 GLU B O 1
ATOM 12231 N N . LEU B 1 640 ? -2.575 -42.450 -14.448 1.00 83.07 724 LEU B N 1
ATOM 12232 C CA . LEU B 1 640 ? -2.512 -41.058 -14.003 1.00 80.91 724 LEU B CA 1
ATOM 12233 C C . LEU B 1 640 ? -1.099 -40.746 -13.525 1.00 85.09 724 LEU B C 1
ATOM 12234 O O . LEU B 1 640 ? -0.654 -41.290 -12.507 1.00 86.58 724 LEU B O 1
ATOM 12239 N N . MET B 1 641 ? -0.397 -39.869 -14.245 1.00 79.00 725 MET B N 1
ATOM 12240 C CA . MET B 1 641 ? 0.982 -39.521 -13.930 1.00 78.23 725 MET B CA 1
ATOM 12241 C C . MET B 1 641 ? 1.026 -38.056 -13.529 1.00 80.38 725 MET B C 1
ATOM 12242 O O . MET B 1 641 ? 0.691 -37.192 -14.343 1.00 80.43 725 MET B O 1
ATOM 12247 N N . LEU B 1 642 ? 1.456 -37.771 -12.294 1.00 85.81 726 LEU B N 1
ATOM 12248 C CA . LEU B 1 642 ? 1.562 -36.395 -11.809 1.00 83.93 726 LEU B CA 1
ATOM 12249 C C . LEU B 1 642 ? 2.956 -36.111 -11.277 1.00 83.73 726 LEU B C 1
ATOM 12250 O O . LEU B 1 642 ? 3.121 -35.449 -10.248 1.00 104.45 726 LEU B O 1
ATOM 12255 N N . GLY B 1 643 ? 3.983 -36.589 -11.970 1.00 81.28 727 GLY B N 1
ATOM 12256 C CA . GLY B 1 643 ? 5.340 -36.397 -11.491 1.00 88.36 727 GLY B CA 1
ATOM 12257 C C . GLY B 1 643 ? 5.768 -34.943 -11.582 1.00 91.41 727 GLY B C 1
ATOM 12258 O O . GLY B 1 643 ? 5.429 -34.234 -12.528 1.00 96.55 727 GLY B O 1
ATOM 12259 N N . LYS B 1 644 ? 6.507 -34.494 -10.564 1.00 94.71 728 LYS B N 1
ATOM 12260 C CA . LYS B 1 644 ? 7.045 -33.133 -10.511 1.00 85.65 728 LYS B CA 1
ATOM 12261 C C . LYS B 1 644 ? 5.942 -32.103 -10.743 1.00 87.33 728 LYS B C 1
ATOM 12262 O O . LYS B 1 644 ? 6.102 -31.151 -11.507 1.00 97.83 728 LYS B O 1
ATOM 12268 N N . CYS B 1 645 ? 4.799 -32.314 -10.086 1.00 92.75 729 CYS B N 1
ATOM 12269 C CA . CYS B 1 645 ? 3.644 -31.424 -10.162 1.00 97.35 729 CYS B CA 1
ATOM 12270 C C . CYS B 1 645 ? 3.497 -30.507 -8.953 1.00 112.41 729 CYS B C 1
ATOM 12271 O O . CYS B 1 645 ? 2.470 -29.830 -8.839 1.00 117.71 729 CYS B O 1
ATOM 12274 N N . ASP B 1 646 ? 4.491 -30.467 -8.058 1.00 116.10 730 ASP B N 1
ATOM 12275 C CA . ASP B 1 646 ? 4.420 -29.691 -6.812 1.00 114.43 730 ASP B CA 1
ATOM 12276 C C . ASP B 1 646 ? 3.240 -30.127 -5.941 1.00 108.92 730 ASP B C 1
ATOM 12277 O O . ASP B 1 646 ? 2.585 -29.305 -5.298 1.00 119.09 730 ASP B O 1
ATOM 12282 N N . ILE B 1 647 ? 2.965 -31.430 -5.922 1.00 111.04 731 ILE B N 1
ATOM 12283 C CA . ILE B 1 647 ? 1.910 -31.991 -5.081 1.00 115.30 731 ILE B CA 1
ATOM 12284 C C . ILE B 1 647 ? 2.457 -32.217 -3.677 1.00 111.76 731 ILE B C 1
ATOM 12285 O O . ILE B 1 647 ? 3.637 -32.547 -3.505 1.00 112.32 731 ILE B O 1
ATOM 12290 N N . THR B 1 648 ? 1.610 -32.013 -2.662 1.00 122.93 732 THR B N 1
ATOM 12291 C CA . THR B 1 648 ? 2.019 -32.200 -1.270 1.00 126.89 732 THR B CA 1
ATOM 12292 C C . THR B 1 648 ? 1.012 -33.047 -0.490 1.00 130.11 732 THR B C 1
ATOM 12293 O O . THR B 1 648 ? 0.057 -33.580 -1.070 1.00 125.34 732 THR B O 1
ATOM 12297 N N . GLY B 1 649 ? 1.202 -33.155 0.830 1.00 137.42 733 GLY B N 1
ATOM 12298 C CA . GLY B 1 649 ? 0.425 -34.114 1.602 1.00 132.34 733 GLY B CA 1
ATOM 12299 C C . GLY B 1 649 ? -1.063 -33.809 1.630 1.00 144.10 733 GLY B C 1
ATOM 12300 O O . GLY B 1 649 ? -1.893 -34.715 1.512 1.00 143.40 733 GLY B O 1
ATOM 12301 N N . GLU B 1 650 ? -1.422 -32.529 1.770 1.00 149.46 734 GLU B N 1
ATOM 12302 C CA . GLU B 1 650 ? -2.832 -32.167 1.891 1.00 150.63 734 GLU B CA 1
ATOM 12303 C C . GLU B 1 650 ? -3.619 -32.548 0.642 1.00 148.20 734 GLU B C 1
ATOM 12304 O O . GLU B 1 650 ? -4.747 -33.049 0.739 1.00 150.79 734 GLU B O 1
ATOM 12310 N N . ALA B 1 651 ? -3.032 -32.346 -0.539 1.00 140.61 735 ALA B N 1
ATOM 12311 C CA . ALA B 1 651 ? -3.715 -32.733 -1.766 1.00 127.85 735 ALA B CA 1
ATOM 12312 C C . ALA B 1 651 ? -3.970 -34.233 -1.804 1.00 125.62 735 ALA B C 1
ATOM 12313 O O . ALA B 1 651 ? -4.895 -34.683 -2.493 1.00 133.67 735 ALA B O 1
ATOM 12315 N N . CYS B 1 652 ? -3.170 -35.023 -1.073 1.00 123.51 736 CYS B N 1
ATOM 12316 C CA . CYS B 1 652 ? -3.416 -36.461 -1.002 1.00 125.73 736 CYS B CA 1
ATOM 12317 C C . CYS B 1 652 ? -4.827 -36.752 -0.521 1.00 125.61 736 CYS B C 1
ATOM 12318 O O . CYS B 1 652 ? -5.458 -37.715 -0.974 1.00 114.95 736 CYS B O 1
ATOM 12321 N N . GLU B 1 653 ? -5.340 -35.927 0.397 1.00 136.19 737 GLU B N 1
ATOM 12322 C CA . GLU B 1 653 ? -6.709 -36.106 0.863 1.00 147.70 737 GLU B CA 1
ATOM 12323 C C . GLU B 1 653 ? -7.678 -36.177 -0.312 1.00 133.74 737 GLU B C 1
ATOM 12324 O O . GLU B 1 653 ? -8.579 -37.022 -0.334 1.00 138.50 737 GLU B O 1
ATOM 12330 N N . ASP B 1 654 ? -7.486 -35.321 -1.318 1.00 130.49 738 ASP B N 1
ATOM 12331 C CA . ASP B 1 654 ? -8.313 -35.418 -2.516 1.00 128.04 738 ASP B CA 1
ATOM 12332 C C . ASP B 1 654 ? -7.890 -36.597 -3.388 1.00 128.06 738 ASP B C 1
ATOM 12333 O O . ASP B 1 654 ? -8.743 -37.315 -3.924 1.00 125.62 738 ASP B O 1
ATOM 12338 N N . ILE B 1 655 ? -6.579 -36.814 -3.531 1.00 122.97 739 ILE B N 1
ATOM 12339 C CA . ILE B 1 655 ? -6.089 -37.910 -4.361 1.00 112.26 739 ILE B CA 1
ATOM 12340 C C . ILE B 1 655 ? -6.616 -39.239 -3.839 1.00 119.17 739 ILE B C 1
ATOM 12341 O O . ILE B 1 655 ? -7.085 -40.088 -4.611 1.00 104.13 739 ILE B O 1
ATOM 12346 N N . ALA B 1 656 ? -6.565 -39.425 -2.512 1.00 131.35 740 ALA B N 1
ATOM 12347 C CA . ALA B 1 656 ? -7.148 -40.602 -1.877 1.00 109.06 740 ALA B CA 1
ATOM 12348 C C . ALA B 1 656 ? -8.602 -40.778 -2.289 1.00 110.75 740 ALA B C 1
ATOM 12349 O O . ALA B 1 656 ? -9.035 -41.891 -2.619 1.00 109.90 740 ALA B O 1
ATOM 12351 N N . SER B 1 657 ? -9.359 -39.675 -2.311 1.00 113.27 741 SER B N 1
ATOM 12352 C CA . SER B 1 657 ? -10.753 -39.733 -2.734 1.00 115.19 741 SER B CA 1
ATOM 12353 C C . SER B 1 657 ? -10.870 -40.373 -4.104 1.00 122.35 741 SER B C 1
ATOM 12354 O O . SER B 1 657 ? -11.713 -41.255 -4.317 1.00 124.37 741 SER B O 1
ATOM 12357 N N . VAL B 1 658 ? -9.998 -39.964 -5.033 1.00 119.84 742 VAL B N 1
ATOM 12358 C CA . VAL B 1 658 ? -10.028 -40.515 -6.384 1.00 115.62 742 VAL B CA 1
ATOM 12359 C C . VAL B 1 658 ? -9.843 -42.025 -6.339 1.00 114.38 742 VAL B C 1
ATOM 12360 O O . VAL B 1 658 ? -10.595 -42.778 -6.973 1.00 119.80 742 VAL B O 1
ATOM 12364 N N . LEU B 1 659 ? -8.874 -42.494 -5.544 1.00 104.98 743 LEU B N 1
ATOM 12365 C CA . LEU B 1 659 ? -8.643 -43.932 -5.462 1.00 106.52 743 LEU B CA 1
ATOM 12366 C C . LEU B 1 659 ? -9.885 -44.668 -4.975 1.00 117.85 743 LEU B C 1
ATOM 12367 O O . LEU B 1 659 ? -10.115 -45.820 -5.362 1.00 113.75 743 LEU B O 1
ATOM 12372 N N . VAL B 1 660 ? -10.701 -44.018 -4.142 1.00 119.37 744 VAL B N 1
ATOM 12373 C CA . VAL B 1 660 ? -11.922 -44.654 -3.661 1.00 123.33 744 VAL B CA 1
ATOM 12374 C C . VAL B 1 660 ? -12.979 -44.702 -4.760 1.00 129.54 744 VAL B C 1
ATOM 12375 O O . VAL B 1 660 ? -13.708 -45.693 -4.896 1.00 127.85 744 VAL B O 1
ATOM 12379 N N . HIS B 1 661 ? -13.074 -43.646 -5.568 1.00 136.41 745 HIS B N 1
ATOM 12380 C CA . HIS B 1 661 ? -14.223 -43.493 -6.455 1.00 138.44 745 HIS B CA 1
ATOM 12381 C C . HIS B 1 661 ? -14.026 -44.197 -7.795 1.00 144.90 745 HIS B C 1
ATOM 12382 O O . HIS B 1 661 ? -14.884 -44.978 -8.222 1.00 143.73 745 HIS B O 1
ATOM 12389 N N . ASN B 1 662 ? -12.908 -43.937 -8.469 1.00 141.72 746 ASN B N 1
ATOM 12390 C CA . ASN B 1 662 ? -12.707 -44.416 -9.834 1.00 136.82 746 ASN B CA 1
ATOM 12391 C C . ASN B 1 662 ? -12.231 -45.857 -9.780 1.00 126.91 746 ASN B C 1
ATOM 12392 O O . ASN B 1 662 ? -11.052 -46.129 -9.539 1.00 127.15 746 ASN B O 1
ATOM 12397 N N . LYS B 1 663 ? -13.159 -46.790 -9.995 1.00 121.24 747 LYS B N 1
ATOM 12398 C CA . LYS B 1 663 ? -12.812 -48.203 -10.043 1.00 129.59 747 LYS B CA 1
ATOM 12399 C C . LYS B 1 663 ? -12.079 -48.581 -11.324 1.00 118.51 747 LYS B C 1
ATOM 12400 O O . LYS B 1 663 ? -11.581 -49.708 -11.427 1.00 124.05 747 LYS B O 1
ATOM 12406 N N . LYS B 1 664 ? -12.002 -47.671 -12.295 1.00 117.09 748 LYS B N 1
ATOM 12407 C CA . LYS B 1 664 ? -11.292 -47.924 -13.541 1.00 111.35 748 LYS B CA 1
ATOM 12408 C C . LYS B 1 664 ? -9.799 -47.634 -13.435 1.00 104.82 748 LYS B C 1
ATOM 12409 O O . LYS B 1 664 ? -9.004 -48.237 -14.169 1.00 89.61 748 LYS B O 1
ATOM 12415 N N . LEU B 1 665 ? -9.404 -46.750 -12.517 1.00 100.26 749 LEU B N 1
ATOM 12416 C CA . LEU B 1 665 ? -8.001 -46.394 -12.352 1.00 87.94 749 LEU B CA 1
ATOM 12417 C C . LEU B 1 665 ? -7.221 -47.566 -11.775 1.00 95.30 749 LEU B C 1
ATOM 12418 O O . LEU B 1 665 ? -7.640 -48.171 -10.784 1.00 112.60 749 LEU B O 1
ATOM 12423 N N . ASN B 1 666 ? -6.077 -47.883 -12.384 1.00 90.66 750 ASN B N 1
ATOM 12424 C CA . ASN B 1 666 ? -5.231 -48.938 -11.841 1.00 99.34 750 ASN B CA 1
ATOM 12425 C C . ASN B 1 666 ? -3.744 -48.612 -11.833 1.00 91.43 750 ASN B C 1
ATOM 12426 O O . ASN B 1 666 ? -2.962 -49.432 -11.338 1.00 94.29 750 ASN B O 1
ATOM 12431 N N . LEU B 1 667 ? -3.324 -47.445 -12.317 1.00 83.84 751 LEU B N 1
ATOM 12432 C CA . LEU B 1 667 ? -1.925 -47.059 -12.203 1.00 79.31 751 LEU B CA 1
ATOM 12433 C C . LEU B 1 667 ? -1.837 -45.587 -11.838 1.00 85.57 751 LEU B C 1
ATOM 12434 O O . LEU B 1 667 ? -2.373 -44.729 -12.550 1.00 89.93 751 LEU B O 1
ATOM 12439 N N . LEU B 1 668 ? -1.151 -45.305 -10.733 1.00 82.43 752 LEU B N 1
ATOM 12440 C CA . LEU B 1 668 ? -0.950 -43.948 -10.250 1.00 81.90 752 LEU B CA 1
ATOM 12441 C C . LEU B 1 668 ? 0.529 -43.727 -9.985 1.00 85.00 752 LEU B C 1
ATOM 12442 O O . LEU B 1 668 ? 1.167 -44.515 -9.268 1.00 87.15 752 LEU B O 1
ATOM 12447 N N . SER B 1 669 ? 1.079 -42.665 -10.569 1.00 80.11 753 SER B N 1
ATOM 12448 C CA . SER B 1 669 ? 2.455 -42.279 -10.292 1.00 79.60 753 SER B CA 1
ATOM 12449 C C . SER B 1 669 ? 2.458 -40.864 -9.740 1.00 81.58 753 SER B C 1
ATOM 12450 O O . SER B 1 669 ? 1.925 -39.946 -10.374 1.00 81.99 753 SER B O 1
ATOM 12453 N N . LEU B 1 670 ? 3.042 -40.695 -8.556 1.00 83.37 754 LEU B N 1
ATOM 12454 C CA . LEU B 1 670 ? 3.161 -39.397 -7.905 1.00 93.21 754 LEU B CA 1
ATOM 12455 C C . LEU B 1 670 ? 4.621 -39.082 -7.597 1.00 92.11 754 LEU B C 1
ATOM 12456 O O . LEU B 1 670 ? 4.941 -38.496 -6.563 1.00 87.10 754 LEU B O 1
ATOM 12461 N N . CYS B 1 671 ? 5.520 -39.462 -8.504 1.00 82.41 755 CYS B N 1
ATOM 12462 C CA . CYS B 1 671 ? 6.946 -39.275 -8.281 1.00 82.06 755 CYS B CA 1
ATOM 12463 C C . CYS B 1 671 ? 7.309 -37.796 -8.172 1.00 91.10 755 CYS B C 1
ATOM 12464 O O . CYS B 1 671 ? 6.528 -36.906 -8.513 1.00 103.44 755 CYS B O 1
ATOM 12467 N N . GLU B 1 672 ? 8.512 -37.544 -7.650 1.00 84.18 756 GLU B N 1
ATOM 12468 C CA . GLU B 1 672 ? 9.108 -36.208 -7.620 1.00 85.52 756 GLU B CA 1
ATOM 12469 C C . GLU B 1 672 ? 8.236 -35.193 -6.883 1.00 88.81 756 GLU B C 1
ATOM 12470 O O . GLU B 1 672 ? 8.279 -33.999 -7.179 1.00 106.97 756 GLU B O 1
ATOM 12476 N N . ASN B 1 673 ? 7.421 -35.654 -5.945 1.00 103.17 757 ASN B N 1
ATOM 12477 C CA . ASN B 1 673 ? 6.621 -34.796 -5.087 1.00 99.21 757 ASN B CA 1
ATOM 12478 C C . ASN B 1 673 ? 7.188 -34.838 -3.663 1.00 108.14 757 ASN B C 1
ATOM 12479 O O . ASN B 1 673 ? 8.247 -35.431 -3.416 1.00 110.86 757 ASN B O 1
ATOM 12484 N N . ALA B 1 674 ? 6.469 -34.212 -2.720 1.00 125.90 758 ALA B N 1
ATOM 12485 C CA . ALA B 1 674 ? 6.902 -34.033 -1.326 1.00 101.04 758 ALA B CA 1
ATOM 12486 C C . ALA B 1 674 ? 5.785 -34.466 -0.371 1.00 103.16 758 ALA B C 1
ATOM 12487 O O . ALA B 1 674 ? 5.185 -33.648 0.323 1.00 123.22 758 ALA B O 1
ATOM 12489 N N . LEU B 1 675 ? 5.467 -35.764 -0.378 1.00 101.71 759 LEU B N 1
ATOM 12490 C CA . LEU B 1 675 ? 4.341 -36.275 0.410 1.00 120.03 759 LEU B CA 1
ATOM 12491 C C . LEU B 1 675 ? 4.616 -36.266 1.923 1.00 121.92 759 LEU B C 1
ATOM 12492 O O . LEU B 1 675 ? 3.702 -36.000 2.711 1.00 125.72 759 LEU B O 1
ATOM 12497 N N . LYS B 1 676 ? 5.846 -36.591 2.349 1.00 106.68 760 LYS B N 1
ATOM 12498 C CA . LYS B 1 676 ? 6.327 -36.354 3.725 1.00 118.84 760 LYS B CA 1
ATOM 12499 C C . LYS B 1 676 ? 5.565 -37.123 4.815 1.00 141.37 760 LYS B C 1
ATOM 12500 O O . LYS B 1 676 ? 5.346 -36.603 5.914 1.00 143.74 760 LYS B O 1
ATOM 12506 N N . ASP B 1 677 ? 5.168 -38.364 4.519 1.00 129.10 761 ASP B N 1
ATOM 12507 C CA . ASP B 1 677 ? 4.596 -39.344 5.460 1.00 135.47 761 ASP B CA 1
ATOM 12508 C C . ASP B 1 677 ? 3.155 -39.092 5.904 1.00 123.52 761 ASP B C 1
ATOM 12509 O O . ASP B 1 677 ? 2.432 -40.049 6.203 1.00 114.22 761 ASP B O 1
ATOM 12514 N N . ASP B 1 678 ? 2.671 -37.853 5.831 1.00 124.25 762 ASP B N 1
ATOM 12515 C CA . ASP B 1 678 ? 1.267 -37.648 6.170 1.00 121.17 762 ASP B CA 1
ATOM 12516 C C . ASP B 1 678 ? 0.390 -37.839 4.944 1.00 123.41 762 ASP B C 1
ATOM 12517 O O . ASP B 1 678 ? -0.691 -38.440 5.028 1.00 116.69 762 ASP B O 1
ATOM 12522 N N . GLY B 1 679 ? 0.868 -37.371 3.793 1.00 132.47 763 GLY B N 1
ATOM 12523 C CA . GLY B 1 679 ? 0.219 -37.728 2.552 1.00 117.38 763 GLY B CA 1
ATOM 12524 C C . GLY B 1 679 ? 0.242 -39.222 2.314 1.00 108.44 763 GLY B C 1
ATOM 12525 O O . GLY B 1 679 ? -0.775 -39.812 1.950 1.00 111.11 763 GLY B O 1
ATOM 12526 N N . VAL B 1 680 ? 1.389 -39.862 2.551 1.00 106.99 764 VAL B N 1
ATOM 12527 C CA . VAL B 1 680 ? 1.444 -41.311 2.393 1.00 105.12 764 VAL B CA 1
ATOM 12528 C C . VAL B 1 680 ? 0.489 -41.979 3.374 1.00 120.55 764 VAL B C 1
ATOM 12529 O O . VAL B 1 680 ? -0.133 -42.997 3.053 1.00 117.76 764 VAL B O 1
ATOM 12533 N N . LEU B 1 681 ? 0.342 -41.408 4.578 1.00 121.95 765 LEU B N 1
ATOM 12534 C CA . LEU B 1 681 ? -0.635 -41.924 5.535 1.00 116.13 765 LEU B CA 1
ATOM 12535 C C . LEU B 1 681 ? -2.052 -41.881 4.962 1.00 114.74 765 LEU B C 1
ATOM 12536 O O . LEU B 1 681 ? -2.777 -42.884 4.992 1.00 119.66 765 LEU B O 1
ATOM 12541 N N . VAL B 1 682 ? -2.456 -40.732 4.411 1.00 121.05 766 VAL B N 1
ATOM 12542 C CA . VAL B 1 682 ? -3.802 -40.617 3.841 1.00 122.47 766 VAL B CA 1
ATOM 12543 C C . VAL B 1 682 ? -3.973 -41.573 2.664 1.00 121.78 766 VAL B C 1
ATOM 12544 O O . VAL B 1 682 ? -5.028 -42.206 2.498 1.00 131.65 766 VAL B O 1
ATOM 12548 N N . LEU B 1 683 ? -2.941 -41.691 1.826 1.00 111.83 767 LEU B N 1
ATOM 12549 C CA . LEU B 1 683 ? -3.029 -42.573 0.668 1.00 105.84 767 LEU B CA 1
ATOM 12550 C C . LEU B 1 683 ? -3.159 -44.028 1.088 1.00 111.34 767 LEU B C 1
ATOM 12551 O O . LEU B 1 683 ? -3.927 -44.785 0.490 1.00 108.41 767 LEU B O 1
ATOM 12556 N N . CYS B 1 684 ? -2.425 -44.435 2.122 1.00 116.73 768 CYS B N 1
ATOM 12557 C CA . CYS B 1 684 ? -2.565 -45.793 2.627 1.00 112.11 768 CYS B CA 1
ATOM 12558 C C . CYS B 1 684 ? -3.933 -46.006 3.249 1.00 113.99 768 CYS B C 1
ATOM 12559 O O . CYS B 1 684 ? -4.494 -47.103 3.149 1.00 121.04 768 CYS B O 1
ATOM 12562 N N . GLU B 1 685 ? -4.498 -44.967 3.868 1.00 121.28 769 GLU B N 1
ATOM 12563 C CA . GLU B 1 685 ? -5.865 -45.074 4.363 1.00 123.96 769 GLU B CA 1
ATOM 12564 C C . GLU B 1 685 ? -6.829 -45.333 3.215 1.00 127.15 769 GLU B C 1
ATOM 12565 O O . GLU B 1 685 ? -7.791 -46.097 3.359 1.00 128.06 769 GLU B O 1
ATOM 12571 N N . ALA B 1 686 ? -6.580 -44.708 2.063 1.00 135.42 770 ALA B N 1
ATOM 12572 C CA . ALA B 1 686 ? -7.407 -44.975 0.887 1.00 121.51 770 ALA B CA 1
ATOM 12573 C C . ALA B 1 686 ? -7.166 -46.375 0.330 1.00 112.38 770 ALA B C 1
ATOM 12574 O O . ALA B 1 686 ? -8.105 -47.040 -0.123 1.00 117.58 770 ALA B O 1
ATOM 12576 N N . LEU B 1 687 ? -5.913 -46.830 0.338 1.00 113.91 771 LEU B N 1
ATOM 12577 C CA . LEU B 1 687 ? -5.581 -48.107 -0.288 1.00 118.41 771 LEU B CA 1
ATOM 12578 C C . LEU B 1 687 ? -6.071 -49.289 0.537 1.00 126.85 771 LEU B C 1
ATOM 12579 O O . LEU B 1 687 ? -6.445 -50.322 -0.030 1.00 128.77 771 LEU B O 1
ATOM 12584 N N . LYS B 1 688 ? -6.079 -49.152 1.867 1.00 131.97 772 LYS B N 1
ATOM 12585 C CA . LYS B 1 688 ? -6.459 -50.255 2.747 1.00 117.06 772 LYS B CA 1
ATOM 12586 C C . LYS B 1 688 ? -7.846 -50.785 2.408 1.00 121.36 772 LYS B C 1
ATOM 12587 O O . LYS B 1 688 ? -8.094 -51.994 2.491 1.00 126.87 772 LYS B O 1
ATOM 12593 N N . ASN B 1 689 ? -8.754 -49.895 2.019 1.00 122.00 773 ASN B N 1
ATOM 12594 C CA . ASN B 1 689 ? -10.126 -50.250 1.683 1.00 131.47 773 ASN B CA 1
ATOM 12595 C C . ASN B 1 689 ? -10.145 -51.312 0.587 1.00 142.16 773 ASN B C 1
ATOM 12596 O O . ASN B 1 689 ? -9.572 -51.088 -0.491 1.00 138.02 773 ASN B O 1
ATOM 12601 N N . PRO B 1 690 ? -10.785 -52.474 0.807 1.00 161.47 774 PRO B N 1
ATOM 12602 C CA . PRO B 1 690 ? -10.809 -53.504 -0.242 1.00 156.58 774 PRO B CA 1
ATOM 12603 C C . PRO B 1 690 ? -11.842 -53.199 -1.313 1.00 159.82 774 PRO B C 1
ATOM 12604 O O . PRO B 1 690 ? -12.567 -54.086 -1.774 1.00 169.23 774 PRO B O 1
ATOM 12608 N N . ASP B 1 691 ? -11.909 -51.935 -1.706 1.00 150.86 775 ASP B N 1
ATOM 12609 C CA . ASP B 1 691 ? -12.617 -51.485 -2.891 1.00 157.48 775 ASP B CA 1
ATOM 12610 C C . ASP B 1 691 ? -11.698 -50.797 -3.878 1.00 150.63 775 ASP B C 1
ATOM 12611 O O . ASP B 1 691 ? -11.936 -50.875 -5.087 1.00 153.67 775 ASP B O 1
ATOM 12616 N N . CYS B 1 692 ? -10.665 -50.121 -3.386 1.00 140.10 776 CYS B N 1
ATOM 12617 C CA . CYS B 1 692 ? -9.673 -49.488 -4.237 1.00 133.72 776 CYS B CA 1
ATOM 12618 C C . CYS B 1 692 ? -9.035 -50.526 -5.152 1.00 127.09 776 CYS B C 1
ATOM 12619 O O . CYS B 1 692 ? -8.400 -51.476 -4.683 1.00 112.93 776 CYS B O 1
ATOM 12622 N N . ALA B 1 693 ? -9.211 -50.344 -6.460 1.00 116.05 777 ALA B N 1
ATOM 12623 C CA . ALA B 1 693 ? -8.743 -51.303 -7.449 1.00 110.08 777 ALA B CA 1
ATOM 12624 C C . ALA B 1 693 ? -7.371 -50.953 -8.003 1.00 102.85 777 ALA B C 1
ATOM 12625 O O . ALA B 1 693 ? -6.937 -51.573 -8.978 1.00 96.28 777 ALA B O 1
ATOM 12627 N N . LEU B 1 694 ? -6.681 -49.986 -7.399 1.00 104.72 778 LEU B N 1
ATOM 12628 C CA . LEU B 1 694 ? -5.386 -49.556 -7.909 1.00 91.12 778 LEU B CA 1
ATOM 12629 C C . LEU B 1 694 ? -4.401 -50.721 -7.893 1.00 86.37 778 LEU B C 1
ATOM 12630 O O . LEU B 1 694 ? -4.313 -51.461 -6.911 1.00 92.39 778 LEU B O 1
ATOM 12635 N N . GLU B 1 695 ? -3.664 -50.895 -8.995 1.00 96.86 779 GLU B N 1
ATOM 12636 C CA . GLU B 1 695 ? -2.768 -52.037 -9.133 1.00 91.89 779 GLU B CA 1
ATOM 12637 C C . GLU B 1 695 ? -1.295 -51.673 -9.093 1.00 85.56 779 GLU B C 1
ATOM 12638 O O . GLU B 1 695 ? -0.473 -52.541 -8.783 1.00 87.38 779 GLU B O 1
ATOM 12644 N N . ALA B 1 696 ? -0.947 -50.411 -9.318 1.00 79.40 780 ALA B N 1
ATOM 12645 C CA . ALA B 1 696 ? 0.455 -50.039 -9.395 1.00 82.88 780 ALA B CA 1
ATOM 12646 C C . ALA B 1 696 ? 0.607 -48.609 -8.914 1.00 79.08 780 ALA B C 1
ATOM 12647 O O . ALA B 1 696 ? -0.111 -47.711 -9.372 1.00 79.70 780 ALA B O 1
ATOM 12649 N N . LEU B 1 697 ? 1.553 -48.413 -7.997 1.00 86.09 781 LEU B N 1
ATOM 12650 C CA . LEU B 1 697 ? 1.771 -47.125 -7.352 1.00 82.80 781 LEU B CA 1
ATOM 12651 C C . LEU B 1 697 ? 3.257 -46.809 -7.373 1.00 83.38 781 LEU B C 1
ATOM 12652 O O . LEU B 1 697 ? 4.084 -47.632 -6.952 1.00 84.19 781 LEU B O 1
ATOM 12657 N N . LEU B 1 698 ? 3.593 -45.618 -7.852 1.00 79.69 782 LEU B N 1
ATOM 12658 C CA . LEU B 1 698 ? 4.988 -45.199 -7.926 1.00 83.12 782 LEU B CA 1
ATOM 12659 C C . LEU B 1 698 ? 5.154 -43.945 -7.075 1.00 89.10 782 LEU B C 1
ATOM 12660 O O . LEU B 1 698 ? 4.707 -42.861 -7.468 1.00 95.73 782 LEU B O 1
ATOM 12665 N N . LEU B 1 699 ? 5.799 -44.094 -5.911 1.00 90.21 783 LEU B N 1
ATOM 12666 C CA . LEU B 1 699 ? 6.109 -42.999 -5.001 1.00 85.24 783 LEU B CA 1
ATOM 12667 C C . LEU B 1 699 ? 7.615 -42.747 -4.932 1.00 85.65 783 LEU B C 1
ATOM 12668 O O . LEU B 1 699 ? 8.171 -42.531 -3.857 1.00 86.02 783 LEU B O 1
ATOM 12673 N N . SER B 1 700 ? 8.295 -42.775 -6.074 1.00 81.78 784 SER B N 1
ATOM 12674 C CA . SER B 1 700 ? 9.732 -42.542 -6.093 1.00 82.21 784 SER B CA 1
ATOM 12675 C C . SER B 1 700 ? 10.051 -41.089 -5.753 1.00 93.60 784 SER B C 1
ATOM 12676 O O . SER B 1 700 ? 9.391 -40.163 -6.231 1.00 93.45 784 SER B O 1
ATOM 12679 N N . HIS B 1 701 ? 11.062 -40.892 -4.904 1.00 93.70 785 HIS B N 1
ATOM 12680 C CA . HIS B 1 701 ? 11.549 -39.555 -4.548 1.00 90.44 785 HIS B CA 1
ATOM 12681 C C . HIS B 1 701 ? 10.435 -38.682 -3.960 1.00 93.53 785 HIS B C 1
ATOM 12682 O O . HIS B 1 701 ? 10.245 -37.527 -4.348 1.00 93.09 785 HIS B O 1
ATOM 12689 N N . CYS B 1 702 ? 9.707 -39.228 -2.987 1.00 99.51 786 CYS B N 1
ATOM 12690 C CA . CYS B 1 702 ? 8.593 -38.507 -2.381 1.00 110.49 786 CYS B CA 1
ATOM 12691 C C . CYS B 1 702 ? 8.897 -37.960 -0.988 1.00 109.36 786 CYS B C 1
ATOM 12692 O O . CYS B 1 702 ? 7.978 -37.491 -0.309 1.00 98.24 786 CYS B O 1
ATOM 12695 N N . CYS B 1 703 ? 10.162 -37.984 -0.563 1.00 103.52 787 CYS B N 1
ATOM 12696 C CA . CYS B 1 703 ? 10.606 -37.308 0.661 1.00 119.62 787 CYS B CA 1
ATOM 12697 C C . CYS B 1 703 ? 9.876 -37.832 1.901 1.00 110.62 787 CYS B C 1
ATOM 12698 O O . CYS B 1 703 ? 9.384 -37.064 2.730 1.00 111.61 787 CYS B O 1
ATOM 12701 N N . PHE B 1 704 ? 9.808 -39.153 2.030 1.00 100.55 788 PHE B N 1
ATOM 12702 C CA . PHE B 1 704 ? 9.224 -39.771 3.209 1.00 104.81 788 PHE B CA 1
ATOM 12703 C C . PHE B 1 704 ? 10.166 -40.849 3.728 1.00 108.29 788 PHE B C 1
ATOM 12704 O O . PHE B 1 704 ? 11.163 -41.192 3.087 1.00 109.61 788 PHE B O 1
ATOM 12712 N N . SER B 1 705 ? 9.828 -41.382 4.907 1.00 110.01 789 SER B N 1
ATOM 12713 C CA . SER B 1 705 ? 10.748 -42.170 5.725 1.00 118.59 789 SER B CA 1
ATOM 12714 C C . SER B 1 705 ? 10.108 -43.439 6.273 1.00 106.39 789 SER B C 1
ATOM 12715 O O . SER B 1 705 ? 9.035 -43.857 5.826 1.00 104.84 789 SER B O 1
ATOM 12718 N N . SER B 1 706 ? 10.769 -44.056 7.255 1.00 107.44 790 SER B N 1
ATOM 12719 C CA . SER B 1 706 ? 10.295 -45.324 7.795 1.00 113.88 790 SER B CA 1
ATOM 12720 C C . SER B 1 706 ? 8.897 -45.215 8.382 1.00 120.74 790 SER B C 1
ATOM 12721 O O . SER B 1 706 ? 8.176 -46.219 8.425 1.00 122.70 790 SER B O 1
ATOM 12724 N N . ALA B 1 707 ? 8.494 -44.015 8.809 1.00 123.73 791 ALA B N 1
ATOM 12725 C CA . ALA B 1 707 ? 7.166 -43.827 9.385 1.00 120.34 791 ALA B CA 1
ATOM 12726 C C . ALA B 1 707 ? 6.071 -44.256 8.417 1.00 123.11 791 ALA B C 1
ATOM 12727 O O . ALA B 1 707 ? 5.028 -44.773 8.836 1.00 120.27 791 ALA B O 1
ATOM 12729 N N . ALA B 1 708 ? 6.279 -44.040 7.120 1.00 126.70 792 ALA B N 1
ATOM 12730 C CA . ALA B 1 708 ? 5.282 -44.477 6.152 1.00 117.24 792 ALA B CA 1
ATOM 12731 C C . ALA B 1 708 ? 5.308 -45.982 5.939 1.00 113.66 792 ALA B C 1
ATOM 12732 O O . ALA B 1 708 ? 4.257 -46.581 5.680 1.00 110.73 792 ALA B O 1
ATOM 12734 N N . CYS B 1 709 ? 6.482 -46.609 6.073 1.00 119.05 793 CYS B N 1
ATOM 12735 C CA . CYS B 1 709 ? 6.587 -48.044 5.822 1.00 125.86 793 CYS B CA 1
ATOM 12736 C C . CYS B 1 709 ? 5.683 -48.858 6.735 1.00 121.40 793 CYS B C 1
ATOM 12737 O O . CYS B 1 709 ? 5.296 -49.973 6.369 1.00 117.89 793 CYS B O 1
ATOM 12740 N N . ASP B 1 710 ? 5.332 -48.324 7.904 1.00 123.18 794 ASP B N 1
ATOM 12741 C CA . ASP B 1 710 ? 4.315 -48.956 8.736 1.00 127.70 794 ASP B CA 1
ATOM 12742 C C . ASP B 1 710 ? 2.995 -49.072 7.982 1.00 126.97 794 ASP B C 1
ATOM 12743 O O . ASP B 1 710 ? 2.479 -50.176 7.764 1.00 126.57 794 ASP B O 1
ATOM 12748 N N . HIS B 1 711 ? 2.446 -47.932 7.551 1.00 132.05 795 HIS B N 1
ATOM 12749 C CA . HIS B 1 711 ? 1.151 -47.947 6.877 1.00 134.90 795 HIS B CA 1
ATOM 12750 C C . HIS B 1 711 ? 1.213 -48.736 5.577 1.00 122.83 795 HIS B C 1
ATOM 12751 O O . HIS B 1 711 ? 0.308 -49.529 5.280 1.00 123.52 795 HIS B O 1
ATOM 12758 N N . LEU B 1 712 ? 2.284 -48.548 4.800 1.00 120.63 796 LEU B N 1
ATOM 12759 C CA . LEU B 1 712 ? 2.463 -49.333 3.585 1.00 104.05 796 LEU B CA 1
ATOM 12760 C C . LEU B 1 712 ? 2.383 -50.825 3.885 1.00 117.61 796 LEU B C 1
ATOM 12761 O O . LEU B 1 712 ? 1.834 -51.595 3.089 1.00 99.81 796 LEU B O 1
ATOM 12766 N N . SER B 1 713 ? 2.890 -51.245 5.052 1.00 123.58 797 SER B N 1
ATOM 12767 C CA . SER B 1 713 ? 2.798 -52.652 5.439 1.00 117.11 797 SER B CA 1
ATOM 12768 C C . SER B 1 713 ? 1.346 -53.107 5.527 1.00 113.34 797 SER B C 1
ATOM 12769 O O . SER B 1 713 ? 0.965 -54.135 4.951 1.00 118.09 797 SER B O 1
ATOM 12772 N N . GLN B 1 714 ? 0.506 -52.318 6.197 1.00 132.34 798 GLN B N 1
ATOM 12773 C CA . GLN B 1 714 ? -0.910 -52.653 6.255 1.00 138.76 798 GLN B CA 1
ATOM 12774 C C . GLN B 1 714 ? -1.536 -52.683 4.869 1.00 142.33 798 GLN B C 1
ATOM 12775 O O . GLN B 1 714 ? -2.556 -53.354 4.674 1.00 144.93 798 GLN B O 1
ATOM 12781 N N . VAL B 1 715 ? -0.946 -51.975 3.904 1.00 123.59 799 VAL B N 1
ATOM 12782 C CA . VAL B 1 715 ? -1.423 -52.055 2.527 1.00 121.81 799 VAL B CA 1
ATOM 12783 C C . VAL B 1 715 ? -1.205 -53.455 1.961 1.00 120.80 799 VAL B C 1
ATOM 12784 O O . VAL B 1 715 ? -2.131 -54.067 1.410 1.00 118.44 799 VAL B O 1
ATOM 12788 N N . LEU B 1 716 ? 0.017 -53.999 2.102 1.00 113.04 800 LEU B N 1
ATOM 12789 C CA . LEU B 1 716 ? 0.313 -55.247 1.392 1.00 119.83 800 LEU B CA 1
ATOM 12790 C C . LEU B 1 716 ? -0.529 -56.409 1.898 1.00 128.11 800 LEU B C 1
ATOM 12791 O O . LEU B 1 716 ? -0.810 -57.341 1.135 1.00 128.47 800 LEU B O 1
ATOM 12796 N N . LEU B 1 717 ? -0.965 -56.361 3.156 1.00 134.91 801 LEU B N 1
ATOM 12797 C CA . LEU B 1 717 ? -1.833 -57.409 3.675 1.00 133.55 801 LEU B CA 1
ATOM 12798 C C . LEU B 1 717 ? -3.256 -57.285 3.144 1.00 139.24 801 LEU B C 1
ATOM 12799 O O . LEU B 1 717 ? -3.936 -58.301 2.971 1.00 146.28 801 LEU B O 1
ATOM 12804 N N . TYR B 1 718 ? -3.727 -56.064 2.879 1.00 148.33 802 TYR B N 1
ATOM 12805 C CA . TYR B 1 718 ? -5.149 -55.850 2.652 1.00 157.71 802 TYR B CA 1
ATOM 12806 C C . TYR B 1 718 ? -5.534 -55.573 1.203 1.00 154.46 802 TYR B C 1
ATOM 12807 O O . TYR B 1 718 ? -6.722 -55.653 0.876 1.00 159.38 802 TYR B O 1
ATOM 12816 N N . ASN B 1 719 ? -4.581 -55.254 0.332 1.00 127.08 803 ASN B N 1
ATOM 12817 C CA . ASN B 1 719 ? -4.872 -54.983 -1.070 1.00 136.40 803 ASN B CA 1
ATOM 12818 C C . ASN B 1 719 ? -4.646 -56.246 -1.888 1.00 130.37 803 ASN B C 1
ATOM 12819 O O . ASN B 1 719 ? -3.503 -56.666 -2.094 1.00 124.68 803 ASN B O 1
ATOM 12824 N N . ARG B 1 720 ? -5.741 -56.844 -2.357 1.00 129.31 804 ARG B N 1
ATOM 12825 C CA . ARG B 1 720 ? -5.677 -58.006 -3.234 1.00 133.94 804 ARG B CA 1
ATOM 12826 C C . ARG B 1 720 ? -5.478 -57.630 -4.695 1.00 134.07 804 ARG B C 1
ATOM 12827 O O . ARG B 1 720 ? -5.300 -58.522 -5.532 1.00 128.74 804 ARG B O 1
ATOM 12835 N N . SER B 1 721 ? -5.498 -56.336 -5.019 1.00 124.72 805 SER B N 1
ATOM 12836 C CA . SER B 1 721 ? -5.316 -55.876 -6.387 1.00 122.88 805 SER B CA 1
ATOM 12837 C C . SER B 1 721 ? -3.963 -55.231 -6.646 1.00 104.71 805 SER B C 1
ATOM 12838 O O . SER B 1 721 ? -3.512 -55.235 -7.795 1.00 95.18 805 SER B O 1
ATOM 12841 N N . LEU B 1 722 ? -3.307 -54.690 -5.619 1.00 102.65 806 LEU B N 1
ATOM 12842 C CA . LEU B 1 722 ? -2.069 -53.938 -5.801 1.00 85.30 806 LEU B CA 1
ATOM 12843 C C . LEU B 1 722 ? -0.920 -54.898 -6.097 1.00 83.02 806 LEU B C 1
ATOM 12844 O O . LEU B 1 722 ? -0.619 -55.779 -5.291 1.00 86.54 806 LEU B O 1
ATOM 12849 N N . THR B 1 723 ? -0.260 -54.729 -7.246 1.00 94.14 807 THR B N 1
ATOM 12850 C CA . THR B 1 723 ? 0.782 -55.663 -7.660 1.00 92.49 807 THR B CA 1
ATOM 12851 C C . THR B 1 723 ? 2.133 -55.025 -7.948 1.00 81.91 807 THR B C 1
ATOM 12852 O O . THR B 1 723 ? 3.109 -55.760 -8.138 1.00 75.09 807 THR B O 1
ATOM 12856 N N . PHE B 1 724 ? 2.236 -53.698 -7.950 1.00 76.74 808 PHE B N 1
ATOM 12857 C CA . PHE B 1 724 ? 3.499 -53.035 -8.249 1.00 82.63 808 PHE B CA 1
ATOM 12858 C C . PHE B 1 724 ? 3.682 -51.866 -7.291 1.00 87.15 808 PHE B C 1
ATOM 12859 O O . PHE B 1 724 ? 2.828 -50.971 -7.242 1.00 90.28 808 PHE B O 1
ATOM 12867 N N . LEU B 1 725 ? 4.802 -51.853 -6.558 1.00 77.37 809 LEU B N 1
ATOM 12868 C CA . LEU B 1 725 ? 5.132 -50.748 -5.661 1.00 79.12 809 LEU B CA 1
ATOM 12869 C C . LEU B 1 725 ? 6.543 -50.247 -5.940 1.00 77.91 809 LEU B C 1
ATOM 12870 O O . LEU B 1 725 ? 7.504 -51.032 -5.948 1.00 76.96 809 LEU B O 1
ATOM 12875 N N . ASP B 1 726 ? 6.661 -48.939 -6.170 1.00 78.12 810 ASP B N 1
ATOM 12876 C CA . ASP B 1 726 ? 7.951 -48.285 -6.378 1.00 77.62 810 ASP B CA 1
ATOM 12877 C C . ASP B 1 726 ? 8.175 -47.278 -5.259 1.00 85.44 810 ASP B C 1
ATOM 12878 O O . ASP B 1 726 ? 7.438 -46.294 -5.153 1.00 81.08 810 ASP B O 1
ATOM 12883 N N . LEU B 1 727 ? 9.188 -47.523 -4.423 1.00 84.82 811 LEU B N 1
ATOM 12884 C CA . LEU B 1 727 ? 9.509 -46.652 -3.301 1.00 83.22 811 LEU B CA 1
ATOM 12885 C C . LEU B 1 727 ? 10.948 -46.149 -3.372 1.00 84.87 811 LEU B C 1
ATOM 12886 O O . LEU B 1 727 ? 11.549 -45.835 -2.342 1.00 85.27 811 LEU B O 1
ATOM 12891 N N . GLY B 1 728 ? 11.509 -46.064 -4.578 1.00 80.72 812 GLY B N 1
ATOM 12892 C CA . GLY B 1 728 ? 12.912 -45.721 -4.716 1.00 83.52 812 GLY B CA 1
ATOM 12893 C C . GLY B 1 728 ? 13.236 -44.295 -4.301 1.00 93.64 812 GLY B C 1
ATOM 12894 O O . GLY B 1 728 ? 12.387 -43.399 -4.312 1.00 94.71 812 GLY B O 1
ATOM 12895 N N . SER B 1 729 ? 14.502 -44.095 -3.917 1.00 83.19 813 SER B N 1
ATOM 12896 C CA . SER B 1 729 ? 15.037 -42.785 -3.540 1.00 85.04 813 SER B CA 1
ATOM 12897 C C . SER B 1 729 ? 14.282 -42.166 -2.363 1.00 89.67 813 SER B C 1
ATOM 12898 O O . SER B 1 729 ? 13.855 -41.013 -2.400 1.00 94.89 813 SER B O 1
ATOM 12901 N N . ASN B 1 730 ? 14.134 -42.948 -1.301 1.00 89.12 814 ASN B N 1
ATOM 12902 C CA . ASN B 1 730 ? 13.541 -42.486 -0.057 1.00 96.73 814 ASN B CA 1
ATOM 12903 C C . ASN B 1 730 ? 14.394 -43.004 1.082 1.00 93.91 814 ASN B C 1
ATOM 12904 O O . ASN B 1 730 ? 14.968 -44.092 0.994 1.00 97.63 814 ASN B O 1
ATOM 12909 N N . VAL B 1 731 ? 14.485 -42.221 2.150 1.00 99.47 815 VAL B N 1
ATOM 12910 C CA . VAL B 1 731 ? 15.312 -42.644 3.269 1.00 108.52 815 VAL B CA 1
ATOM 12911 C C . VAL B 1 731 ? 14.488 -43.638 4.077 1.00 99.85 815 VAL B C 1
ATOM 12912 O O . VAL B 1 731 ? 13.668 -43.259 4.920 1.00 102.12 815 VAL B O 1
ATOM 12916 N N . LEU B 1 732 ? 14.673 -44.917 3.772 1.00 98.07 816 LEU B N 1
ATOM 12917 C CA . LEU B 1 732 ? 13.954 -46.018 4.395 1.00 98.59 816 LEU B CA 1
ATOM 12918 C C . LEU B 1 732 ? 14.784 -46.759 5.425 1.00 111.35 816 LEU B C 1
ATOM 12919 O O . LEU B 1 732 ? 14.219 -47.387 6.326 1.00 104.81 816 LEU B O 1
ATOM 12924 N N . LYS B 1 733 ? 16.108 -46.736 5.278 1.00 102.84 817 LYS B N 1
ATOM 12925 C CA . LYS B 1 733 ? 17.031 -47.320 6.237 1.00 102.15 817 LYS B CA 1
ATOM 12926 C C . LYS B 1 733 ? 16.698 -48.804 6.326 1.00 101.27 817 LYS B C 1
ATOM 12927 O O . LYS B 1 733 ? 16.021 -49.331 5.441 1.00 98.78 817 LYS B O 1
ATOM 12933 N N . ASP B 1 734 ? 17.100 -49.475 7.393 1.00 120.56 818 ASP B N 1
ATOM 12934 C CA . ASP B 1 734 ? 16.777 -50.890 7.522 1.00 102.86 818 ASP B CA 1
ATOM 12935 C C . ASP B 1 734 ? 15.451 -51.142 8.222 1.00 104.23 818 ASP B C 1
ATOM 12936 O O . ASP B 1 734 ? 14.854 -52.205 8.018 1.00 103.16 818 ASP B O 1
ATOM 12941 N N . GLU B 1 735 ? 14.966 -50.179 9.010 1.00 128.57 819 GLU B N 1
ATOM 12942 C CA . GLU B 1 735 ? 13.704 -50.355 9.721 1.00 121.14 819 GLU B CA 1
ATOM 12943 C C . GLU B 1 735 ? 12.525 -50.415 8.758 1.00 123.02 819 GLU B C 1
ATOM 12944 O O . GLU B 1 735 ? 11.646 -51.273 8.899 1.00 120.40 819 GLU B O 1
ATOM 12950 N N . GLY B 1 736 ? 12.499 -49.526 7.759 1.00 128.03 820 GLY B N 1
ATOM 12951 C CA . GLY B 1 736 ? 11.416 -49.551 6.789 1.00 124.54 820 GLY B CA 1
ATOM 12952 C C . GLY B 1 736 ? 11.404 -50.820 5.962 1.00 106.74 820 GLY B C 1
ATOM 12953 O O . GLY B 1 736 ? 10.352 -51.429 5.754 1.00 102.57 820 GLY B O 1
ATOM 12954 N N . VAL B 1 737 ? 12.578 -51.245 5.494 1.00 108.30 821 VAL B N 1
ATOM 12955 C CA . VAL B 1 737 ? 12.666 -52.453 4.680 1.00 95.42 821 VAL B CA 1
ATOM 12956 C C . VAL B 1 737 ? 12.294 -53.680 5.499 1.00 108.97 821 VAL B C 1
ATOM 12957 O O . VAL B 1 737 ? 11.643 -54.600 4.992 1.00 96.57 821 VAL B O 1
ATOM 12961 N N . THR B 1 738 ? 12.672 -53.701 6.787 1.00 115.30 822 THR B N 1
ATOM 12962 C CA . THR B 1 738 ? 12.308 -54.821 7.651 1.00 101.68 822 THR B CA 1
ATOM 12963 C C . THR B 1 738 ? 10.811 -54.835 7.941 1.00 102.48 822 THR B C 1
ATOM 12964 O O . THR B 1 738 ? 10.195 -55.903 7.991 1.00 102.47 822 THR B O 1
ATOM 12968 N N . THR B 1 739 ? 10.206 -53.663 8.138 1.00 103.60 823 THR B N 1
ATOM 12969 C CA . THR B 1 739 ? 8.756 -53.614 8.300 1.00 104.64 823 THR B CA 1
ATOM 12970 C C . THR B 1 739 ? 8.052 -54.130 7.054 1.00 110.61 823 THR B C 1
ATOM 12971 O O . THR B 1 739 ? 7.110 -54.935 7.138 1.00 117.25 823 THR B O 1
ATOM 12975 N N . LEU B 1 740 ? 8.508 -53.682 5.881 1.00 104.30 824 LEU B N 1
ATOM 12976 C CA . LEU B 1 740 ? 7.903 -54.140 4.641 1.00 96.33 824 LEU B CA 1
ATOM 12977 C C . LEU B 1 740 ? 8.075 -55.643 4.477 1.00 98.23 824 LEU B C 1
ATOM 12978 O O . LEU B 1 740 ? 7.124 -56.340 4.118 1.00 96.50 824 LEU B O 1
ATOM 12983 N N . CYS B 1 741 ? 9.266 -56.166 4.778 1.00 95.33 825 CYS B N 1
ATOM 12984 C CA . CYS B 1 741 ? 9.494 -57.600 4.649 1.00 94.62 825 CYS B CA 1
ATOM 12985 C C . CYS B 1 741 ? 8.617 -58.378 5.611 1.00 108.41 825 CYS B C 1
ATOM 12986 O O . CYS B 1 741 ? 8.135 -59.467 5.284 1.00 110.00 825 CYS B O 1
ATOM 12989 N N . GLU B 1 742 ? 8.411 -57.840 6.812 1.00 117.99 826 GLU B N 1
ATOM 12990 C CA . GLU B 1 742 ? 7.503 -58.471 7.758 1.00 122.53 826 GLU B CA 1
ATOM 12991 C C . GLU B 1 742 ? 6.102 -58.556 7.175 1.00 114.53 826 GLU B C 1
ATOM 12992 O O . GLU B 1 742 ? 5.408 -59.567 7.343 1.00 110.20 826 GLU B O 1
ATOM 12998 N N . SER B 1 743 ? 5.667 -57.498 6.487 1.00 122.95 827 SER B N 1
ATOM 12999 C CA . SER B 1 743 ? 4.355 -57.540 5.846 1.00 115.98 827 SER B CA 1
ATOM 13000 C C . SER B 1 743 ? 4.321 -58.530 4.677 1.00 107.32 827 SER B C 1
ATOM 13001 O O . SER B 1 743 ? 3.307 -59.204 4.459 1.00 111.91 827 SER B O 1
ATOM 13004 N N . LEU B 1 744 ? 5.402 -58.608 3.894 1.00 103.60 828 LEU B N 1
ATOM 13005 C CA . LEU B 1 744 ? 5.438 -59.434 2.686 1.00 99.47 828 LEU B CA 1
ATOM 13006 C C . LEU B 1 744 ? 5.787 -60.899 2.942 1.00 114.24 828 LEU B C 1
ATOM 13007 O O . LEU B 1 744 ? 5.724 -61.698 2.002 1.00 104.86 828 LEU B O 1
ATOM 13012 N N . LYS B 1 745 ? 6.185 -61.262 4.167 1.00 118.90 829 LYS B N 1
ATOM 13013 C CA . LYS B 1 745 ? 6.461 -62.665 4.479 1.00 106.92 829 LYS B CA 1
ATOM 13014 C C . LYS B 1 745 ? 5.267 -63.560 4.169 1.00 103.46 829 LYS B C 1
ATOM 13015 O O . LYS B 1 745 ? 5.433 -64.675 3.663 1.00 97.50 829 LYS B O 1
ATOM 13021 N N . HIS B 1 746 ? 4.061 -63.085 4.453 1.00 116.62 830 HIS B N 1
ATOM 13022 C CA . HIS B 1 746 ? 2.874 -63.930 4.380 1.00 113.06 830 HIS B CA 1
ATOM 13023 C C . HIS B 1 746 ? 2.487 -64.165 2.923 1.00 127.60 830 HIS B C 1
ATOM 13024 O O . HIS B 1 746 ? 2.328 -63.200 2.169 1.00 134.25 830 HIS B O 1
ATOM 13031 N N . PRO B 1 747 ? 2.344 -65.423 2.489 1.00 131.78 831 PRO B N 1
ATOM 13032 C CA . PRO B 1 747 ? 2.035 -65.691 1.069 1.00 126.96 831 PRO B CA 1
ATOM 13033 C C . PRO B 1 747 ? 0.748 -65.042 0.584 1.00 130.87 831 PRO B C 1
ATOM 13034 O O . PRO B 1 747 ? 0.503 -65.025 -0.629 1.00 138.49 831 PRO B O 1
ATOM 13038 N N . SER B 1 748 ? -0.075 -64.514 1.492 1.00 135.05 832 SER B N 1
ATOM 13039 C CA . SER B 1 748 ? -1.330 -63.876 1.117 1.00 137.11 832 SER B CA 1
ATOM 13040 C C . SER B 1 748 ? -1.120 -62.573 0.349 1.00 131.42 832 SER B C 1
ATOM 13041 O O . SER B 1 748 ? -2.053 -62.102 -0.313 1.00 120.19 832 SER B O 1
ATOM 13044 N N . CYS B 1 749 ? 0.070 -61.978 0.431 1.00 130.32 833 CYS B N 1
ATOM 13045 C CA . CYS B 1 749 ? 0.345 -60.742 -0.293 1.00 132.03 833 CYS B CA 1
ATOM 13046 C C . CYS B 1 749 ? 0.372 -60.982 -1.797 1.00 129.87 833 CYS B C 1
ATOM 13047 O O . CYS B 1 749 ? 0.888 -61.996 -2.278 1.00 125.04 833 CYS B O 1
ATOM 13050 N N . ASN B 1 750 ? -0.198 -60.039 -2.542 1.00 117.59 834 ASN B N 1
ATOM 13051 C CA . ASN B 1 750 ? -0.287 -60.138 -3.989 1.00 114.31 834 ASN B CA 1
ATOM 13052 C C . ASN B 1 750 ? 0.740 -59.272 -4.704 1.00 94.90 834 ASN B C 1
ATOM 13053 O O . ASN B 1 750 ? 0.670 -59.130 -5.927 1.00 92.51 834 ASN B O 1
ATOM 13058 N N . LEU B 1 751 ? 1.702 -58.711 -3.977 1.00 99.36 835 LEU B N 1
ATOM 13059 C CA . LEU B 1 751 ? 2.688 -57.835 -4.593 1.00 81.90 835 LEU B CA 1
ATOM 13060 C C . LEU B 1 751 ? 3.585 -58.653 -5.512 1.00 88.79 835 LEU B C 1
ATOM 13061 O O . LEU B 1 751 ? 4.181 -59.646 -5.086 1.00 90.38 835 LEU B O 1
ATOM 13066 N N . GLN B 1 752 ? 3.691 -58.225 -6.770 1.00 84.02 836 GLN B N 1
ATOM 13067 C CA . GLN B 1 752 ? 4.522 -58.894 -7.765 1.00 83.16 836 GLN B CA 1
ATOM 13068 C C . GLN B 1 752 ? 5.847 -58.186 -8.018 1.00 77.63 836 GLN B C 1
ATOM 13069 O O . GLN B 1 752 ? 6.836 -58.848 -8.353 1.00 72.59 836 GLN B O 1
ATOM 13075 N N . GLU B 1 753 ? 5.888 -56.862 -7.909 1.00 73.02 837 GLU B N 1
ATOM 13076 C CA . GLU B 1 753 ? 7.088 -56.100 -8.212 1.00 71.91 837 GLU B CA 1
ATOM 13077 C C . GLU B 1 753 ? 7.361 -55.078 -7.120 1.00 79.76 837 GLU B C 1
ATOM 13078 O O . GLU B 1 753 ? 6.464 -54.311 -6.745 1.00 75.99 837 GLU B O 1
ATOM 13084 N N . LEU B 1 754 ? 8.610 -55.037 -6.653 1.00 73.82 838 LEU B N 1
ATOM 13085 C CA . LEU B 1 754 ? 9.026 -54.101 -5.619 1.00 75.61 838 LEU B CA 1
ATOM 13086 C C . LEU B 1 754 ? 10.311 -53.413 -6.044 1.00 74.64 838 LEU B C 1
ATOM 13087 O O . LEU B 1 754 ? 11.304 -54.074 -6.380 1.00 73.61 838 LEU B O 1
ATOM 13092 N N . TRP B 1 755 ? 10.298 -52.090 -5.995 1.00 75.22 839 TRP B N 1
ATOM 13093 C CA . TRP B 1 755 ? 11.472 -51.291 -6.323 1.00 74.70 839 TRP B CA 1
ATOM 13094 C C . TRP B 1 755 ? 11.885 -50.552 -5.064 1.00 77.36 839 TRP B C 1
ATOM 13095 O O . TRP B 1 755 ? 11.193 -49.624 -4.635 1.00 91.01 839 TRP B O 1
ATOM 13106 N N . LEU B 1 756 ? 13.003 -50.966 -4.468 1.00 82.73 840 LEU B N 1
ATOM 13107 C CA . LEU B 1 756 ? 13.547 -50.293 -3.301 1.00 80.17 840 LEU B CA 1
ATOM 13108 C C . LEU B 1 756 ? 14.962 -49.828 -3.603 1.00 79.89 840 LEU B C 1
ATOM 13109 O O . LEU B 1 756 ? 15.865 -50.017 -2.787 1.00 81.38 840 LEU B O 1
ATOM 13114 N N . MET B 1 757 ? 15.179 -49.245 -4.775 1.00 83.00 841 MET B N 1
ATOM 13115 C CA . MET B 1 757 ? 16.511 -48.769 -5.109 1.00 82.28 841 MET B CA 1
ATOM 13116 C C . MET B 1 757 ? 16.756 -47.421 -4.449 1.00 80.10 841 MET B C 1
ATOM 13117 O O . MET B 1 757 ? 15.823 -46.650 -4.211 1.00 85.48 841 MET B O 1
ATOM 13122 N N . ASN B 1 758 ? 18.026 -47.142 -4.154 1.00 81.18 842 ASN B N 1
ATOM 13123 C CA . ASN B 1 758 ? 18.418 -45.863 -3.565 1.00 83.28 842 ASN B CA 1
ATOM 13124 C C . ASN B 1 758 ? 17.613 -45.581 -2.294 1.00 90.78 842 ASN B C 1
ATOM 13125 O O . ASN B 1 758 ? 17.143 -44.467 -2.064 1.00 86.75 842 ASN B O 1
ATOM 13130 N N . CYS B 1 759 ? 17.438 -46.607 -1.459 1.00 88.35 843 CYS B N 1
ATOM 13131 C CA . CYS B 1 759 ? 16.603 -46.501 -0.270 1.00 99.25 843 CYS B CA 1
ATOM 13132 C C . CYS B 1 759 ? 17.400 -46.460 1.030 1.00 99.18 843 CYS B C 1
ATOM 13133 O O . CYS B 1 759 ? 16.805 -46.564 2.110 1.00 93.45 843 CYS B O 1
ATOM 13136 N N . TYR B 1 760 ? 18.726 -46.318 0.951 1.00 98.36 844 TYR B N 1
ATOM 13137 C CA . TYR B 1 760 ? 19.570 -46.057 2.122 1.00 102.69 844 TYR B CA 1
ATOM 13138 C C . TYR B 1 760 ? 19.521 -47.187 3.147 1.00 97.91 844 TYR B C 1
ATOM 13139 O O . TYR B 1 760 ? 19.726 -46.962 4.344 1.00 107.47 844 TYR B O 1
ATOM 13148 N N . PHE B 1 761 ? 19.239 -48.411 2.710 1.00 94.23 845 PHE B N 1
ATOM 13149 C CA . PHE B 1 761 ? 19.359 -49.549 3.602 1.00 95.49 845 PHE B CA 1
ATOM 13150 C C . PHE B 1 761 ? 20.699 -50.225 3.345 1.00 95.19 845 PHE B C 1
ATOM 13151 O O . PHE B 1 761 ? 21.497 -49.780 2.516 1.00 94.13 845 PHE B O 1
ATOM 13159 N N . THR B 1 762 ? 20.971 -51.273 4.112 1.00 96.43 846 THR B N 1
ATOM 13160 C CA . THR B 1 762 ? 22.284 -51.907 4.121 1.00 96.94 846 THR B CA 1
ATOM 13161 C C . THR B 1 762 ? 22.095 -53.387 4.436 1.00 103.82 846 THR B C 1
ATOM 13162 O O . THR B 1 762 ? 20.989 -53.923 4.313 1.00 104.75 846 THR B O 1
ATOM 13166 N N . SER B 1 763 ? 23.185 -54.051 4.835 1.00 105.94 847 SER B N 1
ATOM 13167 C CA . SER B 1 763 ? 23.187 -55.502 5.008 1.00 98.59 847 SER B CA 1
ATOM 13168 C C . SER B 1 763 ? 22.265 -55.979 6.123 1.00 99.77 847 SER B C 1
ATOM 13169 O O . SER B 1 763 ? 21.832 -57.137 6.100 1.00 99.14 847 SER B O 1
ATOM 13172 N N . VAL B 1 764 ? 21.958 -55.122 7.095 1.00 102.08 848 VAL B N 1
ATOM 13173 C CA . VAL B 1 764 ? 21.237 -55.571 8.283 1.00 105.41 848 VAL B CA 1
ATOM 13174 C C . VAL B 1 764 ? 19.866 -56.122 7.912 1.00 103.98 848 VAL B C 1
ATOM 13175 O O . VAL B 1 764 ? 19.446 -57.170 8.416 1.00 114.25 848 VAL B O 1
ATOM 13179 N N . CYS B 1 765 ? 19.144 -55.430 7.032 1.00 102.24 849 CYS B N 1
ATOM 13180 C CA . CYS B 1 765 ? 17.823 -55.898 6.630 1.00 108.75 849 CYS B CA 1
ATOM 13181 C C . CYS B 1 765 ? 17.884 -57.040 5.626 1.00 106.17 849 CYS B C 1
ATOM 13182 O O . CYS B 1 765 ? 16.838 -57.623 5.308 1.00 97.98 849 CYS B O 1
ATOM 13185 N N . CYS B 1 766 ? 19.075 -57.375 5.120 1.00 105.85 850 CYS B N 1
ATOM 13186 C CA . CYS B 1 766 ? 19.183 -58.436 4.127 1.00 93.54 850 CYS B CA 1
ATOM 13187 C C . CYS B 1 766 ? 18.685 -59.769 4.655 1.00 96.98 850 CYS B C 1
ATOM 13188 O O . CYS B 1 766 ? 18.343 -60.641 3.851 1.00 102.58 850 CYS B O 1
ATOM 13191 N N . VAL B 1 767 ? 18.662 -59.961 5.977 1.00 103.25 851 VAL B N 1
ATOM 13192 C CA . VAL B 1 767 ? 18.099 -61.191 6.526 1.00 105.00 851 VAL B CA 1
ATOM 13193 C C . VAL B 1 767 ? 16.616 -61.275 6.194 1.00 96.76 851 VAL B C 1
ATOM 13194 O O . VAL B 1 767 ? 16.132 -62.294 5.687 1.00 102.23 851 VAL B O 1
ATOM 13198 N N . ASP B 1 768 ? 15.881 -60.184 6.423 1.00 99.36 852 ASP B N 1
ATOM 13199 C CA . ASP B 1 768 ? 14.440 -60.211 6.189 1.00 106.45 852 ASP B CA 1
ATOM 13200 C C . ASP B 1 768 ? 14.108 -60.348 4.709 1.00 107.14 852 ASP B C 1
ATOM 13201 O O . ASP B 1 768 ? 13.216 -61.123 4.342 1.00 112.01 852 ASP B O 1
ATOM 13206 N N . ILE B 1 769 ? 14.807 -59.610 3.842 1.00 104.21 853 ILE B N 1
ATOM 13207 C CA . ILE B 1 769 ? 14.653 -59.856 2.414 1.00 94.43 853 ILE B CA 1
ATOM 13208 C C . ILE B 1 769 ? 14.936 -61.319 2.121 1.00 93.02 853 ILE B C 1
ATOM 13209 O O . ILE B 1 769 ? 14.184 -61.980 1.395 1.00 93.18 853 ILE B O 1
ATOM 13214 N N . ALA B 1 770 ? 16.005 -61.862 2.712 1.00 89.14 854 ALA B N 1
ATOM 13215 C CA . ALA B 1 770 ? 16.327 -63.258 2.457 1.00 88.75 854 ALA B CA 1
ATOM 13216 C C . ALA B 1 770 ? 15.198 -64.175 2.901 1.00 89.66 854 ALA B C 1
ATOM 13217 O O . ALA B 1 770 ? 15.046 -65.274 2.360 1.00 93.75 854 ALA B O 1
ATOM 13219 N N . THR B 1 771 ? 14.395 -63.752 3.877 1.00 91.64 855 THR B N 1
ATOM 13220 C CA . THR B 1 771 ? 13.237 -64.555 4.253 1.00 95.87 855 THR B CA 1
ATOM 13221 C C . THR B 1 771 ? 12.165 -64.491 3.176 1.00 97.32 855 THR B C 1
ATOM 13222 O O . THR B 1 771 ? 11.637 -65.528 2.751 1.00 94.13 855 THR B O 1
ATOM 13226 N N . VAL B 1 772 ? 11.864 -63.285 2.683 1.00 97.51 856 VAL B N 1
ATOM 13227 C CA . VAL B 1 772 ? 10.760 -63.150 1.739 1.00 99.98 856 VAL B CA 1
ATOM 13228 C C . VAL B 1 772 ? 11.070 -63.892 0.440 1.00 98.42 856 VAL B C 1
ATOM 13229 O O . VAL B 1 772 ? 10.199 -64.575 -0.114 1.00 93.67 856 VAL B O 1
ATOM 13233 N N . LEU B 1 773 ? 12.319 -63.816 -0.039 1.00 97.34 857 LEU B N 1
ATOM 13234 C CA . LEU B 1 773 ? 12.684 -64.536 -1.259 1.00 86.94 857 LEU B CA 1
ATOM 13235 C C . LEU B 1 773 ? 12.422 -66.029 -1.128 1.00 91.62 857 LEU B C 1
ATOM 13236 O O . LEU B 1 773 ? 12.191 -66.706 -2.136 1.00 99.44 857 LEU B O 1
ATOM 13241 N N . ILE B 1 774 ? 12.457 -66.558 0.093 1.00 99.03 858 ILE B N 1
ATOM 13242 C CA . ILE B 1 774 ? 12.191 -67.975 0.306 1.00 89.15 858 ILE B CA 1
ATOM 13243 C C . ILE B 1 774 ? 10.702 -68.264 0.512 1.00 98.28 858 ILE B C 1
ATOM 13244 O O . ILE B 1 774 ? 10.235 -69.361 0.190 1.00 88.41 858 ILE B O 1
ATOM 13249 N N . HIS B 1 775 ? 9.928 -67.295 1.009 1.00 105.54 859 HIS B N 1
ATOM 13250 C CA . HIS B 1 775 ? 8.543 -67.570 1.379 1.00 105.60 859 HIS B CA 1
ATOM 13251 C C . HIS B 1 775 ? 7.517 -67.078 0.367 1.00 107.80 859 HIS B C 1
ATOM 13252 O O . HIS B 1 775 ? 6.405 -67.619 0.331 1.00 106.08 859 HIS B O 1
ATOM 13259 N N . SER B 1 776 ? 7.860 -66.093 -0.460 1.00 101.53 860 SER B N 1
ATOM 13260 C CA . SER B 1 776 ? 6.906 -65.524 -1.398 1.00 95.14 860 SER B CA 1
ATOM 13261 C C . SER B 1 776 ? 6.735 -66.426 -2.611 1.00 92.86 860 SER B C 1
ATOM 13262 O O . SER B 1 776 ? 7.703 -67.006 -3.114 1.00 94.06 860 SER B O 1
ATOM 13265 N N . GLU B 1 777 ? 5.482 -66.580 -3.046 1.00 91.84 861 GLU B N 1
ATOM 13266 C CA . GLU B 1 777 ? 5.151 -67.269 -4.286 1.00 102.02 861 GLU B CA 1
ATOM 13267 C C . GLU B 1 777 ? 4.674 -66.321 -5.375 1.00 100.48 861 GLU B C 1
ATOM 13268 O O . GLU B 1 777 ? 4.290 -66.781 -6.457 1.00 102.43 861 GLU B O 1
ATOM 13274 N N . LYS B 1 778 ? 4.699 -65.012 -5.126 1.00 94.41 862 LYS B N 1
ATOM 13275 C CA . LYS B 1 778 ? 4.147 -64.047 -6.059 1.00 87.80 862 LYS B CA 1
ATOM 13276 C C . LYS B 1 778 ? 5.087 -62.896 -6.389 1.00 90.23 862 LYS B C 1
ATOM 13277 O O . LYS B 1 778 ? 4.816 -62.161 -7.349 1.00 93.07 862 LYS B O 1
ATOM 13283 N N . LEU B 1 779 ? 6.189 -62.734 -5.661 1.00 78.27 863 LEU B N 1
ATOM 13284 C CA . LEU B 1 779 ? 7.122 -61.638 -5.893 1.00 76.34 863 LEU B CA 1
ATOM 13285 C C . LEU B 1 779 ? 8.127 -62.092 -6.940 1.00 73.09 863 LEU B C 1
ATOM 13286 O O . LEU B 1 779 ? 8.935 -62.987 -6.684 1.00 75.14 863 LEU B O 1
ATOM 13291 N N . LYS B 1 780 ? 8.074 -61.473 -8.118 1.00 75.21 864 LYS B N 1
ATOM 13292 C CA . LYS B 1 780 ? 8.880 -61.889 -9.255 1.00 76.08 864 LYS B CA 1
ATOM 13293 C C . LYS B 1 780 ? 10.000 -60.922 -9.598 1.00 76.11 864 LYS B C 1
ATOM 13294 O O . LYS B 1 780 ? 10.995 -61.342 -10.193 1.00 78.49 864 LYS B O 1
ATOM 13300 N N . THR B 1 781 ? 9.869 -59.642 -9.257 1.00 68.70 865 THR B N 1
ATOM 13301 C CA . THR B 1 781 ? 10.897 -58.664 -9.589 1.00 73.57 865 THR B CA 1
ATOM 13302 C C . THR B 1 781 ? 11.200 -57.822 -8.362 1.00 69.74 865 THR B C 1
ATOM 13303 O O . THR B 1 781 ? 10.294 -57.217 -7.774 1.00 70.97 865 THR B O 1
ATOM 13307 N N . LEU B 1 782 ? 12.474 -57.786 -7.987 1.00 70.08 866 LEU B N 1
ATOM 13308 C CA . LEU B 1 782 ? 12.940 -57.015 -6.849 1.00 71.90 866 LEU B CA 1
ATOM 13309 C C . LEU B 1 782 ? 14.166 -56.224 -7.275 1.00 71.32 866 LEU B C 1
ATOM 13310 O O . LEU B 1 782 ? 15.174 -56.809 -7.685 1.00 70.88 866 LEU B O 1
ATOM 13315 N N . LYS B 1 783 ? 14.097 -54.902 -7.162 1.00 71.80 867 LYS B N 1
ATOM 13316 C CA . LYS B 1 783 ? 15.255 -54.058 -7.456 1.00 72.05 867 LYS B CA 1
ATOM 13317 C C . LYS B 1 783 ? 15.788 -53.452 -6.164 1.00 82.25 867 LYS B C 1
ATOM 13318 O O . LYS B 1 783 ? 15.177 -52.535 -5.605 1.00 86.64 867 LYS B O 1
ATOM 13324 N N . LEU B 1 784 ? 16.940 -53.954 -5.704 1.00 74.80 868 LEU B N 1
ATOM 13325 C CA . LEU B 1 784 ? 17.624 -53.477 -4.514 1.00 77.16 868 LEU B CA 1
ATOM 13326 C C . LEU B 1 784 ? 18.879 -52.686 -4.866 1.00 77.69 868 LEU B C 1
ATOM 13327 O O . LEU B 1 784 ? 19.811 -52.614 -4.060 1.00 86.34 868 LEU B O 1
ATOM 13332 N N . GLY B 1 785 ? 18.938 -52.117 -6.061 1.00 75.55 869 GLY B N 1
ATOM 13333 C CA . GLY B 1 785 ? 20.141 -51.443 -6.494 1.00 76.95 869 GLY B CA 1
ATOM 13334 C C . GLY B 1 785 ? 20.343 -50.108 -5.807 1.00 77.58 869 GLY B C 1
ATOM 13335 O O . GLY B 1 785 ? 19.446 -49.551 -5.180 1.00 83.86 869 GLY B O 1
ATOM 13336 N N . ASN B 1 786 ? 21.562 -49.580 -5.949 1.00 83.98 870 ASN B N 1
ATOM 13337 C CA . ASN B 1 786 ? 21.945 -48.289 -5.364 1.00 94.24 870 ASN B CA 1
ATOM 13338 C C . ASN B 1 786 ? 21.718 -48.241 -3.853 1.00 86.40 870 ASN B C 1
ATOM 13339 O O . ASN B 1 786 ? 21.313 -47.219 -3.305 1.00 84.23 870 ASN B O 1
ATOM 13344 N N . ASN B 1 787 ? 21.979 -49.356 -3.176 1.00 89.28 871 ASN B N 1
ATOM 13345 C CA . ASN B 1 787 ? 21.934 -49.452 -1.722 1.00 86.15 871 ASN B CA 1
ATOM 13346 C C . ASN B 1 787 ? 23.227 -50.086 -1.249 1.00 87.61 871 ASN B C 1
ATOM 13347 O O . ASN B 1 787 ? 23.731 -51.023 -1.875 1.00 99.84 871 ASN B O 1
ATOM 13352 N N . LYS B 1 788 ? 23.762 -49.589 -0.139 1.00 101.44 872 LYS B N 1
ATOM 13353 C CA . LYS B 1 788 ? 25.054 -50.074 0.332 1.00 98.63 872 LYS B CA 1
ATOM 13354 C C . LYS B 1 788 ? 24.886 -51.367 1.136 1.00 101.30 872 LYS B C 1
ATOM 13355 O O . LYS B 1 788 ? 25.141 -51.436 2.340 1.00 105.71 872 LYS B O 1
ATOM 13361 N N . ILE B 1 789 ? 24.427 -52.408 0.436 1.00 95.35 873 ILE B N 1
ATOM 13362 C CA . ILE B 1 789 ? 24.535 -53.772 0.936 1.00 93.39 873 ILE B CA 1
ATOM 13363 C C . ILE B 1 789 ? 25.900 -54.242 0.471 1.00 91.38 873 ILE B C 1
ATOM 13364 O O . ILE B 1 789 ? 26.296 -53.981 -0.665 1.00 113.62 873 ILE B O 1
ATOM 13369 N N . TYR B 1 790 ? 26.654 -54.845 1.340 1.00 93.66 874 TYR B N 1
ATOM 13370 C CA . TYR B 1 790 ? 27.974 -55.242 0.903 1.00 94.11 874 TYR B CA 1
ATOM 13371 C C . TYR B 1 790 ? 27.953 -56.697 0.462 1.00 100.52 874 TYR B C 1
ATOM 13372 O O . TYR B 1 790 ? 26.889 -57.299 0.263 1.00 108.67 874 TYR B O 1
ATOM 13381 N N . ASP B 1 791 ? 29.142 -57.272 0.293 1.00 105.25 875 ASP B N 1
ATOM 13382 C CA . ASP B 1 791 ? 29.235 -58.684 -0.038 1.00 93.04 875 ASP B CA 1
ATOM 13383 C C . ASP B 1 791 ? 28.531 -59.555 0.988 1.00 99.79 875 ASP B C 1
ATOM 13384 O O . ASP B 1 791 ? 28.084 -60.648 0.640 1.00 110.26 875 ASP B O 1
ATOM 13389 N N . ALA B 1 792 ? 28.384 -59.082 2.231 1.00 103.36 876 ALA B N 1
ATOM 13390 C CA . ALA B 1 792 ? 27.649 -59.847 3.235 1.00 102.59 876 ALA B CA 1
ATOM 13391 C C . ALA B 1 792 ? 26.171 -59.945 2.872 1.00 103.20 876 ALA B C 1
ATOM 13392 O O . ALA B 1 792 ? 25.579 -61.035 2.900 1.00 104.15 876 ALA B O 1
ATOM 13394 N N . GLY B 1 793 ? 25.557 -58.811 2.523 1.00 117.67 877 GLY B N 1
ATOM 13395 C CA . GLY B 1 793 ? 24.179 -58.843 2.062 1.00 108.48 877 GLY B CA 1
ATOM 13396 C C . GLY B 1 793 ? 24.013 -59.635 0.781 1.00 108.21 877 GLY B C 1
ATOM 13397 O O . GLY B 1 793 ? 23.033 -60.368 0.615 1.00 109.34 877 GLY B O 1
ATOM 13398 N N . ALA B 1 794 ? 24.969 -59.498 -0.145 1.00 103.81 878 ALA B N 1
ATOM 13399 C CA . ALA B 1 794 ? 24.909 -60.269 -1.384 1.00 85.72 878 ALA B CA 1
ATOM 13400 C C . ALA B 1 794 ? 24.965 -61.767 -1.103 1.00 86.27 878 ALA B C 1
ATOM 13401 O O . ALA B 1 794 ? 24.205 -62.541 -1.692 1.00 84.58 878 ALA B O 1
ATOM 13403 N N . LYS B 1 795 ? 25.853 -62.190 -0.195 1.00 88.80 879 LYS B N 1
ATOM 13404 C CA . LYS B 1 795 ? 25.966 -63.602 0.153 1.00 89.68 879 LYS B CA 1
ATOM 13405 C C . LYS B 1 795 ? 24.692 -64.106 0.815 1.00 89.83 879 LYS B C 1
ATOM 13406 O O . LYS B 1 795 ? 24.261 -65.244 0.575 1.00 89.19 879 LYS B O 1
ATOM 13412 N N . GLN B 1 796 ? 24.082 -63.284 1.673 1.00 90.90 880 GLN B N 1
ATOM 13413 C CA . GLN B 1 796 ? 22.845 -63.719 2.312 1.00 91.29 880 GLN B CA 1
ATOM 13414 C C . GLN B 1 796 ? 21.733 -63.883 1.290 1.00 96.87 880 GLN B C 1
ATOM 13415 O O . GLN B 1 796 ? 21.007 -64.891 1.303 1.00 101.36 880 GLN B O 1
ATOM 13421 N N . LEU B 1 797 ? 21.619 -62.929 0.359 1.00 108.12 881 LEU B N 1
ATOM 13422 C CA . LEU B 1 797 ? 20.602 -63.035 -0.680 1.00 84.03 881 LEU B CA 1
ATOM 13423 C C . LEU B 1 797 ? 20.866 -64.239 -1.571 1.00 82.69 881 LEU B C 1
ATOM 13424 O O . LEU B 1 797 ? 19.930 -64.930 -1.975 1.00 81.62 881 LEU B O 1
ATOM 13429 N N . CYS B 1 798 ? 22.137 -64.514 -1.876 1.00 82.95 882 CYS B N 1
ATOM 13430 C CA . CYS B 1 798 ? 22.473 -65.667 -2.708 1.00 81.95 882 CYS B CA 1
ATOM 13431 C C . CYS B 1 798 ? 22.078 -66.972 -2.033 1.00 84.18 882 CYS B C 1
ATOM 13432 O O . CYS B 1 798 ? 21.564 -67.894 -2.685 1.00 89.59 882 CYS B O 1
ATOM 13435 N N . LYS B 1 799 ? 22.323 -67.080 -0.724 1.00 102.29 883 LYS B N 1
ATOM 13436 C CA . LYS B 1 799 ? 21.866 -68.267 -0.009 1.00 96.15 883 LYS B CA 1
ATOM 13437 C C . LYS B 1 799 ? 20.346 -68.372 -0.055 1.00 87.54 883 LYS B C 1
ATOM 13438 O O . LYS B 1 799 ? 19.792 -69.475 -0.148 1.00 86.29 883 LYS B O 1
ATOM 13444 N N . ALA B 1 800 ? 19.654 -67.234 -0.005 1.00 85.68 884 ALA B N 1
ATOM 13445 C CA . ALA B 1 800 ? 18.203 -67.272 -0.154 1.00 84.87 884 ALA B CA 1
ATOM 13446 C C . ALA B 1 800 ? 17.799 -67.781 -1.536 1.00 93.01 884 ALA B C 1
ATOM 13447 O O . ALA B 1 800 ? 16.887 -68.607 -1.658 1.00 95.92 884 ALA B O 1
ATOM 13449 N N . LEU B 1 801 ? 18.473 -67.304 -2.592 1.00 98.62 885 LEU B N 1
ATOM 13450 C CA . LEU B 1 801 ? 18.123 -67.711 -3.956 1.00 87.26 885 LEU B CA 1
ATOM 13451 C C . LEU B 1 801 ? 18.410 -69.187 -4.199 1.00 92.41 885 LEU B C 1
ATOM 13452 O O . LEU B 1 801 ? 17.741 -69.821 -5.027 1.00 96.62 885 LEU B O 1
ATOM 13457 N N . LYS B 1 802 ? 19.400 -69.744 -3.502 1.00 93.45 886 LYS B N 1
ATOM 13458 C CA . LYS B 1 802 ? 19.698 -71.169 -3.613 1.00 82.44 886 LYS B CA 1
ATOM 13459 C C . LYS B 1 802 ? 18.634 -72.057 -2.981 1.00 82.11 886 LYS B C 1
ATOM 13460 O O . LYS B 1 802 ? 18.731 -73.283 -3.098 1.00 82.62 886 LYS B O 1
ATOM 13466 N N . HIS B 1 803 ? 17.677 -71.486 -2.253 1.00 82.70 887 HIS B N 1
ATOM 13467 C CA . HIS B 1 803 ? 16.629 -72.296 -1.650 1.00 89.76 887 HIS B CA 1
ATOM 13468 C C . HIS B 1 803 ? 15.697 -72.819 -2.739 1.00 97.45 887 HIS B C 1
ATOM 13469 O O . HIS B 1 803 ? 15.382 -72.094 -3.687 1.00 108.35 887 HIS B O 1
ATOM 13476 N N . PRO B 1 804 ? 15.239 -74.068 -2.642 1.00 94.80 888 PRO B N 1
ATOM 13477 C CA . PRO B 1 804 ? 14.413 -74.613 -3.727 1.00 105.68 888 PRO B CA 1
ATOM 13478 C C . PRO B 1 804 ? 12.943 -74.236 -3.626 1.00 113.52 888 PRO B C 1
ATOM 13479 O O . PRO B 1 804 ? 12.060 -75.048 -3.922 1.00 128.28 888 PRO B O 1
ATOM 13483 N N . LYS B 1 805 ? 12.676 -72.985 -3.261 1.00 108.08 889 LYS B N 1
ATOM 13484 C CA . LYS B 1 805 ? 11.326 -72.439 -3.263 1.00 108.27 889 LYS B CA 1
ATOM 13485 C C . LYS B 1 805 ? 11.304 -70.990 -3.723 1.00 102.33 889 LYS B C 1
ATOM 13486 O O . LYS B 1 805 ? 10.237 -70.365 -3.692 1.00 97.49 889 LYS B O 1
ATOM 13492 N N . CYS B 1 806 ? 12.445 -70.445 -4.144 1.00 102.86 890 CYS B N 1
ATOM 13493 C CA . CYS B 1 806 ? 12.593 -69.039 -4.509 1.00 89.49 890 CYS B CA 1
ATOM 13494 C C . CYS B 1 806 ? 12.192 -68.876 -5.965 1.00 90.19 890 CYS B C 1
ATOM 13495 O O . CYS B 1 806 ? 12.942 -69.236 -6.873 1.00 101.48 890 CYS B O 1
ATOM 13498 N N . LYS B 1 807 ? 10.998 -68.344 -6.193 1.00 93.18 891 LYS B N 1
ATOM 13499 C CA . LYS B 1 807 ? 10.523 -68.099 -7.554 1.00 90.06 891 LYS B CA 1
ATOM 13500 C C . LYS B 1 807 ? 10.757 -66.642 -7.962 1.00 83.06 891 LYS B C 1
ATOM 13501 O O . LYS B 1 807 ? 9.846 -65.942 -8.396 1.00 93.38 891 LYS B O 1
ATOM 13507 N N . LEU B 1 808 ? 12.007 -66.197 -7.881 1.00 82.64 892 LEU B N 1
ATOM 13508 C CA . LEU B 1 808 ? 12.355 -64.829 -8.237 1.00 71.95 892 LEU B CA 1
ATOM 13509 C C . LEU B 1 808 ? 12.867 -64.821 -9.663 1.00 80.06 892 LEU B C 1
ATOM 13510 O O . LEU B 1 808 ? 13.689 -65.662 -10.036 1.00 83.15 892 LEU B O 1
ATOM 13515 N N . GLU B 1 809 ? 12.374 -63.869 -10.452 1.00 85.12 893 GLU B N 1
ATOM 13516 C CA . GLU B 1 809 ? 12.663 -63.811 -11.874 1.00 64.88 893 GLU B CA 1
ATOM 13517 C C . GLU B 1 809 ? 13.607 -62.683 -12.247 1.00 64.13 893 GLU B C 1
ATOM 13518 O O . GLU B 1 809 ? 14.446 -62.867 -13.123 1.00 68.99 893 GLU B O 1
ATOM 13524 N N . ASN B 1 810 ? 13.539 -61.543 -11.575 1.00 64.86 894 ASN B N 1
ATOM 13525 C CA . ASN B 1 810 ? 14.405 -60.428 -11.920 1.00 66.57 894 ASN B CA 1
ATOM 13526 C C . ASN B 1 810 ? 14.964 -59.813 -10.652 1.00 66.04 894 ASN B C 1
ATOM 13527 O O . ASN B 1 810 ? 14.204 -59.432 -9.759 1.00 71.99 894 ASN B O 1
ATOM 13532 N N . LEU B 1 811 ? 16.285 -59.681 -10.596 1.00 66.31 895 LEU B N 1
ATOM 13533 C CA . LEU B 1 811 ? 16.959 -59.151 -9.419 1.00 68.12 895 LEU B CA 1
ATOM 13534 C C . LEU B 1 811 ? 17.870 -58.012 -9.839 1.00 70.08 895 LEU B C 1
ATOM 13535 O O . LEU B 1 811 ? 18.706 -58.173 -10.737 1.00 76.57 895 LEU B O 1
ATOM 13540 N N . GLY B 1 812 ? 17.737 -56.881 -9.160 1.00 70.39 896 GLY B N 1
ATOM 13541 C CA . GLY B 1 812 ? 18.636 -55.787 -9.447 1.00 75.77 896 GLY B CA 1
ATOM 13542 C C . GLY B 1 812 ? 19.567 -55.512 -8.292 1.00 72.97 896 GLY B C 1
ATOM 13543 O O . GLY B 1 812 ? 19.132 -55.007 -7.260 1.00 80.04 896 GLY B O 1
ATOM 13544 N N . LEU B 1 813 ? 20.845 -55.857 -8.445 1.00 73.94 897 LEU B N 1
ATOM 13545 C CA . LEU B 1 813 ? 21.885 -55.540 -7.482 1.00 73.76 897 LEU B CA 1
ATOM 13546 C C . LEU B 1 813 ? 22.889 -54.550 -8.058 1.00 77.34 897 LEU B C 1
ATOM 13547 O O . LEU B 1 813 ? 24.086 -54.642 -7.774 1.00 88.90 897 LEU B O 1
ATOM 13552 N N . GLU B 1 814 ? 22.430 -53.619 -8.889 1.00 72.57 898 GLU B N 1
ATOM 13553 C CA . GLU B 1 814 ? 23.343 -52.690 -9.539 1.00 77.90 898 GLU B CA 1
ATOM 13554 C C . GLU B 1 814 ? 23.795 -51.624 -8.546 1.00 82.96 898 GLU B C 1
ATOM 13555 O O . GLU B 1 814 ? 23.035 -51.211 -7.663 1.00 81.98 898 GLU B O 1
ATOM 13561 N N . ALA B 1 815 ? 25.059 -51.219 -8.670 1.00 91.48 899 ALA B N 1
ATOM 13562 C CA . ALA B 1 815 ? 25.673 -50.181 -7.838 1.00 82.76 899 ALA B CA 1
ATOM 13563 C C . ALA B 1 815 ? 25.458 -50.460 -6.354 1.00 89.60 899 ALA B C 1
ATOM 13564 O O . ALA B 1 815 ? 24.880 -49.658 -5.618 1.00 91.99 899 ALA B O 1
ATOM 13566 N N . CYS B 1 816 ? 25.946 -51.623 -5.918 1.00 87.42 900 CYS B N 1
ATOM 13567 C CA . CYS B 1 816 ? 25.769 -52.067 -4.539 1.00 92.18 900 CYS B CA 1
ATOM 13568 C C . CYS B 1 816 ? 27.096 -52.260 -3.820 1.00 102.55 900 CYS B C 1
ATOM 13569 O O . CYS B 1 816 ? 27.155 -53.024 -2.858 1.00 101.28 900 CYS B O 1
ATOM 13572 N N . GLU B 1 817 ? 28.165 -51.608 -4.274 1.00 105.04 901 GLU B N 1
ATOM 13573 C CA . GLU B 1 817 ? 29.489 -51.765 -3.669 1.00 105.20 901 GLU B CA 1
ATOM 13574 C C . GLU B 1 817 ? 29.881 -53.240 -3.563 1.00 110.15 901 GLU B C 1
ATOM 13575 O O . GLU B 1 817 ? 30.309 -53.719 -2.507 1.00 101.80 901 GLU B O 1
ATOM 13581 N N . LEU B 1 818 ? 29.727 -53.967 -4.672 1.00 98.78 902 LEU B N 1
ATOM 13582 C CA . LEU B 1 818 ? 30.043 -55.388 -4.706 1.00 86.48 902 LEU B CA 1
ATOM 13583 C C . LEU B 1 818 ? 31.489 -55.595 -5.138 1.00 87.75 902 LEU B C 1
ATOM 13584 O O . LEU B 1 818 ? 32.043 -54.807 -5.908 1.00 88.40 902 LEU B O 1
ATOM 13589 N N . SER B 1 819 ? 32.093 -56.669 -4.644 1.00 89.21 903 SER B N 1
ATOM 13590 C CA . SER B 1 819 ? 33.515 -56.943 -4.798 1.00 91.15 903 SER B CA 1
ATOM 13591 C C . SER B 1 819 ? 33.720 -58.351 -5.330 1.00 100.56 903 SER B C 1
ATOM 13592 O O . SER B 1 819 ? 32.779 -59.149 -5.392 1.00 93.28 903 SER B O 1
ATOM 13595 N N . PRO B 1 820 ? 34.951 -58.695 -5.733 1.00 97.11 904 PRO B N 1
ATOM 13596 C CA . PRO B 1 820 ? 35.199 -60.047 -6.261 1.00 91.32 904 PRO B CA 1
ATOM 13597 C C . PRO B 1 820 ? 34.885 -61.187 -5.300 1.00 92.97 904 PRO B C 1
ATOM 13598 O O . PRO B 1 820 ? 34.880 -62.343 -5.742 1.00 109.81 904 PRO B O 1
ATOM 13602 N N . ALA B 1 821 ? 34.601 -60.915 -4.023 1.00 97.00 905 ALA B N 1
ATOM 13603 C CA . ALA B 1 821 ? 34.271 -61.990 -3.086 1.00 98.64 905 ALA B CA 1
ATOM 13604 C C . ALA B 1 821 ? 32.858 -62.532 -3.290 1.00 104.14 905 ALA B C 1
ATOM 13605 O O . ALA B 1 821 ? 32.582 -63.684 -2.930 1.00 98.35 905 ALA B O 1
ATOM 13607 N N . SER B 1 822 ? 31.954 -61.719 -3.846 1.00 101.90 906 SER B N 1
ATOM 13608 C CA . SER B 1 822 ? 30.582 -62.163 -4.075 1.00 105.05 906 SER B CA 1
ATOM 13609 C C . SER B 1 822 ? 30.485 -63.129 -5.253 1.00 98.89 906 SER B C 1
ATOM 13610 O O . SER B 1 822 ? 29.549 -63.940 -5.316 1.00 84.30 906 SER B O 1
ATOM 13613 N N . CYS B 1 823 ? 31.437 -63.052 -6.188 1.00 95.70 907 CYS B N 1
ATOM 13614 C CA . CYS B 1 823 ? 31.389 -63.829 -7.419 1.00 83.61 907 CYS B CA 1
ATOM 13615 C C . CYS B 1 823 ? 31.008 -65.281 -7.176 1.00 89.39 907 CYS B C 1
ATOM 13616 O O . CYS B 1 823 ? 30.004 -65.763 -7.712 1.00 101.38 907 CYS B O 1
ATOM 13619 N N . GLU B 1 824 ? 31.780 -65.984 -6.342 1.00 96.76 908 GLU B N 1
ATOM 13620 C CA . GLU B 1 824 ? 31.498 -67.395 -6.092 1.00 97.35 908 GLU B CA 1
ATOM 13621 C C . GLU B 1 824 ? 30.047 -67.585 -5.673 1.00 93.05 908 GLU B C 1
ATOM 13622 O O . GLU B 1 824 ? 29.298 -68.337 -6.306 1.00 98.48 908 GLU B O 1
ATOM 13628 N N . ASP B 1 825 ? 29.605 -66.833 -4.665 1.00 98.48 909 ASP B N 1
ATOM 13629 C CA . ASP B 1 825 ? 28.234 -66.991 -4.200 1.00 100.53 909 ASP B CA 1
ATOM 13630 C C . ASP B 1 825 ? 27.235 -66.520 -5.249 1.00 88.50 909 ASP B C 1
ATOM 13631 O O . ASP B 1 825 ? 26.133 -67.075 -5.343 1.00 90.17 909 ASP B O 1
ATOM 13636 N N . LEU B 1 826 ? 27.596 -65.518 -6.055 1.00 91.93 910 LEU B N 1
ATOM 13637 C CA . LEU B 1 826 ? 26.763 -65.198 -7.208 1.00 82.85 910 LEU B CA 1
ATOM 13638 C C . LEU B 1 826 ? 26.805 -66.325 -8.228 1.00 85.21 910 LEU B C 1
ATOM 13639 O O . LEU B 1 826 ? 25.758 -66.791 -8.693 1.00 79.46 910 LEU B O 1
ATOM 13644 N N . ALA B 1 827 ? 28.006 -66.824 -8.538 1.00 81.34 911 ALA B N 1
ATOM 13645 C CA . ALA B 1 827 ? 28.119 -67.799 -9.616 1.00 78.72 911 ALA B CA 1
ATOM 13646 C C . ALA B 1 827 ? 27.305 -69.043 -9.326 1.00 77.57 911 ALA B C 1
ATOM 13647 O O . ALA B 1 827 ? 26.720 -69.634 -10.242 1.00 92.68 911 ALA B O 1
ATOM 13649 N N . SER B 1 828 ? 27.201 -69.412 -8.056 1.00 84.22 912 SER B N 1
ATOM 13650 C CA . SER B 1 828 ? 26.445 -70.591 -7.674 1.00 89.26 912 SER B CA 1
ATOM 13651 C C . SER B 1 828 ? 24.948 -70.320 -7.559 1.00 86.98 912 SER B C 1
ATOM 13652 O O . SER B 1 828 ? 24.160 -71.262 -7.653 1.00 91.55 912 SER B O 1
ATOM 13655 N N . ALA B 1 829 ? 24.531 -69.070 -7.357 1.00 82.58 913 ALA B N 1
ATOM 13656 C CA . ALA B 1 829 ? 23.100 -68.785 -7.379 1.00 76.16 913 ALA B CA 1
ATOM 13657 C C . ALA B 1 829 ? 22.565 -68.821 -8.808 1.00 92.93 913 ALA B C 1
ATOM 13658 O O . ALA B 1 829 ? 21.486 -69.375 -9.067 1.00 87.33 913 ALA B O 1
ATOM 13660 N N . LEU B 1 830 ? 23.311 -68.237 -9.749 1.00 89.76 914 LEU B N 1
ATOM 13661 C CA . LEU B 1 830 ? 22.886 -68.234 -11.143 1.00 78.90 914 LEU B CA 1
ATOM 13662 C C . LEU B 1 830 ? 22.674 -69.648 -11.670 1.00 88.16 914 LEU B C 1
ATOM 13663 O O . LEU B 1 830 ? 21.804 -69.867 -12.525 1.00 89.42 914 LEU B O 1
ATOM 13668 N N . THR B 1 831 ? 23.449 -70.617 -11.181 1.00 73.99 915 THR B N 1
ATOM 13669 C CA . THR B 1 831 ? 23.312 -71.991 -11.644 1.00 82.82 915 THR B CA 1
ATOM 13670 C C . THR B 1 831 ? 22.336 -72.805 -10.800 1.00 82.47 915 THR B C 1
ATOM 13671 O O . THR B 1 831 ? 22.169 -74.000 -11.065 1.00 83.69 915 THR B O 1
ATOM 13675 N N . THR B 1 832 ? 21.669 -72.192 -9.815 1.00 78.04 916 THR B N 1
ATOM 13676 C CA . THR B 1 832 ? 20.730 -72.924 -8.966 1.00 75.75 916 THR B CA 1
ATOM 13677 C C . THR B 1 832 ? 19.315 -72.383 -9.030 1.00 78.54 916 THR B C 1
ATOM 13678 O O . THR B 1 832 ? 18.360 -73.167 -8.974 1.00 85.73 916 THR B O 1
ATOM 13682 N N . CYS B 1 833 ? 19.142 -71.069 -9.139 1.00 77.34 917 CYS B N 1
ATOM 13683 C CA . CYS B 1 833 ? 17.801 -70.502 -9.223 1.00 79.03 917 CYS B CA 1
ATOM 13684 C C . CYS B 1 833 ? 17.302 -70.682 -10.651 1.00 74.73 917 CYS B C 1
ATOM 13685 O O . CYS B 1 833 ? 17.660 -69.925 -11.558 1.00 75.52 917 CYS B O 1
ATOM 13688 N N . LYS B 1 834 ? 16.464 -71.700 -10.851 1.00 78.66 918 LYS B N 1
ATOM 13689 C CA . LYS B 1 834 ? 15.990 -72.027 -12.189 1.00 71.29 918 LYS B CA 1
ATOM 13690 C C . LYS B 1 834 ? 15.040 -70.973 -12.734 1.00 73.07 918 LYS B C 1
ATOM 13691 O O . LYS B 1 834 ? 14.864 -70.887 -13.956 1.00 84.20 918 LYS B O 1
ATOM 13697 N N . SER B 1 835 ? 14.409 -70.192 -11.867 1.00 70.06 919 SER B N 1
ATOM 13698 C CA . SER B 1 835 ? 13.468 -69.165 -12.291 1.00 73.08 919 SER B CA 1
ATOM 13699 C C . SER B 1 835 ? 14.130 -67.810 -12.517 1.00 72.60 919 SER B C 1
ATOM 13700 O O . SER B 1 835 ? 13.464 -66.875 -12.978 1.00 71.61 919 SER B O 1
ATOM 13703 N N . LEU B 1 836 ? 15.424 -67.689 -12.239 1.00 73.88 920 LEU B N 1
ATOM 13704 C CA . LEU B 1 836 ? 16.111 -66.404 -12.280 1.00 71.68 920 LEU B CA 1
ATOM 13705 C C . LEU B 1 836 ? 16.604 -66.158 -13.697 1.00 68.23 920 LEU B C 1
ATOM 13706 O O . LEU B 1 836 ? 17.615 -66.735 -14.109 1.00 76.67 920 LEU B O 1
ATOM 13711 N N . THR B 1 837 ? 15.919 -65.268 -14.428 1.00 66.67 921 THR B N 1
ATOM 13712 C CA . THR B 1 837 ? 16.241 -65.011 -15.826 1.00 64.57 921 THR B CA 1
ATOM 13713 C C . THR B 1 837 ? 16.899 -63.660 -16.084 1.00 67.05 921 THR B C 1
ATOM 13714 O O . THR B 1 837 ? 17.428 -63.464 -17.181 1.00 71.97 921 THR B O 1
ATOM 13718 N N . CYS B 1 838 ? 16.893 -62.730 -15.127 1.00 65.20 922 CYS B N 1
ATOM 13719 C CA . CYS B 1 838 ? 17.534 -61.434 -15.333 1.00 60.87 922 CYS B CA 1
ATOM 13720 C C . CYS B 1 838 ? 18.179 -60.921 -14.051 1.00 72.87 922 CYS B C 1
ATOM 13721 O O . CYS B 1 838 ? 17.546 -60.890 -12.987 1.00 66.46 922 CYS B O 1
ATOM 13724 N N . VAL B 1 839 ? 19.436 -60.498 -14.166 1.00 68.27 923 VAL B N 1
ATOM 13725 C CA . VAL B 1 839 ? 20.196 -60.021 -13.016 1.00 64.60 923 VAL B CA 1
ATOM 13726 C C . VAL B 1 839 ? 21.010 -58.809 -13.438 1.00 66.42 923 VAL B C 1
ATOM 13727 O O . VAL B 1 839 ? 21.758 -58.875 -14.418 1.00 71.72 923 VAL B O 1
ATOM 13731 N N . ASN B 1 840 ? 20.878 -57.705 -12.700 1.00 66.25 924 ASN B N 1
ATOM 13732 C CA . ASN B 1 840 ? 21.638 -56.487 -12.981 1.00 65.77 924 ASN B CA 1
ATOM 13733 C C . ASN B 1 840 ? 22.766 -56.355 -11.968 1.00 67.90 924 ASN B C 1
ATOM 13734 O O . ASN B 1 840 ? 22.505 -56.200 -10.774 1.00 81.19 924 ASN B O 1
ATOM 13739 N N . LEU B 1 841 ? 24.018 -56.420 -12.437 1.00 71.05 925 LEU B N 1
ATOM 13740 C CA . LEU B 1 841 ? 25.201 -56.346 -11.590 1.00 70.46 925 LEU B CA 1
ATOM 13741 C C . LEU B 1 841 ? 26.142 -55.225 -12.026 1.00 78.68 925 LEU B C 1
ATOM 13742 O O . LEU B 1 841 ? 27.353 -55.315 -11.817 1.00 85.28 925 LEU B O 1
ATOM 13747 N N . GLU B 1 842 ? 25.610 -54.156 -12.614 1.00 70.96 926 GLU B N 1
ATOM 13748 C CA . GLU B 1 842 ? 26.473 -53.090 -13.108 1.00 81.10 926 GLU B CA 1
ATOM 13749 C C . GLU B 1 842 ? 27.211 -52.416 -11.949 1.00 87.28 926 GLU B C 1
ATOM 13750 O O . GLU B 1 842 ? 26.718 -52.358 -10.819 1.00 77.65 926 GLU B O 1
ATOM 13756 N N . TRP B 1 843 ? 28.418 -51.919 -12.250 1.00 92.78 927 TRP B N 1
ATOM 13757 C CA . TRP B 1 843 ? 29.355 -51.175 -11.379 1.00 84.54 927 TRP B CA 1
ATOM 13758 C C . TRP B 1 843 ? 30.078 -52.083 -10.386 1.00 85.51 927 TRP B C 1
ATOM 13759 O O . TRP B 1 843 ? 30.812 -51.579 -9.526 1.00 108.26 927 TRP B O 1
ATOM 13770 N N . ILE B 1 844 ? 29.927 -53.405 -10.497 1.00 93.30 928 ILE B N 1
ATOM 13771 C CA . ILE B 1 844 ? 30.696 -54.345 -9.684 1.00 84.70 928 ILE B CA 1
ATOM 13772 C C . ILE B 1 844 ? 32.168 -54.305 -10.085 1.00 97.79 928 ILE B C 1
ATOM 13773 O O . ILE B 1 844 ? 32.510 -54.154 -11.265 1.00 107.71 928 ILE B O 1
ATOM 13778 N N . THR B 1 845 ? 33.054 -54.428 -9.100 1.00 107.10 929 THR B N 1
ATOM 13779 C CA . THR B 1 845 ? 34.489 -54.486 -9.357 1.00 107.36 929 THR B CA 1
ATOM 13780 C C . THR B 1 845 ? 34.937 -55.941 -9.441 1.00 99.49 929 THR B C 1
ATOM 13781 O O . THR B 1 845 ? 34.606 -56.748 -8.566 1.00 97.59 929 THR B O 1
ATOM 13785 N N . LEU B 1 846 ? 35.698 -56.269 -10.484 1.00 86.67 930 LEU B N 1
ATOM 13786 C CA . LEU B 1 846 ? 36.072 -57.646 -10.769 1.00 97.71 930 LEU B CA 1
ATOM 13787 C C . LEU B 1 846 ? 37.580 -57.771 -10.924 1.00 111.78 930 LEU B C 1
ATOM 13788 O O . LEU B 1 846 ? 38.265 -56.816 -11.304 1.00 107.33 930 LEU B O 1
ATOM 13793 N N . ASP B 1 847 ? 38.086 -58.963 -10.599 1.00 117.55 931 ASP B N 1
ATOM 13794 C CA . ASP B 1 847 ? 39.441 -59.411 -10.908 1.00 119.50 931 ASP B CA 1
ATOM 13795 C C . ASP B 1 847 ? 39.352 -60.700 -11.738 1.00 119.23 931 ASP B C 1
ATOM 13796 O O . ASP B 1 847 ? 38.264 -61.135 -12.127 1.00 119.81 931 ASP B O 1
ATOM 13801 N N . TYR B 1 848 ? 40.509 -61.310 -12.018 1.00 119.51 932 TYR B N 1
ATOM 13802 C CA . TYR B 1 848 ? 40.528 -62.509 -12.856 1.00 113.59 932 TYR B CA 1
ATOM 13803 C C . TYR B 1 848 ? 39.872 -63.697 -12.157 1.00 117.63 932 TYR B C 1
ATOM 13804 O O . TYR B 1 848 ? 39.046 -64.402 -12.748 1.00 117.95 932 TYR B O 1
ATOM 13813 N N . ASP B 1 849 ? 40.228 -63.936 -10.894 1.00 139.44 933 ASP B N 1
ATOM 13814 C CA . ASP B 1 849 ? 39.797 -65.149 -10.206 1.00 135.16 933 ASP B CA 1
ATOM 13815 C C . ASP B 1 849 ? 38.308 -65.166 -9.894 1.00 136.63 933 ASP B C 1
ATOM 13816 O O . ASP B 1 849 ? 37.778 -66.230 -9.568 1.00 138.27 933 ASP B O 1
ATOM 13821 N N . GLY B 1 850 ? 37.619 -64.033 -9.999 1.00 144.91 934 GLY B N 1
ATOM 13822 C CA . GLY B 1 850 ? 36.190 -63.997 -9.753 1.00 136.59 934 GLY B CA 1
ATOM 13823 C C . GLY B 1 850 ? 35.428 -63.922 -11.055 1.00 134.46 934 GLY B C 1
ATOM 13824 O O . GLY B 1 850 ? 34.335 -64.490 -11.191 1.00 133.03 934 GLY B O 1
ATOM 13825 N N . ALA B 1 851 ? 36.013 -63.220 -12.029 1.00 117.98 935 ALA B N 1
ATOM 13826 C CA . ALA B 1 851 ? 35.445 -63.210 -13.373 1.00 106.08 935 ALA B CA 1
ATOM 13827 C C . ALA B 1 851 ? 35.432 -64.614 -13.966 1.00 98.59 935 ALA B C 1
ATOM 13828 O O . ALA B 1 851 ? 34.494 -64.982 -14.674 1.00 104.81 935 ALA B O 1
ATOM 13830 N N . ALA B 1 852 ? 36.459 -65.417 -13.675 1.00 106.73 936 ALA B N 1
ATOM 13831 C CA . ALA B 1 852 ? 36.483 -66.794 -14.160 1.00 84.38 936 ALA B CA 1
ATOM 13832 C C . ALA B 1 852 ? 35.330 -67.605 -13.579 1.00 100.31 936 ALA B C 1
ATOM 13833 O O . ALA B 1 852 ? 34.664 -68.357 -14.297 1.00 108.78 936 ALA B O 1
ATOM 13835 N N . VAL B 1 853 ? 35.081 -67.469 -12.273 1.00 104.42 937 VAL B N 1
ATOM 13836 C CA . VAL B 1 853 ? 33.987 -68.208 -11.645 1.00 96.10 937 VAL B CA 1
ATOM 13837 C C . VAL B 1 853 ? 32.650 -67.765 -12.228 1.00 91.71 937 VAL B C 1
ATOM 13838 O O . VAL B 1 853 ? 31.789 -68.595 -12.569 1.00 94.56 937 VAL B O 1
ATOM 13842 N N . LEU B 1 854 ? 32.471 -66.449 -12.393 1.00 91.91 938 LEU B N 1
ATOM 13843 C CA . LEU B 1 854 ? 31.222 -65.935 -12.947 1.00 85.96 938 LEU B CA 1
ATOM 13844 C C . LEU B 1 854 ? 31.001 -66.425 -14.371 1.00 88.50 938 LEU B C 1
ATOM 13845 O O . LEU B 1 854 ? 29.892 -66.831 -14.730 1.00 93.70 938 LEU B O 1
ATOM 13850 N N . CYS B 1 855 ? 32.049 -66.406 -15.197 1.00 87.19 939 CYS B N 1
ATOM 13851 C CA . CYS B 1 855 ? 31.917 -66.840 -16.584 1.00 83.79 939 CYS B CA 1
ATOM 13852 C C . CYS B 1 855 ? 31.661 -68.342 -16.680 1.00 87.52 939 CYS B C 1
ATOM 13853 O O . CYS B 1 855 ? 30.877 -68.797 -17.531 1.00 83.94 939 CYS B O 1
ATOM 13856 N N . GLU B 1 856 ? 32.325 -69.127 -15.823 1.00 91.82 940 GLU B N 1
ATOM 13857 C CA . GLU B 1 856 ? 32.055 -70.558 -15.757 1.00 84.37 940 GLU B CA 1
ATOM 13858 C C . GLU B 1 856 ? 30.590 -70.811 -15.439 1.00 77.79 940 GLU B C 1
ATOM 13859 O O . GLU B 1 856 ? 29.984 -71.749 -15.964 1.00 92.26 940 GLU B O 1
ATOM 13865 N N . ALA B 1 857 ? 30.002 -69.984 -14.575 1.00 85.83 941 ALA B N 1
ATOM 13866 C CA . ALA B 1 857 ? 28.563 -70.088 -14.356 1.00 75.45 941 ALA B CA 1
ATOM 13867 C C . ALA B 1 857 ? 27.782 -69.693 -15.606 1.00 83.38 941 ALA B C 1
ATOM 13868 O O . ALA B 1 857 ? 26.884 -70.420 -16.047 1.00 83.69 941 ALA B O 1
ATOM 13870 N N . LEU B 1 858 ? 28.140 -68.559 -16.216 1.00 83.49 942 LEU B N 1
ATOM 13871 C CA . LEU B 1 858 ? 27.301 -67.982 -17.267 1.00 77.23 942 LEU B CA 1
ATOM 13872 C C . LEU B 1 858 ? 27.247 -68.849 -18.520 1.00 79.47 942 LEU B C 1
ATOM 13873 O O . LEU B 1 858 ? 26.233 -68.839 -19.224 1.00 80.55 942 LEU B O 1
ATOM 13878 N N . VAL B 1 859 ? 28.298 -69.612 -18.820 1.00 79.80 943 VAL B N 1
ATOM 13879 C CA . VAL B 1 859 ? 28.281 -70.372 -20.073 1.00 71.95 943 VAL B CA 1
ATOM 13880 C C . VAL B 1 859 ? 27.736 -71.775 -19.830 1.00 72.75 943 VAL B C 1
ATOM 13881 O O . VAL B 1 859 ? 27.890 -72.670 -20.668 1.00 71.23 943 VAL B O 1
ATOM 13885 N N . SER B 1 860 ? 27.054 -71.965 -18.707 1.00 84.52 944 SER B N 1
ATOM 13886 C CA . SER B 1 860 ? 26.621 -73.282 -18.266 1.00 79.66 944 SER B CA 1
ATOM 13887 C C . SER B 1 860 ? 25.169 -73.536 -18.633 1.00 67.49 944 SER B C 1
ATOM 13888 O O . SER B 1 860 ? 24.365 -72.611 -18.742 1.00 82.55 944 SER B O 1
ATOM 13891 N N . LEU B 1 861 ? 24.845 -74.811 -18.840 1.00 67.97 945 LEU B N 1
ATOM 13892 C CA . LEU B 1 861 ? 23.464 -75.181 -19.138 1.00 70.42 945 LEU B CA 1
ATOM 13893 C C . LEU B 1 861 ? 22.554 -74.906 -17.948 1.00 80.90 945 LEU B C 1
ATOM 13894 O O . LEU B 1 861 ? 21.389 -74.521 -18.123 1.00 88.74 945 LEU B O 1
ATOM 13899 N N . GLU B 1 862 ? 23.067 -75.115 -16.731 1.00 87.83 946 GLU B N 1
ATOM 13900 C CA . GLU B 1 862 ? 22.311 -74.845 -15.512 1.00 79.56 946 GLU B CA 1
ATOM 13901 C C . GLU B 1 862 ? 22.000 -73.363 -15.336 1.00 76.43 946 GLU B C 1
ATOM 13902 O O . GLU B 1 862 ? 21.059 -73.020 -14.607 1.00 76.92 946 GLU B O 1
ATOM 13908 N N . CYS B 1 863 ? 22.794 -72.477 -15.933 1.00 72.76 947 CYS B N 1
ATOM 13909 C CA . CYS B 1 863 ? 22.522 -71.044 -15.859 1.00 66.19 947 CYS B CA 1
ATOM 13910 C C . CYS B 1 863 ? 21.297 -70.728 -16.705 1.00 69.18 947 CYS B C 1
ATOM 13911 O O . CYS B 1 863 ? 21.329 -70.875 -17.932 1.00 101.44 947 CYS B O 1
ATOM 13914 N N . SER B 1 864 ? 20.205 -70.310 -16.063 1.00 64.12 948 SER B N 1
ATOM 13915 C CA . SER B 1 864 ? 18.974 -69.998 -16.777 1.00 62.66 948 SER B CA 1
ATOM 13916 C C . SER B 1 864 ? 18.788 -68.496 -16.980 1.00 73.85 948 SER B C 1
ATOM 13917 O O . SER B 1 864 ? 17.655 -68.013 -17.098 1.00 77.74 948 SER B O 1
ATOM 13920 N N . LEU B 1 865 ? 19.893 -67.764 -17.117 1.00 78.92 949 LEU B N 1
ATOM 13921 C CA . LEU B 1 865 ? 19.887 -66.312 -17.258 1.00 70.67 949 LEU B CA 1
ATOM 13922 C C . LEU B 1 865 ? 19.798 -65.913 -18.731 1.00 72.26 949 LEU B C 1
ATOM 13923 O O . LEU B 1 865 ? 20.482 -66.482 -19.586 1.00 79.96 949 LEU B O 1
ATOM 13928 N N . GLN B 1 866 ? 18.925 -64.948 -19.023 1.00 75.13 950 GLN B N 1
ATOM 13929 C CA . GLN B 1 866 ? 18.770 -64.364 -20.356 1.00 61.78 950 GLN B CA 1
ATOM 13930 C C . GLN B 1 866 ? 19.389 -62.987 -20.488 1.00 74.94 950 GLN B C 1
ATOM 13931 O O . GLN B 1 866 ? 19.845 -62.630 -21.578 1.00 65.24 950 GLN B O 1
ATOM 13937 N N . LEU B 1 867 ? 19.390 -62.203 -19.409 1.00 78.10 951 LEU B N 1
ATOM 13938 C CA . LEU B 1 867 ? 19.824 -60.814 -19.437 1.00 64.06 951 LEU B CA 1
ATOM 13939 C C . LEU B 1 867 ? 20.714 -60.554 -18.233 1.00 59.29 951 LEU B C 1
ATOM 13940 O O . LEU B 1 867 ? 20.285 -60.738 -17.085 1.00 72.23 951 LEU B O 1
ATOM 13945 N N . LEU B 1 868 ? 21.957 -60.149 -18.499 1.00 63.35 952 LEU B N 1
ATOM 13946 C CA . LEU B 1 868 ? 22.911 -59.773 -17.466 1.00 61.49 952 LEU B CA 1
ATOM 13947 C C . LEU B 1 868 ? 23.303 -58.314 -17.657 1.00 74.21 952 LEU B C 1
ATOM 13948 O O . LEU B 1 868 ? 23.780 -57.920 -18.733 1.00 75.94 952 LEU B O 1
ATOM 13953 N N . GLY B 1 869 ? 23.120 -57.525 -16.603 1.00 73.77 953 GLY B N 1
ATOM 13954 C CA . GLY B 1 869 ? 23.451 -56.120 -16.655 1.00 77.41 953 GLY B CA 1
ATOM 13955 C C . GLY B 1 869 ? 24.855 -55.858 -16.170 1.00 68.77 953 GLY B C 1
ATOM 13956 O O . GLY B 1 869 ? 25.131 -55.945 -14.980 1.00 70.87 953 GLY B O 1
ATOM 13957 N N . LEU B 1 870 ? 25.747 -55.524 -17.097 1.00 81.51 954 LEU B N 1
ATOM 13958 C CA . LEU B 1 870 ? 27.158 -55.314 -16.810 1.00 79.13 954 LEU B CA 1
ATOM 13959 C C . LEU B 1 870 ? 27.769 -54.463 -17.917 1.00 87.68 954 LEU B C 1
ATOM 13960 O O . LEU B 1 870 ? 27.383 -54.566 -19.085 1.00 94.77 954 LEU B O 1
ATOM 13965 N N . ASN B 1 871 ? 28.738 -53.626 -17.536 1.00 90.58 955 ASN B N 1
ATOM 13966 C CA . ASN B 1 871 ? 29.409 -52.715 -18.462 1.00 86.32 955 ASN B CA 1
ATOM 13967 C C . ASN B 1 871 ? 30.750 -53.328 -18.850 1.00 91.65 955 ASN B C 1
ATOM 13968 O O . ASN B 1 871 ? 31.742 -53.178 -18.133 1.00 98.30 955 ASN B O 1
ATOM 13973 N N . LYS B 1 872 ? 30.779 -54.000 -20.004 1.00 100.39 956 LYS B N 1
ATOM 13974 C CA . LYS B 1 872 ? 31.986 -54.701 -20.435 1.00 91.65 956 LYS B CA 1
ATOM 13975 C C . LYS B 1 872 ? 33.140 -53.731 -20.659 1.00 106.39 956 LYS B C 1
ATOM 13976 O O . LYS B 1 872 ? 34.296 -54.051 -20.357 1.00 110.25 956 LYS B O 1
ATOM 13982 N N . SER B 1 873 ? 32.847 -52.538 -21.189 1.00 108.79 957 SER B N 1
ATOM 13983 C CA . SER B 1 873 ? 33.909 -51.613 -21.579 1.00 106.70 957 SER B CA 1
ATOM 13984 C C . SER B 1 873 ? 34.749 -51.172 -20.389 1.00 113.41 957 SER B C 1
ATOM 13985 O O . SER B 1 873 ? 35.935 -50.863 -20.549 1.00 123.26 957 SER B O 1
ATOM 13988 N N . SER B 1 874 ? 34.165 -51.133 -19.197 1.00 107.43 958 SER B N 1
ATOM 13989 C CA . SER B 1 874 ? 34.864 -50.621 -18.021 1.00 101.15 958 SER B CA 1
ATOM 13990 C C . SER B 1 874 ? 35.603 -51.728 -17.267 1.00 108.50 958 SER B C 1
ATOM 13991 O O . SER B 1 874 ? 35.433 -51.909 -16.063 1.00 109.83 958 SER B O 1
ATOM 13994 N N . TYR B 1 875 ? 36.440 -52.479 -17.984 1.00 107.95 959 TYR B N 1
ATOM 13995 C CA . TYR B 1 875 ? 37.276 -53.511 -17.383 1.00 106.26 959 TYR B CA 1
ATOM 13996 C C . TYR B 1 875 ? 38.547 -53.639 -18.213 1.00 118.56 959 TYR B C 1
ATOM 13997 O O . TYR B 1 875 ? 38.651 -53.092 -19.314 1.00 123.52 959 TYR B O 1
ATOM 14006 N N . ASP B 1 876 ? 39.525 -54.363 -17.671 1.00 130.42 960 ASP B N 1
ATOM 14007 C CA . ASP B 1 876 ? 40.773 -54.564 -18.394 1.00 138.65 960 ASP B CA 1
ATOM 14008 C C . ASP B 1 876 ? 40.565 -55.550 -19.548 1.00 140.23 960 ASP B C 1
ATOM 14009 O O . ASP B 1 876 ? 39.491 -56.134 -19.719 1.00 145.30 960 ASP B O 1
ATOM 14014 N N . GLU B 1 877 ? 41.619 -55.723 -20.355 1.00 141.63 961 GLU B N 1
ATOM 14015 C CA . GLU B 1 877 ? 41.490 -56.474 -21.604 1.00 135.42 961 GLU B CA 1
ATOM 14016 C C . GLU B 1 877 ? 41.172 -57.949 -21.368 1.00 129.87 961 GLU B C 1
ATOM 14017 O O . GLU B 1 877 ? 40.376 -58.531 -22.114 1.00 133.92 961 GLU B O 1
ATOM 14023 N N . GLU B 1 878 ? 41.787 -58.583 -20.359 1.00 126.86 962 GLU B N 1
ATOM 14024 C CA . GLU B 1 878 ? 41.518 -60.006 -20.132 1.00 125.53 962 GLU B CA 1
ATOM 14025 C C . GLU B 1 878 ? 40.063 -60.257 -19.760 1.00 125.46 962 GLU B C 1
ATOM 14026 O O . GLU B 1 878 ? 39.438 -61.195 -20.267 1.00 129.68 962 GLU B O 1
ATOM 14032 N N . ILE B 1 879 ? 39.504 -59.440 -18.867 1.00 124.41 963 ILE B N 1
ATOM 14033 C CA . ILE B 1 879 ? 38.111 -59.633 -18.481 1.00 115.44 963 ILE B CA 1
ATOM 14034 C C . ILE B 1 879 ? 37.182 -59.306 -19.648 1.00 116.08 963 ILE B C 1
ATOM 14035 O O . ILE B 1 879 ? 36.148 -59.961 -19.839 1.00 120.97 963 ILE B O 1
ATOM 14040 N N . LYS B 1 880 ? 37.543 -58.308 -20.460 1.00 116.91 964 LYS B N 1
ATOM 14041 C CA . LYS B 1 880 ? 36.775 -58.027 -21.670 1.00 113.36 964 LYS B CA 1
ATOM 14042 C C . LYS B 1 880 ? 36.745 -59.240 -22.592 1.00 116.53 964 LYS B C 1
ATOM 14043 O O . LYS B 1 880 ? 35.686 -59.615 -23.112 1.00 117.25 964 LYS B O 1
ATOM 14049 N N . MET B 1 881 ? 37.904 -59.867 -22.809 1.00 115.08 965 MET B N 1
ATOM 14050 C CA . MET B 1 881 ? 37.958 -61.045 -23.669 1.00 122.40 965 MET B CA 1
ATOM 14051 C C . MET B 1 881 ? 37.166 -62.201 -23.069 1.00 114.68 965 MET B C 1
ATOM 14052 O O . MET B 1 881 ? 36.512 -62.959 -23.797 1.00 118.17 965 MET B O 1
ATOM 14057 N N . MET B 1 882 ? 37.220 -62.361 -21.743 1.00 108.47 966 MET B N 1
ATOM 14058 C CA . MET B 1 882 ? 36.450 -63.422 -21.100 1.00 101.23 966 MET B CA 1
ATOM 14059 C C . MET B 1 882 ? 34.953 -63.215 -21.295 1.00 103.14 966 MET B C 1
ATOM 14060 O O . MET B 1 882 ? 34.222 -64.164 -21.606 1.00 102.23 966 MET B O 1
ATOM 14065 N N . LEU B 1 883 ? 34.475 -61.980 -21.136 1.00 100.99 967 LEU B N 1
ATOM 14066 C CA . LEU B 1 883 ? 33.049 -61.735 -21.340 1.00 100.06 967 LEU B CA 1
ATOM 14067 C C . LEU B 1 883 ? 32.653 -61.870 -22.811 1.00 100.14 967 LEU B C 1
ATOM 14068 O O . LEU B 1 883 ? 31.536 -62.316 -23.116 1.00 99.28 967 LEU B O 1
ATOM 14073 N N . THR B 1 884 ? 33.550 -61.509 -23.734 1.00 106.51 968 THR B N 1
ATOM 14074 C CA . THR B 1 884 ? 33.288 -61.748 -25.152 1.00 96.56 968 THR B CA 1
ATOM 14075 C C . THR B 1 884 ? 33.153 -63.242 -25.442 1.00 91.81 968 THR B C 1
ATOM 14076 O O . THR B 1 884 ? 32.239 -63.665 -26.162 1.00 92.93 968 THR B O 1
ATOM 14080 N N . GLN B 1 885 ? 34.034 -64.060 -24.859 1.00 93.95 969 GLN B N 1
ATOM 14081 C CA . GLN B 1 885 ? 33.903 -65.505 -25.010 1.00 86.10 969 GLN B CA 1
ATOM 14082 C C . GLN B 1 885 ? 32.587 -65.994 -24.417 1.00 85.74 969 GLN B C 1
ATOM 14083 O O . GLN B 1 885 ? 31.961 -66.913 -24.951 1.00 89.86 969 GLN B O 1
ATOM 14089 N N . VAL B 1 886 ? 32.170 -65.415 -23.287 1.00 97.37 970 VAL B N 1
ATOM 14090 C CA . VAL B 1 886 ? 30.887 -65.796 -22.694 1.00 87.51 970 VAL B CA 1
ATOM 14091 C C . VAL B 1 886 ? 29.761 -65.559 -23.685 1.00 84.06 970 VAL B C 1
ATOM 14092 O O . VAL B 1 886 ? 28.913 -66.431 -23.910 1.00 85.11 970 VAL B O 1
ATOM 14096 N N . GLU B 1 887 ? 29.746 -64.379 -24.306 1.00 90.25 971 GLU B N 1
ATOM 14097 C CA . GLU B 1 887 ? 28.709 -64.095 -25.295 1.00 87.43 971 GLU B CA 1
ATOM 14098 C C . GLU B 1 887 ? 28.793 -65.056 -26.475 1.00 95.52 971 GLU B C 1
ATOM 14099 O O . GLU B 1 887 ? 27.764 -65.479 -27.014 1.00 90.42 971 GLU B O 1
ATOM 14105 N N . GLU B 1 888 ? 30.009 -65.443 -26.866 1.00 104.94 972 GLU B N 1
ATOM 14106 C CA . GLU B 1 888 ? 30.190 -66.335 -28.008 1.00 97.22 972 GLU B CA 1
ATOM 14107 C C . GLU B 1 888 ? 29.913 -67.798 -27.680 1.00 94.15 972 GLU B C 1
ATOM 14108 O O . GLU B 1 888 ? 29.833 -68.613 -28.604 1.00 105.72 972 GLU B O 1
ATOM 14114 N N . MET B 1 889 ? 29.788 -68.159 -26.399 1.00 85.95 973 MET B N 1
ATOM 14115 C CA . MET B 1 889 ? 29.499 -69.534 -26.003 1.00 76.96 973 MET B CA 1
ATOM 14116 C C . MET B 1 889 ? 28.085 -69.751 -25.481 1.00 73.35 973 MET B C 1
ATOM 14117 O O . MET B 1 889 ? 27.676 -70.909 -25.343 1.00 75.39 973 MET B O 1
ATOM 14122 N N . ASN B 1 890 ? 27.342 -68.688 -25.158 1.00 81.95 974 ASN B N 1
ATOM 14123 C CA . ASN B 1 890 ? 25.950 -68.783 -24.709 1.00 71.94 974 ASN B CA 1
ATOM 14124 C C . ASN B 1 890 ? 25.108 -67.900 -25.616 1.00 73.63 974 ASN B C 1
ATOM 14125 O O . ASN B 1 890 ? 24.886 -66.719 -25.312 1.00 77.49 974 ASN B O 1
ATOM 14130 N N . PRO B 1 891 ? 24.587 -68.432 -26.724 1.00 77.75 975 PRO B N 1
ATOM 14131 C CA . PRO B 1 891 ? 23.862 -67.579 -27.677 1.00 71.86 975 PRO B CA 1
ATOM 14132 C C . PRO B 1 891 ? 22.509 -67.109 -27.175 1.00 72.08 975 PRO B C 1
ATOM 14133 O O . PRO B 1 891 ? 21.788 -66.435 -27.917 1.00 92.50 975 PRO B O 1
ATOM 14137 N N . ASN B 1 892 ? 22.149 -67.430 -25.940 1.00 70.89 976 ASN B N 1
ATOM 14138 C CA . ASN B 1 892 ? 20.882 -67.024 -25.354 1.00 72.60 976 ASN B CA 1
ATOM 14139 C C . ASN B 1 892 ? 21.029 -65.865 -24.381 1.00 72.46 976 ASN B C 1
ATOM 14140 O O . ASN B 1 892 ? 20.014 -65.303 -23.951 1.00 68.62 976 ASN B O 1
ATOM 14145 N N . LEU B 1 893 ? 22.257 -65.494 -24.031 1.00 73.97 977 LEU B N 1
ATOM 14146 C CA . LEU B 1 893 ? 22.516 -64.502 -23.001 1.00 70.60 977 LEU B CA 1
ATOM 14147 C C . LEU B 1 893 ? 22.934 -63.187 -23.643 1.00 66.53 977 LEU B C 1
ATOM 14148 O O . LEU B 1 893 ? 23.850 -63.159 -24.472 1.00 70.80 977 LEU B O 1
ATOM 14153 N N . ILE B 1 894 ? 22.299 -62.098 -23.223 1.00 68.61 978 ILE B N 1
ATOM 14154 C CA . ILE B 1 894 ? 22.687 -60.751 -23.619 1.00 68.00 978 ILE B CA 1
ATOM 14155 C C . ILE B 1 894 ? 23.300 -60.055 -22.410 1.00 74.38 978 ILE B C 1
ATOM 14156 O O . ILE B 1 894 ? 22.686 -60.007 -21.334 1.00 71.80 978 ILE B O 1
ATOM 14161 N N . ILE B 1 895 ? 24.506 -59.521 -22.584 1.00 72.27 979 ILE B N 1
ATOM 14162 C CA . ILE B 1 895 ? 25.180 -58.715 -21.571 1.00 66.49 979 ILE B CA 1
ATOM 14163 C C . ILE B 1 895 ? 25.157 -57.266 -22.028 1.00 77.20 979 ILE B C 1
ATOM 14164 O O . ILE B 1 895 ? 25.650 -56.945 -23.115 1.00 90.36 979 ILE B O 1
ATOM 14169 N N . SER B 1 896 ? 24.614 -56.384 -21.192 1.00 81.25 980 SER B N 1
ATOM 14170 C CA . SER B 1 896 ? 24.485 -54.990 -21.604 1.00 81.64 980 SER B CA 1
ATOM 14171 C C . SER B 1 896 ? 24.411 -54.120 -20.364 1.00 78.24 980 SER B C 1
ATOM 14172 O O . SER B 1 896 ? 24.137 -54.612 -19.273 1.00 89.26 980 SER B O 1
ATOM 14175 N N . HIS B 1 897 ? 24.671 -52.821 -20.538 1.00 80.51 981 HIS B N 1
ATOM 14176 C CA . HIS B 1 897 ? 24.607 -51.860 -19.442 1.00 86.46 981 HIS B CA 1
ATOM 14177 C C . HIS B 1 897 ? 23.463 -50.879 -19.668 1.00 85.15 981 HIS B C 1
ATOM 14178 O O . HIS B 1 897 ? 22.811 -50.880 -20.717 1.00 87.26 981 HIS B O 1
ATOM 14185 N N . HIS B 1 898 ? 23.216 -50.049 -18.650 1.00 74.54 982 HIS B N 1
ATOM 14186 C CA . HIS B 1 898 ? 22.073 -49.127 -18.628 1.00 85.55 982 HIS B CA 1
ATOM 14187 C C . HIS B 1 898 ? 20.784 -49.895 -18.889 1.00 64.40 982 HIS B C 1
ATOM 14188 O O . HIS B 1 898 ? 19.932 -49.491 -19.681 1.00 79.18 982 HIS B O 1
ATOM 14195 N N . LEU B 1 899 ? 20.644 -51.005 -18.167 1.00 67.07 983 LEU B N 1
ATOM 14196 C CA . LEU B 1 899 ? 19.626 -52.002 -18.475 1.00 67.83 983 LEU B CA 1
ATOM 14197 C C . LEU B 1 899 ? 18.223 -51.427 -18.379 1.00 74.18 983 LEU B C 1
ATOM 14198 O O . LEU B 1 899 ? 17.423 -51.554 -19.318 1.00 73.79 983 LEU B O 1
ATOM 14203 N N . TRP B 1 900 ? 17.906 -50.781 -17.257 1.00 65.00 984 TRP B N 1
ATOM 14204 C CA . TRP B 1 900 ? 16.526 -50.462 -16.939 1.00 60.64 984 TRP B CA 1
ATOM 14205 C C . TRP B 1 900 ? 16.244 -48.974 -16.853 1.00 61.36 984 TRP B C 1
ATOM 14206 O O . TRP B 1 900 ? 15.098 -48.601 -16.582 1.00 69.40 984 TRP B O 1
ATOM 14217 N N . THR B 1 901 ? 17.222 -48.115 -17.153 1.00 61.76 985 THR B N 1
ATOM 14218 C CA . THR B 1 901 ? 17.054 -46.683 -16.900 1.00 62.82 985 THR B CA 1
ATOM 14219 C C . THR B 1 901 ? 15.904 -46.090 -17.714 1.00 72.89 985 THR B C 1
ATOM 14220 O O . THR B 1 901 ? 15.021 -45.410 -17.168 1.00 71.14 985 THR B O 1
ATOM 14224 N N . ASP B 1 902 ? 15.895 -46.331 -19.027 1.00 77.39 986 ASP B N 1
ATOM 14225 C CA . ASP B 1 902 ? 14.843 -45.753 -19.855 1.00 67.83 986 ASP B CA 1
ATOM 14226 C C . ASP B 1 902 ? 13.488 -46.360 -19.518 1.00 64.06 986 ASP B C 1
ATOM 14227 O O . ASP B 1 902 ? 12.486 -45.639 -19.435 1.00 68.45 986 ASP B O 1
ATOM 14232 N N . ASP B 1 903 ? 13.444 -47.674 -19.281 1.00 65.79 987 ASP B N 1
ATOM 14233 C CA . ASP B 1 903 ? 12.192 -48.313 -18.884 1.00 71.08 987 ASP B CA 1
ATOM 14234 C C . ASP B 1 903 ? 11.683 -47.738 -17.562 1.00 78.73 987 ASP B C 1
ATOM 14235 O O . ASP B 1 903 ? 10.482 -47.469 -17.409 1.00 70.30 987 ASP B O 1
ATOM 14240 N N . GLU B 1 904 ? 12.589 -47.526 -16.600 1.00 76.61 988 GLU B N 1
ATOM 14241 C CA . GLU B 1 904 ? 12.196 -46.941 -15.320 1.00 64.02 988 GLU B CA 1
ATOM 14242 C C . GLU B 1 904 ? 11.601 -45.550 -15.512 1.00 73.03 988 GLU B C 1
ATOM 14243 O O . GLU B 1 904 ? 10.523 -45.239 -14.984 1.00 65.85 988 GLU B O 1
ATOM 14249 N N . GLY B 1 905 ? 12.273 -44.708 -16.304 1.00 73.73 989 GLY B N 1
ATOM 14250 C CA . GLY B 1 905 ? 11.754 -43.368 -16.531 1.00 66.73 989 GLY B CA 1
ATOM 14251 C C . GLY B 1 905 ? 10.391 -43.377 -17.195 1.00 74.39 989 GLY B C 1
ATOM 14252 O O . GLY B 1 905 ? 9.460 -42.710 -16.739 1.00 65.97 989 GLY B O 1
ATOM 14253 N N . ARG B 1 906 ? 10.244 -44.171 -18.259 1.00 75.06 990 ARG B N 1
ATOM 14254 C CA . ARG B 1 906 ? 8.970 -44.210 -18.970 1.00 71.53 990 ARG B CA 1
ATOM 14255 C C . ARG B 1 906 ? 7.848 -44.705 -18.062 1.00 70.74 990 ARG B C 1
ATOM 14256 O O . ARG B 1 906 ? 6.743 -44.146 -18.066 1.00 64.59 990 ARG B O 1
ATOM 14264 N N . ARG B 1 907 ? 8.110 -45.746 -17.267 1.00 74.07 991 ARG B N 1
ATOM 14265 C CA . ARG B 1 907 ? 7.048 -46.281 -16.427 1.00 64.82 991 ARG B CA 1
ATOM 14266 C C . ARG B 1 907 ? 6.667 -45.311 -15.315 1.00 73.24 991 ARG B C 1
ATOM 14267 O O . ARG B 1 907 ? 5.481 -45.202 -14.975 1.00 73.30 991 ARG B O 1
ATOM 14275 N N . ARG B 1 908 ? 7.638 -44.566 -14.772 1.00 78.87 992 ARG B N 1
ATOM 14276 C CA . ARG B 1 908 ? 7.349 -43.532 -13.778 1.00 69.88 992 ARG B CA 1
ATOM 14277 C C . ARG B 1 908 ? 6.668 -42.302 -14.368 1.00 77.25 992 ARG B C 1
ATOM 14278 O O . ARG B 1 908 ? 6.155 -41.477 -13.601 1.00 72.51 992 ARG B O 1
ATOM 14286 N N . GLY B 1 909 ? 6.664 -42.156 -15.697 1.00 70.84 993 GLY B N 1
ATOM 14287 C CA . GLY B 1 909 ? 6.123 -40.986 -16.364 1.00 69.46 993 GLY B CA 1
ATOM 14288 C C . GLY B 1 909 ? 7.062 -39.803 -16.456 1.00 73.18 993 GLY B C 1
ATOM 14289 O O . GLY B 1 909 ? 6.617 -38.708 -16.815 1.00 84.51 993 GLY B O 1
ATOM 14290 N N . ILE B 1 910 ? 8.360 -40.001 -16.202 1.00 78.80 994 ILE B N 1
ATOM 14291 C CA . ILE B 1 910 ? 9.299 -38.883 -16.117 1.00 94.02 994 ILE B CA 1
ATOM 14292 C C . ILE B 1 910 ? 9.788 -38.456 -17.496 1.00 104.14 994 ILE B C 1
ATOM 14293 O O . ILE B 1 910 ? 9.765 -37.267 -17.836 1.00 112.42 994 ILE B O 1
ATOM 14298 N N . LEU B 1 911 ? 10.255 -39.407 -18.301 1.00 141.83 995 LEU B N 1
ATOM 14299 C CA . LEU B 1 911 ? 10.826 -39.084 -19.603 1.00 160.87 995 LEU B CA 1
ATOM 14300 C C . LEU B 1 911 ? 9.837 -38.317 -20.474 1.00 178.00 995 LEU B C 1
ATOM 14301 O O . LEU B 1 911 ? 10.055 -37.137 -20.770 1.00 183.48 995 LEU B O 1
ATOM 14306 N N . VAL B 1 912 ? 8.732 -38.954 -20.853 1.00 150.93 996 VAL B N 1
ATOM 14307 C CA . VAL B 1 912 ? 7.741 -38.291 -21.696 1.00 151.84 996 VAL B CA 1
ATOM 14308 C C . VAL B 1 912 ? 6.730 -37.571 -20.807 1.00 116.92 996 VAL B C 1
ATOM 14309 O O . VAL B 1 912 ? 7.094 -36.647 -20.073 1.00 91.19 996 VAL B O 1
#

Organism: Bos taurus (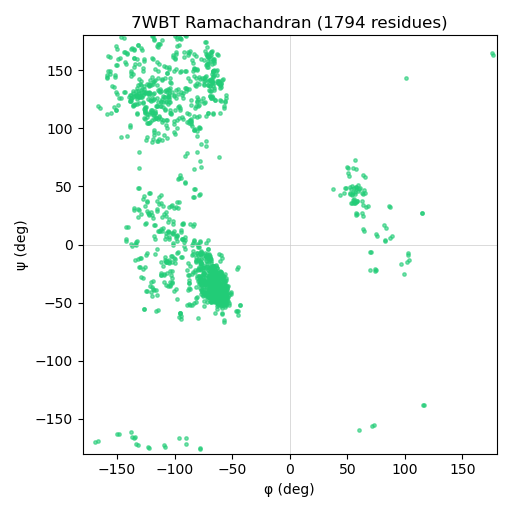NCBI:txid9913)

CATH classification: 3.40.50.300 (+1 more: 3.80.10.10)

Secondary structure (DSSP, 8-state):
----HHHHHHHHHHHHHHHHSSSSPPPHHHHHHHTHHHHHHHHHHH----PPPEEEEE--TTSSHHHHHHHHHHHHHTTSSSTTT-SEEEEEEHHHHHT-SB--HHHHHHHT--SSS--HHHHTTSGGGEEEEEE-GGG-SS---SSS-----SSS--BHHHHHHHHHHTSSSTTSEEEEEE-HHHHHHHTTT--SEEEEE-----HHHHHHHHHHHSSSSHHHHHHHHHHHHSHHHHHHTTSHHHHHHHHHHHHHHHHHT-------SSHHHHHHHHHHHHHHHH-SSS-HHHHHHHHHHHHHHHHHHHHTT---B-HHHHHHTT--HHHHHHHHHTTSEEESSSSEEES-HHHHHHHHHHHHTT--TT----SSS--HHHHHHHHHBTTT--SHHHHHHHHHHTSHHHHHHHHHHHSS---S-HHHHHHHHHHHHHHS-HHHH-B-HHHHHHHHHHHT-HHHHHHHHTT-SEEEEEE-SHHHHHHHHHHHTT----SEEEEEE-SS---SSHHHH--HHHHHHHHHHHHHHHH-TT--EEEEES----HHHHHHHHHHHHSTT----EEEEES---HHHHHHHHHHHHH-SS--EEE-TT----HHHHHHHHHHHTSTT----EEE-TTS---HHHHHHHHHHHHH-TT--EEE-TTS--TTHHHHHHHHHHHSTT----EEE-TT---BHHHHHHHHHHHHH-SS--EEE--S-B-TTHHHHHHHHHHTSTT----EEE-TT----GGGHHHHHHHHHH-SS--EEE--SS--TTHHHHHHHHHHTSTT----EEE--SS---TTHHHHHHHHHTT-TT--EEE-TT----HHHHHHHHHHHT-TT---SEEE--TTSS-HHHHHHHHHHHHH-TT-EEESS-SHHHHHHHHT---/----HHHHHHHHHHHHHHHHSSSSPPPHHHHHHHTHHHHHHHHHHH-------EEEEE--TTSSHHHHHHHHHHHHHTTSSSTTT-SEEEEEEHHHHHT-SB--HHHHHHHT--SSS--HHHHHSSGGGEEEEEE-GGG-SS---SSS-----SSS--BHHHHHHHHHHT-SSTTSEEEEEE-HHHHHHHTTT--SEEEEE-----HHHHHHHHHHHSSSSHHHHHHHHHHHHSHHHHHHTTSHHHHHHHHHHHHHHHHHT-------SSHHHHHHHHHHHHHHHHSSSS-HHHHHHHHHHHHHHHHHHHHTT---B-HHHHHHTT--HHHHHHHHHTTSEEESSSSEEES-HHHHHHHHHHHGGG--TT----SSS--HHHHHHHHHBTTT--SHHHHHHHHHHTSHHHHHHHHHHH-S---S-HHHHHHHHHHHHHHS-TTTS-B-HHHHHHHHHHTT-HHHHHHHHTT-SEEEEEE-SHHHHHHHHHHHTT----SEEEEEE-SS---SSHHHH--HHHHHHHHHHHHHHHH-TT--EEEEES----HHHHHHHHHHHHSTT----EEEEES---HHHHHHHHHHHHH-TT--EEE-TT----HHHHHHHHHHHTSTT----EEE-TTS--BHHHHHHHHHHHHH-TT--EEE-TT-B-TTHHHHHHHHHHHSTT----EEE-TT----HHHHHHHHHHHHH-SS--EEE--SS--HHHHHHHHHHHHTSTT----EEE-TT---BGGGHHHHHHHHHH-SS--EEE--SSB--HHHHHHHHHHHTSTT----EEE-TTS---TTHHHHHHHHHTT-TT--EEE-TT----HHHHHHHHHHHTSSS---SEEE--TTSS-HHHHHHHHHHHHH-TT-EEESS-SHHHHHHHHT---

Nearest PDB structures (foldseek):
  7wbt-assembly1_B  TM=9.944E-01  e=0.000E+00  Bos taurus
  7wbu-assembly1_A  TM=9.545E-01  e=0.000E+00  Bos taurus
  7vtp-assembly1_A  TM=5.231E-01  e=3.668E-56  Homo sapiens
  8x7w-assembly1_D  TM=5.554E-01  e=1.292E-51  Escherichia coli K-12
  4per-assembly1_A  TM=8.247E-01  e=2.013E-25  Gallus gallus

Sequence (1798 aa):
QKINPYRSHMKQKFQVLWEKEPCLLVPEDFYEETTKIEYELLSTVYLDAESSPTVVLHGPEGIGKTTFLRKVMLEWAKGNLWRDRFSFVFFLTGREMNGVTDMSLVELLSRDWPESSEPIEDIFSQPERILFILDGMEELKFDLDCNADLCEDWEQPQSMQVVLQSLLQKQMLPECSLLLALSKMGMRKNYSLLKHMKCIFLLGFSEHQRKLYFSHYFQEKDASSRAFSFVREKSSLFVLCQSPFLCWLVCTSLKCQLEKGEDLELDSETITGLYVSFFTKVFRSGSETCPLKQRRARLKSLCTLAAEGMWTCTFLFCPEDLRRNGVSESDTSMWLDMKLLHRSGDCLAFIHTCIQEFCAAMFYMFTRPKDPPHSVIGNVTQLITRAVSGHYSRLSWTAVFLFVFSTERMTHRLETSFGFPLSKEIKQEITQSLDTLSQCDPNNVMMSFQALFNCLFETQDPEFVAQVVNFFKDIDIYIGTKEELIICAACLRHCHSLQKFHLCMEHVFPDESGCISNTIEKLTLWRDVCSAFAASEDFEILNLDNCRFDEPSLAVLCRTLSQPVCKLRKFVCNFASNLANSLELFKVILHNPHLKHLNFYGSSLSHMDARQLCEALKHPMCNIEELMLGKCDITGEACEDIASVLVHNKKLNLLSLCENALKDDGVLVLCEALKNPDCALEALLLSHCCFSSAACDHLSQVLLYNRSLTFLDLGSNVLKDEGVTTLCESLKHPSCNLQELWLMNCYFTSVCCVDIATVLIHSEKLKTLKLGNNKIYDAGAKQLCKALKHPKCKLENLGLEACELSPASCEDLASALTTCKSLTCVNLEWITLDYDGAAVLCEALVSLECSLQLLGLNKSSYDEEIKMMLTQVEEMNPNLIISHHLWTDDEGRRRGILVQKINPYRSHMKQKFQVLWEKEPCLLVPEDFYEETTKIEYELLSTVYLDAESSPTVVLHGPEGIGKTTFLRKVMLEWAKGNLWRDRFSFVFFLTGREMNGVTDMSLVELLSRDWPESSEPIEDIFSQPERILFILDGMEELKFDLDCNADLCEDWEQPQSMQVVLQSLLQKQMLPECSLLLALSKMGMRKNYSLLKHMKCIFLLGFSEHQRKLYFSHYFQEKDASSRAFSFVREKSSLFVLCQSPFLCWLVCTSLKCQLEKGEDLELDSETITGLYVSFFTKVFRSGSETCPLKQRRARLKSLCTLAAEGMWTCTFLFCPEDLRRNGVSESDTSMWLDMKLLHRSGDCLAFIHTCIQEFCAAMFYMFTRPKDPPHSVIGNVTQLITRAVSGHYSRLSWTAVFLFVFSTERMTHRLETSFGFPLSKEIKQEITQSLDTLSQCDPNNVMMSFQALFNCLFETQDPEFVAQVVNFFKDIDIYIGTKEELIICAACLRHCHSLQKFHLCMEHVFPDESGCISNTIEKLTLWRDVCSAFAASEDFEILNLDNCRFDEPSLAVLCRTLSQPVCKLRKFVCNFASNLANSLELFKVILHNPHLKHLNFYGSSLSHMDARQLCEALKHPMCNIEELMLGKCDITGEACEDIASVLVHNKKLNLLSLCENALKDDGVLVLCEALKNPDCALEALLLSHCCFSSAACDHLSQVLLYNRSLTFLDLGSNVLKDEGVTTLCESLKHPSCNLQELWLMNCYFTSVCCVDIATVLIHSEKLKTLKLGNNKIYDAGAKQLCKALKHPKCKLENLGLEACELSPASCEDLASALTTCKSLTCVNLEWITLDYDGAAVLCEALVSLECSLQLLGLNKSSYDEEIKMMLTQVEEMNPNLIISHHLWTDDEGRRRGILV

Solvent-accessible surface area: 75944 Å² total; per-residue (Å²): 137,144,165,17,56,5,32,47,73,4,64,114,72,6,58,87,45,40,102,131,18,50,28,63,94,26,58,75,103,8,29,82,88,12,13,87,26,4,55,38,21,1,25,37,34,1,104,96,96,236,80,20,21,4,1,0,0,8,3,43,71,9,7,24,29,48,43,1,0,46,9,0,0,4,12,5,0,76,10,106,10,10,154,120,6,4,29,17,0,6,32,10,24,0,72,111,5,19,64,25,111,96,41,2,1,14,73,26,8,45,167,49,29,38,172,93,35,85,73,12,86,88,8,8,84,120,30,90,71,0,0,0,0,0,14,16,11,65,33,3,102,34,43,10,74,97,144,34,123,30,40,139,65,75,78,101,74,59,46,5,56,18,4,0,1,0,0,5,49,52,77,2,6,81,74,0,0,0,0,4,4,2,5,78,96,3,2,115,80,17,89,108,18,10,151,118,38,51,8,13,15,8,5,8,12,23,37,108,14,16,106,53,13,4,60,54,36,15,168,68,174,114,28,9,70,124,1,37,59,31,0,94,147,56,84,50,0,11,98,33,1,28,12,31,14,16,0,4,0,0,0,12,0,2,83,11,4,40,107,114,60,80,114,27,98,20,22,11,136,20,59,2,0,0,9,2,9,0,4,11,31,5,4,97,33,35,7,141,140,26,86,90,181,80,21,71,56,31,0,89,23,0,0,18,0,0,0,17,1,11,52,67,24,54,11,50,7,45,77,128,20,6,123,156,16,44,1,53,132,63,6,19,60,30,0,52,124,18,89,2,4,36,122,35,53,122,26,9,1,8,16,52,31,12,0,2,17,0,0,2,0,0,21,4,1,15,28,180,84,200,66,112,126,76,109,66,8,6,68,7,44,73,0,0,38,97,2,0,20,36,143,143,41,58,9,19,64,2,0,15,3,0,0,6,0,10,8,155,148,16,10,123,79,0,33,89,23,3,42,12,99,11,20,153,91,5,64,110,41,0,7,100,3,0,25,64,15,24,148,60,77,79,132,130,32,114,26,24,7,94,23,0,1,71,5,0,79,50,5,92,32,64,149,4,15,22,79,0,1,30,51,10,108,53,0,72,12,76,0,7,44,91,95,27,0,60,18,3,0,24,1,0,65,89,2,118,20,0,60,64,0,59,0,27,0,51,101,9,2,47,72,108,44,6,12,51,33,4,61,45,80,30,1,15,18,0,41,14,0,0,37,0,0,14,59,2,129,91,2,80,32,0,12,6,45,71,14,129,33,4,28,10,0,4,0,8,2,1,6,10,1,1,41,84,97,1,72,1,120,50,4,1,5,16,96,29,26,90,134,16,23,7,65,8,13,25,43,2,3,52,78,2,51,76,2,65,15,0,1,6,32,4,2,71,20,57,83,106,26,5,111,62,6,5,93,11,5,59,73,102,103,6,35,9,42,61,4,12,4,3,95,0,100,4,48,9,84,4,0,112,11,6,8,45,5,4,75,91,15,91,111,9,41,31,2,0,0,0,62,8,27,0,132,37,79,0,3,75,43,5,1,88,8,1,35,71,111,82,5,28,3,75,10,3,1,2,6,85,0,77,6,40,32,63,2,0,82,50,2,10,82,2,7,72,118,4,147,38,5,43,14,4,0,0,0,38,4,63,0,117,16,108,0,2,43,43,4,9,86,9,5,57,96,68,67,6,29,3,92,30,10,0,4,18,53,0,133,6,54,32,110,0,1,74,34,8,11,41,4,7,61,92,8,98,75,13,53,17,4,7,3,0,87,6,116,2,132,24,59,0,3,53,67,6,2,133,6,7,65,64,119,130,12,96,1,69,39,7,0,6,31,32,2,92,9,37,49,72,0,0,104,48,14,8,44,4,7,29,64,6,123,38,3,34,9,4,5,2,9,163,5,87,26,67,133,110,3,1,37,40,7,14,136,5,1,55,33,181,103,12,39,7,111,49,2,0,4,21,65,78,67,39,87,132,116,3,58,134,37,5,66,103,4,62,145,128,21,124,122,12,109,16,43,73,119,37,34,84,83,55,23,7,127,89,31,2,50,97,63,155,168,160,26,72,6,35,48,74,4,49,111,58,3,61,105,49,34,93,168,45,52,34,55,93,28,59,85,105,9,32,91,91,18,9,80,22,6,51,34,9,1,19,36,21,4,96,109,122,231,84,21,42,2,0,0,0,16,2,52,69,9,7,24,28,48,46,1,0,38,8,0,0,8,20,6,0,92,18,107,10,6,166,114,27,6,33,17,0,9,22,10,14,1,79,110,6,14,65,22,109,104,51,3,0,15,80,23,12,42,151,55,31,41,171,100,37,80,70,35,92,79,8,9,81,120,24,115,91,0,0,0,0,0,13,15,10,62,34,3,94,37,41,10,78,91,146,36,121,42,45,140,64,64,84,107,100,34,46,2,53,28,1,0,1,1,0,5,49,40,94,0,9,71,78,0,1,0,0,1,5,2,6,98,99,1,3,99,83,13,81,107,19,8,150,103,35,47,3,4,15,9,7,7,12,27,39,111,16,17,104,56,13,4,57,58,33,17,168,66,170,114,21,10,71,149,1,42,59,26,1,94,150,50,88,58,0,15,96,40,0,31,13,32,15,13,0,2,0,0,0,10,0,2,82,12,5,40,112,114,60,82,122,41,101,24,35,16,141,24,53,0,2,0,7,4,8,0,2,15,39,4,5,99,39,35,7,118,139,22,84,92,182,77,25,69,54,32,0,75,22,0,0,19,0,0,0,21,2,11,37,66,20,58,6,63,6,54,69,130,23,9,123,155,16,44,0,50,135,60,7,16,58,26,0,48,118,13,89,0,4,27,130,44,55,120,24,8,1,10,18,52,27,16,1,2,16,2,0,2,0,0,17,3,1,18,30,180,67,201,73,112,126,82,110,61,11,6,68,6,48,101,0,0,41,62,2,0,10,34,128,118,34,39,1,15,68,1,0,14,5,0,0,10,0,11,10,150,155,18,10,126,74,1,32,92,24,5,53,11,98,11,22,151,95,5,57,131,42,0,15,109,4,0,33,74,14,16,140,53,81,80,126,108,42,100,34,31,8,47,22,0,0,56,4,0,78,48,5,99,31,68,149,6,12,22,83,0,0,32,50,9,92,48,0,76,14,94,0,7,41,79,89,8,0,58,12,0,0,26,1,0,57,89,2,116,25,0,69,66,0,58,0,28,0,48,109,12,4,66,80,104,49,7,16,70,28,4,38,38,82,34,3,12,17,1,25,8,0,0,38,0,0,11,61,1,126,91,1,72,32,0,13,6,47,60,12,157,34,3,44,15,0,7,5,7,1,0,8,12,1,1,39,97,80,0,74,1,134,51,1,2,4,14,94,30,22,92,119,38,23,7,89,17,8,25,46,2,2,50,85,2,49,74,1,58,17,0,0,5,31,9,1,72,20,59,98,104,11,4,110,48,11,6,83,10,5,60,69,114,102,6,31,10,53,59,9,10,5,1,115,0,97,6,52,6,90,4,0,113,13,12,8,39,6,3,66,92,14,106,103,7,45,34,1,0,0,0,61,8,33,1,135,34,82,0,1,75,39,3,1,87,7,0,35,61,104,85,6,33,2,74,10,2,1,2,5,87,0,70,3,49,30,66,1,0,87,47,1,13,81,0,6,72,111,6,185,36,3,42,16,0,0,0,0,36,4,63,0,100,21,109,0,0,33,40,1,6,93,8,6,60,93,77,83,1,25,3,89,28,6,0,3,17,51,0,130,2,45,33,108,0,0,75,31,2,12,38,4,5,46,90,9,99,86,8,53,17,3,7,0,0,85,3,124,0,111,25,67,0,0,94,64,1,2,129,2,4,60,70,118,133,11,98,2,67,36,1,0,4,27,30,3,97,8,37,47,59,0,0,110,33,4,6,46,1,5,29,61,5,123,36,2,41,9,2,5,2,9,177,7,85,24,65,120,109,4,1,37,40,2,13,134,6,0,56,32,180,104,11,37,6,110,55,0,0,3,28,62,84,72,40,92,133,114,4,70,131,34,2,56,101,2,57,141,124,18,124,113,8,109,20,46,79,120,34,33,84,80,62,22,7,128,93,32,2,40,93,71

Foldseek 3Di:
DDDDPLLQLLLVVLVVVLPFQALDDFPVVLVCVQCVVLLVCVQVLQPDPPARFAEEAEAAFLQQLVVVVSVQSNCVSVCNGCVPFAPEEEEAEAQVCQVDFKFFPQVVRVVSPDPPGDHPVVVVVDLRNYEYEYHHPLLHPDDADVPDPAAADRHDIDGVNNNVLCVQLCSYSVRYYYYHYAYPVRCVRCVVSHDRYHYDYRFADDLVSLLVVLCRLPVDPPLSVVLNVVQVVDDQSSVQCSRVRLSVLSSQLSVLCVVVPHDDDADRPDPLRSVLSSVLSLLCSLDDVDDLVVSVVLLLLLLVLLLLCLLVSHFWAAVVSSVVSPQDPVSVVSCVVSQQWGDPDNTIGGSGNLSSLLSPLVNLQADDPPDDDPVRRDHLLVLLLQCFFPPRVSSLSSLLSNLQCQDPVNLVVNCVSSVHHTDNCSLVVNQVSLLVLQPDDCVVRRTRVLSVLSSLVSNVDLVSLQSSLQSHAADEDEAADVVRLQSLLSNQLNHQRYAEYHYAYHNQQQQPVSVVRDDPVSLVSLLSNLLNQLRHQNYEYYAYAHHDHHLSSLLSNLVSLLDASGQYAAYHYEADDDVSNLVSVLSNQQRYLNYAHYAHAHHAADLVSLLSVLVSLLDQSGQHAEYACENRQDEQNSLLSVLVSLQRRLNHAYYFHENYAHALNSLLSNLVSLLPQSRQHAEYAHEHRAYELSSLQSVLSNQQRHPRHAYYHHEPAAYALNSLLSNLVSLLAQSGQHAEYEHENRAYEQPNLLSVLSNQQRYPRHAEYAHAPAQHVLNSLLSNLVSLLDPRGQYAEYEHAHHAAELVCLQSVLVSQLRNQRHAYYAHEPYDDDDVRLVSNLVSLLDPSRNYQEYAYDLVPDDPVSNVSVVVSCVRRVRHDYYHPVCVVVVCVSSSNPD/DDDFPLLVLLLVVLVVVLPFQALDDDDPVLVCVQCVVLLVCVQVVQPDPPFAAEEEAEDAPLQQPVVVVSVQSNCVSVCNGCVPFADDEDEAEAQVCQVDFWFFPLVVRCVSPDPPGDDPVVVLVDLLRYEYEYHHPLLHPDDADPPDDAAADRPDIGGPNNVVLNVQLLSYSRNYYYYHYDYPVRCVVCVVSHDNYHYDYRFADDLVSLLVVLCRLPVDPPVSVVLNVVQVVDDLSSVQCSRVRLSVLSSQLSVLCVVVPHDDDADRPDPLRSVLSSVLSLLCSLDVVHDLVVSVLLLLLLLVLLQLCLLVSHFWAAPVSSVVSPHDPVSVVSCVVSQQWGDDDNTIGGSGNLSSLLSPLVNLQADDPPDDDPVRRDHLLVLLLLCFQVNRVSSLSSLLSNLQCQDPVNLVVNCVSSVHHTDNCNLVVNQVSLLVVQPDDCVPRRGRVLSVLSSLVSNVDLVSLQSSLLSHAADEDEAEDPVSLQSLLSNQLNHQNYAEYHYEYHNQAAQPVSVVPDDPVSLVSLLSNLLNQLRHQNYEEYAYAHHDHHLSSLLSNLVSLLDASGQYAEYHYEADFDDSNLVSVLSNQQRYLNYAEYAHAHHAADLVRLLSVLVSLLHPSGQHQYEACANRQDEQVSLLSVLVSLQRRLNHAYYFHENYAHAQNSLVSNLVSQLPQRRQHAEYAHAHHAYELSSLQSVLSNQQRHPRHAYYHHEQYQYELNSLLSNLVSLLDQNGQHAEYEHANHAYEQPNLQSVLNNQQRYPRHAEYAHANYQYELNSLLSNLVSLLHVRRQYAEYEHAHHHYELVNLQSVLVSQLRNLNHAYYEHEPYDHDDVSLVSNLVSLLDPSRNYQEYAYDLVPDDDVSNVSVVVSCVRRVRHDYYHPPCVVVVCVSSSNPD